Protein 3KGL (pdb70)

Secondary structure (DSSP, 8-state):
--TTSTT--S----B--SEEEEETTEEEEE--TTSHHHHHHTEEEEEEEE-TTEEEEEEEESS-EEEEEEE-EEEEEEE-TT----EEE--SS------EEES-EEEEETTEEEEE-TT-EEEEE--SSSPEEEEEEEESSSTT--S-SS--EEESS--BTT--TTSTT-TT--B--GGGGS-HHHHHHHHTS-HHHHHHHT-TT--S-SEEE--S-----------SS---EEETT-GGGEEEEETTTEEEEEE-TTT-TTHHHHT-EEEEEEEETTEEEEEEEESS--EEEEEEESEEEEEEE-TTS-EEEEEEEETT-EEEE-TT-EEEEEE-SSEEEEEEEESSSS--EEESSSTT-TGGGS-HHHHHHHHT--HHHHHHHHHS---SSEEE--/--STT--S----B--SEEEE-SSEEEEE--TTSHHHHHHTEEEEEEEE-TTEEEEEEE-SS-EEEEEEESEEEEEEE-SSS-----S-EEEEETTEEEEE-TT-EEEEE--SSS-EEEEEEEESSSTT--S-SS---EESS--BTT--TTSTT--S--B--GGGGS-HHHHHHHHT--HHHHHHTTTTT--S-SEEEPSS---SS---S-----SS---EEESS-GGG-SEEETTTEEEEEE-TTT-TTHHHHT-EEEEEEEETT-EEEEEEESS--EEEEEEESEEEEEEE-TTS-EEEEEEEETT-EEEE-TT-EEEEEE-SSEEEEEEEESSTT--EEESSSTTBTGGGS-HHHHHHHHT--HHHHHHHHHS---SSEE-----/--TTSTT-------B--SEEEEETTEEEEE--TTSHHHHHHTEEEEEEEE-TTEEEEEEE-SS-EEEEEEE-EEEEEEE-TT--------S-EEEEETTEEEEE-TT-EEEEE--SSSPEEEEEEEESSSTT--S-SS---EESS--BTT--TTSTT-TT--B--SGGGS-HHHHHHHHT--HHHHHHHT-TT--S-SEEE--S----------SSS--EEE---TTSSSEEETTTEEEEEE-TTTSTTHHHHT-EEEEEEEETTEEEEEEEESS--EEEEEEESEEEEEEE-SSS-EEEEEEEETT-EEEE-TT-EEEEEE-SSEEEEEEEESSTT--EEESSSTT-TTTTS-HHHHHHHHT--HHHHHHHHHS---SSEEES---/-TTSTT-------B--SEEEEETTEEEEE--TTSHHHHHHTEEEEEEEE-TTEEEEEEEESS-EEEEEEE-EEEEEEE-SSS------S-EEEEETTEEEEE-TT-EEEEEE-SSS-EEEEEEEESSSTT--S-SS--EEESS-BBTT--TTSS-S-S--B--GGGGS-HHHHHHHHT--HHHHTTTT-TT--SBSEEEPPS----S--SS-----SS---EEESS-GGG-SEEETTTEEEEEE-TTTSTTHHHHT-EEEEEEEETTEEEEEEEESS--EEEEEEESEEEEEEE-SSS-EEEEEEEETT-EEEE-TT-EEEEEE-SSEEEEEEEESSSS--EEESSSTTBTTTTS-HHHHHHHHT--HHHHHHHHHS---SSEEE-----/--TTSTT--S----B--SEEEEETTEEEEE--TTSHHHHHHTEEEEEEEE-TTEEEEEEEESSEEEEEEEE-EEEEEEE-TT----------S-EEEEETTEEEEE-TT-EEEEE--SSS-EEEEEEEESSSTT--S-SS--EEESS--BTT--TTSTT-TT--B--SGGGS-HHHHHHHHT--HHHHHHHH-TT--S-SEEE--S----S-----TTS--EEETT-TTSSSEEETTTEEEEEE-TTT-TTHHHHT-EEEEEEEETTEEEEEEEESS--EEEEEEES-EEEEEE-TTS-EEEEEEE-TT-EEEE-TT-EEEEEE-SSEEEEEEEESSTT--EEESSSTT-TGGGS-HHHHHHHHT--HHHHHHHHHS---SSEEES---/---TT--S----B--SEEEEETTEEEEE--TTSHHHHHHTEEEEEEEEPTTEEEEEEEESSEEEEEEEE--EEEEEE-SS----EE-S------EES--EEE-TTEEEEE-TT-EEEEE--SSSPEEEEEEEESSSTT--S-SS--EEESS--BSS--TTSGGGTT--B--TGGGS-HHHHHHHHTS-HHHHHHTTTTT-TT-SEEE--S-------------SS---EEETT-GGGEEEEETTTEEEEEE-TTTSTTHHHHT-EEEEEEEETT-EEEEEEESS--EEEEEEESEEEEEEE-TTS-EEEEEEEETT-EEEE-TT-EEEEEE-SSEEEEEEEESSSS--EEESSSTTBTTTTS-HHHHHHHHT--HHHHHHHHHS---SSEE-----

B-factor: mean 51.18, std 29.56, range [1.8, 202.2]

Sequence (2347 aa):
QQFPNECQLDQLNALEPSHVLKAEAGRIEVWDHHAPQLRCSGVSFVRYIIESKGLYLPSFFSTAKLSFVAKGEGLMGRVVPGCAETFQDSSVFQPGGFRDMHQKVEHIRTGDTIATHPGVAQWFYNDGNQPLVIVSVLDLASHQNQLDRNPRPFYLAGNNPQGQVWIEGREQQPQKNILNGFTPEVLAKAFKIDVRTAQQLQNQQDNRGNIIRVQGPFSVIRPPLTICSARCTDNLDDPSNADVYKPQLGYISTLNSYDLPILRFLRLSALRGSIRQNAMVLPQWNANANAVLYVTDGEAHVQVVNDNGDRVFDGQVSQGQLLSIPQGFSVVKRATSEQFRWIEFKTNANAQINTLAGRTSVLRGLPLEVISNGYQISLEEARRVKFNTIETTLTHSSFPNECQLDQLNALEPSHVLKAEAGRIEVWDHHAPQLRCSGVSFVRYIIESKGLYLPSFFSTAKLSFVAKGEGLMGRVVPGCAEDMHQKVEHIRTGDTIATHPGVAQWFYNDGNQPLVIVSVLDLASHQNQLDRNPRPFYLAGNNPQGQVWIEGREQQPQKNILNGFTPEVLAKAFKIDVRTAQQLQNQQDNRGNIIRVQGPFSVIRPPLRSETICSARCTDNLDDPSNADVYKPQLGYISTLNSYDLPILRFLRLSALRGSIRQNAMVLPQWNANANAVLYVTDGEAHVQVVNDNGDRVFDGQVSQGQLLSIPQGFSVVKRATSEQFRWIEFKTNANAQINTLAGRTSVLRGLPLEVISNGYQISLEEARRVKFNTIETTLTHSSGPQQFPNECQLDQLNALEPSHVLKAEAGRIEVWDHHAPQLRCSGVSFVRYIIESKGLYLPSFFSTAKLSFVAKGEGLMGRVVPGCAETRDMHQKVEHIRTGDTIATHPGVAQWFYNDGNQPLVIVSVLDLASHQNQLDRNPRPFYLAGNNPQGQVWIEGREQQPQKNILNGFTPEVLAKAFKIDVRTAQQLQNQQDNRGNIIRVQGPFSVIRPETICSARCTDNLDDPSNADVYKPQLGYISTLNSYDLPILRFLRLSALRGSIRQNAMVLPQWNANANAVLYVTDGEAHVQVVNDNGDRVFDGQVSQGQLLSIPQGFSVVKRATSEQFRWIEFKTNANAQINTLAGRTSVLRGLPLEVISNGYQISLEEARRVKFNTIETTLTHSSGPQFPNECQLDQLNALEPSHVLKAEAGRIEVWDHHAPQLRCSGVSFVRYIIESKGLYLPSFFSTAKLSFVAKGEGLMGRVVPGCAERDMHQKVEHIRTGDTIATHPGVAQWFYNDGNQPLVIVSVLDLASHQNQLDRNPRPFYLAGNNPQGQVWIEGREQQPQKNILNGFTPEVLAKAFKIDVRTAQQLQNQQDNRGNIIRVQGPFSVIRPPLRSETICSARCTDNLDDPSNADVYKPQLGYISTLNSYDLPILRFLRLSALRGSIRQNAMVLPQWNANANAVLYVTDGEAHVQVVNDNGDRVFDGQVSQGQLLSIPQGFSVVKRATSEQFRWIEFKTNANAQINTLAGRTSVLRGLPLEVISNGYQISLEEARRVKFNTIETTLTHSSGPAQQFPNECQLDQLNALEPSHVLKAEAGRIEVWDHHAPQLRCSGVSFVRYIIESKGLYLPSFFSTAKLSFVAKGEGLMGRVVPGCAETGFRDMHQKVEHIRTGDTIATHPGVAQWFYNDGNQPLVIVSVLDLASHQNQLDRNPRPFYLAGNNPQGQVWIEGREQQPQKNILNGFTPEVLAKAFKIDVRTAQQLQNQQDNRGNIIRVQGPFSVIRPETICSARCTDNLDDPSNADVYKPQLGYISTLNSYDLPILRFLRLSALRGSIRQNAMVLPQWNANANAVLYVTDGEAHVQVVNDNGDRVFDGQVSQGQLLSIPQGFSVVKRATSEQFRWIEFKTNANAQINTLAGRTSVLRGLPLEVISNGYQISLEEARRVKFNTIETTLTHSSGPFPNECQLDQLNALEPSHVLKAEAGRIEVWDHHAPQLRCSGVSFVRYIIESKGLYLPSFFSTAKLSFVAKGEGLMGRVVPGCAETFQDSSVGFRDMHQKVEHIRTGDTIATHPGVAQWFYNDGNQQPLVIVSVLDLASHQNQLDRNPRPFYLAGNNPQGQVWIEGREQQPQKNILNGFTPEVLAKAFKIDVRTAQQLQNQQDNRGNIIRVQGPFSVIRPPLRSTICSARCTDNLDDPSNADVYKPQLGYISTLNSYDLPILRFLRLSALRGSIRQNAMVLPQWNANANAVLYVTDGEAHVQVVNDNGDRVFDGQVSQGQLLSIPQGFSVVKRATSEQFRWIEFKTNANAQINTLAGRTSVLRGLPLEVISNGYQISLEEARRVKFNTIETTLTHSSGP

Organism: Brassica napus (NCBI:txid3708)

Solvent-accessible surface area: 75578 Å² total; per-residue (Å²): 21,18,83,68,10,30,1,5,7,71,95,1,27,22,4,80,33,53,45,42,9,162,17,78,1,9,99,10,15,9,1,37,8,25,7,12,0,0,20,3,3,3,3,0,0,10,25,5,30,0,73,41,102,0,0,2,0,2,1,2,10,1,0,0,2,1,0,0,0,6,72,5,84,0,20,0,2,39,4,36,36,48,39,90,45,88,48,71,2,43,40,116,190,123,117,87,44,75,140,5,100,0,22,90,3,33,94,0,114,39,0,11,0,0,2,2,60,6,1,13,1,2,2,0,22,0,77,17,146,99,60,0,10,0,0,2,1,6,4,8,56,3,91,21,18,34,9,6,75,1,5,2,10,0,6,1,4,1,8,6,53,71,0,1,51,7,5,42,23,12,16,78,23,58,0,38,0,1,1,31,2,0,28,26,87,18,1,6,52,0,1,84,19,76,60,182,13,0,79,80,0,6,9,84,151,18,122,23,5,4,0,0,67,5,122,56,96,23,27,2,48,99,79,106,213,158,91,79,114,32,152,22,24,21,15,6,31,59,50,109,106,30,106,24,113,51,98,128,9,11,17,10,0,23,3,32,11,138,62,0,77,15,0,105,107,0,50,0,2,1,4,0,0,7,0,125,88,43,0,2,0,0,1,9,3,9,5,33,0,3,1,1,1,7,0,3,36,22,62,0,57,2,5,0,0,1,3,0,1,32,94,1,21,71,16,74,0,28,95,8,34,0,0,0,7,1,2,1,1,0,6,3,4,65,0,37,28,137,77,2,43,0,0,5,2,3,10,41,5,32,16,70,58,9,10,0,0,4,124,53,5,7,1,19,3,4,0,20,25,2,1,11,22,0,7,104,20,41,96,122,32,0,131,106,5,4,32,54,3,134,35,52,21,0,1,106,22,84,113,36,12,51,1,33,11,73,82,4,24,22,6,78,32,51,40,56,12,128,24,83,1,8,62,9,14,8,0,31,5,21,4,34,0,1,91,2,4,8,3,0,0,10,24,3,24,0,60,19,81,0,0,2,0,2,2,1,18,2,1,0,4,1,0,0,0,5,70,21,89,1,10,1,1,31,2,32,35,68,31,95,45,109,127,32,13,146,14,34,78,0,140,41,0,10,0,0,2,8,55,8,2,14,2,5,2,0,11,1,54,29,123,132,54,0,18,0,0,0,2,3,4,5,59,5,93,21,17,39,6,4,86,1,4,3,9,0,6,0,2,1,6,8,58,75,1,1,56,8,1,50,19,15,19,77,38,56,0,36,0,0,1,30,2,1,24,30,91,17,1,6,60,0,2,35,5,74,46,148,7,0,86,79,0,4,10,86,148,18,124,24,8,6,0,0,96,8,139,61,100,22,88,8,45,172,74,72,173,204,138,135,117,65,76,113,26,157,22,24,35,42,4,28,53,45,103,83,26,94,32,122,101,86,115,10,5,22,11,1,28,0,24,6,133,66,1,72,6,0,132,73,0,71,1,1,0,12,0,0,8,0,128,93,43,2,3,2,1,2,21,4,8,5,29,0,2,1,2,4,7,0,2,39,25,62,0,44,2,6,0,0,1,6,0,1,32,97,4,23,61,18,84,0,35,100,10,30,0,1,0,5,0,1,1,2,0,4,4,3,22,0,43,25,151,91,1,48,1,0,6,3,6,15,39,11,33,16,82,55,3,8,1,0,4,131,38,7,1,1,39,6,3,1,6,23,2,1,9,22,0,5,98,18,37,76,115,36,0,87,118,5,4,35,46,3,136,40,48,25,2,0,97,14,94,47,143,66,45,109,56,22,16,1,28,9,77,92,3,22,21,6,78,28,53,52,58,10,148,19,68,0,2,86,9,11,8,0,42,6,36,5,22,0,1,42,5,4,3,3,0,0,12,31,2,26,0,64,45,73,0,0,3,0,1,0,1,14,0,0,0,2,0,0,0,1,2,68,26,96,0,11,0,1,12,6,30,36,39,24,76,43,85,258,21,83,8,13,101,19,36,116,1,150,34,0,10,0,0,1,5,64,4,1,11,0,1,2,0,12,0,64,18,140,142,62,0,11,0,0,0,1,4,6,6,48,16,98,24,15,29,9,5,95,1,4,0,10,0,8,1,4,1,6,13,50,74,0,0,49,9,4,34,8,10,18,72,24,61,0,37,0,2,1,26,3,0,32,26,94,19,0,7,75,1,2,86,23,73,54,190,3,0,82,90,0,4,10,101,150,16,106,29,4,6,0,0,95,0,127,44,99,30,71,3,104,124,89,119,102,62,85,101,50,132,24,17,41,29,6,33,58,42,94,120,22,100,30,109,63,79,116,9,11,22,11,4,29,1,28,20,154,66,0,57,14,0,132,56,1,90,1,2,0,3,0,0,7,2,140,88,72,2,1,1,0,1,11,1,8,6,34,0,4,2,1,0,8,0,1,32,20,70,0,50,0,10,0,0,4,4,0,0,39,93,1,16,68,18,81,0,36,101,9,25,0,0,0,4,0,1,2,1,0,3,2,1,74,0,47,25,149,90,0,47,1,0,7,4,7,9,40,14,36,12,75,58,6,11,1,1,4,142,49,1,1,0,41,1,2,1,16,33,2,0,8,17,0,5,102,19,54,106,105,36,0,118,87,6,3,54,57,6,110,27,47,23,1,0,89,16,57,42,129,89,114,65,21,36,1,29,8,62,88,2,26,20,6,80,34,56,44,54,9,149,24,94,5,8,73,8,16,8,0,32,7,34,5,30,1,1,67,3,3,10,1,0,0,12,26,3,23,0,64,23,64,0,0,2,0,1,2,2,15,2,1,0,3,0,0,0,0,2,65,17,108,3,12,0,0,20,4,30,26,56,29,95,48,270,55,115,37,14,126,16,35,96,1,135,39,0,10,0,0,2,6,58,7,2,17,2,4,1,0,7,0,61,27,146,113,54,0,17,0,0,0,1,5,6,9,52,10,84,22,16,42,7,7,116,1,5,1,13,0,7,1,3,1,5,6,61,71,0,8,55,8,6,34,11,15,25,82,39,59,0,37,0,0,2,28,2,1,22,33,83,27,1,8,67,0,5,32,5,92,55,175,18,0,64,73,0,4,10,97,145,15,124,28,5,4,0,0,119,3,139,56,102,23,87,10,45,221,59,94,164,218,156,116,100,90,86,105,28,174,27,21,33,19,0,26,62,40,106,76,28,92,34,121,114,75,127,13,6,23,10,0,25,0,32,4,134,70,1,82,10,0,136,76,0,66,1,2,2,8,0,0,6,0,132,71,35,1,2,1,0,2,15,3,8,4,35,0,1,0,1,0,8,0,1,38,17,67,0,55,0,8,0,0,0,1,0,0,29,91,1,22,68,20,79,0,33,101,9,25,0,0,0,8,0,1,2,1,0,3,4,3,28,0,19,23,150,92,0,51,0,0,3,3,2,14,36,12,41,16,55,54,2,6,0,1,3,134,41,6,1,1,25,6,2,1,13,24,1,0,8,23,0,2,96,20,51,93,88,45,0,63,99,4,3,33,49,2,107,48,51,24,4,1,109,7,61,33,128,76,18,32,93,59,7,23,1,3,6,83,97,3,22,21,6,86,31,53,50,58,10,152,22,75,0,7,93,8,12,10,0,35,8,29,5,11,0,0,48,3,4,4,6,1,0,13,23,2,12,0,75,32,83,0,0,1,0,3,0,1,10,0,1,0,2,0,0,0,0,2,68,28,101,3,19,0,1,37,3,33,29,36,30,101,27,87,116,37,180,7,102,8,16,138,7,26,109,4,134,29,0,7,0,0,0,2,43,14,1,13,1,1,2,0,7,0,74,24,140,140,53,0,19,0,0,0,0,4,8,7,48,4,92,30,17,30,10,6,92,1,5,0,10,0,9,0,3,1,5,11,53,71,0,1,55,10,9,44,22,11,21,78,40,56,0,32,0,2,0,31,1,0,34,23,69,14,1,7,48,0,3,84,18,77,65,194,9,0,69,86,0,6,10,91,143,15,107,27,5,6,0,0,98,1,157,33,101,32,48,4,100,117,71,122,100,78,72,108,29,140,18,13,36,25,7,27,62,46,100,114,20,96,35,113,41,92,104,0,11,22,12,3,29,0,27,23,147,67,1,80,4,0,175,65,0,68,1,2,1,5,0,0,10,3,89,82,64,0,4,1,0,2,8,1,4,8,32,0,2,2,2,0,5,0,1,23,19,74,0,40,0,4,0,0,0,2,0,0,37,93,3,22,66,19,91,0,36,99,10,27,0,0,0,3,0,1,2,0,0,4,4,2,83,0,48,15,148,92,0,48,0,0,4,5,4,11,41,12,37,14,77,56,5,11,1,1,3,148,41,2,1,0,32,1,2,1,22,28,2,1,12,21,0,4,98,16,52,111,85,45,0,114,91,4,4,39,44,3,119,28,48,26,0,0,73,24,59,39,133,122,51,7,18,1,12,6,83,93,1,30,22,4,75,28,49,47,45,8,162,16,76,0,4,101,7,10,12,0,27,3,26,3,18,0,1,62,1,1,2,4,2,1,12,27,3,32,0,77,42,100,0,0,2,0,0,2,1,9,1,0,0,2,0,0,0,0,6,63,4,82,0,20,0,1,23,3,36,27,39,42,87,60,71,60,92,13,56,86,138,102,138,113,5,74,0,16,80,4,34,90,0,120,38,0,12,0,0,2,3,67,8,1,13,0,2,2,0,24,0,73,14,147,102,68,0,13,0,0,0,2,5,5,8,50,4,91,20,16,39,8,5,70,0,8,1,8,0,6,0,2,0,6,8,54,74,0,1,48,10,6,36,19,14,14,77,22,55,0,41,0,0,1,29,3,1,23,26,99,22,2,6,81,0,2,74,21,73,63,179,5,0,83,74,0,4,11,98,163,16,121,24,5,4,0,0,69,6,136,50,111,26,35,2,42,57,38,110,125,216,145,135,92,73,110,41,147,23,27,27,27,6,36,59,45,90,100,23,103,29,113,65,98,122,4,0,14,10,1,17,1,20,9,145,68,1,83,14,0,136,107,0,55,0,1,0,6,1,0,2,0,85,86,40,0,0,0,0,2,17,4,10,5,39,0,4,2,1,1,9,0,2,38,22,66,0,55,1,4,0,0,1,3,2,2,37,94,3,20,66,20,78,0,34,101,8,33,0,0,0,8,0,1,2,0,0,4,2,5,32,0,42,28,154,70,0,48,0,0,6,4,4,13,38,10,44,12,70,56,4,12,1,0,5,141,30,4,7,1,41,1,3,1,10,7,2,1,12,25,0,5,98,21,41,76,115,35,0,88,114,3,7,49,54,4,132,29,45,24,0,2,104,16,75,26,162

CATH classification: 2.60.120.10 (+1 more: 2.60.120.10)

Foldseek 3Di:
DDPPVLPPFQAWDFDFFDDWFDFAFWIKGWHACPPSLNVQQQKTKIKTWGHALKKQAKKFWQAKKKKFWLAAKWKKDKDDDDDFFDAWFDDDDADVHDIDTHHDIDIDHHQKIFIDQHPIIMMIHHNDDGIIMMMMMGRRPDPSRPDDSDIDIAGQAFWGQQPPPSDPPGPSHTRWHPLLVDQLVVQCVVVVHDSVVSVVRRCPPPRRGRIHNNPDDPRVHPDDPVPPPFDGMDGQVDQVQFPDQDPQFWTKHWQACVNGVCLQVNQKIKIKIKTFAQKKFFKKFWQPWKKKKAWSAAKKWKWKAAPVRHTRDTGMHGHNTMIIGGGRTIMMITGHPGMTIMMMMIRGSGIDMAGCAEQRHPLLPDDLCCVCVVVVHDSVVSVCRNYVHHDDTMDGDD/DVPLPPFQAWDWDFFDDWQDFQFWIKTWHQCVPSLNVLAQKTKIKTWGFAQKKQAKKFWLFKKKKFWLWDWWKKDKDDPPDAEVGHPDIDIGHHQKMFTDQGPIIMMTGHHDGIITMMMMMGRRNDVSNVDDSFTDMAGQAFKRQQPDPSDPPGPRGIDWHPLLPDQLVVQCVVVVHDSVVSVVRRCPVPRRGRIHHDDDDCPPDDPPPPDVVPPVFDGMDGFPDQVQFPDPPPQFWTKRWQACVNGVVCQRSQKIKMKIKTFAQKKFFKKFWQPWKKKKAWSAAKKWKWKADPVRRTNDTGIRHHSIIIIHGGPIIMMIGGHDGMTIMMMMIRGNHIDMAGCAECRHPLLVDDLVCQCVVVVHDSVVSVCRNPVRHDDTMDGHDDD/DPPPPLPPFQAWDWFFFPDWFDFAFWIKGWHACVPSLNVLQLKTKIKTKGAAQKKQAKKFWLFKKKKFWLAAKWKKDKDPDDDDQFVDTHDDIDIDGHQKMFIDQGPMIMMITHNDHGITMMMMMTRRPDVSRVDDSDTDIAGQQFWGQQPPPSDDVTPRHTRWHPLLVDQLVVQCVVVVHDSVVSNVSGCDPVHRGRIHRDPDDDPPPPGVPPPPFDRMDGFPDQVQADDQDVVWWTKRWAACVNRVVLQPNQKIKMKTKTFAQKKWAKKFWQDWKKKKAWSAAKKWKWKADPVRHTNDTGIHHHNTIIIGGGPIIMMITGHGRMTIMMMMIRGNHIHMEGCAEPRHPLLVDDLVCQCVVVVHDSVVSCCRNPVHHHDTIDGNDDD/DPPVLVPFQAWDWFFFDDWQDFQFWIKTWHQCPPSLNVQQQKTKIKTKGAAQKKQAKKFWLFKKKKAWQDAWWKKDKDDPDDQFVHGGDDMDTGDHQKMFTDAGPIIMMIGHNDRHITMMMMMTRRRDPSNPDDSATDIAGQAFWGQQPDPSDDDPPSHTRWHPLLVDQLVVQCVVVVHDSVVSNVRRCVPPRRGRIHHDDDDDCPDDDDPPPVPDPPFDGMDGFVPQVQFPDPPPQFWTKHWFACVNGVVLQVSQKIKMKIKTFAQKKFFKKFKAPWKKKKAWSAAKKWKWKADPVRRTNDTGMHHHNIMIIHGGPIIMMIGGHHGMTIMMMMINGNGIDMAGCAADRHPLLVDDLVCQCVVVVHDSVVSVCRNHVHHDDGMDGHDDND/DDPPVLPPFQAWDWFFFDDWQDFQFWIKGWHQCVPSQNVLQLKTKIKIKGAAQKKQAKKFWLFKKKKFFLDAWWKKDKDDPPDAQDVAPATGGDIDIDHHQKIFIDAHPIIMMITHNDRGITMMMMMTRRVDPSRVDDSFTDIAGQAFWGQQPPPSDDPPPRGTRWHPLLVDQLVVQCVVVVHDSVVSVVRRCPPVRRGRMHRDDDDDPDNNYVPPPPFDRMDGFPDQVQFPDQDVVFWTKGWAACVNGVVLQPSFKIKIKTKTFAQKKWAKKFWQDWKKKKAWSAAKKWKWKAAPVRHTNGTGMHHHNTIIIHGGHIIMMMGGHHRMTIIMMMIRGNGIDMAGCDADRHPLLVPDLVCVCVVVVHDSVVSVCSRYVRHDDTIDGNDDD/DVPLPPFLAWDFFFFDDWFAFAFWIKGWHACVPSLNVQQQKTKIKTKGAALKKQAKKFWLFKKKKFWLAAKWKKDKDDDDDDWDAWFDALVDIDTDHDIDIDGHQKMFIDQGPIIMMIHHNDHHIIMMMMMTRRPDPSRPDHSDIDIAGQAFWGQQPDPSDPPTPRGTDWHPLLPDQLVVQCVVVVHDSVVSVVRRCPPVPRGRIHRNPDDPRDHHDPDDPVCPPFDRMDGFVDQVQFPDQDPQFWTKHWQACVNRVVLQVNQKIKMKTKTFAQKKFAWKFWQDWKKKKAWSAAKKFKWKADPVRRTNDTGIHGHRTMIIGGGPIIMMIGGHDRMTIMMMMIRGNGIDMAGCAEDRHPLLVDDLVCVCVVVVDDSVVSVCRNPVHHHDTIDGHDDD

InterPro domains:
  IPR006044 11-S seed storage protein, plant [PR00439] (288-305)
  IPR006044 11-S seed storage protein, plant [PR00439] (311-331)
  IPR006044 11-S seed storage protein, plant [PR00439] (357-373)
  IPR006044 11-S seed storage protein, plant [PR00439] (375-390)
  IPR006044 11-S seed storage protein, plant [PR00439] (393-411)
  IPR006044 11-S seed storage protein, plant [PR00439] (415-432)
  IPR006045 Cupin 1 [PF00190] (12-201)
  IPR006045 Cupin 1 [PF00190] (290-437)
  IPR006045 Cupin 1 [SM00835] (12-240)
  IPR006045 Cupin 1 [SM00835] (289-438)
  IPR011051 RmlC-like cupin domain superfamily [SSF51182] (2-443)
  IPR014710 RmlC-like jelly roll fold [G3DSA:2.60.120.10] (1-291)
  IPR014710 RmlC-like jelly roll fold [G3DSA:2.60.120.10] (292-457)
  IPR022379 11-S seed storage protein, conserved site [PS00305] (276-298)
  IPR050253 Seed Storage and Functional Proteins [PTHR31189] (6-451)

Nearest PDB structures (foldseek):
  3kgl-assembly1_A  TM=1.003E+00  e=8.024E-88  Brassica napus
  3kgl-assembly2_F  TM=9.925E-01  e=6.210E-81  Brassica napus
  3kgl-assembly2_E  TM=9.899E-01  e=8.534E-77  Brassica napus
  3ksc-assembly1_B  TM=9.497E-01  e=1.255E-50  Pisum sativum
  8uai-assembly1_F  TM=9.159E-01  e=2.224E-48  Corylus avellana

Radius of gyration: 37.92 Å; Cα contacts (8 Å, |Δi|>4): 7132; chains: 6; bounding box: 111×104×99 Å

Structure (mmCIF, N/CA/C/O backbone):
data_3KGL
#
_entry.id   3KGL
#
_cell.length_a   100.102
_cell.length_b   190.412
_cell.length_c   99.901
_cell.angle_alpha   90.00
_cell.angle_beta   114.00
_cell.angle_gamma   90.00
#
_symmetry.space_group_name_H-M   'P 1 21 1'
#
loop_
_entity.id
_entity.type
_entity.pdbx_description
1 polymer Cruciferin
2 non-polymer GLYCEROL
3 non-polymer 'SULFATE ION'
4 water water
#
loop_
_atom_site.group_PDB
_atom_site.id
_atom_site.type_symbol
_atom_site.label_atom_id
_atom_site.label_alt_id
_atom_site.label_comp_id
_atom_site.label_asym_id
_atom_site.label_entity_id
_atom_site.label_seq_id
_atom_site.pdbx_PDB_ins_code
_atom_site.Cartn_x
_atom_site.Cartn_y
_atom_site.Cartn_z
_atom_site.occupancy
_atom_site.B_iso_or_equiv
_atom_site.auth_seq_id
_atom_site.auth_comp_id
_atom_site.auth_asym_id
_atom_site.auth_atom_id
_atom_site.pdbx_PDB_model_num
ATOM 1 N N . GLN A 1 1 ? -35.346 -2.706 11.330 1.00 60.62 1 GLN A N 1
ATOM 2 C CA . GLN A 1 1 ? -35.774 -4.105 11.403 1.00 120.10 1 GLN A CA 1
ATOM 3 C C . GLN A 1 1 ? -37.221 -4.316 10.946 1.00 146.56 1 GLN A C 1
ATOM 4 O O . GLN A 1 1 ? -37.721 -3.577 10.090 1.00 132.58 1 GLN A O 1
ATOM 10 N N . GLN A 1 2 ? -37.886 -5.325 11.522 1.00 141.66 2 GLN A N 1
ATOM 11 C CA . GLN A 1 2 ? -39.254 -5.698 11.119 1.00 138.17 2 GLN A CA 1
ATOM 12 C C . GLN A 1 2 ? -40.173 -6.242 12.241 1.00 132.65 2 GLN A C 1
ATOM 13 O O . GLN A 1 2 ? -39.694 -6.779 13.254 1.00 68.03 2 GLN A O 1
ATOM 19 N N . PHE A 1 3 ? -41.490 -6.110 12.015 1.00 160.31 3 PHE A N 1
ATOM 20 C CA . PHE A 1 3 ? -42.561 -6.447 12.979 1.00 63.27 3 PHE A CA 1
ATOM 21 C C . PHE A 1 3 ? -42.384 -7.784 13.680 1.00 82.11 3 PHE A C 1
ATOM 22 O O . PHE A 1 3 ? -42.194 -8.812 13.031 1.00 131.01 3 PHE A O 1
ATOM 30 N N . PRO A 1 4 ? -42.498 -7.780 15.015 1.00 90.35 4 PRO A N 1
ATOM 31 C CA . PRO A 1 4 ? -42.981 -6.647 15.799 1.00 80.37 4 PRO A CA 1
ATOM 32 C C . PRO A 1 4 ? -41.842 -5.820 16.395 1.00 89.48 4 PRO A C 1
ATOM 33 O O . PRO A 1 4 ? -42.033 -5.195 17.434 1.00 65.93 4 PRO A O 1
ATOM 37 N N . ASN A 1 5 ? -40.670 -5.837 15.769 1.00 91.21 5 ASN A N 1
ATOM 38 C CA . ASN A 1 5 ? -39.598 -4.931 16.163 1.00 49.35 5 ASN A CA 1
ATOM 39 C C . ASN A 1 5 ? -39.394 -3.859 15.096 1.00 40.49 5 ASN A C 1
ATOM 40 O O . ASN A 1 5 ? -38.274 -3.492 14.766 1.00 77.10 5 ASN A O 1
ATOM 45 N N . GLU A 1 6 ? -40.516 -3.375 14.566 1.00 50.81 6 GLU A N 1
ATOM 46 C CA . GLU A 1 6 ? -40.565 -2.385 13.495 1.00 55.10 6 GLU A CA 1
ATOM 47 C C . GLU A 1 6 ? -39.962 -1.058 13.934 1.00 60.43 6 GLU A C 1
ATOM 48 O O . GLU A 1 6 ? -39.752 -0.167 13.110 1.00 40.82 6 GLU A O 1
ATOM 54 N N . CYS A 1 7 ? -39.685 -0.935 15.233 1.00 35.45 7 CYS A N 1
ATOM 55 C CA . CYS A 1 7 ? -39.154 0.314 15.788 1.00 53.52 7 CYS A CA 1
ATOM 56 C C . CYS A 1 7 ? -37.761 0.237 16.436 1.00 50.16 7 CYS A C 1
ATOM 57 O O . CYS A 1 7 ? -37.331 1.183 17.105 1.00 33.49 7 CYS A O 1
ATOM 60 N N . GLN A 1 8 ? -37.079 -0.891 16.241 1.00 54.31 8 GLN A N 1
ATOM 61 C CA . GLN A 1 8 ? -35.642 -0.989 16.474 1.00 36.48 8 GLN A CA 1
ATOM 62 C C . GLN A 1 8 ? -34.934 -0.301 15.307 1.00 36.51 8 GLN A C 1
ATOM 63 O O . GLN A 1 8 ? -34.499 -0.956 14.356 1.00 33.50 8 GLN A O 1
ATOM 69 N N . LEU A 1 9 ? -34.856 1.027 15.386 1.00 36.69 9 LEU A N 1
ATOM 70 C CA . LEU A 1 9 ? -34.249 1.873 14.361 1.00 13.83 9 LEU A CA 1
ATOM 71 C C . LEU A 1 9 ? -32.953 2.434 14.891 1.00 68.35 9 LEU A C 1
ATOM 72 O O . LEU A 1 9 ? -32.905 2.960 16.013 1.00 61.42 9 LEU A O 1
ATOM 77 N N . ASP A 1 10 ? -31.907 2.351 14.076 1.00 71.45 10 ASP A N 1
ATOM 78 C CA . ASP A 1 10 ? -30.590 2.797 14.501 1.00 48.03 10 ASP A CA 1
ATOM 79 C C . ASP A 1 10 ? -30.116 3.964 13.669 1.00 34.89 10 ASP A C 1
ATOM 80 O O . ASP A 1 10 ? -29.218 4.694 14.067 1.00 29.13 10 ASP A O 1
ATOM 85 N N . GLN A 1 11 ? -30.763 4.154 12.527 1.00 32.13 11 GLN A N 1
ATOM 86 C CA . GLN A 1 11 ? -30.435 5.251 11.646 1.00 19.27 11 GLN A CA 1
ATOM 87 C C . GLN A 1 11 ? -31.662 5.691 10.857 1.00 28.71 11 GLN A C 1
ATOM 88 O O . GLN A 1 11 ? -32.291 4.876 10.183 1.00 55.78 11 GLN A O 1
ATOM 94 N N . LEU A 1 12 ? -32.013 6.973 10.960 1.00 25.50 12 LEU A N 1
ATOM 95 C CA . LEU A 1 12 ? -33.076 7.555 10.137 1.00 39.58 12 LEU A CA 1
ATOM 96 C C . LEU A 1 12 ? -32.447 8.440 9.075 1.00 37.37 12 LEU A C 1
ATOM 97 O O . LEU A 1 12 ? -31.341 8.934 9.255 1.00 42.32 12 LEU A O 1
ATOM 102 N N . ASN A 1 13 ? -33.163 8.654 7.979 1.00 46.82 13 ASN A N 1
ATOM 103 C CA . ASN A 1 13 ? -32.659 9.470 6.881 1.00 40.91 13 ASN A CA 1
ATOM 104 C C . ASN A 1 13 ? -33.701 10.440 6.342 1.00 23.97 13 ASN A C 1
ATOM 105 O O . ASN A 1 13 ? -34.880 10.114 6.283 1.00 62.94 13 ASN A O 1
ATOM 110 N N . ALA A 1 14 ? -33.267 11.630 5.945 1.00 22.19 14 ALA A N 1
ATOM 111 C CA . ALA A 1 14 ? -34.119 12.505 5.156 1.00 32.67 14 ALA A CA 1
ATOM 112 C C . ALA A 1 14 ? -34.577 11.753 3.899 1.00 53.40 14 ALA A C 1
ATOM 113 O O . ALA A 1 14 ? -33.753 11.339 3.083 1.00 21.60 14 ALA A O 1
ATOM 115 N N . LEU A 1 15 ? -35.890 11.584 3.745 1.00 34.41 15 LEU A N 1
ATOM 116 C CA . LEU A 1 15 ? -36.438 10.727 2.696 1.00 23.77 15 LEU A CA 1
ATOM 117 C C . LEU A 1 15 ? -37.075 11.501 1.547 1.00 52.64 15 LEU A C 1
ATOM 118 O O . LEU A 1 15 ? -37.552 12.629 1.717 1.00 32.69 15 LEU A O 1
ATOM 123 N N . GLU A 1 16 ? -37.102 10.875 0.377 1.00 22.05 16 GLU A N 1
ATOM 124 C CA . GLU A 1 16 ? -37.784 11.446 -0.765 1.00 16.07 16 GLU A CA 1
ATOM 125 C C . GLU A 1 16 ? -38.605 10.368 -1.472 1.00 39.44 16 GLU A C 1
ATOM 126 O O . GLU A 1 16 ? -38.514 9.190 -1.131 1.00 31.80 16 GLU A O 1
ATOM 132 N N . PRO A 1 17 ? -39.421 10.762 -2.462 1.00 28.91 17 PRO A N 1
ATOM 133 C CA . PRO A 1 17 ? -40.301 9.789 -3.111 1.00 56.53 17 PRO A CA 1
ATOM 134 C C . PRO A 1 17 ? -39.555 8.589 -3.676 1.00 23.80 17 PRO A C 1
ATOM 135 O O . PRO A 1 17 ? -38.389 8.725 -3.993 1.00 38.25 17 PRO A O 1
ATOM 139 N N . SER A 1 18 ? -40.220 7.441 -3.786 1.00 22.86 18 SER A N 1
ATOM 140 C CA . SER A 1 18 ? -39.566 6.216 -4.247 1.00 37.68 18 SER A CA 1
ATOM 141 C C . SER A 1 18 ? -40.172 5.663 -5.515 1.00 32.50 18 SER A C 1
ATOM 142 O O . SER A 1 18 ? -39.646 4.704 -6.075 1.00 50.26 18 SER A O 1
ATOM 145 N N . HIS A 1 19 ? -41.285 6.248 -5.949 1.00 42.99 19 HIS A N 1
ATOM 146 C CA . HIS A 1 19 ? -41.932 5.861 -7.202 1.00 39.33 19 HIS A CA 1
ATOM 147 C C . HIS A 1 19 ? -42.605 7.113 -7.719 1.00 57.60 19 HIS A C 1
ATOM 148 O O . HIS A 1 19 ? -43.071 7.931 -6.920 1.00 30.81 19 HIS A O 1
ATOM 155 N N . VAL A 1 20 ? -42.672 7.277 -9.039 1.00 17.81 20 VAL A N 1
ATOM 156 C CA . VAL A 1 20 ? -43.421 8.410 -9.565 1.00 21.88 20 VAL A CA 1
ATOM 157 C C . VAL A 1 20 ? -44.432 8.027 -10.640 1.00 30.20 20 VAL A C 1
ATOM 158 O O . VAL A 1 20 ? -44.167 7.190 -11.487 1.00 40.27 20 VAL A O 1
ATOM 162 N N . LEU A 1 21 ? -45.622 8.604 -10.550 1.00 34.74 21 LEU A N 1
ATOM 163 C CA . LEU A 1 21 ? -46.668 8.353 -11.524 1.00 38.86 21 LEU A CA 1
ATOM 164 C C . LEU A 1 21 ? -46.814 9.611 -12.326 1.00 44.80 21 LEU A C 1
ATOM 165 O O . LEU A 1 21 ? -47.377 10.608 -11.857 1.00 24.10 21 LEU A O 1
ATOM 170 N N . LYS A 1 22 ? -46.276 9.562 -13.537 1.00 37.26 22 LYS A N 1
ATOM 171 C CA . LYS A 1 22 ? -46.248 10.722 -14.403 1.00 62.11 22 LYS A CA 1
ATOM 172 C C . LYS A 1 22 ? -47.549 10.779 -15.182 1.00 30.26 22 LYS A C 1
ATOM 173 O O . LYS A 1 22 ? -47.902 9.842 -15.889 1.00 58.66 22 LYS A O 1
ATOM 179 N N . ALA A 1 23 ? -48.275 11.877 -15.015 1.00 45.11 23 ALA A N 1
ATOM 180 C CA . ALA A 1 23 ? -49.530 12.077 -15.725 1.00 75.08 23 ALA A CA 1
ATOM 181 C C . ALA A 1 23 ? -49.450 13.235 -16.718 1.00 46.40 23 ALA A C 1
ATOM 182 O O . ALA A 1 23 ? -48.594 14.105 -16.590 1.00 50.74 23 ALA A O 1
ATOM 184 N N . GLU A 1 24 ? -50.357 13.222 -17.693 1.00 41.13 24 GLU A N 1
ATOM 185 C CA . GLU A 1 24 ? -50.541 14.304 -18.668 1.00 47.40 24 GLU A CA 1
ATOM 186 C C . GLU A 1 24 ? -50.178 15.691 -18.135 1.00 32.43 24 GLU A C 1
ATOM 187 O O . GLU A 1 24 ? -49.391 16.402 -18.751 1.00 70.76 24 GLU A O 1
ATOM 193 N N . ALA A 1 25 ? -50.732 16.073 -16.989 1.00 29.14 25 ALA A N 1
ATOM 194 C CA . ALA A 1 25 ? -50.521 17.423 -16.461 1.00 45.40 25 ALA A CA 1
ATOM 195 C C . ALA A 1 25 ? -50.084 17.460 -14.998 1.00 34.08 25 ALA A C 1
ATOM 196 O O . ALA A 1 25 ? -50.518 18.312 -14.227 1.00 56.76 25 ALA A O 1
ATOM 198 N N . GLY A 1 26 ? -49.219 16.541 -14.612 1.00 28.18 26 GLY A N 1
ATOM 199 C CA . GLY A 1 26 ? -48.696 16.554 -13.265 1.00 26.30 26 GLY A CA 1
ATOM 200 C C . GLY A 1 26 ? -48.236 15.169 -12.890 1.00 61.23 26 GLY A C 1
ATOM 201 O O . GLY A 1 26 ? -48.290 14.242 -13.711 1.00 36.31 26 GLY A O 1
ATOM 202 N N . ARG A 1 27 ? -47.788 15.014 -11.651 1.00 11.62 27 ARG A N 1
ATOM 203 C CA . ARG A 1 27 ? -47.353 13.702 -11.222 1.00 28.79 27 ARG A CA 1
ATOM 204 C C . ARG A 1 27 ? -47.543 13.464 -9.729 1.00 56.41 27 ARG A C 1
ATOM 205 O O . ARG A 1 27 ? -47.495 14.386 -8.911 1.00 45.93 27 ARG A O 1
ATOM 213 N N . ILE A 1 28 ? -47.759 12.198 -9.397 1.00 51.48 28 ILE A N 1
ATOM 214 C CA . ILE A 1 28 ? -47.947 11.760 -8.027 1.00 43.55 28 ILE A CA 1
ATOM 215 C C . ILE A 1 28 ? -46.644 11.118 -7.553 1.00 28.28 28 ILE A C 1
ATOM 216 O O . ILE A 1 28 ? -46.233 10.075 -8.051 1.00 38.48 28 ILE A O 1
ATOM 221 N N . GLU A 1 29 ? -45.989 11.750 -6.593 1.00 16.14 29 GLU A N 1
ATOM 222 C CA . GLU A 1 29 ? -44.755 11.217 -6.053 1.00 18.62 29 GLU A CA 1
ATOM 223 C C . GLU A 1 29 ? -45.009 10.569 -4.717 1.00 27.74 29 GLU A C 1
ATOM 224 O O . GLU A 1 29 ? -45.408 11.226 -3.760 1.00 37.21 29 GLU A O 1
ATOM 230 N N . VAL A 1 30 ? -44.784 9.268 -4.654 1.00 11.55 30 VAL A N 1
ATOM 231 C CA . VAL A 1 30 ? -45.200 8.517 -3.489 1.00 29.67 30 VAL A CA 1
ATOM 232 C C . VAL A 1 30 ? -44.021 7.895 -2.748 1.00 46.33 30 VAL A C 1
ATOM 233 O O . VAL A 1 30 ? -43.150 7.268 -3.364 1.00 25.54 30 VAL A O 1
ATOM 237 N N . TRP A 1 31 ? -44.015 8.100 -1.425 1.00 29.33 31 TRP A N 1
ATOM 238 C CA . TRP A 1 31 ? -42.984 7.610 -0.508 1.00 16.26 31 TRP A CA 1
ATOM 239 C C . TRP A 1 31 ? -43.135 6.132 -0.215 1.00 18.87 31 TRP A C 1
ATOM 240 O O . TRP A 1 31 ? -44.220 5.572 -0.331 1.00 32.95 31 TRP A O 1
ATOM 251 N N . ASP A 1 32 ? -42.040 5.502 0.189 1.00 24.43 32 ASP A N 1
ATOM 252 C CA . ASP A 1 32 ? -42.068 4.081 0.484 1.00 28.97 32 ASP A CA 1
ATOM 253 C C . ASP A 1 32 ? -42.416 3.774 1.950 1.00 77.55 32 ASP A C 1
ATOM 254 O O . ASP A 1 32 ? -41.667 4.114 2.875 1.00 35.49 32 ASP A O 1
ATOM 259 N N . HIS A 1 33 ? -43.545 3.108 2.162 1.00 42.96 33 HIS A N 1
ATOM 260 C CA . HIS A 1 33 ? -43.972 2.796 3.517 1.00 24.01 33 HIS A CA 1
ATOM 261 C C . HIS A 1 33 ? -43.321 1.517 4.031 1.00 36.62 33 HIS A C 1
ATOM 262 O O . HIS A 1 33 ? -43.455 1.192 5.209 1.00 68.95 33 HIS A O 1
ATOM 269 N N . HIS A 1 34 ? -42.628 0.798 3.145 1.00 40.40 34 HIS A N 1
ATOM 270 C CA . HIS A 1 34 ? -41.864 -0.398 3.520 1.00 51.28 34 HIS A CA 1
ATOM 271 C C . HIS A 1 34 ? -40.481 -0.043 4.067 1.00 50.06 34 HIS A C 1
ATOM 272 O O . HIS A 1 34 ? -39.725 -0.917 4.487 1.00 53.27 34 HIS A O 1
ATOM 279 N N . ALA A 1 35 ? -40.131 1.233 4.019 1.00 34.61 35 ALA A N 1
ATOM 280 C CA . ALA A 1 35 ? -38.920 1.682 4.669 1.00 59.31 35 ALA A CA 1
ATOM 281 C C . ALA A 1 35 ? -39.081 1.427 6.167 1.00 62.14 35 ALA A C 1
ATOM 282 O O . ALA A 1 35 ? -40.109 1.778 6.750 1.00 34.90 35 ALA A O 1
ATOM 284 N N . PRO A 1 36 ? -38.075 0.800 6.798 1.00 63.89 36 PRO A N 1
ATOM 285 C CA . PRO A 1 36 ? -38.170 0.554 8.241 1.00 34.34 36 PRO A CA 1
ATOM 286 C C . PRO A 1 36 ? -38.610 1.802 8.985 1.00 24.01 36 PRO A C 1
ATOM 287 O O . PRO A 1 36 ? -39.544 1.749 9.760 1.00 43.90 36 PRO A O 1
ATOM 291 N N . GLN A 1 37 ? -37.956 2.919 8.720 1.00 45.64 37 GLN A N 1
ATOM 292 C CA . GLN A 1 37 ? -38.287 4.200 9.343 1.00 38.02 37 GLN A CA 1
ATOM 293 C C . GLN A 1 37 ? -39.742 4.661 9.166 1.00 54.14 37 GLN A C 1
ATOM 294 O O . GLN A 1 37 ? -40.331 5.236 10.090 1.00 38.11 37 GLN A O 1
ATOM 300 N N . LEU A 1 38 ? -40.321 4.425 7.989 1.00 39.83 38 LEU A N 1
ATOM 301 C CA . LEU A 1 38 ? -41.714 4.811 7.751 1.00 48.77 38 LEU A CA 1
ATOM 302 C C . LEU A 1 38 ? -42.700 3.793 8.310 1.00 49.90 38 LEU A C 1
ATOM 303 O O . LEU A 1 38 ? -43.781 4.163 8.767 1.00 56.12 38 LEU A O 1
ATOM 308 N N . ARG A 1 39 ? -42.318 2.519 8.269 1.00 33.04 39 ARG A N 1
ATOM 309 C CA . ARG A 1 39 ? -43.150 1.428 8.774 1.00 25.05 39 ARG A CA 1
ATOM 310 C C . ARG A 1 39 ? -43.428 1.572 10.272 1.00 18.77 39 ARG A C 1
ATOM 311 O O . ARG A 1 39 ? -44.558 1.388 10.720 1.00 59.90 39 ARG A O 1
ATOM 319 N N . CYS A 1 40 ? -42.401 1.921 11.035 1.00 24.76 40 CYS A N 1
ATOM 320 C CA . CYS A 1 40 ? -42.552 2.228 12.452 1.00 27.47 40 CYS A CA 1
ATOM 321 C C . CYS A 1 40 ? -43.636 3.275 12.706 1.00 9.91 40 CYS A C 1
ATOM 322 O O . CYS A 1 40 ? -44.566 3.036 13.471 1.00 37.71 40 CYS A O 1
ATOM 325 N N . SER A 1 41 ? -43.509 4.436 12.074 1.00 34.57 41 SER A N 1
ATOM 326 C CA . SER A 1 41 ? -44.463 5.524 12.271 1.00 30.38 41 SER A CA 1
ATOM 327 C C . SER A 1 41 ? -45.871 5.148 11.835 1.00 31.54 41 SER A C 1
ATOM 328 O O . SER A 1 41 ? -46.829 5.850 12.132 1.00 43.10 41 SER A O 1
ATOM 331 N N . GLY A 1 42 ? -45.988 4.038 11.122 1.00 21.82 42 GLY A N 1
ATOM 332 C CA . GLY A 1 42 ? -47.275 3.554 10.672 1.00 44.05 42 GLY A CA 1
ATOM 333 C C . GLY A 1 42 ? -48.001 4.457 9.695 1.00 45.75 42 GLY A C 1
ATOM 334 O O . GLY A 1 42 ? -49.228 4.533 9.723 1.00 27.84 42 GLY A O 1
ATOM 335 N N . VAL A 1 43 ? -47.258 5.132 8.820 1.00 49.42 43 VAL A N 1
ATOM 336 C CA . VAL A 1 43 ? -47.878 5.978 7.800 1.00 57.76 43 VAL A CA 1
ATOM 337 C C . VAL A 1 43 ? -47.168 5.915 6.452 1.00 41.54 43 VAL A C 1
ATOM 338 O O . VAL A 1 43 ? -46.036 5.458 6.352 1.00 49.99 43 VAL A O 1
ATOM 342 N N . SER A 1 44 ? -47.859 6.376 5.417 1.00 42.35 44 SER A N 1
ATOM 343 C CA . SER A 1 44 ? -47.242 6.635 4.129 1.00 22.81 44 SER A CA 1
ATOM 344 C C . SER A 1 44 ? -47.373 8.131 3.860 1.00 56.79 44 SER A C 1
ATOM 345 O O . SER A 1 44 ? -48.082 8.851 4.575 1.00 17.29 44 SER A O 1
ATOM 348 N N . PHE A 1 45 ? -46.685 8.601 2.829 1.00 26.88 45 PHE A N 1
ATOM 349 C CA . PHE A 1 45 ? -46.679 10.021 2.502 1.00 37.94 45 PHE A CA 1
ATOM 350 C C . PHE A 1 45 ? -46.714 10.134 0.979 1.00 32.39 45 PHE A C 1
ATOM 351 O O . PHE A 1 45 ? -46.291 9.215 0.285 1.00 41.41 45 PHE A O 1
ATOM 359 N N . VAL A 1 46 ? -47.252 11.232 0.459 1.00 26.89 46 VAL A N 1
ATOM 360 C CA . VAL A 1 46 ? -47.365 11.414 -0.985 1.00 36.18 46 VAL A CA 1
ATOM 361 C C . VAL A 1 46 ? -47.386 12.887 -1.296 1.00 18.05 46 VAL A C 1
ATOM 362 O O . VAL A 1 46 ? -47.808 13.689 -0.473 1.00 48.96 46 VAL A O 1
ATOM 366 N N . ARG A 1 47 ? -46.920 13.251 -2.483 1.00 32.47 47 ARG A N 1
ATOM 367 C CA . ARG A 1 47 ? -46.948 14.640 -2.904 1.00 20.32 47 ARG A CA 1
ATOM 368 C C . ARG A 1 47 ? -47.577 14.686 -4.265 1.00 26.07 47 ARG A C 1
ATOM 369 O O . ARG A 1 47 ? -47.114 14.019 -5.173 1.00 32.19 47 ARG A O 1
ATOM 377 N N . TYR A 1 48 ? -48.654 15.449 -4.398 1.00 35.74 48 TYR A N 1
ATOM 378 C CA . TYR A 1 48 ? -49.204 15.747 -5.705 1.00 32.04 48 TYR A CA 1
ATOM 379 C C . TYR A 1 48 ? -48.448 16.946 -6.224 1.00 28.15 48 TYR A C 1
ATOM 380 O O . TYR A 1 48 ? -48.352 17.955 -5.520 1.00 50.85 48 TYR A O 1
ATOM 389 N N . ILE A 1 49 ? -47.907 16.856 -7.439 1.00 32.85 49 ILE A N 1
ATOM 390 C CA . ILE A 1 49 ? -47.386 18.056 -8.107 1.00 45.18 49 ILE A CA 1
ATOM 391 C C . ILE A 1 49 ? -48.164 18.409 -9.361 1.00 36.08 49 ILE A C 1
ATOM 392 O O . ILE A 1 49 ? -47.892 17.855 -10.431 1.00 31.51 49 ILE A O 1
ATOM 397 N N . ILE A 1 50 ? -49.108 19.343 -9.228 1.00 17.98 50 ILE A N 1
ATOM 398 C CA . ILE A 1 50 ? -50.078 19.609 -10.290 1.00 38.64 50 ILE A CA 1
ATOM 399 C C . ILE A 1 50 ? -49.731 20.833 -11.141 1.00 48.58 50 ILE A C 1
ATOM 400 O O . ILE A 1 50 ? -49.556 21.938 -10.621 1.00 31.81 50 ILE A O 1
ATOM 405 N N . GLU A 1 51 ? -49.640 20.620 -12.454 1.00 35.52 51 GLU A N 1
ATOM 406 C CA . GLU A 1 51 ? -49.240 21.667 -13.390 1.00 45.51 51 GLU A CA 1
ATOM 407 C C . GLU A 1 51 ? -50.386 22.626 -13.644 1.00 46.09 51 GLU A C 1
ATOM 408 O O . GLU A 1 51 ? -51.399 22.568 -12.960 1.00 80.24 51 GLU A O 1
ATOM 414 N N . SER A 1 52 ? -50.237 23.510 -14.623 1.00 50.58 52 SER A N 1
ATOM 415 C CA . SER A 1 52 ? -51.288 24.482 -14.875 1.00 37.03 52 SER A CA 1
ATOM 416 C C . SER A 1 52 ? -52.353 23.922 -15.809 1.00 50.89 52 SER A C 1
ATOM 417 O O . SER A 1 52 ? -52.038 23.161 -16.729 1.00 30.86 52 SER A O 1
ATOM 420 N N . LYS A 1 53 ? -53.608 24.303 -15.556 1.00 50.82 53 LYS A N 1
ATOM 421 C CA . LYS A 1 53 ? -54.767 23.751 -16.259 1.00 56.91 53 LYS A CA 1
ATOM 422 C C . LYS A 1 53 ? -54.952 22.304 -15.814 1.00 76.65 53 LYS A C 1
ATOM 423 O O . LYS A 1 53 ? -55.750 21.552 -16.387 1.00 58.01 53 LYS A O 1
ATOM 429 N N . GLY A 1 54 ? -54.196 21.922 -14.790 1.00 67.93 54 GLY A N 1
ATOM 430 C CA . GLY A 1 54 ? -54.098 20.536 -14.376 1.00 42.20 54 GLY A CA 1
ATOM 431 C C . GLY A 1 54 ? -55.129 20.129 -13.353 1.00 38.34 54 GLY A C 1
ATOM 432 O O . GLY A 1 54 ? -55.287 20.763 -12.315 1.00 40.12 54 GLY A O 1
ATOM 433 N N . LEU A 1 55 ? -55.837 19.054 -13.660 1.00 42.51 55 LEU A N 1
ATOM 434 C CA . LEU A 1 55 ? -56.852 18.527 -12.771 1.00 42.99 55 LEU A CA 1
ATOM 435 C C . LEU A 1 55 ? -56.406 17.180 -12.227 1.00 50.42 55 LEU A C 1
ATOM 436 O O . LEU A 1 55 ? -56.061 16.281 -12.998 1.00 26.22 55 LEU A O 1
ATOM 441 N N . TYR A 1 56 ? -56.392 17.057 -10.899 1.00 46.62 56 TYR A N 1
ATOM 442 C CA . TYR A 1 56 ? -56.204 15.767 -10.238 1.00 50.19 56 TYR A CA 1
ATOM 443 C C . TYR A 1 56 ? -57.583 15.149 -9.984 1.00 39.70 56 TYR A C 1
ATOM 444 O O . TYR A 1 56 ? -58.378 15.703 -9.233 1.00 43.29 56 TYR A O 1
ATOM 453 N N . LEU A 1 57 ? -57.854 14.003 -10.610 1.00 57.34 57 LEU A N 1
ATOM 454 C CA . LEU A 1 57 ? -59.207 13.454 -10.699 1.00 14.56 57 LEU A CA 1
ATOM 455 C C . LEU A 1 57 ? -59.613 12.742 -9.426 1.00 39.81 57 LEU A C 1
ATOM 456 O O . LEU A 1 57 ? -58.771 12.166 -8.743 1.00 42.48 57 LEU A O 1
ATOM 461 N N . PRO A 1 58 ? -60.918 12.777 -9.109 1.00 54.73 58 PRO A N 1
ATOM 462 C CA . PRO A 1 58 ? -61.523 12.286 -7.867 1.00 24.75 58 PRO A CA 1
ATOM 463 C C . PRO A 1 58 ? -61.031 10.902 -7.448 1.00 43.09 58 PRO A C 1
ATOM 464 O O . PRO A 1 58 ? -61.171 9.916 -8.185 1.00 24.09 58 PRO A O 1
ATOM 468 N N . SER A 1 59 ? -60.469 10.849 -6.244 1.00 44.31 59 SER A N 1
ATOM 469 C CA . SER A 1 59 ? -60.022 9.606 -5.634 1.00 29.97 59 SER A CA 1
ATOM 470 C C . SER A 1 59 ? -60.467 9.574 -4.177 1.00 40.46 59 SER A C 1
ATOM 471 O O . SER A 1 59 ? -60.526 10.611 -3.504 1.00 40.02 59 SER A O 1
ATOM 474 N N . PHE A 1 60 ? -60.781 8.380 -3.691 1.00 33.32 60 PHE A N 1
ATOM 475 C CA . PHE A 1 60 ? -61.005 8.201 -2.263 1.00 42.06 60 PHE A CA 1
ATOM 476 C C . PHE A 1 60 ? -60.092 7.123 -1.675 1.00 45.73 60 PHE A C 1
ATOM 477 O O . PHE A 1 60 ? -59.637 6.210 -2.375 1.00 22.28 60 PHE A O 1
ATOM 485 N N . PHE A 1 61 ? -59.835 7.244 -0.379 1.00 35.65 61 PHE A N 1
ATOM 486 C CA . PHE A 1 61 ? -58.868 6.396 0.296 1.00 39.49 61 PHE A CA 1
ATOM 487 C C . PHE A 1 61 ? -59.493 5.549 1.388 1.00 24.78 61 PHE A C 1
ATOM 488 O O . PHE A 1 61 ? -60.613 5.814 1.819 1.00 31.42 61 PHE A O 1
ATOM 496 N N . SER A 1 62 ? -58.753 4.530 1.822 1.00 36.67 62 SER A N 1
ATOM 497 C CA . SER A 1 62 ? -59.212 3.593 2.846 1.00 38.21 62 SER A CA 1
ATOM 498 C C . SER A 1 62 ? -58.708 3.992 4.240 1.00 52.46 62 SER A C 1
ATOM 499 O O . SER A 1 62 ? -58.980 3.317 5.235 1.00 25.76 62 SER A O 1
ATOM 502 N N . THR A 1 63 ? -57.971 5.095 4.296 1.00 43.87 63 THR A N 1
ATOM 503 C CA . THR A 1 63 ? -57.404 5.582 5.540 1.00 27.90 63 THR A CA 1
ATOM 504 C C . THR A 1 63 ? -57.646 7.070 5.660 1.00 20.55 63 THR A C 1
ATOM 505 O O . THR A 1 63 ? -57.987 7.734 4.684 1.00 57.59 63 THR A O 1
ATOM 509 N N . ALA A 1 64 ? -57.451 7.596 6.860 1.00 37.40 64 ALA A N 1
ATOM 510 C CA . ALA A 1 64 ? -57.505 9.033 7.064 1.00 17.96 64 ALA A CA 1
ATOM 511 C C . ALA A 1 64 ? -56.464 9.745 6.190 1.00 28.51 64 ALA A C 1
ATOM 512 O O . ALA A 1 64 ? -55.439 9.184 5.828 1.00 18.95 64 ALA A O 1
ATOM 514 N N . LYS A 1 65 ? -56.742 10.990 5.852 1.00 44.39 65 LYS A N 1
ATOM 515 C CA . LYS A 1 65 ? -55.884 11.747 4.968 1.00 23.44 65 LYS A CA 1
ATOM 516 C C . LYS A 1 65 ? -55.812 13.138 5.544 1.00 28.09 65 LYS A C 1
ATOM 517 O O . LYS A 1 65 ? -56.833 13.744 5.860 1.00 35.53 65 LYS A O 1
ATOM 523 N N . LEU A 1 66 ? -54.603 13.640 5.713 1.00 23.02 66 LEU A N 1
ATOM 524 C CA . LEU A 1 66 ? -54.424 15.016 6.143 1.00 34.80 66 LEU A CA 1
ATOM 525 C C . LEU A 1 66 ? -53.503 15.667 5.124 1.00 36.58 66 LEU A C 1
ATOM 526 O O . LEU A 1 66 ? -52.354 15.262 4.967 1.00 47.21 66 LEU A O 1
ATOM 531 N N . SER A 1 67 ? -54.022 16.650 4.400 1.00 46.90 67 SER A N 1
ATOM 532 C CA . SER A 1 67 ? -53.280 17.242 3.293 1.00 57.84 67 SER A CA 1
ATOM 533 C C . SER A 1 67 ? -52.788 18.628 3.679 1.00 45.24 67 SER A C 1
ATOM 534 O O . SER A 1 67 ? -53.410 19.297 4.502 1.00 36.88 67 SER A O 1
ATOM 537 N N . PHE A 1 68 ? -51.669 19.045 3.085 1.00 58.69 68 PHE A N 1
ATOM 538 C CA . PHE A 1 68 ? -51.142 20.405 3.234 1.00 25.79 68 PHE A CA 1
ATOM 539 C C . PHE A 1 68 ? -50.779 20.942 1.852 1.00 35.16 68 PHE A C 1
ATOM 540 O O . PHE A 1 68 ? -50.262 20.206 1.014 1.00 41.39 68 PHE A O 1
ATOM 548 N N . VAL A 1 69 ? -51.082 22.212 1.601 1.00 30.66 69 VAL A N 1
ATOM 549 C CA . VAL A 1 69 ? -50.726 22.833 0.332 1.00 42.71 69 VAL A CA 1
ATOM 550 C C . VAL A 1 69 ? -49.427 23.581 0.565 1.00 43.20 69 VAL A C 1
ATOM 551 O O . VAL A 1 69 ? -49.384 24.522 1.353 1.00 48.27 69 VAL A O 1
ATOM 555 N N . ALA A 1 70 ? -48.362 23.137 -0.096 1.00 44.67 70 ALA A N 1
ATOM 556 C CA . ALA A 1 70 ? -47.022 23.623 0.207 1.00 42.24 70 ALA A CA 1
ATOM 557 C C . ALA A 1 70 ? -46.634 24.755 -0.717 1.00 55.73 70 ALA A C 1
ATOM 558 O O . ALA A 1 70 ? -46.005 25.720 -0.290 1.00 64.21 70 ALA A O 1
ATOM 560 N N . LYS A 1 71 ? -47.003 24.614 -1.987 1.00 58.18 71 LYS A N 1
ATOM 561 C CA . LYS A 1 71 ? -46.756 25.632 -3.000 1.00 58.07 71 LYS A CA 1
ATOM 562 C C . LYS A 1 71 ? -47.992 25.757 -3.873 1.00 52.01 71 LYS A C 1
ATOM 563 O O . LYS A 1 71 ? -48.503 24.764 -4.382 1.00 39.25 71 LYS A O 1
ATOM 569 N N . GLY A 1 72 ? -48.478 26.973 -4.057 1.00 37.41 72 GLY A N 1
ATOM 570 C CA . GLY A 1 72 ? -49.443 27.187 -5.108 1.00 31.40 72 GLY A CA 1
ATOM 571 C C . GLY A 1 72 ? -50.806 27.562 -4.604 1.00 44.52 72 GLY A C 1
ATOM 572 O O . GLY A 1 72 ? -50.973 27.952 -3.449 1.00 44.57 72 GLY A O 1
ATOM 573 N N . GLU A 1 73 ? -51.784 27.431 -5.491 1.00 39.17 73 GLU A N 1
ATOM 574 C CA . GLU A 1 73 ? -53.129 27.905 -5.238 1.00 40.68 73 GLU A CA 1
ATOM 575 C C . GLU A 1 73 ? -54.037 27.146 -6.195 1.00 44.44 73 GLU A C 1
ATOM 576 O O . GLU A 1 73 ? -53.604 26.756 -7.277 1.00 60.18 73 GLU A O 1
ATOM 582 N N . GLY A 1 74 ? -55.288 26.920 -5.802 1.00 43.40 74 GLY A N 1
ATOM 583 C CA . GLY A 1 74 ? -56.230 26.256 -6.685 1.00 48.03 74 GLY A CA 1
ATOM 584 C C . GLY A 1 74 ? -57.603 25.966 -6.103 1.00 54.53 74 GLY A C 1
ATOM 585 O O . GLY A 1 74 ? -58.029 26.588 -5.133 1.00 38.42 74 GLY A O 1
ATOM 586 N N . LEU A 1 75 ? -58.296 25.009 -6.715 1.00 72.17 75 LEU A N 1
ATOM 587 C CA . LEU A 1 75 ? -59.641 24.623 -6.307 1.00 63.54 75 LEU A CA 1
ATOM 588 C C . LEU A 1 75 ? -59.642 23.206 -5.728 1.00 45.41 75 LEU A C 1
ATOM 589 O O . LEU A 1 75 ? -58.814 22.379 -6.106 1.00 46.33 75 LEU A O 1
ATOM 594 N N . MET A 1 76 ? -60.560 22.939 -4.802 1.00 51.14 76 MET A N 1
ATOM 595 C CA . MET A 1 76 ? -60.761 21.591 -4.278 1.00 29.06 76 MET A CA 1
ATOM 596 C C . MET A 1 76 ? -62.228 21.221 -4.112 1.00 30.55 76 MET A C 1
ATOM 597 O O . MET A 1 76 ? -63.062 22.052 -3.787 1.00 37.71 76 MET A O 1
ATOM 602 N N . GLY A 1 77 ? -62.525 19.950 -4.326 1.00 32.16 77 GLY A N 1
ATOM 603 C CA . GLY A 1 77 ? -63.867 19.442 -4.182 1.00 17.59 77 GLY A CA 1
ATOM 604 C C . GLY A 1 77 ? -63.873 18.184 -3.342 1.00 40.19 77 GLY A C 1
ATOM 605 O O . GLY A 1 77 ? -63.188 17.207 -3.639 1.00 27.12 77 GLY A O 1
ATOM 606 N N . ARG A 1 78 ? -64.648 18.221 -2.270 1.00 50.28 78 ARG A N 1
ATOM 607 C CA . ARG A 1 78 ? -64.864 17.063 -1.427 1.00 13.62 78 ARG A CA 1
ATOM 608 C C . ARG A 1 78 ? -66.258 16.605 -1.809 1.00 37.26 78 ARG A C 1
ATOM 609 O O . ARG A 1 78 ? -67.069 17.410 -2.264 1.00 52.40 78 ARG A O 1
ATOM 617 N N . VAL A 1 79 ? -66.538 15.317 -1.643 1.00 66.06 79 VAL A N 1
ATOM 618 C CA . VAL A 1 79 ? -67.887 14.794 -1.837 1.00 43.38 79 VAL A CA 1
ATOM 619 C C . VAL A 1 79 ? -68.155 13.745 -0.782 1.00 40.91 79 VAL A C 1
ATOM 620 O O . VAL A 1 79 ? -67.541 12.679 -0.795 1.00 90.25 79 VAL A O 1
ATOM 624 N N . VAL A 1 80 ? -69.079 14.034 0.124 1.00 47.55 80 VAL A N 1
ATOM 625 C CA . VAL A 1 80 ? -69.395 13.100 1.201 1.00 88.26 80 VAL A CA 1
ATOM 626 C C . VAL A 1 80 ? -70.591 12.196 0.856 1.00 125.98 80 VAL A C 1
ATOM 627 O O . VAL A 1 80 ? -71.311 12.457 -0.114 1.00 103.95 80 VAL A O 1
ATOM 631 N N . PRO A 1 81 ? -70.796 11.117 1.643 1.00 128.64 81 PRO A N 1
ATOM 632 C CA . PRO A 1 81 ? -71.971 10.251 1.449 1.00 82.00 81 PRO A CA 1
ATOM 633 C C . PRO A 1 81 ? -73.290 10.946 1.800 1.00 116.89 81 PRO A C 1
ATOM 634 O O . PRO A 1 81 ? -73.610 11.124 2.982 1.00 104.39 81 PRO A O 1
ATOM 638 N N . GLY A 1 82 ? -74.040 11.337 0.773 1.00 113.86 82 GLY A N 1
ATOM 639 C CA . GLY A 1 82 ? -75.358 11.920 0.956 1.00 123.08 82 GLY A CA 1
ATOM 640 C C . GLY A 1 82 ? -75.398 13.300 1.591 1.00 102.35 82 GLY A C 1
ATOM 641 O O . GLY A 1 82 ? -75.854 13.459 2.722 1.00 117.51 82 GLY A O 1
ATOM 642 N N . CYS A 1 83 ? -74.923 14.303 0.863 1.00 102.23 83 CYS A N 1
ATOM 643 C CA . CYS A 1 83 ? -75.064 15.686 1.299 1.00 88.04 83 CYS A CA 1
ATOM 644 C C . CYS A 1 83 ? -75.741 16.541 0.237 1.00 138.24 83 CYS A C 1
ATOM 645 O O . CYS A 1 83 ? -75.763 16.190 -0.948 1.00 61.93 83 CYS A O 1
ATOM 648 N N . ALA A 1 84 ? -76.308 17.659 0.678 1.00 155.30 84 ALA A N 1
ATOM 649 C CA . ALA A 1 84 ? -77.006 18.568 -0.216 1.00 146.20 84 ALA A CA 1
ATOM 650 C C . ALA A 1 84 ? -76.022 19.157 -1.219 1.00 135.09 84 ALA A C 1
ATOM 651 O O . ALA A 1 84 ? -74.809 18.988 -1.082 1.00 112.81 84 ALA A O 1
ATOM 653 N N . GLU A 1 85 ? -76.545 19.836 -2.234 1.00 116.24 85 GLU A N 1
ATOM 654 C CA . GLU A 1 85 ? -75.695 20.489 -3.219 1.00 107.85 85 GLU A CA 1
ATOM 655 C C . GLU A 1 85 ? -75.619 22.001 -2.979 1.00 137.61 85 GLU A C 1
ATOM 656 O O . GLU A 1 85 ? -76.588 22.736 -3.190 1.00 103.85 85 GLU A O 1
ATOM 662 N N . THR A 1 86 ? -74.446 22.440 -2.523 1.00 148.44 86 THR A N 1
ATOM 663 C CA . THR A 1 86 ? -74.196 23.823 -2.124 1.00 141.85 86 THR A CA 1
ATOM 664 C C . THR A 1 86 ? -74.088 24.764 -3.326 1.00 155.12 86 THR A C 1
ATOM 665 O O . THR A 1 86 ? -74.975 25.587 -3.567 1.00 151.61 86 THR A O 1
ATOM 669 N N . PHE A 1 87 ? -72.991 24.636 -4.071 1.00 138.91 87 PHE A N 1
ATOM 670 C CA . PHE A 1 87 ? -72.706 25.528 -5.194 1.00 129.33 87 PHE A CA 1
ATOM 671 C C . PHE A 1 87 ? -73.571 25.270 -6.431 1.00 128.55 87 PHE A C 1
ATOM 672 O O . PHE A 1 87 ? -74.224 24.221 -6.553 1.00 55.19 87 PHE A O 1
ATOM 680 N N . GLN A 1 88 ? -73.559 26.249 -7.337 1.00 127.39 88 GLN A N 1
ATOM 681 C CA . GLN A 1 88 ? -74.366 26.233 -8.556 1.00 128.67 88 GLN A CA 1
ATOM 682 C C . GLN A 1 88 ? -73.560 26.827 -9.723 1.00 113.65 88 GLN A C 1
ATOM 683 O O . GLN A 1 88 ? -72.820 27.798 -9.545 1.00 133.72 88 GLN A O 1
ATOM 689 N N . ASP A 1 89 ? -73.699 26.236 -10.910 1.00 99.35 89 ASP A N 1
ATOM 690 C CA . ASP A 1 89 ? -72.901 26.629 -12.078 1.00 122.48 89 ASP A CA 1
ATOM 691 C C . ASP A 1 89 ? -73.699 27.206 -13.247 1.00 158.63 89 ASP A C 1
ATOM 692 O O . ASP A 1 89 ? -74.506 26.507 -13.859 1.00 148.01 89 ASP A O 1
ATOM 697 N N . SER A 1 90 ? -73.450 28.471 -13.573 1.00 169.63 90 SER A N 1
ATOM 698 C CA . SER A 1 90 ? -74.052 29.068 -14.756 1.00 135.95 90 SER A CA 1
ATOM 699 C C . SER A 1 90 ? -73.776 28.184 -15.967 1.00 152.88 90 SER A C 1
ATOM 700 O O . SER A 1 90 ? -72.657 27.700 -16.151 1.00 120.21 90 SER A O 1
ATOM 703 N N . SER A 1 91 ? -74.805 27.954 -16.775 1.00 178.52 91 SER A N 1
ATOM 704 C CA . SER A 1 91 ? -74.620 27.334 -18.077 1.00 157.03 91 SER A CA 1
ATOM 705 C C . SER A 1 91 ? -74.316 28.444 -19.077 1.00 145.98 91 SER A C 1
ATOM 706 O O . SER A 1 91 ? -75.061 29.420 -19.181 1.00 160.55 91 SER A O 1
ATOM 709 N N . VAL A 1 92 ? -73.210 28.300 -19.795 1.00 111.55 92 VAL A N 1
ATOM 710 C CA . VAL A 1 92 ? -72.737 29.338 -20.706 1.00 124.12 92 VAL A CA 1
ATOM 711 C C . VAL A 1 92 ? -73.819 29.849 -21.677 1.00 148.37 92 VAL A C 1
ATOM 712 O O . VAL A 1 92 ? -74.416 30.896 -21.429 1.00 139.96 92 VAL A O 1
ATOM 716 N N . PHE A 1 93 ? -74.068 29.124 -22.769 1.00 139.00 93 PHE A N 1
ATOM 717 C CA . PHE A 1 93 ? -75.161 29.460 -23.688 1.00 134.48 93 PHE A CA 1
ATOM 718 C C . PHE A 1 93 ? -76.267 28.419 -23.510 1.00 168.04 93 PHE A C 1
ATOM 719 O O . PHE A 1 93 ? -76.064 27.234 -23.787 1.00 150.77 93 PHE A O 1
ATOM 727 N N . GLN A 1 94 ? -77.432 28.876 -23.050 1.00 194.12 94 GLN A N 1
ATOM 728 C CA . GLN A 1 94 ? -78.484 27.998 -22.522 1.00 187.70 94 GLN A CA 1
ATOM 729 C C . GLN A 1 94 ? -79.625 27.635 -23.488 1.00 199.56 94 GLN A C 1
ATOM 730 O O . GLN A 1 94 ? -80.447 28.487 -23.832 1.00 202.20 94 GLN A O 1
ATOM 736 N N . PRO A 1 95 ? -79.672 26.364 -23.931 1.00 193.26 95 PRO A N 1
ATOM 737 C CA . PRO A 1 95 ? -80.841 25.813 -24.623 1.00 165.42 95 PRO A CA 1
ATOM 738 C C . PRO A 1 95 ? -81.674 24.927 -23.690 1.00 171.80 95 PRO A C 1
ATOM 739 O O . PRO A 1 95 ? -82.582 25.413 -23.012 1.00 142.10 95 PRO A O 1
ATOM 743 N N . GLY A 1 96 ? -81.358 23.635 -23.661 1.00 166.74 96 GLY A N 1
ATOM 744 C CA . GLY A 1 96 ? -82.070 22.688 -22.821 1.00 115.36 96 GLY A CA 1
ATOM 745 C C . GLY A 1 96 ? -81.346 21.359 -22.729 1.00 113.55 96 GLY A C 1
ATOM 746 O O . GLY A 1 96 ? -80.138 21.319 -22.499 1.00 85.30 96 GLY A O 1
ATOM 747 N N . GLY A 1 138 ? -82.320 26.928 -20.294 1.00 174.98 138 GLY A N 1
ATOM 748 C CA . GLY A 1 138 ? -81.215 25.998 -20.151 1.00 149.60 138 GLY A CA 1
ATOM 749 C C . GLY A 1 138 ? -80.918 25.679 -18.700 1.00 146.40 138 GLY A C 1
ATOM 750 O O . GLY A 1 138 ? -81.191 26.485 -17.806 1.00 97.43 138 GLY A O 1
ATOM 751 N N . PHE A 1 139 ? -80.354 24.497 -18.466 1.00 144.23 139 PHE A N 1
ATOM 752 C CA . PHE A 1 139 ? -80.050 24.049 -17.110 1.00 136.93 139 PHE A CA 1
ATOM 753 C C . PHE A 1 139 ? -78.674 24.520 -16.627 1.00 161.41 139 PHE A C 1
ATOM 754 O O . PHE A 1 139 ? -77.739 24.677 -17.416 1.00 152.38 139 PHE A O 1
ATOM 762 N N . ARG A 1 140 ? -78.563 24.743 -15.322 1.00 147.37 140 ARG A N 1
ATOM 763 C CA . ARG A 1 140 ? -77.275 24.999 -14.695 1.00 98.47 140 ARG A CA 1
ATOM 764 C C . ARG A 1 140 ? -76.798 23.709 -14.035 1.00 114.64 140 ARG A C 1
ATOM 765 O O . ARG A 1 140 ? -77.350 22.638 -14.276 1.00 116.63 140 ARG A O 1
ATOM 773 N N . ASP A 1 141 ? -75.782 23.804 -13.190 1.00 116.16 141 ASP A N 1
ATOM 774 C CA . ASP A 1 141 ? -75.207 22.604 -12.604 1.00 62.89 141 ASP A CA 1
ATOM 775 C C . ASP A 1 141 ? -75.217 22.626 -11.086 1.00 86.30 141 ASP A C 1
ATOM 776 O O . ASP A 1 141 ? -74.641 23.514 -10.461 1.00 85.85 141 ASP A O 1
ATOM 781 N N . MET A 1 142 ? -75.870 21.633 -10.498 1.00 67.88 142 MET A N 1
ATOM 782 C CA . MET A 1 142 ? -75.850 21.468 -9.057 1.00 87.24 142 MET A CA 1
ATOM 783 C C . MET A 1 142 ? -74.725 20.514 -8.687 1.00 72.89 142 MET A C 1
ATOM 784 O O . MET A 1 142 ? -74.517 19.506 -9.357 1.00 70.69 142 MET A O 1
ATOM 789 N N . HIS A 1 143 ? -73.998 20.832 -7.624 1.00 56.07 143 HIS A N 1
ATOM 790 C CA . HIS A 1 143 ? -72.887 19.990 -7.194 1.00 47.08 143 HIS A CA 1
ATOM 791 C C . HIS A 1 143 ? -72.284 20.475 -5.876 1.00 65.17 143 HIS A C 1
ATOM 792 O O . HIS A 1 143 ? -72.554 21.594 -5.442 1.00 115.68 143 HIS A O 1
ATOM 799 N N . GLN A 1 144 ? -71.471 19.630 -5.246 1.00 55.03 144 GLN A N 1
ATOM 800 C CA . GLN A 1 144 ? -70.909 19.922 -3.929 1.00 52.15 144 GLN A CA 1
ATOM 801 C C . GLN A 1 144 ? -70.095 21.216 -3.911 1.00 73.52 144 GLN A C 1
ATOM 802 O O . GLN A 1 144 ? -69.777 21.783 -4.954 1.00 38.49 144 GLN A O 1
ATOM 808 N N . LYS A 1 145 ? -69.779 21.688 -2.712 1.00 77.25 145 LYS A N 1
ATOM 809 C CA . LYS A 1 145 ? -69.028 22.923 -2.563 1.00 46.87 145 LYS A CA 1
ATOM 810 C C . LYS A 1 145 ? -67.619 22.781 -3.116 1.00 66.58 145 LYS A C 1
ATOM 811 O O . LYS A 1 145 ? -66.861 21.890 -2.719 1.00 84.77 145 LYS A O 1
ATOM 817 N N . VAL A 1 146 ? -67.284 23.658 -4.053 1.00 64.83 146 VAL A N 1
ATOM 818 C CA . VAL A 1 146 ? -65.924 23.768 -4.550 1.00 35.78 146 VAL A CA 1
ATOM 819 C C . VAL A 1 146 ? -65.218 24.883 -3.799 1.00 46.82 146 VAL A C 1
ATOM 820 O O . VAL A 1 146 ? -65.540 26.056 -3.974 1.00 57.49 146 VAL A O 1
ATOM 824 N N . GLU A 1 147 ? -64.262 24.506 -2.959 1.00 32.78 147 GLU A N 1
ATOM 825 C CA . GLU A 1 147 ? -63.497 25.454 -2.163 1.00 53.70 147 GLU A CA 1
ATOM 826 C C . GLU A 1 147 ? -62.282 25.986 -2.940 1.00 64.21 147 GLU A C 1
ATOM 827 O O . GLU A 1 147 ? -61.841 25.365 -3.908 1.00 41.61 147 GLU A O 1
ATOM 833 N N . HIS A 1 148 ? -61.773 27.153 -2.538 1.00 48.98 148 HIS A N 1
ATOM 834 C CA . HIS A 1 148 ? -60.500 27.649 -3.046 1.00 21.34 148 HIS A CA 1
ATOM 835 C C . HIS A 1 148 ? -59.438 27.330 -2.011 1.00 46.65 148 HIS A C 1
ATOM 836 O O . HIS A 1 148 ? -59.692 27.404 -0.805 1.00 51.41 148 HIS A O 1
ATOM 843 N N . ILE A 1 149 ? -58.255 26.963 -2.486 1.00 32.55 149 ILE A N 1
ATOM 844 C CA . ILE A 1 149 ? -57.143 26.641 -1.604 1.00 35.39 149 ILE A CA 1
ATOM 845 C C . ILE A 1 149 ? -55.897 27.432 -1.982 1.00 61.12 149 ILE A C 1
ATOM 846 O O . ILE A 1 149 ? -55.634 27.680 -3.165 1.00 26.42 149 ILE A O 1
ATOM 851 N N . ARG A 1 150 ? -55.149 27.838 -0.960 1.00 52.78 150 ARG A N 1
ATOM 852 C CA . ARG A 1 150 ? -53.913 28.594 -1.131 1.00 57.94 150 ARG A CA 1
ATOM 853 C C . ARG A 1 150 ? -52.888 27.989 -0.204 1.00 44.20 150 ARG A C 1
ATOM 854 O O . ARG A 1 150 ? -53.236 27.201 0.664 1.00 34.33 150 ARG A O 1
ATOM 862 N N . THR A 1 151 ? -51.631 28.383 -0.365 1.00 45.14 151 THR A N 1
ATOM 863 C CA . THR A 1 151 ? -50.553 27.827 0.444 1.00 30.63 151 THR A CA 1
ATOM 864 C C . THR A 1 151 ? -50.823 27.948 1.947 1.00 42.91 151 THR A C 1
ATOM 865 O O . THR A 1 151 ? -51.245 28.994 2.434 1.00 53.68 151 THR A O 1
ATOM 869 N N . GLY A 1 152 ? -50.608 26.852 2.668 1.00 33.47 152 GLY A N 1
ATOM 870 C CA . GLY A 1 152 ? -50.803 26.834 4.103 1.00 26.51 152 GLY A CA 1
ATOM 871 C C . GLY A 1 152 ? -52.109 26.193 4.535 1.00 46.80 152 GLY A C 1
ATOM 872 O O . GLY A 1 152 ? -52.287 25.851 5.709 1.00 33.40 152 GLY A O 1
ATOM 873 N N . ASP A 1 153 ? -53.037 26.038 3.599 1.00 25.78 153 ASP A N 1
ATOM 874 C CA . ASP A 1 153 ? -54.287 25.368 3.916 1.00 28.49 153 ASP A CA 1
ATOM 875 C C . ASP A 1 153 ? -53.983 23.943 4.366 1.00 43.83 153 ASP A C 1
ATOM 876 O O . ASP A 1 153 ? -53.149 23.259 3.784 1.00 28.58 153 ASP A O 1
ATOM 881 N N . THR A 1 154 ? -54.667 23.502 5.411 1.00 44.41 154 THR A N 1
ATOM 882 C CA . THR A 1 154 ? -54.542 22.140 5.879 1.00 23.50 154 THR A CA 1
ATOM 883 C C . THR A 1 154 ? -55.905 21.454 5.787 1.00 39.21 154 THR A C 1
ATOM 884 O O . THR A 1 154 ? -56.852 21.852 6.457 1.00 51.36 154 THR A O 1
ATOM 888 N N . ILE A 1 155 ? -55.990 20.432 4.939 1.00 48.99 155 ILE A N 1
ATOM 889 C CA . ILE A 1 155 ? -57.246 19.742 4.642 1.00 34.30 155 ILE A CA 1
ATOM 890 C C . ILE A 1 155 ? -57.367 18.385 5.333 1.00 37.52 155 ILE A C 1
ATOM 891 O O . ILE A 1 155 ? -56.390 17.642 5.410 1.00 61.01 155 ILE A O 1
ATOM 896 N N . ALA A 1 156 ? -58.567 18.054 5.819 1.00 56.81 156 ALA A N 1
ATOM 897 C CA . ALA A 1 156 ? -58.824 16.735 6.411 1.00 41.95 156 ALA A CA 1
ATOM 898 C C . ALA A 1 156 ? -59.848 15.910 5.630 1.00 58.59 156 ALA A C 1
ATOM 899 O O . ALA A 1 156 ? -60.833 16.438 5.099 1.00 46.68 156 ALA A O 1
ATOM 901 N N . THR A 1 157 ? -59.600 14.605 5.576 1.00 35.46 157 THR A N 1
ATOM 902 C CA . THR A 1 157 ? -60.419 13.703 4.792 1.00 35.28 157 THR A CA 1
ATOM 903 C C . THR A 1 157 ? -60.684 12.387 5.506 1.00 34.23 157 THR A C 1
ATOM 904 O O . THR A 1 157 ? -59.760 11.677 5.876 1.00 62.86 157 THR A O 1
ATOM 908 N N . HIS A 1 158 ? -61.963 12.084 5.701 1.00 49.19 158 HIS A N 1
ATOM 909 C CA . HIS A 1 158 ? -62.408 10.829 6.295 1.00 42.53 158 HIS A CA 1
ATOM 910 C C . HIS A 1 158 ? -62.191 9.685 5.318 1.00 23.05 158 HIS A C 1
ATOM 911 O O . HIS A 1 158 ? -62.340 9.875 4.122 1.00 35.54 158 HIS A O 1
ATOM 918 N N . PRO A 1 159 ? -61.855 8.486 5.817 1.00 24.66 159 PRO A N 1
ATOM 919 C CA . PRO A 1 159 ? -61.863 7.346 4.891 1.00 18.00 159 PRO A CA 1
ATOM 920 C C . PRO A 1 159 ? -63.187 7.321 4.141 1.00 50.80 159 PRO A C 1
ATOM 921 O O . PRO A 1 159 ? -64.239 7.415 4.783 1.00 53.38 159 PRO A O 1
ATOM 925 N N . GLY A 1 160 ? -63.144 7.216 2.816 1.00 23.00 160 GLY A N 1
ATOM 926 C CA . GLY A 1 160 ? -64.359 7.124 2.033 1.00 31.58 160 GLY A CA 1
ATOM 927 C C . GLY A 1 160 ? -64.783 8.407 1.351 1.00 45.24 160 GLY A C 1
ATOM 928 O O . GLY A 1 160 ? -65.649 8.387 0.475 1.00 49.49 160 GLY A O 1
ATOM 929 N N . VAL A 1 161 ? -64.185 9.526 1.749 1.00 41.27 161 VAL A N 1
ATOM 930 C CA . VAL A 1 161 ? -64.460 10.812 1.109 1.00 23.61 161 VAL A CA 1
ATOM 931 C C . VAL A 1 161 ? -63.643 10.999 -0.172 1.00 39.91 161 VAL A C 1
ATOM 932 O O . VAL A 1 161 ? -62.425 10.828 -0.163 1.00 57.88 161 VAL A O 1
ATOM 936 N N . ALA A 1 162 ? -64.304 11.353 -1.268 1.00 13.12 162 ALA A N 1
ATOM 937 C CA . ALA A 1 162 ? -63.604 11.580 -2.529 1.00 37.88 162 ALA A CA 1
ATOM 938 C C . ALA A 1 162 ? -63.211 13.038 -2.687 1.00 17.79 162 ALA A C 1
ATOM 939 O O . ALA A 1 162 ? -63.996 13.913 -2.362 1.00 29.75 162 ALA A O 1
ATOM 941 N N . GLN A 1 163 ? -61.998 13.287 -3.189 1.00 36.73 163 GLN A N 1
ATOM 942 C CA . GLN A 1 163 ? -61.497 14.647 -3.445 1.00 12.42 163 GLN A CA 1
ATOM 943 C C . GLN A 1 163 ? -60.777 14.763 -4.775 1.00 46.27 163 GLN A C 1
ATOM 944 O O . GLN A 1 163 ? -60.100 13.830 -5.207 1.00 54.37 163 GLN A O 1
ATOM 950 N N . TRP A 1 164 ? -60.911 15.928 -5.402 1.00 45.23 164 TRP A N 1
ATOM 951 C CA . TRP A 1 164 ? -60.213 16.257 -6.645 1.00 36.14 164 TRP A CA 1
ATOM 952 C C . TRP A 1 164 ? -59.619 17.660 -6.510 1.00 46.01 164 TRP A C 1
ATOM 953 O O . TRP A 1 164 ? -60.206 18.525 -5.860 1.00 42.95 164 TRP A O 1
ATOM 964 N N . PHE A 1 165 ? -58.458 17.888 -7.121 1.00 53.64 165 PHE A N 1
ATOM 965 C CA . PHE A 1 165 ? -57.812 19.198 -7.068 1.00 34.51 165 PHE A CA 1
ATOM 966 C C . PHE A 1 165 ? -57.593 19.783 -8.460 1.00 48.76 165 PHE A C 1
ATOM 967 O O . PHE A 1 165 ? -57.311 19.047 -9.411 1.00 40.76 165 PHE A O 1
ATOM 975 N N . TYR A 1 166 ? -57.732 21.105 -8.573 1.00 41.80 166 TYR A N 1
ATOM 976 C CA . TYR A 1 166 ? -57.519 21.805 -9.843 1.00 44.18 166 TYR A CA 1
ATOM 977 C C . TYR A 1 166 ? -56.604 22.998 -9.665 1.00 45.97 166 TYR A C 1
ATOM 978 O O . TYR A 1 166 ? -56.811 23.821 -8.775 1.00 42.09 166 TYR A O 1
ATOM 987 N N . ASN A 1 167 ? -55.598 23.089 -10.527 1.00 46.39 167 ASN A N 1
ATOM 988 C CA . ASN A 1 167 ? -54.728 24.251 -10.566 1.00 54.83 167 ASN A CA 1
ATOM 989 C C . ASN A 1 167 ? -55.217 25.294 -11.572 1.00 57.71 167 ASN A C 1
ATOM 990 O O . ASN A 1 167 ? -54.858 25.251 -12.753 1.00 35.48 167 ASN A O 1
ATOM 995 N N . ASP A 1 168 ? -56.058 26.208 -11.089 1.00 59.81 168 ASP A N 1
ATOM 996 C CA . ASP A 1 168 ? -56.475 27.382 -11.844 1.00 51.80 168 ASP A CA 1
ATOM 997 C C . ASP A 1 168 ? -55.284 28.317 -11.926 1.00 77.15 168 ASP A C 1
ATOM 998 O O . ASP A 1 168 ? -55.233 29.231 -12.752 1.00 61.22 168 ASP A O 1
ATOM 1003 N N . GLY A 1 169 ? -54.316 28.059 -11.056 1.00 58.30 169 GLY A N 1
ATOM 1004 C CA . GLY A 1 169 ? -53.247 28.992 -10.795 1.00 45.26 169 GLY A CA 1
ATOM 1005 C C . GLY A 1 169 ? -52.124 29.051 -11.806 1.00 58.19 169 GLY A C 1
ATOM 1006 O O . GLY A 1 169 ? -52.058 28.282 -12.765 1.00 29.78 169 GLY A O 1
ATOM 1007 N N . ASN A 1 170 ? -51.221 29.986 -11.549 1.00 69.21 170 ASN A N 1
ATOM 1008 C CA . ASN A 1 170 ? -50.133 30.308 -12.443 1.00 88.24 170 ASN A CA 1
ATOM 1009 C C . ASN A 1 170 ? -49.001 29.300 -12.340 1.00 77.30 170 ASN A C 1
ATOM 1010 O O . ASN A 1 170 ? -48.674 28.598 -13.300 1.00 43.01 170 ASN A O 1
ATOM 1015 N N . GLN A 1 171 ? -48.405 29.257 -11.154 1.00 66.42 171 GLN A N 1
ATOM 1016 C CA . GLN A 1 171 ? -47.328 28.334 -10.836 1.00 66.24 171 GLN A CA 1
ATOM 1017 C C . GLN A 1 171 ? -47.861 26.933 -10.512 1.00 71.60 171 GLN A C 1
ATOM 1018 O O . GLN A 1 171 ? -49.068 26.723 -10.392 1.00 63.52 171 GLN A O 1
ATOM 1024 N N . PRO A 1 172 ? -46.957 25.962 -10.358 1.00 55.95 172 PRO A N 1
ATOM 1025 C CA . PRO A 1 172 ? -47.399 24.623 -9.960 1.00 40.42 172 PRO A CA 1
ATOM 1026 C C . PRO A 1 172 ? -48.043 24.601 -8.575 1.00 37.97 172 PRO A C 1
ATOM 1027 O O . PRO A 1 172 ? -47.586 25.262 -7.639 1.00 44.34 172 PRO A O 1
ATOM 1031 N N . LEU A 1 173 ? -49.113 23.830 -8.459 1.00 38.14 173 LEU A N 1
ATOM 1032 C CA . LEU A 1 173 ? -49.783 23.618 -7.185 1.00 35.35 173 LEU A CA 1
ATOM 1033 C C . LEU A 1 173 ? -49.258 22.342 -6.547 1.00 49.46 173 LEU A C 1
ATOM 1034 O O . LEU A 1 173 ? -49.305 21.270 -7.158 1.00 42.44 173 LEU A O 1
ATOM 1039 N N . VAL A 1 174 ? -48.752 22.452 -5.323 1.00 37.43 174 VAL A N 1
ATOM 1040 C CA . VAL A 1 174 ? -48.142 21.309 -4.659 1.00 27.27 174 VAL A CA 1
ATOM 1041 C C . VAL A 1 174 ? -48.904 20.964 -3.399 1.00 32.90 174 VAL A C 1
ATOM 1042 O O . VAL A 1 174 ? -48.863 21.702 -2.421 1.00 46.34 174 VAL A O 1
ATOM 1046 N N . ILE A 1 175 ? -49.617 19.845 -3.427 1.00 34.46 175 ILE A N 1
ATOM 1047 C CA . ILE A 1 175 ? -50.219 19.340 -2.210 1.00 36.55 175 ILE A CA 1
ATOM 1048 C C . ILE A 1 175 ? -49.355 18.190 -1.677 1.00 63.82 175 ILE A C 1
ATOM 1049 O O . ILE A 1 175 ? -48.838 17.374 -2.446 1.00 19.25 175 ILE A O 1
ATOM 1054 N N . VAL A 1 176 ? -49.193 18.165 -0.355 1.00 37.55 176 VAL A N 1
ATOM 1055 C CA . VAL A 1 176 ? -48.473 17.122 0.352 1.00 15.28 176 VAL A CA 1
ATOM 1056 C C . VAL A 1 176 ? -49.436 16.454 1.355 1.00 43.98 176 VAL A C 1
ATOM 1057 O O . VAL A 1 176 ? -50.228 17.148 1.997 1.00 40.70 176 VAL A O 1
ATOM 1061 N N . SER A 1 177 ? -49.400 15.118 1.457 1.00 23.09 177 SER A N 1
ATOM 1062 C CA . SER A 1 177 ? -50.431 14.349 2.184 1.00 23.03 177 SER A CA 1
ATOM 1063 C C . SER A 1 177 ? -49.874 13.207 3.032 1.00 42.72 177 SER A C 1
ATOM 1064 O O . SER A 1 177 ? -49.031 12.445 2.564 1.00 48.67 177 SER A O 1
ATOM 1067 N N . VAL A 1 178 ? -50.367 13.064 4.263 1.00 29.21 178 VAL A N 1
ATOM 1068 C CA . VAL A 1 178 ? -50.081 11.860 5.044 1.00 34.31 178 VAL A CA 1
ATOM 1069 C C . VAL A 1 178 ? -51.267 10.902 4.974 1.00 44.89 178 VAL A C 1
ATOM 1070 O O . VAL A 1 178 ? -52.418 11.327 4.977 1.00 53.66 178 VAL A O 1
ATOM 1074 N N . LEU A 1 179 ? -50.982 9.607 4.891 1.00 53.00 179 LEU A N 1
ATOM 1075 C CA . LEU A 1 179 ? -52.024 8.598 4.972 1.00 27.27 179 LEU A CA 1
ATOM 1076 C C . LEU A 1 179 ? -51.758 7.752 6.212 1.00 41.35 179 LEU A C 1
ATOM 1077 O O . LEU A 1 179 ? -50.662 7.217 6.368 1.00 66.60 179 LEU A O 1
ATOM 1082 N N . ASP A 1 180 ? -52.756 7.650 7.092 1.00 33.09 180 ASP A N 1
ATOM 1083 C CA . ASP A 1 180 ? -52.628 6.950 8.382 1.00 37.52 180 ASP A CA 1
ATOM 1084 C C . ASP A 1 180 ? -52.942 5.467 8.229 1.00 25.04 180 ASP A C 1
ATOM 1085 O O . ASP A 1 180 ? -54.102 5.076 8.193 1.00 46.35 180 ASP A O 1
ATOM 1090 N N . LEU A 1 181 ? -51.899 4.652 8.132 1.00 30.05 181 LEU A N 1
ATOM 1091 C CA . LEU A 1 181 ? -52.047 3.242 7.802 1.00 31.77 181 LEU A CA 1
ATOM 1092 C C . LEU A 1 181 ? -52.388 2.405 9.020 1.00 44.62 181 LEU A C 1
ATOM 1093 O O . LEU A 1 181 ? -53.188 1.474 8.940 1.00 33.80 181 LEU A O 1
ATOM 1098 N N . ALA A 1 182 ? -51.776 2.744 10.147 1.00 45.62 182 ALA A N 1
ATOM 1099 C CA . ALA A 1 182 ? -51.993 2.022 11.389 1.00 16.05 182 ALA A CA 1
ATOM 1100 C C . ALA A 1 182 ? -53.412 2.215 11.923 1.00 46.14 182 ALA A C 1
ATOM 1101 O O . ALA A 1 182 ? -54.013 1.274 12.446 1.00 37.87 182 ALA A O 1
ATOM 1103 N N . SER A 1 183 ? -53.944 3.430 11.775 1.00 29.20 183 SER A N 1
ATOM 1104 C CA . SER A 1 183 ? -55.248 3.801 12.344 1.00 19.29 183 SER A CA 1
ATOM 1105 C C . SER A 1 183 ? -56.320 2.715 12.237 1.00 36.81 183 SER A C 1
ATOM 1106 O O . SER A 1 183 ? -56.377 1.952 11.268 1.00 28.51 183 SER A O 1
ATOM 1109 N N . HIS A 1 184 ? -57.174 2.641 13.250 1.00 66.21 184 HIS A N 1
ATOM 1110 C CA . HIS A 1 184 ? -58.213 1.630 13.239 1.00 19.45 184 HIS A CA 1
ATOM 1111 C C . HIS A 1 184 ? -59.151 1.837 12.047 1.00 44.82 184 HIS A C 1
ATOM 1112 O O . HIS A 1 184 ? -59.751 0.886 11.566 1.00 32.46 184 HIS A O 1
ATOM 1119 N N . GLN A 1 185 ? -59.236 3.065 11.538 1.00 17.91 185 GLN A N 1
ATOM 1120 C CA . GLN A 1 185 ? -60.159 3.380 10.438 1.00 50.37 185 GLN A CA 1
ATOM 1121 C C . GLN A 1 185 ? -59.837 2.726 9.092 1.00 45.22 185 GLN A C 1
ATOM 1122 O O . GLN A 1 185 ? -60.717 2.562 8.246 1.00 73.02 185 GLN A O 1
ATOM 1128 N N . ASN A 1 186 ? -58.574 2.392 8.878 1.00 38.96 186 ASN A N 1
ATOM 1129 C CA . ASN A 1 186 ? -58.191 1.627 7.714 1.00 16.72 186 ASN A CA 1
ATOM 1130 C C . ASN A 1 186 ? -58.581 0.185 7.969 1.00 25.68 186 ASN A C 1
ATOM 1131 O O . ASN A 1 186 ? -58.010 -0.476 8.829 1.00 35.32 186 ASN A O 1
ATOM 1136 N N . GLN A 1 187 ? -59.570 -0.298 7.233 1.00 35.13 187 GLN A N 1
ATOM 1137 C CA . GLN A 1 187 ? -60.106 -1.629 7.457 1.00 16.17 187 GLN A CA 1
ATOM 1138 C C . GLN A 1 187 ? -59.324 -2.598 6.611 1.00 40.55 187 GLN A C 1
ATOM 1139 O O . GLN A 1 187 ? -59.530 -3.810 6.659 1.00 27.11 187 GLN A O 1
ATOM 1145 N N . LEU A 1 188 ? -58.408 -2.053 5.830 1.00 48.76 188 LEU A N 1
ATOM 1146 C CA . LEU A 1 188 ? -57.700 -2.862 4.861 1.00 36.40 188 LEU A CA 1
ATOM 1147 C C . LEU A 1 188 ? -56.314 -3.296 5.320 1.00 16.78 188 LEU A C 1
ATOM 1148 O O . LEU A 1 188 ? -56.178 -4.316 5.982 1.00 43.91 188 LEU A O 1
ATOM 1153 N N . ASP A 1 189 ? -55.303 -2.498 4.990 1.00 66.71 189 ASP A N 1
ATOM 1154 C CA . ASP A 1 189 ? -53.936 -2.992 4.815 1.00 26.70 189 ASP A CA 1
ATOM 1155 C C . ASP A 1 189 ? -52.845 -2.047 5.202 1.00 34.01 189 ASP A C 1
ATOM 1156 O O . ASP A 1 189 ? -53.052 -0.842 5.283 1.00 65.14 189 ASP A O 1
ATOM 1161 N N . ARG A 1 190 ? -51.644 -2.592 5.329 1.00 47.24 190 ARG A N 1
ATOM 1162 C CA . ARG A 1 190 ? -50.467 -1.768 5.574 1.00 46.72 190 ARG A CA 1
ATOM 1163 C C . ARG A 1 190 ? -49.986 -0.956 4.355 1.00 14.36 190 ARG A C 1
ATOM 1164 O O . ARG A 1 190 ? -48.907 -0.386 4.394 1.00 71.95 190 ARG A O 1
ATOM 1172 N N . ASN A 1 191 ? -50.779 -0.905 3.290 1.00 22.48 191 ASN A N 1
ATOM 1173 C CA . ASN A 1 191 ? -50.520 -0.006 2.158 1.00 37.38 191 ASN A CA 1
ATOM 1174 C C . ASN A 1 191 ? -51.548 1.122 2.043 1.00 40.92 191 ASN A C 1
ATOM 1175 O O . ASN A 1 191 ? -52.681 0.996 2.528 1.00 37.53 191 ASN A O 1
ATOM 1180 N N . PRO A 1 192 ? -51.151 2.234 1.401 1.00 26.23 192 PRO A N 1
ATOM 1181 C CA . PRO A 1 192 ? -52.103 3.289 1.077 1.00 34.85 192 PRO A CA 1
ATOM 1182 C C . PRO A 1 192 ? -52.849 2.835 -0.153 1.00 14.86 192 PRO A C 1
ATOM 1183 O O . PRO A 1 192 ? -52.245 2.266 -1.040 1.00 20.00 192 PRO A O 1
ATOM 1187 N N . ARG A 1 193 ? -54.154 3.039 -0.201 1.00 37.21 193 ARG A N 1
ATOM 1188 C CA . ARG A 1 193 ? -54.895 2.571 -1.353 1.00 27.91 193 ARG A CA 1
ATOM 1189 C C . ARG A 1 193 ? -55.805 3.631 -1.913 1.00 42.50 193 ARG A C 1
ATOM 1190 O O . ARG A 1 193 ? -56.854 3.926 -1.350 1.00 55.01 193 ARG A O 1
ATOM 1198 N N . PRO A 1 194 ? -55.388 4.218 -3.034 1.00 40.89 194 PRO A N 1
ATOM 1199 C CA . PRO A 1 194 ? -56.218 5.160 -3.768 1.00 28.93 194 PRO A CA 1
ATOM 1200 C C . PRO A 1 194 ? -57.302 4.363 -4.459 1.00 42.24 194 PRO A C 1
ATOM 1201 O O . PRO A 1 194 ? -57.042 3.270 -4.978 1.00 27.64 194 PRO A O 1
ATOM 1205 N N . PHE A 1 195 ? -58.517 4.887 -4.447 1.00 49.04 195 PHE A N 1
ATOM 1206 C CA . PHE A 1 195 ? -59.552 4.336 -5.294 1.00 37.77 195 PHE A CA 1
ATOM 1207 C C . PHE A 1 195 ? -59.889 5.395 -6.304 1.00 36.55 195 PHE A C 1
ATOM 1208 O O . PHE A 1 195 ? -60.412 6.458 -5.958 1.00 51.12 195 PHE A O 1
ATOM 1216 N N . TYR A 1 196 ? -59.561 5.101 -7.556 1.00 27.94 196 TYR A N 1
ATOM 1217 C CA . TYR A 1 196 ? -59.668 6.073 -8.625 1.00 9.43 196 TYR A CA 1
ATOM 1218 C C . TYR A 1 196 ? -61.023 6.009 -9.310 1.00 24.39 196 TYR A C 1
ATOM 1219 O O . TYR A 1 196 ? -61.426 4.973 -9.837 1.00 26.38 196 TYR A O 1
ATOM 1228 N N . LEU A 1 197 ? -61.732 7.127 -9.299 1.00 30.90 197 LEU A N 1
ATOM 1229 C CA . LEU A 1 197 ? -63.045 7.188 -9.936 1.00 26.47 197 LEU A CA 1
ATOM 1230 C C . LEU A 1 197 ? -63.011 7.367 -11.476 1.00 43.69 197 LEU A C 1
ATOM 1231 O O . LEU A 1 197 ? -63.935 6.963 -12.179 1.00 42.34 197 LEU A O 1
ATOM 1236 N N . ALA A 1 198 ? -61.952 7.972 -12.002 1.00 32.27 198 ALA A N 1
ATOM 1237 C CA . ALA A 1 198 ? -61.938 8.338 -13.412 1.00 37.73 198 ALA A CA 1
ATOM 1238 C C . ALA A 1 198 ? -60.621 8.002 -14.070 1.00 46.24 198 ALA A C 1
ATOM 1239 O O . ALA A 1 198 ? -60.569 7.255 -15.058 1.00 33.87 198 ALA A O 1
ATOM 1241 N N . GLY A 1 199 ? -59.561 8.583 -13.520 1.00 26.97 199 GLY A N 1
ATOM 1242 C CA . GLY A 1 199 ? -58.229 8.416 -14.060 1.00 38.67 199 GLY A CA 1
ATOM 1243 C C . GLY A 1 199 ? -57.801 6.972 -14.212 1.00 41.73 199 GLY A C 1
ATOM 1244 O O . GLY A 1 199 ? -58.097 6.109 -13.377 1.00 24.39 199 GLY A O 1
ATOM 1245 N N . ASN A 1 200 ? -57.096 6.713 -15.304 1.00 34.82 200 ASN A N 1
ATOM 1246 C CA . ASN A 1 200 ? -56.417 5.448 -15.483 1.00 47.21 200 ASN A CA 1
ATOM 1247 C C . ASN A 1 200 ? -54.981 5.604 -14.963 1.00 40.92 200 ASN A C 1
ATOM 1248 O O . ASN A 1 200 ? -54.377 6.668 -15.086 1.00 33.37 200 ASN A O 1
ATOM 1253 N N . ASN A 1 201 ? -54.441 4.562 -14.348 1.00 43.48 201 ASN A N 1
ATOM 1254 C CA . ASN A 1 201 ? -53.011 4.543 -14.060 1.00 43.85 201 ASN A CA 1
ATOM 1255 C C . ASN A 1 201 ? -52.355 3.349 -14.720 1.00 40.08 201 ASN A C 1
ATOM 1256 O O . ASN A 1 201 ? -52.430 2.238 -14.202 1.00 39.35 201 ASN A O 1
ATOM 1261 N N . PRO A 1 202 ? -51.685 3.572 -15.858 1.00 44.12 202 PRO A N 1
ATOM 1262 C CA . PRO A 1 202 ? -51.126 2.448 -16.608 1.00 49.59 202 PRO A CA 1
ATOM 1263 C C . PRO A 1 202 ? -49.900 1.871 -15.904 1.00 36.91 202 PRO A C 1
ATOM 1264 O O . PRO A 1 202 ? -49.493 0.755 -16.214 1.00 39.81 202 PRO A O 1
ATOM 1268 N N . GLN A 1 203 ? -49.336 2.618 -14.960 1.00 29.26 203 GLN A N 1
ATOM 1269 C CA . GLN A 1 2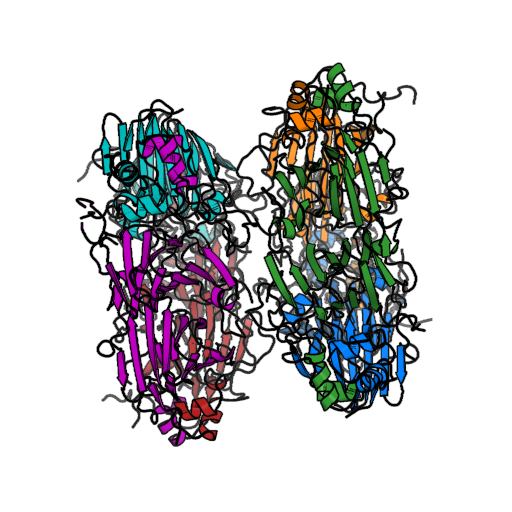03 ? -48.165 2.171 -14.216 1.00 20.06 203 GLN A CA 1
ATOM 1270 C C . GLN A 1 203 ? -48.513 1.177 -13.134 1.00 54.42 203 GLN A C 1
ATOM 1271 O O . GLN A 1 203 ? -47.664 0.376 -12.722 1.00 34.87 203 GLN A O 1
ATOM 1277 N N . GLY A 1 204 ? -49.755 1.253 -12.657 1.00 33.84 204 GLY A N 1
ATOM 1278 C CA . GLY A 1 204 ? -50.244 0.341 -11.640 1.00 38.32 204 GLY A CA 1
ATOM 1279 C C . GLY A 1 204 ? -49.808 0.689 -10.230 1.00 54.08 204 GLY A C 1
ATOM 1280 O O . GLY A 1 204 ? -49.279 1.784 -9.981 1.00 27.29 204 GLY A O 1
ATOM 1281 N N . GLN A 1 205 ? -50.024 -0.249 -9.308 1.00 19.25 205 GLN A N 1
ATOM 1282 C CA . GLN A 1 205 ? -49.825 0.018 -7.882 1.00 40.25 205 GLN A CA 1
ATOM 1283 C C . GLN A 1 205 ? -48.395 -0.307 -7.469 1.00 47.43 205 GLN A C 1
ATOM 1284 O O . GLN A 1 205 ? -48.130 -1.221 -6.681 1.00 24.55 205 GLN A O 1
ATOM 1290 N N . VAL A 1 206 ? -47.480 0.484 -8.011 1.00 30.31 206 VAL A N 1
ATOM 1291 C CA . VAL A 1 206 ? -46.054 0.215 -7.938 1.00 27.26 206 VAL A CA 1
ATOM 1292 C C . VAL A 1 206 ? -45.521 0.386 -6.529 1.00 27.16 206 VAL A C 1
ATOM 1293 O O . VAL A 1 206 ? -44.400 -0.036 -6.234 1.00 40.72 206 VAL A O 1
ATOM 1297 N N . TRP A 1 207 ? -46.332 1.008 -5.673 1.00 21.65 207 TRP A N 1
ATOM 1298 C CA . TRP A 1 207 ? -45.967 1.283 -4.280 1.00 32.42 207 TRP A CA 1
ATOM 1299 C C . TRP A 1 207 ? -46.322 0.126 -3.347 1.00 28.19 207 TRP A C 1
ATOM 1300 O O . TRP A 1 207 ? -45.902 0.111 -2.196 1.00 59.20 207 TRP A O 1
ATOM 1311 N N . ILE A 1 208 ? -47.096 -0.831 -3.859 1.00 39.68 208 ILE A N 1
ATOM 1312 C CA . ILE A 1 208 ? -47.383 -2.098 -3.183 1.00 30.90 208 ILE A CA 1
ATOM 1313 C C . ILE A 1 208 ? -46.477 -3.198 -3.761 1.00 26.65 208 ILE A C 1
ATOM 1314 O O . ILE A 1 208 ? -46.043 -3.093 -4.904 1.00 120.63 208 ILE A O 1
ATOM 1319 N N . GLU A 1 209 ? -46.200 -4.253 -2.997 1.00 51.87 209 GLU A N 1
ATOM 1320 C CA . GLU A 1 209 ? -45.215 -5.274 -3.409 1.00 95.70 209 GLU A CA 1
ATOM 1321 C C . GLU A 1 209 ? -45.490 -6.075 -4.692 1.00 109.08 209 GLU A C 1
ATOM 1322 O O . GLU A 1 209 ? -44.850 -5.853 -5.724 1.00 134.58 209 GLU A O 1
ATOM 1328 N N . GLY A 1 210 ? -46.411 -7.026 -4.621 1.00 32.20 210 GLY A N 1
ATOM 1329 C CA . GLY A 1 210 ? -46.574 -7.980 -5.706 1.00 47.79 210 GLY A CA 1
ATOM 1330 C C . GLY A 1 210 ? -47.603 -7.619 -6.760 1.00 79.75 210 GLY A C 1
ATOM 1331 O O . GLY A 1 210 ? -48.407 -8.456 -7.170 1.00 78.72 210 GLY A O 1
ATOM 1332 N N . ARG A 1 211 ? -47.572 -6.376 -7.219 1.00 64.33 211 ARG A N 1
ATOM 1333 C CA . ARG A 1 211 ? -48.517 -5.930 -8.238 1.00 83.19 211 ARG A CA 1
ATOM 1334 C C . ARG A 1 211 ? -48.165 -6.377 -9.688 1.00 87.36 211 ARG A C 1
ATOM 1335 O O . ARG A 1 211 ? -49.025 -6.427 -10.582 1.00 31.47 211 ARG A O 1
ATOM 1343 N N . GLU A 1 212 ? -46.896 -6.709 -9.901 1.00 79.64 212 GLU A N 1
ATOM 1344 C CA . GLU A 1 212 ? -46.425 -7.229 -11.181 1.00 33.04 212 GLU A CA 1
ATOM 1345 C C . GLU A 1 212 ? -46.877 -6.403 -12.408 1.00 58.57 212 GLU A C 1
ATOM 1346 O O . GLU A 1 212 ? -47.301 -6.933 -13.446 1.00 27.15 212 GLU A O 1
ATOM 1352 N N . GLN A 1 213 ? -46.757 -5.091 -12.290 1.00 32.80 213 GLN A N 1
ATOM 1353 C CA . GLN A 1 213 ? -46.905 -4.242 -13.456 1.00 48.87 213 GLN A CA 1
ATOM 1354 C C . GLN A 1 213 ? -48.217 -4.525 -14.152 1.00 53.23 213 GLN A C 1
ATOM 1355 O O . GLN A 1 213 ? -48.270 -4.617 -15.380 1.00 43.40 213 GLN A O 1
ATOM 1361 N N . GLN A 1 214 ? -49.273 -4.689 -13.371 1.00 32.51 214 GLN A N 1
ATOM 1362 C CA . GLN A 1 214 ? -50.597 -4.648 -13.954 1.00 34.78 214 GLN A CA 1
ATOM 1363 C C . GLN A 1 214 ? -51.086 -3.229 -13.866 1.00 23.94 214 GLN A C 1
ATOM 1364 O O . GLN A 1 214 ? -50.860 -2.541 -12.884 1.00 35.95 214 GLN A O 1
ATOM 1370 N N . PRO A 1 215 ? -51.758 -2.777 -14.909 1.00 33.02 215 PRO A N 1
ATOM 1371 C CA . PRO A 1 215 ? -52.296 -1.415 -14.912 1.00 28.12 215 PRO A CA 1
ATOM 1372 C C . PRO A 1 215 ? -53.421 -1.246 -13.870 1.00 58.86 215 PRO A C 1
ATOM 1373 O O . PRO A 1 215 ? -54.112 -2.199 -13.473 1.00 21.83 215 PRO A O 1
ATOM 1377 N N . GLN A 1 216 ? -53.599 -0.012 -13.427 1.00 33.20 216 GLN A N 1
ATOM 1378 C CA . GLN A 1 216 ? -54.616 0.281 -12.455 1.00 13.80 216 GLN A CA 1
ATOM 1379 C C . GLN A 1 216 ? -55.656 1.132 -13.106 1.00 29.06 216 GLN A C 1
ATOM 1380 O O . GLN A 1 216 ? -55.418 2.295 -13.433 1.00 35.53 216 GLN A O 1
ATOM 1386 N N . LYS A 1 217 ? -56.830 0.540 -13.259 1.00 25.57 217 LYS A N 1
ATOM 1387 C CA . LYS A 1 217 ? -57.960 1.202 -13.863 1.00 33.36 217 LYS A CA 1
ATOM 1388 C C . LYS A 1 217 ? -58.830 1.861 -12.785 1.00 20.01 217 LYS A C 1
ATOM 1389 O O . LYS A 1 217 ? -58.682 1.572 -11.603 1.00 15.43 217 LYS A O 1
ATOM 1395 N N . ASN A 1 218 ? -59.713 2.766 -13.196 1.00 19.92 218 ASN A N 1
ATOM 1396 C CA . ASN A 1 218 ? -60.697 3.328 -12.281 1.00 22.87 218 ASN A CA 1
ATOM 1397 C C . ASN A 1 218 ? -61.706 2.284 -11.851 1.00 31.79 218 ASN A C 1
ATOM 1398 O O . ASN A 1 218 ? -61.741 1.170 -12.383 1.00 26.02 218 ASN A O 1
ATOM 1403 N N . ILE A 1 219 ? -62.531 2.655 -10.884 1.00 35.86 219 ILE A N 1
ATOM 1404 C CA . ILE A 1 219 ? -63.515 1.736 -10.332 1.00 39.43 219 ILE A CA 1
ATOM 1405 C C . ILE A 1 219 ? -64.495 1.263 -11.394 1.00 45.78 219 ILE A C 1
ATOM 1406 O O . ILE A 1 219 ? -64.771 0.064 -11.494 1.00 23.83 219 ILE A O 1
ATOM 1411 N N . LEU A 1 220 ? -64.997 2.206 -12.193 1.00 29.00 220 LEU A N 1
ATOM 1412 C CA . LEU A 1 220 ? -65.932 1.913 -13.291 1.00 31.76 220 LEU A CA 1
ATOM 1413 C C . LEU A 1 220 ? -65.448 0.840 -14.265 1.00 14.65 220 LEU A C 1
ATOM 1414 O O . LEU A 1 220 ? -66.247 0.068 -14.768 1.00 33.28 220 LEU A O 1
ATOM 1419 N N . ASN A 1 221 ? -64.146 0.782 -14.521 1.00 16.98 221 ASN A N 1
ATOM 1420 C CA . ASN A 1 221 ? -63.589 -0.234 -15.407 1.00 24.06 221 ASN A CA 1
ATOM 1421 C C . ASN A 1 221 ? -63.894 -1.676 -14.990 1.00 30.24 221 ASN A C 1
ATOM 1422 O O . ASN A 1 221 ? -63.831 -2.600 -15.798 1.00 49.53 221 ASN A O 1
ATOM 1427 N N . GLY A 1 222 ? -64.223 -1.871 -13.724 1.00 32.42 222 GLY A N 1
ATOM 1428 C CA . GLY A 1 222 ? -64.338 -3.213 -13.184 1.00 44.49 222 GLY A CA 1
ATOM 1429 C C . GLY A 1 222 ? -65.713 -3.809 -13.369 1.00 49.02 222 GLY A C 1
ATOM 1430 O O . GLY A 1 222 ? -65.926 -4.994 -13.131 1.00 47.25 222 GLY A O 1
ATOM 1431 N N . PHE A 1 223 ? -66.660 -2.979 -13.780 1.00 32.41 223 PHE A N 1
ATOM 1432 C CA . PHE A 1 223 ? -68.007 -3.454 -14.024 1.00 34.83 223 PHE A CA 1
ATOM 1433 C C . PHE A 1 223 ? -68.179 -3.630 -15.517 1.00 29.11 223 PHE A C 1
ATOM 1434 O O . PHE A 1 223 ? -67.598 -2.899 -16.311 1.00 53.69 223 PHE A O 1
ATOM 1442 N N . THR A 1 224 ? -68.985 -4.599 -15.910 1.00 51.06 224 THR A N 1
ATOM 1443 C CA . THR A 1 224 ? -69.301 -4.740 -17.317 1.00 36.30 224 THR A CA 1
ATOM 1444 C C . THR A 1 224 ? -70.020 -3.492 -17.793 1.00 38.48 224 THR A C 1
ATOM 1445 O O . THR A 1 224 ? -70.807 -2.899 -17.062 1.00 50.02 224 THR A O 1
ATOM 1449 N N . PRO A 1 225 ? -69.733 -3.073 -19.021 1.00 28.45 225 PRO A N 1
ATOM 1450 C CA . PRO A 1 225 ? -70.367 -1.885 -19.586 1.00 49.26 225 PRO A CA 1
ATOM 1451 C C . PRO A 1 225 ? -71.897 -1.949 -19.505 1.00 46.28 225 PRO A C 1
ATOM 1452 O O . PRO A 1 225 ? -72.544 -0.908 -19.403 1.00 42.08 225 PRO A O 1
ATOM 1456 N N . GLU A 1 226 ? -72.460 -3.153 -19.541 1.00 19.59 226 GLU A N 1
ATOM 1457 C CA . GLU A 1 226 ? -73.909 -3.322 -19.525 1.00 51.80 226 GLU A CA 1
ATOM 1458 C C . GLU A 1 226 ? -74.546 -2.952 -18.190 1.00 41.58 226 GLU A C 1
ATOM 1459 O O . GLU A 1 226 ? -75.495 -2.177 -18.149 1.00 47.11 226 GLU A O 1
ATOM 1465 N N . VAL A 1 227 ? -74.030 -3.512 -17.103 1.00 40.33 227 VAL A N 1
ATOM 1466 C CA . VAL A 1 227 ? -74.546 -3.211 -15.772 1.00 42.61 227 VAL A CA 1
ATOM 1467 C C . VAL A 1 227 ? -74.398 -1.706 -15.499 1.00 43.16 227 VAL A C 1
ATOM 1468 O O . VAL A 1 227 ? -75.282 -1.066 -14.916 1.00 25.26 227 VAL A O 1
ATOM 1472 N N . LEU A 1 228 ? -73.284 -1.147 -15.956 1.00 36.96 228 LEU A N 1
ATOM 1473 C CA . LEU A 1 228 ? -72.987 0.260 -15.755 1.00 21.86 228 LEU A CA 1
ATOM 1474 C C . LEU A 1 228 ? -74.040 1.078 -16.456 1.00 26.70 228 LEU A C 1
ATOM 1475 O O . LEU A 1 228 ? -74.503 2.076 -15.924 1.00 31.03 228 LEU A O 1
ATOM 1480 N N . ALA A 1 229 ? -74.409 0.646 -17.660 1.00 34.00 229 ALA A N 1
ATOM 1481 C CA . ALA A 1 229 ? -75.449 1.301 -18.453 1.00 30.25 229 ALA A CA 1
ATOM 1482 C C . ALA A 1 229 ? -76.817 1.226 -17.766 1.00 60.95 229 ALA A C 1
ATOM 1483 O O . ALA A 1 229 ? -77.560 2.215 -17.692 1.00 34.16 229 ALA A O 1
ATOM 1485 N N . LYS A 1 230 ? -77.151 0.039 -17.271 1.00 29.42 230 LYS A N 1
ATOM 1486 C CA . LYS A 1 230 ? -78.385 -0.141 -16.534 1.00 33.17 230 LYS A CA 1
ATOM 1487 C C . LYS A 1 230 ? -78.400 0.728 -15.261 1.00 47.08 230 LYS A C 1
ATOM 1488 O O . LYS A 1 230 ? -79.447 1.232 -14.859 1.00 41.17 230 LYS A O 1
ATOM 1494 N N . ALA A 1 231 ? -77.240 0.905 -14.633 1.00 22.42 231 ALA A N 1
ATOM 1495 C CA . ALA A 1 231 ? -77.151 1.700 -13.417 1.00 28.37 231 ALA A CA 1
ATOM 1496 C C . ALA A 1 231 ? -77.243 3.198 -13.713 1.00 47.14 231 ALA A C 1
ATOM 1497 O O . ALA A 1 231 ? -77.940 3.935 -13.022 1.00 53.20 231 ALA A O 1
ATOM 1499 N N . PHE A 1 232 ? -76.542 3.649 -14.745 1.00 54.54 232 PHE A N 1
ATOM 1500 C CA . PHE A 1 232 ? -76.559 5.064 -15.109 1.00 57.30 232 PHE A CA 1
ATOM 1501 C C . PHE A 1 232 ? -77.676 5.394 -16.095 1.00 45.04 232 PHE A C 1
ATOM 1502 O O . PHE A 1 232 ? -77.829 6.540 -16.507 1.00 43.90 232 PHE A O 1
ATOM 1510 N N . LYS A 1 233 ? -78.464 4.391 -16.465 1.00 47.96 233 LYS A N 1
ATOM 1511 C CA . LYS A 1 233 ? -79.557 4.620 -17.386 1.00 27.67 233 LYS A CA 1
ATOM 1512 C C . LYS A 1 233 ? -79.006 5.416 -18.563 1.00 40.19 233 LYS A C 1
ATOM 1513 O O . LYS A 1 233 ? -79.577 6.422 -18.977 1.00 37.27 233 LYS A O 1
ATOM 1519 N N . ILE A 1 234 ? -77.870 4.961 -19.079 1.00 42.17 234 ILE A N 1
ATOM 1520 C CA . ILE A 1 234 ? -77.241 5.570 -20.240 1.00 34.41 234 ILE A CA 1
ATOM 1521 C C . ILE A 1 234 ? -76.966 4.519 -21.306 1.00 31.20 234 ILE A C 1
ATOM 1522 O O . ILE A 1 234 ? -77.176 3.326 -21.090 1.00 38.29 234 ILE A O 1
ATOM 1527 N N . ASP A 1 235 ? -76.494 4.966 -22.459 1.00 39.52 235 ASP A N 1
ATOM 1528 C CA . ASP A 1 235 ? -76.223 4.063 -23.569 1.00 55.21 235 ASP A CA 1
ATOM 1529 C C . ASP A 1 235 ? -74.976 3.217 -23.288 1.00 33.14 235 ASP A C 1
ATOM 1530 O O . ASP A 1 235 ? -73.947 3.741 -22.874 1.00 83.53 235 ASP A O 1
ATOM 1535 N N . VAL A 1 236 ? -75.070 1.914 -23.519 1.00 37.31 236 VAL A N 1
ATOM 1536 C CA . VAL A 1 236 ? -73.937 0.992 -23.351 1.00 43.80 236 VAL A CA 1
ATOM 1537 C C . VAL A 1 236 ? -72.621 1.413 -24.049 1.00 52.85 236 VAL A C 1
ATOM 1538 O O . VAL A 1 236 ? -71.531 0.994 -23.660 1.00 32.85 236 VAL A O 1
ATOM 1542 N N . ARG A 1 237 ? -72.720 2.231 -25.087 1.00 56.64 237 ARG A N 1
ATOM 1543 C CA . ARG A 1 237 ? -71.529 2.688 -25.785 1.00 38.47 237 ARG A CA 1
ATOM 1544 C C . ARG A 1 237 ? -70.871 3.793 -24.965 1.00 74.67 237 ARG A C 1
ATOM 1545 O O . ARG A 1 237 ? -69.646 3.904 -24.919 1.00 73.06 237 ARG A O 1
ATOM 1553 N N . THR A 1 238 ? -71.701 4.596 -24.303 1.00 63.56 238 THR A N 1
ATOM 1554 C CA . THR A 1 238 ? -71.231 5.664 -23.429 1.00 37.46 238 THR A CA 1
ATOM 1555 C C . THR A 1 238 ? -70.666 5.093 -22.124 1.00 55.44 238 THR A C 1
ATOM 1556 O O . THR A 1 238 ? -69.737 5.656 -21.540 1.00 46.28 238 THR A O 1
ATOM 1560 N N . ALA A 1 239 ? -71.229 3.976 -21.668 1.00 64.20 239 ALA A N 1
ATOM 1561 C CA . ALA A 1 239 ? -70.756 3.339 -20.441 1.00 55.88 239 ALA A CA 1
ATOM 1562 C C . ALA A 1 239 ? -69.344 2.813 -20.642 1.00 54.93 239 ALA A C 1
ATOM 1563 O O . ALA A 1 239 ? -68.531 2.869 -19.720 1.00 61.57 239 ALA A O 1
ATOM 1565 N N . GLN A 1 240 ? -69.052 2.317 -21.845 1.00 31.31 240 GLN A N 1
ATOM 1566 C CA . GLN A 1 240 ? -67.681 1.939 -22.205 1.00 45.86 240 GLN A CA 1
ATOM 1567 C C . GLN A 1 240 ? -66.719 3.097 -21.971 1.00 25.37 240 GLN A C 1
ATOM 1568 O O . GLN A 1 240 ? -65.647 2.922 -21.399 1.00 62.85 240 GLN A O 1
ATOM 1574 N N . GLN A 1 241 ? -67.110 4.288 -22.403 1.00 41.81 241 GLN A N 1
ATOM 1575 C CA . GLN A 1 241 ? -66.226 5.445 -22.323 1.00 32.63 241 GLN A CA 1
ATOM 1576 C C . GLN A 1 241 ? -65.865 5.798 -20.911 1.00 27.09 241 GLN A C 1
ATOM 1577 O O . GLN A 1 241 ? -64.751 6.244 -20.641 1.00 63.43 241 GLN A O 1
ATOM 1583 N N . LEU A 1 242 ? -66.822 5.613 -20.013 1.00 39.67 242 LEU A N 1
ATOM 1584 C CA . LEU A 1 242 ? -66.621 5.908 -18.606 1.00 26.15 242 LEU A CA 1
ATOM 1585 C C . LEU A 1 242 ? -65.463 5.106 -18.047 1.00 24.84 242 LEU A C 1
ATOM 1586 O O . LEU A 1 242 ? -64.764 5.567 -17.161 1.00 40.06 242 LEU A O 1
ATOM 1591 N N . GLN A 1 243 ? -65.260 3.907 -18.580 1.00 13.31 243 GLN A N 1
ATOM 1592 C CA . GLN A 1 243 ? -64.233 3.003 -18.085 1.00 29.35 243 GLN A CA 1
ATOM 1593 C C . GLN A 1 243 ? -62.782 3.378 -18.438 1.00 31.97 243 GLN A C 1
ATOM 1594 O O . GLN A 1 243 ? -61.847 2.609 -18.167 1.00 26.89 243 GLN A O 1
ATOM 1600 N N . ASN A 1 244 ? -62.602 4.546 -19.042 1.00 25.10 244 ASN A N 1
ATOM 1601 C CA . ASN A 1 244 ? -61.304 4.983 -19.521 1.00 24.46 244 ASN A CA 1
ATOM 1602 C C . ASN A 1 244 ? -60.307 3.857 -19.785 1.00 43.97 244 ASN A C 1
ATOM 1603 O O . ASN A 1 244 ? -59.162 3.902 -19.324 1.00 33.38 244 ASN A O 1
ATOM 1608 N N . GLN A 1 245 ? -60.726 2.845 -20.531 1.00 53.35 245 GLN A N 1
ATOM 1609 C CA . GLN A 1 245 ? -59.810 1.755 -20.827 1.00 61.06 245 GLN A CA 1
ATOM 1610 C C . GLN A 1 245 ? -58.739 2.227 -21.784 1.00 45.82 245 GLN A C 1
ATOM 1611 O O . GLN A 1 245 ? -59.038 2.779 -22.848 1.00 76.49 245 GLN A O 1
ATOM 1617 N N . GLN A 1 246 ? -57.488 2.024 -21.387 1.00 70.09 246 GLN A N 1
ATOM 1618 C CA . GLN A 1 246 ? -56.337 2.332 -22.233 1.00 64.23 246 GLN A CA 1
ATOM 1619 C C . GLN A 1 246 ? -55.947 3.820 -22.221 1.00 45.75 246 GLN A C 1
ATOM 1620 O O . GLN A 1 246 ? -54.947 4.200 -22.819 1.00 90.60 246 GLN A O 1
ATOM 1626 N N . ASP A 1 247 ? -56.730 4.656 -21.545 1.00 40.33 247 ASP A N 1
ATOM 1627 C CA . ASP A 1 247 ? -56.402 6.074 -21.400 1.00 9.17 247 ASP A CA 1
ATOM 1628 C C . ASP A 1 247 ? -55.032 6.232 -20.732 1.00 44.22 247 ASP A C 1
ATOM 1629 O O . ASP A 1 247 ? -54.807 5.746 -19.619 1.00 43.35 247 ASP A O 1
ATOM 1634 N N . ASN A 1 248 ? -54.117 6.913 -21.418 1.00 50.37 248 ASN A N 1
ATOM 1635 C CA . ASN A 1 248 ? -52.744 7.068 -20.939 1.00 43.08 248 ASN A CA 1
ATOM 1636 C C . ASN A 1 248 ? -52.415 8.438 -20.359 1.00 51.68 248 ASN A C 1
ATOM 1637 O O . ASN A 1 248 ? -51.255 8.833 -20.326 1.00 68.36 248 ASN A O 1
ATOM 1642 N N . ARG A 1 249 ? -53.430 9.156 -19.894 1.00 42.02 249 ARG A N 1
ATOM 1643 C CA . ARG A 1 249 ? -53.210 10.455 -19.268 1.00 35.57 249 ARG A CA 1
ATOM 1644 C C . ARG A 1 249 ? -52.810 10.333 -17.801 1.00 37.99 249 ARG A C 1
ATOM 1645 O O . ARG A 1 249 ? -52.237 11.257 -17.225 1.00 45.22 249 ARG A O 1
ATOM 1653 N N . GLY A 1 250 ? -53.116 9.196 -17.195 1.00 42.60 250 GLY A N 1
ATOM 1654 C CA . GLY A 1 250 ? -52.900 9.042 -15.774 1.00 24.31 250 GLY A CA 1
ATOM 1655 C C . GLY A 1 250 ? -53.989 9.776 -15.024 1.00 37.18 250 GLY A C 1
ATOM 1656 O O . GLY A 1 250 ? -55.080 10.010 -15.543 1.00 43.40 250 GLY A O 1
ATOM 1657 N N . ASN A 1 251 ? -53.691 10.163 -13.798 1.00 50.83 251 ASN A N 1
ATOM 1658 C CA . ASN A 1 251 ? -54.725 10.690 -12.937 1.00 32.52 251 ASN A CA 1
ATOM 1659 C C . ASN A 1 251 ? -54.727 12.211 -12.778 1.00 34.34 251 ASN A C 1
ATOM 1660 O O . ASN A 1 251 ? -55.656 12.763 -12.202 1.00 47.06 251 ASN A O 1
ATOM 1665 N N . ILE A 1 252 ? -53.684 12.879 -13.268 1.00 54.84 252 ILE A N 1
ATOM 1666 C CA . ILE A 1 252 ? -53.647 14.345 -13.339 1.00 23.26 252 ILE A CA 1
ATOM 1667 C C . ILE A 1 252 ? -53.692 14.772 -14.814 1.00 40.41 252 ILE A C 1
ATOM 1668 O O . ILE A 1 252 ? -52.728 14.581 -15.551 1.00 44.72 252 ILE A O 1
ATOM 1673 N N . ILE A 1 253 ? -54.810 15.338 -15.252 1.00 42.13 253 ILE A N 1
ATOM 1674 C CA . ILE A 1 253 ? -55.015 15.591 -16.680 1.00 36.75 253 ILE A CA 1
ATOM 1675 C C . ILE A 1 253 ? -55.036 17.065 -17.092 1.00 46.23 253 ILE A C 1
ATOM 1676 O O . ILE A 1 253 ? -55.269 17.961 -16.281 1.00 51.09 253 ILE A O 1
ATOM 1681 N N . ARG A 1 254 ? -54.797 17.307 -18.374 1.00 49.58 254 ARG A N 1
ATOM 1682 C CA . ARG A 1 254 ? -54.923 18.650 -18.914 1.00 72.90 254 ARG A CA 1
ATOM 1683 C C . ARG A 1 254 ? -56.400 18.942 -19.153 1.00 74.37 254 ARG A C 1
ATOM 1684 O O . ARG A 1 254 ? -57.091 18.219 -19.892 1.00 43.19 254 ARG A O 1
ATOM 1692 N N . VAL A 1 255 ? -56.893 19.981 -18.492 1.00 29.75 255 VAL A N 1
ATOM 1693 C CA . VAL A 1 255 ? -58.275 20.359 -18.681 1.00 41.47 255 VAL A CA 1
ATOM 1694 C C . VAL A 1 255 ? -58.366 21.295 -19.856 1.00 42.01 255 VAL A C 1
ATOM 1695 O O . VAL A 1 255 ? -57.903 22.435 -19.794 1.00 75.78 255 VAL A O 1
ATOM 1699 N N . GLN A 1 256 ? -58.944 20.794 -20.942 1.00 54.41 256 GLN A N 1
ATOM 1700 C CA . GLN A 1 256 ? -59.268 21.639 -22.079 1.00 90.16 256 GLN A CA 1
ATOM 1701 C C . GLN A 1 256 ? -60.579 22.367 -21.778 1.00 99.75 256 GLN A C 1
ATOM 1702 O O . GLN A 1 256 ? -61.588 21.743 -21.419 1.00 44.35 256 GLN A O 1
ATOM 1708 N N . GLY A 1 257 ? -60.557 23.690 -21.886 1.00 59.70 257 GLY A N 1
ATOM 1709 C CA . GLY A 1 257 ? -61.797 24.435 -21.921 1.00 72.29 257 GLY A CA 1
ATOM 1710 C C . GLY A 1 257 ? -62.327 25.055 -20.642 1.00 99.68 257 GLY A C 1
ATOM 1711 O O . GLY A 1 257 ? -61.602 25.211 -19.655 1.00 60.41 257 GLY A O 1
ATOM 1712 N N . PRO A 1 258 ? -63.624 25.403 -20.665 1.00 93.46 258 PRO A N 1
ATOM 1713 C CA . PRO A 1 258 ? -64.310 26.259 -19.692 1.00 43.20 258 PRO A CA 1
ATOM 1714 C C . PRO A 1 258 ? -64.598 25.566 -18.381 1.00 68.49 258 PRO A C 1
ATOM 1715 O O . PRO A 1 258 ? -65.747 25.202 -18.117 1.00 70.62 258 PRO A O 1
ATOM 1719 N N . PHE A 1 259 ? -63.564 25.400 -17.567 1.00 41.27 259 PHE A N 1
ATOM 1720 C CA . PHE A 1 259 ? -63.717 24.875 -16.211 1.00 106.18 259 PHE A CA 1
ATOM 1721 C C . PHE A 1 259 ? -64.435 25.894 -15.307 1.00 96.66 259 PHE A C 1
ATOM 1722 O O . PHE A 1 259 ? -64.010 26.153 -14.180 1.00 41.67 259 PHE A O 1
ATOM 1730 N N . SER A 1 260 ? -65.520 26.470 -15.822 1.00 123.45 260 SER A N 1
ATOM 1731 C CA . SER A 1 260 ? -66.391 27.353 -15.049 1.00 109.56 260 SER A CA 1
ATOM 1732 C C . SER A 1 260 ? -67.149 26.564 -13.971 1.00 99.52 260 SER A C 1
ATOM 1733 O O . SER A 1 260 ? -68.287 26.139 -14.188 1.00 104.28 260 SER A O 1
ATOM 1736 N N . VAL A 1 261 ? -66.502 26.383 -12.816 1.00 95.81 261 VAL A N 1
ATOM 1737 C CA . VAL A 1 261 ? -66.987 25.525 -11.724 1.00 66.08 261 VAL A CA 1
ATOM 1738 C C . VAL A 1 261 ? -67.593 26.296 -10.537 1.00 88.79 261 VAL A C 1
ATOM 1739 O O . VAL A 1 261 ? -68.273 25.711 -9.687 1.00 60.48 261 VAL A O 1
ATOM 1743 N N . ILE A 1 262 ? -67.314 27.598 -10.473 1.00 119.79 262 ILE A N 1
ATOM 1744 C CA . ILE A 1 262 ? -68.049 28.532 -9.616 1.00 107.68 262 ILE A CA 1
ATOM 1745 C C . ILE A 1 262 ? -68.254 29.813 -10.412 1.00 108.69 262 ILE A C 1
ATOM 1746 O O . ILE A 1 262 ? -67.280 30.483 -10.757 1.00 113.42 262 ILE A O 1
ATOM 1751 N N . ARG A 1 263 ? -69.498 30.171 -10.706 1.00 67.42 263 ARG A N 1
ATOM 1752 C CA . ARG A 1 263 ? -69.722 31.316 -11.585 1.00 102.42 263 ARG A CA 1
ATOM 1753 C C . ARG A 1 263 ? -69.856 32.658 -10.837 1.00 139.80 263 ARG A C 1
ATOM 1754 O O . ARG A 1 263 ? -68.895 33.434 -10.793 1.00 57.03 263 ARG A O 1
ATOM 1762 N N . PRO A 1 264 ? -71.040 32.957 -10.274 1.00 165.88 264 PRO A N 1
ATOM 1763 C CA . PRO A 1 264 ? -71.015 34.073 -9.326 1.00 116.02 264 PRO A CA 1
ATOM 1764 C C . PRO A 1 264 ? -71.320 33.587 -7.910 1.00 139.64 264 PRO A C 1
ATOM 1765 O O . PRO A 1 264 ? -72.393 33.024 -7.688 1.00 155.57 264 PRO A O 1
ATOM 1769 N N . PRO A 1 265 ? -70.377 33.772 -6.969 1.00 161.47 265 PRO A N 1
ATOM 1770 C CA . PRO A 1 265 ? -70.628 33.485 -5.549 1.00 149.96 265 PRO A CA 1
ATOM 1771 C C . PRO A 1 265 ? -71.336 34.653 -4.852 1.00 149.71 265 PRO A C 1
ATOM 1772 O O . PRO A 1 265 ? -70.839 35.782 -4.867 1.00 100.60 265 PRO A O 1
ATOM 1776 N N . LEU A 1 266 ? -72.488 34.375 -4.245 1.00 159.69 266 LEU A N 1
ATOM 1777 C CA . LEU A 1 266 ? -73.323 35.421 -3.660 1.00 126.36 266 LEU A CA 1
ATOM 1778 C C . LEU A 1 266 ? -73.200 35.450 -2.139 1.00 111.95 266 LEU A C 1
ATOM 1779 O O . LEU A 1 266 ? -73.835 34.658 -1.440 1.00 86.53 266 LEU A O 1
ATOM 1784 N N . THR A 1 281 ? -72.293 12.806 13.275 1.00 126.00 281 THR A N 1
ATOM 1785 C CA . THR A 1 281 ? -73.411 13.746 13.193 1.00 155.90 281 THR A CA 1
ATOM 1786 C C . THR A 1 281 ? -73.059 14.994 12.378 1.00 133.88 281 THR A C 1
ATOM 1787 O O . THR A 1 281 ? -73.944 15.698 11.888 1.00 95.47 281 THR A O 1
ATOM 1791 N N . ILE A 1 282 ? -71.763 15.255 12.225 1.00 156.69 282 ILE A N 1
ATOM 1792 C CA . ILE A 1 282 ? -71.300 16.489 11.592 1.00 153.62 282 ILE A CA 1
ATOM 1793 C C . ILE A 1 282 ? -71.131 16.351 10.073 1.00 153.64 282 ILE A C 1
ATOM 1794 O O . ILE A 1 282 ? -70.132 15.809 9.593 1.00 109.85 282 ILE A O 1
ATOM 1799 N N . CYS A 1 283 ? -72.110 16.846 9.320 1.00 143.06 283 CYS A N 1
ATOM 1800 C CA . CYS A 1 283 ? -72.039 16.808 7.862 1.00 120.42 283 CYS A CA 1
ATOM 1801 C C . CYS A 1 283 ? -71.569 18.149 7.305 1.00 95.94 283 CYS A C 1
ATOM 1802 O O . CYS A 1 283 ? -71.070 18.237 6.188 1.00 66.74 283 CYS A O 1
ATOM 1805 N N . SER A 1 284 ? -71.732 19.199 8.093 1.00 118.87 284 SER A N 1
ATOM 1806 C CA . SER A 1 284 ? -71.265 20.511 7.683 1.00 115.65 284 SER A CA 1
ATOM 1807 C C . SER A 1 284 ? -70.305 21.077 8.721 1.00 113.87 284 SER A C 1
ATOM 1808 O O . SER A 1 284 ? -70.423 22.230 9.131 1.00 86.56 284 SER A O 1
ATOM 1811 N N . ALA A 1 285 ? -69.359 20.250 9.152 1.00 101.43 285 ALA A N 1
ATOM 1812 C CA . ALA A 1 285 ? -68.292 20.719 10.023 1.00 97.10 285 ALA A CA 1
ATOM 1813 C C . ALA A 1 285 ? -67.234 21.417 9.179 1.00 93.60 285 ALA A C 1
ATOM 1814 O O . ALA A 1 285 ? -67.266 21.343 7.949 1.00 90.20 285 ALA A O 1
ATOM 1816 N N . ARG A 1 286 ? -66.304 22.097 9.845 1.00 93.73 286 ARG A N 1
ATOM 1817 C CA . ARG A 1 286 ? -65.174 22.733 9.174 1.00 83.18 286 ARG A CA 1
ATOM 1818 C C . ARG A 1 286 ? -64.047 21.708 8.994 1.00 85.45 286 ARG A C 1
ATOM 1819 O O . ARG A 1 286 ? -63.602 21.091 9.966 1.00 91.37 286 ARG A O 1
ATOM 1827 N N . CYS A 1 287 ? -63.602 21.520 7.752 1.00 89.72 287 CYS A N 1
ATOM 1828 C CA . CYS A 1 287 ? -62.587 20.515 7.440 1.00 57.00 287 CYS A CA 1
ATOM 1829 C C . CYS A 1 287 ? -61.284 21.101 6.865 1.00 78.46 287 CYS A C 1
ATOM 1830 O O . CYS A 1 287 ? -60.286 20.396 6.764 1.00 60.30 287 CYS A O 1
ATOM 1833 N N . THR A 1 288 ? -61.294 22.385 6.498 1.00 120.45 288 THR A N 1
ATOM 1834 C CA . THR A 1 288 ? -60.087 23.078 6.019 1.00 53.98 288 THR A CA 1
ATOM 1835 C C . THR A 1 288 ? -59.645 24.156 7.017 1.00 79.16 288 THR A C 1
ATOM 1836 O O . THR A 1 288 ? -60.448 24.630 7.820 1.00 77.54 288 THR A O 1
ATOM 1840 N N . ASP A 1 289 ? -58.377 24.554 6.958 1.00 62.91 289 ASP A N 1
ATOM 1841 C CA . ASP A 1 289 ? -57.850 25.573 7.867 1.00 48.14 289 ASP A CA 1
ATOM 1842 C C . ASP A 1 289 ? -56.462 26.020 7.411 1.00 34.50 289 ASP A C 1
ATOM 1843 O O . ASP A 1 289 ? -55.736 25.244 6.801 1.00 48.06 289 ASP A O 1
ATOM 1848 N N . ASN A 1 290 ? -56.082 27.261 7.697 1.00 49.98 290 ASN A N 1
ATOM 1849 C CA . ASN A 1 290 ? -54.779 27.752 7.238 1.00 37.44 290 ASN A CA 1
ATOM 1850 C C . ASN A 1 290 ? -53.738 27.948 8.342 1.00 60.07 290 ASN A C 1
ATOM 1851 O O . ASN A 1 290 ? -53.918 28.758 9.255 1.00 50.13 290 ASN A O 1
ATOM 1856 N N . LEU A 1 291 ? -52.642 27.200 8.233 1.00 68.83 291 LEU A N 1
ATOM 1857 C CA . LEU A 1 291 ? -51.618 27.159 9.267 1.00 37.78 291 LEU A CA 1
ATOM 1858 C C . LEU A 1 291 ? -50.559 28.237 9.083 1.00 61.13 291 LEU A C 1
ATOM 1859 O O . LEU A 1 291 ? -49.752 28.474 9.982 1.00 47.40 291 LEU A O 1
ATOM 1864 N N . ASP A 1 292 ? -50.560 28.888 7.921 1.00 50.38 292 ASP A N 1
ATOM 1865 C CA . ASP A 1 292 ? -49.683 30.037 7.687 1.00 48.52 292 ASP A CA 1
ATOM 1866 C C . ASP A 1 292 ? -50.241 31.325 8.308 1.00 77.23 292 ASP A C 1
ATOM 1867 O O . ASP A 1 292 ? -49.731 32.418 8.062 1.00 49.76 292 ASP A O 1
ATOM 1872 N N . ASP A 1 293 ? -51.286 31.171 9.121 1.00 101.92 293 ASP A N 1
ATOM 1873 C CA . ASP A 1 293 ? -51.923 32.276 9.832 1.00 44.60 293 ASP A CA 1
ATOM 1874 C C . ASP A 1 293 ? -51.408 32.352 11.268 1.00 95.92 293 ASP A C 1
ATOM 1875 O O . ASP A 1 293 ? -51.853 31.590 12.135 1.00 102.87 293 ASP A O 1
ATOM 1880 N N . PRO A 1 294 ? -50.457 33.269 11.516 1.00 74.92 294 PRO A N 1
ATOM 1881 C CA . PRO A 1 294 ? -49.794 33.526 12.804 1.00 92.89 294 PRO A CA 1
ATOM 1882 C C . PRO A 1 294 ? -50.707 34.050 13.921 1.00 80.72 294 PRO A C 1
ATOM 1883 O O . PRO A 1 294 ? -50.299 34.031 15.082 1.00 42.93 294 PRO A O 1
ATOM 1887 N N . SER A 1 295 ? -51.903 34.520 13.580 1.00 70.38 295 SER A N 1
ATOM 1888 C CA . SER A 1 295 ? -52.855 34.971 14.585 1.00 52.73 295 SER A CA 1
ATOM 1889 C C . SER A 1 295 ? -53.425 33.760 15.310 1.00 106.45 295 SER A C 1
ATOM 1890 O O . SER A 1 295 ? -54.076 33.891 16.346 1.00 88.33 295 SER A O 1
ATOM 1893 N N . ASN A 1 296 ? -53.172 32.579 14.750 1.00 116.13 296 ASN A N 1
ATOM 1894 C CA . ASN A 1 296 ? -53.607 31.320 15.346 1.00 96.46 296 ASN A CA 1
ATOM 1895 C C . ASN A 1 296 ? -52.443 30.401 15.701 1.00 77.25 296 ASN A C 1
ATOM 1896 O O . ASN A 1 296 ? -52.491 29.201 15.442 1.00 117.87 296 ASN A O 1
ATOM 1901 N N . ALA A 1 297 ? -51.405 30.960 16.306 1.00 45.72 297 ALA A N 1
ATOM 1902 C CA . ALA A 1 297 ? -50.232 30.177 16.654 1.00 40.65 297 ALA A CA 1
ATOM 1903 C C . ALA A 1 297 ? -50.088 29.972 18.160 1.00 58.31 297 ALA A C 1
ATOM 1904 O O . ALA A 1 297 ? -50.541 30.795 18.954 1.00 51.18 297 ALA A O 1
ATOM 1906 N N . ASP A 1 298 ? -49.451 28.867 18.541 1.00 67.23 298 ASP A N 1
ATOM 1907 C CA . ASP A 1 298 ? -49.150 28.578 19.943 1.00 52.24 298 ASP A CA 1
ATOM 1908 C C . ASP A 1 298 ? -48.056 29.514 20.452 1.00 59.63 298 ASP A C 1
ATOM 1909 O O . ASP A 1 298 ? -48.102 29.986 21.593 1.00 51.04 298 ASP A O 1
ATOM 1914 N N . VAL A 1 299 ? -47.064 29.755 19.598 1.00 57.68 299 VAL A N 1
ATOM 1915 C CA . VAL A 1 299 ? -45.931 30.611 19.923 1.00 35.01 299 VAL A CA 1
ATOM 1916 C C . VAL A 1 299 ? -45.598 31.498 18.727 1.00 45.16 299 VAL A C 1
ATOM 1917 O O . VAL A 1 299 ? -45.487 31.011 17.603 1.00 33.83 299 VAL A O 1
ATOM 1921 N N . TYR A 1 300 ? -45.449 32.798 18.973 1.00 54.02 300 TYR A N 1
ATOM 1922 C CA . TYR A 1 300 ? -45.137 33.762 17.916 1.00 43.03 300 TYR A CA 1
ATOM 1923 C C . TYR A 1 300 ? -44.120 34.799 18.386 1.00 37.50 300 TYR A C 1
ATOM 1924 O O . TYR A 1 300 ? -44.486 35.889 18.797 1.00 61.08 300 TYR A O 1
ATOM 1933 N N . LYS A 1 301 ? -42.844 34.436 18.335 1.00 52.70 301 LYS A N 1
ATOM 1934 C CA . LYS A 1 301 ? -41.741 35.343 18.605 1.00 26.06 301 LYS A CA 1
ATOM 1935 C C . LYS A 1 301 ? -41.260 35.886 17.224 1.00 71.70 301 LYS A C 1
ATOM 1936 O O . LYS A 1 301 ? -40.561 35.185 16.488 1.00 38.54 301 LYS A O 1
ATOM 1942 N N . PRO A 1 302 ? -41.651 37.131 16.862 1.00 65.97 302 PRO A N 1
ATOM 1943 C CA . PRO A 1 302 ? -41.498 37.688 15.504 1.00 48.34 302 PRO A CA 1
ATOM 1944 C C . PRO A 1 302 ? -40.059 37.991 15.079 1.00 61.28 302 PRO A C 1
ATOM 1945 O O . PRO A 1 302 ? -39.775 38.194 13.893 1.00 57.75 302 PRO A O 1
ATOM 1949 N N . GLN A 1 303 ? -39.162 38.053 16.047 1.00 34.56 303 GLN A N 1
ATOM 1950 C CA . GLN A 1 303 ? -37.740 37.979 15.754 1.00 30.26 303 GLN A CA 1
ATOM 1951 C C . GLN A 1 303 ? -37.363 36.563 15.278 1.00 51.06 303 GLN A C 1
ATOM 1952 O O . GLN A 1 303 ? -36.605 36.405 14.324 1.00 65.35 303 GLN A O 1
ATOM 1958 N N . LEU A 1 304 ? -37.914 35.545 15.944 1.00 57.99 304 LEU A N 1
ATOM 1959 C CA . LEU A 1 304 ? -37.530 34.140 15.755 1.00 23.13 304 LEU A CA 1
ATOM 1960 C C . LEU A 1 304 ? -38.410 33.339 14.793 1.00 64.57 304 LEU A C 1
ATOM 1961 O O . LEU A 1 304 ? -37.892 32.579 13.978 1.00 54.35 304 LEU A O 1
ATOM 1966 N N . GLY A 1 305 ? -39.730 33.480 14.910 1.00 45.09 305 GLY A N 1
ATOM 1967 C CA . GLY A 1 305 ? -40.663 32.776 14.040 1.00 49.86 305 GLY A CA 1
ATOM 1968 C C . GLY A 1 305 ? -41.902 32.304 14.780 1.00 49.71 305 GLY A C 1
ATOM 1969 O O . GLY A 1 305 ? -42.130 32.731 15.905 1.00 47.68 305 GLY A O 1
ATOM 1970 N N . TYR A 1 306 ? -42.709 31.437 14.162 1.00 46.95 306 TYR A N 1
ATOM 1971 C CA . TYR A 1 306 ? -43.865 30.852 14.863 1.00 58.30 306 TYR A CA 1
ATOM 1972 C C . TYR A 1 306 ? -43.987 29.349 14.739 1.00 31.50 306 TYR A C 1
ATOM 1973 O O . TYR A 1 306 ? -43.355 28.723 13.893 1.00 45.75 306 TYR A O 1
ATOM 1982 N N . ILE A 1 307 ? -44.816 28.780 15.607 1.00 49.72 307 ILE A N 1
ATOM 1983 C CA . ILE A 1 307 ? -45.318 27.426 15.421 1.00 42.34 307 ILE A CA 1
ATOM 1984 C C . ILE A 1 307 ? -46.815 27.419 15.625 1.00 58.15 307 ILE A C 1
ATOM 1985 O O . ILE A 1 307 ? -47.305 27.848 16.668 1.00 65.16 307 ILE A O 1
ATOM 1990 N N . SER A 1 308 ? -47.539 26.940 14.625 1.00 39.21 308 SER A N 1
ATOM 1991 C CA . SER A 1 308 ? -48.987 26.909 14.693 1.00 29.28 308 SER A CA 1
ATOM 1992 C C . SER A 1 308 ? -49.395 25.448 14.766 1.00 49.85 308 SER A C 1
ATOM 1993 O O . SER A 1 308 ? -48.612 24.568 14.415 1.00 50.39 308 SER A O 1
ATOM 1996 N N . THR A 1 309 ? -50.612 25.175 15.215 1.00 46.61 309 THR A N 1
ATOM 1997 C CA . THR A 1 309 ? -50.998 23.792 15.447 1.00 46.73 309 THR A CA 1
ATOM 1998 C C . THR A 1 309 ? -52.464 23.499 15.216 1.00 39.46 309 THR A C 1
ATOM 1999 O O . THR A 1 309 ? -53.321 24.284 15.609 1.00 44.07 309 THR A O 1
ATOM 2003 N N . LEU A 1 310 ? -52.735 22.352 14.593 1.00 44.96 310 LEU A N 1
ATOM 2004 C CA . LEU A 1 310 ? -54.094 21.840 14.441 1.00 28.13 310 LEU A CA 1
ATOM 2005 C C . LEU A 1 310 ? -54.421 20.689 15.392 1.00 31.24 310 LEU A C 1
ATOM 2006 O O . LEU A 1 310 ? -54.367 19.528 15.006 1.00 32.13 310 LEU A O 1
ATOM 2011 N N . ASN A 1 311 ? -54.750 21.014 16.637 1.00 66.54 311 ASN A N 1
ATOM 2012 C CA . ASN A 1 311 ? -55.250 20.028 17.582 1.00 25.49 311 ASN A CA 1
ATOM 2013 C C . ASN A 1 311 ? -56.665 19.661 17.144 1.00 77.85 311 ASN A C 1
ATOM 2014 O O . ASN A 1 311 ? -57.155 20.161 16.126 1.00 43.59 311 ASN A O 1
ATOM 2019 N N . SER A 1 312 ? -57.329 18.794 17.902 1.00 79.67 312 SER A N 1
ATOM 2020 C CA . SER A 1 312 ? -58.731 18.491 17.639 1.00 35.17 312 SER A CA 1
ATOM 2021 C C . SER A 1 312 ? -59.592 19.589 18.248 1.00 43.17 312 SER A C 1
ATOM 2022 O O . SER A 1 312 ? -60.807 19.617 18.075 1.00 43.97 312 SER A O 1
ATOM 2025 N N . TYR A 1 313 ? -58.951 20.497 18.973 1.00 34.09 313 TYR A N 1
ATOM 2026 C CA . TYR A 1 313 ? -59.665 21.591 19.613 1.00 65.87 313 TYR A CA 1
ATOM 2027 C C . TYR A 1 313 ? -59.913 22.673 18.595 1.00 30.59 313 TYR A C 1
ATOM 2028 O O . TYR A 1 313 ? -60.464 23.718 18.903 1.00 85.20 313 TYR A O 1
ATOM 2037 N N . ASP A 1 314 ? -59.480 22.414 17.374 1.00 57.76 314 ASP A N 1
ATOM 2038 C CA . ASP A 1 314 ? -59.578 23.388 16.306 1.00 48.15 314 ASP A CA 1
ATOM 2039 C C . ASP A 1 314 ? -60.492 22.795 15.240 1.00 43.33 314 ASP A C 1
ATOM 2040 O O . ASP A 1 314 ? -61.481 23.403 14.857 1.00 47.98 314 ASP A O 1
ATOM 2045 N N . LEU A 1 315 ? -60.161 21.592 14.780 1.00 60.83 315 LEU A N 1
ATOM 2046 C CA . LEU A 1 315 ? -61.002 20.870 13.833 1.00 48.93 315 LEU A CA 1
ATOM 2047 C C . LEU A 1 315 ? -61.555 19.594 14.460 1.00 49.34 315 LEU A C 1
ATOM 2048 O O . LEU A 1 315 ? -60.972 18.525 14.329 1.00 54.62 315 LEU A O 1
ATOM 2053 N N . PRO A 1 316 ? -62.683 19.715 15.162 1.00 55.34 316 PRO A N 1
ATOM 2054 C CA . PRO A 1 316 ? -63.404 18.637 15.841 1.00 38.76 316 PRO A CA 1
ATOM 2055 C C . PRO A 1 316 ? -63.494 17.330 15.060 1.00 44.50 316 PRO A C 1
ATOM 2056 O O . PRO A 1 316 ? -63.540 16.267 15.676 1.00 57.50 316 PRO A O 1
ATOM 2060 N N . ILE A 1 317 ? -63.520 17.404 13.734 1.00 63.37 317 ILE A N 1
ATOM 2061 C CA . ILE A 1 317 ? -63.530 16.202 12.903 1.00 44.93 317 ILE A CA 1
ATOM 2062 C C . ILE A 1 317 ? -62.233 15.390 13.065 1.00 48.17 317 ILE A C 1
ATOM 2063 O O . ILE A 1 317 ? -62.205 14.188 12.802 1.00 48.45 317 ILE A O 1
ATOM 2068 N N . LEU A 1 318 ? -61.175 16.043 13.539 1.00 31.90 318 LEU A N 1
ATOM 2069 C CA . LEU A 1 318 ? -59.890 15.379 13.763 1.00 43.42 318 LEU A CA 1
ATOM 2070 C C . LEU A 1 318 ? -59.916 14.301 14.844 1.00 58.30 318 LEU A C 1
ATOM 2071 O O . LEU A 1 318 ? -59.135 13.352 14.784 1.00 45.74 318 LEU A O 1
ATOM 2076 N N . ARG A 1 319 ? -60.798 14.458 15.829 1.00 59.38 319 ARG A N 1
ATOM 2077 C CA . ARG A 1 319 ? -60.936 13.491 16.917 1.00 47.05 319 ARG A CA 1
ATOM 2078 C C . ARG A 1 319 ? -61.340 12.126 16.368 1.00 61.22 319 ARG A C 1
ATOM 2079 O O . ARG A 1 319 ? -61.178 11.101 17.025 1.00 65.64 319 ARG A O 1
ATOM 2087 N N . PHE A 1 320 ? -61.861 12.120 15.149 1.00 46.34 320 PHE A N 1
ATOM 2088 C CA . PHE A 1 320 ? -62.235 10.879 14.508 1.00 27.71 320 PHE A CA 1
ATOM 2089 C C . PHE A 1 320 ? -61.088 10.373 13.663 1.00 35.54 320 PHE A C 1
ATOM 2090 O O . PHE A 1 320 ? -60.783 9.180 13.699 1.00 58.26 320 PHE A O 1
ATOM 2098 N N . LEU A 1 321 ? -60.448 11.287 12.928 1.00 36.29 321 LEU A N 1
ATOM 2099 C CA . LEU A 1 321 ? -59.273 10.974 12.098 1.00 32.50 321 LEU A CA 1
ATOM 2100 C C . LEU A 1 321 ? -58.051 10.466 12.868 1.00 57.80 321 LEU A C 1
ATOM 2101 O O . LEU A 1 321 ? -57.212 9.765 12.297 1.00 55.45 321 LEU A O 1
ATOM 2106 N N . ARG A 1 322 ? -57.953 10.811 14.150 1.00 27.31 322 ARG A N 1
ATOM 2107 C CA . ARG A 1 322 ? -56.790 10.453 14.952 1.00 38.16 322 ARG A CA 1
ATOM 2108 C C . ARG A 1 322 ? -55.507 11.035 14.307 1.00 71.48 322 ARG A C 1
ATOM 2109 O O . ARG A 1 322 ? -54.490 10.343 14.175 1.00 51.09 322 ARG A O 1
ATOM 2117 N N . LEU A 1 323 ? -55.581 12.304 13.897 1.00 44.03 323 LEU A N 1
ATOM 2118 C CA . LEU A 1 323 ? -54.467 13.013 13.248 1.00 34.31 323 LEU A CA 1
ATOM 2119 C C . LEU A 1 323 ? -54.383 14.484 13.680 1.00 41.77 323 LEU A C 1
ATOM 2120 O O . LEU A 1 323 ? -55.367 15.079 14.116 1.00 53.06 323 LEU A O 1
ATOM 2125 N N . SER A 1 324 ? -53.191 15.055 13.540 1.00 56.70 324 SER A N 1
ATOM 2126 C CA . SER A 1 324 ? -52.808 16.306 14.187 1.00 58.84 324 SER A CA 1
ATOM 2127 C C . SER A 1 324 ? -51.750 16.927 13.280 1.00 50.70 324 SER A C 1
ATOM 2128 O O . SER A 1 324 ? -51.029 16.201 12.596 1.00 36.47 324 SER A O 1
ATOM 2131 N N . ALA A 1 325 ? -51.656 18.252 13.235 1.00 41.20 325 ALA A N 1
ATOM 2132 C CA . ALA A 1 325 ? -50.601 18.867 12.432 1.00 30.88 325 ALA A CA 1
ATOM 2133 C C . ALA A 1 325 ? -49.912 20.013 13.158 1.00 41.64 325 ALA A C 1
ATOM 2134 O O . ALA A 1 325 ? -50.464 20.582 14.106 1.00 44.86 325 ALA A O 1
ATOM 2136 N N . LEU A 1 326 ? -48.695 20.323 12.706 1.00 43.29 326 LEU A N 1
ATOM 2137 C CA . LEU A 1 326 ? -47.871 21.399 13.266 1.00 60.60 326 LEU A CA 1
ATOM 2138 C C . LEU A 1 326 ? -47.051 22.101 12.170 1.00 43.17 326 LEU A C 1
ATOM 2139 O O . LEU A 1 326 ? -46.134 21.509 11.607 1.00 38.01 326 LEU A O 1
ATOM 2144 N N . ARG A 1 327 ? -47.374 23.360 11.883 1.00 27.17 327 ARG A N 1
ATOM 2145 C CA . ARG A 1 327 ? -46.623 24.148 10.912 1.00 39.78 327 ARG A CA 1
ATOM 2146 C C . ARG A 1 327 ? -45.704 25.134 11.613 1.00 30.62 327 ARG A C 1
ATOM 2147 O O . ARG A 1 327 ? -46.089 25.748 12.607 1.00 51.30 327 ARG A O 1
ATOM 2155 N N . GLY A 1 328 ? -44.485 25.278 11.102 1.00 37.71 328 GLY A N 1
ATOM 2156 C CA . GLY A 1 328 ? -43.528 26.201 11.686 1.00 29.60 328 GLY A CA 1
ATOM 2157 C C . GLY A 1 328 ? -42.651 26.941 10.687 1.00 56.57 328 GLY A C 1
ATOM 2158 O O . GLY A 1 328 ? -42.186 26.374 9.685 1.00 38.24 328 GLY A O 1
ATOM 2159 N N . SER A 1 329 ? -42.440 28.224 10.970 1.00 35.93 329 SER A N 1
ATOM 2160 C CA . SER A 1 329 ? -41.500 29.072 10.233 1.00 49.31 329 SER A CA 1
ATOM 2161 C C . SER A 1 329 ? -40.499 29.690 11.189 1.00 47.46 329 SER A C 1
ATOM 2162 O O . SER A 1 329 ? -40.884 30.481 12.049 1.00 75.25 329 SER A O 1
ATOM 2165 N N . ILE A 1 330 ? -39.222 29.358 11.036 1.00 33.12 330 ILE A N 1
ATOM 2166 C CA . ILE A 1 330 ? -38.181 30.008 11.833 1.00 54.18 330 ILE A CA 1
ATOM 2167 C C . ILE A 1 330 ? -37.082 30.645 10.978 1.00 32.56 330 ILE A C 1
ATOM 2168 O O . ILE A 1 330 ? -36.893 30.292 9.821 1.00 48.97 330 ILE A O 1
ATOM 2173 N N . ARG A 1 331 ? -36.371 31.606 11.548 1.00 47.13 331 ARG A N 1
ATOM 2174 C CA . ARG A 1 331 ? -35.355 32.326 10.793 1.00 58.12 331 ARG A CA 1
ATOM 2175 C C . ARG A 1 331 ? -33.976 31.802 11.138 1.00 36.88 331 ARG A C 1
ATOM 2176 O O . ARG A 1 331 ? -33.753 31.317 12.240 1.00 42.95 331 ARG A O 1
ATOM 2184 N N . GLN A 1 332 ? -33.061 31.895 10.180 1.00 53.28 332 GLN A N 1
ATOM 2185 C CA . GLN A 1 332 ? -31.706 31.374 10.331 1.00 37.40 332 GLN A CA 1
ATOM 2186 C C . GLN A 1 332 ? -31.210 31.404 11.774 1.00 38.01 332 GLN A C 1
ATOM 2187 O O . GLN A 1 332 ? -31.323 32.417 12.469 1.00 49.70 332 GLN A O 1
ATOM 2193 N N . ASN A 1 333 ? -30.674 30.272 12.216 1.00 32.84 333 ASN A N 1
ATOM 2194 C CA . ASN A 1 333 ? -30.066 30.155 13.541 1.00 59.54 333 ASN A CA 1
ATOM 2195 C C . ASN A 1 333 ? -31.041 30.080 14.712 1.00 56.41 333 ASN A C 1
ATOM 2196 O O . ASN A 1 333 ? -30.620 29.948 15.862 1.00 57.46 333 ASN A O 1
ATOM 2201 N N . ALA A 1 334 ? -32.337 30.161 14.429 1.00 31.06 334 ALA A N 1
ATOM 2202 C CA . ALA A 1 334 ? -33.331 29.874 15.453 1.00 20.58 334 ALA A CA 1
ATOM 2203 C C . ALA A 1 334 ? -33.354 28.373 15.754 1.00 65.14 334 ALA A C 1
ATOM 2204 O O . ALA A 1 334 ? -33.156 27.534 14.863 1.00 33.59 334 ALA A O 1
ATOM 2206 N N . MET A 1 335 ? -33.586 28.034 17.015 1.00 52.77 335 MET A N 1
ATOM 2207 C CA . MET A 1 335 ? -33.590 26.634 17.421 1.00 31.87 335 MET A CA 1
ATOM 2208 C C . MET A 1 335 ? -34.896 26.240 18.098 1.00 52.19 335 MET A C 1
ATOM 2209 O O . MET A 1 335 ? -35.456 26.998 18.894 1.00 38.16 335 MET A O 1
ATOM 2214 N N . VAL A 1 336 ? -35.379 25.050 17.755 1.00 40.53 336 VAL A N 1
ATOM 2215 C CA . VAL A 1 336 ? -36.521 24.460 18.420 1.00 29.82 336 VAL A CA 1
ATOM 2216 C C . VAL A 1 336 ? -35.998 23.494 19.449 1.00 25.19 336 VAL A C 1
ATOM 2217 O O . VAL A 1 336 ? -35.583 22.386 19.119 1.00 44.94 336 VAL A O 1
ATOM 2221 N N . LEU A 1 337 ? -36.013 23.939 20.696 1.00 24.86 337 LEU A N 1
ATOM 2222 C CA . LEU A 1 337 ? -35.583 23.138 21.826 1.00 27.06 337 LEU A CA 1
ATOM 2223 C C . LEU A 1 337 ? -35.956 21.665 21.715 1.00 39.10 337 LEU A C 1
ATOM 2224 O O . LEU A 1 337 ? -37.060 21.320 21.286 1.00 60.40 337 LEU A O 1
ATOM 2229 N N . PRO A 1 338 ? -35.038 20.793 22.140 1.00 35.34 338 PRO A N 1
ATOM 2230 C CA . PRO A 1 338 ? -35.206 19.338 22.154 1.00 38.22 338 PRO A CA 1
ATOM 2231 C C . PRO A 1 338 ? -36.541 18.907 22.751 1.00 32.20 338 PRO A C 1
ATOM 2232 O O . PRO A 1 338 ? -36.755 19.040 23.954 1.00 46.80 338 PRO A O 1
ATOM 2236 N N . GLN A 1 339 ? -37.420 18.388 21.903 1.00 45.19 339 GLN A N 1
ATOM 2237 C CA . GLN A 1 339 ? -38.740 17.915 22.310 1.00 31.69 339 GLN A CA 1
ATOM 2238 C C . GLN A 1 339 ? -38.970 16.472 21.852 1.00 31.96 339 GLN A C 1
ATOM 2239 O O . GLN A 1 339 ? -38.288 15.976 20.960 1.00 36.38 339 GLN A O 1
ATOM 2245 N N . TRP A 1 340 ? -39.927 15.793 22.468 1.00 30.99 340 TRP A N 1
ATOM 2246 C CA . TRP A 1 340 ? -40.395 14.520 21.941 1.00 29.57 340 TRP A CA 1
ATOM 2247 C C . TRP A 1 340 ? -41.908 14.548 21.912 1.00 17.50 340 TRP A C 1
ATOM 2248 O O . TRP A 1 340 ? -42.509 15.480 22.405 1.00 36.31 340 TRP A O 1
ATOM 2259 N N . ASN A 1 341 ? -42.531 13.552 21.307 1.00 31.19 341 ASN A N 1
ATOM 2260 C CA . ASN A 1 341 ? -43.981 13.479 21.342 1.00 16.10 341 ASN A CA 1
ATOM 2261 C C . ASN A 1 341 ? -44.436 12.377 22.289 1.00 40.17 341 ASN A C 1
ATOM 2262 O O . ASN A 1 341 ? -43.994 11.232 22.184 1.00 43.37 341 ASN A O 1
ATOM 2267 N N . ALA A 1 342 ? -45.303 12.742 23.229 1.00 37.91 342 ALA A N 1
ATOM 2268 C CA . ALA A 1 342 ? -45.706 11.848 24.307 1.00 13.07 342 ALA A CA 1
ATOM 2269 C C . ALA A 1 342 ? -46.645 10.751 23.842 1.00 36.94 342 ALA A C 1
ATOM 2270 O O . ALA A 1 342 ? -46.674 9.669 24.435 1.00 28.35 342 ALA A O 1
ATOM 2272 N N . ASN A 1 343 ? -47.403 11.024 22.779 1.00 29.05 343 ASN A N 1
ATOM 2273 C CA . ASN A 1 343 ? -48.496 10.133 22.371 1.00 41.45 343 ASN A CA 1
ATOM 2274 C C . ASN A 1 343 ? -48.722 10.026 20.872 1.00 39.56 343 ASN A C 1
ATOM 2275 O O . ASN A 1 343 ? -49.759 9.526 20.432 1.00 39.20 343 ASN A O 1
ATOM 2280 N N . ALA A 1 344 ? -47.754 10.484 20.086 1.00 44.40 344 ALA A N 1
ATOM 2281 C CA . ALA A 1 344 ? -47.901 10.450 18.635 1.00 33.43 344 ALA A CA 1
ATOM 2282 C C . ALA A 1 344 ? -46.617 10.111 17.898 1.00 33.71 344 ALA A C 1
ATOM 2283 O O . ALA A 1 344 ? -45.505 10.366 18.365 1.00 36.89 344 ALA A O 1
ATOM 2285 N N . ASN A 1 345 ? -46.784 9.530 16.723 1.00 33.55 345 ASN A N 1
ATOM 2286 C CA . ASN A 1 345 ? -45.678 9.418 15.803 1.00 27.06 345 ASN A CA 1
ATOM 2287 C C . ASN A 1 345 ? -45.735 10.612 14.888 1.00 28.57 345 ASN A C 1
ATOM 2288 O O . ASN A 1 345 ? -46.812 11.025 14.481 1.00 54.59 345 ASN A O 1
ATOM 2293 N N . ALA A 1 346 ? -44.582 11.189 14.588 1.00 49.21 346 ALA A N 1
ATOM 2294 C CA . ALA A 1 346 ? -44.537 12.360 13.730 1.00 21.80 346 ALA A CA 1
ATOM 2295 C C . ALA A 1 346 ? -43.968 12.004 12.371 1.00 35.34 346 ALA A C 1
ATOM 2296 O O . ALA A 1 346 ? -43.316 10.974 12.203 1.00 37.88 346 ALA A O 1
ATOM 2298 N N . VAL A 1 347 ? -44.245 12.861 11.399 1.00 14.56 347 VAL A N 1
ATOM 2299 C CA . VAL A 1 347 ? -43.625 12.782 10.087 1.00 20.38 347 VAL A CA 1
ATOM 2300 C C . VAL A 1 347 ? -43.390 14.225 9.632 1.00 54.31 347 VAL A C 1
ATOM 2301 O O . VAL A 1 347 ? -44.313 15.035 9.602 1.00 45.68 347 VAL A O 1
ATOM 2305 N N . LEU A 1 348 ? -42.134 14.559 9.350 1.00 54.54 348 LEU A N 1
ATOM 2306 C CA . LEU A 1 348 ? -41.741 15.951 9.161 1.00 30.48 348 LEU A CA 1
ATOM 2307 C C . LEU A 1 348 ? -41.368 16.233 7.721 1.00 51.88 348 LEU A C 1
ATOM 2308 O O . LEU A 1 348 ? -40.568 15.513 7.112 1.00 38.71 348 LEU A O 1
ATOM 2313 N N . TYR A 1 349 ? -41.936 17.301 7.183 1.00 21.75 349 TYR A N 1
ATOM 2314 C CA . TYR A 1 349 ? -41.682 17.665 5.798 1.00 49.11 349 TYR A CA 1
ATOM 2315 C C . TYR A 1 349 ? -41.182 19.099 5.741 1.00 67.87 349 TYR A C 1
ATOM 2316 O O . TYR A 1 349 ? -41.767 19.995 6.356 1.00 50.44 349 TYR A O 1
ATOM 2325 N N . VAL A 1 350 ? -40.078 19.302 5.026 1.00 35.55 350 VAL A N 1
ATOM 2326 C CA . VAL A 1 350 ? -39.528 20.630 4.834 1.00 23.00 350 VAL A CA 1
ATOM 2327 C C . VAL A 1 350 ? -40.184 21.242 3.601 1.00 47.77 350 VAL A C 1
ATOM 2328 O O . VAL A 1 350 ? -40.202 20.627 2.538 1.00 34.51 350 VAL A O 1
ATOM 2332 N N . THR A 1 351 ? -40.751 22.436 3.740 1.00 43.66 351 THR A N 1
ATOM 2333 C CA . THR A 1 351 ? -41.357 23.100 2.592 1.00 28.72 351 THR A CA 1
ATOM 2334 C C . THR A 1 351 ? -40.451 24.205 2.077 1.00 42.66 351 THR A C 1
ATOM 2335 O O . THR A 1 351 ? -40.611 24.661 0.951 1.00 61.90 351 THR A O 1
ATOM 2339 N N . ASP A 1 352 ? -39.486 24.617 2.896 1.00 46.95 352 ASP A N 1
ATOM 2340 C CA . ASP A 1 352 ? -38.647 25.760 2.562 1.00 34.21 352 ASP A CA 1
ATOM 2341 C C . ASP A 1 352 ? -37.346 25.784 3.350 1.00 47.38 352 ASP A C 1
ATOM 2342 O O . ASP A 1 352 ? -37.348 25.809 4.582 1.00 35.32 352 ASP A O 1
ATOM 2347 N N . GLY A 1 353 ? -36.229 25.790 2.635 1.00 31.45 353 GLY A N 1
ATOM 2348 C CA . GLY A 1 353 ? -34.947 25.944 3.284 1.00 19.55 353 GLY A CA 1
ATOM 2349 C C . GLY A 1 353 ? -34.383 24.716 3.974 1.00 43.77 353 GLY A C 1
ATOM 2350 O O . GLY A 1 353 ? -34.706 23.569 3.653 1.00 37.76 353 GLY A O 1
ATOM 2351 N N . GLU A 1 354 ? -33.522 24.972 4.944 1.00 20.85 354 GLU A N 1
ATOM 2352 C CA . GLU A 1 354 ? -32.683 23.936 5.493 1.00 13.38 354 GLU A CA 1
ATOM 2353 C C . GLU A 1 354 ? -32.554 24.112 6.993 1.00 35.07 354 GLU A C 1
ATOM 2354 O O . GLU A 1 354 ? -32.576 25.229 7.505 1.00 26.48 354 GLU A O 1
ATOM 2360 N N . ALA A 1 355 ? -32.399 23.001 7.698 1.00 21.02 355 ALA A N 1
ATOM 2361 C CA . ALA A 1 355 ? -32.076 23.051 9.113 1.00 34.48 355 ALA A CA 1
ATOM 2362 C C . ALA A 1 355 ? -31.287 21.821 9.531 1.00 19.30 355 ALA A C 1
ATOM 2363 O O . ALA A 1 355 ? -31.334 20.773 8.886 1.00 26.59 355 ALA A O 1
ATOM 2365 N N . HIS A 1 356 ? -30.544 21.955 10.616 1.00 33.73 356 HIS A N 1
ATOM 2366 C CA . HIS A 1 356 ? -29.748 20.851 11.091 1.00 30.86 356 HIS A CA 1
ATOM 2367 C C . HIS A 1 356 ? -30.426 20.217 12.290 1.00 60.54 356 HIS A C 1
ATOM 2368 O O . HIS A 1 356 ? -30.668 20.877 13.307 1.00 51.53 356 HIS A O 1
ATOM 2375 N N . VAL A 1 357 ? -30.753 18.935 12.162 1.00 41.68 357 VAL A N 1
ATOM 2376 C CA . VAL A 1 357 ? -31.482 18.258 13.224 1.00 47.66 357 VAL A CA 1
ATOM 2377 C C . VAL A 1 357 ? -30.752 17.060 13.797 1.00 36.54 357 VAL A C 1
ATOM 2378 O O . VAL A 1 357 ? -29.988 16.377 13.116 1.00 26.54 357 VAL A O 1
ATOM 2382 N N . GLN A 1 358 ? -31.001 16.830 15.076 1.00 40.80 358 GLN A N 1
ATOM 2383 C CA . GLN A 1 358 ? -30.573 15.619 15.733 1.00 38.01 358 GLN A CA 1
ATOM 2384 C C . GLN A 1 358 ? -31.800 14.889 16.290 1.00 58.82 358 GLN A C 1
ATOM 2385 O O . GLN A 1 358 ? -32.704 15.497 16.871 1.00 38.91 358 GLN A O 1
ATOM 2391 N N . VAL A 1 359 ? -31.824 13.581 16.079 1.00 46.72 359 VAL A N 1
ATOM 2392 C CA . VAL A 1 359 ? -32.871 12.720 16.590 1.00 37.32 359 VAL A CA 1
ATOM 2393 C C . VAL A 1 359 ? -32.185 11.649 17.439 1.00 52.48 359 VAL A C 1
ATOM 2394 O O . VAL A 1 359 ? -31.254 10.987 16.974 1.00 31.62 359 VAL A O 1
ATOM 2398 N N . VAL A 1 360 ? -32.627 11.497 18.686 1.00 34.49 360 VAL A N 1
ATOM 2399 C CA . VAL A 1 360 ? -32.066 10.490 19.581 1.00 27.45 360 VAL A CA 1
ATOM 2400 C C . VAL A 1 360 ? -33.131 9.451 19.987 1.00 65.99 360 VAL A C 1
ATOM 2401 O O . VAL A 1 360 ? -34.241 9.821 20.394 1.00 44.06 360 VAL A O 1
ATOM 2405 N N . ASN A 1 361 ? -32.808 8.159 19.888 1.00 33.41 361 ASN A N 1
ATOM 2406 C CA . ASN A 1 361 ? -33.784 7.128 20.267 1.00 26.97 361 ASN A CA 1
ATOM 2407 C C . ASN A 1 361 ? -33.763 6.746 21.745 1.00 29.50 361 ASN A C 1
ATOM 2408 O O . ASN A 1 361 ? -33.254 7.494 22.587 1.00 35.51 361 ASN A O 1
ATOM 2413 N N . ASP A 1 362 ? -34.332 5.588 22.056 1.00 22.33 362 ASP A N 1
ATOM 2414 C CA . ASP A 1 362 ? -34.457 5.146 23.439 1.00 10.47 362 ASP A CA 1
ATOM 2415 C C . ASP A 1 362 ? -33.187 4.461 23.959 1.00 21.53 362 ASP A C 1
ATOM 2416 O O . ASP A 1 362 ? -32.998 4.313 25.170 1.00 33.89 362 ASP A O 1
ATOM 2421 N N . ASN A 1 363 ? -32.321 4.047 23.040 1.00 32.39 363 ASN A N 1
ATOM 2422 C CA . ASN A 1 363 ? -31.003 3.520 23.392 1.00 34.26 363 ASN A CA 1
ATOM 2423 C C . ASN A 1 363 ? -30.024 4.641 23.721 1.00 64.21 363 ASN A C 1
ATOM 2424 O O . ASN A 1 363 ? -28.899 4.381 24.159 1.00 46.41 363 ASN A O 1
ATOM 2429 N N . GLY A 1 364 ? -30.451 5.884 23.495 1.00 24.20 364 GLY A N 1
ATOM 2430 C CA . GLY A 1 364 ? -29.625 7.035 23.792 1.00 26.22 364 GLY A CA 1
ATOM 2431 C C . GLY A 1 364 ? -28.706 7.363 22.637 1.00 39.50 364 GLY A C 1
ATOM 2432 O O . GLY A 1 364 ? -27.911 8.291 22.717 1.00 20.71 364 GLY A O 1
ATOM 2433 N N . ASP A 1 365 ? -28.824 6.597 21.556 1.00 26.55 365 ASP A N 1
ATOM 2434 C CA . ASP A 1 365 ? -27.996 6.797 20.375 1.00 31.51 365 ASP A CA 1
ATOM 2435 C C . ASP A 1 365 ? -28.556 7.905 19.515 1.00 35.89 365 ASP A C 1
ATOM 2436 O O . ASP A 1 365 ? -29.742 8.231 19.603 1.00 46.64 365 ASP A O 1
ATOM 2441 N N . ARG A 1 366 ? -27.697 8.479 18.681 1.00 35.46 366 ARG A N 1
ATOM 2442 C CA . ARG A 1 366 ? -28.114 9.511 17.746 1.00 35.22 366 ARG A CA 1
ATOM 2443 C C . ARG A 1 366 ? -28.459 8.839 16.438 1.00 11.32 366 ARG A C 1
ATOM 2444 O O . ARG A 1 366 ? -27.590 8.273 15.792 1.00 58.25 366 ARG A O 1
ATOM 2452 N N . VAL A 1 367 ? -29.726 8.878 16.049 1.00 35.22 367 VAL A N 1
ATOM 2453 C CA . VAL A 1 367 ? -30.174 8.133 14.866 1.00 25.45 367 VAL A CA 1
ATOM 2454 C C . VAL A 1 367 ? -30.286 9.012 13.634 1.00 38.97 367 VAL A C 1
ATOM 2455 O O . VAL A 1 367 ? -30.536 8.519 12.537 1.00 27.80 367 VAL A O 1
ATOM 2459 N N . PHE A 1 368 ? -30.118 10.317 13.827 1.00 31.53 368 PHE A N 1
ATOM 2460 C CA . PHE A 1 368 ? -29.989 11.247 12.713 1.00 26.87 368 PHE A CA 1
ATOM 2461 C C . PHE A 1 368 ? -29.274 12.501 13.191 1.00 36.55 368 PHE A C 1
ATOM 2462 O O . PHE A 1 368 ? -29.502 12.969 14.294 1.00 44.98 368 PHE A O 1
ATOM 2470 N N . ASP A 1 369 ? -28.393 13.028 12.355 1.00 46.03 369 ASP A N 1
ATOM 2471 C CA . ASP A 1 369 ? -27.598 14.196 12.711 1.00 54.42 369 ASP A CA 1
ATOM 2472 C C . ASP A 1 369 ? -27.065 14.825 11.420 1.00 50.63 369 ASP A C 1
ATOM 2473 O O . ASP A 1 369 ? -25.990 14.479 10.934 1.00 35.41 369 ASP A O 1
ATOM 2478 N N . GLY A 1 370 ? -27.851 15.738 10.860 1.00 49.14 370 GLY A N 1
ATOM 2479 C CA . GLY A 1 370 ? -27.568 16.290 9.553 1.00 22.57 370 GLY A CA 1
ATOM 2480 C C . GLY A 1 370 ? -28.622 17.209 8.952 1.00 66.05 370 GLY A C 1
ATOM 2481 O O . GLY A 1 370 ? -29.630 17.595 9.574 1.00 30.54 370 GLY A O 1
ATOM 2482 N N . GLN A 1 371 ? -28.380 17.556 7.697 1.00 43.40 371 GLN A N 1
ATOM 2483 C CA . GLN A 1 371 ? -29.179 18.555 7.028 1.00 27.25 371 GLN A CA 1
ATOM 2484 C C . GLN A 1 371 ? -30.457 17.959 6.466 1.00 42.64 371 GLN A C 1
ATOM 2485 O O . GLN A 1 371 ? -30.509 16.789 6.073 1.00 43.46 371 GLN A O 1
ATOM 2491 N N . VAL A 1 372 ? -31.490 18.784 6.433 1.00 36.11 372 VAL A N 1
ATOM 2492 C CA . VAL A 1 372 ? -32.797 18.372 5.960 1.00 40.31 372 VAL A CA 1
ATOM 2493 C C . VAL A 1 372 ? -33.362 19.584 5.243 1.00 50.39 372 VAL A C 1
ATOM 2494 O O . VAL A 1 372 ? -33.425 20.679 5.809 1.00 51.96 372 VAL A O 1
ATOM 2498 N N . SER A 1 373 ? -33.746 19.401 3.988 1.00 27.63 373 SER A N 1
ATOM 2499 C CA . SER A 1 373 ? -34.075 20.538 3.149 1.00 36.92 373 SER A CA 1
ATOM 2500 C C . SER A 1 373 ? -35.359 20.323 2.360 1.00 44.57 373 SER A C 1
ATOM 2501 O O . SER A 1 373 ? -35.968 19.261 2.432 1.00 33.21 373 SER A O 1
ATOM 2504 N N . GLN A 1 374 ? -35.751 21.339 1.594 1.00 36.34 374 GLN A N 1
ATOM 2505 C CA . GLN A 1 374 ? -36.989 21.311 0.823 1.00 29.85 374 GLN A CA 1
ATOM 2506 C C . GLN A 1 374 ? -37.340 19.963 0.200 1.00 38.39 374 GLN A C 1
ATOM 2507 O O . GLN A 1 374 ? -36.546 19.376 -0.537 1.00 49.73 374 GLN A O 1
ATOM 2513 N N . GLY A 1 375 ? -38.544 19.482 0.508 1.00 35.83 375 GLY A N 1
ATOM 2514 C CA . GLY A 1 375 ? -39.085 18.274 -0.096 1.00 27.79 375 GLY A CA 1
ATOM 2515 C C . GLY A 1 375 ? -38.675 16.976 0.563 1.00 32.35 375 GLY A C 1
ATOM 2516 O O . GLY A 1 375 ? -39.177 15.920 0.211 1.00 31.56 375 GLY A O 1
ATOM 2517 N N . GLN A 1 376 ? -37.760 17.046 1.521 1.00 33.57 376 GLN A N 1
ATOM 2518 C CA . GLN A 1 376 ? -37.381 15.862 2.280 1.00 28.44 376 GLN A CA 1
ATOM 2519 C C . GLN A 1 376 ? -38.287 15.641 3.483 1.00 42.31 376 GLN A C 1
ATOM 2520 O O . GLN A 1 376 ? -38.859 16.588 4.037 1.00 28.50 376 GLN A O 1
ATOM 2526 N N . LEU A 1 377 ? -38.402 14.377 3.876 1.00 38.01 377 LEU A N 1
ATOM 2527 C CA . LEU A 1 377 ? -39.314 13.949 4.928 1.00 17.61 377 LEU A CA 1
ATOM 2528 C C . LEU A 1 377 ? -38.518 13.161 5.944 1.00 36.63 377 LEU A C 1
ATOM 2529 O O . LEU A 1 377 ? -37.694 12.319 5.575 1.00 26.99 377 LEU A O 1
ATOM 2534 N N . LEU A 1 378 ? -38.748 13.451 7.221 1.00 43.60 378 LEU A N 1
ATOM 2535 C CA . LEU A 1 378 ? -38.038 12.786 8.315 1.00 21.00 378 LEU A CA 1
ATOM 2536 C C . LEU A 1 378 ? -39.049 12.230 9.282 1.00 33.17 378 LEU A C 1
ATOM 2537 O O . LEU A 1 378 ? -39.929 12.951 9.744 1.00 50.44 378 LEU A O 1
ATOM 2542 N N . SER A 1 379 ? -38.925 10.942 9.577 1.00 25.64 379 SER A N 1
ATOM 2543 C CA . SER A 1 379 ? -39.858 10.255 10.458 1.00 40.22 379 SER A CA 1
ATOM 2544 C C . SER A 1 379 ? -39.370 10.287 11.929 1.00 37.29 379 SER A C 1
ATOM 2545 O O . SER A 1 379 ? -38.203 10.050 12.218 1.00 38.40 379 SER A O 1
ATOM 2548 N N . ILE A 1 380 ? -40.264 10.617 12.854 1.00 45.96 380 ILE A N 1
ATOM 2549 C CA . ILE A 1 380 ? -39.898 10.766 14.259 1.00 33.79 380 ILE A CA 1
ATOM 2550 C C . ILE A 1 380 ? -40.903 10.031 15.162 1.00 67.99 380 ILE A C 1
ATOM 2551 O O . ILE A 1 380 ? -41.944 10.587 15.519 1.00 56.83 380 ILE A O 1
ATOM 2556 N N . PRO A 1 381 ? -40.596 8.775 15.535 1.00 21.71 381 PRO A N 1
ATOM 2557 C CA . PRO A 1 381 ? -41.550 7.953 16.284 1.00 44.08 381 PRO A CA 1
ATOM 2558 C C . PRO A 1 381 ? -41.715 8.436 17.721 1.00 64.22 381 PRO A C 1
ATOM 2559 O O . PRO A 1 381 ? -40.765 9.004 18.269 1.00 35.09 381 PRO A O 1
ATOM 2563 N N . GLN A 1 382 ? -42.901 8.210 18.296 1.00 15.93 382 GLN A N 1
ATOM 2564 C CA . GLN A 1 382 ? -43.207 8.503 19.695 1.00 24.52 382 GLN A CA 1
ATOM 2565 C C . GLN A 1 382 ? -42.077 8.233 20.691 1.00 25.92 382 GLN A C 1
ATOM 2566 O O . GLN A 1 382 ? -41.700 7.084 20.906 1.00 58.89 382 GLN A O 1
ATOM 2572 N N . GLY A 1 383 ? -41.554 9.283 21.320 1.00 23.24 383 GLY A N 1
ATOM 2573 C CA . GLY A 1 383 ? -40.480 9.114 22.287 1.00 36.67 383 GLY A CA 1
ATOM 2574 C C . GLY A 1 383 ? -39.091 9.512 21.812 1.00 37.85 383 GLY A C 1
ATOM 2575 O O . GLY A 1 383 ? -38.250 9.947 22.601 1.00 47.76 383 GLY A O 1
ATOM 2576 N N . PHE A 1 384 ? -38.824 9.330 20.526 1.00 30.10 384 PHE A N 1
ATOM 2577 C CA . PHE A 1 384 ? -37.623 9.890 19.940 1.00 38.95 384 PHE A CA 1
ATOM 2578 C C . PHE A 1 384 ? -37.633 11.396 20.187 1.00 29.88 384 PHE A C 1
ATOM 2579 O O . PHE A 1 384 ? -38.666 12.046 20.057 1.00 44.97 384 PHE A O 1
ATOM 2587 N N . SER A 1 385 ? -36.483 11.938 20.556 1.00 26.25 385 SER A N 1
ATOM 2588 C CA . SER A 1 385 ? -36.368 13.346 20.901 1.00 30.66 385 SER A CA 1
ATOM 2589 C C . SER A 1 385 ? -35.574 14.092 19.839 1.00 53.54 385 SER A C 1
ATOM 2590 O O . SER A 1 385 ? -34.547 13.602 19.352 1.00 35.42 385 SER A O 1
ATOM 2593 N N . VAL A 1 386 ? -36.057 15.285 19.497 1.00 32.08 386 VAL A N 1
ATOM 2594 C CA . VAL A 1 386 ? -35.620 15.984 18.300 1.00 32.01 386 VAL A CA 1
ATOM 2595 C C . VAL A 1 386 ? -35.169 17.390 18.615 1.00 50.63 386 VAL A C 1
ATOM 2596 O O . VAL A 1 386 ? -35.868 18.117 19.316 1.00 67.41 386 VAL A O 1
ATOM 2600 N N . VAL A 1 387 ? -34.009 17.780 18.087 1.00 51.47 387 VAL A N 1
ATOM 2601 C CA . VAL A 1 387 ? -33.658 19.198 18.017 1.00 32.79 387 VAL A CA 1
ATOM 2602 C C . VAL A 1 387 ? -33.417 19.631 16.570 1.00 49.46 387 VAL A C 1
ATOM 2603 O O . VAL A 1 387 ? -32.939 18.854 15.743 1.00 41.08 387 VAL A O 1
ATOM 2607 N N . LYS A 1 388 ? -33.773 20.869 16.262 1.00 32.84 388 LYS A N 1
ATOM 2608 C CA . LYS A 1 388 ? -33.597 21.381 14.914 1.00 46.10 388 LYS A CA 1
ATOM 2609 C C . LYS A 1 388 ? -33.164 22.843 14.970 1.00 32.58 388 LYS A C 1
ATOM 2610 O O . LYS A 1 388 ? -33.752 23.623 15.693 1.00 32.82 388 LYS A O 1
ATOM 2616 N N . ARG A 1 389 ? -32.097 23.190 14.250 1.00 41.88 389 ARG A N 1
ATOM 2617 C CA . ARG A 1 389 ? -31.640 24.571 14.155 1.00 30.78 389 ARG A CA 1
ATOM 2618 C C . ARG A 1 389 ? -31.782 25.028 12.709 1.00 37.81 389 ARG A C 1
ATOM 2619 O O . ARG A 1 389 ? -31.388 24.319 11.795 1.00 38.27 389 ARG A O 1
ATOM 2627 N N . ALA A 1 390 ? -32.359 26.202 12.490 1.00 50.12 390 ALA A N 1
ATOM 2628 C CA . ALA A 1 390 ? -32.561 26.675 11.125 1.00 36.40 390 ALA A CA 1
ATOM 2629 C C . ALA A 1 390 ? -31.220 27.096 10.547 1.00 48.03 390 ALA A C 1
ATOM 2630 O O . ALA A 1 390 ? -30.356 27.598 11.263 1.00 37.93 390 ALA A O 1
ATOM 2632 N N . THR A 1 391 ? -31.054 26.881 9.248 1.00 50.66 391 THR A N 1
ATOM 2633 C CA . THR A 1 391 ? -29.747 26.998 8.610 1.00 39.53 391 THR A CA 1
ATOM 2634 C C . THR A 1 391 ? -29.760 27.896 7.388 1.00 45.22 391 THR A C 1
ATOM 2635 O O . THR A 1 391 ? -28.807 28.631 7.136 1.00 43.45 391 THR A O 1
ATOM 2639 N N . SER A 1 392 ? -30.835 27.797 6.616 1.00 58.51 392 SER A N 1
ATOM 2640 C CA . SER A 1 392 ? -31.064 28.696 5.508 1.00 29.12 392 SER A CA 1
ATOM 2641 C C . SER A 1 392 ? -31.641 29.970 6.097 1.00 63.41 392 SER A C 1
ATOM 2642 O O . SER A 1 392 ? -31.822 30.070 7.323 1.00 18.78 392 SER A O 1
ATOM 2645 N N . GLU A 1 393 ? -31.935 30.940 5.237 1.00 52.49 393 GLU A N 1
ATOM 2646 C CA . GLU A 1 393 ? -32.439 32.218 5.716 1.00 46.80 393 GLU A CA 1
ATOM 2647 C C . GLU A 1 393 ? -33.669 32.044 6.598 1.00 47.80 393 GLU A C 1
ATOM 2648 O O . GLU A 1 393 ? -33.700 32.519 7.734 1.00 53.17 393 GLU A O 1
ATOM 2654 N N . GLN A 1 394 ? -34.683 31.358 6.092 1.00 49.82 394 GLN A N 1
ATOM 2655 C CA . GLN A 1 394 ? -35.715 30.874 6.999 1.00 52.49 394 GLN A CA 1
ATOM 2656 C C . GLN A 1 394 ? -36.113 29.430 6.721 1.00 43.68 394 GLN A C 1
ATOM 2657 O O . GLN A 1 394 ? -36.148 28.980 5.573 1.00 57.98 394 GLN A O 1
ATOM 2663 N N . PHE A 1 395 ? -36.376 28.711 7.806 1.00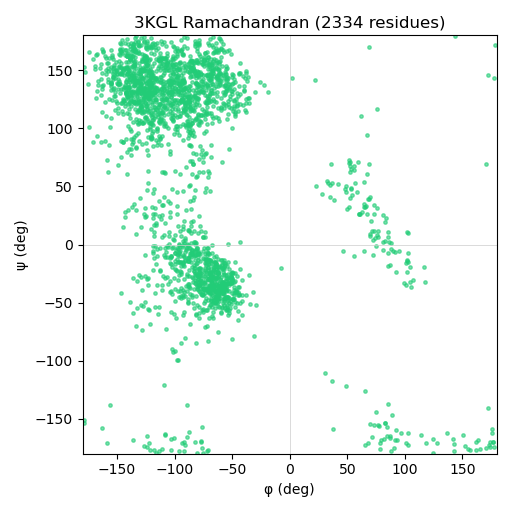 40.46 395 PHE A N 1
ATOM 2664 C CA . PHE A 1 395 ? -36.758 27.305 7.770 1.00 51.80 395 PHE A CA 1
ATOM 2665 C C . PHE A 1 395 ? -38.265 27.175 7.939 1.00 26.00 395 PHE A C 1
ATOM 2666 O O . PHE A 1 395 ? -38.839 27.758 8.853 1.00 64.30 395 PHE A O 1
ATOM 2674 N N . ARG A 1 396 ? -38.919 26.424 7.061 1.00 38.80 396 ARG A N 1
ATOM 2675 C CA . ARG A 1 396 ? -40.352 26.199 7.220 1.00 59.49 396 ARG A CA 1
ATOM 2676 C C . ARG A 1 396 ? -40.708 24.765 6.913 1.00 52.29 396 ARG A C 1
ATOM 2677 O O . ARG A 1 396 ? -40.185 24.166 5.975 1.00 36.04 396 ARG A O 1
ATOM 2685 N N . TRP A 1 397 ? -41.610 24.219 7.712 1.00 35.80 397 TRP A N 1
ATOM 2686 C CA . TRP A 1 397 ? -41.865 22.797 7.659 1.00 29.88 397 TRP A CA 1
ATOM 2687 C C . TRP A 1 397 ? -43.263 22.491 8.151 1.00 31.71 397 TRP A C 1
ATOM 2688 O O . TRP A 1 397 ? -43.927 23.342 8.736 1.00 54.56 397 TRP A O 1
ATOM 2699 N N . ILE A 1 398 ? -43.705 21.267 7.903 1.00 42.33 398 ILE A N 1
ATOM 2700 C CA . ILE A 1 398 ? -44.998 20.809 8.375 1.00 40.50 398 ILE A CA 1
ATOM 2701 C C . ILE A 1 398 ? -44.810 19.416 9.009 1.00 29.42 398 ILE A C 1
ATOM 2702 O O . ILE A 1 398 ? -44.244 18.530 8.374 1.00 56.59 398 ILE A O 1
ATOM 2707 N N . GLU A 1 399 ? -45.211 19.253 10.277 1.00 28.73 399 GLU A N 1
ATOM 2708 C CA . GLU A 1 399 ? -45.251 17.939 10.946 1.00 25.62 399 GLU A CA 1
ATOM 2709 C C . GLU A 1 399 ? -46.673 17.363 10.943 1.00 25.78 399 GLU A C 1
ATOM 2710 O O . GLU A 1 399 ? -47.626 18.064 11.257 1.00 32.85 399 GLU A O 1
ATOM 2716 N N . PHE A 1 400 ? -46.812 16.087 10.598 1.00 34.52 400 PHE A N 1
ATOM 2717 C CA . PHE A 1 400 ? -48.081 15.376 10.750 1.00 32.03 400 PHE A CA 1
ATOM 2718 C C . PHE A 1 400 ? -47.976 14.355 11.877 1.00 31.21 400 PHE A C 1
ATOM 2719 O O . PHE A 1 400 ? -47.271 13.363 11.745 1.00 25.87 400 PHE A O 1
ATOM 2727 N N . LYS A 1 401 ? -48.689 14.587 12.974 1.00 40.44 401 LYS A N 1
ATOM 2728 C CA . LYS A 1 401 ? -48.657 13.676 14.122 1.00 43.36 401 LYS A CA 1
ATOM 2729 C C . LYS A 1 401 ? -49.826 12.675 14.111 1.00 46.58 401 LYS A C 1
ATOM 2730 O O . LYS A 1 401 ? -50.889 12.970 13.576 1.00 30.83 401 LYS A O 1
ATOM 2736 N N . THR A 1 402 ? -49.626 11.489 14.685 1.00 41.41 402 THR A N 1
ATOM 2737 C CA . THR A 1 402 ? -50.666 10.452 14.652 1.00 44.54 402 THR A CA 1
ATOM 2738 C C . THR A 1 402 ? -51.498 10.400 15.922 1.00 47.10 402 THR A C 1
ATOM 2739 O O . THR A 1 402 ? -51.767 9.324 16.458 1.00 35.99 402 THR A O 1
ATOM 2743 N N . ASN A 1 403 ? -51.896 11.573 16.390 1.00 8.23 403 ASN A N 1
ATOM 2744 C CA . ASN A 1 403 ? -52.858 11.687 17.460 1.00 47.16 403 ASN A CA 1
ATOM 2745 C C . ASN A 1 403 ? -53.723 12.891 17.160 1.00 45.54 403 ASN A C 1
ATOM 2746 O O . ASN A 1 403 ? -53.206 13.933 16.773 1.00 46.17 403 ASN A O 1
ATOM 2751 N N . ALA A 1 404 ? -55.032 12.755 17.326 1.00 29.62 404 ALA A N 1
ATOM 2752 C CA . ALA A 1 404 ? -55.920 13.900 17.151 1.00 48.25 404 ALA A CA 1
ATOM 2753 C C . ALA A 1 404 ? -55.416 15.130 17.918 1.00 58.89 404 ALA A C 1
ATOM 2754 O O . ALA A 1 404 ? -55.443 16.250 17.398 1.00 60.65 404 ALA A O 1
ATOM 2756 N N . ASN A 1 405 ? -54.966 14.912 19.155 1.00 49.25 405 ASN A N 1
ATOM 2757 C CA . ASN A 1 405 ? -54.324 15.960 19.952 1.00 49.53 405 ASN A CA 1
ATOM 2758 C C . ASN A 1 405 ? -52.932 15.546 20.457 1.00 38.30 405 ASN A C 1
ATOM 2759 O O . ASN A 1 405 ? -52.810 14.691 21.333 1.00 42.96 405 ASN A O 1
ATOM 2764 N N . ALA A 1 406 ? -51.883 16.157 19.911 1.00 44.03 406 ALA A N 1
ATOM 2765 C CA . ALA A 1 406 ? -50.518 15.757 20.257 1.00 57.16 406 ALA A CA 1
ATOM 2766 C C . ALA A 1 406 ? -49.952 16.518 21.452 1.00 38.10 406 ALA A C 1
ATOM 2767 O O . ALA A 1 406 ? -50.096 17.732 21.546 1.00 99.23 406 ALA A O 1
ATOM 2769 N N . GLN A 1 407 ? -49.306 15.794 22.358 1.00 21.21 407 GLN A N 1
ATOM 2770 C CA . GLN A 1 407 ? -48.606 16.407 23.481 1.00 42.30 407 GLN A CA 1
ATOM 2771 C C . GLN A 1 407 ? -47.088 16.459 23.248 1.00 40.74 407 GLN A C 1
ATOM 2772 O O . GLN A 1 407 ? -46.418 15.429 23.243 1.00 35.39 407 GLN A O 1
ATOM 2778 N N . ILE A 1 408 ? -46.542 17.655 23.064 1.00 42.70 408 ILE A N 1
ATOM 2779 C CA . ILE A 1 408 ? -45.092 17.817 23.003 1.00 29.31 408 ILE A CA 1
ATOM 2780 C C . ILE A 1 408 ? -44.511 17.999 24.421 1.00 13.64 408 ILE A C 1
ATOM 2781 O O . ILE A 1 408 ? -45.077 18.709 25.249 1.00 53.39 408 ILE A O 1
ATOM 2786 N N . ASN A 1 409 ? -43.398 17.326 24.696 1.00 51.37 409 ASN A N 1
ATOM 2787 C CA . ASN A 1 409 ? -42.657 17.474 25.945 1.00 32.59 409 ASN A CA 1
ATOM 2788 C C . ASN A 1 409 ? -41.253 17.987 25.663 1.00 33.92 409 ASN A C 1
ATOM 2789 O O . ASN A 1 409 ? -40.521 17.399 24.881 1.00 66.79 409 ASN A O 1
ATOM 2794 N N . THR A 1 410 ? -40.880 19.098 26.279 1.00 43.23 410 THR A N 1
ATOM 2795 C CA . THR A 1 410 ? -39.573 19.680 26.021 1.00 36.50 410 THR A CA 1
ATOM 2796 C C . THR A 1 410 ? -38.541 19.115 27.011 1.00 65.58 410 THR A C 1
ATOM 2797 O O . THR A 1 410 ? -38.900 18.701 28.114 1.00 44.96 410 THR A O 1
ATOM 2801 N N . LEU A 1 411 ? -37.270 19.079 26.615 1.00 33.07 411 LEU A N 1
ATOM 2802 C CA . LEU A 1 411 ? -36.208 18.696 27.539 1.00 21.06 411 LEU A CA 1
ATOM 2803 C C . LEU A 1 411 ? -35.539 19.921 28.120 1.00 18.94 411 LEU A C 1
ATOM 2804 O O . LEU A 1 411 ? -34.931 19.847 29.178 1.00 37.89 411 LEU A O 1
ATOM 2809 N N . ALA A 1 412 ? -35.644 21.050 27.429 1.00 33.11 412 ALA A N 1
ATOM 2810 C CA . ALA A 1 412 ? -35.032 22.289 27.908 1.00 36.21 412 ALA A CA 1
ATOM 2811 C C . ALA A 1 412 ? -35.996 23.461 27.830 1.00 61.31 412 ALA A C 1
ATOM 2812 O O . ALA A 1 412 ? -36.718 23.612 26.846 1.00 67.74 412 ALA A O 1
ATOM 2814 N N . GLY A 1 413 ? -36.014 24.283 28.874 1.00 46.73 413 GLY A N 1
ATOM 2815 C CA . GLY A 1 413 ? -36.802 25.499 28.850 1.00 51.74 413 GLY A CA 1
ATOM 2816 C C . GLY A 1 413 ? -37.789 25.630 29.985 1.00 39.02 413 GLY A C 1
ATOM 2817 O O . GLY A 1 413 ? -37.737 24.876 30.947 1.00 63.81 413 GLY A O 1
ATOM 2818 N N . ARG A 1 414 ? -38.696 26.596 29.855 1.00 65.50 414 ARG A N 1
ATOM 2819 C CA . ARG A 1 414 ? -39.661 26.933 30.899 1.00 38.26 414 ARG A CA 1
ATOM 2820 C C . ARG A 1 414 ? -40.690 25.820 31.184 1.00 53.18 414 ARG A C 1
ATOM 2821 O O . ARG A 1 414 ? -41.268 25.774 32.266 1.00 82.88 414 ARG A O 1
ATOM 2829 N N . THR A 1 415 ? -40.912 24.918 30.235 1.00 52.70 415 THR A N 1
ATOM 2830 C CA . THR A 1 415 ? -41.785 23.768 30.492 1.00 59.55 415 THR A CA 1
ATOM 2831 C C . THR A 1 415 ? -41.032 22.433 30.548 1.00 49.71 415 THR A C 1
ATOM 2832 O O . THR A 1 415 ? -41.643 21.375 30.630 1.00 36.13 415 THR A O 1
ATOM 2836 N N . SER A 1 416 ? -39.706 22.502 30.502 1.00 57.76 416 SER A N 1
ATOM 2837 C CA . SER A 1 416 ? -38.839 21.330 30.526 1.00 25.68 416 SER A CA 1
ATOM 2838 C C . SER A 1 416 ? -39.319 20.217 31.450 1.00 54.93 416 SER A C 1
ATOM 2839 O O . SER A 1 416 ? -39.916 20.489 32.495 1.00 34.93 416 SER A O 1
ATOM 2842 N N . VAL A 1 417 ? -39.045 18.967 31.067 1.00 48.17 417 VAL A N 1
ATOM 2843 C CA . VAL A 1 417 ? -39.288 17.822 31.948 1.00 30.89 417 VAL A CA 1
ATOM 2844 C C . VAL A 1 417 ? -38.376 17.957 33.156 1.00 57.38 417 VAL A C 1
ATOM 2845 O O . VAL A 1 417 ? -38.764 17.642 34.280 1.00 57.66 417 VAL A O 1
ATOM 2849 N N . LEU A 1 418 ? -37.158 18.432 32.908 1.00 40.63 418 LEU A N 1
ATOM 2850 C CA . LEU A 1 418 ? -36.176 18.655 33.963 1.00 67.22 418 LEU A CA 1
ATOM 2851 C C . LEU A 1 418 ? -36.624 19.751 34.931 1.00 62.05 418 LEU A C 1
ATOM 2852 O O . LEU A 1 418 ? -36.440 19.655 36.149 1.00 57.08 418 LEU A O 1
ATOM 2857 N N . ARG A 1 419 ? -37.218 20.794 34.371 1.00 49.05 419 ARG A N 1
ATOM 2858 C CA . ARG A 1 419 ? -37.707 21.899 35.158 1.00 37.94 419 ARG A CA 1
ATOM 2859 C C . ARG A 1 419 ? -38.589 21.382 36.283 1.00 38.93 419 ARG A C 1
ATOM 2860 O O . ARG A 1 419 ? -38.692 22.008 37.338 1.00 61.13 419 ARG A O 1
ATOM 2868 N N . GLY A 1 420 ? -39.220 20.232 36.051 1.00 57.92 420 GLY A N 1
ATOM 2869 C CA . GLY A 1 420 ? -40.167 19.646 36.989 1.00 34.94 420 GLY A CA 1
ATOM 2870 C C . GLY A 1 420 ? -39.550 18.610 37.908 1.00 49.05 420 GLY A C 1
ATOM 2871 O O . GLY A 1 420 ? -40.251 17.884 38.611 1.00 70.85 420 GLY A O 1
ATOM 2872 N N . LEU A 1 421 ? -38.225 18.548 37.903 1.00 60.46 421 LEU A N 1
ATOM 2873 C CA . LEU A 1 421 ? -37.488 17.694 38.822 1.00 46.11 421 LEU A CA 1
ATOM 2874 C C . LEU A 1 421 ? -36.914 18.501 39.980 1.00 53.41 421 LEU A C 1
ATOM 2875 O O . LEU A 1 421 ? -36.535 19.662 39.809 1.00 49.89 421 LEU A O 1
ATOM 2880 N N . PRO A 1 422 ? -36.834 17.882 41.164 1.00 48.68 422 PRO A N 1
ATOM 2881 C CA . PRO A 1 422 ? -36.128 18.464 42.314 1.00 50.07 422 PRO A CA 1
ATOM 2882 C C . PRO A 1 422 ? -34.647 18.595 41.997 1.00 46.82 422 PRO A C 1
ATOM 2883 O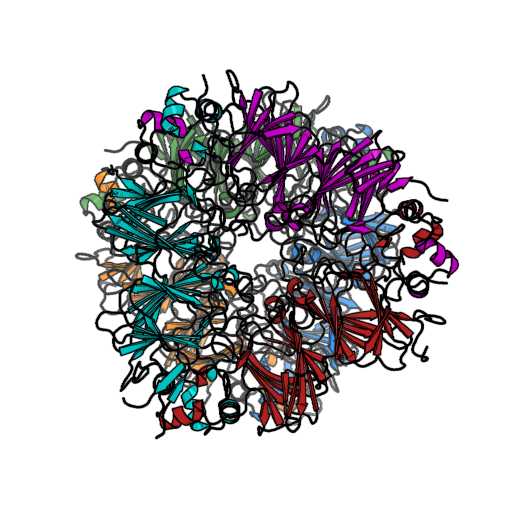 O . PRO A 1 422 ? -34.097 17.721 41.331 1.00 60.87 422 PRO A O 1
ATOM 2887 N N . LEU A 1 423 ? -34.002 19.658 42.455 1.00 46.46 423 LEU A N 1
ATOM 2888 C CA . LEU A 1 423 ? -32.585 19.826 42.158 1.00 46.99 423 LEU A CA 1
ATOM 2889 C C . LEU A 1 423 ? -31.771 18.572 42.430 1.00 36.22 423 LEU A C 1
ATOM 2890 O O . LEU A 1 423 ? -30.961 18.170 41.604 1.00 39.74 423 LEU A O 1
ATOM 2895 N N . GLU A 1 424 ? -31.982 17.952 43.585 1.00 42.83 424 GLU A N 1
ATOM 2896 C CA . GLU A 1 424 ? -31.141 16.826 43.992 1.00 51.00 424 GLU A CA 1
ATOM 2897 C C . GLU A 1 424 ? -31.251 15.589 43.083 1.00 80.79 424 GLU A C 1
ATOM 2898 O O . GLU A 1 424 ? -30.392 14.696 43.131 1.00 37.77 424 GLU A O 1
ATOM 2904 N N . VAL A 1 425 ? -32.297 15.544 42.258 1.00 40.22 425 VAL A N 1
ATOM 2905 C CA . VAL A 1 425 ? -32.449 14.474 41.273 1.00 46.36 425 VAL A CA 1
ATOM 2906 C C . VAL A 1 425 ? -31.589 14.774 40.039 1.00 64.42 425 VAL A C 1
ATOM 2907 O O . VAL A 1 425 ? -30.984 13.875 39.447 1.00 37.64 425 VAL A O 1
ATOM 2911 N N . ILE A 1 426 ? -31.546 16.049 39.662 1.00 73.85 426 ILE A N 1
ATOM 2912 C CA . ILE A 1 426 ? -30.715 16.522 38.563 1.00 16.60 426 ILE A CA 1
ATOM 2913 C C . ILE A 1 426 ? -29.253 16.401 38.966 1.00 52.24 426 ILE A C 1
ATOM 2914 O O . ILE A 1 426 ? -28.429 15.879 38.205 1.00 48.18 426 ILE A O 1
ATOM 2919 N N . SER A 1 427 ? -28.937 16.846 40.181 1.00 34.83 427 SER A N 1
ATOM 2920 C CA . SER A 1 427 ? -27.552 16.855 40.641 1.00 41.92 427 SER A CA 1
ATOM 2921 C C . SER A 1 427 ? -27.060 15.445 40.949 1.00 46.27 427 SER A C 1
ATOM 2922 O O . SER A 1 427 ? -25.975 15.064 40.534 1.00 45.06 427 SER A O 1
ATOM 2925 N N . ASN A 1 428 ? -27.856 14.661 41.665 1.00 32.63 428 ASN A N 1
ATOM 2926 C CA . ASN A 1 428 ? -27.461 13.284 41.940 1.00 32.89 428 ASN A CA 1
ATOM 2927 C C . ASN A 1 428 ? -27.528 12.404 40.710 1.00 41.38 428 ASN A C 1
ATOM 2928 O O . ASN A 1 428 ? -26.917 11.347 40.660 1.00 38.88 428 ASN A O 1
ATOM 2933 N N . GLY A 1 429 ? -28.287 12.852 39.719 1.00 63.97 429 GLY A N 1
ATOM 2934 C CA . GLY A 1 429 ? -28.498 12.086 38.511 1.00 17.82 429 GLY A CA 1
ATOM 2935 C C . GLY A 1 429 ? -27.327 12.183 37.561 1.00 58.14 429 GLY A C 1
ATOM 2936 O O . GLY A 1 429 ? -26.789 11.167 37.134 1.00 31.35 429 GLY A O 1
ATOM 2937 N N . TYR A 1 430 ? -26.927 13.404 37.224 1.00 40.83 430 TYR A N 1
ATOM 2938 C CA . TYR A 1 430 ? -25.821 13.593 36.287 1.00 55.88 430 TYR A CA 1
ATOM 2939 C C . TYR A 1 430 ? -24.497 13.732 37.029 1.00 63.05 430 TYR A C 1
ATOM 2940 O O . TYR A 1 430 ? -23.425 13.858 36.420 1.00 60.15 430 TYR A O 1
ATOM 2949 N N . GLN A 1 431 ? -24.587 13.667 38.352 1.00 37.67 431 GLN A N 1
ATOM 2950 C CA . GLN A 1 431 ? -23.454 13.940 39.203 1.00 29.54 431 GLN A CA 1
ATOM 2951 C C . GLN A 1 431 ? -22.822 15.287 38.861 1.00 26.92 431 GLN A C 1
ATOM 2952 O O . GLN A 1 431 ? -21.680 15.331 38.432 1.00 33.21 431 GLN A O 1
ATOM 2958 N N . ILE A 1 432 ? -23.581 16.370 39.032 1.00 19.30 432 ILE A N 1
ATOM 2959 C CA . ILE A 1 432 ? -23.076 17.721 38.848 1.00 13.40 432 ILE A CA 1
ATOM 2960 C C . ILE A 1 432 ? -23.198 18.547 40.122 1.00 57.99 432 ILE A C 1
ATOM 2961 O O . ILE A 1 432 ? -23.711 18.068 41.139 1.00 54.18 432 ILE A O 1
ATOM 2966 N N . SER A 1 433 ? -22.718 19.791 40.049 1.00 107.54 433 SER A N 1
ATOM 2967 C CA . SER A 1 433 ? -22.783 20.746 41.157 1.00 56.65 433 SER A CA 1
ATOM 2968 C C . SER A 1 433 ? -24.225 21.100 41.442 1.00 55.70 433 SER A C 1
ATOM 2969 O O . SER A 1 433 ? -25.047 21.190 40.530 1.00 76.62 433 SER A O 1
ATOM 2972 N N . LEU A 1 434 ? -24.537 21.321 42.706 1.00 54.65 434 LEU A N 1
ATOM 2973 C CA . LEU A 1 434 ? -25.846 21.846 43.044 1.00 70.01 434 LEU A CA 1
ATOM 2974 C C . LEU A 1 434 ? -26.047 23.183 42.320 1.00 63.70 434 LEU A C 1
ATOM 2975 O O . LEU A 1 434 ? -27.151 23.514 41.902 1.00 43.36 434 LEU A O 1
ATOM 2980 N N . GLU A 1 435 ? -24.962 23.937 42.160 1.00 88.16 435 GLU A N 1
ATOM 2981 C CA . GLU A 1 435 ? -24.985 25.185 41.403 1.00 75.09 435 GLU A CA 1
ATOM 2982 C C . GLU A 1 435 ? -25.246 24.899 39.925 1.00 87.42 435 GLU A C 1
ATOM 2983 O O . GLU A 1 435 ? -26.119 25.512 39.306 1.00 62.75 435 GLU A O 1
ATOM 2989 N N . GLU A 1 436 ? -24.478 23.967 39.366 1.00 79.35 436 GLU A N 1
ATOM 2990 C CA . GLU A 1 436 ? -24.658 23.553 37.979 1.00 59.21 436 GLU A CA 1
ATOM 2991 C C . GLU A 1 436 ? -26.099 23.100 37.728 1.00 76.25 436 GLU A C 1
ATOM 2992 O O . GLU A 1 436 ? -26.668 23.365 36.671 1.00 53.69 436 GLU A O 1
ATOM 2998 N N . ALA A 1 437 ? -26.695 22.422 38.700 1.00 39.32 437 ALA A N 1
ATOM 2999 C CA . ALA A 1 437 ? -28.090 22.018 38.559 1.00 65.56 437 ALA A CA 1
ATOM 3000 C C . ALA A 1 437 ? -29.031 23.233 38.484 1.00 77.37 437 ALA A C 1
ATOM 3001 O O . ALA A 1 437 ? -29.878 23.318 37.587 1.00 34.14 437 ALA A O 1
ATOM 3003 N N . ARG A 1 438 ? -28.883 24.171 39.419 1.00 60.73 438 ARG A N 1
ATOM 3004 C CA . ARG A 1 438 ? -29.696 25.379 39.383 1.00 61.36 438 ARG A CA 1
ATOM 3005 C C . ARG A 1 438 ? -29.688 25.919 37.955 1.00 68.52 438 ARG A C 1
ATOM 3006 O O . ARG A 1 438 ? -30.728 26.340 37.440 1.00 43.58 438 ARG A O 1
ATOM 3014 N N . ARG A 1 439 ? -28.513 25.879 37.320 1.00 48.51 439 ARG A N 1
ATOM 3015 C CA . ARG A 1 439 ? -28.328 26.394 35.960 1.00 54.92 439 ARG A CA 1
ATOM 3016 C C . ARG A 1 439 ? -29.068 25.595 34.897 1.00 40.34 439 ARG A C 1
ATOM 3017 O O . ARG A 1 439 ? -29.919 26.142 34.202 1.00 53.31 439 ARG A O 1
ATOM 3025 N N . VAL A 1 440 ? -28.724 24.314 34.759 1.00 60.44 440 VAL A N 1
ATOM 3026 C CA . VAL A 1 440 ? -29.368 23.429 33.788 1.00 38.98 440 VAL A CA 1
ATOM 3027 C C . VAL A 1 440 ? -30.882 23.600 33.788 1.00 79.54 440 VAL A C 1
ATOM 3028 O O . VAL A 1 440 ? -31.525 23.657 32.731 1.00 60.53 440 VAL A O 1
ATOM 3032 N N . LYS A 1 441 ? -31.432 23.688 34.995 1.00 33.04 441 LYS A N 1
ATOM 3033 C CA . LYS A 1 441 ? -32.869 23.686 35.218 1.00 45.22 441 LYS A CA 1
ATOM 3034 C C . LYS A 1 441 ? -33.562 25.025 34.917 1.00 58.29 441 LYS A C 1
ATOM 3035 O O . LYS A 1 441 ? -34.765 25.068 34.610 1.00 41.03 441 LYS A O 1
ATOM 3041 N N . PHE A 1 442 ? -32.807 26.115 34.996 1.00 39.68 442 PHE A N 1
ATOM 3042 C CA . PHE A 1 442 ? -33.417 27.436 34.958 1.00 47.77 442 PHE A CA 1
ATOM 3043 C C . PHE A 1 442 ? -32.894 28.423 33.898 1.00 69.23 442 PHE A C 1
ATOM 3044 O O . PHE A 1 442 ? -33.636 29.308 33.456 1.00 54.08 442 PHE A O 1
ATOM 3052 N N . ASN A 1 443 ? -31.638 28.269 33.483 1.00 61.89 443 ASN A N 1
ATOM 3053 C CA . ASN A 1 443 ? -31.003 29.237 32.581 1.00 50.96 443 ASN A CA 1
ATOM 3054 C C . ASN A 1 443 ? -31.830 29.578 31.341 1.00 37.06 443 ASN A C 1
ATOM 3055 O O . ASN A 1 443 ? -31.974 30.743 30.989 1.00 48.98 443 ASN A O 1
ATOM 3060 N N . THR A 1 444 ? -32.368 28.564 30.676 1.00 54.46 444 THR A N 1
ATOM 3061 C CA . THR A 1 444 ? -33.220 28.802 29.517 1.00 47.06 444 THR A CA 1
ATOM 3062 C C . THR A 1 444 ? -34.633 29.121 29.969 1.00 55.27 444 THR A C 1
ATOM 3063 O O . THR A 1 444 ? -35.290 28.301 30.613 1.00 58.94 444 THR A O 1
ATOM 3067 N N . ILE A 1 445 ? -35.105 30.315 29.639 1.00 43.66 445 ILE A N 1
ATOM 3068 C CA . ILE A 1 445 ? -36.447 30.694 30.049 1.00 59.29 445 ILE A CA 1
ATOM 3069 C C . ILE A 1 445 ? -37.450 30.590 28.913 1.00 41.53 445 ILE A C 1
ATOM 3070 O O . ILE A 1 445 ? -38.652 30.530 29.157 1.00 84.91 445 ILE A O 1
ATOM 3075 N N . GLU A 1 446 ? -36.965 30.576 27.674 1.00 32.24 446 GLU A N 1
ATOM 3076 C CA . GLU A 1 446 ? -37.856 30.366 26.533 1.00 64.12 446 GLU A CA 1
ATOM 3077 C C . GLU A 1 446 ? -38.484 28.970 26.582 1.00 83.87 446 GLU A C 1
ATOM 3078 O O . GLU A 1 446 ? -37.895 28.031 27.127 1.00 68.08 446 GLU A O 1
ATOM 3084 N N . THR A 1 447 ? -39.679 28.842 26.012 1.00 46.93 447 THR A N 1
ATOM 3085 C CA . THR A 1 447 ? -40.457 27.616 26.135 1.00 64.04 447 THR A CA 1
ATOM 3086 C C . THR A 1 447 ? -40.145 26.597 25.044 1.00 82.54 447 THR A C 1
ATOM 3087 O O . THR A 1 447 ? -39.890 25.410 25.320 1.00 23.83 447 THR A O 1
ATOM 3091 N N . THR A 1 448 ? -40.164 27.086 23.808 1.00 62.89 448 THR A N 1
ATOM 3092 C CA . THR A 1 448 ? -40.053 26.242 22.634 1.00 57.59 448 THR A CA 1
ATOM 3093 C C . THR A 1 448 ? -39.029 26.793 21.626 1.00 72.07 448 THR A C 1
ATOM 3094 O O . THR A 1 448 ? -38.097 26.084 21.235 1.00 47.52 448 THR A O 1
ATOM 3098 N N . LEU A 1 449 ? -39.207 28.054 21.220 1.00 87.26 449 LEU A N 1
ATOM 3099 C CA . LEU A 1 449 ? -38.294 28.733 20.288 1.00 39.35 449 LEU A CA 1
ATOM 3100 C C . LEU A 1 449 ? -37.178 29.492 21.003 1.00 37.89 449 LEU A C 1
ATOM 3101 O O . LEU A 1 449 ? -37.364 29.974 22.119 1.00 39.60 449 LEU A O 1
ATOM 3106 N N . THR A 1 450 ? -36.024 29.613 20.350 1.00 46.18 450 THR A N 1
ATOM 3107 C CA . THR A 1 450 ? -34.930 30.422 20.885 1.00 32.59 450 THR A CA 1
ATOM 3108 C C . THR A 1 450 ? -33.884 30.785 19.823 1.00 45.72 450 THR A C 1
ATOM 3109 O O . THR A 1 450 ? -33.865 30.207 18.736 1.00 57.83 450 THR A O 1
ATOM 3113 N N . HIS A 1 451 ? -33.018 31.746 20.135 1.00 53.53 451 HIS A N 1
ATOM 3114 C CA . HIS A 1 451 ? -31.909 32.086 19.238 1.00 79.41 451 HIS A CA 1
ATOM 3115 C C . HIS A 1 451 ? -30.639 31.343 19.644 1.00 55.60 451 HIS A C 1
ATOM 3116 O O . HIS A 1 451 ? -30.455 31.037 20.818 1.00 72.26 451 HIS A O 1
ATOM 3123 N N . SER A 1 452 ? -29.773 31.044 18.676 1.00 61.45 452 SER A N 1
ATOM 3124 C CA . SER A 1 452 ? -28.444 30.489 18.978 1.00 86.59 452 SER A CA 1
ATOM 3125 C C . SER A 1 452 ? -27.418 30.759 17.871 1.00 86.10 452 SER A C 1
ATOM 3126 O O . SER A 1 452 ? -27.358 31.862 17.322 1.00 84.38 452 SER A O 1
ATOM 3129 N N . SER A 1 453 ? -26.605 29.754 17.557 1.00 59.98 453 SER A N 1
ATOM 3130 C CA . SER A 1 453 ? -25.618 29.876 16.486 1.00 94.80 453 SER A CA 1
ATOM 3131 C C . SER A 1 453 ? -25.183 28.507 15.955 1.00 85.27 453 SER A C 1
ATOM 3132 O O . SER A 1 453 ? -24.427 28.406 14.984 1.00 66.39 453 SER A O 1
ATOM 3135 N N . PHE B 1 3 ? -50.517 -11.337 4.339 1.00 55.77 3 PHE B N 1
ATOM 3136 C CA . PHE B 1 3 ? -50.030 -10.281 5.232 1.00 108.20 3 PHE B CA 1
ATOM 3137 C C . PHE B 1 3 ? -48.599 -9.922 4.818 1.00 118.19 3 PHE B C 1
ATOM 3138 O O . PHE B 1 3 ? -47.922 -10.740 4.189 1.00 155.54 3 PHE B O 1
ATOM 3146 N N . PRO B 1 4 ? -48.141 -8.688 5.120 1.00 114.75 4 PRO B N 1
ATOM 3147 C CA . PRO B 1 4 ? -48.882 -7.578 5.729 1.00 90.99 4 PRO B CA 1
ATOM 3148 C C . PRO B 1 4 ? -49.724 -6.933 4.657 1.00 82.48 4 PRO B C 1
ATOM 3149 O O . PRO B 1 4 ? -50.048 -5.745 4.748 1.00 39.82 4 PRO B O 1
ATOM 3153 N N . ASN B 1 5 ? -50.030 -7.737 3.638 1.00 75.44 5 ASN B N 1
ATOM 3154 C CA . ASN B 1 5 ? -50.820 -7.338 2.483 1.00 40.50 5 ASN B CA 1
ATOM 3155 C C . ASN B 1 5 ? -52.154 -8.072 2.442 1.00 44.85 5 ASN B C 1
ATOM 3156 O O . ASN B 1 5 ? -52.733 -8.223 1.378 1.00 25.49 5 ASN B O 1
ATOM 3161 N N . GLU B 1 6 ? -52.626 -8.518 3.608 1.00 50.16 6 GLU B N 1
ATOM 3162 C CA . GLU B 1 6 ? -53.871 -9.282 3.747 1.00 17.25 6 GLU B CA 1
ATOM 3163 C C . GLU B 1 6 ? -55.007 -8.899 2.790 1.00 27.21 6 GLU B C 1
ATOM 3164 O O . GLU B 1 6 ? -55.853 -9.729 2.478 1.00 41.55 6 GLU B O 1
ATOM 3170 N N . CYS B 1 7 ? -55.027 -7.655 2.322 1.00 28.33 7 CYS B N 1
ATOM 3171 C CA . CYS B 1 7 ? -56.137 -7.161 1.497 1.00 40.86 7 CYS B CA 1
ATOM 3172 C C . CYS B 1 7 ? -55.871 -7.014 -0.010 1.00 34.43 7 CYS B C 1
ATOM 3173 O O . CYS B 1 7 ? -56.665 -6.410 -0.729 1.00 31.05 7 CYS B O 1
ATOM 3176 N N . GLN B 1 8 ? -54.748 -7.549 -0.476 1.00 62.66 8 GLN B N 1
ATOM 3177 C CA . GLN B 1 8 ? -54.431 -7.573 -1.898 1.00 14.60 8 GLN B CA 1
ATOM 3178 C C . GLN B 1 8 ? -55.183 -8.745 -2.511 1.00 36.58 8 GLN B C 1
ATOM 3179 O O . GLN B 1 8 ? -54.624 -9.812 -2.767 1.00 28.25 8 GLN B O 1
ATOM 3185 N N . LEU B 1 9 ? -56.474 -8.539 -2.726 1.00 56.68 9 LEU B N 1
ATOM 3186 C CA . LEU B 1 9 ? -57.352 -9.592 -3.196 1.00 23.33 9 LEU B CA 1
ATOM 3187 C C . LEU B 1 9 ? -57.530 -9.517 -4.707 1.00 35.23 9 LEU B C 1
ATOM 3188 O O . LEU B 1 9 ? -57.812 -8.448 -5.256 1.00 40.35 9 LEU B O 1
ATOM 3193 N N . ASP B 1 10 ? -57.383 -10.654 -5.379 1.00 29.15 10 ASP B N 1
ATOM 3194 C CA . ASP B 1 10 ? -57.555 -10.699 -6.825 1.00 26.02 10 ASP B CA 1
ATOM 3195 C C . ASP B 1 10 ? -58.824 -11.463 -7.227 1.00 27.88 10 ASP B C 1
ATOM 3196 O O . ASP B 1 10 ? -59.411 -11.193 -8.272 1.00 38.25 10 ASP B O 1
ATOM 3201 N N . GLN B 1 11 ? -59.246 -12.401 -6.380 1.00 55.21 11 GLN B N 1
ATOM 3202 C CA . GLN B 1 11 ? -60.523 -13.119 -6.530 1.00 29.74 11 GLN B CA 1
ATOM 3203 C C . GLN B 1 11 ? -61.385 -13.084 -5.264 1.00 37.33 11 GLN B C 1
ATOM 3204 O O . GLN B 1 11 ? -60.880 -13.216 -4.145 1.00 53.94 11 GLN B O 1
ATOM 3210 N N . LEU B 1 12 ? -62.687 -12.911 -5.447 1.00 24.99 12 LEU B N 1
ATOM 3211 C CA . LEU B 1 12 ? -63.639 -13.213 -4.392 1.00 40.51 12 LEU B CA 1
ATOM 3212 C C . LEU B 1 12 ? -64.434 -14.391 -4.876 1.00 36.98 12 LEU B C 1
ATOM 3213 O O . LEU B 1 12 ? -64.697 -14.508 -6.068 1.00 50.76 12 LEU B O 1
ATOM 3218 N N . ASN B 1 13 ? -64.786 -15.277 -3.956 1.00 23.69 13 ASN B N 1
ATOM 3219 C CA . ASN B 1 13 ? -65.649 -16.401 -4.268 1.00 61.92 13 ASN B CA 1
ATOM 3220 C C . ASN B 1 13 ? -66.724 -16.446 -3.215 1.00 36.67 13 ASN B C 1
ATOM 3221 O O . ASN B 1 13 ? -66.465 -16.140 -2.061 1.00 50.79 13 ASN B O 1
ATOM 3226 N N . ALA B 1 14 ? -67.930 -16.809 -3.618 1.00 40.84 14 ALA B N 1
ATOM 3227 C CA . ALA B 1 14 ? -69.026 -16.956 -2.685 1.00 23.26 14 ALA B CA 1
ATOM 3228 C C . ALA B 1 14 ? -68.806 -18.225 -1.849 1.00 47.49 14 ALA B C 1
ATOM 3229 O O . ALA B 1 14 ? -68.830 -19.350 -2.377 1.00 35.65 14 ALA B O 1
ATOM 3231 N N . LEU B 1 15 ? -68.595 -18.036 -0.544 1.00 33.63 15 LEU B N 1
ATOM 3232 C CA . LEU B 1 15 ? -68.090 -19.104 0.323 1.00 30.60 15 LEU B CA 1
ATOM 3233 C C . LEU B 1 15 ? -69.185 -19.845 1.060 1.00 39.61 15 LEU B C 1
ATOM 3234 O O . LEU B 1 15 ? -70.274 -19.334 1.297 1.00 18.72 15 LEU B O 1
ATOM 3239 N N . GLU B 1 16 ? -68.867 -21.066 1.438 1.00 20.19 16 GLU B N 1
ATOM 3240 C CA . GLU B 1 16 ? -69.769 -21.864 2.226 1.00 24.11 16 GLU B CA 1
ATOM 3241 C C . GLU B 1 16 ? -68.989 -22.399 3.437 1.00 52.21 16 GLU B C 1
ATOM 3242 O O . GLU B 1 16 ? -67.792 -22.127 3.573 1.00 57.75 16 GLU B O 1
ATOM 3248 N N . PRO B 1 17 ? -69.652 -23.130 4.344 1.00 26.59 17 PRO B N 1
ATOM 3249 C CA . PRO B 1 17 ? -68.851 -23.503 5.511 1.00 55.68 17 PRO B CA 1
ATOM 3250 C C . PRO B 1 17 ? -67.718 -24.486 5.185 1.00 22.03 17 PRO B C 1
ATOM 3251 O O . PRO B 1 17 ? -67.805 -25.229 4.217 1.00 24.72 17 PRO B O 1
ATOM 3255 N N . SER B 1 18 ? -66.670 -24.464 6.002 1.00 27.01 18 SER B N 1
ATOM 3256 C CA . SER B 1 18 ? -65.473 -25.278 5.805 1.00 53.11 18 SER B CA 1
ATOM 3257 C C . SER B 1 18 ? -65.479 -26.457 6.739 1.00 14.63 18 SER B C 1
ATOM 3258 O O . SER B 1 18 ? -65.071 -27.548 6.371 1.00 46.26 18 SER B O 1
ATOM 3261 N N . HIS B 1 19 ? -65.911 -26.211 7.967 1.00 41.18 19 HIS B N 1
ATOM 3262 C CA . HIS B 1 19 ? -65.992 -27.250 8.976 1.00 33.82 19 HIS B CA 1
ATOM 3263 C C . HIS B 1 19 ? -67.399 -27.291 9.540 1.00 54.37 19 HIS B C 1
ATOM 3264 O O . HIS B 1 19 ? -68.025 -26.245 9.748 1.00 29.41 19 HIS B O 1
ATOM 3271 N N . VAL B 1 20 ? -67.894 -28.502 9.780 1.00 26.59 20 VAL B N 1
ATOM 3272 C CA . VAL B 1 20 ? -69.252 -28.685 10.270 1.00 29.59 20 VAL B CA 1
ATOM 3273 C C . VAL B 1 20 ? -69.267 -29.542 11.520 1.00 39.18 20 VAL B C 1
ATOM 3274 O O . VAL B 1 20 ? -69.099 -30.765 11.456 1.00 59.67 20 VAL B O 1
ATOM 3278 N N . LEU B 1 21 ? -69.460 -28.902 12.664 1.00 37.81 21 LEU B N 1
ATOM 3279 C CA . LEU B 1 21 ? -69.651 -29.660 13.888 1.00 33.58 21 LEU B CA 1
ATOM 3280 C C . LEU B 1 21 ? -71.029 -30.311 13.841 1.00 45.39 21 LEU B C 1
ATOM 3281 O O . LEU B 1 21 ? -72.058 -29.630 13.861 1.00 23.08 21 LEU B O 1
ATOM 3286 N N . LYS B 1 22 ? -71.039 -31.634 13.745 1.00 44.25 22 LYS B N 1
ATOM 3287 C CA . LYS B 1 22 ? -72.282 -32.384 13.773 1.00 34.20 22 LYS B CA 1
ATOM 3288 C C . LYS B 1 22 ? -72.642 -32.675 15.225 1.00 37.92 22 LYS B C 1
ATOM 3289 O O . LYS B 1 22 ? -71.887 -33.339 15.931 1.00 33.33 22 LYS B O 1
ATOM 3295 N N . ALA B 1 23 ? -73.793 -32.166 15.663 1.00 56.11 23 ALA B N 1
ATOM 3296 C CA . ALA B 1 23 ? -74.297 -32.413 17.013 1.00 23.60 23 ALA B CA 1
ATOM 3297 C C . ALA B 1 23 ? -75.542 -33.290 16.996 1.00 32.80 23 ALA B C 1
ATOM 3298 O O . ALA B 1 23 ? -75.978 -33.758 15.950 1.00 31.80 23 ALA B O 1
ATOM 3300 N N . GLU B 1 24 ? -76.114 -33.493 18.175 1.00 50.02 24 GLU B N 1
ATOM 3301 C CA . GLU B 1 24 ? -77.233 -34.406 18.347 1.00 46.33 24 GLU B CA 1
ATOM 3302 C C . GLU B 1 24 ? -78.560 -33.814 17.895 1.00 28.54 24 GLU B C 1
ATOM 3303 O O . GLU B 1 24 ? -79.494 -34.545 17.583 1.00 40.46 24 GLU B O 1
ATOM 3309 N N . ALA B 1 25 ? -78.656 -32.494 17.879 1.00 31.53 25 ALA B N 1
ATOM 3310 C CA . ALA B 1 25 ? -79.934 -31.858 17.612 1.00 43.84 25 ALA B CA 1
ATOM 3311 C C . ALA B 1 25 ? -79.774 -30.695 16.673 1.00 29.52 25 ALA B C 1
ATOM 3312 O O . ALA B 1 25 ? -80.510 -29.724 16.762 1.00 59.67 25 ALA B O 1
ATOM 3314 N N . GLY B 1 26 ? -78.810 -30.795 15.772 1.00 38.89 26 GLY B N 1
ATOM 3315 C CA . GLY B 1 26 ? -78.524 -29.712 14.855 1.00 42.00 26 GLY B CA 1
ATOM 3316 C C . GLY B 1 26 ? -77.032 -29.632 14.640 1.00 53.65 26 GLY B C 1
ATOM 3317 O O . GLY B 1 26 ? -76.286 -30.444 15.185 1.00 36.46 26 GLY B O 1
ATOM 3318 N N . ARG B 1 27 ? -76.587 -28.657 13.856 1.00 45.75 27 ARG B N 1
ATOM 3319 C CA . ARG B 1 27 ? -75.178 -28.591 13.505 1.00 40.49 27 ARG B CA 1
ATOM 3320 C C . ARG B 1 27 ? -74.631 -27.178 13.390 1.00 47.41 27 ARG B C 1
ATOM 3321 O O . ARG B 1 27 ? -75.150 -26.343 12.662 1.00 56.31 27 ARG B O 1
ATOM 3329 N N . ILE B 1 28 ? -73.570 -26.926 14.139 1.00 71.98 28 ILE B N 1
ATOM 3330 C CA . ILE B 1 28 ? -72.830 -25.692 14.028 1.00 31.13 28 ILE B CA 1
ATOM 3331 C C . ILE B 1 28 ? -71.995 -25.772 12.768 1.00 35.80 28 ILE B C 1
ATOM 3332 O O . ILE B 1 28 ? -71.310 -26.764 12.520 1.00 42.97 28 ILE B O 1
ATOM 3337 N N . GLU B 1 29 ? -72.052 -24.727 11.964 1.00 35.20 29 GLU B N 1
ATOM 3338 C CA . GLU B 1 29 ? -71.333 -24.728 10.707 1.00 23.35 29 GLU B CA 1
ATOM 3339 C C . GLU B 1 29 ? -70.417 -23.517 10.639 1.00 42.82 29 GLU B C 1
ATOM 3340 O O . GLU B 1 29 ? -70.894 -22.382 10.714 1.00 31.19 29 GLU B O 1
ATOM 3346 N N . VAL B 1 30 ? -69.107 -23.750 10.522 1.00 11.55 30 VAL B N 1
ATOM 3347 C CA . VAL B 1 30 ? -68.154 -22.649 10.603 1.00 13.93 30 VAL B CA 1
ATOM 3348 C C . VAL B 1 30 ? -67.376 -22.415 9.318 1.00 14.83 30 VAL B C 1
ATOM 3349 O O . VAL B 1 30 ? -66.910 -23.343 8.689 1.00 23.46 30 VAL B O 1
ATOM 3353 N N . TRP B 1 31 ? -67.283 -21.144 8.944 1.00 38.72 31 TRP B N 1
ATOM 3354 C CA . TRP B 1 31 ? -66.554 -20.671 7.776 1.00 28.81 31 TRP B CA 1
ATOM 3355 C C . TRP B 1 31 ? -65.058 -20.573 8.094 1.00 36.83 31 TRP B C 1
ATOM 3356 O O . TRP B 1 31 ? -64.690 -20.338 9.249 1.00 65.89 31 TRP B O 1
ATOM 3367 N N . ASP B 1 32 ? -64.199 -20.771 7.089 1.00 24.32 32 ASP B N 1
ATOM 3368 C CA . ASP B 1 32 ? -62.750 -20.670 7.288 1.00 42.63 32 ASP B CA 1
ATOM 3369 C C . ASP B 1 32 ? -62.306 -19.214 7.248 1.00 41.18 32 ASP B C 1
ATOM 3370 O O . ASP B 1 32 ? -62.292 -18.579 6.195 1.00 37.40 32 ASP B O 1
ATOM 3375 N N . HIS B 1 33 ? -61.948 -18.692 8.414 1.00 45.47 33 HIS B N 1
ATOM 3376 C CA . HIS B 1 33 ? -61.444 -17.340 8.523 1.00 23.20 33 HIS B CA 1
ATOM 3377 C C . HIS B 1 33 ? -59.995 -17.237 8.014 1.00 52.81 33 HIS B C 1
ATOM 3378 O O . HIS B 1 33 ? -59.364 -16.188 8.138 1.00 87.02 33 HIS B O 1
ATOM 3385 N N . HIS B 1 34 ? -59.466 -18.319 7.445 1.00 34.89 34 HIS B N 1
ATOM 3386 C CA . HIS B 1 34 ? -58.145 -18.267 6.834 1.00 23.98 34 HIS B CA 1
ATOM 3387 C C . HIS B 1 34 ? -58.265 -17.901 5.349 1.00 46.36 34 HIS B C 1
ATOM 3388 O O . HIS B 1 34 ? -57.279 -17.580 4.688 1.00 41.43 34 HIS B O 1
ATOM 3395 N N . ALA B 1 35 ? -59.478 -17.974 4.820 1.00 21.36 35 ALA B N 1
ATOM 3396 C CA . ALA B 1 35 ? -59.744 -17.469 3.489 1.00 17.00 35 ALA B CA 1
ATOM 3397 C C . ALA B 1 35 ? -59.237 -16.033 3.402 1.00 39.66 35 ALA B C 1
ATOM 3398 O O . ALA B 1 35 ? -59.575 -15.189 4.234 1.00 39.35 35 ALA B O 1
ATOM 3400 N N . PRO B 1 36 ? -58.419 -15.745 2.392 1.00 35.43 36 PRO B N 1
ATOM 3401 C CA . PRO B 1 36 ? -57.857 -14.404 2.236 1.00 38.55 36 PRO B CA 1
ATOM 3402 C C . PRO B 1 36 ? -58.918 -13.327 2.394 1.00 42.37 36 PRO B C 1
ATOM 3403 O O . PRO B 1 36 ? -58.649 -12.298 3.019 1.00 34.49 36 PRO B O 1
ATOM 3407 N N . GLN B 1 37 ? -60.108 -13.568 1.845 1.00 60.86 37 GLN B N 1
ATOM 3408 C CA . GLN B 1 37 ? -61.169 -12.561 1.845 1.00 34.33 37 GLN B CA 1
ATOM 3409 C C . GLN B 1 37 ? -61.729 -12.315 3.239 1.00 40.38 37 GLN B C 1
ATOM 3410 O O . GLN B 1 37 ? -62.073 -11.184 3.579 1.00 33.55 37 GLN B O 1
ATOM 3416 N N . LEU B 1 38 ? -61.800 -13.360 4.057 1.00 27.05 38 LEU B N 1
ATOM 3417 C CA . LEU B 1 38 ? -62.244 -13.177 5.434 1.00 30.54 38 LEU B CA 1
ATOM 3418 C C . LEU B 1 38 ? -61.114 -12.569 6.235 1.00 38.82 38 LEU B C 1
ATOM 3419 O O . LEU B 1 38 ? -61.318 -11.650 7.021 1.00 39.13 38 LEU B O 1
ATOM 3424 N N . ARG B 1 39 ? -59.911 -13.085 6.020 1.00 47.39 39 ARG B N 1
ATOM 3425 C CA . ARG B 1 39 ? -58.737 -12.552 6.688 1.00 41.73 39 ARG B CA 1
ATOM 3426 C C . ARG B 1 39 ? -58.602 -11.044 6.412 1.00 31.31 39 ARG B C 1
ATOM 3427 O O . ARG B 1 39 ? -58.171 -10.276 7.271 1.00 50.11 39 ARG B O 1
ATOM 3435 N N . CYS B 1 40 ? -59.004 -10.606 5.227 1.00 39.67 40 CYS B N 1
ATOM 3436 C CA . CYS B 1 40 ? -59.006 -9.178 4.948 1.00 34.38 40 CYS B CA 1
ATOM 3437 C C . CYS B 1 40 ? -60.088 -8.446 5.750 1.00 28.39 40 CYS B C 1
ATOM 3438 O O . CYS B 1 40 ? -59.847 -7.345 6.235 1.00 21.86 40 CYS B O 1
ATOM 3441 N N . SER B 1 41 ? -61.264 -9.072 5.876 1.00 40.51 41 SER B N 1
ATOM 3442 C CA . SER B 1 41 ? -62.430 -8.531 6.586 1.00 13.56 41 SER B CA 1
ATOM 3443 C C . SER B 1 41 ? -62.188 -8.304 8.065 1.00 28.92 41 SER B C 1
ATOM 3444 O O . SER B 1 41 ? -62.617 -7.299 8.629 1.00 35.23 41 SER B O 1
ATOM 3447 N N . GLY B 1 42 ? -61.527 -9.259 8.701 1.00 19.90 42 GLY B N 1
ATOM 3448 C CA . GLY B 1 42 ? -61.258 -9.171 10.122 1.00 17.31 42 GLY B CA 1
ATOM 3449 C C . GLY B 1 42 ? -62.181 -10.035 10.948 1.00 31.25 42 GLY B C 1
ATOM 3450 O O . GLY B 1 42 ? -62.180 -9.957 12.173 1.00 33.36 42 GLY B O 1
ATOM 3451 N N . VAL B 1 43 ? -62.946 -10.886 10.271 1.00 30.15 43 VAL B N 1
ATOM 3452 C CA . VAL B 1 43 ? -64.069 -11.579 10.887 1.00 34.99 43 VAL B CA 1
ATOM 3453 C C . VAL B 1 43 ? -64.135 -13.079 10.530 1.00 43.72 43 VAL B C 1
ATOM 3454 O O . VAL B 1 43 ? -63.591 -13.515 9.516 1.00 46.37 43 VAL B O 1
ATOM 3458 N N . SER B 1 44 ? -64.793 -13.865 11.375 1.00 19.06 44 SER B N 1
ATOM 3459 C CA . SER B 1 44 ? -65.199 -15.217 11.002 1.00 14.22 44 SER B CA 1
ATOM 3460 C C . SER B 1 44 ? -66.714 -15.234 10.896 1.00 48.58 44 SER B C 1
ATOM 3461 O O . SER B 1 44 ? -67.392 -14.254 11.202 1.00 25.32 44 SER B O 1
ATOM 3464 N N . PHE B 1 45 ? -67.256 -16.358 10.475 1.00 10.77 45 PHE B N 1
ATOM 3465 C CA . PHE B 1 45 ? -68.682 -16.454 10.312 1.00 18.25 45 PHE B CA 1
ATOM 3466 C C . PHE B 1 45 ? -69.075 -17.849 10.776 1.00 26.12 45 PHE B C 1
ATOM 3467 O O . PHE B 1 45 ? -68.305 -18.798 10.643 1.00 14.35 45 PHE B O 1
ATOM 3475 N N . VAL B 1 46 ? -70.256 -17.975 11.359 1.00 11.51 46 VAL B N 1
ATOM 3476 C CA . VAL B 1 46 ? -70.733 -19.291 11.736 1.00 27.81 46 VAL B CA 1
ATOM 3477 C C . VAL B 1 46 ? -72.248 -19.296 11.655 1.00 26.01 46 VAL B C 1
ATOM 3478 O O . VAL B 1 46 ? -72.881 -18.257 11.838 1.00 34.98 46 VAL B O 1
ATOM 3482 N N . ARG B 1 47 ? -72.830 -20.454 11.356 1.00 25.67 47 ARG B N 1
ATOM 3483 C CA . ARG B 1 47 ? -74.291 -20.593 11.297 1.00 26.77 47 ARG B CA 1
ATOM 3484 C C . ARG B 1 47 ? -74.769 -21.783 12.112 1.00 18.27 47 ARG B C 1
ATOM 3485 O O . ARG B 1 47 ? -74.383 -22.921 11.872 1.00 21.59 47 ARG B O 1
ATOM 3493 N N . TYR B 1 48 ? -75.602 -21.508 13.099 1.00 19.82 48 TYR B N 1
ATOM 3494 C CA . TYR B 1 48 ? -76.203 -22.579 13.854 1.00 28.73 48 TYR B CA 1
ATOM 3495 C C . TYR B 1 48 ? -77.409 -23.028 13.071 1.00 29.35 48 TYR B C 1
ATOM 3496 O O . TYR B 1 48 ? -78.189 -22.195 12.601 1.00 26.02 48 TYR B O 1
ATOM 3505 N N . ILE B 1 49 ? -77.535 -24.341 12.907 1.00 14.14 49 ILE B N 1
ATOM 3506 C CA . ILE B 1 49 ? -78.767 -24.956 12.438 1.00 52.97 49 ILE B CA 1
ATOM 3507 C C . ILE B 1 49 ? -79.340 -25.810 13.564 1.00 50.86 49 ILE B C 1
ATOM 3508 O O . ILE B 1 49 ? -78.766 -26.838 13.940 1.00 38.11 49 ILE B O 1
ATOM 3513 N N . ILE B 1 50 ? -80.478 -25.377 14.096 1.00 26.54 50 ILE B N 1
ATOM 3514 C CA . ILE B 1 50 ? -81.038 -26.002 15.283 1.00 52.40 50 ILE B CA 1
ATOM 3515 C C . ILE B 1 50 ? -82.385 -26.719 15.034 1.00 49.87 50 ILE B C 1
ATOM 3516 O O . ILE B 1 50 ? -83.385 -26.107 14.643 1.00 28.99 50 ILE B O 1
ATOM 3521 N N . GLU B 1 51 ? -82.375 -28.033 15.262 1.00 59.80 51 GLU B N 1
ATOM 3522 C CA . GLU B 1 51 ? -83.519 -28.902 15.018 1.00 31.49 51 GLU B CA 1
ATOM 3523 C C . GLU B 1 51 ? -84.526 -28.813 16.166 1.00 77.35 51 GLU B C 1
ATOM 3524 O O . GLU B 1 51 ? -84.213 -28.277 17.243 1.00 36.46 51 GLU B O 1
ATOM 3530 N N . SER B 1 52 ? -85.727 -29.345 15.927 1.00 43.93 52 SER B N 1
ATOM 3531 C CA . SER B 1 52 ? -86.791 -29.375 16.929 1.00 31.68 52 SER B CA 1
ATOM 3532 C C . SER B 1 52 ? -86.319 -29.928 18.281 1.00 47.14 52 SER B C 1
ATOM 3533 O O . SER B 1 52 ? -85.581 -30.916 18.340 1.00 39.22 52 SER B O 1
ATOM 3536 N N . LYS B 1 53 ? -86.754 -29.283 19.359 1.00 19.73 53 LYS B N 1
ATOM 3537 C CA . LYS B 1 53 ? -86.377 -29.673 20.717 1.00 38.99 53 LYS B CA 1
ATOM 3538 C C . LYS B 1 53 ? -84.868 -29.596 20.934 1.00 48.32 53 LYS B C 1
ATOM 3539 O O . LYS B 1 53 ? -84.319 -30.305 21.779 1.00 60.13 53 LYS B O 1
ATOM 3545 N N . GLY B 1 54 ? -84.198 -28.740 20.171 1.00 37.63 54 GLY B N 1
ATOM 3546 C CA . GLY B 1 54 ? -82.758 -28.624 20.274 1.00 21.80 54 GLY B CA 1
ATOM 3547 C C . GLY B 1 54 ? -82.301 -27.426 21.089 1.00 46.44 54 GLY B C 1
ATOM 3548 O O . GLY B 1 54 ? -82.829 -26.312 20.958 1.00 22.09 54 GLY B O 1
ATOM 3549 N N . LEU B 1 55 ? -81.303 -27.654 21.934 1.00 22.65 55 LEU B N 1
ATOM 3550 C CA . LEU B 1 55 ? -80.705 -26.573 22.705 1.00 26.84 55 LEU B CA 1
ATOM 3551 C C . LEU B 1 55 ? -79.220 -26.356 22.318 1.00 67.00 55 LEU B C 1
ATOM 3552 O O . LEU B 1 55 ? -78.404 -27.291 22.380 1.00 26.59 55 LEU B O 1
ATOM 3557 N N . TYR B 1 56 ? -78.891 -25.134 21.887 1.00 17.83 56 TYR B N 1
ATOM 3558 C CA . TYR B 1 56 ? -77.504 -24.719 21.779 1.00 22.56 56 TYR B CA 1
ATOM 3559 C C . TYR B 1 56 ? -76.978 -24.345 23.171 1.00 56.24 56 TYR B C 1
ATOM 3560 O O . TYR B 1 56 ? -77.333 -23.284 23.704 1.00 25.44 56 TYR B O 1
ATOM 3569 N N . LEU B 1 57 ? -76.134 -25.199 23.754 1.00 16.74 57 LEU B N 1
ATOM 3570 C CA . LEU B 1 57 ? -75.712 -25.013 25.141 1.00 22.35 57 LEU B CA 1
ATOM 3571 C C . LEU B 1 57 ? -74.859 -23.777 25.309 1.00 31.54 57 LEU B C 1
ATOM 3572 O O . LEU B 1 57 ? -74.106 -23.405 24.408 1.00 32.12 57 LEU B O 1
ATOM 3577 N N . PRO B 1 58 ? -74.964 -23.143 26.480 1.00 32.16 58 PRO B N 1
ATOM 3578 C CA . PRO B 1 58 ? -74.304 -21.869 26.776 1.00 53.95 58 PRO B CA 1
ATOM 3579 C C . PRO B 1 58 ? -72.814 -21.835 26.399 1.00 38.98 58 PRO B C 1
ATOM 3580 O O . PRO B 1 58 ? -72.026 -22.745 26.683 1.00 18.89 58 PRO B O 1
ATOM 3584 N N . SER B 1 59 ? -72.442 -20.748 25.743 1.00 17.90 59 SER B N 1
ATOM 3585 C CA . SER B 1 59 ? -71.066 -20.514 25.386 1.00 17.80 59 SER B CA 1
ATOM 3586 C C . SER B 1 59 ? -70.851 -19.024 25.455 1.00 30.12 59 SER B C 1
ATOM 3587 O O . SER B 1 59 ? -71.790 -18.259 25.659 1.00 23.30 59 SER B O 1
ATOM 3590 N N . PHE B 1 60 ? -69.599 -18.621 25.309 1.00 38.40 60 PHE B N 1
ATOM 3591 C CA . PHE B 1 60 ? -69.256 -17.221 25.271 1.00 35.73 60 PHE B CA 1
ATOM 3592 C C . PHE B 1 60 ? -67.976 -17.077 24.476 1.00 44.66 60 PHE B C 1
ATOM 3593 O O . PHE B 1 60 ? -67.233 -18.042 24.282 1.00 29.92 60 PHE B O 1
ATOM 3601 N N . PHE B 1 61 ? -67.736 -15.873 23.991 1.00 25.95 61 PHE B N 1
ATOM 3602 C CA . PHE B 1 61 ? -66.638 -15.659 23.073 1.00 34.74 61 PHE B CA 1
ATOM 3603 C C . PHE B 1 61 ? -65.705 -14.592 23.572 1.00 29.61 61 PHE B C 1
ATOM 3604 O O . PHE B 1 61 ? -65.978 -13.916 24.563 1.00 30.61 61 PHE B O 1
ATOM 3612 N N . SER B 1 62 ? -64.605 -14.444 22.850 1.00 45.16 62 SER B N 1
ATOM 3613 C CA . SER B 1 62 ? -63.572 -13.477 23.164 1.00 34.94 62 SER B CA 1
ATOM 3614 C C . SER B 1 62 ? -63.778 -12.257 22.292 1.00 31.80 62 SER B C 1
ATOM 3615 O O . SER B 1 62 ? -63.081 -11.261 22.427 1.00 20.43 62 SER B O 1
ATOM 3618 N N . THR B 1 63 ? -64.748 -12.356 21.392 1.00 33.89 63 THR B N 1
ATOM 3619 C CA . THR B 1 63 ? -64.973 -11.345 20.379 1.00 30.94 63 THR B CA 1
ATOM 3620 C C . THR B 1 63 ? -66.380 -10.826 20.489 1.00 18.07 63 THR B C 1
ATOM 3621 O O . THR B 1 63 ? -67.272 -11.564 20.872 1.00 38.77 63 THR B O 1
ATOM 3625 N N . ALA B 1 64 ? -66.584 -9.560 20.145 1.00 27.37 64 ALA B N 1
ATOM 3626 C CA . ALA B 1 64 ? -67.935 -9.058 19.927 1.00 29.40 64 ALA B CA 1
ATOM 3627 C C . ALA B 1 64 ? -68.639 -9.965 18.904 1.00 35.38 64 ALA B C 1
ATOM 3628 O O . ALA B 1 64 ? -68.004 -10.468 17.980 1.00 30.32 64 ALA B O 1
ATOM 3630 N N . LYS B 1 65 ? -69.937 -10.201 19.076 1.00 28.24 65 LYS B N 1
ATOM 3631 C CA . LYS B 1 65 ? -70.676 -11.058 18.145 1.00 21.64 65 LYS B CA 1
ATOM 3632 C C . LYS B 1 65 ? -71.873 -10.292 17.654 1.00 19.01 65 LYS B C 1
ATOM 3633 O O . LYS B 1 65 ? -72.371 -9.418 18.362 1.00 27.94 65 LYS B O 1
ATOM 3639 N N . LEU B 1 66 ? -72.310 -10.577 16.430 1.00 23.17 66 LEU B N 1
ATOM 3640 C CA . LEU B 1 66 ? -73.576 -10.022 15.934 1.00 38.97 66 LEU B CA 1
ATOM 3641 C C . LEU B 1 66 ? -74.314 -11.141 15.256 1.00 11.17 66 LEU B C 1
ATOM 3642 O O . LEU B 1 66 ? -73.781 -11.767 14.352 1.00 37.05 66 LEU B O 1
ATOM 3647 N N . SER B 1 67 ? -75.527 -11.422 15.720 1.00 28.50 67 SER B N 1
ATOM 3648 C CA . SER B 1 67 ? -76.293 -12.566 15.212 1.00 66.44 67 SER B CA 1
ATOM 3649 C C . SER B 1 67 ? -77.584 -12.159 14.492 1.00 44.12 67 SER B C 1
ATOM 3650 O O . SER B 1 67 ? -78.183 -11.135 14.793 1.00 38.06 67 SER B O 1
ATOM 3653 N N . PHE B 1 68 ? -77.984 -12.961 13.519 1.00 22.22 68 PHE B N 1
ATOM 3654 C CA . PHE B 1 68 ? -79.206 -12.716 12.800 1.00 21.56 68 PHE B CA 1
ATOM 3655 C C . PHE B 1 68 ? -79.877 -14.063 12.637 1.00 53.08 68 PHE B C 1
ATOM 3656 O O . PHE B 1 68 ? -79.268 -15.015 12.155 1.00 40.53 68 PHE B O 1
ATOM 3664 N N . VAL B 1 69 ? -81.121 -14.151 13.093 1.00 52.17 69 VAL B N 1
ATOM 3665 C CA . VAL B 1 69 ? -81.894 -15.375 12.973 1.00 36.31 69 VAL B CA 1
ATOM 3666 C C . VAL B 1 69 ? -82.565 -15.413 11.598 1.00 43.30 69 VAL B C 1
ATOM 3667 O O . VAL B 1 69 ? -83.530 -14.700 11.312 1.00 30.47 69 VAL B O 1
ATOM 3671 N N . ALA B 1 70 ? -81.999 -16.238 10.732 1.00 55.25 70 ALA B N 1
ATOM 3672 C CA . ALA B 1 70 ? -82.365 -16.234 9.332 1.00 34.55 70 ALA B CA 1
ATOM 3673 C C . ALA B 1 70 ? -83.599 -17.083 9.095 1.00 29.17 70 ALA B C 1
ATOM 3674 O O . ALA B 1 70 ? -84.350 -16.823 8.172 1.00 15.92 70 ALA B O 1
ATOM 3676 N N . LYS B 1 71 ? -83.804 -18.102 9.924 1.00 28.64 71 LYS B N 1
ATOM 3677 C CA . LYS B 1 71 ? -84.946 -18.994 9.739 1.00 31.50 71 LYS B CA 1
ATOM 3678 C C . LYS B 1 71 ? -85.599 -19.533 11.029 1.00 52.05 71 LYS B C 1
ATOM 3679 O O . LYS B 1 71 ? -84.938 -19.702 12.052 1.00 34.52 71 LYS B O 1
ATOM 3685 N N . GLY B 1 72 ? -86.906 -19.785 10.974 1.00 33.12 72 GLY B N 1
ATOM 3686 C CA . GLY B 1 72 ? -87.624 -20.336 12.112 1.00 53.30 72 GLY B CA 1
ATOM 3687 C C . GLY B 1 72 ? -87.781 -19.371 13.280 1.00 50.26 72 GLY B C 1
ATOM 3688 O O . GLY B 1 72 ? -87.786 -18.149 13.096 1.00 30.14 72 GLY B O 1
ATOM 3689 N N . GLU B 1 73 ? -87.931 -19.917 14.486 1.00 24.11 73 GLU B N 1
ATOM 3690 C CA . GLU B 1 73 ? -87.948 -19.086 15.689 1.00 22.43 73 GLU B CA 1
ATOM 3691 C C . GLU B 1 73 ? -87.712 -19.938 16.907 1.00 33.22 73 GLU B C 1
ATOM 3692 O O . GLU B 1 73 ? -87.754 -21.168 16.824 1.00 30.34 73 GLU B O 1
ATOM 3698 N N . GLY B 1 74 ? -87.463 -19.277 18.033 1.00 18.83 74 GLY B N 1
ATOM 3699 C CA . GLY B 1 74 ? -87.239 -19.974 19.291 1.00 32.07 74 GLY B CA 1
ATOM 3700 C C . GLY B 1 74 ? -86.996 -19.062 20.485 1.00 27.59 74 GLY B C 1
ATOM 3701 O O . GLY B 1 74 ? -87.430 -17.912 20.527 1.00 16.94 74 GLY B O 1
ATOM 3702 N N . LEU B 1 75 ? -86.287 -19.588 21.470 1.00 19.09 75 LEU B N 1
ATOM 3703 C CA . LEU B 1 75 ? -85.897 -18.809 22.628 1.00 21.31 75 LEU B CA 1
ATOM 3704 C C . LEU B 1 75 ? -84.389 -18.612 22.635 1.00 49.16 75 LEU B C 1
ATOM 3705 O O . LEU B 1 75 ? -83.640 -19.539 22.309 1.00 40.51 75 LEU B O 1
ATOM 3710 N N . MET B 1 76 ? -83.937 -17.418 23.005 1.00 31.89 76 MET B N 1
ATOM 3711 C CA . MET B 1 76 ? -82.518 -17.213 23.290 1.00 57.66 76 MET B CA 1
ATOM 3712 C C . MET B 1 76 ? -82.356 -16.760 24.738 1.00 59.88 76 MET B C 1
ATOM 3713 O O . MET B 1 76 ? -83.172 -15.997 25.246 1.00 49.80 76 MET B O 1
ATOM 3718 N N . GLY B 1 77 ? -81.311 -17.238 25.404 1.00 55.47 77 GLY B N 1
ATOM 3719 C CA . GLY B 1 77 ? -81.070 -16.881 26.786 1.00 19.84 77 GLY B CA 1
ATOM 3720 C C . GLY B 1 77 ? -79.742 -16.177 26.968 1.00 50.30 77 GLY B C 1
ATOM 3721 O O . GLY B 1 77 ? -78.691 -16.708 26.635 1.00 35.27 77 GLY B O 1
ATOM 3722 N N . ARG B 1 78 ? -79.784 -14.975 27.523 1.00 68.64 78 ARG B N 1
ATOM 3723 C CA . ARG B 1 78 ? -78.569 -14.216 27.774 1.00 50.49 78 ARG B CA 1
ATOM 3724 C C . ARG B 1 78 ? -78.219 -14.218 29.275 1.00 43.17 78 ARG B C 1
ATOM 3725 O O . ARG B 1 78 ? -79.104 -14.316 30.120 1.00 107.33 78 ARG B O 1
ATOM 3733 N N . VAL B 1 79 ? -76.934 -14.130 29.598 1.00 35.22 79 VAL B N 1
ATOM 3734 C CA . VAL B 1 79 ? -76.472 -13.997 30.982 1.00 40.90 79 VAL B CA 1
ATOM 3735 C C . VAL B 1 79 ? -75.199 -13.145 31.075 1.00 44.54 79 VAL B C 1
ATOM 3736 O O . VAL B 1 79 ? -74.172 -13.477 30.488 1.00 38.24 79 VAL B O 1
ATOM 3740 N N . VAL B 1 80 ? -75.254 -12.060 31.837 1.00 93.83 80 VAL B N 1
ATOM 3741 C CA . VAL B 1 80 ? -74.093 -11.179 31.981 1.00 88.07 80 VAL B CA 1
ATOM 3742 C C . VAL B 1 80 ? -73.572 -11.097 33.432 1.00 115.11 80 VAL B C 1
ATOM 3743 O O . VAL B 1 80 ? -74.062 -11.794 34.329 1.00 81.04 80 VAL B O 1
ATOM 3747 N N . PRO B 1 81 ? -72.547 -10.261 33.662 1.00 141.45 81 PRO B N 1
ATOM 3748 C CA . PRO B 1 81 ? -72.112 -10.010 35.040 1.00 76.99 81 PRO B CA 1
ATOM 3749 C C . PRO B 1 81 ? -72.999 -8.993 35.760 1.00 121.32 81 PRO B C 1
ATOM 3750 O O . PRO B 1 81 ? -73.203 -7.882 35.260 1.00 102.00 81 PRO B O 1
ATOM 3754 N N . GLY B 1 82 ? -73.523 -9.371 36.921 1.00 130.65 82 GLY B N 1
ATOM 3755 C CA . GLY B 1 82 ? -74.167 -8.412 37.800 1.00 137.56 82 GLY B CA 1
ATOM 3756 C C . GLY B 1 82 ? -75.665 -8.233 37.648 1.00 123.48 82 GLY B C 1
ATOM 3757 O O . GLY B 1 82 ? -76.327 -7.792 38.586 1.00 125.18 82 GLY B O 1
ATOM 3758 N N . CYS B 1 83 ? -76.205 -8.555 36.477 1.00 120.82 83 CYS B N 1
ATOM 3759 C CA . CYS B 1 83 ? -77.647 -8.441 36.261 1.00 109.76 83 CYS B CA 1
ATOM 3760 C C . CYS B 1 83 ? -78.440 -9.317 37.230 1.00 129.92 83 CYS B C 1
ATOM 3761 O O . CYS B 1 83 ? -77.874 -10.175 37.913 1.00 128.13 83 CYS B O 1
ATOM 3764 N N . ALA B 1 84 ? -79.753 -9.095 37.280 1.00 145.24 84 ALA B N 1
ATOM 3765 C CA . ALA B 1 84 ? -80.615 -9.732 38.277 1.00 122.93 84 ALA B CA 1
ATOM 3766 C C . ALA B 1 84 ? -81.164 -11.093 37.843 1.00 122.71 84 ALA B C 1
ATOM 3767 O O . ALA B 1 84 ? -82.228 -11.184 37.216 1.00 72.71 84 ALA B O 1
ATOM 3769 N N . GLU B 1 85 ? -80.426 -12.143 38.198 1.00 85.19 85 GLU B N 1
ATOM 3770 C CA . GLU B 1 85 ? -80.827 -13.519 37.927 1.00 94.91 85 GLU B CA 1
ATOM 3771 C C . GLU B 1 85 ? -82.145 -13.872 38.627 1.00 103.00 85 GLU B C 1
ATOM 3772 O O . GLU B 1 85 ? -83.108 -13.099 38.605 1.00 59.84 85 GLU B O 1
ATOM 3778 N N . ASP B 1 141 ? -88.364 -21.196 39.480 1.00 97.51 141 ASP B N 1
ATOM 3779 C CA . ASP B 1 141 ? -87.028 -20.991 38.936 1.00 71.35 141 ASP B CA 1
ATOM 3780 C C . ASP B 1 141 ? -86.794 -19.495 38.705 1.00 95.05 141 ASP B C 1
ATOM 3781 O O . ASP B 1 141 ? -87.649 -18.810 38.134 1.00 73.56 141 ASP B O 1
ATOM 3786 N N . MET B 1 142 ? -85.650 -18.988 39.170 1.00 77.80 142 MET B N 1
ATOM 3787 C CA . MET B 1 142 ? -85.286 -17.585 38.963 1.00 71.45 142 MET B CA 1
ATOM 3788 C C . MET B 1 142 ? -83.977 -17.434 38.197 1.00 76.23 142 MET B C 1
ATOM 3789 O O . MET B 1 142 ? -82.893 -17.636 38.746 1.00 71.47 142 MET B O 1
ATOM 3794 N N . HIS B 1 143 ? -84.096 -17.072 36.924 1.00 79.71 143 HIS B N 1
ATOM 3795 C CA . HIS B 1 143 ? -82.944 -16.901 36.042 1.00 109.52 143 HIS B CA 1
ATOM 3796 C C . HIS B 1 143 ? -82.937 -15.505 35.438 1.00 101.68 143 HIS B C 1
ATOM 3797 O O . HIS B 1 143 ? -83.874 -14.725 35.640 1.00 98.52 143 HIS B O 1
ATOM 3804 N N . GLN B 1 144 ? -81.877 -15.187 34.700 1.00 76.36 144 GLN B N 1
ATOM 3805 C CA . GLN B 1 144 ? -81.859 -13.945 33.954 1.00 56.42 144 GLN B CA 1
ATOM 3806 C C . GLN B 1 144 ? -82.873 -14.084 32.834 1.00 81.48 144 GLN B C 1
ATOM 3807 O O . GLN B 1 144 ? -83.480 -15.147 32.674 1.00 53.32 144 GLN B O 1
ATOM 3813 N N . LYS B 1 145 ? -83.071 -13.019 32.063 1.00 94.59 145 LYS B N 1
ATOM 3814 C CA . LYS B 1 145 ? -84.208 -12.998 31.152 1.00 50.06 145 LYS B CA 1
ATOM 3815 C C . LYS B 1 145 ? -84.032 -13.847 29.904 1.00 57.10 145 LYS B C 1
ATOM 3816 O O . LYS B 1 145 ? -82.971 -13.881 29.261 1.00 53.49 145 LYS B O 1
ATOM 3822 N N . VAL B 1 146 ? -85.107 -14.558 29.612 1.00 26.05 146 VAL B N 1
ATOM 3823 C CA . VAL B 1 146 ? -85.255 -15.316 28.398 1.00 22.34 146 VAL B CA 1
ATOM 3824 C C . VAL B 1 146 ? -85.973 -14.407 27.401 1.00 26.92 146 VAL B C 1
ATOM 3825 O O . VAL B 1 146 ? -86.434 -13.331 27.773 1.00 56.59 146 VAL B O 1
ATOM 3829 N N . GLU B 1 147 ? -86.006 -14.795 26.133 1.00 31.73 147 GLU B N 1
ATOM 3830 C CA . GLU B 1 147 ? -86.469 -13.915 25.056 1.00 32.85 147 GLU B CA 1
ATOM 3831 C C . GLU B 1 147 ? -87.000 -14.778 23.940 1.00 36.14 147 GLU B C 1
ATOM 3832 O O . GLU B 1 147 ? -86.448 -15.844 23.665 1.00 35.57 147 GLU B O 1
ATOM 3838 N N . HIS B 1 148 ? -88.072 -14.329 23.298 1.00 29.16 148 HIS B N 1
ATOM 3839 C CA . HIS B 1 148 ? -88.527 -14.998 22.094 1.00 47.72 148 HIS B CA 1
ATOM 3840 C C . HIS B 1 148 ? -87.801 -14.372 20.932 1.00 24.09 148 HIS B C 1
ATOM 3841 O O . HIS B 1 148 ? -87.842 -13.160 20.755 1.00 69.74 148 HIS B O 1
ATOM 3848 N N . ILE B 1 149 ? -87.110 -15.194 20.156 1.00 37.40 149 ILE B N 1
ATOM 3849 C CA . ILE B 1 149 ? -86.442 -14.701 18.957 1.00 72.33 149 ILE B CA 1
ATOM 3850 C C . ILE B 1 149 ? -87.170 -15.249 17.745 1.00 43.00 149 ILE B C 1
ATOM 3851 O O . ILE B 1 149 ? -87.618 -16.402 17.745 1.00 27.41 149 ILE B O 1
ATOM 3856 N N . ARG B 1 150 ? -87.308 -14.411 16.725 1.00 19.41 150 ARG B N 1
ATOM 3857 C CA . ARG B 1 150 ? -87.877 -14.859 15.460 1.00 72.23 150 ARG B CA 1
ATOM 3858 C C . ARG B 1 150 ? -87.085 -14.322 14.264 1.00 63.87 150 ARG B C 1
ATOM 3859 O O . ARG B 1 150 ? -86.234 -13.442 14.407 1.00 35.23 150 ARG B O 1
ATOM 3867 N N . THR B 1 151 ? -87.361 -14.877 13.091 1.00 21.39 151 THR B N 1
ATOM 3868 C CA . THR B 1 151 ? -86.663 -14.487 11.886 1.00 32.37 151 THR B CA 1
ATOM 3869 C C . THR B 1 151 ? -86.662 -12.980 11.684 1.00 18.78 151 THR B C 1
ATOM 3870 O O . THR B 1 151 ? -87.692 -12.341 11.797 1.00 38.66 151 THR B O 1
ATOM 3874 N N . GLY B 1 152 ? -85.493 -12.419 11.386 1.00 44.84 152 GLY B N 1
ATOM 3875 C CA . GLY B 1 152 ? -85.358 -10.988 11.165 1.00 31.56 152 GLY B CA 1
ATOM 3876 C C . GLY B 1 152 ? -84.708 -10.280 12.341 1.00 55.14 152 GLY B C 1
ATOM 3877 O O . GLY B 1 152 ? -84.214 -9.162 12.203 1.00 24.25 152 GLY B O 1
ATOM 3878 N N . ASP B 1 153 ? -84.721 -10.937 13.501 1.00 35.15 153 ASP B N 1
ATOM 3879 C CA . ASP B 1 153 ? -84.110 -10.406 14.713 1.00 21.41 153 ASP B CA 1
ATOM 3880 C C . ASP B 1 153 ? -82.599 -10.374 14.627 1.00 26.73 153 ASP B C 1
ATOM 3881 O O . ASP B 1 153 ? -81.964 -11.370 14.304 1.00 40.63 153 ASP B O 1
ATOM 3886 N N . THR B 1 154 ? -82.030 -9.223 14.943 1.00 28.39 154 THR B N 1
ATOM 3887 C CA . THR B 1 154 ? -80.596 -9.078 15.088 1.00 13.71 154 THR B CA 1
ATOM 3888 C C . THR B 1 154 ? -80.280 -9.120 16.581 1.00 33.93 154 THR B C 1
ATOM 3889 O O . THR B 1 154 ? -81.064 -8.633 17.393 1.00 75.08 154 THR B O 1
ATOM 3893 N N . ILE B 1 155 ? -79.140 -9.699 16.947 1.00 36.00 155 ILE B N 1
ATOM 3894 C CA . ILE B 1 155 ? -78.785 -9.891 18.354 1.00 26.97 155 ILE B CA 1
ATOM 3895 C C . ILE B 1 155 ? -77.339 -9.480 18.659 1.00 30.39 155 ILE B C 1
ATOM 3896 O O . ILE B 1 155 ? -76.398 -10.033 18.087 1.00 59.69 155 ILE B O 1
ATOM 3901 N N . ALA B 1 156 ? -77.154 -8.524 19.569 1.00 35.69 156 ALA B N 1
ATOM 3902 C CA . ALA B 1 156 ? -75.801 -8.070 19.920 1.00 35.68 156 ALA B CA 1
ATOM 3903 C C . ALA B 1 156 ? -75.249 -8.671 21.217 1.00 34.96 156 ALA B C 1
ATOM 3904 O O . ALA B 1 156 ? -75.921 -8.694 22.259 1.00 48.85 156 ALA B O 1
ATOM 3906 N N . THR B 1 157 ? -74.016 -9.160 21.146 1.00 34.29 157 THR B N 1
ATOM 3907 C CA . THR B 1 157 ? -73.347 -9.698 22.324 1.00 44.93 157 THR B CA 1
ATOM 3908 C C . THR B 1 157 ? -71.965 -9.087 22.493 1.00 18.13 157 THR B C 1
ATOM 3909 O O . THR B 1 157 ? -71.204 -9.016 21.536 1.00 45.74 157 THR B O 1
ATOM 3913 N N . HIS B 1 158 ? -71.673 -8.613 23.705 1.00 35.04 158 HIS B N 1
ATOM 3914 C CA . HIS B 1 158 ? -70.338 -8.153 24.091 1.00 31.42 158 HIS B CA 1
ATOM 3915 C C . HIS B 1 158 ? -69.416 -9.362 24.222 1.00 44.54 158 HIS B C 1
ATOM 3916 O O . HIS B 1 158 ? -69.880 -10.485 24.424 1.00 49.18 158 HIS B O 1
ATOM 3923 N N . PRO B 1 159 ? -68.101 -9.151 24.129 1.00 30.07 159 PRO B N 1
ATOM 3924 C CA . PRO B 1 159 ? -67.281 -10.344 24.360 1.00 47.57 159 PRO B CA 1
ATOM 3925 C C . PRO B 1 159 ? -67.503 -10.859 25.785 1.00 56.97 159 PRO B C 1
ATOM 3926 O O . PRO B 1 159 ? -67.823 -10.061 26.680 1.00 41.88 159 PRO B O 1
ATOM 3930 N N . GLY B 1 160 ? -67.348 -12.168 25.986 1.00 47.02 160 GLY B N 1
ATOM 3931 C CA . GLY B 1 160 ? -67.391 -12.761 27.316 1.00 27.19 160 GLY B CA 1
ATOM 3932 C C . GLY B 1 160 ? -68.787 -13.004 27.858 1.00 43.49 160 GLY B C 1
ATOM 3933 O O . GLY B 1 160 ? -68.939 -13.454 28.993 1.00 57.34 160 GLY B O 1
ATOM 3934 N N . VAL B 1 161 ? -69.803 -12.702 27.048 1.00 60.13 161 VAL B N 1
ATOM 3935 C CA . VAL B 1 161 ? -71.202 -12.930 27.408 1.00 16.06 161 VAL B CA 1
ATOM 3936 C C . VAL B 1 161 ? -71.686 -14.304 26.948 1.00 53.84 161 VAL B C 1
ATOM 3937 O O . VAL B 1 161 ? -71.568 -14.669 25.767 1.00 32.60 161 VAL B O 1
ATOM 3941 N N . ALA B 1 162 ? -72.247 -15.054 27.887 1.00 33.06 162 ALA B N 1
ATOM 3942 C CA . ALA B 1 162 ? -72.805 -16.366 27.601 1.00 42.71 162 ALA B CA 1
ATOM 3943 C C . ALA B 1 162 ? -74.163 -16.240 26.910 1.00 47.61 162 ALA B C 1
ATOM 3944 O O . ALA B 1 162 ? -74.921 -15.310 27.176 1.00 43.39 162 ALA B O 1
ATOM 3946 N N . GLN B 1 163 ? -74.465 -17.179 26.021 1.00 39.17 163 GLN B N 1
ATOM 3947 C CA . GLN B 1 163 ? -75.759 -17.224 25.355 1.00 8.86 163 GLN B CA 1
ATOM 3948 C C . GLN B 1 163 ? -76.105 -18.651 24.983 1.00 78.50 163 GLN B C 1
ATOM 3949 O O . GLN B 1 163 ? -75.228 -19.437 24.577 1.00 52.54 163 GLN B O 1
ATOM 3955 N N . TRP B 1 164 ? -77.391 -18.969 25.100 1.00 26.18 164 TRP B N 1
ATOM 3956 C CA . TRP B 1 164 ? -77.914 -20.241 24.639 1.00 33.58 164 TRP B CA 1
ATOM 3957 C C . TRP B 1 164 ? -79.073 -19.981 23.689 1.00 55.58 164 TRP B C 1
ATOM 3958 O O . TRP B 1 164 ? -79.672 -18.903 23.730 1.00 51.15 164 TRP B O 1
ATOM 3969 N N . PHE B 1 165 ? -79.379 -20.940 22.816 1.00 45.89 165 PHE B N 1
ATOM 3970 C CA . PHE B 1 165 ? -80.610 -20.852 22.032 1.00 26.93 165 PHE B CA 1
ATOM 3971 C C . PHE B 1 165 ? -81.418 -22.149 22.124 1.00 47.90 165 PHE B C 1
ATOM 3972 O O . PHE B 1 165 ? -80.838 -23.231 22.265 1.00 30.97 165 PHE B O 1
ATOM 3980 N N . TYR B 1 166 ? -82.748 -22.034 22.059 1.00 31.39 166 TYR B N 1
ATOM 3981 C CA . TYR B 1 166 ? -83.636 -23.202 22.055 1.00 15.37 166 TYR B CA 1
ATOM 3982 C C . TYR B 1 166 ? -84.695 -23.125 20.975 1.00 35.84 166 TYR B C 1
ATOM 3983 O O . TYR B 1 166 ? -85.373 -22.107 20.841 1.00 46.67 166 TYR B O 1
ATOM 3992 N N . ASN B 1 167 ? -84.829 -24.199 20.200 1.00 33.25 167 ASN B N 1
ATOM 3993 C CA . ASN B 1 167 ? -85.891 -24.296 19.205 1.00 41.82 167 ASN B CA 1
ATOM 3994 C C . ASN B 1 167 ? -87.050 -25.108 19.762 1.00 46.19 167 ASN B C 1
ATOM 3995 O O . ASN B 1 167 ? -86.872 -26.249 20.193 1.00 42.92 167 ASN B O 1
ATOM 4000 N N . ASP B 1 168 ? -88.236 -24.508 19.749 1.00 56.48 168 ASP B N 1
ATOM 4001 C CA . ASP B 1 168 ? -89.461 -25.179 20.177 1.00 55.11 168 ASP B CA 1
ATOM 4002 C C . ASP B 1 168 ? -90.201 -25.875 19.023 1.00 64.60 168 ASP B C 1
ATOM 4003 O O . ASP B 1 168 ? -90.695 -26.992 19.185 1.00 75.81 168 ASP B O 1
ATOM 4008 N N . GLY B 1 169 ? -90.256 -25.226 17.859 1.00 33.51 169 GLY B N 1
ATOM 4009 C CA . GLY B 1 169 ? -91.030 -25.725 16.728 1.00 47.80 169 GLY B CA 1
ATOM 4010 C C . GLY B 1 169 ? -90.425 -26.886 15.956 1.00 50.77 169 GLY B C 1
ATOM 4011 O O . GLY B 1 169 ? -89.614 -27.634 16.499 1.00 38.54 169 GLY B O 1
ATOM 4012 N N . ASN B 1 170 ? -90.827 -27.053 14.696 1.00 40.26 170 ASN B N 1
ATOM 4013 C CA . ASN B 1 170 ? -90.250 -28.108 13.859 1.00 37.92 170 ASN B CA 1
ATOM 4014 C C . ASN B 1 170 ? -89.389 -27.528 12.753 1.00 60.79 170 ASN B C 1
ATOM 4015 O O . ASN B 1 170 ? -88.336 -28.071 12.414 1.00 53.36 170 ASN B O 1
ATOM 4020 N N . GLN B 1 171 ? -89.851 -26.421 12.188 1.00 55.77 171 GLN B N 1
ATOM 4021 C CA . GLN B 1 171 ? -88.994 -25.603 11.361 1.00 34.53 171 GLN B CA 1
ATOM 4022 C C . GLN B 1 171 ? -87.671 -25.465 12.103 1.00 63.89 171 GLN B C 1
ATOM 4023 O O . GLN B 1 171 ? -87.643 -25.114 13.293 1.00 43.43 171 GLN B O 1
ATOM 4029 N N . PRO B 1 172 ? -86.566 -25.768 11.415 1.00 42.51 172 PRO B N 1
ATOM 4030 C CA . PRO B 1 172 ? -85.230 -25.569 11.964 1.00 32.82 172 PRO B CA 1
ATOM 4031 C C . PRO B 1 172 ? -84.988 -24.099 12.297 1.00 40.76 172 PRO B C 1
ATOM 4032 O O . PRO B 1 172 ? -85.392 -23.211 11.550 1.00 29.66 172 PRO B O 1
ATOM 4036 N N . LEU B 1 173 ? -84.357 -23.857 13.439 1.00 35.29 173 LEU B N 1
ATOM 4037 C CA . LEU B 1 173 ? -83.954 -22.522 13.836 1.00 15.55 173 LEU B CA 1
ATOM 4038 C C . LEU B 1 173 ? -82.543 -22.237 13.281 1.00 39.77 173 LEU B C 1
ATOM 4039 O O . LEU B 1 173 ? -81.556 -22.852 13.689 1.00 24.42 173 LEU B O 1
ATOM 4044 N N . VAL B 1 174 ? -82.456 -21.319 12.330 1.00 27.48 174 VAL B N 1
ATOM 4045 C CA . VAL B 1 174 ? -81.184 -20.979 11.734 1.00 18.71 174 VAL B CA 1
ATOM 4046 C C . VAL B 1 174 ? -80.749 -19.646 12.316 1.00 43.57 174 VAL B C 1
ATOM 4047 O O . VAL B 1 174 ? -81.445 -18.632 12.197 1.00 29.11 174 VAL B O 1
ATOM 4051 N N . ILE B 1 175 ? -79.595 -19.661 12.969 1.00 41.45 175 ILE B N 1
ATOM 4052 C CA . ILE B 1 175 ? -78.980 -18.435 13.459 1.00 45.67 175 ILE B CA 1
ATOM 4053 C C . ILE B 1 175 ? -77.599 -18.272 12.811 1.00 40.85 175 ILE B C 1
ATOM 4054 O O . ILE B 1 175 ? -76.781 -19.193 12.793 1.00 33.86 175 ILE B O 1
ATOM 4059 N N . VAL B 1 176 ? -77.367 -17.086 12.274 1.00 13.61 176 VAL B N 1
ATOM 4060 C CA . VAL B 1 176 ? -76.219 -16.801 11.446 1.00 11.88 176 VAL B CA 1
ATOM 4061 C C . VAL B 1 176 ? -75.407 -15.665 12.113 1.00 28.37 176 VAL B C 1
ATOM 4062 O O . VAL B 1 176 ? -75.968 -14.635 12.471 1.00 32.43 176 VAL B O 1
ATOM 4066 N N . SER B 1 177 ? -74.104 -15.857 12.325 1.00 33.48 177 SER B N 1
ATOM 4067 C CA . SER B 1 177 ? -73.312 -14.882 13.112 1.00 51.24 177 SER B CA 1
ATOM 4068 C C . SER B 1 177 ? -71.915 -14.490 12.575 1.00 39.50 177 SER B C 1
ATOM 4069 O O . SER B 1 177 ? -71.172 -15.327 12.054 1.00 25.30 177 SER B O 1
ATOM 4072 N N . VAL B 1 178 ? -71.584 -13.204 12.716 1.00 22.42 178 VAL B N 1
ATOM 4073 C CA . VAL B 1 178 ? -70.237 -12.698 12.507 1.00 1.80 178 VAL B CA 1
ATOM 4074 C C . VAL B 1 178 ? -69.496 -12.454 13.842 1.00 41.04 178 VAL B C 1
ATOM 4075 O O . VAL B 1 178 ? -69.925 -11.660 14.685 1.00 16.42 178 VAL B O 1
ATOM 4079 N N . LEU B 1 179 ? -68.385 -13.163 14.014 1.00 16.11 179 LEU B N 1
ATOM 4080 C CA . LEU B 1 179 ? -67.424 -12.915 15.069 1.00 27.67 179 LEU B CA 1
ATOM 4081 C C . LEU B 1 179 ? -66.356 -11.944 14.578 1.00 24.66 179 LEU B C 1
ATOM 4082 O O . LEU B 1 179 ? -65.668 -12.229 13.607 1.00 46.18 179 LEU B O 1
ATOM 4087 N N . ASP B 1 180 ? -66.214 -10.811 15.266 1.00 47.15 180 ASP B N 1
ATOM 4088 C CA . ASP B 1 180 ? -65.277 -9.744 14.896 1.00 30.78 180 ASP B CA 1
ATOM 4089 C C . ASP B 1 180 ? -63.921 -9.996 15.541 1.00 30.33 180 ASP B C 1
ATOM 4090 O O . ASP B 1 180 ? -63.733 -9.759 16.734 1.00 31.99 180 ASP B O 1
ATOM 4095 N N . LEU B 1 181 ? -62.988 -10.486 14.735 1.00 21.76 181 LEU B N 1
ATOM 4096 C CA . LEU B 1 181 ? -61.682 -10.928 15.201 1.00 18.05 181 LEU B CA 1
ATOM 4097 C C . LEU B 1 181 ? -60.684 -9.783 15.339 1.00 35.11 181 LEU B C 1
ATOM 4098 O O . LEU B 1 181 ? -59.806 -9.811 16.202 1.00 23.94 181 LEU B O 1
ATOM 4103 N N . ALA B 1 182 ? -60.825 -8.778 14.483 1.00 35.95 182 ALA B N 1
ATOM 4104 C CA . ALA B 1 182 ? -59.879 -7.669 14.425 1.00 25.10 182 ALA B CA 1
ATOM 4105 C C . ALA B 1 182 ? -60.124 -6.591 15.471 1.00 15.30 182 ALA B C 1
ATOM 4106 O O . ALA B 1 182 ? -59.199 -5.884 15.848 1.00 48.48 182 ALA B O 1
ATOM 4108 N N . SER B 1 183 ? -61.368 -6.461 15.925 1.00 60.06 183 SER B N 1
ATOM 4109 C CA . SER B 1 183 ? -61.741 -5.496 16.967 1.00 37.71 183 SER B CA 1
ATOM 4110 C C . SER B 1 183 ? -60.720 -5.519 18.106 1.00 38.47 183 SER B C 1
ATOM 4111 O O . SER B 1 183 ? -60.137 -6.564 18.400 1.00 43.96 183 SER B O 1
ATOM 4114 N N . HIS B 1 184 ? -60.485 -4.379 18.746 1.00 49.68 184 HIS B N 1
ATOM 4115 C CA . HIS B 1 184 ? -59.587 -4.372 19.906 1.00 65.16 184 HIS B CA 1
ATOM 4116 C C . HIS B 1 184 ? -60.158 -5.236 21.030 1.00 46.16 184 HIS B C 1
ATOM 4117 O O . HIS B 1 184 ? -59.414 -5.751 21.864 1.00 36.22 184 HIS B O 1
ATOM 4124 N N . GLN B 1 185 ? -61.483 -5.392 21.026 1.00 45.21 185 GLN B N 1
ATOM 4125 C CA . GLN B 1 185 ? -62.205 -6.131 22.059 1.00 30.30 185 GLN B CA 1
ATOM 4126 C C . GLN B 1 185 ? -61.786 -7.578 22.117 1.00 28.20 185 GLN B C 1
ATOM 4127 O O . GLN B 1 185 ? -62.037 -8.269 23.099 1.00 32.00 185 GLN B O 1
ATOM 4133 N N . ASN B 1 186 ? -61.176 -8.051 21.044 1.00 31.74 186 ASN B N 1
ATOM 4134 C CA . ASN B 1 186 ? -60.704 -9.414 21.020 1.00 25.41 186 ASN B CA 1
ATOM 4135 C C . ASN B 1 186 ? -59.321 -9.403 21.585 1.00 19.31 186 ASN B C 1
ATOM 4136 O O . ASN B 1 186 ? -58.377 -9.071 20.891 1.00 59.67 186 ASN B O 1
ATOM 4141 N N . GLN B 1 187 ? -59.174 -9.726 22.853 1.00 17.54 187 GLN B N 1
ATOM 4142 C CA . GLN B 1 187 ? -57.856 -9.579 23.427 1.00 27.76 187 GLN B CA 1
ATOM 4143 C C . GLN B 1 187 ? -57.098 -10.891 23.445 1.00 27.52 187 GLN B C 1
ATOM 4144 O O . GLN B 1 187 ? -56.285 -11.141 24.321 1.00 40.34 187 GLN B O 1
ATOM 4150 N N . LEU B 1 188 ? -57.348 -11.713 22.438 1.00 17.59 188 LEU B N 1
ATOM 4151 C CA . LEU B 1 188 ? -56.684 -12.994 22.347 1.00 34.33 188 LEU B CA 1
ATOM 4152 C C . LEU B 1 188 ? -55.858 -13.201 21.063 1.00 44.45 188 LEU B C 1
ATOM 4153 O O . LEU B 1 188 ? -54.630 -13.242 21.100 1.00 68.23 188 LEU B O 1
ATOM 4158 N N . ASP B 1 189 ? -56.531 -13.302 19.930 1.00 20.88 189 ASP B N 1
ATOM 4159 C CA . ASP B 1 189 ? -56.040 -14.159 18.869 1.00 20.78 189 ASP B CA 1
ATOM 4160 C C . ASP B 1 189 ? -56.812 -13.878 17.603 1.00 34.90 189 ASP B C 1
ATOM 4161 O O . ASP B 1 189 ? -57.884 -13.296 17.644 1.00 39.23 189 ASP B O 1
ATOM 4166 N N . ARG B 1 190 ? -56.289 -14.313 16.471 1.00 16.39 190 ARG B N 1
ATOM 4167 C CA . ARG B 1 190 ? -56.988 -14.102 15.228 1.00 26.28 190 ARG B CA 1
ATOM 4168 C C . ARG B 1 190 ? -57.675 -15.425 14.821 1.00 27.38 190 ARG B C 1
ATOM 4169 O O . ARG B 1 190 ? -57.567 -15.909 13.697 1.00 29.64 190 ARG B O 1
ATOM 4177 N N . ASN B 1 191 ? -58.364 -16.024 15.782 1.00 34.23 191 ASN B N 1
ATOM 4178 C CA . ASN B 1 191 ? -59.299 -17.112 15.499 1.00 55.55 191 ASN B CA 1
ATOM 4179 C C . ASN B 1 191 ? -60.631 -16.913 16.251 1.00 44.90 191 ASN B C 1
ATOM 4180 O O . ASN B 1 191 ? -60.694 -16.190 17.249 1.00 35.73 191 ASN B O 1
ATOM 4185 N N . PRO B 1 192 ? -61.708 -17.542 15.761 1.00 36.93 192 PRO B N 1
ATOM 4186 C CA . PRO B 1 192 ? -62.931 -17.555 16.556 1.00 27.16 192 PRO B CA 1
ATOM 4187 C C . PRO B 1 192 ? -62.693 -18.497 17.714 1.00 25.29 192 PRO B C 1
ATOM 4188 O O . PRO B 1 192 ? -62.382 -19.658 17.469 1.00 30.77 192 PRO B O 1
ATOM 4192 N N . ARG B 1 193 ? -62.814 -18.020 18.947 1.00 43.08 193 ARG B N 1
ATOM 4193 C CA . ARG B 1 193 ? -62.585 -18.882 20.106 1.00 55.95 193 ARG B CA 1
ATOM 4194 C C . ARG B 1 193 ? -63.809 -18.986 21.031 1.00 32.63 193 ARG B C 1
ATOM 4195 O O . ARG B 1 193 ? -63.969 -18.180 21.944 1.00 56.23 193 ARG B O 1
ATOM 4203 N N . PRO B 1 194 ? -64.682 -19.976 20.782 1.00 36.98 194 PRO B N 1
ATOM 4204 C CA . PRO B 1 194 ? -65.811 -20.218 21.679 1.00 44.23 194 PRO B CA 1
ATOM 4205 C C . PRO B 1 194 ? -65.344 -20.889 22.952 1.00 27.08 194 PRO B C 1
ATOM 4206 O O . PRO B 1 194 ? -64.402 -21.679 22.908 1.00 25.32 194 PRO B O 1
ATOM 4210 N N . PHE B 1 195 ? -65.998 -20.564 24.064 1.00 46.57 195 PHE B N 1
ATOM 4211 C CA . PHE B 1 195 ? -65.773 -21.221 25.350 1.00 28.83 195 PHE B CA 1
ATOM 4212 C C . PHE B 1 195 ? -67.067 -21.908 25.760 1.00 41.22 195 PHE B C 1
ATOM 4213 O O . PHE B 1 195 ? -68.049 -21.239 26.073 1.00 38.29 195 PHE B O 1
ATOM 4221 N N . TYR B 1 196 ? -67.088 -23.236 25.757 1.00 42.40 196 TYR B N 1
ATOM 4222 C CA . TYR B 1 196 ? -68.322 -23.942 26.085 1.00 16.00 196 TYR B CA 1
ATOM 4223 C C . TYR B 1 196 ? -68.481 -24.184 27.574 1.00 27.44 196 TYR B C 1
ATOM 4224 O O . TYR B 1 196 ? -67.586 -24.737 28.217 1.00 18.69 196 TYR B O 1
ATOM 4233 N N . LEU B 1 197 ? -69.626 -23.765 28.116 1.00 30.82 197 LEU B N 1
ATOM 4234 C CA . LEU B 1 197 ? -69.969 -24.032 29.512 1.00 9.56 197 LEU B CA 1
ATOM 4235 C C . LEU B 1 197 ? -70.510 -25.455 29.763 1.00 33.18 197 LEU B C 1
ATOM 4236 O O . LEU B 1 197 ? -70.351 -25.988 30.850 1.00 25.48 197 LEU B O 1
ATOM 4241 N N . ALA B 1 198 ? -71.124 -26.089 28.767 1.00 22.74 198 ALA B N 1
ATOM 4242 C CA . ALA B 1 198 ? -71.644 -27.435 28.988 1.00 21.50 198 ALA B CA 1
ATOM 4243 C C . ALA B 1 198 ? -71.236 -28.475 27.954 1.00 40.08 198 ALA B C 1
ATOM 4244 O O . ALA B 1 198 ? -70.762 -29.556 28.311 1.00 36.87 198 ALA B O 1
ATOM 4246 N N . GLY B 1 199 ? -71.443 -28.164 26.679 1.00 15.31 199 GLY B N 1
ATOM 4247 C CA . GLY B 1 199 ? -71.204 -29.132 25.624 1.00 23.88 199 GLY B CA 1
ATOM 4248 C C . GLY B 1 199 ? -69.784 -29.672 25.495 1.00 38.57 199 GLY B C 1
ATOM 4249 O O . GLY B 1 199 ? -68.789 -28.986 25.769 1.00 32.16 199 GLY B O 1
ATOM 4250 N N . ASN B 1 200 ? -69.702 -30.926 25.067 1.00 24.79 200 ASN B N 1
ATOM 4251 C CA . ASN B 1 200 ? -68.444 -31.540 24.674 1.00 36.60 200 ASN B CA 1
ATOM 4252 C C . ASN B 1 200 ? -68.368 -31.568 23.148 1.00 39.71 200 ASN B C 1
ATOM 4253 O O . ASN B 1 200 ? -69.368 -31.810 22.476 1.00 38.64 200 ASN B O 1
ATOM 4258 N N . ASN B 1 201 ? -67.184 -31.314 22.601 1.00 64.70 201 ASN B N 1
ATOM 4259 C CA . ASN B 1 201 ? -67.009 -31.248 21.155 1.00 37.20 201 ASN B CA 1
ATOM 4260 C C . ASN B 1 201 ? -65.955 -32.234 20.678 1.00 42.67 201 ASN B C 1
ATOM 4261 O O . ASN B 1 201 ? -64.829 -31.844 20.369 1.00 67.98 201 ASN B O 1
ATOM 4266 N N . PRO B 1 202 ? -66.320 -33.521 20.596 1.00 51.63 202 PRO B N 1
ATOM 4267 C CA . PRO B 1 202 ? -65.348 -34.578 20.279 1.00 59.30 202 PRO B CA 1
ATOM 4268 C C . PRO B 1 202 ? -64.550 -34.358 18.981 1.00 33.26 202 PRO B C 1
ATOM 4269 O O . PRO B 1 202 ? -63.506 -34.989 18.824 1.00 56.16 202 PRO B O 1
ATOM 4273 N N . GLN B 1 203 ? -65.021 -33.489 18.086 1.00 45.38 203 GLN B N 1
ATOM 4274 C CA . GLN B 1 203 ? -64.283 -33.159 16.862 1.00 24.71 203 GLN B CA 1
ATOM 4275 C C . GLN B 1 203 ? -63.120 -32.193 17.141 1.00 69.36 203 GLN B C 1
ATOM 4276 O O . GLN B 1 203 ? -62.144 -32.130 16.377 1.00 37.33 203 GLN B O 1
ATOM 4282 N N . GLY B 1 204 ? -63.239 -31.429 18.225 1.00 47.81 204 GLY B N 1
ATOM 4283 C CA . GLY B 1 204 ? -62.232 -30.448 18.579 1.00 35.13 204 GLY B CA 1
ATOM 4284 C C . GLY B 1 204 ? -62.284 -29.152 17.775 1.00 60.92 204 GLY B C 1
ATOM 4285 O O . GLY B 1 204 ? -63.217 -28.883 17.007 1.00 29.60 204 GLY B O 1
ATOM 4286 N N . GLN B 1 205 ? -61.256 -28.334 17.951 1.00 39.18 205 GLN B N 1
ATOM 4287 C CA . GLN B 1 205 ? -61.228 -27.027 17.320 1.00 50.24 205 GLN B CA 1
ATOM 4288 C C . GLN B 1 205 ? -60.703 -27.142 15.890 1.00 11.76 205 GLN B C 1
ATOM 4289 O O . GLN B 1 205 ? -59.615 -26.677 15.581 1.00 46.17 205 GLN B O 1
ATOM 4295 N N . VAL B 1 206 ? -61.480 -27.752 15.005 1.00 50.85 206 VAL B N 1
ATOM 4296 C CA . VAL B 1 206 ? -61.011 -27.966 13.629 1.00 39.75 206 VAL B CA 1
ATOM 4297 C C . VAL B 1 206 ? -60.892 -26.671 12.819 1.00 20.90 206 VAL B C 1
ATOM 4298 O O . VAL B 1 206 ? -60.108 -26.605 11.876 1.00 35.08 206 VAL B O 1
ATOM 4302 N N . TRP B 1 207 ? -61.651 -25.645 13.202 1.00 33.97 207 TRP B N 1
ATOM 4303 C CA . TRP B 1 207 ? -61.570 -24.325 12.564 1.00 32.76 207 TRP B CA 1
ATOM 4304 C C . TRP B 1 207 ? -60.317 -23.531 12.921 1.00 14.18 207 TRP B C 1
ATOM 4305 O O . TRP B 1 207 ? -60.086 -22.487 12.332 1.00 29.19 207 TRP B O 1
ATOM 4316 N N . ILE B 1 208 ? -59.529 -24.027 13.880 1.00 45.58 208 ILE B N 1
ATOM 4317 C CA . ILE B 1 208 ? -58.250 -23.421 14.291 1.00 33.27 208 ILE B CA 1
ATOM 4318 C C . ILE B 1 208 ? -57.065 -24.356 14.068 1.00 57.15 208 ILE B C 1
ATOM 4319 O O . ILE B 1 208 ? -56.881 -25.320 14.822 1.00 56.13 208 ILE B O 1
ATOM 4324 N N . GLU B 1 209 ? -56.237 -24.069 13.069 1.00 91.18 209 GLU B N 1
ATOM 4325 C CA . GLU B 1 209 ? -55.134 -24.976 12.753 1.00 120.14 209 GLU B CA 1
ATOM 4326 C C . GLU B 1 209 ? -54.156 -25.152 13.923 1.00 102.71 209 GLU B C 1
ATOM 4327 O O . GLU B 1 209 ? -54.085 -24.327 14.843 1.00 57.12 209 GLU B O 1
ATOM 4333 N N . GLY B 1 210 ? -53.417 -26.252 13.895 1.00 76.38 210 GLY B N 1
ATOM 4334 C CA . GLY B 1 210 ? -52.506 -26.552 14.977 1.00 91.95 210 GLY B CA 1
ATOM 4335 C C . GLY B 1 210 ? -53.200 -27.274 16.112 1.00 84.65 210 GLY B C 1
ATOM 4336 O O . GLY B 1 210 ? -52.607 -27.502 17.166 1.00 110.42 210 GLY B O 1
ATOM 4337 N N . ARG B 1 211 ? -54.459 -27.643 15.901 1.00 73.49 211 ARG B N 1
ATOM 4338 C CA . ARG B 1 211 ? -55.207 -28.351 16.937 1.00 114.97 211 ARG B CA 1
ATOM 4339 C C . ARG B 1 211 ? -54.758 -29.798 17.138 1.00 71.52 211 ARG B C 1
ATOM 4340 O O . ARG B 1 211 ? -54.709 -30.298 18.260 1.00 47.85 211 ARG B O 1
ATOM 4348 N N . GLU B 1 212 ? -54.436 -30.458 16.035 1.00 98.68 212 GLU B N 1
ATOM 4349 C CA . GLU B 1 212 ? -53.947 -31.827 16.063 1.00 21.81 212 GLU B CA 1
ATOM 4350 C C . GLU B 1 212 ? -54.967 -32.853 16.559 1.00 47.75 212 GLU B C 1
ATOM 4351 O O . GLU B 1 212 ? -54.602 -33.857 17.162 1.00 30.53 212 GLU B O 1
ATOM 4357 N N . GLN B 1 213 ? -56.243 -32.604 16.275 1.00 76.18 213 GLN B N 1
ATOM 4358 C CA . GLN B 1 213 ? -57.255 -33.656 16.329 1.00 33.01 213 GLN B CA 1
ATOM 4359 C C . GLN B 1 213 ? -57.538 -34.124 17.727 1.00 69.12 213 GLN B C 1
ATOM 4360 O O . GLN B 1 213 ? -57.704 -35.322 17.954 1.00 106.29 213 GLN B O 1
ATOM 4366 N N . GLN B 1 214 ? -57.578 -33.203 18.677 1.00 58.94 214 GLN B N 1
ATOM 4367 C CA . GLN B 1 214 ? -58.014 -33.594 20.004 1.00 44.17 214 GLN B CA 1
ATOM 4368 C C . GLN B 1 214 ? -59.345 -32.948 20.395 1.00 36.07 214 GLN B C 1
ATOM 4369 O O . GLN B 1 214 ? -59.722 -31.901 19.875 1.00 42.04 214 GLN B O 1
ATOM 4375 N N . PRO B 1 215 ? -60.088 -33.600 21.292 1.00 54.36 215 PRO B N 1
ATOM 4376 C CA . PRO B 1 215 ? -61.420 -33.094 21.616 1.00 55.09 215 PRO B CA 1
ATOM 4377 C C . PRO B 1 215 ? -61.367 -31.737 22.304 1.00 60.44 215 PRO B C 1
ATOM 4378 O O . PRO B 1 215 ? -60.323 -31.340 22.850 1.00 18.05 215 PRO B O 1
ATOM 4382 N N . GLN B 1 216 ? -62.499 -31.040 22.251 1.00 21.44 216 GLN B N 1
ATOM 4383 C CA . GLN B 1 216 ? -62.679 -29.795 22.959 1.00 28.33 216 GLN B CA 1
ATOM 4384 C C . GLN B 1 216 ? -63.768 -30.019 23.986 1.00 45.00 216 GLN B C 1
ATOM 4385 O O . GLN B 1 216 ? -64.954 -30.015 23.659 1.00 54.77 216 GLN B O 1
ATOM 4391 N N . LYS B 1 217 ? -63.360 -30.230 25.231 1.00 33.06 217 LYS B N 1
ATOM 4392 C CA . LYS B 1 217 ? -64.312 -30.417 26.301 1.00 48.27 217 LYS B CA 1
ATOM 4393 C C . LYS B 1 217 ? -64.794 -29.063 26.794 1.00 35.57 217 LYS B C 1
ATOM 4394 O O . LYS B 1 217 ? -64.296 -28.027 26.377 1.00 36.65 217 LYS B O 1
ATOM 4400 N N . ASN B 1 218 ? -65.785 -29.075 27.673 1.00 54.82 218 ASN B N 1
ATOM 4401 C CA . ASN B 1 218 ? -66.256 -27.835 28.248 1.00 34.29 218 ASN B CA 1
ATOM 4402 C C . ASN B 1 218 ? -65.294 -27.274 29.282 1.00 29.23 218 ASN B C 1
ATOM 4403 O O . ASN B 1 218 ? -64.431 -27.980 29.808 1.00 21.60 218 ASN B O 1
ATOM 4408 N N . ILE B 1 219 ? -65.461 -25.990 29.554 1.00 24.18 219 ILE B N 1
ATOM 4409 C CA . ILE B 1 219 ? -64.667 -25.276 30.541 1.00 24.97 219 ILE B CA 1
ATOM 4410 C C . ILE B 1 219 ? -64.541 -26.027 31.852 1.00 26.36 219 ILE B C 1
ATOM 4411 O O . ILE B 1 219 ? -63.477 -26.058 32.453 1.00 29.36 219 ILE B O 1
ATOM 4416 N N . LEU B 1 220 ? -65.630 -26.636 32.298 1.00 34.64 220 LEU B N 1
ATOM 4417 C CA . LEU B 1 220 ? -65.631 -27.305 33.593 1.00 44.84 220 LEU B CA 1
ATOM 4418 C C . LEU B 1 220 ? -64.707 -28.537 33.607 1.00 64.87 220 LEU B C 1
ATOM 4419 O O . LEU B 1 220 ? -64.172 -28.906 34.655 1.00 37.66 220 LEU B O 1
ATOM 4424 N N . ASN B 1 221 ? -64.503 -29.148 32.438 1.00 43.66 221 ASN B N 1
ATOM 4425 C CA . ASN B 1 221 ? -63.683 -30.359 32.327 1.00 40.67 221 ASN B CA 1
ATOM 4426 C C . ASN B 1 221 ? -62.208 -30.103 32.633 1.00 45.55 221 ASN B C 1
ATOM 4427 O O . ASN B 1 221 ? -61.462 -31.012 33.016 1.00 45.29 221 ASN B O 1
ATOM 4432 N N . GLY B 1 222 ? -61.790 -28.857 32.468 1.00 26.51 222 GLY B N 1
ATOM 4433 C CA . GLY B 1 222 ? -60.396 -28.503 32.659 1.00 47.11 222 GLY B CA 1
ATOM 4434 C C . GLY B 1 222 ? -60.021 -28.463 34.129 1.00 68.71 222 GLY B C 1
ATOM 4435 O O . GLY B 1 222 ? -58.855 -28.604 34.490 1.00 42.93 222 GLY B O 1
ATOM 4436 N N . PHE B 1 223 ? -61.008 -28.257 34.990 1.00 30.28 223 PHE B N 1
ATOM 4437 C CA . PHE B 1 223 ? -60.730 -28.263 36.403 1.00 21.78 223 PHE B CA 1
ATOM 4438 C C . PHE B 1 223 ? -60.740 -29.689 36.909 1.00 35.85 223 PHE B C 1
ATOM 4439 O O . PHE B 1 223 ? -61.348 -30.564 36.292 1.00 52.63 223 PHE B O 1
ATOM 4447 N N . THR B 1 224 ? -60.054 -29.925 38.024 1.00 47.32 224 THR B N 1
ATOM 4448 C CA . THR B 1 224 ? -60.135 -31.210 38.704 1.00 29.97 224 THR B CA 1
ATOM 4449 C C . THR B 1 224 ? -61.529 -31.290 39.275 1.00 33.40 224 THR B C 1
ATOM 4450 O O . THR B 1 224 ? -62.126 -30.254 39.563 1.00 30.44 224 THR B O 1
ATOM 4454 N N . PRO B 1 225 ? -62.067 -32.513 39.420 1.00 33.01 225 PRO B N 1
ATOM 4455 C CA . PRO B 1 225 ? -63.436 -32.677 39.929 1.00 49.04 225 PRO B CA 1
ATOM 4456 C C . PRO B 1 225 ? -63.582 -32.309 41.417 1.00 65.17 225 PRO B C 1
ATOM 4457 O O . PRO B 1 225 ? -64.665 -31.881 41.821 1.00 30.19 225 PRO B O 1
ATOM 4461 N N . GLU B 1 226 ? -62.519 -32.459 42.207 1.00 31.24 226 GLU B N 1
ATOM 4462 C CA . GLU B 1 226 ? -62.541 -32.043 43.606 1.00 27.77 226 GLU B CA 1
ATOM 4463 C C . GLU B 1 226 ? -62.657 -30.531 43.809 1.00 55.57 226 GLU B C 1
ATOM 4464 O O . GLU B 1 226 ? -63.483 -30.074 44.611 1.00 41.60 226 GLU B O 1
ATOM 4470 N N . VAL B 1 227 ? -61.830 -29.752 43.112 1.00 36.44 227 VAL B N 1
ATOM 4471 C CA . VAL B 1 227 ? -61.916 -28.295 43.242 1.00 47.35 227 VAL B CA 1
ATOM 4472 C C . VAL B 1 227 ? -63.303 -27.819 42.776 1.00 47.79 227 VAL B C 1
ATOM 4473 O O . VAL B 1 227 ? -63.882 -26.918 43.374 1.00 51.63 227 VAL B O 1
ATOM 4477 N N . LEU B 1 228 ? -63.847 -28.450 41.736 1.00 33.49 228 LEU B N 1
ATOM 4478 C CA . LEU B 1 228 ? -65.245 -28.240 41.354 1.00 37.89 228 LEU B CA 1
ATOM 4479 C C . LEU B 1 228 ? -66.174 -28.497 42.526 1.00 39.01 228 LEU B C 1
ATOM 4480 O O . LEU B 1 228 ? -67.019 -27.670 42.852 1.00 44.18 228 LEU B O 1
ATOM 4485 N N . ALA B 1 229 ? -66.017 -29.664 43.141 1.00 50.77 229 ALA B N 1
ATOM 4486 C CA . ALA B 1 229 ? -66.856 -30.071 44.254 1.00 24.29 229 ALA B CA 1
ATOM 4487 C C . ALA B 1 229 ? -66.871 -29.014 45.337 1.00 28.43 229 ALA B C 1
ATOM 4488 O O . ALA B 1 229 ? -67.940 -28.607 45.776 1.00 35.83 229 ALA B O 1
ATOM 4490 N N . LYS B 1 230 ? -65.688 -28.563 45.753 1.00 19.32 230 LYS B N 1
ATOM 4491 C CA . LYS B 1 230 ? -65.572 -27.576 46.834 1.00 46.73 230 LYS B CA 1
ATOM 4492 C C . LYS B 1 230 ? -66.043 -26.172 46.433 1.00 45.02 230 LYS B C 1
ATOM 4493 O O . LYS B 1 230 ? -66.212 -25.300 47.283 1.00 69.24 230 LYS B O 1
ATOM 4499 N N . ALA B 1 231 ? -66.249 -25.953 45.142 1.00 32.36 231 ALA B N 1
ATOM 4500 C CA . ALA B 1 231 ? -66.589 -24.628 44.642 1.00 34.01 231 ALA B CA 1
ATOM 4501 C C . ALA B 1 231 ? -68.092 -24.430 44.508 1.00 39.76 231 ALA B C 1
ATOM 4502 O O . ALA B 1 231 ? -68.608 -23.338 44.751 1.00 17.89 231 ALA B O 1
ATOM 4504 N N . PHE B 1 232 ? -68.762 -25.499 44.085 1.00 32.60 232 PHE B N 1
ATOM 4505 C CA . PHE B 1 232 ? -70.187 -25.520 43.795 1.00 56.84 232 PHE B CA 1
ATOM 4506 C C . PHE B 1 232 ? -70.915 -26.055 45.003 1.00 47.13 232 PHE B C 1
ATOM 4507 O O . PHE B 1 232 ? -72.141 -25.935 45.114 1.00 34.50 232 PHE B O 1
ATOM 4515 N N . LYS B 1 233 ? -70.129 -26.666 45.883 1.00 29.37 233 LYS B N 1
ATOM 4516 C CA . LYS B 1 233 ? -70.610 -27.334 47.084 1.00 48.03 233 LYS B CA 1
ATOM 4517 C C . LYS B 1 233 ? -71.414 -28.569 46.712 1.00 39.95 233 LYS B C 1
ATOM 4518 O O . LYS B 1 233 ? -72.426 -28.876 47.340 1.00 61.52 233 LYS B O 1
ATOM 4524 N N . ILE B 1 234 ? -70.956 -29.286 45.694 1.00 31.74 234 ILE B N 1
ATOM 4525 C CA . ILE B 1 234 ? -71.632 -30.512 45.292 1.00 44.52 234 ILE B CA 1
ATOM 4526 C C . ILE B 1 234 ? -70.786 -31.752 45.603 1.00 35.75 234 ILE B C 1
ATOM 4527 O O . ILE B 1 234 ? -69.636 -31.634 46.019 1.00 43.57 234 ILE B O 1
ATOM 4532 N N . ASP B 1 235 ? -71.366 -32.936 45.417 1.00 36.72 235 ASP B N 1
ATOM 4533 C CA . ASP B 1 235 ? -70.632 -34.198 45.564 1.00 55.30 235 ASP B CA 1
ATOM 4534 C C . ASP B 1 235 ? -69.598 -34.391 44.459 1.00 53.28 235 ASP B C 1
ATOM 4535 O O . ASP B 1 235 ? -69.831 -34.004 43.318 1.00 68.93 235 ASP B O 1
ATOM 4540 N N . VAL B 1 236 ? -68.466 -35.008 44.780 1.00 68.67 236 VAL B N 1
ATOM 4541 C CA . VAL B 1 236 ? -67.444 -35.253 43.760 1.00 49.54 236 VAL B CA 1
ATOM 4542 C C . VAL B 1 236 ? -67.965 -36.001 42.527 1.00 60.85 236 VAL B C 1
ATOM 4543 O O . VAL B 1 236 ? -67.441 -35.816 41.428 1.00 53.05 236 VAL B O 1
ATOM 4547 N N . ARG B 1 237 ? -68.994 -36.828 42.695 1.00 45.05 237 ARG B N 1
ATOM 4548 C CA . ARG B 1 237 ? -69.565 -37.536 41.549 1.00 51.14 237 ARG B CA 1
ATOM 4549 C C . ARG B 1 237 ? -70.471 -36.627 40.720 1.00 39.27 237 ARG B C 1
ATOM 4550 O O . ARG B 1 237 ? -70.594 -36.792 39.514 1.00 47.56 237 ARG B O 1
ATOM 4558 N N . THR B 1 238 ? -71.107 -35.659 41.359 1.00 56.64 238 THR B N 1
ATOM 4559 C CA . THR B 1 238 ? -71.898 -34.708 40.600 1.00 36.34 238 THR B CA 1
ATOM 4560 C C . THR B 1 238 ? -70.940 -33.770 39.890 1.00 30.84 238 THR B C 1
ATOM 4561 O O . THR B 1 238 ? -71.206 -33.302 38.791 1.00 59.90 238 THR B O 1
ATOM 4565 N N . ALA B 1 239 ? -69.812 -33.491 40.526 1.00 48.17 239 ALA B N 1
ATOM 4566 C CA . ALA B 1 239 ? -68.805 -32.667 39.888 1.00 54.17 239 ALA B CA 1
ATOM 4567 C C . ALA B 1 239 ? -68.416 -33.252 38.521 1.00 70.41 239 ALA B C 1
ATOM 4568 O O . ALA B 1 239 ? -68.534 -32.561 37.508 1.00 63.74 239 ALA B O 1
ATOM 4570 N N . GLN B 1 240 ? -67.984 -34.517 38.492 1.00 26.19 240 GLN B N 1
ATOM 4571 C CA . GLN B 1 240 ? -67.611 -35.194 37.242 1.00 38.05 240 GLN B CA 1
ATOM 4572 C C . GLN B 1 240 ? -68.708 -35.186 36.149 1.00 55.48 240 GLN B C 1
ATOM 4573 O O . GLN B 1 240 ? -68.421 -35.155 34.943 1.00 37.62 240 GLN B O 1
ATOM 4579 N N . GLN B 1 241 ? -69.966 -35.231 36.572 1.00 43.48 241 GLN B N 1
ATOM 4580 C CA . GLN B 1 241 ? -71.080 -35.243 35.636 1.00 28.96 241 GLN B CA 1
ATOM 4581 C C . GLN B 1 241 ? -71.023 -34.015 34.754 1.00 46.00 241 GLN B C 1
ATOM 4582 O O . GLN B 1 241 ? -71.243 -34.089 33.542 1.00 63.21 241 GLN B O 1
ATOM 4588 N N . LEU B 1 242 ? -70.733 -32.880 35.381 1.00 44.40 242 LEU B N 1
ATOM 4589 C CA . LEU B 1 242 ? -70.731 -31.597 34.696 1.00 39.73 242 LEU B CA 1
ATOM 4590 C C . LEU B 1 242 ? -69.591 -31.515 33.713 1.00 53.36 242 LEU B C 1
ATOM 4591 O O . LEU B 1 242 ? -69.557 -30.604 32.895 1.00 71.59 242 LEU B O 1
ATOM 4596 N N . GLN B 1 243 ? -68.642 -32.443 33.805 1.00 26.00 243 GLN B N 1
ATOM 4597 C CA . GLN B 1 243 ? -67.465 -32.373 32.955 1.00 36.03 243 GLN B CA 1
ATOM 4598 C C . GLN B 1 243 ? -67.758 -32.923 31.560 1.00 43.75 243 GLN B C 1
ATOM 4599 O O . GLN B 1 243 ? -66.949 -32.793 30.643 1.00 50.93 243 GLN B O 1
ATOM 4605 N N . ASN B 1 244 ? -68.938 -33.512 31.408 1.00 44.19 244 ASN B N 1
ATOM 4606 C CA . ASN B 1 244 ? -69.358 -34.127 30.153 1.00 35.86 244 ASN B CA 1
ATOM 4607 C C . ASN B 1 244 ? -68.255 -34.865 29.392 1.00 56.16 244 ASN B C 1
ATOM 4608 O O . ASN B 1 244 ? -68.212 -34.846 28.158 1.00 32.28 244 ASN B O 1
ATOM 4613 N N . GLN B 1 245 ? -67.389 -35.540 30.145 1.00 24.35 245 GLN B N 1
ATOM 4614 C CA . GLN B 1 245 ? -66.363 -36.387 29.563 1.00 56.59 245 GLN B CA 1
ATOM 4615 C C . GLN B 1 245 ? -66.980 -37.418 28.623 1.00 53.93 245 GLN B C 1
ATOM 4616 O O . GLN B 1 245 ? -67.987 -38.047 28.953 1.00 52.67 245 GLN B O 1
ATOM 4622 N N . GLN B 1 246 ? -66.375 -37.589 27.451 1.00 53.04 246 GLN B N 1
ATOM 4623 C CA . GLN B 1 246 ? -66.780 -38.641 26.520 1.00 54.57 246 GLN B CA 1
ATOM 4624 C C . GLN B 1 246 ? -68.202 -38.436 25.992 1.00 47.51 246 GLN B C 1
ATOM 4625 O O . GLN B 1 246 ? -68.664 -39.175 25.127 1.00 79.45 246 GLN B O 1
ATOM 4631 N N . ASP B 1 247 ? -68.892 -37.437 26.526 1.00 37.14 247 ASP B N 1
ATOM 4632 C CA . ASP B 1 247 ? -70.218 -37.061 26.055 1.00 30.22 247 ASP B CA 1
ATOM 4633 C C . ASP B 1 247 ? -70.185 -36.819 24.535 1.00 25.68 247 ASP B C 1
ATOM 4634 O O . ASP B 1 247 ? -69.414 -36.003 24.043 1.00 46.50 247 ASP B O 1
ATOM 4639 N N . ASN B 1 248 ? -71.025 -37.539 23.798 1.00 62.83 248 ASN B N 1
ATOM 4640 C CA . ASN B 1 248 ? -70.990 -37.547 22.332 1.00 37.93 248 ASN B CA 1
ATOM 4641 C C . ASN B 1 248 ? -71.910 -36.543 21.644 1.00 55.14 248 ASN B C 1
ATOM 4642 O O . ASN B 1 248 ? -71.824 -36.344 20.428 1.00 41.13 248 ASN B O 1
ATOM 4647 N N . ARG B 1 249 ? -72.775 -35.902 22.423 1.00 21.66 249 ARG B N 1
ATOM 4648 C CA . ARG B 1 249 ? -73.846 -35.078 21.868 1.00 31.69 249 ARG B CA 1
ATOM 4649 C C . ARG B 1 249 ? -73.428 -33.829 21.070 1.00 44.03 249 ARG B C 1
ATOM 4650 O O . ARG B 1 249 ? -74.101 -33.442 20.115 1.00 47.06 249 ARG B O 1
ATOM 4658 N N . GLY B 1 250 ? -72.336 -33.187 21.452 1.00 38.87 250 GLY B N 1
ATOM 4659 C CA . GLY B 1 250 ? -71.965 -31.943 20.803 1.00 28.92 250 GLY B CA 1
ATOM 4660 C C . GLY B 1 250 ? -72.557 -30.796 21.586 1.00 41.75 250 GLY B C 1
ATOM 4661 O O . GLY B 1 250 ? -72.900 -30.965 22.757 1.00 34.70 250 GLY B O 1
ATOM 4662 N N . ASN B 1 251 ? -72.694 -29.632 20.964 1.00 17.36 251 ASN B N 1
ATOM 4663 C CA . ASN B 1 251 ? -73.184 -28.487 21.723 1.00 33.84 251 ASN B CA 1
ATOM 4664 C C . ASN B 1 251 ? -74.656 -28.191 21.526 1.00 37.99 251 ASN B C 1
ATOM 4665 O O . ASN B 1 251 ? -75.257 -27.459 22.311 1.00 62.13 251 ASN B O 1
ATOM 4670 N N . ILE B 1 252 ? -75.229 -28.744 20.468 1.00 26.33 252 ILE B N 1
ATOM 4671 C CA . ILE B 1 252 ? -76.661 -28.653 20.254 1.00 36.85 252 ILE B CA 1
ATOM 4672 C C . ILE B 1 252 ? -77.305 -29.986 20.689 1.00 55.27 252 ILE B C 1
ATOM 4673 O O . ILE B 1 252 ? -77.327 -30.969 19.943 1.00 29.93 252 ILE B O 1
ATOM 4678 N N . ILE B 1 253 ? -77.789 -30.024 21.927 1.00 24.80 253 ILE B N 1
ATOM 4679 C CA . ILE B 1 253 ? -78.327 -31.255 22.486 1.00 16.83 253 ILE B CA 1
ATOM 4680 C C . ILE B 1 253 ? -79.844 -31.283 22.376 1.00 49.08 253 ILE B C 1
ATOM 4681 O O . ILE B 1 253 ? -80.480 -30.243 22.163 1.00 25.19 253 ILE B O 1
ATOM 4686 N N . ARG B 1 254 ? -80.424 -32.476 22.498 1.00 42.04 254 ARG B N 1
ATOM 4687 C CA . ARG B 1 254 ? -81.881 -32.606 22.473 1.00 50.86 254 ARG B CA 1
ATOM 4688 C C . ARG B 1 254 ? -82.415 -32.615 23.883 1.00 46.96 254 ARG B C 1
ATOM 4689 O O . ARG B 1 254 ? -81.854 -33.275 24.761 1.00 65.20 254 ARG B O 1
ATOM 4697 N N . VAL B 1 255 ? -83.501 -31.882 24.094 1.00 39.48 255 VAL B N 1
ATOM 4698 C CA . VAL B 1 255 ? -84.059 -31.721 25.430 1.00 60.29 255 VAL B CA 1
ATOM 4699 C C . VAL B 1 255 ? -85.035 -32.839 25.746 1.00 46.61 255 VAL B C 1
ATOM 4700 O O . VAL B 1 255 ? -85.995 -33.060 25.009 1.00 58.65 255 VAL B O 1
ATOM 4704 N N . GLN B 1 256 ? -84.776 -33.544 26.843 1.00 62.81 256 GLN B N 1
ATOM 4705 C CA . GLN B 1 256 ? -85.661 -34.605 27.306 1.00 52.29 256 GLN B CA 1
ATOM 4706 C C . GLN B 1 256 ? -86.797 -34.004 28.095 1.00 41.79 256 GLN B C 1
ATOM 4707 O O . GLN B 1 256 ? -86.577 -33.185 28.989 1.00 75.43 256 GLN B O 1
ATOM 4713 N N . GLY B 1 257 ? -88.017 -34.400 27.756 1.00 61.49 257 GLY B N 1
ATOM 4714 C CA . GLY B 1 257 ? -89.187 -33.817 28.383 1.00 101.88 257 GLY B CA 1
ATOM 4715 C C . GLY B 1 257 ? -89.431 -32.424 27.839 1.00 34.35 257 GLY B C 1
ATOM 4716 O O . GLY B 1 257 ? -89.204 -32.179 26.660 1.00 116.03 257 GLY B O 1
ATOM 4717 N N . PRO B 1 258 ? -89.891 -31.500 28.692 1.00 79.54 258 PRO B N 1
ATOM 4718 C CA . PRO B 1 258 ? -90.284 -30.174 28.232 1.00 65.66 258 PRO B CA 1
ATOM 4719 C C . PRO B 1 258 ? -89.227 -29.146 28.559 1.00 88.51 258 PRO B C 1
ATOM 4720 O O . PRO B 1 258 ? -88.104 -29.470 28.964 1.00 81.46 258 PRO B O 1
ATOM 4724 N N . PHE B 1 259 ? -89.618 -27.891 28.414 1.00 55.67 259 PHE B N 1
ATOM 4725 C CA . PHE B 1 259 ? -88.708 -26.795 28.632 1.00 66.01 259 PHE B CA 1
ATOM 4726 C C . PHE B 1 259 ? -89.505 -25.611 29.131 1.00 80.73 259 PHE B C 1
ATOM 4727 O O . PHE B 1 259 ? -89.663 -24.610 28.430 1.00 45.52 259 PHE B O 1
ATOM 4735 N N . SER B 1 260 ? -90.021 -25.751 30.347 1.00 108.35 260 SER B N 1
ATOM 4736 C CA . SER B 1 260 ? -90.816 -24.712 30.991 1.00 105.53 260 SER B CA 1
ATOM 4737 C C . SER B 1 260 ? -89.935 -23.549 31.442 1.00 115.09 260 SER B C 1
ATOM 4738 O O . SER B 1 260 ? -90.024 -23.082 32.581 1.00 133.11 260 SER B O 1
ATOM 4741 N N . VAL B 1 261 ? -89.086 -23.090 30.528 1.00 117.17 261 VAL B N 1
ATOM 4742 C CA . VAL B 1 261 ? -88.127 -22.025 30.797 1.00 103.24 261 VAL B CA 1
ATOM 4743 C C . VAL B 1 261 ? -88.811 -20.687 31.053 1.00 82.73 261 VAL B C 1
ATOM 4744 O O . VAL B 1 261 ? -88.707 -20.123 32.147 1.00 117.91 261 VAL B O 1
ATOM 4748 N N . ILE B 1 262 ? -89.509 -20.186 30.040 1.00 66.19 262 ILE B N 1
ATOM 4749 C CA . ILE B 1 262 ? -90.316 -18.987 30.192 1.00 90.05 262 ILE B CA 1
ATOM 4750 C C . ILE B 1 262 ? -91.705 -19.325 29.683 1.00 88.30 262 ILE B C 1
ATOM 4751 O O . ILE B 1 262 ? -91.856 -20.099 28.736 1.00 86.90 262 ILE B O 1
ATOM 4756 N N . ARG B 1 263 ? -92.721 -18.775 30.336 1.00 102.10 263 ARG B N 1
ATOM 4757 C CA . ARG B 1 263 ? -94.092 -18.969 29.893 1.00 141.75 263 ARG B CA 1
ATOM 4758 C C . ARG B 1 263 ? -94.412 -17.964 28.788 1.00 164.98 263 ARG B C 1
ATOM 4759 O O . ARG B 1 263 ? -94.297 -16.756 28.997 1.00 148.87 263 ARG B O 1
ATOM 4767 N N . PRO B 1 264 ? -94.764 -18.459 27.588 1.00 180.62 264 PRO B N 1
ATOM 4768 C CA . PRO B 1 264 ? -95.271 -17.540 26.564 1.00 162.94 264 PRO B CA 1
ATOM 4769 C C . PRO B 1 264 ? -96.689 -17.136 26.927 1.00 170.74 264 PRO B C 1
ATOM 4770 O O . PRO B 1 264 ? -97.617 -17.884 26.612 1.00 159.16 264 PRO B O 1
ATOM 4774 N N . PRO B 1 265 ? -96.858 -15.980 27.594 1.00 193.01 265 PRO B N 1
ATOM 4775 C CA . PRO B 1 265 ? -98.206 -15.612 28.032 1.00 152.83 265 PRO B CA 1
ATOM 4776 C C . PRO B 1 265 ? -99.169 -15.640 26.852 1.00 151.94 265 PRO B C 1
ATOM 4777 O O . PRO B 1 265 ? -99.055 -14.834 25.923 1.00 96.70 265 PRO B O 1
ATOM 4781 N N . LEU B 1 266 ? -100.092 -16.596 26.883 1.00 139.93 266 LEU B N 1
ATOM 4782 C CA . LEU B 1 266 ? -101.136 -16.680 25.878 1.00 100.97 266 LEU B CA 1
ATOM 4783 C C . LEU B 1 266 ? -102.097 -15.514 26.119 1.00 150.78 266 LEU B C 1
ATOM 4784 O O . LEU B 1 266 ? -103.000 -15.258 25.319 1.00 149.38 266 LEU B O 1
ATOM 4789 N N . ARG B 1 267 ? -101.883 -14.806 27.229 1.00 173.77 267 ARG B N 1
ATOM 4790 C CA . ARG B 1 267 ? -102.724 -13.673 27.618 1.00 159.06 267 ARG B CA 1
ATOM 4791 C C . ARG B 1 267 ? -102.441 -12.442 26.754 1.00 161.19 267 ARG B C 1
ATOM 4792 O O . ARG B 1 267 ? -103.370 -11.819 26.225 1.00 133.77 267 ARG B O 1
ATOM 4800 N N . SER B 1 268 ? -101.155 -12.102 26.633 1.00 169.57 268 SER B N 1
ATOM 4801 C CA . SER B 1 268 ? -100.675 -11.009 25.778 1.00 108.47 268 SER B CA 1
ATOM 4802 C C . SER B 1 268 ? -100.944 -9.620 26.365 1.00 118.21 268 SER B C 1
ATOM 4803 O O . SER B 1 268 ? -100.309 -8.633 25.979 1.00 40.53 268 SER B O 1
ATOM 4806 N N . GLU B 1 280 ? -72.043 -1.259 29.351 1.00 77.85 280 GLU B N 1
ATOM 4807 C CA . GLU B 1 280 ? -71.391 -0.127 30.000 1.00 120.66 280 GLU B CA 1
ATOM 4808 C C . GLU B 1 280 ? -72.132 0.235 31.287 1.00 124.26 280 GLU B C 1
ATOM 4809 O O . GLU B 1 280 ? -72.198 -0.564 32.222 1.00 100.10 280 GLU B O 1
ATOM 4815 N N . THR B 1 281 ? -72.677 1.447 31.333 1.00 148.46 281 THR B N 1
ATOM 4816 C CA . THR B 1 281 ? -73.602 1.830 32.391 1.00 144.35 281 THR B CA 1
ATOM 4817 C C . THR B 1 281 ? -74.990 1.429 31.896 1.00 115.36 281 THR B C 1
ATOM 4818 O O . THR B 1 281 ? -76.017 1.820 32.455 1.00 93.10 281 THR B O 1
ATOM 4822 N N . ILE B 1 282 ? -74.995 0.640 30.825 1.00 130.93 282 ILE B N 1
ATOM 4823 C CA . ILE B 1 282 ? -76.226 0.098 30.262 1.00 142.41 282 ILE B CA 1
ATOM 4824 C C . ILE B 1 282 ? -76.263 -1.440 30.288 1.00 118.51 282 ILE B C 1
ATOM 4825 O O . ILE B 1 282 ? -75.908 -2.117 29.315 1.00 57.83 282 ILE B O 1
ATOM 4830 N N . CYS B 1 283 ? -76.687 -1.965 31.436 1.00 119.20 283 CYS B N 1
ATOM 4831 C CA . CYS B 1 283 ? -76.967 -3.382 31.624 1.00 121.52 283 CYS B CA 1
ATOM 4832 C C . CYS B 1 283 ? -78.456 -3.591 31.380 1.00 109.50 283 CYS B C 1
ATOM 4833 O O . CYS B 1 283 ? -78.926 -4.720 31.212 1.00 59.19 283 CYS B O 1
ATOM 4836 N N . SER B 1 284 ? -79.190 -2.480 31.380 1.00 93.24 284 SER B N 1
ATOM 4837 C CA . SER B 1 284 ? -80.614 -2.478 31.071 1.00 108.79 284 SER B CA 1
ATOM 4838 C C . SER B 1 284 ? -80.826 -2.318 29.569 1.00 100.20 284 SER B C 1
ATOM 4839 O O . SER B 1 284 ? -81.920 -2.558 29.055 1.00 119.35 284 SER B O 1
ATOM 4842 N N . ALA B 1 285 ? -79.771 -1.917 28.869 1.00 76.17 285 ALA B N 1
ATOM 4843 C CA . ALA B 1 285 ? -79.838 -1.707 27.428 1.00 88.31 285 ALA B CA 1
ATOM 4844 C C . ALA B 1 285 ? -80.473 -2.898 26.700 1.00 79.03 285 ALA B C 1
ATOM 4845 O O . ALA B 1 285 ? -80.299 -4.046 27.107 1.00 60.64 285 ALA B O 1
ATOM 4847 N N . ARG B 1 286 ? -81.213 -2.615 25.628 1.00 86.29 286 ARG B N 1
ATOM 4848 C CA . ARG B 1 286 ? -81.813 -3.662 24.796 1.00 105.91 286 ARG B CA 1
ATOM 4849 C C . ARG B 1 286 ? -80.843 -4.116 23.699 1.00 107.53 286 ARG B C 1
ATOM 4850 O O . ARG B 1 286 ? -80.176 -3.296 23.058 1.00 67.47 286 ARG B O 1
ATOM 4858 N N . CYS B 1 287 ? -80.761 -5.428 23.494 1.00 113.76 287 CYS B N 1
ATOM 4859 C CA . CYS B 1 287 ? -79.771 -5.989 22.581 1.00 61.15 287 CYS B CA 1
ATOM 4860 C C . CYS B 1 287 ? -80.382 -6.734 21.372 1.00 90.87 287 CYS B C 1
ATOM 4861 O O . CYS B 1 287 ? -79.651 -7.350 20.597 1.00 86.35 287 CYS B O 1
ATOM 4864 N N . THR B 1 288 ? -81.707 -6.662 21.213 1.00 84.10 288 THR B N 1
ATOM 4865 C CA . THR B 1 288 ? -82.419 -7.241 20.061 1.00 19.44 288 THR B CA 1
ATOM 4866 C C . THR B 1 288 ? -83.160 -6.149 19.284 1.00 59.61 288 THR B C 1
ATOM 4867 O O . THR B 1 288 ? -83.641 -5.182 19.872 1.00 89.13 288 THR B O 1
ATOM 4871 N N . ASP B 1 289 ? -83.243 -6.288 17.964 1.00 51.82 289 ASP B N 1
ATOM 4872 C CA . ASP B 1 289 ? -84.197 -5.504 17.172 1.00 78.75 289 ASP B CA 1
ATOM 4873 C C . ASP B 1 289 ? -84.519 -6.233 15.884 1.00 69.86 289 ASP B C 1
ATOM 4874 O O . ASP B 1 289 ? -83.673 -6.951 15.356 1.00 44.54 289 ASP B O 1
ATOM 4879 N N . ASN B 1 290 ? -85.735 -6.046 15.374 1.00 43.85 290 ASN B N 1
ATOM 4880 C CA . ASN B 1 290 ? -86.118 -6.675 14.110 1.00 55.91 290 ASN B CA 1
ATOM 4881 C C . ASN B 1 290 ? -85.766 -5.840 12.875 1.00 84.74 290 ASN B C 1
ATOM 4882 O O . ASN B 1 290 ? -86.032 -4.627 12.815 1.00 62.95 290 ASN B O 1
ATOM 4887 N N . LEU B 1 291 ? -85.169 -6.510 11.892 1.00 43.25 291 LEU B N 1
ATOM 4888 C CA . LEU B 1 291 ? -84.752 -5.866 10.662 1.00 20.45 291 LEU B CA 1
ATOM 4889 C C . LEU B 1 291 ? -85.774 -6.046 9.549 1.00 51.38 291 LEU B C 1
ATOM 4890 O O . LEU B 1 291 ? -85.901 -5.190 8.681 1.00 43.93 291 LEU B O 1
ATOM 4895 N N . ASP B 1 292 ? -86.499 -7.161 9.581 1.00 41.61 292 ASP B N 1
ATOM 4896 C CA . ASP B 1 292 ? -87.535 -7.447 8.590 1.00 40.79 292 ASP B CA 1
ATOM 4897 C C . ASP B 1 292 ? -88.732 -6.495 8.692 1.00 78.88 292 ASP B C 1
ATOM 4898 O O . ASP B 1 292 ? -89.700 -6.607 7.927 1.00 28.84 292 ASP B O 1
ATOM 4903 N N . ASP B 1 293 ? -88.660 -5.571 9.645 1.00 37.59 293 ASP B N 1
ATOM 4904 C CA . ASP B 1 293 ? -89.743 -4.639 9.912 1.00 56.28 293 ASP B CA 1
ATOM 4905 C C . ASP B 1 293 ? -89.616 -3.386 9.043 1.00 67.46 293 ASP B C 1
ATOM 4906 O O . ASP B 1 293 ? -88.785 -2.516 9.314 1.00 48.31 293 ASP B O 1
ATOM 4911 N N . PRO B 1 294 ? -90.442 -3.294 7.988 1.00 64.51 294 PRO B N 1
ATOM 4912 C CA . PRO B 1 294 ? -90.306 -2.228 6.984 1.00 62.85 294 PRO B CA 1
ATOM 4913 C C . PRO B 1 294 ? -90.761 -0.883 7.510 1.00 33.83 294 PRO B C 1
ATOM 4914 O O . PRO B 1 294 ? -90.497 0.147 6.899 1.00 51.96 294 PRO B O 1
ATOM 4918 N N . SER B 1 295 ? -91.437 -0.888 8.645 1.00 62.41 295 SER B N 1
ATOM 4919 C CA . SER B 1 295 ? -91.755 0.367 9.295 1.00 77.66 295 SER B CA 1
ATOM 4920 C C . SER B 1 295 ? -90.451 1.123 9.503 1.00 61.68 295 SER B C 1
ATOM 4921 O O . SER B 1 295 ? -90.391 2.334 9.308 1.00 104.21 295 SER B O 1
ATOM 4924 N N . ASN B 1 296 ? -89.404 0.387 9.870 1.00 57.29 296 ASN B N 1
ATOM 4925 C CA . ASN B 1 296 ? -88.127 0.987 10.254 1.00 63.30 296 ASN B CA 1
ATOM 4926 C C . ASN B 1 296 ? -87.035 0.875 9.184 1.00 86.01 296 ASN B C 1
ATOM 4927 O O . ASN B 1 296 ? -85.846 0.844 9.506 1.00 79.28 296 ASN B O 1
ATOM 4932 N N . ALA B 1 297 ? -87.433 0.815 7.916 1.00 90.63 297 ALA B N 1
ATOM 4933 C CA . ALA B 1 297 ? -86.470 0.652 6.828 1.00 33.55 297 ALA B CA 1
ATOM 4934 C C . ALA B 1 297 ? -85.842 1.973 6.416 1.00 31.97 297 ALA B C 1
ATOM 4935 O O . ALA B 1 297 ? -86.457 3.031 6.532 1.00 30.02 297 ALA B O 1
ATOM 4937 N N . ASP B 1 298 ? -84.607 1.895 5.931 1.00 72.18 298 ASP B N 1
ATOM 4938 C CA . ASP B 1 298 ? -83.872 3.067 5.467 1.00 36.65 298 ASP B CA 1
ATOM 4939 C C . ASP B 1 298 ? -84.372 3.474 4.080 1.00 29.25 298 ASP B C 1
ATOM 4940 O O . ASP B 1 298 ? -84.293 4.637 3.691 1.00 56.32 298 ASP B O 1
ATOM 4945 N N . VAL B 1 299 ? -84.890 2.506 3.338 1.00 29.14 299 VAL B N 1
ATOM 4946 C CA . VAL B 1 299 ? -85.562 2.783 2.075 1.00 46.94 299 VAL B CA 1
ATOM 4947 C C . VAL B 1 299 ? -86.676 1.762 1.805 1.00 49.17 299 VAL B C 1
ATOM 4948 O O . VAL B 1 299 ? -86.505 0.564 2.044 1.00 27.47 299 VAL B O 1
ATOM 4952 N N . TYR B 1 300 ? -87.812 2.254 1.312 1.00 56.61 300 TYR B N 1
ATOM 4953 C CA . TYR B 1 300 ? -88.985 1.417 1.059 1.00 52.76 300 TYR B CA 1
ATOM 4954 C C . TYR B 1 300 ? -89.696 1.736 -0.279 1.00 30.45 300 TYR B C 1
ATOM 4955 O O . TYR B 1 300 ? -90.715 2.414 -0.296 1.00 87.43 300 TYR B O 1
ATOM 4964 N N . LYS B 1 301 ? -89.139 1.277 -1.398 1.00 41.00 301 LYS B N 1
ATOM 4965 C CA . LYS B 1 301 ? -89.822 1.358 -2.693 1.00 45.18 301 LYS B CA 1
ATOM 4966 C C . LYS B 1 301 ? -90.500 0.011 -2.900 1.00 48.87 301 LYS B C 1
ATOM 4967 O O . LYS B 1 301 ? -89.861 -0.922 -3.389 1.00 46.49 301 LYS B O 1
ATOM 4973 N N . PRO B 1 302 ? -91.788 -0.097 -2.527 1.00 36.41 302 PRO B N 1
ATOM 4974 C CA . PRO B 1 302 ? -92.483 -1.382 -2.329 1.00 43.38 302 PRO B CA 1
ATOM 4975 C C . PRO B 1 302 ? -92.468 -2.293 -3.549 1.00 54.31 302 PRO B C 1
ATOM 4976 O O . PRO B 1 302 ? -92.438 -3.521 -3.403 1.00 52.14 302 PRO B O 1
ATOM 4980 N N . GLN B 1 303 ? -92.500 -1.685 -4.730 1.00 48.24 303 GLN B N 1
ATOM 4981 C CA . GLN B 1 303 ? -92.352 -2.384 -6.001 1.00 33.26 303 GLN B CA 1
ATOM 4982 C C . GLN B 1 303 ? -90.955 -3.020 -6.169 1.00 37.07 303 GLN B C 1
ATOM 4983 O O . GLN B 1 303 ? -90.816 -4.089 -6.751 1.00 43.40 303 GLN B O 1
ATOM 4989 N N . LEU B 1 304 ? -89.922 -2.351 -5.664 1.00 42.08 304 LEU B N 1
ATOM 4990 C CA . LEU B 1 304 ? -88.546 -2.817 -5.813 1.00 38.32 304 LEU B CA 1
ATOM 4991 C C . LEU B 1 304 ? -88.089 -3.692 -4.667 1.00 41.97 304 LEU B C 1
ATOM 4992 O O . LEU B 1 304 ? -87.678 -4.836 -4.872 1.00 35.44 304 LEU B O 1
ATOM 4997 N N . GLY B 1 305 ? -88.148 -3.139 -3.462 1.00 17.42 305 GLY B N 1
ATOM 4998 C CA . GLY B 1 305 ? -87.743 -3.863 -2.273 1.00 27.12 305 GLY B CA 1
ATOM 4999 C C . GLY B 1 305 ? -87.498 -2.871 -1.163 1.00 37.52 305 GLY B C 1
ATOM 5000 O O . GLY B 1 305 ? -87.720 -1.678 -1.365 1.00 35.92 305 GLY B O 1
ATOM 5001 N N . TYR B 1 306 ? -87.053 -3.353 -0.002 1.00 31.11 306 TYR B N 1
ATOM 5002 C CA . TYR B 1 306 ? -86.645 -2.473 1.097 1.00 40.43 306 TYR B CA 1
ATOM 5003 C C . TYR B 1 306 ? -85.237 -2.805 1.625 1.00 40.07 306 TYR B C 1
ATOM 5004 O O . TYR B 1 306 ? -84.785 -3.951 1.565 1.00 54.25 306 TYR B O 1
ATOM 5013 N N . ILE B 1 307 ? -84.530 -1.799 2.119 1.00 23.99 307 ILE B N 1
ATOM 5014 C CA . ILE B 1 307 ? -83.284 -2.062 2.829 1.00 35.18 307 ILE B CA 1
ATOM 5015 C C . ILE B 1 307 ? -83.342 -1.428 4.206 1.00 45.82 307 ILE B C 1
ATOM 5016 O O . ILE B 1 307 ? -83.819 -0.309 4.355 1.00 41.89 307 ILE B O 1
ATOM 5021 N N . SER B 1 308 ? -82.841 -2.135 5.211 1.00 26.35 308 SER B N 1
ATOM 5022 C CA . SER B 1 308 ? -83.023 -1.717 6.586 1.00 29.12 308 SER B CA 1
ATOM 5023 C C . SER B 1 308 ? -81.690 -1.802 7.297 1.00 24.62 308 SER B C 1
ATOM 5024 O O . SER B 1 308 ? -80.933 -2.736 7.079 1.00 45.32 308 SER B O 1
ATOM 5027 N N . THR B 1 309 ? -81.401 -0.836 8.159 1.00 36.08 309 THR B N 1
ATOM 5028 C CA . THR B 1 309 ? -80.076 -0.753 8.773 1.00 47.97 309 THR B CA 1
ATOM 5029 C C . THR B 1 309 ? -80.129 -0.948 10.295 1.00 34.83 309 THR B C 1
ATOM 5030 O O . THR B 1 309 ? -81.207 -0.934 10.873 1.00 45.18 309 THR B O 1
ATOM 5034 N N . LEU B 1 310 ? -78.975 -1.149 10.936 1.00 43.83 310 LEU B N 1
ATOM 5035 C CA . LEU B 1 310 ? -78.897 -1.224 12.409 1.00 47.24 310 LEU B CA 1
ATOM 5036 C C . LEU B 1 310 ? -77.708 -0.481 13.015 1.00 30.70 310 LEU B C 1
ATOM 5037 O O . LEU B 1 310 ? -76.656 -1.068 13.215 1.00 52.66 310 LEU B O 1
ATOM 5042 N N . ASN B 1 311 ? -77.912 0.792 13.346 1.00 61.97 311 ASN B N 1
ATOM 5043 C CA . ASN B 1 311 ? -76.850 1.708 13.758 1.00 29.75 311 ASN B CA 1
ATOM 5044 C C . ASN B 1 311 ? -76.570 1.727 15.237 1.00 40.44 311 ASN B C 1
ATOM 5045 O O . ASN B 1 311 ? -77.234 1.058 16.019 1.00 58.38 311 ASN B O 1
ATOM 5050 N N . SER B 1 312 ? -75.576 2.513 15.627 1.00 53.16 312 SER B N 1
ATOM 5051 C CA . SER B 1 312 ? -75.414 2.819 17.038 1.00 66.61 312 SER B CA 1
ATOM 5052 C C . SER B 1 312 ? -76.652 3.601 17.489 1.00 67.18 312 SER B C 1
ATOM 5053 O O . SER B 1 312 ? -77.068 3.510 18.644 1.00 47.17 312 SER B O 1
ATOM 5056 N N . TYR B 1 313 ? -77.259 4.336 16.556 1.00 61.28 313 TYR B N 1
ATOM 5057 C CA . TYR B 1 313 ? -78.406 5.177 16.876 1.00 25.32 313 TYR B CA 1
ATOM 5058 C C . TYR B 1 313 ? -79.668 4.359 17.082 1.00 18.84 313 TYR B C 1
ATOM 5059 O O . TYR B 1 313 ? -80.656 4.879 17.576 1.00 58.78 313 TYR B O 1
ATOM 5068 N N . ASP B 1 314 ? -79.638 3.083 16.711 1.00 40.14 314 ASP B N 1
ATOM 5069 C CA . ASP B 1 314 ? -80.787 2.195 16.924 1.00 39.61 314 ASP B CA 1
ATOM 5070 C C . ASP B 1 314 ? -80.547 1.261 18.103 1.00 42.36 314 ASP B C 1
ATOM 5071 O O . ASP B 1 314 ? -81.494 0.854 18.768 1.00 62.10 314 ASP B O 1
ATOM 5076 N N . LEU B 1 315 ? -79.286 0.896 18.335 1.00 34.82 315 LEU B N 1
ATOM 5077 C CA . LEU B 1 315 ? -78.907 0.126 19.519 1.00 52.70 315 LEU B CA 1
ATOM 5078 C C . LEU B 1 315 ? -77.620 0.688 20.082 1.00 46.86 315 LEU B C 1
ATOM 5079 O O . LEU B 1 315 ? -76.546 0.354 19.603 1.00 94.65 315 LEU B O 1
ATOM 5084 N N . PRO B 1 316 ? -77.720 1.541 21.104 1.00 45.40 316 PRO B N 1
ATOM 5085 C CA . PRO B 1 316 ? -76.546 2.221 21.657 1.00 44.38 316 PRO B CA 1
ATOM 5086 C C . PRO B 1 316 ? -75.400 1.257 21.971 1.00 80.27 316 PRO B C 1
ATOM 5087 O O . PRO B 1 316 ? -74.223 1.644 21.881 1.00 41.22 316 PRO B O 1
ATOM 5091 N N . ILE B 1 317 ? -75.738 0.017 22.318 1.00 28.59 317 ILE B N 1
ATOM 5092 C CA . ILE B 1 317 ? -74.720 -0.967 22.676 1.00 53.91 317 ILE B CA 1
ATOM 5093 C C . ILE B 1 317 ? -73.711 -1.227 21.541 1.00 71.01 317 ILE B C 1
ATOM 5094 O O . ILE B 1 317 ? -72.656 -1.824 21.755 1.00 69.51 317 ILE B O 1
ATOM 5099 N N . LEU B 1 318 ? -74.036 -0.763 20.340 1.00 53.01 318 LEU B N 1
ATOM 5100 C CA . LEU B 1 318 ? -73.215 -1.010 19.162 1.00 39.22 318 LEU B CA 1
ATOM 5101 C C . LEU B 1 318 ? -72.016 -0.061 19.045 1.00 55.32 318 LEU B C 1
ATOM 5102 O O . LEU B 1 318 ? -71.006 -0.387 18.423 1.00 38.92 318 LEU B O 1
ATOM 5107 N N . ARG B 1 319 ? -72.132 1.120 19.633 1.00 52.22 319 ARG B N 1
ATOM 5108 C CA . ARG B 1 319 ? -71.034 2.071 19.609 1.00 35.05 319 ARG B CA 1
ATOM 5109 C C . ARG B 1 319 ? -69.784 1.370 20.118 1.00 40.27 319 ARG B C 1
ATOM 5110 O O . ARG B 1 319 ? -68.676 1.654 19.663 1.00 68.55 319 ARG B O 1
ATOM 5118 N N . PHE B 1 320 ? -69.981 0.433 21.048 1.00 64.21 320 PHE B N 1
ATOM 5119 C CA . PHE B 1 320 ? -68.879 -0.248 21.736 1.00 42.50 320 PHE B CA 1
ATOM 5120 C C . PHE B 1 320 ? -68.448 -1.518 21.004 1.00 60.50 320 PHE B C 1
ATOM 5121 O O . PHE B 1 320 ? -67.259 -1.857 20.982 1.00 55.02 320 PHE B O 1
ATOM 5129 N N . LEU B 1 321 ? -69.414 -2.215 20.410 1.00 28.41 321 LEU B N 1
ATOM 5130 C CA . LEU B 1 321 ? -69.122 -3.404 19.628 1.00 16.74 321 LEU B CA 1
ATOM 5131 C C . LEU B 1 321 ? -68.367 -3.064 18.349 1.00 47.00 321 LEU B C 1
ATOM 5132 O O . LEU B 1 321 ? -67.767 -3.941 17.720 1.00 59.18 321 LEU B O 1
ATOM 5137 N N . ARG B 1 322 ? -68.382 -1.782 17.986 1.00 33.21 322 ARG B N 1
ATOM 5138 C CA . ARG B 1 322 ? -67.932 -1.325 16.672 1.00 38.63 322 ARG B CA 1
ATOM 5139 C C . ARG B 1 322 ? -68.567 -2.141 15.512 1.00 36.45 322 ARG B C 1
ATOM 5140 O O . ARG B 1 322 ? -67.958 -2.301 14.464 1.00 56.80 322 ARG B O 1
ATOM 5148 N N . LEU B 1 323 ? -69.785 -2.653 15.696 1.00 39.35 323 LEU B N 1
ATOM 5149 C CA . LEU B 1 323 ? -70.441 -3.460 14.660 1.00 23.91 323 LEU B CA 1
ATOM 5150 C C . LEU B 1 323 ? -71.779 -2.904 14.193 1.00 35.05 323 LEU B C 1
ATOM 5151 O O . LEU B 1 323 ? -72.418 -2.120 14.893 1.00 31.13 323 LEU B O 1
ATOM 5156 N N . SER B 1 324 ? -72.196 -3.331 13.002 1.00 21.32 324 SER B N 1
ATOM 5157 C CA . SER B 1 324 ? -73.383 -2.789 12.343 1.00 24.90 324 SER B CA 1
ATOM 5158 C C . SER B 1 324 ? -74.083 -3.866 11.505 1.00 18.42 324 SER B C 1
ATOM 5159 O O . SER B 1 324 ? -73.499 -4.903 11.221 1.00 26.54 324 SER B O 1
ATOM 5162 N N . ALA B 1 325 ? -75.337 -3.647 11.123 1.00 22.09 325 ALA B N 1
ATOM 5163 C CA . ALA B 1 325 ? -76.028 -4.641 10.295 1.00 32.27 325 ALA B CA 1
ATOM 5164 C C . ALA B 1 325 ? -77.000 -4.028 9.291 1.00 36.21 325 ALA B C 1
ATOM 5165 O O . ALA B 1 325 ? -77.619 -3.001 9.558 1.00 68.15 325 ALA B O 1
ATOM 5167 N N . LEU B 1 326 ? -77.123 -4.664 8.131 1.00 24.92 326 LEU B N 1
ATOM 5168 C CA . LEU B 1 326 ? -78.077 -4.237 7.129 1.00 13.74 326 LEU B CA 1
ATOM 5169 C C . LEU B 1 326 ? -78.887 -5.429 6.658 1.00 52.13 326 LEU B C 1
ATOM 5170 O O . LEU B 1 326 ? -78.349 -6.526 6.500 1.00 41.39 326 LEU B O 1
ATOM 5175 N N . ARG B 1 327 ? -80.185 -5.202 6.450 1.00 35.40 327 ARG B N 1
ATOM 5176 C CA . ARG B 1 327 ? -81.081 -6.197 5.866 1.00 32.13 327 ARG B CA 1
ATOM 5177 C C . ARG B 1 327 ? -81.646 -5.700 4.541 1.00 25.99 327 ARG B C 1
ATOM 5178 O O . ARG B 1 327 ? -81.942 -4.515 4.377 1.00 39.83 327 ARG B O 1
ATOM 5186 N N . GLY B 1 328 ? -81.792 -6.607 3.585 1.00 37.99 328 GLY B N 1
ATOM 5187 C CA . GLY B 1 328 ? -82.317 -6.232 2.284 1.00 29.68 328 GLY B CA 1
ATOM 5188 C C . GLY B 1 328 ? -83.249 -7.292 1.743 1.00 62.85 328 GLY B C 1
ATOM 5189 O O . GLY B 1 328 ? -82.897 -8.479 1.681 1.00 24.52 328 GLY B O 1
ATOM 5190 N N . SER B 1 329 ? -84.454 -6.867 1.375 1.00 33.90 329 SER B N 1
ATOM 5191 C CA . SER B 1 329 ? -85.377 -7.738 0.671 1.00 30.65 329 SER B CA 1
ATOM 5192 C C . SER B 1 329 ? -85.800 -7.083 -0.644 1.00 51.38 329 SER B C 1
ATOM 5193 O O . SER B 1 329 ? -86.548 -6.110 -0.650 1.00 65.92 329 SER B O 1
ATOM 5196 N N . ILE B 1 330 ? -85.316 -7.604 -1.764 1.00 31.03 330 ILE B N 1
ATOM 5197 C CA . ILE B 1 330 ? -85.714 -7.038 -3.041 1.00 38.88 330 ILE B CA 1
ATOM 5198 C C . ILE B 1 330 ? -86.401 -8.051 -3.965 1.00 46.24 330 ILE B C 1
ATOM 5199 O O . ILE B 1 330 ? -86.424 -9.250 -3.694 1.00 31.04 330 ILE B O 1
ATOM 5204 N N . ARG B 1 331 ? -86.968 -7.554 -5.058 1.00 41.33 331 ARG B N 1
ATOM 5205 C CA . ARG B 1 331 ? -87.734 -8.392 -5.970 1.00 32.78 331 ARG B CA 1
ATOM 5206 C C . ARG B 1 331 ? -87.033 -8.626 -7.304 1.00 36.36 331 ARG B C 1
ATOM 5207 O O . ARG B 1 331 ? -86.261 -7.796 -7.760 1.00 35.72 331 ARG B O 1
ATOM 5215 N N . GLN B 1 332 ? -87.287 -9.776 -7.910 1.00 24.30 332 GLN B N 1
ATOM 5216 C CA . GLN B 1 332 ? -86.643 -10.141 -9.165 1.00 30.48 332 GLN B CA 1
ATOM 5217 C C . GLN B 1 332 ? -86.407 -8.948 -10.094 1.00 43.68 332 GLN B C 1
ATOM 5218 O O . GLN B 1 332 ? -87.325 -8.192 -10.411 1.00 18.67 332 GLN B O 1
ATOM 5224 N N . ASN B 1 333 ? -85.152 -8.788 -10.505 1.00 45.30 333 ASN B N 1
ATOM 5225 C CA . ASN B 1 333 ? -84.737 -7.748 -11.446 1.00 45.93 333 ASN B CA 1
ATOM 5226 C C . ASN B 1 333 ? -84.623 -6.350 -10.853 1.00 25.79 333 ASN B C 1
ATOM 5227 O O . ASN B 1 333 ? -84.388 -5.378 -11.567 1.00 48.38 333 ASN B O 1
ATOM 5232 N N . ALA B 1 334 ? -84.771 -6.248 -9.542 1.00 43.92 334 ALA B N 1
ATOM 5233 C CA . ALA B 1 334 ? -84.458 -4.997 -8.877 1.00 31.92 334 ALA B CA 1
ATOM 5234 C C . ALA B 1 334 ? -82.958 -4.948 -8.747 1.00 38.98 334 ALA B C 1
ATOM 5235 O O . ALA B 1 334 ? -82.297 -5.976 -8.541 1.00 26.14 334 ALA B O 1
ATOM 5237 N N . MET B 1 335 ? -82.418 -3.749 -8.885 1.00 41.57 335 MET B N 1
ATOM 5238 C CA . MET B 1 335 ? -80.991 -3.571 -8.759 1.00 34.79 335 MET B CA 1
ATOM 5239 C C . MET B 1 335 ? -80.648 -2.668 -7.590 1.00 47.69 335 MET B C 1
ATOM 5240 O O . MET B 1 335 ? -81.289 -1.632 -7.369 1.00 37.92 335 MET B O 1
ATOM 5245 N N . VAL B 1 336 ? -79.647 -3.089 -6.825 1.00 49.20 336 VAL B N 1
ATOM 5246 C CA . VAL B 1 336 ? -79.079 -2.253 -5.787 1.00 48.48 336 VAL B CA 1
ATOM 5247 C C . VAL B 1 336 ? -77.937 -1.508 -6.452 1.00 59.19 336 VAL B C 1
ATOM 5248 O O . VAL B 1 336 ? -77.015 -2.124 -6.994 1.00 31.21 336 VAL B O 1
ATOM 5252 N N . LEU B 1 337 ? -78.032 -0.182 -6.448 1.00 47.34 337 LEU B N 1
ATOM 5253 C CA . LEU B 1 337 ? -77.087 0.645 -7.165 1.00 26.68 337 LEU B CA 1
ATOM 5254 C C . LEU B 1 337 ? -75.702 0.396 -6.598 1.00 49.50 337 LEU B C 1
ATOM 5255 O O . LEU B 1 337 ? -75.566 0.085 -5.410 1.00 41.17 337 LEU B O 1
ATOM 5260 N N . PRO B 1 338 ? -74.676 0.500 -7.462 1.00 50.21 338 PRO B N 1
ATOM 5261 C CA . PRO B 1 338 ? -73.265 0.252 -7.159 1.00 21.85 338 PRO B CA 1
ATOM 5262 C C . PRO B 1 338 ? -72.817 1.134 -6.031 1.00 14.95 338 PRO B C 1
ATOM 5263 O O . PRO B 1 338 ? -73.006 2.349 -6.057 1.00 34.96 338 PRO B O 1
ATOM 5267 N N . GLN B 1 339 ? -72.217 0.523 -5.033 1.00 11.56 339 GLN B N 1
ATOM 5268 C CA . GLN B 1 339 ? -71.916 1.257 -3.823 1.00 26.39 339 GLN B CA 1
ATOM 5269 C C . GLN B 1 339 ? -70.639 0.741 -3.221 1.00 41.86 339 GLN B C 1
ATOM 5270 O O . GLN B 1 339 ? -70.157 -0.317 -3.612 1.00 46.83 339 GLN B O 1
ATOM 5276 N N . TRP B 1 340 ? -70.087 1.492 -2.275 1.00 24.27 340 TRP B N 1
ATOM 5277 C CA . TRP B 1 340 ? -68.946 1.025 -1.511 1.00 32.52 340 TRP B CA 1
ATOM 5278 C C . TRP B 1 340 ? -69.148 1.464 -0.077 1.00 26.20 340 TRP B C 1
ATOM 5279 O O . TRP B 1 340 ? -69.812 2.463 0.174 1.00 22.41 340 TRP B O 1
ATOM 5290 N N . ASN B 1 341 ? -68.606 0.696 0.860 1.00 33.64 341 ASN B N 1
ATOM 5291 C CA . ASN B 1 341 ? -68.639 1.075 2.261 1.00 16.18 341 ASN B CA 1
ATOM 5292 C C . ASN B 1 341 ? -67.469 1.962 2.553 1.00 26.91 341 ASN B C 1
ATOM 5293 O O . ASN B 1 341 ? -66.324 1.526 2.472 1.00 39.04 341 ASN B O 1
ATOM 5298 N N . ALA B 1 342 ? -67.735 3.205 2.906 1.00 29.33 342 ALA B N 1
ATOM 5299 C CA . ALA B 1 342 ? -66.637 4.120 3.145 1.00 44.84 342 ALA B CA 1
ATOM 5300 C C . ALA B 1 342 ? -65.779 3.655 4.330 1.00 33.39 342 ALA B C 1
ATOM 5301 O O . ALA B 1 342 ? -64.554 3.638 4.246 1.00 35.13 342 ALA B O 1
ATOM 5303 N N . ASN B 1 343 ? -66.421 3.243 5.418 1.00 21.72 343 ASN B N 1
ATOM 5304 C CA . ASN B 1 343 ? -65.695 2.987 6.664 1.00 33.55 343 ASN B CA 1
ATOM 5305 C C . ASN B 1 343 ? -65.866 1.604 7.299 1.00 51.45 343 ASN B C 1
ATOM 5306 O O . ASN B 1 343 ? -65.664 1.456 8.505 1.00 46.69 343 ASN B O 1
ATOM 5311 N N . ALA B 1 344 ? -66.214 0.596 6.501 1.00 26.62 344 ALA B N 1
ATOM 5312 C CA . ALA B 1 344 ? -66.397 -0.741 7.043 1.00 18.73 344 ALA B CA 1
ATOM 5313 C C . ALA B 1 344 ? -66.161 -1.861 6.049 1.00 24.09 344 ALA B C 1
ATOM 5314 O O . ALA B 1 344 ? -66.456 -1.729 4.859 1.00 22.08 344 ALA B O 1
ATOM 5316 N N . ASN B 1 345 ? -65.639 -2.974 6.558 1.00 13.75 345 ASN B N 1
ATOM 5317 C CA . ASN B 1 345 ? -65.687 -4.244 5.841 1.00 25.37 345 ASN B CA 1
ATOM 5318 C C . ASN B 1 345 ? -67.068 -4.864 5.951 1.00 21.56 345 ASN B C 1
ATOM 5319 O O . ASN B 1 345 ? -67.644 -4.946 7.037 1.00 27.12 345 ASN B O 1
ATOM 5324 N N . ALA B 1 346 ? -67.607 -5.296 4.823 1.00 45.09 346 ALA B N 1
ATOM 5325 C CA . ALA B 1 346 ? -68.881 -5.996 4.826 1.00 32.36 346 ALA B CA 1
ATOM 5326 C C . ALA B 1 346 ? -68.639 -7.491 4.695 1.00 20.75 346 ALA B C 1
ATOM 5327 O O . ALA B 1 346 ? -67.567 -7.934 4.284 1.00 81.81 346 ALA B O 1
ATOM 5329 N N . VAL B 1 347 ? -69.636 -8.261 5.087 1.00 27.34 347 VAL B N 1
ATOM 5330 C CA . VAL B 1 347 ? -69.686 -9.681 4.798 1.00 41.93 347 VAL B CA 1
ATOM 5331 C C . VAL B 1 347 ? -71.182 -9.938 4.542 1.00 29.59 347 VAL B C 1
ATOM 5332 O O . VAL B 1 347 ? -72.008 -9.630 5.386 1.00 34.27 347 VAL B O 1
ATOM 5336 N N . LEU B 1 348 ? -71.535 -10.399 3.342 1.00 32.32 348 LEU B N 1
ATOM 5337 C CA . LEU B 1 348 ? -72.943 -10.454 2.926 1.00 20.90 348 LEU B CA 1
ATOM 5338 C C . LEU B 1 348 ? -73.491 -11.878 2.867 1.00 31.06 348 LEU B C 1
ATOM 5339 O O . LEU B 1 348 ? -72.986 -12.712 2.120 1.00 30.52 348 LEU B O 1
ATOM 5344 N N . TYR B 1 349 ? -74.525 -12.150 3.659 1.00 27.49 349 TYR B N 1
ATOM 5345 C CA . TYR B 1 349 ? -75.072 -13.501 3.759 1.00 47.83 349 TYR B CA 1
ATOM 5346 C C . TYR B 1 349 ? -76.487 -13.595 3.180 1.00 41.74 349 TYR B C 1
ATOM 5347 O O . TYR B 1 349 ? -77.397 -12.910 3.633 1.00 30.52 349 TYR B O 1
ATOM 5356 N N . VAL B 1 350 ? -76.654 -14.448 2.177 1.00 18.68 350 VAL B N 1
ATOM 5357 C CA . VAL B 1 350 ? -77.917 -14.580 1.475 1.00 22.35 350 VAL B CA 1
ATOM 5358 C C . VAL B 1 350 ? -78.865 -15.472 2.240 1.00 41.38 350 VAL B C 1
ATOM 5359 O O . VAL B 1 350 ? -78.533 -16.620 2.554 1.00 25.08 350 VAL B O 1
ATOM 5363 N N . THR B 1 351 ? -80.055 -14.933 2.500 1.00 48.55 351 THR B N 1
ATOM 5364 C CA . THR B 1 351 ? -81.091 -15.569 3.308 1.00 17.70 351 THR B CA 1
ATOM 5365 C C . THR B 1 351 ? -82.016 -16.340 2.388 1.00 27.61 351 THR B C 1
ATOM 5366 O O . THR B 1 351 ? -82.160 -17.560 2.486 1.00 22.91 351 THR B O 1
ATOM 5370 N N . ASP B 1 352 ? -82.643 -15.610 1.481 1.00 20.47 352 ASP B N 1
ATOM 5371 C CA . ASP B 1 352 ? -83.585 -16.197 0.551 1.00 27.01 352 ASP B CA 1
ATOM 5372 C C . ASP B 1 352 ? -83.266 -15.740 -0.881 1.00 63.13 352 ASP B C 1
ATOM 5373 O O . ASP B 1 352 ? -82.993 -14.558 -1.119 1.00 37.71 352 ASP B O 1
ATOM 5378 N N . GLY B 1 353 ? -83.276 -16.679 -1.825 1.00 28.65 353 GLY B N 1
ATOM 5379 C CA . GLY B 1 353 ? -83.173 -16.336 -3.235 1.00 38.92 353 GLY B CA 1
ATOM 5380 C C . GLY B 1 353 ? -81.765 -16.216 -3.774 1.00 41.05 353 GLY B C 1
ATOM 5381 O O . GLY B 1 353 ? -80.810 -16.651 -3.133 1.00 50.42 353 GLY B O 1
ATOM 5382 N N . GLU B 1 354 ? -81.640 -15.636 -4.967 1.00 44.84 354 GLU B N 1
ATOM 5383 C CA . GLU B 1 354 ? -80.330 -15.406 -5.580 1.00 53.43 354 GLU B CA 1
ATOM 5384 C C . GLU B 1 354 ? -80.278 -14.145 -6.421 1.00 22.63 354 GLU B C 1
ATOM 5385 O O . GLU B 1 354 ? -81.253 -13.742 -7.028 1.00 35.98 354 GLU B O 1
ATOM 5391 N N . ALA B 1 355 ? -79.113 -13.522 -6.443 1.00 49.85 355 ALA B N 1
ATOM 5392 C CA . ALA B 1 355 ? -78.912 -12.316 -7.219 1.00 43.75 355 ALA B CA 1
ATOM 5393 C C . ALA B 1 355 ? -77.582 -12.420 -7.939 1.00 30.64 355 ALA B C 1
ATOM 5394 O O . ALA B 1 355 ? -76.737 -13.249 -7.603 1.00 50.27 355 ALA B O 1
ATOM 5396 N N . HIS B 1 356 ? -77.407 -11.592 -8.951 1.00 41.88 356 HIS B N 1
ATOM 5397 C CA . HIS B 1 356 ? -76.158 -11.558 -9.674 1.00 32.54 356 HIS B CA 1
ATOM 5398 C C . HIS B 1 356 ? -75.382 -10.346 -9.215 1.00 32.93 356 HIS B C 1
ATOM 5399 O O . HIS B 1 356 ? -75.865 -9.214 -9.272 1.00 44.00 356 HIS B O 1
ATOM 5406 N N . VAL B 1 357 ? -74.176 -10.567 -8.739 1.00 19.30 357 VAL B N 1
ATOM 5407 C CA . VAL B 1 357 ? -73.433 -9.429 -8.231 1.00 60.00 357 VAL B CA 1
ATOM 5408 C C . VAL B 1 357 ? -72.046 -9.310 -8.852 1.00 35.92 357 VAL B C 1
ATOM 5409 O O . VAL B 1 357 ? -71.469 -10.308 -9.271 1.00 28.90 357 VAL B O 1
ATOM 5413 N N . GLN B 1 358 ? -71.561 -8.072 -8.949 1.00 19.04 358 GLN B N 1
ATOM 5414 C CA . GLN B 1 358 ? -70.208 -7.783 -9.391 1.00 28.72 358 GLN B CA 1
ATOM 5415 C C . GLN B 1 358 ? -69.457 -6.986 -8.317 1.00 45.20 358 GLN B C 1
ATOM 5416 O O . GLN B 1 358 ? -70.030 -6.123 -7.654 1.00 28.81 358 GLN B O 1
ATOM 5422 N N . VAL B 1 359 ? -68.175 -7.280 -8.137 1.00 16.61 359 VAL B N 1
ATOM 5423 C CA . VAL B 1 359 ? -67.377 -6.539 -7.175 1.00 34.15 359 VAL B CA 1
ATOM 5424 C C . VAL B 1 359 ? -66.075 -6.024 -7.781 1.00 31.26 359 VAL B C 1
ATOM 5425 O O . VAL B 1 359 ? -65.396 -6.722 -8.530 1.00 34.57 359 VAL B O 1
ATOM 5429 N N . VAL B 1 360 ? -65.738 -4.788 -7.444 1.00 21.19 360 VAL B N 1
ATOM 5430 C CA . VAL B 1 360 ? -64.605 -4.119 -8.036 1.00 23.82 360 VAL B CA 1
ATOM 5431 C C . VAL B 1 360 ? -63.672 -3.661 -6.940 1.00 20.84 360 VAL B C 1
ATOM 5432 O O . VAL B 1 360 ? -64.113 -3.065 -5.961 1.00 24.12 360 VAL B O 1
ATOM 5436 N N . ASN B 1 361 ? -62.386 -3.971 -7.093 1.00 29.59 361 ASN B N 1
ATOM 5437 C CA . ASN B 1 361 ? -61.380 -3.596 -6.092 1.00 23.24 361 ASN B CA 1
ATOM 5438 C C . ASN B 1 361 ? -60.694 -2.248 -6.328 1.00 19.55 361 ASN B C 1
ATOM 5439 O O . ASN B 1 361 ? -61.119 -1.462 -7.176 1.00 30.19 361 ASN B O 1
ATOM 5444 N N . ASP B 1 362 ? -59.641 -1.992 -5.557 1.00 36.89 362 ASP B N 1
ATOM 5445 C CA . ASP B 1 362 ? -58.892 -0.737 -5.637 1.00 33.36 362 ASP B CA 1
ATOM 5446 C C . ASP B 1 362 ? -58.100 -0.581 -6.923 1.00 23.89 362 ASP B C 1
ATOM 5447 O O . ASP B 1 362 ? -57.811 0.535 -7.342 1.00 39.74 362 ASP B O 1
ATOM 5452 N N . ASN B 1 363 ? -57.759 -1.698 -7.550 1.00 20.24 363 ASN B N 1
ATOM 5453 C CA . ASN B 1 363 ? -57.039 -1.674 -8.818 1.00 24.12 363 ASN B CA 1
ATOM 5454 C C . ASN B 1 363 ? -57.982 -1.541 -9.996 1.00 31.90 363 ASN B C 1
ATOM 5455 O O . ASN B 1 363 ? -57.546 -1.545 -11.136 1.00 33.85 363 ASN B O 1
ATOM 5460 N N . GLY B 1 364 ? -59.280 -1.441 -9.721 1.00 35.72 364 GLY B N 1
ATOM 5461 C CA . GLY B 1 364 ? -60.279 -1.369 -10.774 1.00 17.98 364 GLY B CA 1
ATOM 5462 C C . GLY B 1 364 ? -60.540 -2.721 -11.420 1.00 32.39 364 GLY B C 1
ATOM 5463 O O . GLY B 1 364 ? -61.193 -2.814 -12.457 1.00 35.05 364 GLY B O 1
ATOM 5464 N N . ASP B 1 365 ? -60.025 -3.778 -10.807 1.00 29.66 365 ASP B N 1
ATOM 5465 C CA . ASP B 1 365 ? -60.222 -5.126 -11.314 1.00 16.53 365 ASP B CA 1
ATOM 5466 C C . ASP B 1 365 ? -61.555 -5.642 -10.816 1.00 38.33 365 ASP B C 1
ATOM 5467 O O . ASP B 1 365 ? -62.025 -5.231 -9.757 1.00 55.86 365 ASP B O 1
ATOM 5472 N N . ARG B 1 366 ? -62.166 -6.554 -11.561 1.00 19.94 366 ARG B N 1
ATOM 5473 C CA . ARG B 1 366 ? -63.396 -7.194 -11.100 1.00 31.09 366 ARG B CA 1
ATOM 5474 C C . ARG B 1 366 ? -63.097 -8.471 -10.326 1.00 34.47 366 ARG B C 1
ATOM 5475 O O . ARG B 1 366 ? -62.784 -9.513 -10.906 1.00 14.49 366 ARG B O 1
ATOM 5483 N N . VAL B 1 367 ? -63.195 -8.389 -9.006 1.00 40.66 367 VAL B N 1
ATOM 5484 C CA . VAL B 1 367 ? -62.798 -9.510 -8.174 1.00 16.86 367 VAL B CA 1
ATOM 5485 C C . VAL B 1 367 ? -63.891 -10.544 -8.002 1.00 22.28 367 VAL B C 1
ATOM 5486 O O . VAL B 1 367 ? -63.598 -11.672 -7.631 1.00 33.03 367 VAL B O 1
ATOM 5490 N N . PHE B 1 368 ? -65.147 -10.171 -8.253 1.00 29.51 368 PHE B N 1
ATOM 5491 C CA . PHE B 1 368 ? -66.236 -11.163 -8.282 1.00 27.82 368 PHE B CA 1
ATOM 5492 C C . PHE B 1 368 ? -67.378 -10.823 -9.211 1.00 38.51 368 PHE B C 1
ATOM 5493 O O . PHE B 1 368 ? -67.814 -9.677 -9.274 1.00 54.10 368 PHE B O 1
ATOM 5501 N N . ASP B 1 369 ? -67.873 -11.841 -9.912 1.00 31.82 369 ASP B N 1
ATOM 5502 C CA . ASP B 1 369 ? -68.951 -11.660 -10.877 1.00 32.85 369 ASP B CA 1
ATOM 5503 C C . ASP B 1 369 ? -69.677 -12.969 -11.076 1.00 26.43 369 ASP B C 1
ATOM 5504 O O . ASP B 1 369 ? -69.207 -13.833 -11.801 1.00 30.76 369 ASP B O 1
ATOM 5509 N N . GLY B 1 370 ? -70.832 -13.113 -10.435 1.00 44.76 370 GLY B N 1
ATOM 5510 C CA . GLY B 1 370 ? -71.521 -14.385 -10.435 1.00 18.31 370 GLY B CA 1
ATOM 5511 C C . GLY B 1 370 ? -72.779 -14.371 -9.611 1.00 35.90 370 GLY B C 1
ATOM 5512 O O . GLY B 1 370 ? -73.202 -13.316 -9.133 1.00 50.66 370 GLY B O 1
ATOM 5513 N N . GLN B 1 371 ? -73.396 -15.540 -9.477 1.00 23.87 371 GLN B N 1
ATOM 5514 C CA . GLN B 1 371 ? -74.545 -15.678 -8.607 1.00 16.96 371 GLN B CA 1
ATOM 5515 C C . GLN B 1 371 ? -74.055 -15.843 -7.183 1.00 44.21 371 GLN B C 1
ATOM 5516 O O . GLN B 1 371 ? -72.995 -16.430 -6.931 1.00 38.96 371 GLN B O 1
ATOM 5522 N N . VAL B 1 372 ? -74.827 -15.299 -6.254 1.00 49.59 372 VAL B N 1
ATOM 5523 C CA . VAL B 1 372 ? -74.659 -15.601 -4.842 1.00 36.26 372 VAL B CA 1
ATOM 5524 C C . VAL B 1 372 ? -76.017 -16.141 -4.324 1.00 69.47 372 VAL B C 1
ATOM 5525 O O . VAL B 1 372 ? -77.036 -15.444 -4.326 1.00 26.74 372 VAL B O 1
ATOM 5529 N N . SER B 1 373 ? -76.038 -17.413 -3.939 1.00 46.80 373 SER B N 1
ATOM 5530 C CA . SER B 1 373 ? -77.290 -18.085 -3.637 1.00 17.19 373 SER B CA 1
ATOM 5531 C C . SER B 1 373 ? -77.352 -18.463 -2.160 1.00 85.57 373 SER B C 1
ATOM 5532 O O . SER B 1 373 ? -76.318 -18.583 -1.494 1.00 37.90 373 SER B O 1
ATOM 5535 N N . GLN B 1 374 ? -78.568 -18.679 -1.664 1.00 49.96 374 GLN B N 1
ATOM 5536 C CA . GLN B 1 374 ? -78.807 -18.909 -0.242 1.00 28.95 374 GLN B CA 1
ATOM 5537 C C . GLN B 1 374 ? -77.792 -19.776 0.478 1.00 62.41 374 GLN B C 1
ATOM 5538 O O . GLN B 1 374 ? -77.416 -20.850 -0.007 1.00 28.02 374 GLN B O 1
ATOM 5544 N N . GLY B 1 375 ? -77.408 -19.325 1.672 1.00 28.68 375 GLY B N 1
ATOM 5545 C CA . GLY B 1 375 ? -76.480 -20.055 2.515 1.00 40.13 375 GLY B CA 1
ATOM 5546 C C . GLY B 1 375 ? -75.046 -19.639 2.258 1.00 34.56 375 GLY B C 1
ATOM 5547 O O . GLY B 1 375 ? -74.129 -20.050 2.965 1.00 53.69 375 GLY B O 1
ATOM 5548 N N . GLN B 1 376 ? -74.869 -18.807 1.236 1.00 45.03 376 GLN B N 1
ATOM 5549 C CA . GLN B 1 376 ? -73.563 -18.354 0.797 1.00 10.02 376 GLN B CA 1
ATOM 5550 C C . GLN B 1 376 ? -73.141 -17.020 1.416 1.00 41.01 376 GLN B C 1
ATOM 5551 O O . GLN B 1 376 ? -73.965 -16.290 1.974 1.00 33.60 376 GLN B O 1
ATOM 5557 N N . LEU B 1 377 ? -71.845 -16.725 1.327 1.00 49.85 377 LEU B N 1
ATOM 5558 C CA . LEU B 1 377 ? -71.249 -15.587 2.012 1.00 32.94 377 LEU B CA 1
ATOM 5559 C C . LEU B 1 377 ? -70.220 -14.935 1.105 1.00 44.64 377 LEU B C 1
ATOM 5560 O O . LEU B 1 377 ? -69.319 -15.608 0.623 1.00 48.78 377 LEU B O 1
ATOM 5565 N N . LEU B 1 378 ? -70.365 -13.633 0.871 1.00 37.58 378 LEU B N 1
ATOM 5566 C CA . LEU B 1 378 ? -69.430 -12.880 0.040 1.00 23.03 378 LEU B CA 1
ATOM 5567 C C . LEU B 1 378 ? -68.865 -11.728 0.840 1.00 34.44 378 LEU B C 1
ATOM 5568 O O . LEU B 1 378 ? -69.617 -10.946 1.414 1.00 37.82 378 LEU B O 1
ATOM 5573 N N . SER B 1 379 ? -67.541 -11.618 0.861 1.00 19.77 379 SER B N 1
ATOM 5574 C CA . SER B 1 379 ? -66.850 -10.574 1.614 1.00 43.53 379 SER B CA 1
ATOM 5575 C C . SER B 1 379 ? -66.667 -9.272 0.820 1.00 33.46 379 SER B C 1
ATOM 5576 O O . SER B 1 379 ? -66.189 -9.306 -0.304 1.00 47.72 379 SER B O 1
ATOM 5579 N N . ILE B 1 380 ? -67.044 -8.129 1.396 1.00 32.25 380 ILE B N 1
ATOM 5580 C CA . ILE B 1 380 ? -66.846 -6.844 0.725 1.00 26.84 380 ILE B CA 1
ATOM 5581 C C . ILE B 1 380 ? -66.065 -5.864 1.584 1.00 29.17 380 ILE B C 1
ATOM 5582 O O . ILE B 1 380 ? -66.658 -5.030 2.275 1.00 43.95 380 ILE B O 1
ATOM 5587 N N . PRO B 1 381 ? -64.727 -5.921 1.497 1.00 34.84 381 PRO B N 1
ATOM 5588 C CA . PRO B 1 381 ? -63.843 -5.125 2.352 1.00 30.40 381 PRO B CA 1
ATOM 5589 C C . PRO B 1 381 ? -63.931 -3.652 2.004 1.00 34.74 381 PRO B C 1
ATOM 5590 O O . PRO B 1 381 ? -64.289 -3.305 0.873 1.00 26.85 381 PRO B O 1
ATOM 5594 N N . GLN B 1 382 ? -63.589 -2.808 2.971 1.00 17.87 382 GLN B N 1
ATOM 5595 C CA . GLN B 1 382 ? -63.699 -1.356 2.839 1.00 26.01 382 GLN B CA 1
ATOM 5596 C C . GLN B 1 382 ? -63.306 -0.853 1.467 1.00 14.28 382 GLN B C 1
ATOM 5597 O O . GLN B 1 382 ? -62.273 -1.244 0.942 1.00 46.32 382 GLN B O 1
ATOM 5603 N N . GLY B 1 383 ? -64.135 0.006 0.882 1.00 23.38 383 GLY B N 1
ATOM 5604 C CA . GLY B 1 383 ? -63.812 0.631 -0.394 1.00 27.04 383 GLY B CA 1
ATOM 5605 C C . GLY B 1 383 ? -64.165 -0.171 -1.633 1.00 22.88 383 GLY B C 1
ATOM 5606 O O . GLY B 1 383 ? -64.242 0.374 -2.724 1.00 22.35 383 GLY B O 1
ATOM 5607 N N . PHE B 1 384 ? -64.363 -1.472 -1.485 1.00 14.36 384 PHE B N 1
ATOM 5608 C CA . PHE B 1 384 ? -64.788 -2.262 -2.625 1.00 35.77 384 PHE B CA 1
ATOM 5609 C C . PHE B 1 384 ? -66.218 -1.872 -2.974 1.00 29.92 384 PHE B C 1
ATOM 5610 O O . PHE B 1 384 ? -67.040 -1.650 -2.091 1.00 23.13 384 PHE B O 1
ATOM 5618 N N . SER B 1 385 ? -66.503 -1.811 -4.270 1.00 36.88 385 SER B N 1
ATOM 5619 C CA . SER B 1 385 ? -67.805 -1.415 -4.777 1.00 12.79 385 SER B CA 1
ATOM 5620 C C . SER B 1 385 ? -68.584 -2.630 -5.243 1.00 39.73 385 SER B C 1
ATOM 5621 O O . SER B 1 385 ? -68.056 -3.456 -5.975 1.00 34.63 385 SER B O 1
ATOM 5624 N N . VAL B 1 386 ? -69.845 -2.738 -4.826 1.00 41.40 386 VAL B N 1
ATOM 5625 C CA . VAL B 1 386 ? -70.680 -3.846 -5.264 1.00 23.43 386 VAL B CA 1
ATOM 5626 C C . VAL B 1 386 ? -71.886 -3.364 -6.046 1.00 22.84 386 VAL B C 1
ATOM 5627 O O . VAL B 1 386 ? -72.304 -2.219 -5.914 1.00 41.96 386 VAL B O 1
ATOM 5631 N N . VAL B 1 387 ? -72.413 -4.244 -6.888 1.00 16.09 387 VAL B N 1
ATOM 5632 C CA . VAL B 1 387 ? -73.666 -4.011 -7.587 1.00 32.32 387 VAL B CA 1
ATOM 5633 C C . VAL B 1 387 ? -74.386 -5.345 -7.628 1.00 31.43 387 VAL B C 1
ATOM 5634 O O . VAL B 1 387 ? -73.791 -6.366 -7.955 1.00 32.11 387 VAL B O 1
ATOM 5638 N N . LYS B 1 388 ? -75.659 -5.331 -7.251 1.00 38.82 388 LYS B N 1
ATOM 5639 C CA . LYS B 1 388 ? -76.417 -6.552 -7.020 1.00 31.02 388 LYS B CA 1
ATOM 5640 C C . LYS B 1 388 ? -77.710 -6.467 -7.823 1.00 35.16 388 LYS B C 1
ATOM 5641 O O . LYS B 1 388 ? -78.384 -5.435 -7.796 1.00 48.75 388 LYS B O 1
ATOM 5647 N N . ARG B 1 389 ? -78.055 -7.526 -8.555 1.00 34.74 389 ARG B N 1
ATOM 5648 C CA . ARG B 1 389 ? -79.363 -7.585 -9.222 1.00 37.99 389 ARG B CA 1
ATOM 5649 C C . ARG B 1 389 ? -80.088 -8.909 -8.994 1.00 47.95 389 ARG B C 1
ATOM 5650 O O . ARG B 1 389 ? -79.627 -9.949 -9.455 1.00 51.85 389 ARG B O 1
ATOM 5658 N N . ALA B 1 390 ? -81.229 -8.864 -8.305 1.00 36.77 390 ALA B N 1
ATOM 5659 C CA . ALA B 1 390 ? -81.973 -10.079 -7.978 1.00 34.65 390 ALA B CA 1
ATOM 5660 C C . ALA B 1 390 ? -82.285 -10.885 -9.234 1.00 45.44 390 ALA B C 1
ATOM 5661 O O . ALA B 1 390 ? -82.563 -10.331 -10.294 1.00 52.33 390 ALA B O 1
ATOM 5663 N N . THR B 1 391 ? -82.237 -12.201 -9.096 1.00 28.79 391 THR B N 1
ATOM 5664 C CA . THR B 1 391 ? -82.350 -13.126 -10.213 1.00 29.46 391 THR B CA 1
ATOM 5665 C C . THR B 1 391 ? -83.589 -13.964 -10.034 1.00 57.92 391 THR B C 1
ATOM 5666 O O . THR B 1 391 ? -84.313 -14.252 -10.993 1.00 45.32 391 THR B O 1
ATOM 5670 N N . SER B 1 392 ? -83.783 -14.373 -8.780 1.00 56.84 392 SER B N 1
ATOM 5671 C CA . SER B 1 392 ? -84.925 -15.150 -8.324 1.00 44.85 392 SER B CA 1
ATOM 5672 C C . SER B 1 392 ? -86.124 -14.229 -8.068 1.00 69.05 392 SER B C 1
ATOM 5673 O O . SER B 1 392 ? -86.000 -13.001 -8.148 1.00 35.15 392 SER B O 1
ATOM 5676 N N . GLU B 1 393 ? -87.281 -14.824 -7.768 1.00 71.61 393 GLU B N 1
ATOM 5677 C CA . GLU B 1 393 ? -88.495 -14.047 -7.561 1.00 26.13 393 GLU B CA 1
ATOM 5678 C C . GLU B 1 393 ? -88.199 -12.995 -6.503 1.00 43.54 393 GLU B C 1
ATOM 5679 O O . GLU B 1 393 ? -88.278 -11.802 -6.771 1.00 21.25 393 GLU B O 1
ATOM 5685 N N . GLN B 1 394 ? -87.826 -13.421 -5.302 1.00 44.60 394 GLN B N 1
ATOM 5686 C CA . GLN B 1 394 ? -87.287 -12.450 -4.358 1.00 56.92 394 GLN B CA 1
ATOM 5687 C C . GLN B 1 394 ? -85.962 -12.894 -3.780 1.00 28.32 394 GLN B C 1
ATOM 5688 O O . GLN B 1 394 ? -85.626 -14.071 -3.807 1.00 57.75 394 GLN B O 1
ATOM 5694 N N . PHE B 1 395 ? -85.210 -11.918 -3.291 1.00 32.43 395 PHE B N 1
ATOM 5695 C CA . PHE B 1 395 ? -83.842 -12.108 -2.853 1.00 27.63 395 PHE B CA 1
ATOM 5696 C C . PHE B 1 395 ? -83.744 -11.382 -1.535 1.00 32.93 395 PHE B C 1
ATOM 5697 O O . PHE B 1 395 ? -84.043 -10.190 -1.472 1.00 34.25 395 PHE B O 1
ATOM 5705 N N . ARG B 1 396 ? -83.366 -12.096 -0.478 1.00 25.56 396 ARG B N 1
ATOM 5706 C CA . ARG B 1 396 ? -83.242 -11.488 0.850 1.00 25.23 396 ARG B CA 1
ATOM 5707 C C . ARG B 1 396 ? -81.918 -11.841 1.494 1.00 28.87 396 ARG B C 1
ATOM 5708 O O . ARG B 1 396 ? -81.571 -13.003 1.668 1.00 19.78 396 ARG B O 1
ATOM 5716 N N . TRP B 1 397 ? -81.178 -10.807 1.844 1.00 28.18 397 TRP B N 1
ATOM 5717 C CA . TRP B 1 397 ? -79.828 -10.980 2.332 1.00 21.88 397 TRP B CA 1
ATOM 5718 C C . TRP B 1 397 ? -79.629 -10.187 3.620 1.00 39.56 397 TRP B C 1
ATOM 5719 O O . TRP B 1 397 ? -80.478 -9.392 4.034 1.00 37.41 397 TRP B O 1
ATOM 5730 N N . ILE B 1 398 ? -78.503 -10.416 4.266 1.00 24.71 398 ILE B N 1
ATOM 5731 C CA . ILE B 1 398 ? -78.159 -9.623 5.415 1.00 26.29 398 ILE B CA 1
ATOM 5732 C C . ILE B 1 398 ? -76.680 -9.333 5.277 1.00 39.96 398 ILE B C 1
ATOM 5733 O O . ILE B 1 398 ? -75.914 -10.236 4.961 1.00 33.08 398 ILE B O 1
ATOM 5738 N N . GLU B 1 399 ? -76.295 -8.065 5.434 1.00 42.47 399 GLU B N 1
ATOM 5739 C CA . GLU B 1 399 ? -74.886 -7.687 5.438 1.00 28.63 399 GLU B CA 1
ATOM 5740 C C . GLU B 1 399 ? -74.473 -7.345 6.855 1.00 22.78 399 GLU B C 1
ATOM 5741 O O . GLU B 1 399 ? -75.188 -6.645 7.554 1.00 33.82 399 GLU B O 1
ATOM 5747 N N . PHE B 1 400 ? -73.320 -7.859 7.268 1.00 47.62 400 PHE B N 1
ATOM 5748 C CA . PHE B 1 400 ? -72.671 -7.475 8.520 1.00 33.33 400 PHE B CA 1
ATOM 5749 C C . PHE B 1 400 ? -71.466 -6.553 8.261 1.00 33.86 400 PHE B C 1
ATOM 5750 O O . PHE B 1 400 ? -70.601 -6.860 7.452 1.00 39.17 400 PHE B O 1
ATOM 5758 N N . LYS B 1 401 ? -71.411 -5.427 8.952 1.00 12.85 401 LYS B N 1
ATOM 5759 C CA . LYS B 1 401 ? -70.376 -4.443 8.710 1.00 18.12 401 LYS B CA 1
ATOM 5760 C C . LYS B 1 401 ? -69.554 -4.141 9.968 1.00 48.41 401 LYS B C 1
ATOM 5761 O O . LYS B 1 401 ? -70.094 -4.027 11.070 1.00 38.19 401 LYS B O 1
ATOM 5767 N N . THR B 1 402 ? -68.242 -4.010 9.799 1.00 35.24 402 THR B N 1
ATOM 5768 C CA . THR B 1 402 ? -67.361 -3.713 10.926 1.00 30.56 402 THR B CA 1
ATOM 5769 C C . THR B 1 402 ? -67.278 -2.212 11.223 1.00 31.75 402 THR B C 1
ATOM 5770 O O . THR B 1 402 ? -66.203 -1.610 11.152 1.00 19.60 402 THR B O 1
ATOM 5774 N N . ASN B 1 403 ? -68.421 -1.614 11.548 1.00 26.54 403 ASN B N 1
ATOM 5775 C CA . ASN B 1 403 ? -68.469 -0.234 12.032 1.00 30.75 403 ASN B CA 1
ATOM 5776 C C . ASN B 1 403 ? -69.847 0.085 12.582 1.00 35.52 403 ASN B C 1
ATOM 5777 O O . ASN B 1 403 ? -70.851 -0.111 11.901 1.00 52.19 403 ASN B O 1
ATOM 5782 N N . ALA B 1 404 ? -69.890 0.569 13.821 1.00 64.81 404 ALA B N 1
ATOM 5783 C CA . ALA B 1 404 ? -71.159 0.819 14.507 1.00 49.38 404 ALA B CA 1
ATOM 5784 C C . ALA B 1 404 ? -72.025 1.807 13.744 1.00 57.60 404 ALA B C 1
ATOM 5785 O O . ALA B 1 404 ? -73.214 1.955 14.030 1.00 54.77 404 ALA B O 1
ATOM 5787 N N . ASN B 1 405 ? -71.422 2.484 12.773 1.00 48.03 405 ASN B N 1
ATOM 5788 C CA . ASN B 1 405 ? -72.166 3.393 11.923 1.00 37.52 405 ASN B CA 1
ATOM 5789 C C . ASN B 1 405 ? -71.582 3.392 10.529 1.00 39.89 405 ASN B C 1
ATOM 5790 O O . ASN B 1 405 ? -70.889 4.323 10.130 1.00 47.90 405 ASN B O 1
ATOM 5795 N N . ALA B 1 406 ? -71.862 2.330 9.790 1.00 60.93 406 ALA B N 1
ATOM 5796 C CA . ALA B 1 406 ? -71.313 2.169 8.455 1.00 54.87 406 ALA B CA 1
ATOM 5797 C C . ALA B 1 406 ? -71.873 3.239 7.512 1.00 27.20 406 ALA B C 1
ATOM 5798 O O . ALA B 1 406 ? -73.063 3.507 7.531 1.00 44.28 406 ALA B O 1
ATOM 5800 N N . GLN B 1 407 ? -71.015 3.862 6.708 1.00 40.78 407 GLN B N 1
ATOM 5801 C CA . GLN B 1 407 ? -71.476 4.754 5.633 1.00 35.85 407 GLN B CA 1
ATOM 5802 C C . GLN B 1 407 ? -71.363 4.143 4.239 1.00 30.60 407 GLN B C 1
ATOM 5803 O O . GLN B 1 407 ? -70.363 3.519 3.883 1.00 78.76 407 GLN B O 1
ATOM 5809 N N . ILE B 1 408 ? -72.416 4.329 3.460 1.00 24.77 408 ILE B N 1
ATOM 5810 C CA . ILE B 1 408 ? -72.447 3.920 2.078 1.00 20.39 408 ILE B CA 1
ATOM 5811 C C . ILE B 1 408 ? -72.281 5.145 1.195 1.00 50.49 408 ILE B C 1
ATOM 5812 O O . ILE B 1 408 ? -72.708 6.248 1.545 1.00 55.17 408 ILE B O 1
ATOM 5817 N N . ASN B 1 409 ? -71.615 4.945 0.067 1.00 47.35 409 ASN B N 1
ATOM 5818 C CA . ASN B 1 409 ? -71.577 5.926 -0.994 1.00 51.12 409 ASN B CA 1
ATOM 5819 C C . ASN B 1 409 ? -71.982 5.198 -2.246 1.00 29.37 409 ASN B C 1
ATOM 5820 O O . ASN B 1 409 ? -71.452 4.136 -2.545 1.00 62.01 409 ASN B O 1
ATOM 5825 N N . THR B 1 410 ? -72.937 5.746 -2.976 1.00 58.14 410 THR B N 1
ATOM 5826 C CA . THR B 1 410 ? -73.341 5.122 -4.221 1.00 28.35 410 THR B CA 1
ATOM 5827 C C . THR B 1 410 ? -72.514 5.752 -5.338 1.00 39.19 410 THR B C 1
ATOM 5828 O O . THR B 1 410 ? -72.055 6.882 -5.207 1.00 25.26 410 THR B O 1
ATOM 5832 N N . LEU B 1 411 ? -72.290 5.012 -6.415 1.00 39.82 411 LEU B N 1
ATOM 5833 C CA . LEU B 1 411 ? -71.605 5.559 -7.589 1.00 40.25 411 LEU B CA 1
ATOM 5834 C C . LEU B 1 411 ? -72.599 6.083 -8.635 1.00 59.24 411 LEU B C 1
ATOM 5835 O O . LEU B 1 411 ? -72.240 6.869 -9.518 1.00 31.30 411 LEU B O 1
ATOM 5840 N N . ALA B 1 412 ? -73.849 5.638 -8.534 1.00 39.49 412 ALA B N 1
ATOM 5841 C CA . ALA B 1 412 ? -74.896 6.079 -9.442 1.00 33.08 412 ALA B CA 1
ATOM 5842 C C . ALA B 1 412 ? -76.121 6.579 -8.671 1.00 43.65 412 ALA B C 1
ATOM 5843 O O . ALA B 1 412 ? -76.309 6.258 -7.500 1.00 45.20 412 ALA B O 1
ATOM 5845 N N . GLY B 1 413 ? -76.951 7.377 -9.326 1.00 33.19 413 GLY B N 1
ATOM 5846 C CA . GLY B 1 413 ? -78.194 7.802 -8.713 1.00 58.23 413 GLY B CA 1
ATOM 5847 C C . GLY B 1 413 ? -78.113 9.207 -8.166 1.00 45.50 413 GLY B C 1
ATOM 5848 O O . GLY B 1 413 ? -77.134 9.905 -8.399 1.00 32.98 413 GLY B O 1
ATOM 5849 N N . ARG B 1 414 ? -79.139 9.611 -7.426 1.00 41.07 414 ARG B N 1
ATOM 5850 C CA . ARG B 1 414 ? -79.266 10.996 -6.996 1.00 60.33 414 ARG B CA 1
ATOM 5851 C C . ARG B 1 414 ? -78.459 11.349 -5.742 1.00 52.45 414 ARG B C 1
ATOM 5852 O O . ARG B 1 414 ? -78.515 12.485 -5.272 1.00 77.00 414 ARG B O 1
ATOM 5860 N N . THR B 1 415 ? -77.702 10.393 -5.208 1.00 40.09 415 THR B N 1
ATOM 5861 C CA . THR B 1 415 ? -76.800 10.682 -4.081 1.00 68.22 415 THR B CA 1
ATOM 5862 C C . THR B 1 415 ? -75.404 10.096 -4.283 1.00 36.93 415 THR B C 1
ATOM 5863 O O . THR B 1 415 ? -74.713 9.736 -3.327 1.00 68.87 415 THR B O 1
ATOM 5867 N N . SER B 1 416 ? -75.006 9.998 -5.542 1.00 36.71 416 SER B N 1
ATOM 5868 C CA . SER B 1 416 ? -73.748 9.381 -5.921 1.00 40.25 416 SER B CA 1
ATOM 5869 C C . SER B 1 416 ? -72.589 10.350 -5.743 1.00 23.03 416 SER B C 1
ATOM 5870 O O . SER B 1 416 ? -72.780 11.555 -5.734 1.00 46.91 416 SER B O 1
ATOM 5873 N N . VAL B 1 417 ? -71.385 9.825 -5.591 1.00 35.67 417 VAL B N 1
ATOM 5874 C CA . VAL B 1 417 ? -70.217 10.685 -5.558 1.00 42.54 417 VAL B CA 1
ATOM 5875 C C . VAL B 1 417 ? -70.190 11.491 -6.857 1.00 46.05 417 VAL B C 1
ATOM 5876 O O . VAL B 1 417 ? -69.952 12.694 -6.829 1.00 49.79 417 VAL B O 1
ATOM 5880 N N . LEU B 1 418 ? -70.471 10.840 -7.987 1.00 39.43 418 LEU B N 1
ATOM 5881 C CA . LEU B 1 418 ? -70.493 11.529 -9.284 1.00 40.10 418 LEU B CA 1
ATOM 5882 C C . LEU B 1 418 ? -71.468 12.705 -9.304 1.00 67.94 418 LEU B C 1
ATOM 5883 O O . LEU B 1 418 ? -71.142 13.798 -9.768 1.00 68.24 418 LEU B O 1
ATOM 5888 N N . ARG B 1 419 ? -72.675 12.472 -8.809 1.00 46.50 419 ARG B N 1
ATOM 5889 C CA . ARG B 1 419 ? -73.682 13.517 -8.742 1.00 49.44 419 ARG B CA 1
ATOM 5890 C C . ARG B 1 419 ? -73.156 14.798 -8.069 1.00 39.50 419 ARG B C 1
ATOM 5891 O O . ARG B 1 419 ? -73.552 15.900 -8.428 1.00 54.36 419 ARG B O 1
ATOM 5899 N N . GLY B 1 420 ? -72.254 14.647 -7.106 1.00 49.59 420 GLY B N 1
ATOM 5900 C CA . GLY B 1 420 ? -71.711 15.774 -6.364 1.00 29.78 420 GLY B CA 1
ATOM 5901 C C . GLY B 1 420 ? -70.514 16.429 -7.022 1.00 34.10 420 GLY B C 1
ATOM 5902 O O . GLY B 1 420 ? -69.986 17.418 -6.530 1.00 40.90 420 GLY B O 1
ATOM 5903 N N . LEU B 1 421 ? -70.080 15.867 -8.143 1.00 51.99 421 LEU B N 1
ATOM 5904 C CA . LEU B 1 421 ? -68.972 16.419 -8.913 1.00 23.00 421 LEU B CA 1
ATOM 5905 C C . LEU B 1 421 ? -69.501 17.463 -9.876 1.00 36.37 421 LEU B C 1
ATOM 5906 O O . LEU B 1 421 ? -70.654 17.389 -10.300 1.00 56.96 421 LEU B O 1
ATOM 5911 N N . PRO B 1 422 ? -68.658 18.436 -10.242 1.00 34.66 422 PRO B N 1
ATOM 5912 C CA . PRO B 1 422 ? -69.038 19.410 -11.269 1.00 48.29 422 PRO B CA 1
ATOM 5913 C C . PRO B 1 422 ? -68.969 18.779 -12.654 1.00 46.39 422 PRO B C 1
ATOM 5914 O O . PRO B 1 422 ? -68.019 18.044 -12.916 1.00 33.91 422 PRO B O 1
ATOM 5918 N N . LEU B 1 423 ? -69.950 19.062 -13.512 1.00 30.33 423 LEU B N 1
ATOM 5919 C CA . LEU B 1 423 ? -69.997 18.497 -14.858 1.00 38.40 423 LEU B CA 1
ATOM 5920 C C . LEU B 1 423 ? -68.634 18.458 -15.537 1.00 54.26 423 LEU B C 1
ATOM 5921 O O . LEU B 1 423 ? -68.274 17.465 -16.167 1.00 53.78 423 LEU B O 1
ATOM 5926 N N . GLU B 1 424 ? -67.889 19.551 -15.407 1.00 45.72 424 GLU B N 1
ATOM 5927 C CA . GLU B 1 424 ? -66.647 19.747 -16.144 1.00 54.82 424 GLU B CA 1
ATOM 5928 C C . GLU B 1 424 ? -65.545 18.753 -15.744 1.00 63.73 424 GLU B C 1
ATOM 5929 O O . GLU B 1 424 ? -64.711 18.370 -16.573 1.00 52.42 424 GLU B O 1
ATOM 5935 N N . VAL B 1 425 ? -65.549 18.342 -14.478 1.00 27.73 425 VAL B N 1
ATOM 5936 C CA . VAL B 1 425 ? -64.678 17.271 -14.010 1.00 23.04 425 VAL B CA 1
ATOM 5937 C C . VAL B 1 425 ? -65.093 15.954 -14.681 1.00 27.11 425 VAL B C 1
ATOM 5938 O O . VAL B 1 425 ? -64.267 15.138 -15.064 1.00 48.40 425 VAL B O 1
ATOM 5942 N N . ILE B 1 426 ? -66.387 15.755 -14.839 1.00 31.01 426 ILE B N 1
ATOM 5943 C CA . ILE B 1 426 ? -66.887 14.510 -15.384 1.00 24.01 426 ILE B CA 1
ATOM 5944 C C . ILE B 1 426 ? -66.512 14.353 -16.854 1.00 33.06 426 ILE B C 1
ATOM 5945 O O . ILE B 1 426 ? -66.019 13.305 -17.262 1.00 54.56 426 ILE B O 1
ATOM 5950 N N . SER B 1 427 ? -66.741 15.396 -17.646 1.00 54.84 427 SER B N 1
ATOM 5951 C CA . SER B 1 427 ? -66.404 15.375 -19.069 1.00 52.12 427 SER B CA 1
ATOM 5952 C C . SER B 1 427 ? -64.895 15.195 -19.298 1.00 64.54 427 SER B C 1
ATOM 5953 O O . SER B 1 427 ? -64.469 14.363 -20.110 1.00 32.78 427 SER B O 1
ATOM 5956 N N . ASN B 1 428 ? -64.087 15.965 -18.576 1.00 25.50 428 ASN B N 1
ATOM 5957 C CA . ASN B 1 428 ? -62.639 15.835 -18.702 1.00 48.61 428 ASN B CA 1
ATOM 5958 C C . ASN B 1 428 ? -62.081 14.540 -18.139 1.00 18.38 428 ASN B C 1
ATOM 5959 O O . ASN B 1 428 ? -61.062 14.044 -18.601 1.00 37.95 428 ASN B O 1
ATOM 5964 N N . GLY B 1 429 ? -62.744 14.001 -17.128 1.00 45.44 429 GLY B N 1
ATOM 5965 C CA . GLY B 1 429 ? -62.304 12.761 -16.528 1.00 30.18 429 GLY B CA 1
ATOM 5966 C C . GLY B 1 429 ? -62.495 11.618 -17.505 1.00 45.64 429 GLY B C 1
ATOM 5967 O O . GLY B 1 429 ? -61.590 10.821 -17.728 1.00 30.55 429 GLY B O 1
ATOM 5968 N N . TYR B 1 430 ? -63.676 11.540 -18.102 1.00 18.70 430 TYR B N 1
ATOM 5969 C CA . TYR B 1 430 ? -64.019 10.378 -18.900 1.00 39.85 430 TYR B CA 1
ATOM 5970 C C . TYR B 1 430 ? -63.769 10.655 -20.369 1.00 38.90 430 TYR B C 1
ATOM 5971 O O . TYR B 1 430 ? -63.862 9.767 -21.217 1.00 30.76 430 TYR B O 1
ATOM 5980 N N . GLN B 1 431 ? -63.378 11.888 -20.650 1.00 36.06 431 GLN B N 1
ATOM 5981 C CA . GLN B 1 431 ? -63.225 12.304 -22.020 1.00 37.15 431 GLN B CA 1
ATOM 5982 C C . GLN B 1 431 ? -64.539 11.929 -22.677 1.00 23.39 431 GLN B C 1
ATOM 5983 O O . GLN B 1 431 ? -64.628 10.972 -23.447 1.00 47.16 431 GLN B O 1
ATOM 5989 N N . ILE B 1 432 ? -65.575 12.662 -22.301 1.00 32.29 432 ILE B N 1
ATOM 5990 C CA . ILE B 1 432 ? -66.887 12.527 -22.912 1.00 43.40 432 ILE B CA 1
ATOM 5991 C C . ILE B 1 432 ? -67.499 13.906 -23.068 1.00 53.76 432 ILE B C 1
ATOM 5992 O O . ILE B 1 432 ? -67.042 14.888 -22.462 1.00 33.47 432 ILE B O 1
ATOM 5997 N N . SER B 1 433 ? -68.540 13.954 -23.894 1.00 75.52 433 SER B N 1
ATOM 5998 C CA . SER B 1 433 ? -69.299 15.163 -24.163 1.00 38.06 433 SER B CA 1
ATOM 5999 C C . SER B 1 433 ? -69.776 15.836 -22.876 1.00 52.85 433 SER B C 1
ATOM 6000 O O . SER B 1 433 ? -69.702 15.267 -21.794 1.00 75.46 433 SER B O 1
ATOM 6003 N N . LEU B 1 434 ? -70.242 17.066 -22.998 1.00 58.87 434 LEU B N 1
ATOM 6004 C CA . LEU B 1 434 ? -70.777 17.769 -21.857 1.00 39.48 434 LEU B CA 1
ATOM 6005 C C . LEU B 1 434 ? -72.194 17.263 -21.624 1.00 40.56 434 LEU B C 1
ATOM 6006 O O . LEU B 1 434 ? -72.690 17.245 -20.504 1.00 76.11 434 LEU B O 1
ATOM 6011 N N . GLU B 1 435 ? -72.840 16.849 -22.704 1.00 61.28 435 GLU B N 1
ATOM 6012 C CA . GLU B 1 435 ? -74.206 16.361 -22.644 1.00 54.54 435 GLU B CA 1
ATOM 6013 C C . GLU B 1 435 ? -74.222 14.951 -22.093 1.00 55.40 435 GLU B C 1
ATOM 6014 O O . GLU B 1 435 ? -75.078 14.617 -21.282 1.00 69.54 435 GLU B O 1
ATOM 6020 N N . GLU B 1 436 ? -73.282 14.121 -22.542 1.00 45.48 436 GLU B N 1
ATOM 6021 C CA . GLU B 1 436 ? -73.182 12.754 -22.047 1.00 35.87 436 GLU B CA 1
ATOM 6022 C C . GLU B 1 436 ? -72.885 12.787 -20.544 1.00 71.19 436 GLU B C 1
ATOM 6023 O O . GLU B 1 436 ? -73.480 12.048 -19.754 1.00 32.74 436 GLU B O 1
ATOM 6029 N N . ALA B 1 437 ? -71.958 13.651 -20.146 1.00 59.67 437 ALA B N 1
ATOM 6030 C CA . ALA B 1 437 ? -71.707 13.860 -18.730 1.00 32.63 437 ALA B CA 1
ATOM 6031 C C . ALA B 1 437 ? -73.016 14.219 -18.023 1.00 44.56 437 ALA B C 1
ATOM 6032 O O . ALA B 1 437 ? -73.316 13.672 -16.961 1.00 65.15 437 ALA B O 1
ATOM 6034 N N . ARG B 1 438 ? -73.801 15.118 -18.620 1.00 47.22 438 ARG B N 1
ATOM 6035 C CA . ARG B 1 438 ? -75.083 15.511 -18.037 1.00 51.28 438 ARG B CA 1
ATOM 6036 C C . ARG B 1 438 ? -75.968 14.282 -17.799 1.00 47.77 438 ARG B C 1
ATOM 6037 O O . ARG B 1 438 ? -76.559 14.135 -16.726 1.00 29.74 438 ARG B O 1
ATOM 6045 N N . ARG B 1 439 ? -76.032 13.392 -18.788 1.00 34.58 439 ARG B N 1
ATOM 6046 C CA . ARG B 1 439 ? -76.802 12.151 -18.659 1.00 51.54 439 ARG B CA 1
ATOM 6047 C C . ARG B 1 439 ? -76.288 11.300 -17.503 1.00 42.40 439 ARG B C 1
ATOM 6048 O O . ARG B 1 439 ? -77.025 11.000 -16.576 1.00 25.03 439 ARG B O 1
ATOM 6056 N N . VAL B 1 440 ? -75.015 10.919 -17.551 1.00 54.61 440 VAL B N 1
ATOM 6057 C CA . VAL B 1 440 ? -74.495 9.980 -16.558 1.00 96.67 440 VAL B CA 1
ATOM 6058 C C . VAL B 1 440 ? -74.717 10.541 -15.159 1.00 65.63 440 VAL B C 1
ATOM 6059 O O . VAL B 1 440 ? -74.831 9.806 -14.172 1.00 51.38 440 VAL B O 1
ATOM 6063 N N . LYS B 1 441 ? -74.807 11.856 -15.085 1.00 38.74 441 LYS B N 1
ATOM 6064 C CA . LYS B 1 441 ? -74.862 12.508 -13.802 1.00 31.16 441 LYS B CA 1
ATOM 6065 C C . LYS B 1 441 ? -76.287 12.621 -13.265 1.00 42.14 441 LYS B C 1
ATOM 6066 O O . LYS B 1 441 ? -76.502 12.480 -12.063 1.00 62.79 441 LYS B O 1
ATOM 6072 N N . PHE B 1 442 ? -77.262 12.855 -14.142 1.00 27.77 442 PHE B N 1
ATOM 6073 C CA . PHE B 1 442 ? -78.625 13.136 -13.674 1.00 28.71 442 PHE B CA 1
ATOM 6074 C C . PHE B 1 442 ? -79.705 12.088 -13.986 1.00 30.07 442 PHE B C 1
ATOM 6075 O O . PHE B 1 442 ? -80.722 12.045 -13.302 1.00 60.94 442 PHE B O 1
ATOM 6083 N N . ASN B 1 443 ? -79.499 11.265 -15.012 1.00 20.33 443 ASN B N 1
ATOM 6084 C CA . ASN B 1 443 ? -80.526 10.315 -15.475 1.00 57.58 443 ASN B CA 1
ATOM 6085 C C . ASN B 1 443 ? -81.114 9.400 -14.399 1.00 39.38 443 ASN B C 1
ATOM 6086 O O . ASN B 1 443 ? -82.324 9.378 -14.181 1.00 83.57 443 ASN B O 1
ATOM 6091 N N . THR B 1 444 ? -80.262 8.615 -13.758 1.00 41.35 444 THR B N 1
ATOM 6092 C CA . THR B 1 444 ? -80.727 7.695 -12.741 1.00 40.95 444 THR B CA 1
ATOM 6093 C C . THR B 1 444 ? -81.313 8.522 -11.607 1.00 62.03 444 THR B C 1
ATOM 6094 O O . THR B 1 444 ? -80.582 9.211 -10.889 1.00 68.24 444 THR B O 1
ATOM 6098 N N . ILE B 1 445 ? -82.634 8.464 -11.457 1.00 43.50 445 ILE B N 1
ATOM 6099 C CA . ILE B 1 445 ? -83.348 9.366 -10.553 1.00 51.20 445 ILE B CA 1
ATOM 6100 C C . ILE B 1 445 ? -83.472 8.823 -9.132 1.00 57.57 445 ILE B C 1
ATOM 6101 O O . ILE B 1 445 ? -83.563 9.593 -8.158 1.00 42.59 445 ILE B O 1
ATOM 6106 N N . GLU B 1 446 ? -83.452 7.494 -9.030 1.00 29.09 446 GLU B N 1
ATOM 6107 C CA . GLU B 1 446 ? -83.584 6.787 -7.756 1.00 29.65 446 GLU B CA 1
ATOM 6108 C C . GLU B 1 446 ? -82.317 6.868 -6.904 1.00 23.05 446 GLU B C 1
ATOM 6109 O O . GLU B 1 446 ? -81.230 7.122 -7.413 1.00 44.33 446 GLU B O 1
ATOM 6115 N N . THR B 1 447 ? -82.458 6.648 -5.605 1.00 27.44 447 THR B N 1
ATOM 6116 C CA . THR B 1 447 ? -81.325 6.794 -4.701 1.00 33.23 447 THR B CA 1
ATOM 6117 C C . THR B 1 447 ? -80.445 5.558 -4.492 1.00 46.56 447 THR B C 1
ATOM 6118 O O . THR B 1 447 ? -79.213 5.651 -4.526 1.00 24.21 447 THR B O 1
ATOM 6122 N N . THR B 1 448 ? -81.081 4.414 -4.261 1.00 44.34 448 THR B N 1
ATOM 6123 C CA . THR B 1 448 ? -80.366 3.191 -3.936 1.00 14.83 448 THR B CA 1
ATOM 6124 C C . THR B 1 448 ? -80.882 1.961 -4.674 1.00 29.33 448 THR B C 1
ATOM 6125 O O . THR B 1 448 ? -80.133 1.016 -4.910 1.00 38.48 448 THR B O 1
ATOM 6129 N N . LEU B 1 449 ? -82.170 1.972 -5.018 1.00 77.63 449 LEU B N 1
ATOM 6130 C CA . LEU B 1 449 ? -82.813 0.864 -5.733 1.00 34.23 449 LEU B CA 1
ATOM 6131 C C . LEU B 1 449 ? -83.429 1.327 -7.048 1.00 39.49 449 LEU B C 1
ATOM 6132 O O . LEU B 1 449 ? -84.054 2.379 -7.107 1.00 41.49 449 LEU B O 1
ATOM 6137 N N . THR B 1 450 ? -83.272 0.527 -8.092 1.00 17.63 450 THR B N 1
ATOM 6138 C CA . THR B 1 450 ? -83.778 0.882 -9.401 1.00 25.34 450 THR B CA 1
ATOM 6139 C C . THR B 1 450 ? -84.230 -0.385 -10.110 1.00 47.00 450 THR B C 1
ATOM 6140 O O . THR B 1 450 ? -84.062 -1.479 -9.583 1.00 32.73 450 THR B O 1
ATOM 6144 N N . HIS B 1 451 ? -84.802 -0.234 -11.304 1.00 77.69 451 HIS B N 1
ATOM 6145 C CA . HIS B 1 451 ? -85.203 -1.377 -12.122 1.00 34.67 451 HIS B CA 1
ATOM 6146 C C . HIS B 1 451 ? -84.062 -1.754 -13.051 1.00 41.46 451 HIS B C 1
ATOM 6147 O O . HIS B 1 451 ? -83.080 -1.026 -13.161 1.00 79.37 451 HIS B O 1
ATOM 6154 N N . SER B 1 452 ? -84.202 -2.889 -13.725 1.00 57.33 452 SER B N 1
ATOM 6155 C CA . SER B 1 452 ? -83.258 -3.308 -14.755 1.00 54.89 452 SER B CA 1
ATOM 6156 C C . SER B 1 452 ? -83.733 -4.626 -15.338 1.00 110.19 452 SER B C 1
ATOM 6157 O O . SER B 1 452 ? -84.410 -5.398 -14.660 1.00 125.52 452 SER B O 1
ATOM 6160 N N . SER B 1 453 ? -83.375 -4.885 -16.591 1.00 145.86 453 SER B N 1
ATOM 6161 C CA . SER B 1 453 ? -83.787 -6.112 -17.269 1.00 157.03 453 SER B CA 1
ATOM 6162 C C . SER B 1 453 ? -82.606 -6.761 -17.991 1.00 128.92 453 SER B C 1
ATOM 6163 O O . SER B 1 453 ? -81.861 -6.088 -18.703 1.00 136.34 453 SER B O 1
ATOM 6166 N N . GLY B 1 454 ? -82.431 -8.066 -17.811 1.00 110.66 454 GLY B N 1
ATOM 6167 C CA . GLY B 1 454 ? -81.363 -8.757 -18.506 1.00 123.46 454 GLY B CA 1
ATOM 6168 C C . GLY B 1 454 ? -81.128 -10.197 -18.099 1.00 129.90 454 GLY B C 1
ATOM 6169 O O . GLY B 1 454 ? -82.085 -10.950 -17.864 1.00 56.51 454 GLY B O 1
ATOM 6170 N N . PRO B 1 455 ? -79.839 -10.582 -18.020 1.00 152.00 455 PRO B N 1
ATOM 6171 C CA . PRO B 1 455 ? -79.366 -11.947 -17.748 1.00 136.38 455 PRO B CA 1
ATOM 6172 C C . PRO B 1 455 ? -79.928 -12.509 -16.440 1.00 128.42 455 PRO B C 1
ATOM 6173 O O . PRO B 1 455 ? -80.897 -13.271 -16.458 1.00 90.14 455 PRO B O 1
ATOM 6177 N N . GLN C 1 1 ? -47.538 -21.734 17.510 1.00 121.60 1 GLN C N 1
ATOM 6178 C CA . GLN C 1 1 ? -47.131 -21.205 18.808 1.00 107.23 1 GLN C CA 1
ATOM 6179 C C . GLN C 1 1 ? -46.977 -19.679 18.782 1.00 130.13 1 GLN C C 1
ATOM 6180 O O . GLN C 1 1 ? -46.837 -19.049 19.833 1.00 120.25 1 GLN C O 1
ATOM 6186 N N . GLN C 1 2 ? -47.018 -19.094 17.582 1.00 135.10 2 GLN C N 1
ATOM 6187 C CA . GLN C 1 2 ? -46.774 -17.655 17.388 1.00 69.23 2 GLN C CA 1
ATOM 6188 C C . GLN C 1 2 ? -47.734 -16.992 16.379 1.00 56.60 2 GLN C C 1
ATOM 6189 O O . GLN C 1 2 ? -48.358 -17.675 15.559 1.00 76.71 2 GLN C O 1
ATOM 6195 N N . PHE C 1 3 ? -47.847 -15.662 16.460 1.00 107.40 3 PHE C N 1
ATOM 6196 C CA . PHE C 1 3 ? -48.773 -14.849 15.637 1.00 87.27 3 PHE C CA 1
ATOM 6197 C C . PHE C 1 3 ? -49.136 -15.511 14.292 1.00 79.11 3 PHE C C 1
ATOM 6198 O O . PHE C 1 3 ? -48.289 -16.120 13.645 1.00 97.77 3 PHE C O 1
ATOM 6206 N N . PRO C 1 4 ? -50.409 -15.417 13.874 1.00 116.87 4 PRO C N 1
ATOM 6207 C CA . PRO C 1 4 ? -51.535 -14.763 14.548 1.00 97.32 4 PRO C CA 1
ATOM 6208 C C . PRO C 1 4 ? -52.282 -15.757 15.423 1.00 76.93 4 PRO C C 1
ATOM 6209 O O . PRO C 1 4 ? -53.452 -15.535 15.727 1.00 51.52 4 PRO C O 1
ATOM 6213 N N . ASN C 1 5 ? -51.621 -16.857 15.777 1.00 42.29 5 ASN C N 1
ATOM 6214 C CA . ASN C 1 5 ? -52.179 -17.835 16.693 1.00 35.38 5 ASN C CA 1
ATOM 6215 C C . ASN C 1 5 ? -51.482 -17.712 18.043 1.00 33.74 5 ASN C C 1
ATOM 6216 O O . ASN C 1 5 ? -51.236 -18.702 18.736 1.00 15.81 5 ASN C O 1
ATOM 6221 N N . GLU C 1 6 ? -51.189 -16.460 18.388 1.00 12.70 6 GLU C N 1
ATOM 6222 C CA . GLU C 1 6 ? -50.375 -16.087 19.538 1.00 20.35 6 GLU C CA 1
ATOM 6223 C C . GLU C 1 6 ? -50.898 -16.624 20.847 1.00 38.67 6 GLU C C 1
ATOM 6224 O O . GLU C 1 6 ? -50.174 -16.626 21.848 1.00 31.66 6 GLU C O 1
ATOM 6230 N N . CYS C 1 7 ? -52.157 -17.061 20.844 1.00 36.89 7 CYS C N 1
ATOM 6231 C CA . CYS C 1 7 ? -52.846 -17.401 22.088 1.00 35.16 7 CYS C CA 1
ATOM 6232 C C . CYS C 1 7 ? -53.331 -18.841 22.148 1.00 13.74 7 CYS C C 1
ATOM 6233 O O . CYS C 1 7 ? -54.101 -19.198 23.014 1.00 41.88 7 CYS C O 1
ATOM 6236 N N . GLN C 1 8 ? -52.860 -19.677 21.238 1.00 54.16 8 GLN C N 1
ATOM 6237 C CA . GLN C 1 8 ? -53.056 -21.106 21.385 1.00 13.93 8 GLN C CA 1
ATOM 6238 C C . GLN C 1 8 ? -52.047 -21.629 22.394 1.00 27.24 8 GLN C C 1
ATOM 6239 O O . GLN C 1 8 ? -51.182 -22.437 22.054 1.00 40.69 8 GLN C O 1
ATOM 6245 N N . LEU C 1 9 ? -52.142 -21.143 23.631 1.00 40.06 9 LEU C N 1
ATOM 6246 C CA . LEU C 1 9 ? -51.299 -21.620 24.727 1.00 17.04 9 LEU C CA 1
ATOM 6247 C C . LEU C 1 9 ? -51.792 -22.978 25.196 1.00 41.94 9 LEU C C 1
ATOM 6248 O O . LEU C 1 9 ? -52.993 -23.164 25.372 1.00 45.64 9 LEU C O 1
ATOM 6253 N N . ASP C 1 10 ? -50.884 -23.926 25.414 1.00 28.58 10 ASP C N 1
ATOM 6254 C CA . ASP C 1 10 ? -51.290 -25.230 25.952 1.00 38.17 10 ASP C CA 1
ATOM 6255 C C . ASP C 1 10 ? -50.664 -25.507 27.329 1.00 45.82 10 ASP C C 1
ATOM 6256 O O . ASP C 1 10 ? -50.909 -26.554 27.929 1.00 23.07 10 ASP C O 1
ATOM 6261 N N . GLN C 1 11 ? -49.847 -24.569 27.807 1.00 16.36 11 GLN C N 1
ATOM 6262 C CA . GLN C 1 11 ? -49.244 -24.631 29.138 1.00 13.12 11 GLN C CA 1
ATOM 6263 C C . GLN C 1 11 ? -49.011 -23.215 29.618 1.00 19.93 11 GLN C C 1
ATOM 6264 O O . GLN C 1 11 ? -48.793 -22.316 28.809 1.00 57.45 11 GLN C O 1
ATOM 6270 N N . LEU C 1 12 ? -49.086 -23.004 30.926 1.00 13.73 12 LEU C N 1
ATOM 6271 C CA . LEU C 1 12 ? -48.662 -21.746 31.505 1.00 11.36 12 LEU C CA 1
ATOM 6272 C C . LEU C 1 12 ? -47.632 -22.142 32.535 1.00 48.15 12 LEU C C 1
ATOM 6273 O O . LEU C 1 12 ? -47.573 -23.310 32.908 1.00 32.78 12 LEU C O 1
ATOM 6278 N N . ASN C 1 13 ? -46.782 -21.215 32.964 1.00 19.58 13 ASN C N 1
ATOM 6279 C CA . ASN C 1 13 ? -45.895 -21.511 34.089 1.00 45.19 13 ASN C CA 1
ATOM 6280 C C . ASN C 1 13 ? -45.813 -20.322 35.005 1.00 22.75 13 ASN C C 1
ATOM 6281 O O . ASN C 1 13 ? -46.123 -19.214 34.609 1.00 34.44 13 ASN C O 1
ATOM 6286 N N . ALA C 1 14 ? -45.404 -20.538 36.239 1.00 20.83 14 ALA C N 1
ATOM 6287 C CA . ALA C 1 14 ? -45.159 -19.394 37.084 1.00 36.12 14 ALA C CA 1
ATOM 6288 C C . ALA C 1 14 ? -43.888 -18.767 36.548 1.00 39.80 14 ALA C C 1
ATOM 6289 O O . ALA C 1 14 ? -42.865 -19.442 36.468 1.00 43.91 14 ALA C O 1
ATOM 6291 N N . LEU C 1 15 ? -43.954 -17.491 36.171 1.00 24.75 15 LEU C N 1
ATOM 6292 C CA . LEU C 1 15 ? -42.832 -16.831 35.496 1.00 39.41 15 LEU C CA 1
ATOM 6293 C C . LEU C 1 15 ? -42.010 -15.913 36.396 1.00 37.67 15 LEU C C 1
ATOM 6294 O O . LEU C 1 15 ? -42.561 -15.098 37.129 1.00 16.18 15 LEU C O 1
ATOM 6299 N N . GLU C 1 16 ? -40.688 -16.045 36.314 1.00 30.18 16 GLU C N 1
ATOM 6300 C CA . GLU C 1 16 ? -39.762 -15.152 37.006 1.00 25.54 16 GLU C CA 1
ATOM 6301 C C . GLU C 1 16 ? -39.066 -14.218 36.002 1.00 46.47 16 GLU C C 1
ATOM 6302 O O . GLU C 1 16 ? -39.219 -14.384 34.782 1.00 32.20 16 GLU C O 1
ATOM 6308 N N . PRO C 1 17 ? -38.321 -13.212 36.497 1.00 28.94 17 PRO C N 1
ATOM 6309 C CA . PRO C 1 17 ? -37.777 -12.315 35.474 1.00 59.41 17 PRO C CA 1
ATOM 6310 C C . PRO C 1 17 ? -36.691 -13.049 34.716 1.00 34.88 17 PRO C C 1
ATOM 6311 O O . PRO C 1 17 ? -36.129 -13.991 35.260 1.00 25.18 17 PRO C O 1
ATOM 6315 N N . SER C 1 18 ? -36.430 -12.639 33.480 1.00 36.36 18 SER C N 1
ATOM 6316 C CA . SER C 1 18 ? -35.455 -13.303 32.623 1.00 30.50 18 SER C CA 1
ATOM 6317 C C . SER C 1 18 ? -34.187 -12.467 32.437 1.00 29.07 18 SER C C 1
ATOM 6318 O O . SER C 1 18 ? -33.250 -12.897 31.777 1.00 32.21 18 SER C O 1
ATOM 6321 N N . HIS C 1 19 ? -34.179 -11.266 33.007 1.00 31.48 19 HIS C N 1
ATOM 6322 C CA . HIS C 1 19 ? -33.074 -10.331 32.853 1.00 18.30 19 HIS C CA 1
ATOM 6323 C C . HIS C 1 19 ? -33.006 -9.411 34.051 1.00 30.23 19 HIS C C 1
ATOM 6324 O O . HIS C 1 19 ? -33.992 -8.780 34.408 1.00 25.59 19 HIS C O 1
ATOM 6331 N N . VAL C 1 20 ? -31.832 -9.322 34.665 1.00 37.79 20 VAL C N 1
ATOM 6332 C CA . VAL C 1 20 ? -31.640 -8.404 35.771 1.00 36.09 20 VAL C CA 1
ATOM 6333 C C . VAL C 1 20 ? -30.601 -7.339 35.448 1.00 18.01 20 VAL C C 1
ATOM 6334 O O . VAL C 1 20 ? -29.425 -7.641 35.269 1.00 86.22 20 VAL C O 1
ATOM 6338 N N . LEU C 1 21 ? -31.050 -6.091 35.360 1.00 47.36 21 LEU C N 1
ATOM 6339 C CA . LEU C 1 21 ? -30.155 -4.949 35.190 1.00 37.02 21 LEU C CA 1
ATOM 6340 C C . LEU C 1 21 ? -29.695 -4.499 36.575 1.00 55.93 21 LEU C C 1
ATOM 6341 O O . LEU C 1 21 ? -30.510 -4.102 37.414 1.00 42.82 21 LEU C O 1
ATOM 6346 N N . LYS C 1 22 ? -28.389 -4.591 36.817 1.00 53.51 22 LYS C N 1
ATOM 6347 C CA . LYS C 1 22 ? -27.834 -4.340 38.145 1.00 33.02 22 LYS C CA 1
ATOM 6348 C C . LYS C 1 22 ? -27.369 -2.900 38.311 1.00 34.19 22 LYS C C 1
ATOM 6349 O O . LYS C 1 22 ? -26.546 -2.403 37.542 1.00 60.71 22 LYS C O 1
ATOM 6355 N N . ALA C 1 23 ? -27.918 -2.218 39.304 1.00 23.07 23 ALA C N 1
ATOM 6356 C CA . ALA C 1 23 ? -27.560 -0.823 39.517 1.00 31.25 23 ALA C CA 1
ATOM 6357 C C . ALA C 1 23 ? -26.952 -0.597 40.902 1.00 55.13 23 ALA C C 1
ATOM 6358 O O . ALA C 1 23 ? -26.975 -1.479 41.763 1.00 37.88 23 ALA C O 1
ATOM 6360 N N . GLU C 1 24 ? -26.397 0.590 41.101 1.00 27.55 24 GLU C N 1
ATOM 6361 C CA . GLU C 1 24 ? -25.712 0.914 42.338 1.00 45.43 24 GLU C CA 1
ATOM 6362 C C . GLU C 1 24 ? -26.606 0.679 43.553 1.00 46.78 24 GLU C C 1
ATOM 6363 O O . GLU C 1 24 ? -26.268 -0.109 44.432 1.00 24.88 24 GLU C O 1
ATOM 6369 N N . ALA C 1 25 ? -27.767 1.323 43.567 1.00 33.67 25 ALA C N 1
ATOM 6370 C CA . ALA C 1 25 ? -28.665 1.258 44.712 1.00 47.05 25 ALA C CA 1
ATOM 6371 C C . ALA C 1 25 ? -29.904 0.356 44.541 1.00 48.02 25 ALA C C 1
ATOM 6372 O O . ALA C 1 25 ? -30.973 0.665 45.064 1.00 68.11 25 ALA C O 1
ATOM 6374 N N . GLY C 1 26 ? -29.758 -0.761 43.835 1.00 57.19 26 GLY C N 1
ATOM 6375 C CA . GLY C 1 26 ? -30.856 -1.702 43.653 1.00 41.87 26 GLY C CA 1
ATOM 6376 C C . GLY C 1 26 ? -30.884 -2.328 42.264 1.00 64.21 26 GLY C C 1
ATOM 6377 O O . GLY C 1 26 ? -29.950 -2.156 41.479 1.00 40.15 26 GLY C O 1
ATOM 6378 N N . ARG C 1 27 ? -31.943 -3.064 41.943 1.00 30.75 27 ARG C N 1
ATOM 6379 C CA . ARG C 1 27 ? -32.034 -3.632 40.601 1.00 46.18 27 ARG C CA 1
ATOM 6380 C C . ARG C 1 27 ? -33.379 -3.475 39.922 1.00 38.66 27 ARG C C 1
ATOM 6381 O O . ARG C 1 27 ? -34.371 -3.124 40.542 1.00 44.20 27 ARG C O 1
ATOM 6389 N N . ILE C 1 28 ? -33.368 -3.709 38.617 1.00 51.80 28 ILE C N 1
ATOM 6390 C CA . ILE C 1 28 ? -34.550 -3.633 37.790 1.00 21.60 28 ILE C CA 1
ATOM 6391 C C . ILE C 1 28 ? -34.678 -4.990 37.131 1.00 39.89 28 ILE C C 1
ATOM 6392 O O . ILE C 1 28 ? -33.912 -5.327 36.239 1.00 34.94 28 ILE C O 1
ATOM 6397 N N . GLU C 1 29 ? -35.637 -5.778 37.596 1.00 14.91 29 GLU C N 1
ATOM 6398 C CA . GLU C 1 29 ? -35.791 -7.141 37.146 1.00 9.60 29 GLU C CA 1
ATOM 6399 C C . GLU C 1 29 ? -36.935 -7.214 36.116 1.00 52.57 29 GLU C C 1
ATOM 6400 O O . GLU C 1 29 ? -38.070 -6.823 36.414 1.00 31.75 29 GLU C O 1
ATOM 6406 N N . VAL C 1 30 ? -36.636 -7.686 34.903 1.00 8.63 30 VAL C N 1
ATOM 6407 C CA . VAL C 1 30 ? -37.614 -7.646 33.815 1.00 34.02 30 VAL C CA 1
ATOM 6408 C C . VAL C 1 30 ? -37.964 -9.010 33.182 1.00 42.44 30 VAL C C 1
ATOM 6409 O O . VAL C 1 30 ? -37.093 -9.792 32.813 1.00 34.21 30 VAL C O 1
ATOM 6413 N N . TRP C 1 31 ? -39.265 -9.278 33.089 1.00 26.87 31 TRP C N 1
ATOM 6414 C CA . TRP C 1 31 ? -39.785 -10.533 32.566 1.00 31.77 31 TRP C CA 1
ATOM 6415 C C . TRP C 1 31 ? -39.638 -10.593 31.051 1.00 48.38 31 TRP C C 1
ATOM 6416 O O . TRP C 1 31 ? -39.572 -9.558 30.367 1.00 27.78 31 TRP C O 1
ATOM 6427 N N . ASP C 1 32 ? -39.611 -11.813 30.531 1.00 20.96 32 ASP C N 1
ATOM 6428 C CA . ASP C 1 32 ? -39.496 -12.013 29.104 1.00 44.57 32 ASP C CA 1
ATOM 6429 C C . ASP C 1 32 ? -40.856 -11.916 28.445 1.00 44.51 32 ASP C C 1
ATOM 6430 O O . ASP C 1 32 ? -41.730 -12.749 28.693 1.00 49.66 32 ASP C O 1
ATOM 6435 N N . HIS C 1 33 ? -41.023 -10.910 27.592 1.00 45.66 33 HIS C N 1
ATOM 6436 C CA . HIS C 1 33 ? -42.293 -10.702 26.911 1.00 47.95 33 HIS C CA 1
ATOM 6437 C C . HIS C 1 33 ? -42.332 -11.392 25.566 1.00 23.43 33 HIS C C 1
ATOM 6438 O O . HIS C 1 33 ? -43.217 -11.121 24.766 1.00 42.50 33 HIS C O 1
ATOM 6445 N N . HIS C 1 34 ? -41.376 -12.276 25.314 1.00 24.12 34 HIS C N 1
ATOM 6446 C CA . HIS C 1 34 ? -41.400 -13.090 24.107 1.00 27.76 34 HIS C CA 1
ATOM 6447 C C . HIS C 1 34 ? -42.027 -14.424 24.444 1.00 39.94 34 HIS C C 1
ATOM 6448 O O . HIS C 1 34 ? -42.411 -15.196 23.561 1.00 33.74 34 HIS C O 1
ATOM 6455 N N . ALA C 1 35 ? -42.113 -14.685 25.742 1.00 21.19 35 ALA C N 1
ATOM 6456 C CA . ALA C 1 35 ? -42.821 -15.846 26.251 1.00 34.18 35 ALA C CA 1
ATOM 6457 C C . ALA C 1 35 ? -44.221 -15.885 25.649 1.00 49.52 35 ALA C C 1
ATOM 6458 O O . ALA C 1 35 ? -44.973 -14.916 25.759 1.00 56.31 35 ALA C O 1
ATOM 6460 N N . PRO C 1 36 ? -44.579 -17.006 25.010 1.00 47.94 36 PRO C N 1
ATOM 6461 C CA . PRO C 1 36 ? -45.901 -17.187 24.396 1.00 31.95 36 PRO C CA 1
ATOM 6462 C C . PRO C 1 36 ? -47.000 -16.645 25.286 1.00 44.46 36 PRO C C 1
ATOM 6463 O O . PRO C 1 36 ? -47.865 -15.889 24.844 1.00 51.16 36 PRO C O 1
ATOM 6467 N N . GLN C 1 37 ? -46.951 -17.033 26.550 1.00 24.78 37 GLN C N 1
ATOM 6468 C CA . GLN C 1 37 ? -47.962 -16.638 27.516 1.00 39.59 37 GLN C CA 1
ATOM 6469 C C . GLN C 1 37 ? -48.056 -15.115 27.725 1.00 59.42 37 GLN C C 1
ATOM 6470 O O . GLN C 1 37 ? -49.153 -14.571 27.825 1.00 39.39 37 GLN C O 1
ATOM 6476 N N . LEU C 1 38 ? -46.920 -14.424 27.756 1.00 29.80 38 LEU C N 1
ATOM 6477 C CA . LEU C 1 38 ? -46.931 -12.975 27.919 1.00 22.69 38 LEU C CA 1
ATOM 6478 C C . LEU C 1 38 ? -47.166 -12.227 26.614 1.00 39.43 38 LEU C C 1
ATOM 6479 O O . LEU C 1 38 ? -47.583 -11.067 26.612 1.00 34.01 38 LEU C O 1
ATOM 6484 N N . ARG C 1 39 ? -46.874 -12.882 25.501 1.00 43.86 39 ARG C N 1
ATOM 6485 C CA . ARG C 1 39 ? -47.095 -12.275 24.198 1.00 47.52 39 ARG C CA 1
ATOM 6486 C C . ARG C 1 39 ? -48.592 -12.309 23.921 1.00 50.81 39 ARG C C 1
ATOM 6487 O O . ARG C 1 39 ? -49.170 -11.368 23.371 1.00 40.06 39 ARG C O 1
ATOM 6495 N N . CYS C 1 40 ? -49.215 -13.407 24.332 1.00 54.52 40 CYS C N 1
ATOM 6496 C CA . CYS C 1 40 ? -50.654 -13.566 24.234 1.00 35.54 40 CYS C CA 1
ATOM 6497 C C . CYS C 1 40 ? -51.414 -12.421 24.900 1.00 15.72 40 CYS C C 1
ATOM 6498 O O . CYS C 1 40 ? -52.422 -11.968 24.374 1.00 57.67 40 CYS C O 1
ATOM 6501 N N . SER C 1 41 ? -50.916 -11.963 26.048 1.00 28.16 41 SER C N 1
ATOM 6502 C CA . SER C 1 41 ? -51.538 -10.902 26.842 1.00 12.68 41 SER C CA 1
ATOM 6503 C C . SER C 1 41 ? -51.236 -9.502 26.315 1.00 42.83 41 SER C C 1
ATOM 6504 O O . SER C 1 41 ? -52.039 -8.572 26.482 1.00 29.34 41 SER C O 1
ATOM 6507 N N . GLY C 1 42 ? -50.064 -9.342 25.708 1.00 25.41 42 GLY C N 1
ATOM 6508 C CA . GLY C 1 42 ? -49.664 -8.061 25.155 1.00 39.00 42 GLY C CA 1
ATOM 6509 C C . GLY C 1 42 ? -49.102 -7.104 26.190 1.00 34.25 42 GLY C C 1
ATOM 6510 O O . GLY C 1 42 ? -49.143 -5.889 26.013 1.00 36.46 42 GLY C O 1
ATOM 6511 N N . VAL C 1 43 ? -48.569 -7.654 27.273 1.00 15.87 43 VAL C N 1
ATOM 6512 C CA . VAL C 1 43 ? -47.984 -6.848 28.332 1.00 21.78 43 VAL C CA 1
ATOM 6513 C C . VAL C 1 43 ? -46.552 -7.284 28.597 1.00 31.38 43 VAL C C 1
ATOM 6514 O O . VAL C 1 43 ? -46.129 -8.374 28.210 1.00 27.78 43 VAL C O 1
ATOM 6518 N N . SER C 1 44 ? -45.796 -6.418 29.247 1.00 22.58 44 SER C N 1
ATOM 6519 C CA . SER C 1 44 ? -44.545 -6.846 29.822 1.00 46.49 44 SER C CA 1
ATOM 6520 C C . SER C 1 44 ? -44.659 -6.548 31.287 1.00 46.61 44 SER C C 1
ATOM 6521 O O . SER C 1 44 ? -45.606 -5.882 31.699 1.00 33.69 44 SER C O 1
ATOM 6524 N N . PHE C 1 45 ? -43.697 -7.033 32.068 1.00 31.15 45 PHE C N 1
ATOM 6525 C CA . PHE C 1 45 ? -43.742 -6.878 33.515 1.00 26.65 45 PHE C CA 1
ATOM 6526 C C . PHE C 1 45 ? -42.351 -6.585 34.047 1.00 28.75 45 PHE C C 1
ATOM 6527 O O . PHE C 1 45 ? -41.389 -7.233 33.675 1.00 36.19 45 PHE C O 1
ATOM 6535 N N . VAL C 1 46 ? -42.242 -5.609 34.929 1.00 20.59 46 VAL C N 1
ATOM 6536 C CA . VAL C 1 46 ? -40.947 -5.278 35.486 1.00 27.32 46 VAL C CA 1
ATOM 6537 C C . VAL C 1 46 ? -41.011 -4.971 36.993 1.00 28.47 46 VAL C C 1
ATOM 6538 O O . VAL C 1 46 ? -41.959 -4.353 37.480 1.00 43.03 46 VAL C O 1
ATOM 6542 N N . ARG C 1 47 ? -40.004 -5.413 37.735 1.00 15.39 47 ARG C N 1
ATOM 6543 C CA . ARG C 1 47 ? -39.960 -5.155 39.173 1.00 33.09 47 ARG C CA 1
ATOM 6544 C C . ARG C 1 47 ? -38.736 -4.332 39.558 1.00 10.96 47 ARG C C 1
ATOM 6545 O O . ARG C 1 47 ? -37.631 -4.682 39.183 1.00 52.15 47 ARG C O 1
ATOM 6553 N N . TYR C 1 48 ? -38.924 -3.239 40.290 1.00 15.91 48 TYR C N 1
ATOM 6554 C CA . TYR C 1 48 ? -37.795 -2.497 40.857 1.00 34.91 48 TYR C CA 1
ATOM 6555 C C . TYR C 1 48 ? -37.505 -2.977 42.271 1.00 18.24 48 TYR C C 1
ATOM 6556 O O . TYR C 1 48 ? -38.425 -3.244 43.045 1.00 41.23 48 TYR C O 1
ATOM 6565 N N . ILE C 1 49 ? -36.222 -3.078 42.602 1.00 33.90 49 ILE C N 1
ATOM 6566 C CA . ILE C 1 49 ? -35.777 -3.210 43.984 1.00 41.67 49 ILE C CA 1
ATOM 6567 C C . ILE C 1 49 ? -34.875 -2.042 44.325 1.00 35.25 49 ILE C C 1
ATOM 6568 O O . ILE C 1 49 ? -33.711 -2.007 43.920 1.00 32.90 49 ILE C O 1
ATOM 6573 N N . ILE C 1 50 ? -35.420 -1.085 45.065 1.00 47.96 50 ILE C N 1
ATOM 6574 C CA . ILE C 1 50 ? -34.683 0.109 45.452 1.00 54.64 50 ILE C CA 1
ATOM 6575 C C . ILE C 1 50 ? -34.191 -0.003 46.906 1.00 58.00 50 ILE C C 1
ATOM 6576 O O . ILE C 1 50 ? -34.979 0.083 47.849 1.00 41.25 50 ILE C O 1
ATOM 6581 N N . GLU C 1 51 ? -32.889 -0.205 47.080 1.00 49.04 51 GLU C N 1
ATOM 6582 C CA . GLU C 1 51 ? -32.313 -0.335 48.405 1.00 24.23 51 GLU C CA 1
ATOM 6583 C C . GLU C 1 51 ? -32.344 1.034 49.080 1.00 63.78 51 GLU C C 1
ATOM 6584 O O . GLU C 1 51 ? -32.703 2.030 48.450 1.00 45.52 51 GLU C O 1
ATOM 6590 N N . SER C 1 52 ? -31.973 1.089 50.356 1.00 38.94 52 SER C N 1
ATOM 6591 C CA . SER C 1 52 ? -32.139 2.316 51.132 1.00 51.81 52 SER C CA 1
ATOM 6592 C C . SER C 1 52 ? -31.414 3.524 50.522 1.00 48.99 52 SER C C 1
ATOM 6593 O O . SER C 1 52 ? -30.243 3.439 50.157 1.00 51.22 52 SER C O 1
ATOM 6596 N N . LYS C 1 53 ? -32.121 4.645 50.406 1.00 53.04 53 LYS C N 1
ATOM 6597 C CA . LYS C 1 53 ? -31.515 5.888 49.938 1.00 43.25 53 LYS C CA 1
ATOM 6598 C C . LYS C 1 53 ? -31.239 5.832 48.438 1.00 63.35 53 LYS C C 1
ATOM 6599 O O . LYS C 1 53 ? -30.542 6.687 47.900 1.00 67.13 53 LYS C O 1
ATOM 6605 N N . GLY C 1 54 ? -31.783 4.820 47.767 1.00 37.53 54 GLY C N 1
ATOM 6606 C CA . GLY C 1 54 ? -31.603 4.677 46.333 1.00 21.47 54 GLY C CA 1
ATOM 6607 C C . GLY C 1 54 ? -32.639 5.493 45.593 1.00 44.85 54 GLY C C 1
ATOM 6608 O O . GLY C 1 54 ? -33.734 5.719 46.100 1.00 52.84 54 GLY C O 1
ATOM 6609 N N . LEU C 1 55 ? -32.301 5.934 44.389 1.00 32.28 55 LEU C N 1
ATOM 6610 C CA . LEU C 1 55 ? -33.213 6.745 43.584 1.00 39.23 55 LEU C CA 1
ATOM 6611 C C . LEU C 1 55 ? -33.351 6.174 42.168 1.00 47.92 55 LEU C C 1
ATOM 6612 O O . LEU C 1 55 ? -32.364 6.085 41.428 1.00 45.36 55 LEU C O 1
ATOM 6617 N N . TYR C 1 56 ? -34.564 5.759 41.803 1.00 40.34 56 TYR C N 1
ATOM 6618 C CA . TYR C 1 56 ? -34.844 5.375 40.422 1.00 45.41 56 TYR C CA 1
ATOM 6619 C C . TYR C 1 56 ? -34.950 6.644 39.591 1.00 33.91 56 TYR C C 1
ATOM 6620 O O . TYR C 1 56 ? -35.882 7.431 39.737 1.00 26.56 56 TYR C O 1
ATOM 6629 N N . LEU C 1 57 ? -33.974 6.837 38.721 1.00 34.24 57 LEU C N 1
ATOM 6630 C CA . LEU C 1 57 ? -33.882 8.060 37.958 1.00 41.78 57 LEU C CA 1
ATOM 6631 C C . LEU C 1 57 ? -34.990 8.076 36.930 1.00 32.03 57 LEU C C 1
ATOM 6632 O O . LEU C 1 57 ? -35.399 7.030 36.454 1.00 45.22 57 LEU C O 1
ATOM 6637 N N . PRO C 1 58 ? -35.503 9.272 36.623 1.00 46.13 58 PRO C N 1
ATOM 6638 C CA . PRO C 1 58 ? -36.610 9.583 35.713 1.00 29.11 58 PRO C CA 1
ATOM 6639 C C . PRO C 1 58 ? -36.552 8.914 34.325 1.00 63.87 58 PRO C C 1
ATOM 6640 O O . PRO C 1 58 ? -35.635 9.156 33.531 1.00 55.99 58 PRO C O 1
ATOM 6644 N N . SER C 1 59 ? -37.552 8.086 34.040 1.00 52.82 59 SER C N 1
ATOM 6645 C CA . SER C 1 59 ? -37.745 7.533 32.710 1.00 16.88 59 SER C CA 1
ATOM 6646 C C . SER C 1 59 ? -39.159 7.862 32.249 1.00 26.24 59 SER C C 1
ATOM 6647 O O . SER C 1 59 ? -40.013 8.222 33.051 1.00 48.64 59 SER C O 1
ATOM 6650 N N . PHE C 1 60 ? -39.394 7.773 30.950 1.00 19.25 60 PHE C N 1
ATOM 6651 C CA . PHE C 1 60 ? -40.748 7.783 30.433 1.00 44.02 60 PHE C CA 1
ATOM 6652 C C . PHE C 1 60 ? -40.889 6.626 29.454 1.00 33.03 60 PHE C C 1
ATOM 6653 O O . PHE C 1 60 ? -39.895 6.021 29.081 1.00 42.93 60 PHE C O 1
ATOM 6661 N N . PHE C 1 61 ? -42.114 6.278 29.078 1.00 42.56 61 PHE C N 1
ATOM 6662 C CA . PHE C 1 61 ? -42.306 5.112 28.229 1.00 19.57 61 PHE C CA 1
ATOM 6663 C C . PHE C 1 61 ? -43.173 5.465 27.046 1.00 33.27 61 PHE C C 1
ATOM 6664 O O . PHE C 1 61 ? -43.722 6.569 26.981 1.00 29.33 61 PHE C O 1
ATOM 6672 N N . SER C 1 62 ? -43.274 4.515 26.117 1.00 34.41 62 SER C N 1
ATOM 6673 C CA . SER C 1 62 ? -44.102 4.638 24.921 1.00 44.28 62 SER C CA 1
ATOM 6674 C C . SER C 1 62 ? -45.493 4.054 25.150 1.00 45.01 62 SER C C 1
ATOM 6675 O O . SER C 1 62 ? -46.313 4.019 24.240 1.00 64.50 62 SER C O 1
ATOM 6678 N N . THR C 1 63 ? -45.744 3.593 26.370 1.00 47.63 63 THR C N 1
ATOM 6679 C CA . THR C 1 63 ? -46.842 2.686 26.655 1.00 28.88 63 THR C CA 1
ATOM 6680 C C . THR C 1 63 ? -47.449 3.045 27.990 1.00 45.63 63 THR C C 1
ATOM 6681 O O . THR C 1 63 ? -46.773 3.557 28.874 1.00 40.72 63 THR C O 1
ATOM 6685 N N . ALA C 1 64 ? -48.728 2.761 28.152 1.00 49.70 64 ALA C N 1
ATOM 6686 C CA . ALA C 1 64 ? -49.344 2.973 29.438 1.00 17.74 64 ALA C CA 1
ATOM 6687 C C . ALA C 1 64 ? -48.631 2.084 30.462 1.00 48.35 64 ALA C C 1
ATOM 6688 O O . ALA C 1 64 ? -48.175 0.988 30.135 1.00 36.47 64 ALA C O 1
ATOM 6690 N N . LYS C 1 65 ? -48.532 2.565 31.697 1.00 52.16 65 LYS C N 1
ATOM 6691 C CA . LYS C 1 65 ? -47.806 1.868 32.754 1.00 27.93 65 LYS C CA 1
ATOM 6692 C C . LYS C 1 65 ? -48.701 1.838 33.970 1.00 21.18 65 LYS C C 1
ATOM 6693 O O . LYS C 1 65 ? -49.297 2.848 34.318 1.00 70.32 65 LYS C O 1
ATOM 6699 N N . LEU C 1 66 ? -48.822 0.688 34.619 1.00 40.16 66 LEU C N 1
ATOM 6700 C CA . LEU C 1 66 ? -49.620 0.620 35.844 1.00 36.76 66 LEU C CA 1
ATOM 6701 C C . LEU C 1 66 ? -48.838 -0.041 36.964 1.00 14.13 66 LEU C C 1
ATOM 6702 O O . LEU C 1 66 ? -48.633 -1.243 36.973 1.00 42.19 66 LEU C O 1
ATOM 6707 N N . SER C 1 67 ? -48.391 0.758 37.912 1.00 32.91 67 SER C N 1
ATOM 6708 C CA . SER C 1 67 ? -47.435 0.270 38.896 1.00 57.41 67 SER C CA 1
ATOM 6709 C C . SER C 1 67 ? -48.086 -0.066 40.240 1.00 67.39 67 SER C C 1
ATOM 6710 O O . SER C 1 67 ? -49.178 0.409 40.551 1.00 37.65 67 SER C O 1
ATOM 6713 N N . PHE C 1 68 ? -47.412 -0.897 41.028 1.00 53.46 68 PHE C N 1
ATOM 6714 C CA . PHE C 1 68 ? -47.919 -1.285 42.339 1.00 42.75 68 PHE C CA 1
ATOM 6715 C C . PHE C 1 68 ? -46.766 -1.421 43.322 1.00 53.52 68 PHE C C 1
ATOM 6716 O O . PHE C 1 68 ? -45.829 -2.179 43.070 1.00 52.25 68 PHE C O 1
ATOM 6724 N N . VAL C 1 69 ? -46.814 -0.690 44.433 1.00 32.16 69 VAL C N 1
ATOM 6725 C CA . VAL C 1 69 ? -45.768 -0.847 45.444 1.00 54.74 69 VAL C CA 1
ATOM 6726 C C . VAL C 1 69 ? -46.033 -2.110 46.260 1.00 37.61 69 VAL C C 1
ATOM 6727 O O . VAL C 1 69 ? -46.946 -2.152 47.075 1.00 33.04 69 VAL C O 1
ATOM 6731 N N . ALA C 1 70 ? -45.245 -3.150 46.020 1.00 21.70 70 ALA C N 1
ATOM 6732 C CA . ALA C 1 70 ? -45.494 -4.441 46.659 1.00 53.26 70 ALA C CA 1
ATOM 6733 C C . ALA C 1 70 ? -45.063 -4.467 48.130 1.00 60.29 70 ALA C C 1
ATOM 6734 O O . ALA C 1 70 ? -45.718 -5.086 48.983 1.00 43.45 70 ALA C O 1
ATOM 6736 N N . LYS C 1 71 ? -43.944 -3.806 48.404 1.00 34.64 71 LYS C N 1
ATOM 6737 C CA . LYS C 1 71 ? -43.431 -3.671 49.754 1.00 48.83 71 LYS C CA 1
ATOM 6738 C C . LYS C 1 71 ? -42.496 -2.485 49.844 1.00 37.87 71 LYS C C 1
ATOM 6739 O O . LYS C 1 71 ? -41.931 -2.053 48.842 1.00 43.34 71 LYS C O 1
ATOM 6745 N N . GLY C 1 72 ? -42.352 -1.953 51.052 1.00 55.91 72 GLY C N 1
ATOM 6746 C CA . GLY C 1 72 ? -41.490 -0.814 51.293 1.00 45.45 72 GLY C CA 1
ATOM 6747 C C . GLY C 1 72 ? -42.257 0.482 51.446 1.00 56.38 72 GLY C C 1
ATOM 6748 O O . GLY C 1 72 ? -43.465 0.492 51.693 1.00 47.70 72 GLY C O 1
ATOM 6749 N N . GLU C 1 73 ? -41.542 1.587 51.291 1.00 64.62 73 GLU C N 1
ATOM 6750 C CA . GLU C 1 73 ? -42.120 2.914 51.427 1.00 41.06 73 GLU C CA 1
ATOM 6751 C C . GLU C 1 73 ? -41.117 3.854 50.810 1.00 55.05 73 GLU C C 1
ATOM 6752 O O . GLU C 1 73 ? -39.922 3.552 50.792 1.00 77.52 73 GLU C O 1
ATOM 6758 N N . GLY C 1 74 ? -41.583 4.979 50.280 1.00 37.56 74 GLY C N 1
ATOM 6759 C CA . GLY C 1 74 ? -40.661 5.933 49.699 1.00 25.92 74 GLY C CA 1
ATOM 6760 C C . GLY C 1 74 ? -41.367 7.100 49.070 1.00 34.23 74 GLY C C 1
ATOM 6761 O O . GLY C 1 74 ? -42.570 7.258 49.241 1.00 38.94 74 GLY C O 1
ATOM 6762 N N . LEU C 1 75 ? -40.609 7.912 48.342 1.00 29.96 75 LEU C N 1
ATOM 6763 C CA . LEU C 1 75 ? -41.164 9.051 47.629 1.00 40.86 75 LEU C CA 1
ATOM 6764 C C . LEU C 1 75 ? -41.219 8.756 46.146 1.00 53.12 75 LEU C C 1
ATOM 6765 O O . LEU C 1 75 ? -40.471 7.919 45.654 1.00 52.46 75 LEU C O 1
ATOM 6770 N N . MET C 1 76 ? -42.091 9.466 45.435 1.00 51.45 76 MET C N 1
ATOM 6771 C CA . MET C 1 76 ? -42.226 9.292 44.001 1.00 34.12 76 MET C CA 1
ATOM 6772 C C . MET C 1 76 ? -42.779 10.556 43.377 1.00 31.90 76 MET C C 1
ATOM 6773 O O . MET C 1 76 ? -43.685 11.171 43.920 1.00 48.43 76 MET C O 1
ATOM 6778 N N . GLY C 1 77 ? -42.231 10.936 42.229 1.00 36.87 77 GLY C N 1
ATOM 6779 C CA . GLY C 1 77 ? -42.679 12.120 41.532 1.00 50.84 77 GLY C CA 1
ATOM 6780 C C . GLY C 1 77 ? -42.974 11.876 40.067 1.00 49.41 77 GLY C C 1
ATOM 6781 O O . GLY C 1 77 ? -42.247 11.152 39.396 1.00 63.61 77 GLY C O 1
ATOM 6782 N N . ARG C 1 78 ? -44.059 12.474 39.579 1.00 96.05 78 ARG C N 1
ATOM 6783 C CA . ARG C 1 78 ? -44.351 12.524 38.149 1.00 31.08 78 ARG C CA 1
ATOM 6784 C C . ARG C 1 78 ? -43.899 13.872 37.595 1.00 52.45 78 ARG C C 1
ATOM 6785 O O . ARG C 1 78 ? -43.591 14.803 38.342 1.00 61.04 78 ARG C O 1
ATOM 6793 N N . VAL C 1 79 ? -43.865 13.969 36.278 1.00 32.84 79 VAL C N 1
ATOM 6794 C CA . VAL C 1 79 ? -43.619 15.225 35.598 1.00 49.40 79 VAL C CA 1
ATOM 6795 C C . VAL C 1 79 ? -44.469 15.207 34.329 1.00 59.68 79 VAL C C 1
ATOM 6796 O O . VAL C 1 79 ? -44.040 14.753 33.269 1.00 73.47 79 VAL C O 1
ATOM 6800 N N . VAL C 1 80 ? -45.702 15.665 34.466 1.00 51.79 80 VAL C N 1
ATOM 6801 C CA . VAL C 1 80 ? -46.607 15.776 33.344 1.00 46.14 80 VAL C CA 1
ATOM 6802 C C . VAL C 1 80 ? -46.185 16.995 32.524 1.00 97.45 80 VAL C C 1
ATOM 6803 O O . VAL C 1 80 ? -45.548 17.909 33.058 1.00 76.41 80 VAL C O 1
ATOM 6807 N N . PRO C 1 81 ? -46.527 17.003 31.222 1.00 129.93 81 PRO C N 1
ATOM 6808 C CA . PRO C 1 81 ? -46.183 18.044 30.236 1.00 124.45 81 PRO C CA 1
ATOM 6809 C C . PRO C 1 81 ? -46.541 19.486 30.632 1.00 128.09 81 PRO C C 1
ATOM 6810 O O . PRO C 1 81 ? -47.582 19.993 30.202 1.00 110.08 81 PRO C O 1
ATOM 6814 N N . GLY C 1 82 ? -45.684 20.128 31.425 1.00 94.31 82 GLY C N 1
ATOM 6815 C CA . GLY C 1 82 ? -45.807 21.547 31.732 1.00 121.04 82 GLY C CA 1
ATOM 6816 C C . GLY C 1 82 ? -47.008 21.980 32.558 1.00 117.78 82 GLY C C 1
ATOM 6817 O O . GLY C 1 82 ? -47.810 22.802 32.114 1.00 75.84 82 GLY C O 1
ATOM 6818 N N . CYS C 1 83 ? -47.117 21.450 33.772 1.00 140.72 83 CYS C N 1
ATOM 6819 C CA . CYS C 1 83 ? -48.245 21.760 34.646 1.00 119.93 83 CYS C CA 1
ATOM 6820 C C . CYS C 1 83 ? -47.860 22.655 35.818 1.00 145.02 83 CYS C C 1
ATOM 6821 O O . CYS C 1 83 ? -46.806 23.295 35.812 1.00 146.37 83 CYS C O 1
ATOM 6824 N N . ALA C 1 84 ? -48.732 22.690 36.820 1.00 139.54 84 ALA C N 1
ATOM 6825 C CA . ALA C 1 84 ? -48.512 23.497 38.011 1.00 131.86 84 ALA C CA 1
ATOM 6826 C C . ALA C 1 84 ? -47.090 23.326 38.527 1.00 143.58 84 ALA C C 1
ATOM 6827 O O . ALA C 1 84 ? -46.677 22.215 38.865 1.00 129.52 84 ALA C O 1
ATOM 6829 N N . GLU C 1 85 ? -46.350 24.432 38.579 1.00 153.55 85 GLU C N 1
ATOM 6830 C CA . GLU C 1 85 ? -44.964 24.424 39.042 1.00 151.85 85 GLU C CA 1
ATOM 6831 C C . GLU C 1 85 ? -44.859 24.787 40.527 1.00 139.76 85 GLU C C 1
ATOM 6832 O O . GLU C 1 85 ? -44.205 25.765 40.900 1.00 119.58 85 GLU C O 1
ATOM 6838 N N . THR C 1 86 ? -45.500 23.977 41.366 1.00 156.93 86 THR C N 1
ATOM 6839 C CA . THR C 1 86 ? -45.586 24.226 42.804 1.00 133.37 86 THR C CA 1
ATOM 6840 C C . THR C 1 86 ? -44.468 23.532 43.585 1.00 117.81 86 THR C C 1
ATOM 6841 O O . THR C 1 86 ? -43.763 24.158 44.383 1.00 67.89 86 THR C O 1
ATOM 6845 N N . ARG C 1 140 ? -35.262 27.028 48.220 1.00 149.19 140 ARG C N 1
ATOM 6846 C CA . ARG C 1 140 ? -35.596 27.985 47.172 1.00 143.27 140 ARG C CA 1
ATOM 6847 C C . ARG C 1 140 ? -36.040 27.269 45.896 1.00 132.53 140 ARG C C 1
ATOM 6848 O O . ARG C 1 140 ? -36.326 27.912 44.886 1.00 102.21 140 ARG C O 1
ATOM 6856 N N . ASP C 1 141 ? -36.104 25.940 45.946 1.00 126.88 141 ASP C N 1
ATOM 6857 C CA . ASP C 1 141 ? -36.448 25.151 44.763 1.00 121.97 141 ASP C CA 1
ATOM 6858 C C . ASP C 1 141 ? -37.943 24.861 44.665 1.00 141.25 141 ASP C C 1
ATOM 6859 O O . ASP C 1 141 ? -38.575 24.474 45.652 1.00 139.95 141 ASP C O 1
ATOM 6864 N N . MET C 1 142 ? -38.496 25.050 43.467 1.00 77.16 142 MET C N 1
ATOM 6865 C CA . MET C 1 142 ? -39.887 24.705 43.188 1.00 103.39 142 MET C CA 1
ATOM 6866 C C . MET C 1 142 ? -39.958 23.635 42.099 1.00 95.06 142 MET C C 1
ATOM 6867 O O . MET C 1 142 ? -39.257 23.701 41.088 1.00 67.92 142 MET C O 1
ATOM 6872 N N . HIS C 1 143 ? -40.808 22.641 42.320 1.00 89.32 143 HIS C N 1
ATOM 6873 C CA . HIS C 1 143 ? -40.899 21.506 41.421 1.00 55.92 143 HIS C CA 1
ATOM 6874 C C . HIS C 1 143 ? -42.279 20.878 41.510 1.00 84.24 143 HIS C C 1
ATOM 6875 O O . HIS C 1 143 ? -43.019 21.108 42.466 1.00 106.10 143 HIS C O 1
ATOM 6882 N N . GLN C 1 144 ? -42.613 20.067 40.517 1.00 68.18 144 GLN C N 1
ATOM 6883 C CA . GLN C 1 144 ? -43.928 19.458 40.453 1.00 74.88 144 GLN C CA 1
ATOM 6884 C C . GLN C 1 144 ? -44.241 18.621 41.698 1.00 79.40 144 GLN C C 1
ATOM 6885 O O . GLN C 1 144 ? -43.386 18.424 42.562 1.00 82.08 144 GLN C O 1
ATOM 6891 N N . LYS C 1 145 ? -45.479 18.149 41.790 1.00 95.29 145 LYS C N 1
ATOM 6892 C CA . LYS C 1 145 ? -45.935 17.377 42.940 1.00 56.20 145 LYS C CA 1
ATOM 6893 C C . LYS C 1 145 ? -45.016 16.210 43.238 1.00 60.55 145 LYS C C 1
ATOM 6894 O O . LYS C 1 145 ? -44.561 15.507 42.334 1.00 64.54 145 LYS C O 1
ATOM 6900 N N . VAL C 1 146 ? -44.758 16.009 44.522 1.00 52.75 146 VAL C N 1
ATOM 6901 C CA . VAL C 1 146 ? -43.953 14.896 44.989 1.00 38.90 146 VAL C CA 1
ATOM 6902 C C . VAL C 1 146 ? -44.700 14.207 46.131 1.00 66.38 146 VAL C C 1
ATOM 6903 O O . VAL C 1 146 ? -44.791 14.744 47.237 1.00 81.82 146 VAL C O 1
ATOM 6907 N N . GLU C 1 147 ? -45.248 13.027 45.865 1.00 38.28 147 GLU C N 1
ATOM 6908 C CA . GLU C 1 147 ? -46.039 12.332 46.873 1.00 42.10 147 GLU C CA 1
ATOM 6909 C C . GLU C 1 147 ? -45.265 11.244 47.595 1.00 25.87 147 GLU C C 1
ATOM 6910 O O . GLU C 1 147 ? -44.237 10.785 47.120 1.00 73.91 147 GLU C O 1
ATOM 6916 N N . HIS C 1 148 ? -45.753 10.849 48.760 1.00 33.42 148 HIS C N 1
ATOM 6917 C CA . HIS C 1 148 ? -45.224 9.676 49.432 1.00 57.17 148 HIS C CA 1
ATOM 6918 C C . HIS C 1 148 ? -45.939 8.461 48.869 1.00 46.36 148 HIS C C 1
ATOM 6919 O O . HIS C 1 148 ? -47.034 8.582 48.327 1.00 80.85 148 HIS C O 1
ATOM 6926 N N . ILE C 1 149 ? -45.329 7.290 48.994 1.00 36.45 149 ILE C N 1
ATOM 6927 C CA . ILE C 1 149 ? -45.991 6.061 48.596 1.00 28.35 149 ILE C CA 1
ATOM 6928 C C . ILE C 1 149 ? -45.660 4.959 49.584 1.00 59.58 149 ILE C C 1
ATOM 6929 O O . ILE C 1 149 ? -44.561 4.922 50.147 1.00 44.90 149 ILE C O 1
ATOM 6934 N N . ARG C 1 150 ? -46.623 4.067 49.786 1.00 27.31 150 ARG C N 1
ATOM 6935 C CA . ARG C 1 150 ? -46.520 2.995 50.763 1.00 54.35 150 ARG C CA 1
ATOM 6936 C C . ARG C 1 150 ? -47.162 1.785 50.138 1.00 42.15 150 ARG C C 1
ATOM 6937 O O . ARG C 1 150 ? -47.927 1.924 49.197 1.00 35.20 150 ARG C O 1
ATOM 6945 N N . THR C 1 151 ? -46.878 0.606 50.677 1.00 55.11 151 THR C N 1
ATOM 6946 C CA . THR C 1 151 ? -47.459 -0.626 50.159 1.00 31.76 151 THR C CA 1
ATOM 6947 C C . THR C 1 151 ? -48.961 -0.492 49.975 1.00 27.89 151 THR C C 1
ATOM 6948 O O . THR C 1 151 ? -49.632 0.153 50.776 1.00 51.07 151 THR C O 1
ATOM 6952 N N . GLY C 1 152 ? -49.471 -1.094 48.903 1.00 31.28 152 GLY C N 1
ATOM 6953 C CA . GLY C 1 152 ? -50.870 -0.989 48.532 1.00 34.32 152 GLY C CA 1
ATOM 6954 C C . GLY C 1 152 ? -51.091 0.017 47.414 1.00 43.70 152 GLY C C 1
ATOM 6955 O O . GLY C 1 152 ? -51.962 -0.165 46.566 1.00 55.86 152 GLY C O 1
ATOM 6956 N N . ASP C 1 153 ? -50.295 1.083 47.417 1.00 21.46 153 ASP C N 1
ATOM 6957 C CA . ASP C 1 153 ? -50.390 2.130 46.410 1.00 37.34 153 ASP C CA 1
ATOM 6958 C C . ASP C 1 153 ? -50.273 1.598 44.971 1.00 44.37 153 ASP C C 1
ATOM 6959 O O . ASP C 1 153 ? -49.367 0.829 44.644 1.00 41.47 153 ASP C O 1
ATOM 6964 N N . THR C 1 154 ? -51.194 2.039 44.118 1.00 42.87 154 THR C N 1
ATOM 6965 C CA . THR C 1 154 ? -51.243 1.649 42.712 1.00 44.52 154 THR C CA 1
ATOM 6966 C C . THR C 1 154 ? -51.134 2.901 41.840 1.00 38.23 154 THR C C 1
ATOM 6967 O O . THR C 1 154 ? -52.003 3.762 41.915 1.00 58.39 154 THR C O 1
ATOM 6971 N N . ILE C 1 155 ? -50.081 3.014 41.024 1.00 35.86 155 ILE C N 1
ATOM 6972 C CA . ILE C 1 155 ? -49.824 4.270 40.302 1.00 35.79 155 ILE C CA 1
ATOM 6973 C C . ILE C 1 155 ? -49.972 4.207 38.782 1.00 20.33 155 ILE C C 1
ATOM 6974 O O . ILE C 1 155 ? -49.376 3.358 38.123 1.00 66.00 155 ILE C O 1
ATOM 6979 N N . ALA C 1 156 ? -50.755 5.136 38.236 1.00 58.08 156 ALA C N 1
ATOM 6980 C CA . ALA C 1 156 ? -51.010 5.203 36.800 1.00 39.87 156 ALA C CA 1
ATOM 6981 C C . ALA C 1 156 ? -50.065 6.187 36.155 1.00 41.64 156 ALA C C 1
ATOM 6982 O O . ALA C 1 156 ? -49.837 7.272 36.694 1.00 37.54 156 ALA C O 1
ATOM 6984 N N . THR C 1 157 ? -49.523 5.794 35.002 1.00 40.01 157 THR C N 1
ATOM 6985 C CA . THR C 1 157 ? -48.672 6.660 34.191 1.00 44.69 157 THR C CA 1
ATOM 6986 C C . THR C 1 157 ? -49.026 6.589 32.704 1.00 28.16 157 THR C C 1
ATOM 6987 O O . THR C 1 157 ? -49.000 5.524 32.089 1.00 55.14 157 THR C O 1
ATOM 6991 N N . HIS C 1 158 ? -49.355 7.745 32.141 1.00 58.64 158 HIS C N 1
ATOM 6992 C CA . HIS C 1 158 ? -49.702 7.885 30.736 1.00 40.19 158 HIS C CA 1
ATOM 6993 C C . HIS C 1 158 ? -48.427 7.721 29.908 1.00 65.91 158 HIS C C 1
ATOM 6994 O O . HIS C 1 158 ? -47.323 7.885 30.434 1.00 74.17 158 HIS C O 1
ATOM 7001 N N . PRO C 1 159 ? -48.555 7.389 28.614 1.00 45.48 159 PRO C N 1
ATOM 7002 C CA . PRO C 1 159 ? -47.316 7.374 27.841 1.00 43.33 159 PRO C CA 1
ATOM 7003 C C . PRO C 1 159 ? -46.745 8.774 27.792 1.00 43.33 159 PRO C C 1
ATOM 7004 O O . PRO C 1 159 ? -47.503 9.719 27.589 1.00 45.48 159 PRO C O 1
ATOM 7008 N N . GLY C 1 160 ? -45.437 8.901 27.992 1.00 62.44 160 GLY C N 1
ATOM 7009 C CA . GLY C 1 160 ? -44.757 10.166 27.804 1.00 37.00 160 GLY C CA 1
ATOM 7010 C C . GLY C 1 160 ? -44.436 10.886 29.091 1.00 44.97 160 GLY C C 1
ATOM 7011 O O . GLY C 1 160 ? -43.736 11.895 29.075 1.00 54.02 160 GLY C O 1
ATOM 7012 N N . VAL C 1 161 ? -44.938 10.361 30.204 1.00 48.32 161 VAL C N 1
ATOM 7013 C CA . VAL C 1 161 ? -44.774 10.994 31.516 1.00 19.45 161 VAL C CA 1
ATOM 7014 C C . VAL C 1 161 ? -43.565 10.446 32.281 1.00 37.93 161 VAL C C 1
ATOM 7015 O O . VAL C 1 161 ? -43.441 9.240 32.512 1.00 36.72 161 VAL C O 1
ATOM 7019 N N . ALA C 1 162 ? -42.672 11.342 32.676 1.00 29.91 162 ALA C N 1
ATOM 7020 C CA . ALA C 1 162 ? -41.497 10.953 33.443 1.00 29.85 162 ALA C CA 1
ATOM 7021 C C . ALA C 1 162 ? -41.853 10.549 34.876 1.00 34.28 162 ALA C C 1
ATOM 7022 O O . ALA C 1 162 ? -42.654 11.203 35.537 1.00 45.58 162 ALA C O 1
ATOM 7024 N N . GLN C 1 163 ? -41.253 9.466 35.354 1.00 64.39 163 GLN C N 1
ATOM 7025 C CA . GLN C 1 163 ? -41.445 9.028 36.734 1.00 43.92 163 GLN C CA 1
ATOM 7026 C C . GLN C 1 163 ? -40.123 8.688 37.384 1.00 46.41 163 GLN C C 1
ATOM 7027 O O . GLN C 1 163 ? -39.258 8.088 36.753 1.00 63.11 163 GLN C O 1
ATOM 7033 N N . TRP C 1 164 ? -39.976 9.051 38.652 1.00 40.95 164 TRP C N 1
ATOM 7034 C CA . TRP C 1 164 ? -38.811 8.634 39.425 1.00 43.03 164 TRP C CA 1
ATOM 7035 C C . TRP C 1 164 ? -39.222 8.151 40.805 1.00 23.76 164 TRP C C 1
ATOM 7036 O O . TRP C 1 164 ? -40.248 8.556 41.321 1.00 38.02 164 TRP C O 1
ATOM 7047 N N . PHE C 1 165 ? -38.437 7.261 41.394 1.00 36.10 165 PHE C N 1
ATOM 7048 C CA . PHE C 1 165 ? -38.743 6.763 42.738 1.00 43.08 165 PHE C CA 1
ATOM 7049 C C . PHE C 1 165 ? -37.547 6.925 43.680 1.00 43.03 165 PHE C C 1
ATOM 7050 O O . PHE C 1 165 ? -36.397 6.914 43.252 1.00 54.76 165 PHE C O 1
ATOM 7058 N N . TYR C 1 166 ? -37.819 7.108 44.965 1.00 55.91 166 TYR C N 1
ATOM 7059 C CA . TYR C 1 166 ? -36.751 7.206 45.952 1.00 43.99 166 TYR C CA 1
ATOM 7060 C C . TYR C 1 166 ? -37.157 6.490 47.223 1.00 39.66 166 TYR C C 1
ATOM 7061 O O . TYR C 1 166 ? -38.239 6.734 47.759 1.00 40.22 166 TYR C O 1
ATOM 7070 N N . ASN C 1 167 ? -36.290 5.597 47.689 1.00 30.09 167 ASN C N 1
ATOM 7071 C CA . ASN C 1 167 ? -36.518 4.883 48.937 1.00 41.88 167 ASN C CA 1
ATOM 7072 C C . ASN C 1 167 ? -35.984 5.666 50.117 1.00 34.89 167 ASN C C 1
ATOM 7073 O O . ASN C 1 167 ? -34.805 5.555 50.458 1.00 40.80 167 ASN C O 1
ATOM 7078 N N . ASP C 1 168 ? -36.850 6.453 50.747 1.00 46.78 168 ASP C N 1
ATOM 7079 C CA . ASP C 1 168 ? -36.437 7.254 51.902 1.00 84.83 168 ASP C CA 1
ATOM 7080 C C . ASP C 1 168 ? -36.379 6.433 53.192 1.00 48.64 168 ASP C C 1
ATOM 7081 O O . ASP C 1 168 ? -35.850 6.886 54.206 1.00 79.85 168 ASP C O 1
ATOM 7086 N N . GLY C 1 169 ? -36.909 5.217 53.130 1.00 47.64 169 GLY C N 1
ATOM 7087 C CA . GLY C 1 169 ? -36.970 4.341 54.280 1.00 28.46 169 GLY C CA 1
ATOM 7088 C C . GLY C 1 169 ? -35.759 3.455 54.454 1.00 36.49 169 GLY C C 1
ATOM 7089 O O . GLY C 1 169 ? -34.715 3.672 53.841 1.00 52.82 169 GLY C O 1
ATOM 7090 N N . ASN C 1 170 ? -35.903 2.447 55.305 1.00 63.08 170 ASN C N 1
ATOM 7091 C CA . ASN C 1 170 ? -34.774 1.616 55.699 1.00 77.63 170 ASN C CA 1
ATOM 7092 C C . ASN C 1 170 ? -34.841 0.254 55.034 1.00 55.88 170 ASN C C 1
ATOM 7093 O O . ASN C 1 170 ? -33.818 -0.330 54.673 1.00 44.91 170 ASN C O 1
ATOM 7098 N N . GLN C 1 171 ? -36.058 -0.238 54.848 1.00 57.65 171 GLN C N 1
ATOM 7099 C CA . GLN C 1 171 ? -36.244 -1.458 54.087 1.00 41.52 171 GLN C CA 1
ATOM 7100 C C . GLN C 1 171 ? -36.468 -1.187 52.589 1.00 75.96 171 GLN C C 1
ATOM 7101 O O . GLN C 1 171 ? -36.949 -0.117 52.191 1.00 61.12 171 GLN C O 1
ATOM 7107 N N . PRO C 1 172 ? -36.106 -2.168 51.756 1.00 39.40 172 PRO C N 1
ATOM 7108 C CA . PRO C 1 172 ? -36.141 -2.131 50.294 1.00 28.80 172 PRO C CA 1
ATOM 7109 C C . PRO C 1 172 ? -37.489 -1.706 49.744 1.00 31.34 172 PRO C C 1
ATOM 7110 O O . PRO C 1 172 ? -38.515 -2.199 50.204 1.00 46.62 172 PRO C O 1
ATOM 7114 N N . LEU C 1 173 ? -37.468 -0.823 48.751 1.00 47.81 173 LEU C N 1
ATOM 7115 C CA . LEU C 1 173 ? -38.668 -0.377 48.045 1.00 43.19 173 LEU C CA 1
ATOM 7116 C C . LEU C 1 173 ? -38.913 -1.239 46.816 1.00 47.08 173 LEU C C 1
ATOM 7117 O O . LEU C 1 173 ? -38.090 -1.254 45.905 1.00 56.94 173 LEU C O 1
ATOM 7122 N N . VAL C 1 174 ? -40.040 -1.943 46.775 1.00 27.14 174 VAL C N 1
ATOM 7123 C CA . VAL C 1 174 ? -40.330 -2.823 45.647 1.00 32.64 174 VAL C CA 1
ATOM 7124 C C . VAL C 1 174 ? -41.525 -2.345 44.831 1.00 36.99 174 VAL C C 1
ATOM 7125 O O . VAL C 1 174 ? -42.678 -2.439 45.262 1.00 29.74 174 VAL C O 1
ATOM 7129 N N . ILE C 1 175 ? -41.247 -1.806 43.653 1.00 23.11 175 ILE C N 1
ATOM 7130 C CA . ILE C 1 175 ? -42.328 -1.403 42.765 1.00 52.23 175 ILE C CA 1
ATOM 7131 C C . ILE C 1 175 ? -42.430 -2.440 41.669 1.00 29.54 175 ILE C C 1
ATOM 7132 O O . ILE C 1 175 ? -41.440 -2.929 41.155 1.00 54.77 175 ILE C O 1
ATOM 7137 N N . VAL C 1 176 ? -43.649 -2.788 41.330 1.00 29.44 176 VAL C N 1
ATOM 7138 C CA . VAL C 1 176 ? -43.871 -3.910 40.471 1.00 32.37 176 VAL C CA 1
ATOM 7139 C C . VAL C 1 176 ? -44.932 -3.411 39.486 1.00 57.04 176 VAL C C 1
ATOM 7140 O O . VAL C 1 176 ? -45.965 -2.890 39.906 1.00 54.48 176 VAL C O 1
ATOM 7144 N N . SER C 1 177 ? -44.659 -3.493 38.185 1.00 27.21 177 SER C N 1
ATOM 7145 C CA . SER C 1 177 ? -45.483 -2.759 37.233 1.00 27.10 177 SER C CA 1
ATOM 7146 C C . SER C 1 177 ? -45.553 -3.348 35.831 1.00 40.65 177 SER C C 1
ATOM 7147 O O . SER C 1 177 ? -44.576 -3.882 35.307 1.00 35.49 177 SER C O 1
ATOM 7150 N N . VAL C 1 178 ? -46.731 -3.216 35.228 1.00 48.46 178 VAL C N 1
ATOM 7151 C CA . VAL C 1 178 ? -47.015 -3.754 33.905 1.00 22.80 178 VAL C CA 1
ATOM 7152 C C . VAL C 1 178 ? -46.822 -2.682 32.844 1.00 21.43 178 VAL C C 1
ATOM 7153 O O . VAL C 1 178 ? -46.965 -1.492 33.126 1.00 38.83 178 VAL C O 1
ATOM 7157 N N . LEU C 1 179 ? -46.489 -3.103 31.627 1.00 27.72 179 LEU C N 1
ATOM 7158 C CA . LEU C 1 179 ? -46.458 -2.194 30.481 1.00 23.75 179 LEU C CA 1
ATOM 7159 C C . LEU C 1 179 ? -47.412 -2.734 29.416 1.00 22.88 179 LEU C C 1
ATOM 7160 O O . LEU C 1 179 ? -47.309 -3.890 29.014 1.00 28.72 179 LEU C O 1
ATOM 7165 N N . ASP C 1 180 ? -48.358 -1.904 28.988 1.00 32.77 180 ASP C N 1
ATOM 7166 C CA . ASP C 1 180 ? -49.357 -2.308 28.000 1.00 27.86 180 ASP C CA 1
ATOM 7167 C C . ASP C 1 180 ? -48.797 -2.160 26.591 1.00 18.77 180 ASP C C 1
ATOM 7168 O O . ASP C 1 180 ? -48.814 -1.073 26.027 1.00 51.55 180 ASP C O 1
ATOM 7173 N N . LEU C 1 181 ? -48.306 -3.258 26.033 1.00 20.89 181 LEU C N 1
ATOM 7174 C CA . LEU C 1 181 ? -47.641 -3.258 24.732 1.00 33.90 181 LEU C CA 1
ATOM 7175 C C . LEU C 1 181 ? -48.612 -3.198 23.581 1.00 25.69 181 LEU C C 1
ATOM 7176 O O . LEU C 1 181 ? -48.370 -2.535 22.575 1.00 38.93 181 LEU C O 1
ATOM 7181 N N . ALA C 1 182 ? -49.691 -3.950 23.724 1.00 41.19 182 ALA C N 1
ATOM 7182 C CA . ALA C 1 182 ? -50.620 -4.156 22.642 1.00 9.23 182 ALA C CA 1
ATOM 7183 C C . ALA C 1 182 ? -51.620 -3.005 22.520 1.00 31.10 182 ALA C C 1
ATOM 7184 O O . ALA C 1 182 ? -52.349 -2.922 21.533 1.00 36.29 182 ALA C O 1
ATOM 7186 N N . SER C 1 183 ? -51.628 -2.102 23.501 1.00 27.62 183 SER C N 1
ATOM 7187 C CA . SER C 1 183 ? -52.480 -0.910 23.445 1.00 39.73 183 SER C CA 1
ATOM 7188 C C . SER C 1 183 ? -52.140 -0.007 22.265 1.00 20.51 183 SER C C 1
ATOM 7189 O O . SER C 1 183 ? -51.004 0.034 21.816 1.00 46.17 183 SER C O 1
ATOM 7192 N N . HIS C 1 184 ? -53.132 0.719 21.766 1.00 47.92 184 HIS C N 1
ATOM 7193 C CA . HIS C 1 184 ? -52.938 1.593 20.617 1.00 38.95 184 HIS C CA 1
ATOM 7194 C C . HIS C 1 184 ? -52.250 2.881 21.043 1.00 26.94 184 HIS C C 1
ATOM 7195 O O . HIS C 1 184 ? -51.868 3.686 20.200 1.00 51.90 184 HIS C O 1
ATOM 7202 N N . GLN C 1 185 ? -52.095 3.077 22.350 1.00 13.21 185 GLN C N 1
ATOM 7203 C CA . GLN C 1 185 ? -51.361 4.234 22.861 1.00 37.34 185 GLN C CA 1
ATOM 7204 C C . GLN C 1 185 ? -49.862 4.102 22.588 1.00 69.63 185 GLN C C 1
ATOM 7205 O O . GLN C 1 185 ? -49.105 5.092 22.564 1.00 26.62 185 GLN C O 1
ATOM 7211 N N . ASN C 1 186 ? -49.439 2.853 22.447 1.00 31.89 186 ASN C N 1
ATOM 7212 C CA . ASN C 1 186 ? -48.074 2.526 22.122 1.00 21.18 186 ASN C CA 1
ATOM 7213 C C . ASN C 1 186 ? -47.921 2.550 20.626 1.00 40.36 186 ASN C C 1
ATOM 7214 O O . ASN C 1 186 ? -48.338 1.624 19.940 1.00 53.94 186 ASN C O 1
ATOM 7219 N N . GLN C 1 187 ? -47.330 3.610 20.106 1.00 49.69 187 GLN C N 1
ATOM 7220 C CA . GLN C 1 187 ? -47.269 3.752 18.668 1.00 43.51 187 GLN C CA 1
ATOM 7221 C C . GLN C 1 187 ? -45.926 3.266 18.145 1.00 58.96 187 GLN C C 1
ATOM 7222 O O . GLN C 1 187 ? -45.535 3.517 16.995 1.00 24.98 187 GLN C O 1
ATOM 7228 N N . LEU C 1 188 ? -45.244 2.524 19.004 1.00 32.15 188 LEU C N 1
ATOM 7229 C CA . LEU C 1 188 ? -43.995 1.915 18.629 1.00 20.59 188 LEU C CA 1
ATOM 7230 C C . LEU C 1 188 ? -44.137 0.432 18.295 1.00 47.18 188 LEU C C 1
ATOM 7231 O O . LEU C 1 188 ? -44.477 0.044 17.172 1.00 51.62 188 LEU C O 1
ATOM 7236 N N . ASP C 1 189 ? -43.922 -0.384 19.311 1.00 46.16 189 ASP C N 1
ATOM 7237 C CA . ASP C 1 189 ? -43.331 -1.695 19.135 1.00 29.07 189 ASP C CA 1
ATOM 7238 C C . ASP C 1 189 ? -43.903 -2.653 20.159 1.00 65.09 189 ASP C C 1
ATOM 7239 O O . ASP C 1 189 ? -44.188 -2.253 21.295 1.00 40.19 189 ASP C O 1
ATOM 7244 N N . ARG C 1 190 ? -44.031 -3.923 19.793 1.00 30.09 190 ARG C N 1
ATOM 7245 C CA . ARG C 1 190 ? -44.342 -4.948 20.786 1.00 45.86 190 ARG C CA 1
ATOM 7246 C C . ARG C 1 190 ? -43.107 -5.153 21.694 1.00 36.03 190 ARG C C 1
ATOM 7247 O O . ARG C 1 190 ? -42.533 -6.242 21.750 1.00 34.58 190 ARG C O 1
ATOM 7255 N N . ASN C 1 191 ? -42.710 -4.087 22.391 1.00 19.49 191 ASN C N 1
ATOM 7256 C CA . ASN C 1 191 ? -41.513 -4.075 23.237 1.00 52.15 191 ASN C CA 1
ATOM 7257 C C . ASN C 1 191 ? -41.603 -3.037 24.347 1.00 28.83 191 ASN C C 1
ATOM 7258 O O . ASN C 1 191 ? -41.989 -1.891 24.110 1.00 42.18 191 ASN C O 1
ATOM 7263 N N . PRO C 1 192 ? -41.207 -3.421 25.559 1.00 25.77 192 PRO C N 1
ATOM 7264 C CA . PRO C 1 192 ? -40.957 -2.416 26.592 1.00 19.15 192 PRO C CA 1
ATOM 7265 C C . PRO C 1 192 ? -39.857 -1.486 26.100 1.00 25.52 192 PRO C C 1
ATOM 7266 O O . PRO C 1 192 ? -38.747 -1.966 25.902 1.00 38.35 192 PRO C O 1
ATOM 7270 N N . ARG C 1 193 ? -40.142 -0.205 25.895 1.00 15.51 193 ARG C N 1
ATOM 7271 C CA . ARG C 1 193 ? -39.107 0.735 25.456 1.00 33.62 193 ARG C CA 1
ATOM 7272 C C . ARG C 1 193 ? -38.937 1.944 26.377 1.00 25.71 193 ARG C C 1
ATOM 7273 O O . ARG C 1 193 ? -39.433 3.026 26.081 1.00 30.79 193 ARG C O 1
ATOM 7281 N N . PRO C 1 194 ? -38.193 1.764 27.477 1.00 48.91 194 PRO C N 1
ATOM 7282 C CA . PRO C 1 194 ? -37.903 2.799 28.479 1.00 19.46 194 PRO C CA 1
ATOM 7283 C C . PRO C 1 194 ? -36.984 3.823 27.878 1.00 17.71 194 PRO C C 1
ATOM 7284 O O . PRO C 1 194 ? -35.986 3.419 27.293 1.00 36.95 194 PRO C O 1
ATOM 7288 N N . PHE C 1 195 ? -37.316 5.103 28.003 1.00 30.32 195 PHE C N 1
ATOM 7289 C CA . PHE C 1 195 ? -36.441 6.195 27.591 1.00 19.97 195 PHE C CA 1
ATOM 7290 C C . PHE C 1 195 ? -35.875 6.822 28.849 1.00 32.83 195 PHE C C 1
ATOM 7291 O O . PHE C 1 195 ? -36.614 7.449 29.598 1.00 29.84 195 PHE C O 1
ATOM 7299 N N . TYR C 1 196 ? -34.571 6.676 29.073 1.00 41.73 196 TYR C N 1
ATOM 7300 C CA . TYR C 1 196 ? -33.948 7.168 30.298 1.00 19.94 196 TYR C CA 1
ATOM 7301 C C . TYR C 1 196 ? -33.448 8.632 30.246 1.00 36.79 196 TYR C C 1
ATOM 7302 O O . TYR C 1 196 ? -32.688 9.039 29.374 1.00 18.51 196 TYR C O 1
ATOM 7311 N N . LEU C 1 197 ? -33.885 9.425 31.213 1.00 71.57 197 LEU C N 1
ATOM 7312 C CA . LEU C 1 197 ? -33.513 10.830 31.244 1.00 47.96 197 LEU C CA 1
ATOM 7313 C C . LEU C 1 197 ? -32.060 11.028 31.678 1.00 40.95 197 LEU C C 1
ATOM 7314 O O . LEU C 1 197 ? -31.344 11.836 31.087 1.00 48.25 197 LEU C O 1
ATOM 7319 N N . ALA C 1 198 ? -31.626 10.275 32.690 1.00 50.64 198 ALA C N 1
ATOM 7320 C CA . ALA C 1 198 ? -30.289 10.447 33.279 1.00 23.27 198 ALA C CA 1
ATOM 7321 C C . ALA C 1 198 ? -29.467 9.169 33.319 1.00 37.23 198 ALA C C 1
ATOM 7322 O O . ALA C 1 198 ? -28.287 9.158 32.945 1.00 28.37 198 ALA C O 1
ATOM 7324 N N . GLY C 1 199 ? -30.094 8.109 33.822 1.00 46.11 199 GLY C N 1
ATOM 7325 C CA . GLY C 1 199 ? -29.454 6.822 33.969 1.00 24.82 199 GLY C CA 1
ATOM 7326 C C . GLY C 1 199 ? -28.735 6.362 32.720 1.00 59.81 199 GLY C C 1
ATOM 7327 O O . GLY C 1 199 ? -29.300 6.292 31.629 1.00 50.77 199 GLY C O 1
ATOM 7328 N N . ASN C 1 200 ? -27.459 6.063 32.877 1.00 56.20 200 ASN C N 1
ATOM 7329 C CA . ASN C 1 200 ? -26.740 5.373 31.834 1.00 35.78 200 ASN C CA 1
ATOM 7330 C C . ASN C 1 200 ? -26.868 3.906 32.210 1.00 30.01 200 ASN C C 1
ATOM 7331 O O . ASN C 1 200 ? -26.855 3.569 33.386 1.00 45.95 200 ASN C O 1
ATOM 7336 N N . ASN C 1 201 ? -27.039 3.034 31.229 1.00 45.66 201 ASN C N 1
ATOM 7337 C CA . ASN C 1 201 ? -27.114 1.606 31.508 1.00 38.37 201 ASN C CA 1
ATOM 7338 C C . ASN C 1 201 ? -26.237 0.777 30.584 1.00 34.15 201 ASN C C 1
ATOM 7339 O O . ASN C 1 201 ? -26.556 0.580 29.416 1.00 30.61 201 ASN C O 1
ATOM 7344 N N . PRO C 1 202 ? -25.124 0.291 31.122 1.00 33.44 202 PRO C N 1
ATOM 7345 C CA . PRO C 1 202 ? -24.102 -0.511 30.456 1.00 23.08 202 PRO C CA 1
ATOM 7346 C C . PRO C 1 202 ? -24.589 -1.847 29.878 1.00 52.70 202 PRO C C 1
ATOM 7347 O O . PRO C 1 202 ? -24.110 -2.223 28.805 1.00 45.17 202 PRO C O 1
ATOM 7351 N N . GLN C 1 203 ? -25.506 -2.549 30.542 1.00 31.67 203 GLN C N 1
ATOM 7352 C CA . GLN C 1 203 ? -25.996 -3.825 30.000 1.00 18.91 203 GLN C CA 1
ATOM 7353 C C . GLN C 1 203 ? -26.837 -3.674 28.717 1.00 57.50 203 GLN C C 1
ATOM 7354 O O . GLN C 1 203 ? -26.924 -4.593 27.890 1.00 15.50 203 GLN C O 1
ATOM 7360 N N . GLY C 1 204 ? -27.469 -2.516 28.564 1.00 17.55 204 GLY C N 1
ATOM 7361 C CA . GLY C 1 204 ? -28.207 -2.218 27.355 1.00 55.06 204 GLY C CA 1
ATOM 7362 C C . GLY C 1 204 ? -29.563 -2.884 27.318 1.00 27.52 204 GLY C C 1
ATOM 7363 O O . GLY C 1 204 ? -29.975 -3.529 28.265 1.00 22.71 204 GLY C O 1
ATOM 7364 N N . GLN C 1 205 ? -30.263 -2.730 26.207 1.00 38.81 205 GLN C N 1
ATOM 7365 C CA . GLN C 1 205 ? -31.615 -3.253 26.110 1.00 56.24 205 GLN C CA 1
ATOM 7366 C C . GLN C 1 205 ? -31.642 -4.769 25.932 1.00 29.85 205 GLN C C 1
ATOM 7367 O O . GLN C 1 205 ? -31.987 -5.276 24.872 1.00 51.53 205 GLN C O 1
ATOM 7373 N N . VAL C 1 206 ? -31.290 -5.491 26.983 1.00 33.00 206 VAL C N 1
ATOM 7374 C CA . VAL C 1 206 ? -31.155 -6.935 26.885 1.00 30.62 206 VAL C CA 1
ATOM 7375 C C . VAL C 1 206 ? -32.509 -7.645 26.720 1.00 33.41 206 VAL C C 1
ATOM 7376 O O . VAL C 1 206 ? -32.565 -8.851 26.460 1.00 47.80 206 VAL C O 1
ATOM 7380 N N . TRP C 1 207 ? -33.593 -6.884 26.855 1.00 36.13 207 TRP C N 1
ATOM 7381 C CA . TRP C 1 207 ? -34.950 -7.429 26.793 1.00 26.46 207 TRP C CA 1
ATOM 7382 C C . TRP C 1 207 ? -35.573 -7.277 25.418 1.00 22.17 207 TRP C C 1
ATOM 7383 O O . TRP C 1 207 ? -36.645 -7.810 25.175 1.00 47.78 207 TRP C O 1
ATOM 7394 N N . ILE C 1 208 ? -34.901 -6.532 24.539 1.00 34.01 208 ILE C N 1
ATOM 7395 C CA . ILE C 1 208 ? -35.239 -6.447 23.117 1.00 44.40 208 ILE C CA 1
ATOM 7396 C C . ILE C 1 208 ? -34.254 -7.280 22.278 1.00 54.59 208 ILE C C 1
ATOM 7397 O O . ILE C 1 208 ? -33.047 -7.241 22.502 1.00 54.85 208 ILE C O 1
ATOM 7402 N N . GLU C 1 209 ? -34.775 -8.005 21.293 1.00 70.94 209 GLU C N 1
ATOM 7403 C CA . GLU C 1 209 ? -33.998 -9.006 20.570 1.00 38.12 209 GLU C CA 1
ATOM 7404 C C . GLU C 1 209 ? -32.845 -8.447 19.738 1.00 109.21 209 GLU C C 1
ATOM 7405 O O . GLU C 1 209 ? -31.786 -9.081 19.622 1.00 79.40 209 GLU C O 1
ATOM 7411 N N . GLY C 1 210 ? -33.048 -7.271 19.150 1.00 66.49 210 GLY C N 1
ATOM 7412 C CA . GLY C 1 210 ? -32.085 -6.747 18.197 1.00 78.51 210 GLY C CA 1
ATOM 7413 C C . GLY C 1 210 ? -30.933 -5.964 18.797 1.00 109.04 210 GLY C C 1
ATOM 7414 O O . GLY C 1 210 ? -30.264 -5.206 18.091 1.00 101.25 210 GLY C O 1
ATOM 7415 N N . ARG C 1 211 ? -30.679 -6.159 20.087 1.00 94.95 211 ARG C N 1
ATOM 7416 C CA . ARG C 1 211 ? -29.745 -5.292 20.799 1.00 95.70 211 ARG C CA 1
ATOM 7417 C C . ARG C 1 211 ? -28.273 -5.470 20.403 1.00 104.35 211 ARG C C 1
ATOM 7418 O O . ARG C 1 211 ? -27.590 -4.495 20.073 1.00 82.24 211 ARG C O 1
ATOM 7426 N N . GLU C 1 212 ? -27.783 -6.704 20.460 1.00 102.95 212 GLU C N 1
ATOM 7427 C CA . GLU C 1 212 ? -26.393 -6.988 20.111 1.00 46.77 212 GLU C CA 1
ATOM 7428 C C . GLU C 1 212 ? -25.399 -6.496 21.181 1.00 41.73 212 GLU C C 1
ATOM 7429 O O . GLU C 1 212 ? -24.251 -6.213 20.874 1.00 69.98 212 GLU C O 1
ATOM 7435 N N . GLN C 1 213 ? -25.840 -6.388 22.430 1.00 52.79 213 GLN C N 1
ATOM 7436 C CA . GLN C 1 213 ? -24.945 -6.095 23.559 1.00 46.72 213 GLN C CA 1
ATOM 7437 C C . GLN C 1 213 ? -24.384 -4.682 23.610 1.00 31.06 213 GLN C C 1
ATOM 7438 O O . GLN C 1 213 ? -23.393 -4.436 24.277 1.00 21.77 213 GLN C O 1
ATOM 7444 N N . GLN C 1 214 ? -25.014 -3.744 22.930 1.00 29.89 214 GLN C N 1
ATOM 7445 C CA . GLN C 1 214 ? -24.553 -2.375 23.033 1.00 21.12 214 GLN C CA 1
ATOM 7446 C C . GLN C 1 214 ? -25.024 -1.813 24.358 1.00 29.06 214 GLN C C 1
ATOM 7447 O O . GLN C 1 214 ? -25.957 -2.344 24.953 1.00 80.51 214 GLN C O 1
ATOM 7453 N N . PRO C 1 215 ? -24.381 -0.742 24.837 1.00 42.46 215 PRO C N 1
ATOM 7454 C CA . PRO C 1 215 ? -24.796 -0.124 26.098 1.00 50.41 215 PRO C CA 1
ATOM 7455 C C . PRO C 1 215 ? -25.925 0.841 25.809 1.00 46.59 215 PRO C C 1
ATOM 7456 O O . PRO C 1 215 ? -25.979 1.336 24.684 1.00 36.09 215 PRO C O 1
ATOM 7460 N N . GLN C 1 216 ? -26.786 1.112 26.792 1.00 41.90 216 GLN C N 1
ATOM 7461 C CA . GLN C 1 216 ? -27.934 1.999 26.599 1.00 34.74 216 GLN C CA 1
ATOM 7462 C C . GLN C 1 216 ? -27.819 3.297 27.387 1.00 27.63 216 GLN C C 1
ATOM 7463 O O . GLN C 1 216 ? -27.953 3.309 28.600 1.00 44.46 216 GLN C O 1
ATOM 7469 N N . LYS C 1 217 ? -27.582 4.397 26.690 1.00 39.41 217 LYS C N 1
ATOM 7470 C CA . LYS C 1 217 ? -27.318 5.660 27.360 1.00 50.04 217 LYS C CA 1
ATOM 7471 C C . LYS C 1 217 ? -28.569 6.502 27.513 1.00 27.95 217 LYS C C 1
ATOM 7472 O O . LYS C 1 217 ? -29.599 6.211 26.920 1.00 30.02 217 LYS C O 1
ATOM 7478 N N . ASN C 1 218 ? -28.484 7.536 28.338 1.00 42.35 218 ASN C N 1
ATOM 7479 C CA . ASN C 1 218 ? -29.630 8.405 28.518 1.00 34.51 218 ASN C CA 1
ATOM 7480 C C . ASN C 1 218 ? -29.847 9.219 27.250 1.00 40.91 218 ASN C C 1
ATOM 7481 O O . ASN C 1 218 ? -29.023 9.184 26.335 1.00 35.11 218 ASN C O 1
ATOM 7486 N N . ILE C 1 219 ? -30.967 9.931 27.203 1.00 27.70 219 ILE C N 1
ATOM 7487 C CA . ILE C 1 219 ? -31.358 10.707 26.042 1.00 37.54 219 ILE C CA 1
ATOM 7488 C C . ILE C 1 219 ? -30.383 11.844 25.752 1.00 30.64 219 ILE C C 1
ATOM 7489 O O . ILE C 1 219 ? -30.050 12.101 24.596 1.00 31.24 219 ILE C O 1
ATOM 7494 N N . LEU C 1 220 ? -29.945 12.527 26.806 1.00 26.83 220 LEU C N 1
ATOM 7495 C CA . LEU C 1 220 ? -29.031 13.659 26.694 1.00 23.93 220 LEU C CA 1
ATOM 7496 C C . LEU C 1 220 ? -27.746 13.251 26.026 1.00 21.40 220 LEU C C 1
ATOM 7497 O O . LEU C 1 220 ? -27.199 13.993 25.221 1.00 32.59 220 LEU C O 1
ATOM 7502 N N . ASN C 1 221 ? -27.265 12.065 26.368 1.00 27.93 221 ASN C N 1
ATOM 7503 C CA . ASN C 1 221 ? -26.089 11.492 25.716 1.00 48.38 221 ASN C CA 1
ATOM 7504 C C . ASN C 1 221 ? -26.223 11.548 24.199 1.00 34.40 221 ASN C C 1
ATOM 7505 O O . ASN C 1 221 ? -25.233 11.555 23.471 1.00 23.89 221 ASN C O 1
ATOM 7510 N N . GLY C 1 222 ? -27.466 11.601 23.735 1.00 23.29 222 GLY C N 1
ATOM 7511 C CA . GLY C 1 222 ? -27.769 11.489 22.324 1.00 46.58 222 GLY C CA 1
ATOM 7512 C C . GLY C 1 222 ? -27.368 12.675 21.481 1.00 18.48 222 GLY C C 1
ATOM 7513 O O . GLY C 1 222 ? -26.881 12.501 20.379 1.00 43.96 222 GLY C O 1
ATOM 7514 N N . PHE C 1 223 ? -27.581 13.878 21.992 1.00 36.26 223 PHE C N 1
ATOM 7515 C CA . PHE C 1 223 ? -27.247 15.086 21.253 1.00 34.98 223 PHE C CA 1
ATOM 7516 C C . PHE C 1 223 ? -25.783 15.455 21.430 1.00 43.28 223 PHE C C 1
ATOM 7517 O O . PHE C 1 223 ? -25.141 15.056 22.399 1.00 50.48 223 PHE C O 1
ATOM 7525 N N . THR C 1 224 ? -25.251 16.225 20.490 1.00 51.92 224 THR C N 1
ATOM 7526 C CA . THR C 1 224 ? -23.887 16.708 20.626 1.00 41.89 224 THR C CA 1
ATOM 7527 C C . THR C 1 224 ? -23.829 17.608 21.853 1.00 56.63 224 THR C C 1
ATOM 7528 O O . THR C 1 224 ? -24.795 18.309 22.169 1.00 30.61 224 THR C O 1
ATOM 7532 N N . PRO C 1 225 ? -22.705 17.571 22.570 1.00 36.53 225 PRO C N 1
ATOM 7533 C CA . PRO C 1 225 ? -22.625 18.306 23.832 1.00 53.25 225 PRO C CA 1
ATOM 7534 C C . PRO C 1 225 ? -22.770 19.797 23.577 1.00 66.27 225 PRO C C 1
ATOM 7535 O O . PRO C 1 225 ? -23.244 20.549 24.436 1.00 45.04 225 PRO C O 1
ATOM 7539 N N . GLU C 1 226 ? -22.371 20.210 22.380 1.00 32.97 226 GLU C N 1
ATOM 7540 C CA . GLU C 1 226 ? -22.436 21.608 21.991 1.00 64.78 226 GLU C CA 1
ATOM 7541 C C . GLU C 1 226 ? -23.886 22.094 21.895 1.00 76.38 226 GLU C C 1
ATOM 7542 O O . GLU C 1 226 ? -24.246 23.155 22.421 1.00 52.36 226 GLU C O 1
ATOM 7548 N N . VAL C 1 227 ? -24.715 21.307 21.219 1.00 64.83 227 VAL C N 1
ATOM 7549 C CA . VAL C 1 227 ? -26.125 21.635 21.059 1.00 45.67 227 VAL C CA 1
ATOM 7550 C C . VAL C 1 227 ? -26.825 21.549 22.404 1.00 38.17 227 VAL C C 1
ATOM 7551 O O . VAL C 1 227 ? -27.770 22.284 22.667 1.00 33.79 227 VAL C O 1
ATOM 7555 N N . LEU C 1 228 ? -26.354 20.645 23.256 1.00 50.37 228 LEU C N 1
ATOM 7556 C CA . LEU C 1 228 ? -26.903 20.509 24.598 1.00 42.64 228 LEU C CA 1
ATOM 7557 C C . LEU C 1 228 ? -26.551 21.751 25.389 1.00 57.06 228 LEU C C 1
ATOM 7558 O O . LEU C 1 228 ? -27.332 22.216 26.210 1.00 50.51 228 LEU C O 1
ATOM 7563 N N . ALA C 1 229 ? -25.363 22.288 25.135 1.00 35.40 229 ALA C N 1
ATOM 7564 C CA . ALA C 1 229 ? -24.963 23.536 25.754 1.00 37.51 229 ALA C CA 1
ATOM 7565 C C . ALA C 1 229 ? -25.815 24.686 25.225 1.00 45.14 229 ALA C C 1
ATOM 7566 O O . ALA C 1 229 ? -26.424 25.408 26.009 1.00 40.01 229 ALA C O 1
ATOM 7568 N N . LYS C 1 230 ? -25.860 24.838 23.898 1.00 36.40 230 LYS C N 1
ATOM 7569 C CA . LYS C 1 230 ? -26.633 25.902 23.246 1.00 40.68 230 LYS C CA 1
ATOM 7570 C C . LYS C 1 230 ? -28.100 25.930 23.664 1.00 32.54 230 LYS C C 1
ATOM 7571 O O . LYS C 1 230 ? -28.725 26.985 23.651 1.00 63.93 230 LYS C O 1
ATOM 7577 N N . ALA C 1 231 ? -28.643 24.772 24.028 1.00 54.99 231 ALA C N 1
ATOM 7578 C CA . ALA C 1 231 ? -30.066 24.643 24.363 1.00 73.90 231 ALA C CA 1
ATOM 7579 C C . ALA C 1 231 ? -30.404 24.918 25.830 1.00 32.64 231 ALA C C 1
ATOM 7580 O O . ALA C 1 231 ? -31.311 25.684 26.124 1.00 53.25 231 ALA C O 1
ATOM 7582 N N . PHE C 1 232 ? -29.689 24.277 26.743 1.00 37.30 232 PHE C N 1
ATOM 7583 C CA . PHE C 1 232 ? -29.880 24.529 28.165 1.00 56.61 232 PHE C CA 1
ATOM 7584 C C . PHE C 1 232 ? -29.261 25.853 28.552 1.00 58.25 232 PHE C C 1
ATOM 7585 O O . PHE C 1 232 ? -29.413 26.300 29.695 1.00 47.59 232 PHE C O 1
ATOM 7593 N N . LYS C 1 233 ? -28.570 26.465 27.588 1.00 40.39 233 LYS C N 1
ATOM 7594 C CA . LYS C 1 233 ? -27.789 27.679 27.820 1.00 46.18 233 LYS C CA 1
ATOM 7595 C C . LYS C 1 233 ? -26.762 27.482 28.952 1.00 63.16 233 LYS C C 1
ATOM 7596 O O . LYS C 1 233 ? -26.839 28.120 30.009 1.00 36.49 233 LYS C O 1
ATOM 7602 N N . ILE C 1 234 ? -25.805 26.585 28.723 1.00 37.48 234 ILE C N 1
ATOM 7603 C CA . ILE C 1 234 ? -24.794 26.277 29.725 1.00 22.33 234 ILE C CA 1
ATOM 7604 C C . ILE C 1 234 ? -23.415 26.057 29.107 1.00 61.94 234 ILE C C 1
ATOM 7605 O O . ILE C 1 234 ? -23.254 26.106 27.885 1.00 66.30 234 ILE C O 1
ATOM 7610 N N . ASP C 1 235 ? -22.425 25.827 29.966 1.00 57.26 235 ASP C N 1
ATOM 7611 C CA . ASP C 1 235 ? -21.049 25.566 29.543 1.00 77.34 235 ASP C CA 1
ATOM 7612 C C . ASP C 1 235 ? -21.005 24.196 28.884 1.00 76.90 235 ASP C C 1
ATOM 7613 O O . ASP C 1 235 ? -21.682 23.274 29.345 1.00 70.71 235 ASP C O 1
ATOM 7618 N N . VAL C 1 236 ? -20.219 24.042 27.821 1.00 51.90 236 VAL C N 1
ATOM 7619 C CA . VAL C 1 236 ? -20.127 22.731 27.180 1.00 46.55 236 VAL C CA 1
ATOM 7620 C C . VAL C 1 236 ? -19.666 21.655 28.158 1.00 55.06 236 VAL C C 1
ATOM 7621 O O . VAL C 1 236 ? -20.185 20.536 28.148 1.00 43.37 236 VAL C O 1
ATOM 7625 N N . ARG C 1 237 ? -18.698 22.003 29.000 1.00 50.20 237 ARG C N 1
ATOM 7626 C CA . ARG C 1 237 ? -18.245 21.113 30.063 1.00 38.10 237 ARG C CA 1
ATOM 7627 C C . ARG C 1 237 ? -19.421 20.525 30.825 1.00 67.06 237 ARG C C 1
ATOM 7628 O O . ARG C 1 237 ? -19.525 19.307 30.989 1.00 46.96 237 ARG C O 1
ATOM 7636 N N . THR C 1 238 ? -20.296 21.403 31.305 1.00 51.15 238 THR C N 1
ATOM 7637 C CA . THR C 1 238 ? -21.450 20.977 32.078 1.00 42.23 238 THR C CA 1
ATOM 7638 C C . THR C 1 238 ? -22.351 20.084 31.236 1.00 77.74 238 THR C C 1
ATOM 7639 O O . THR C 1 238 ? -22.870 19.077 31.723 1.00 52.34 238 THR C O 1
ATOM 7643 N N . ALA C 1 239 ? -22.531 20.456 29.970 1.00 58.98 239 ALA C N 1
ATOM 7644 C CA . ALA C 1 239 ? -23.352 19.672 29.051 1.00 65.20 239 ALA C CA 1
ATOM 7645 C C . ALA C 1 239 ? -22.874 18.217 28.960 1.00 72.06 239 ALA C C 1
ATOM 7646 O O . ALA C 1 239 ? -23.639 17.283 29.202 1.00 38.98 239 ALA C O 1
ATOM 7648 N N . GLN C 1 240 ? -21.609 18.026 28.607 1.00 37.05 240 GLN C N 1
ATOM 7649 C CA . GLN C 1 240 ? -21.055 16.687 28.527 1.00 38.23 240 GLN C CA 1
ATOM 7650 C C . GLN C 1 240 ? -21.380 15.884 29.778 1.00 53.82 240 GLN C C 1
ATOM 7651 O O . GLN C 1 240 ? -21.629 14.681 29.706 1.00 69.43 240 GLN C O 1
ATOM 7657 N N . GLN C 1 241 ? -21.370 16.548 30.927 1.00 30.46 241 GLN C N 1
ATOM 7658 C CA . GLN C 1 241 ? -21.592 15.855 32.182 1.00 27.87 241 GLN C CA 1
ATOM 7659 C C . GLN C 1 241 ? -23.024 15.358 32.327 1.00 38.81 241 GLN C C 1
ATOM 7660 O O . GLN C 1 241 ? -23.285 14.409 33.069 1.00 64.97 241 GLN C O 1
ATOM 7666 N N . LEU C 1 242 ? -23.943 16.001 31.614 1.00 50.11 242 LEU C N 1
ATOM 7667 C CA . LEU C 1 242 ? -25.330 15.554 31.549 1.00 39.39 242 LEU C CA 1
ATOM 7668 C C . LEU C 1 242 ? -25.438 14.209 30.841 1.00 34.12 242 LEU C C 1
ATOM 7669 O O . LEU C 1 242 ? -26.436 13.510 30.991 1.00 46.12 242 LEU C O 1
ATOM 7674 N N . GLN C 1 243 ? -24.416 13.851 30.065 1.00 26.39 243 GLN C N 1
ATOM 7675 C CA . GLN C 1 243 ? -24.498 12.682 29.189 1.00 31.08 243 GLN C CA 1
ATOM 7676 C C . GLN C 1 243 ? -24.122 11.379 29.891 1.00 26.06 243 GLN C C 1
ATOM 7677 O O . GLN C 1 243 ? -24.270 10.291 29.323 1.00 31.39 243 GLN C O 1
ATOM 7683 N N . ASN C 1 244 ? -23.633 11.500 31.120 1.00 25.38 244 ASN C N 1
ATOM 7684 C CA . ASN C 1 244 ? -23.259 10.345 31.928 1.00 25.58 244 ASN C CA 1
ATOM 7685 C C . ASN C 1 244 ? -22.629 9.210 31.144 1.00 36.14 244 ASN C C 1
ATOM 7686 O O . ASN C 1 244 ? -23.083 8.064 31.236 1.00 34.20 244 ASN C O 1
ATOM 7691 N N . GLN C 1 245 ? -21.589 9.520 30.380 1.00 23.86 245 GLN C N 1
ATOM 7692 C CA . GLN C 1 245 ? -20.810 8.482 29.718 1.00 31.04 245 GLN C CA 1
ATOM 7693 C C . GLN C 1 245 ? -19.979 7.648 30.706 1.00 46.93 245 GLN C C 1
ATOM 7694 O O . GLN C 1 245 ? -19.154 8.173 31.473 1.00 33.62 245 GLN C O 1
ATOM 7700 N N . GLN C 1 246 ? -20.209 6.340 30.679 1.00 40.74 246 GLN C N 1
ATOM 7701 C CA . GLN C 1 246 ? -19.515 5.411 31.564 1.00 44.56 246 GLN C CA 1
ATOM 7702 C C . GLN C 1 246 ? -19.750 5.700 33.051 1.00 91.75 246 GLN C C 1
ATOM 7703 O O . GLN C 1 246 ? -18.914 5.378 33.898 1.00 114.24 246 GLN C O 1
ATOM 7709 N N . ASP C 1 247 ? -20.884 6.326 33.361 1.00 79.68 247 ASP C N 1
ATOM 7710 C CA . ASP C 1 247 ? -21.443 6.259 34.700 1.00 20.18 247 ASP C CA 1
ATOM 7711 C C . ASP C 1 247 ? -21.895 4.810 34.763 1.00 35.23 247 ASP C C 1
ATOM 7712 O O . ASP C 1 247 ? -22.616 4.353 33.878 1.00 38.83 247 ASP C O 1
ATOM 7717 N N . ASN C 1 248 ? -21.434 4.057 35.754 1.00 31.81 248 ASN C N 1
ATOM 7718 C CA . ASN C 1 248 ? -21.771 2.640 35.787 1.00 21.64 248 ASN C CA 1
ATOM 7719 C C . ASN C 1 248 ? -22.840 2.286 36.788 1.00 35.75 248 ASN C C 1
ATOM 7720 O O . ASN C 1 248 ? -23.368 1.171 36.776 1.00 43.98 248 ASN C O 1
ATOM 7725 N N . ARG C 1 249 ? -23.158 3.256 37.636 1.00 30.30 249 ARG C N 1
ATOM 7726 C CA . ARG C 1 249 ? -24.251 3.160 38.594 1.00 45.39 249 ARG C CA 1
ATOM 7727 C C . ARG C 1 249 ? -25.536 2.569 38.014 1.00 58.16 249 ARG C C 1
ATOM 7728 O O . ARG C 1 249 ? -26.263 1.847 38.697 1.00 58.61 249 ARG C O 1
ATOM 7736 N N . GLY C 1 250 ? -25.828 2.885 36.761 1.00 31.64 250 GLY C N 1
ATOM 7737 C CA . GLY C 1 250 ? -27.094 2.490 36.188 1.00 24.97 250 GLY C CA 1
ATOM 7738 C C . GLY C 1 250 ? -28.155 3.498 36.585 1.00 56.75 250 GLY C C 1
ATOM 7739 O O . GLY C 1 250 ? -27.835 4.661 36.872 1.00 41.87 250 GLY C O 1
ATOM 7740 N N . ASN C 1 251 ? -29.408 3.046 36.624 1.00 17.70 251 ASN C N 1
ATOM 7741 C CA . ASN C 1 251 ? -30.547 3.946 36.790 1.00 31.93 251 ASN C CA 1
ATOM 7742 C C . ASN C 1 251 ? -31.018 4.112 38.225 1.00 21.31 251 ASN C C 1
ATOM 7743 O O . ASN C 1 251 ? -31.612 5.125 38.571 1.00 25.37 251 ASN C O 1
ATOM 7748 N N . ILE C 1 252 ? -30.758 3.111 39.054 1.00 23.21 252 ILE C N 1
ATOM 7749 C CA . ILE C 1 252 ? -31.034 3.225 40.473 1.00 28.64 252 ILE C CA 1
ATOM 7750 C C . ILE C 1 252 ? -29.739 3.551 41.225 1.00 38.14 252 ILE C C 1
ATOM 7751 O O . ILE C 1 252 ? -28.921 2.674 41.491 1.00 42.22 252 ILE C O 1
ATOM 7756 N N . ILE C 1 253 ? -29.557 4.828 41.549 1.00 35.91 253 ILE C N 1
ATOM 7757 C CA . ILE C 1 253 ? -28.333 5.304 42.188 1.00 48.16 253 ILE C CA 1
ATOM 7758 C C . ILE C 1 253 ? -28.525 5.598 43.667 1.00 30.61 253 ILE C C 1
ATOM 7759 O O . ILE C 1 253 ? -29.610 5.968 44.096 1.00 54.66 253 ILE C O 1
ATOM 7764 N N . ARG C 1 254 ? -27.464 5.436 44.448 1.00 53.47 254 ARG C N 1
ATOM 7765 C CA . ARG C 1 254 ? -27.443 5.950 45.811 1.00 44.16 254 ARG C CA 1
ATOM 7766 C C . ARG C 1 254 ? -27.436 7.471 45.710 1.00 44.68 254 ARG C C 1
ATOM 7767 O O . ARG C 1 254 ? -26.760 8.044 44.856 1.00 36.16 254 ARG C O 1
ATOM 7775 N N . VAL C 1 255 ? -28.207 8.122 46.567 1.00 58.63 255 VAL C N 1
ATOM 7776 C CA . VAL C 1 255 ? -28.212 9.574 46.632 1.00 45.88 255 VAL C CA 1
ATOM 7777 C C . VAL C 1 255 ? -27.100 9.957 47.588 1.00 47.80 255 VAL C C 1
ATOM 7778 O O . VAL C 1 255 ? -26.700 9.142 48.422 1.00 81.74 255 VAL C O 1
ATOM 7782 N N . GLN C 1 256 ? -26.585 11.178 47.457 1.00 54.92 256 GLN C N 1
ATOM 7783 C CA . GLN C 1 256 ? -25.596 11.699 48.402 1.00 96.36 256 GLN C CA 1
ATOM 7784 C C . GLN C 1 256 ? -26.167 12.809 49.264 1.00 101.62 256 GLN C C 1
ATOM 7785 O O . GLN C 1 256 ? -26.766 13.764 48.756 1.00 89.12 256 GLN C O 1
ATOM 7791 N N . GLY C 1 257 ? -25.987 12.657 50.574 1.00 45.53 257 GLY C N 1
ATOM 7792 C CA . GLY C 1 257 ? -26.408 13.662 51.525 1.00 82.85 257 GLY C CA 1
ATOM 7793 C C . GLY C 1 257 ? -27.906 13.870 51.596 1.00 107.15 257 GLY C C 1
ATOM 7794 O O . GLY C 1 257 ? -28.665 12.918 51.795 1.00 53.19 257 GLY C O 1
ATOM 7795 N N . PRO C 1 258 ? -28.334 15.131 51.429 1.00 128.73 258 PRO C N 1
ATOM 7796 C CA . PRO C 1 258 ? -29.705 15.626 51.624 1.00 96.23 258 PRO C CA 1
ATOM 7797 C C . PRO C 1 258 ? -30.697 15.223 50.532 1.00 96.20 258 PRO C C 1
ATOM 7798 O O . PRO C 1 258 ? -30.440 15.439 49.344 1.00 80.88 258 PRO C O 1
ATOM 7802 N N . PHE C 1 259 ? -31.830 14.659 50.938 1.00 56.76 259 PHE C N 1
ATOM 7803 C CA . PHE C 1 259 ? -32.941 14.479 50.013 1.00 91.62 259 PHE C CA 1
ATOM 7804 C C . PHE C 1 259 ? -34.231 15.159 50.543 1.00 123.64 259 PHE C C 1
ATOM 7805 O O . PHE C 1 259 ? -35.320 14.550 50.648 1.00 39.76 259 PHE C O 1
ATOM 7813 N N . SER C 1 260 ? -34.078 16.445 50.864 1.00 90.63 260 SER C N 1
ATOM 7814 C CA . SER C 1 260 ? -35.163 17.269 51.392 1.00 125.50 260 SER C CA 1
ATOM 7815 C C . SER C 1 260 ? -35.985 17.844 50.251 1.00 115.29 260 SER C C 1
ATOM 7816 O O . SER C 1 260 ? -35.937 19.043 49.968 1.00 123.65 260 SER C O 1
ATOM 7819 N N . VAL C 1 261 ? -36.750 16.978 49.604 1.00 77.93 261 VAL C N 1
ATOM 7820 C CA . VAL C 1 261 ? -37.471 17.357 48.403 1.00 100.02 261 VAL C CA 1
ATOM 7821 C C . VAL C 1 261 ? -38.718 18.205 48.675 1.00 122.22 261 VAL C C 1
ATOM 7822 O O . VAL C 1 261 ? -38.828 19.316 48.154 1.00 149.85 261 VAL C O 1
ATOM 7826 N N . ILE C 1 262 ? -39.642 17.701 49.490 1.00 83.79 262 ILE C N 1
ATOM 7827 C CA . ILE C 1 262 ? -40.892 18.422 49.753 1.00 143.07 262 ILE C CA 1
ATOM 7828 C C . ILE C 1 262 ? -40.651 19.795 50.405 1.00 160.98 262 ILE C C 1
ATOM 7829 O O . ILE C 1 262 ? -40.326 19.874 51.591 1.00 146.32 262 ILE C O 1
ATOM 7834 N N . ARG C 1 263 ? -40.829 20.867 49.627 1.00 169.46 263 ARG C N 1
ATOM 7835 C CA . ARG C 1 263 ? -40.367 22.204 50.023 1.00 158.72 263 ARG C CA 1
ATOM 7836 C C . ARG C 1 263 ? -41.366 23.368 49.840 1.00 142.81 263 ARG C C 1
ATOM 7837 O O . ARG C 1 263 ? -41.869 23.916 50.827 1.00 90.01 263 ARG C O 1
ATOM 7845 N N . PRO C 1 264 ? -41.649 23.753 48.580 1.00 139.33 264 PRO C N 1
ATOM 7846 C CA . PRO C 1 264 ? -42.350 25.018 48.313 1.00 134.06 264 PRO C CA 1
ATOM 7847 C C . PRO C 1 264 ? -43.818 24.990 48.716 1.00 132.62 264 PRO C C 1
ATOM 7848 O O . PRO C 1 264 ? -44.606 25.667 48.051 1.00 64.85 264 PRO C O 1
ATOM 7852 N N . GLU C 1 280 ? -57.794 13.678 29.333 1.00 76.90 280 GLU C N 1
ATOM 7853 C CA . GLU C 1 280 ? -57.092 14.433 28.300 1.00 98.95 280 GLU C CA 1
ATOM 7854 C C . GLU C 1 280 ? -56.674 15.810 28.814 1.00 116.30 280 GLU C C 1
ATOM 7855 O O . GLU C 1 280 ? -55.573 16.281 28.533 1.00 74.91 280 GLU C O 1
ATOM 7861 N N . THR C 1 281 ? -57.568 16.450 29.562 1.00 151.64 281 THR C N 1
ATOM 7862 C CA . THR C 1 281 ? -57.270 17.723 30.211 1.00 139.78 281 THR C CA 1
ATOM 7863 C C . THR C 1 281 ? -57.204 17.513 31.719 1.00 123.41 281 THR C C 1
ATOM 7864 O O . THR C 1 281 ? -57.996 18.080 32.475 1.00 73.86 281 THR C O 1
ATOM 7868 N N . ILE C 1 282 ? -56.258 16.684 32.149 1.00 146.72 282 ILE C N 1
ATOM 7869 C CA . ILE C 1 282 ? -56.160 16.310 33.553 1.00 138.91 282 ILE C CA 1
ATOM 7870 C C . ILE C 1 282 ? -54.725 16.393 34.093 1.00 116.50 282 ILE C C 1
ATOM 7871 O O . ILE C 1 282 ? -53.999 15.399 34.128 1.00 66.94 282 ILE C O 1
ATOM 7876 N N . CYS C 1 283 ? -54.321 17.594 34.495 1.00 123.78 283 CYS C N 1
ATOM 7877 C CA . CYS C 1 283 ? -53.071 17.789 35.221 1.00 105.89 283 CYS C CA 1
ATOM 7878 C C . CYS C 1 283 ? -53.432 17.812 36.692 1.00 116.20 283 CYS C C 1
ATOM 7879 O O . CYS C 1 283 ? -52.576 17.966 37.570 1.00 70.32 283 CYS C O 1
ATOM 7882 N N . SER C 1 284 ? -54.727 17.660 36.941 1.00 122.72 284 SER C N 1
ATOM 7883 C CA . SER C 1 284 ? -55.287 17.787 38.273 1.00 77.22 284 SER C CA 1
ATOM 7884 C C . SER C 1 284 ? -55.691 16.429 38.828 1.00 91.31 284 SER C C 1
ATOM 7885 O O . SER C 1 284 ? -55.016 15.900 39.709 1.00 123.16 284 SER C O 1
ATOM 7888 N N . ALA C 1 285 ? -56.778 15.863 38.303 1.00 93.46 285 ALA C N 1
ATOM 7889 C CA . ALA C 1 285 ? -57.337 14.625 38.849 1.00 109.95 285 ALA C CA 1
ATOM 7890 C C . ALA C 1 285 ? -56.271 13.583 39.193 1.00 108.82 285 ALA C C 1
ATOM 7891 O O . ALA C 1 285 ? -55.170 13.579 38.637 1.00 71.77 285 ALA C O 1
ATOM 7893 N N . ARG C 1 286 ? -56.630 12.696 40.112 1.00 63.83 286 ARG C N 1
ATOM 7894 C CA . ARG C 1 286 ? -55.682 11.838 40.808 1.00 81.10 286 ARG C CA 1
ATOM 7895 C C . ARG C 1 286 ? -55.061 10.767 39.905 1.00 108.29 286 ARG C C 1
ATOM 7896 O O . ARG C 1 286 ? -55.710 10.271 38.980 1.00 107.19 286 ARG C O 1
ATOM 7904 N N . CYS C 1 287 ? -53.803 10.415 40.171 1.00 77.11 287 CYS C N 1
ATOM 7905 C CA . CYS C 1 287 ? -53.166 9.315 39.455 1.00 47.76 287 CYS C CA 1
ATOM 7906 C C . CYS C 1 287 ? -52.742 8.156 40.382 1.00 53.43 287 CYS C C 1
ATOM 7907 O O . CYS C 1 287 ? -52.240 7.151 39.902 1.00 65.21 287 CYS C O 1
ATOM 7910 N N . THR C 1 288 ? -52.968 8.291 41.694 1.00 95.79 288 THR C N 1
ATOM 7911 C CA . THR C 1 288 ? -52.603 7.260 42.697 1.00 58.39 288 THR C CA 1
ATOM 7912 C C . THR C 1 288 ? -53.771 6.815 43.600 1.00 50.42 288 THR C C 1
ATOM 7913 O O . THR C 1 288 ? -54.686 7.587 43.860 1.00 94.62 288 THR C O 1
ATOM 7917 N N . ASP C 1 289 ? -53.724 5.581 44.098 1.00 47.47 289 ASP C N 1
ATOM 7918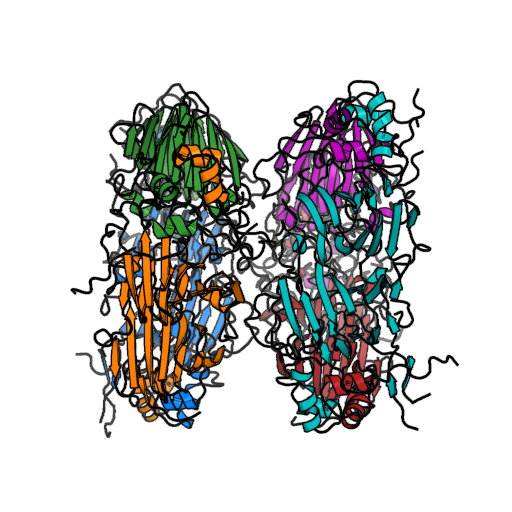 C CA . ASP C 1 289 ? -54.769 5.065 44.988 1.00 41.38 289 ASP C CA 1
ATOM 7919 C C . ASP C 1 289 ? -54.366 3.756 45.697 1.00 67.47 289 ASP C C 1
ATOM 7920 O O . ASP C 1 289 ? -53.744 2.887 45.090 1.00 76.83 289 ASP C O 1
ATOM 7925 N N . ASN C 1 290 ? -54.732 3.614 46.974 1.00 71.19 290 ASN C N 1
ATOM 7926 C CA . ASN C 1 290 ? -54.271 2.482 47.796 1.00 54.49 290 ASN C CA 1
ATOM 7927 C C . ASN C 1 290 ? -55.296 1.363 47.945 1.00 60.85 290 ASN C C 1
ATOM 7928 O O . ASN C 1 290 ? -56.412 1.608 48.410 1.00 51.18 290 ASN C O 1
ATOM 7933 N N . LEU C 1 291 ? -54.904 0.140 47.571 1.00 38.99 291 LEU C N 1
ATOM 7934 C CA . LEU C 1 291 ? -55.826 -0.997 47.532 1.00 28.81 291 LEU C CA 1
ATOM 7935 C C . LEU C 1 291 ? -55.758 -1.891 48.766 1.00 34.77 291 LEU C C 1
ATOM 7936 O O . LEU C 1 291 ? -56.522 -2.841 48.880 1.00 48.65 291 LEU C O 1
ATOM 7941 N N . ASP C 1 292 ? -54.852 -1.590 49.690 1.00 63.05 292 ASP C N 1
ATOM 7942 C CA . ASP C 1 292 ? -54.724 -2.385 50.915 1.00 46.25 292 ASP C CA 1
ATOM 7943 C C . ASP C 1 292 ? -55.670 -1.958 52.051 1.00 56.77 292 ASP C C 1
ATOM 7944 O O . ASP C 1 292 ? -55.467 -2.337 53.201 1.00 59.30 292 ASP C O 1
ATOM 7949 N N . ASP C 1 293 ? -56.703 -1.180 51.732 1.00 98.77 293 ASP C N 1
ATOM 7950 C CA . ASP C 1 293 ? -57.739 -0.851 52.713 1.00 85.58 293 ASP C CA 1
ATOM 7951 C C . ASP C 1 293 ? -58.925 -1.802 52.573 1.00 58.88 293 ASP C C 1
ATOM 7952 O O . ASP C 1 293 ? -59.651 -1.744 51.582 1.00 82.36 293 ASP C O 1
ATOM 7957 N N . PRO C 1 294 ? -59.125 -2.680 53.570 1.00 67.41 294 PRO C N 1
ATOM 7958 C CA . PRO C 1 294 ? -60.161 -3.722 53.528 1.00 61.05 294 PRO C CA 1
ATOM 7959 C C . PRO C 1 294 ? -61.578 -3.167 53.658 1.00 53.27 294 PRO C C 1
ATOM 7960 O O . PRO C 1 294 ? -62.535 -3.931 53.593 1.00 37.35 294 PRO C O 1
ATOM 7964 N N . SER C 1 295 ? -61.701 -1.858 53.844 1.00 85.22 295 SER C N 1
ATOM 7965 C CA . SER C 1 295 ? -62.993 -1.237 54.104 1.00 71.59 295 SER C CA 1
ATOM 7966 C C . SER C 1 295 ? -63.509 -0.525 52.864 1.00 78.41 295 SER C C 1
ATOM 7967 O O . SER C 1 295 ? -64.668 -0.109 52.808 1.00 105.32 295 SER C O 1
ATOM 7970 N N . ASN C 1 296 ? -62.634 -0.380 51.877 1.00 67.99 296 ASN C N 1
ATOM 7971 C CA . ASN C 1 296 ? -63.010 0.168 50.581 1.00 88.62 296 ASN C CA 1
ATOM 7972 C C . ASN C 1 296 ? -62.821 -0.891 49.508 1.00 84.75 296 ASN C C 1
ATOM 7973 O O . ASN C 1 296 ? -62.740 -0.587 48.318 1.00 69.81 296 ASN C O 1
ATOM 7978 N N . ALA C 1 297 ? -62.741 -2.141 49.950 1.00 42.23 297 ALA C N 1
ATOM 7979 C CA . ALA C 1 297 ? -62.602 -3.262 49.041 1.00 58.58 297 ALA C CA 1
ATOM 7980 C C . ALA C 1 297 ? -63.970 -3.644 48.505 1.00 54.69 297 ALA C C 1
ATOM 7981 O O . ALA C 1 297 ? -64.981 -3.089 48.925 1.00 63.46 297 ALA C O 1
ATOM 7983 N N . ASP C 1 298 ? -64.000 -4.595 47.580 1.00 37.50 298 ASP C N 1
ATOM 7984 C CA . ASP C 1 298 ? -65.253 -5.021 46.973 1.00 52.70 298 ASP C CA 1
ATOM 7985 C C . ASP C 1 298 ? -65.994 -6.064 47.809 1.00 44.00 298 ASP C C 1
ATOM 7986 O O . ASP C 1 298 ? -67.191 -5.930 48.071 1.00 105.13 298 ASP C O 1
ATOM 7991 N N . VAL C 1 299 ? -65.279 -7.106 48.208 1.00 51.65 299 VAL C N 1
ATOM 7992 C CA . VAL C 1 299 ? -65.777 -8.061 49.187 1.00 66.67 299 VAL C CA 1
ATOM 7993 C C . VAL C 1 299 ? -64.731 -8.166 50.288 1.00 40.72 299 VAL C C 1
ATOM 7994 O O . VAL C 1 299 ? -63.548 -8.289 50.004 1.00 50.42 299 VAL C O 1
ATOM 7998 N N . TYR C 1 300 ? -65.168 -8.079 51.539 1.00 39.57 300 TYR C N 1
ATOM 7999 C CA . TYR C 1 300 ? -64.280 -8.255 52.676 1.00 25.76 300 TYR C CA 1
ATOM 8000 C C . TYR C 1 300 ? -64.941 -9.147 53.702 1.00 41.58 300 TYR C C 1
ATOM 8001 O O . TYR C 1 300 ? -65.697 -8.676 54.542 1.00 63.73 300 TYR C O 1
ATOM 8010 N N . LYS C 1 301 ? -64.673 -10.444 53.615 1.00 32.40 301 LYS C N 1
ATOM 8011 C CA . LYS C 1 301 ? -65.118 -11.376 54.638 1.00 66.30 301 LYS C CA 1
ATOM 8012 C C . LYS C 1 301 ? -63.922 -11.689 55.542 1.00 30.88 301 LYS C C 1
ATOM 8013 O O . LYS C 1 301 ? -63.028 -12.417 55.132 1.00 58.18 301 LYS C O 1
ATOM 8019 N N . PRO C 1 302 ? -63.899 -11.145 56.776 1.00 47.45 302 PRO C N 1
ATOM 8020 C CA . PRO C 1 302 ? -62.682 -11.251 57.593 1.00 48.62 302 PRO C CA 1
ATOM 8021 C C . PRO C 1 302 ? -62.335 -12.708 57.876 1.00 62.23 302 PRO C C 1
ATOM 8022 O O . PRO C 1 302 ? -61.165 -13.041 58.091 1.00 38.87 302 PRO C O 1
ATOM 8026 N N . GLN C 1 303 ? -63.355 -13.565 57.869 1.00 58.53 303 GLN C N 1
ATOM 8027 C CA . GLN C 1 303 ? -63.152 -15.007 57.992 1.00 67.22 303 GLN C CA 1
ATOM 8028 C C . GLN C 1 303 ? -62.092 -15.446 56.998 1.00 31.57 303 GLN C C 1
ATOM 8029 O O . GLN C 1 303 ? -61.209 -16.228 57.329 1.00 36.57 303 GLN C O 1
ATOM 8035 N N . LEU C 1 304 ? -62.182 -14.883 55.793 1.00 62.61 304 LEU C N 1
ATOM 8036 C CA . LEU C 1 304 ? -61.536 -15.389 54.580 1.00 35.01 304 LEU C CA 1
ATOM 8037 C C . LEU C 1 304 ? -60.434 -14.495 54.005 1.00 38.92 304 LEU C C 1
ATOM 8038 O O . LEU C 1 304 ? -59.318 -14.951 53.757 1.00 27.38 304 LEU C O 1
ATOM 8043 N N . GLY C 1 305 ? -60.769 -13.233 53.764 1.00 34.43 305 GLY C N 1
ATOM 8044 C CA . GLY C 1 305 ? -59.829 -12.262 53.224 1.00 54.59 305 GLY C CA 1
ATOM 8045 C C . GLY C 1 305 ? -60.555 -11.146 52.487 1.00 34.88 305 GLY C C 1
ATOM 8046 O O . GLY C 1 305 ? -61.780 -11.129 52.480 1.00 57.04 305 GLY C O 1
ATOM 8047 N N . TYR C 1 306 ? -59.816 -10.220 51.871 1.00 29.01 306 TYR C N 1
ATOM 8048 C CA . TYR C 1 306 ? -60.435 -9.154 51.074 1.00 40.36 306 TYR C CA 1
ATOM 8049 C C . TYR C 1 306 ? -59.962 -9.131 49.626 1.00 22.09 306 TYR C C 1
ATOM 8050 O O . TYR C 1 306 ? -58.828 -9.497 49.336 1.00 71.91 306 TYR C O 1
ATOM 8059 N N . ILE C 1 307 ? -60.835 -8.688 48.726 1.00 36.98 307 ILE C N 1
ATOM 8060 C CA . ILE C 1 307 ? -60.454 -8.380 47.349 1.00 33.79 307 ILE C CA 1
ATOM 8061 C C . ILE C 1 307 ? -60.895 -6.962 47.001 1.00 21.25 307 ILE C C 1
ATOM 8062 O O . ILE C 1 307 ? -62.079 -6.680 46.979 1.00 40.13 307 ILE C O 1
ATOM 8067 N N . SER C 1 308 ? -59.945 -6.059 46.771 1.00 50.81 308 SER C N 1
ATOM 8068 C CA . SER C 1 308 ? -60.276 -4.682 46.382 1.00 43.25 308 SER C CA 1
ATOM 8069 C C . SER C 1 308 ? -59.836 -4.392 44.937 1.00 60.10 308 SER C C 1
ATOM 8070 O O . SER C 1 308 ? -58.946 -5.054 44.403 1.00 46.19 308 SER C O 1
ATOM 8073 N N . THR C 1 309 ? -60.462 -3.399 44.312 1.00 60.14 309 THR C N 1
ATOM 8074 C CA . THR C 1 309 ? -60.361 -3.212 42.864 1.00 47.27 309 THR C CA 1
ATOM 8075 C C . THR C 1 309 ? -60.210 -1.752 42.475 1.00 42.71 309 THR C C 1
ATOM 8076 O O . THR C 1 309 ? -60.795 -0.869 43.102 1.00 81.77 309 THR C O 1
ATOM 8080 N N . LEU C 1 310 ? -59.426 -1.498 41.434 1.00 38.93 310 LEU C N 1
ATOM 8081 C CA . LEU C 1 310 ? -59.230 -0.138 40.960 1.00 42.71 310 LEU C CA 1
ATOM 8082 C C . LEU C 1 310 ? -59.848 0.077 39.556 1.00 43.26 310 LEU C C 1
ATOM 8083 O O . LEU C 1 310 ? -59.198 -0.153 38.540 1.00 44.15 310 LEU C O 1
ATOM 8088 N N . ASN C 1 311 ? -61.110 0.510 39.518 1.00 58.34 311 ASN C N 1
ATOM 8089 C CA . ASN C 1 311 ? -61.846 0.731 38.269 1.00 37.27 311 ASN C CA 1
ATOM 8090 C C . ASN C 1 311 ? -61.669 2.137 37.729 1.00 47.15 311 ASN C C 1
ATOM 8091 O O . ASN C 1 311 ? -61.157 3.011 38.420 1.00 53.58 311 ASN C O 1
ATOM 8096 N N . SER C 1 312 ? -62.107 2.368 36.497 1.00 53.18 312 SER C N 1
ATOM 8097 C CA . SER C 1 312 ? -62.123 3.731 35.974 1.00 60.36 312 SER C CA 1
ATOM 8098 C C . SER C 1 312 ? -63.067 4.602 36.805 1.00 41.63 312 SER C C 1
ATOM 8099 O O . SER C 1 312 ? -62.969 5.825 36.799 1.00 54.58 312 SER C O 1
ATOM 8102 N N . TYR C 1 313 ? -63.976 3.972 37.537 1.00 50.34 313 TYR C N 1
ATOM 8103 C CA . TYR C 1 313 ? -64.850 4.741 38.404 1.00 54.14 313 TYR C CA 1
ATOM 8104 C C . TYR C 1 313 ? -64.018 5.280 39.561 1.00 49.43 313 TYR C C 1
ATOM 8105 O O . TYR C 1 313 ? -64.171 6.426 39.972 1.00 77.13 313 TYR C O 1
ATOM 8114 N N . ASP C 1 314 ? -63.128 4.444 40.078 1.00 46.74 314 ASP C N 1
ATOM 8115 C CA . ASP C 1 314 ? -62.258 4.834 41.177 1.00 26.84 314 ASP C CA 1
ATOM 8116 C C . ASP C 1 314 ? -61.265 5.925 40.744 1.00 50.81 314 ASP C C 1
ATOM 8117 O O . ASP C 1 314 ? -61.224 7.010 41.320 1.00 74.94 314 ASP C O 1
ATOM 8122 N N . LEU C 1 315 ? -60.466 5.629 39.726 1.00 46.94 315 LEU C N 1
ATOM 8123 C CA . LEU C 1 315 ? -59.497 6.581 39.191 1.00 36.24 315 LEU C CA 1
ATOM 8124 C C . LEU C 1 315 ? -59.867 6.918 37.765 1.00 59.44 315 LEU C C 1
ATOM 8125 O O . LEU C 1 315 ? -59.400 6.263 36.838 1.00 52.40 315 LEU C O 1
ATOM 8130 N N . PRO C 1 316 ? -60.694 7.947 37.577 1.00 64.52 316 PRO C N 1
ATOM 8131 C CA . PRO C 1 316 ? -61.254 8.198 36.249 1.00 31.58 316 PRO C CA 1
ATOM 8132 C C . PRO C 1 316 ? -60.203 8.313 35.153 1.00 60.80 316 PRO C C 1
ATOM 8133 O O . PRO C 1 316 ? -60.560 8.219 33.979 1.00 50.47 316 PRO C O 1
ATOM 8137 N N . ILE C 1 317 ? -58.934 8.485 35.517 1.00 59.86 317 ILE C N 1
ATOM 8138 C CA . ILE C 1 317 ? -57.883 8.577 34.503 1.00 67.38 317 ILE C CA 1
ATOM 8139 C C . ILE C 1 317 ? -57.649 7.255 33.770 1.00 55.74 317 ILE C C 1
ATOM 8140 O O . ILE C 1 317 ? -57.249 7.243 32.609 1.00 75.41 317 ILE C O 1
ATOM 8145 N N . LEU C 1 318 ? -57.904 6.144 34.447 1.00 47.93 318 LEU C N 1
ATOM 8146 C CA . LEU C 1 318 ? -57.747 4.841 33.824 1.00 56.19 318 LEU C CA 1
ATOM 8147 C C . LEU C 1 318 ? -58.603 4.714 32.564 1.00 70.48 318 LEU C C 1
ATOM 8148 O O . LEU C 1 318 ? -58.349 3.854 31.721 1.00 48.64 318 LEU C O 1
ATOM 8153 N N . ARG C 1 319 ? -59.618 5.565 32.436 1.00 58.14 319 ARG C N 1
ATOM 8154 C CA . ARG C 1 319 ? -60.480 5.528 31.260 1.00 53.03 319 ARG C CA 1
ATOM 8155 C C . ARG C 1 319 ? -59.616 5.549 30.011 1.00 36.69 319 ARG C C 1
ATOM 8156 O O . ARG C 1 319 ? -59.949 4.918 29.018 1.00 52.15 319 ARG C O 1
ATOM 8164 N N . PHE C 1 320 ? -58.483 6.248 30.091 1.00 54.62 320 PHE C N 1
ATOM 8165 C CA . PHE C 1 320 ? -57.559 6.418 28.959 1.00 77.02 320 PHE C CA 1
ATOM 8166 C C . PHE C 1 320 ? -56.457 5.356 28.854 1.00 60.56 320 PHE C C 1
ATOM 8167 O O . PHE C 1 320 ? -56.168 4.847 27.769 1.00 50.68 320 PHE C O 1
ATOM 8175 N N . LEU C 1 321 ? -55.854 5.037 29.992 1.00 33.32 321 LEU C N 1
ATOM 8176 C CA . LEU C 1 321 ? -54.839 4.002 30.098 1.00 31.73 321 LEU C CA 1
ATOM 8177 C C . LEU C 1 321 ? -55.268 2.599 29.668 1.00 29.80 321 LEU C C 1
ATOM 8178 O O . LEU C 1 321 ? -54.413 1.758 29.392 1.00 76.74 321 LEU C O 1
ATOM 8183 N N . ARG C 1 322 ? -56.574 2.338 29.626 1.00 41.98 322 ARG C N 1
ATOM 8184 C CA . ARG C 1 322 ? -57.104 0.993 29.364 1.00 28.05 322 ARG C CA 1
ATOM 8185 C C . ARG C 1 322 ? -56.418 -0.056 30.252 1.00 59.32 322 ARG C C 1
ATOM 8186 O O . ARG C 1 322 ? -55.943 -1.084 29.763 1.00 48.00 322 ARG C O 1
ATOM 8194 N N . LEU C 1 323 ? -56.373 0.222 31.551 1.00 32.24 323 LEU C N 1
ATOM 8195 C CA . LEU C 1 323 ? -55.769 -0.655 32.539 1.00 16.55 323 LEU C CA 1
ATOM 8196 C C . LEU C 1 323 ? -56.535 -0.548 33.849 1.00 48.40 323 LEU C C 1
ATOM 8197 O O . LEU C 1 323 ? -56.848 0.548 34.320 1.00 31.15 323 LEU C O 1
ATOM 8202 N N . SER C 1 324 ? -56.827 -1.699 34.436 1.00 66.93 324 SER C N 1
ATOM 8203 C CA . SER C 1 324 ? -57.469 -1.780 35.733 1.00 22.87 324 SER C CA 1
ATOM 8204 C C . SER C 1 324 ? -56.544 -2.616 36.597 1.00 41.90 324 SER C C 1
ATOM 8205 O O . SER C 1 324 ? -55.611 -3.227 36.091 1.00 43.99 324 SER C O 1
ATOM 8208 N N . ALA C 1 325 ? -56.784 -2.648 37.898 1.00 33.56 325 ALA C N 1
ATOM 8209 C CA . ALA C 1 325 ? -56.024 -3.545 38.758 1.00 41.62 325 ALA C CA 1
ATOM 8210 C C . ALA C 1 325 ? -56.913 -4.156 39.850 1.00 60.23 325 ALA C C 1
ATOM 8211 O O . ALA C 1 325 ? -58.016 -3.668 40.124 1.00 35.85 325 ALA C O 1
ATOM 8213 N N . LEU C 1 326 ? -56.432 -5.244 40.444 1.00 25.44 326 LEU C N 1
ATOM 8214 C CA . LEU C 1 326 ? -57.172 -5.970 41.461 1.00 35.40 326 LEU C CA 1
ATOM 8215 C C . LEU C 1 326 ? -56.175 -6.464 42.481 1.00 21.85 326 LEU C C 1
ATOM 8216 O O . LEU C 1 326 ? -55.137 -6.981 42.115 1.00 47.96 326 LEU C O 1
ATOM 8221 N N . ARG C 1 327 ? -56.500 -6.307 43.758 1.00 35.41 327 ARG C N 1
ATOM 8222 C CA . ARG C 1 327 ? -55.591 -6.645 44.838 1.00 25.27 327 ARG C CA 1
ATOM 8223 C C . ARG C 1 327 ? -56.240 -7.659 45.746 1.00 24.25 327 ARG C C 1
ATOM 8224 O O . ARG C 1 327 ? -57.337 -7.435 46.243 1.00 45.12 327 ARG C O 1
ATOM 8232 N N . GLY C 1 328 ? -55.574 -8.781 45.961 1.00 19.35 328 GLY C N 1
ATOM 8233 C CA . GLY C 1 328 ? -56.171 -9.844 46.746 1.00 26.93 328 GLY C CA 1
ATOM 8234 C C . GLY C 1 328 ? -55.339 -10.203 47.956 1.00 45.24 328 GLY C C 1
ATOM 8235 O O . GLY C 1 328 ? -54.114 -10.312 47.882 1.00 59.64 328 GLY C O 1
ATOM 8236 N N . SER C 1 329 ? -56.007 -10.386 49.086 1.00 43.53 329 SER C N 1
ATOM 8237 C CA . SER C 1 329 ? -55.347 -10.854 50.294 1.00 37.62 329 SER C CA 1
ATOM 8238 C C . SER C 1 329 ? -56.273 -11.866 50.969 1.00 34.36 329 SER C C 1
ATOM 8239 O O . SER C 1 329 ? -57.322 -11.496 51.485 1.00 69.65 329 SER C O 1
ATOM 8242 N N . ILE C 1 330 ? -55.915 -13.146 50.931 1.00 30.23 330 ILE C N 1
ATOM 8243 C CA . ILE C 1 330 ? -56.743 -14.187 51.537 1.00 22.80 330 ILE C CA 1
ATOM 8244 C C . ILE C 1 330 ? -55.895 -15.137 52.367 1.00 43.50 330 ILE C C 1
ATOM 8245 O O . ILE C 1 330 ? -54.714 -15.328 52.093 1.00 40.47 330 ILE C O 1
ATOM 8250 N N . ARG C 1 331 ? -56.499 -15.732 53.387 1.00 45.98 331 ARG C N 1
ATOM 8251 C CA . ARG C 1 331 ? -55.749 -16.562 54.325 1.00 34.30 331 ARG C CA 1
ATOM 8252 C C . ARG C 1 331 ? -55.933 -18.041 54.017 1.00 53.73 331 ARG C C 1
ATOM 8253 O O . ARG C 1 331 ? -56.770 -18.405 53.188 1.00 46.57 331 ARG C O 1
ATOM 8261 N N . GLN C 1 332 ? -55.144 -18.887 54.676 1.00 34.73 332 GLN C N 1
ATOM 8262 C CA . GLN C 1 332 ? -55.066 -20.301 54.315 1.00 27.88 332 GLN C CA 1
ATOM 8263 C C . GLN C 1 332 ? -56.402 -20.926 53.885 1.00 43.01 332 GLN C C 1
ATOM 8264 O O . GLN C 1 332 ? -57.480 -20.532 54.332 1.00 30.98 332 GLN C O 1
ATOM 8270 N N . ASN C 1 333 ? -56.295 -21.903 52.995 1.00 41.18 333 ASN C N 1
ATOM 8271 C CA . ASN C 1 333 ? -57.433 -22.553 52.352 1.00 28.72 333 ASN C CA 1
ATOM 8272 C C . ASN C 1 333 ? -58.561 -21.682 51.778 1.00 68.75 333 ASN C C 1
ATOM 8273 O O . ASN C 1 333 ? -59.465 -22.211 51.125 1.00 57.12 333 ASN C O 1
ATOM 8278 N N . ALA C 1 334 ? -58.520 -20.366 51.983 1.00 26.35 334 ALA C N 1
ATOM 8279 C CA . ALA C 1 334 ? -59.499 -19.517 51.302 1.00 43.38 334 ALA C CA 1
ATOM 8280 C C . ALA C 1 334 ? -59.401 -19.762 49.807 1.00 20.99 334 ALA C C 1
ATOM 8281 O O . ALA C 1 334 ? -58.321 -19.876 49.264 1.00 48.64 334 ALA C O 1
ATOM 8283 N N . MET C 1 335 ? -60.534 -19.857 49.141 1.00 47.43 335 MET C N 1
ATOM 8284 C CA . MET C 1 335 ? -60.532 -20.108 47.715 1.00 28.38 335 MET C CA 1
ATOM 8285 C C . MET C 1 335 ? -61.270 -18.996 46.988 1.00 42.31 335 MET C C 1
ATOM 8286 O O . MET C 1 335 ? -62.270 -18.465 47.475 1.00 48.48 335 MET C O 1
ATOM 8291 N N . VAL C 1 336 ? -60.746 -18.609 45.838 1.00 26.10 336 VAL C N 1
ATOM 8292 C CA . VAL C 1 336 ? -61.413 -17.626 45.021 1.00 31.28 336 VAL C CA 1
ATOM 8293 C C . VAL C 1 336 ? -62.124 -18.420 43.951 1.00 49.01 336 VAL C C 1
ATOM 8294 O O . VAL C 1 336 ? -61.483 -19.047 43.104 1.00 46.47 336 VAL C O 1
ATOM 8298 N N . LEU C 1 337 ? -63.454 -18.418 44.030 1.00 39.36 337 LEU C N 1
ATOM 8299 C CA . LEU C 1 337 ? -64.302 -19.192 43.133 1.00 33.97 337 LEU C CA 1
ATOM 8300 C C . LEU C 1 337 ? -63.903 -19.017 41.668 1.00 32.02 337 LEU C C 1
ATOM 8301 O O . LEU C 1 337 ? -63.582 -17.910 41.227 1.00 25.64 337 LEU C O 1
ATOM 8306 N N . PRO C 1 338 ? -63.928 -20.113 40.907 1.00 22.99 338 PRO C N 1
ATOM 8307 C CA . PRO C 1 338 ? -63.626 -20.093 39.470 1.00 59.97 338 PRO C CA 1
ATOM 8308 C C . PRO C 1 338 ? -64.220 -18.884 38.750 1.00 26.16 338 PRO C C 1
ATOM 8309 O O . PRO C 1 338 ? -65.433 -18.706 38.753 1.00 62.50 338 PRO C O 1
ATOM 8313 N N . GLN C 1 339 ? -63.365 -18.068 38.139 1.00 55.37 339 GLN C N 1
ATOM 8314 C CA . GLN C 1 339 ? -63.796 -16.840 37.465 1.00 40.32 339 GLN C CA 1
ATOM 8315 C C . GLN C 1 339 ? -63.053 -16.675 36.145 1.00 25.38 339 GLN C C 1
ATOM 8316 O O . GLN C 1 339 ? -61.997 -17.275 35.956 1.00 52.33 339 GLN C O 1
ATOM 8322 N N . TRP C 1 340 ? -63.609 -15.872 35.240 1.00 37.51 340 TRP C N 1
ATOM 8323 C CA . TRP C 1 340 ? -62.908 -15.462 34.021 1.00 36.64 340 TRP C CA 1
ATOM 8324 C C . TRP C 1 340 ? -63.185 -13.992 33.714 1.00 38.52 340 TRP C C 1
ATOM 8325 O O . TRP C 1 340 ? -64.244 -13.478 34.053 1.00 29.56 340 TRP C O 1
ATOM 8336 N N . ASN C 1 341 ? -62.234 -13.299 33.100 1.00 15.88 341 ASN C N 1
ATOM 8337 C CA . ASN C 1 341 ? -62.499 -11.926 32.704 1.00 16.77 341 ASN C CA 1
ATOM 8338 C C . ASN C 1 341 ? -63.137 -11.934 31.333 1.00 26.18 341 ASN C C 1
ATOM 8339 O O . ASN C 1 341 ? -62.679 -12.626 30.424 1.00 40.67 341 ASN C O 1
ATOM 8344 N N . ALA C 1 342 ? -64.205 -11.175 31.172 1.00 30.13 342 ALA C N 1
ATOM 8345 C CA . ALA C 1 342 ? -64.912 -11.193 29.911 1.00 33.33 342 ALA C CA 1
ATOM 8346 C C . ALA C 1 342 ? -64.132 -10.380 28.907 1.00 34.23 342 ALA C C 1
ATOM 8347 O O . ALA C 1 342 ? -64.160 -10.659 27.712 1.00 48.15 342 ALA C O 1
ATOM 8349 N N . ASN C 1 343 ? -63.400 -9.390 29.400 1.00 26.25 343 ASN C N 1
ATOM 8350 C CA . ASN C 1 343 ? -62.904 -8.347 28.526 1.00 24.79 343 ASN C CA 1
ATOM 8351 C C . ASN C 1 343 ? -61.505 -7.825 28.845 1.00 68.53 343 ASN C C 1
ATOM 8352 O O . ASN C 1 343 ? -61.184 -6.664 28.550 1.00 40.20 343 ASN C O 1
ATOM 8357 N N . ALA C 1 344 ? -60.668 -8.667 29.441 1.00 27.61 344 ALA C N 1
ATOM 8358 C CA . ALA C 1 344 ? -59.331 -8.215 29.785 1.00 23.09 344 ALA C CA 1
ATOM 8359 C C . ALA C 1 344 ? -58.347 -9.364 29.888 1.00 20.40 344 ALA C C 1
ATOM 8360 O O . ALA C 1 344 ? -58.675 -10.446 30.372 1.00 41.46 344 ALA C O 1
ATOM 8362 N N . ASN C 1 345 ? -57.140 -9.132 29.391 1.00 22.83 345 ASN C N 1
ATOM 8363 C CA . ASN C 1 345 ? -56.042 -10.030 29.656 1.00 21.40 345 ASN C CA 1
ATOM 8364 C C . ASN C 1 345 ? -55.510 -9.668 31.024 1.00 42.69 345 ASN C C 1
ATOM 8365 O O . ASN C 1 345 ? -55.487 -8.485 31.397 1.00 35.52 345 ASN C O 1
ATOM 8370 N N . ALA C 1 346 ? -55.096 -10.669 31.789 1.00 33.57 346 ALA C N 1
ATOM 8371 C CA . ALA C 1 346 ? -54.580 -10.382 33.123 1.00 41.70 346 ALA C CA 1
ATOM 8372 C C . ALA C 1 346 ? -53.175 -10.917 33.364 1.00 29.02 346 ALA C C 1
ATOM 8373 O O . ALA C 1 346 ? -52.721 -11.867 32.730 1.00 38.52 346 ALA C O 1
ATOM 8375 N N . VAL C 1 347 ? -52.490 -10.270 34.288 1.00 25.90 347 VAL C N 1
ATOM 8376 C CA . VAL C 1 347 ? -51.183 -10.704 34.724 1.00 22.08 347 VAL C CA 1
ATOM 8377 C C . VAL C 1 347 ? -51.229 -10.707 36.257 1.00 25.56 347 VAL C C 1
ATOM 8378 O O . VAL C 1 347 ? -51.454 -9.679 36.898 1.00 27.30 347 VAL C O 1
ATOM 8382 N N . LEU C 1 348 ? -51.094 -11.891 36.835 1.00 18.33 348 LEU C N 1
ATOM 8383 C CA . LEU C 1 348 ? -51.189 -12.044 38.273 1.00 27.79 348 LEU C CA 1
ATOM 8384 C C . LEU C 1 348 ? -49.781 -12.164 38.842 1.00 44.25 348 LEU C C 1
ATOM 8385 O O . LEU C 1 348 ? -48.954 -12.931 38.328 1.00 22.88 348 LEU C O 1
ATOM 8390 N N . TYR C 1 349 ? -49.520 -11.385 39.891 1.00 27.28 349 TYR C N 1
ATOM 8391 C CA . TYR C 1 349 ? -48.233 -11.373 40.585 1.00 29.80 349 TYR C CA 1
ATOM 8392 C C . TYR C 1 349 ? -48.453 -11.649 42.054 1.00 32.49 349 TYR C C 1
ATOM 8393 O O . TYR C 1 349 ? -49.294 -11.012 42.695 1.00 42.83 349 TYR C O 1
ATOM 8402 N N . VAL C 1 350 ? -47.698 -12.597 42.593 1.00 39.26 350 VAL C N 1
ATOM 8403 C CA . VAL C 1 350 ? -47.837 -12.950 43.994 1.00 45.26 350 VAL C CA 1
ATOM 8404 C C . VAL C 1 350 ? -46.901 -12.098 44.818 1.00 12.64 350 VAL C C 1
ATOM 8405 O O . VAL C 1 350 ? -45.700 -12.178 44.641 1.00 51.70 350 VAL C O 1
ATOM 8409 N N . THR C 1 351 ? -47.455 -11.277 45.708 1.00 51.83 351 THR C N 1
ATOM 8410 C CA . THR C 1 351 ? -46.658 -10.373 46.547 1.00 44.60 351 THR C CA 1
ATOM 8411 C C . THR C 1 351 ? -46.187 -11.032 47.860 1.00 29.35 351 THR C C 1
ATOM 8412 O O . THR C 1 351 ? -45.101 -10.740 48.346 1.00 53.24 351 THR C O 1
ATOM 8416 N N . ASP C 1 352 ? -47.012 -11.918 48.418 1.00 49.87 352 ASP C N 1
ATOM 8417 C CA . ASP C 1 352 ? -46.725 -12.618 49.672 1.00 49.83 352 ASP C CA 1
ATOM 8418 C C . ASP C 1 352 ? -47.379 -13.998 49.658 1.00 42.18 352 ASP C C 1
ATOM 8419 O O . ASP C 1 352 ? -48.523 -14.141 49.241 1.00 37.11 352 ASP C O 1
ATOM 8424 N N . GLY C 1 353 ? -46.671 -15.012 50.133 1.00 37.63 353 GLY C N 1
ATOM 8425 C CA . GLY C 1 353 ? -47.282 -16.313 50.314 1.00 32.97 353 GLY C CA 1
ATOM 8426 C C . GLY C 1 353 ? -47.308 -17.195 49.077 1.00 71.13 353 GLY C C 1
ATOM 8427 O O . GLY C 1 353 ? -46.602 -16.947 48.093 1.00 40.31 353 GLY C O 1
ATOM 8428 N N . GLU C 1 354 ? -48.127 -18.243 49.139 1.00 48.69 354 GLU C N 1
ATOM 8429 C CA . GLU C 1 354 ? -48.244 -19.200 48.049 1.00 38.75 354 GLU C CA 1
ATOM 8430 C C . GLU C 1 354 ? -49.680 -19.676 47.903 1.00 48.85 354 GLU C C 1
ATOM 8431 O O . GLU C 1 354 ? -50.359 -19.959 48.889 1.00 41.37 354 GLU C O 1
ATOM 8437 N N . ALA C 1 355 ? -50.135 -19.767 46.661 1.00 63.09 355 ALA C N 1
ATOM 8438 C CA . ALA C 1 355 ? -51.457 -20.297 46.358 1.00 38.07 355 ALA C CA 1
ATOM 8439 C C . ALA C 1 355 ? -51.313 -21.440 45.376 1.00 37.34 355 ALA C C 1
ATOM 8440 O O . ALA C 1 355 ? -50.303 -21.564 44.691 1.00 56.91 355 ALA C O 1
ATOM 8442 N N . HIS C 1 356 ? -52.315 -22.294 45.318 1.00 29.35 356 HIS C N 1
ATOM 8443 C CA . HIS C 1 356 ? -52.341 -23.299 44.286 1.00 29.98 356 HIS C CA 1
ATOM 8444 C C . HIS C 1 356 ? -53.450 -22.916 43.320 1.00 32.51 356 HIS C C 1
ATOM 8445 O O . HIS C 1 356 ? -54.565 -22.618 43.731 1.00 27.76 356 HIS C O 1
ATOM 8452 N N . VAL C 1 357 ? -53.158 -22.892 42.031 1.00 7.55 357 VAL C N 1
ATOM 8453 C CA . VAL C 1 357 ? -54.179 -22.414 41.113 1.00 43.85 357 VAL C CA 1
ATOM 8454 C C . VAL C 1 357 ? -54.326 -23.319 39.898 1.00 45.79 357 VAL C C 1
ATOM 8455 O O . VAL C 1 357 ? -53.408 -24.062 39.548 1.00 52.27 357 VAL C O 1
ATOM 8459 N N . GLN C 1 358 ? -55.504 -23.288 39.286 1.00 33.12 358 GLN C N 1
ATOM 8460 C CA . GLN C 1 358 ? -55.728 -24.021 38.056 1.00 24.98 358 GLN C CA 1
ATOM 8461 C C . GLN C 1 358 ? -56.211 -23.030 37.018 1.00 30.13 358 GLN C C 1
ATOM 8462 O O . GLN C 1 358 ? -56.840 -22.026 37.353 1.00 30.27 358 GLN C O 1
ATOM 8468 N N . VAL C 1 359 ? -55.885 -23.291 35.762 1.00 19.61 359 VAL C N 1
ATOM 8469 C CA . VAL C 1 359 ? -56.330 -22.430 34.675 1.00 26.09 359 VAL C CA 1
ATOM 8470 C C . VAL C 1 359 ? -56.837 -23.259 33.516 1.00 34.80 359 VAL C C 1
ATOM 8471 O O . VAL C 1 359 ? -56.290 -24.327 33.221 1.00 36.21 359 VAL C O 1
ATOM 8475 N N . VAL C 1 360 ? -57.883 -22.778 32.853 1.00 24.14 360 VAL C N 1
ATOM 8476 C CA . VAL C 1 360 ? -58.486 -23.581 31.800 1.00 31.53 360 VAL C CA 1
ATOM 8477 C C . VAL C 1 360 ? -58.610 -22.905 30.438 1.00 9.85 360 VAL C C 1
ATOM 8478 O O . VAL C 1 360 ? -58.998 -21.746 30.333 1.00 53.42 360 VAL C O 1
ATOM 8482 N N . ASN C 1 361 ? -58.243 -23.663 29.411 1.00 50.11 361 ASN C N 1
ATOM 8483 C CA . ASN C 1 361 ? -58.362 -23.289 28.001 1.00 46.97 361 ASN C CA 1
ATOM 8484 C C . ASN C 1 361 ? -59.757 -22.993 27.525 1.00 40.62 361 ASN C C 1
ATOM 8485 O O . ASN C 1 361 ? -60.743 -23.326 28.166 1.00 34.30 361 ASN C O 1
ATOM 8490 N N . ASP C 1 362 ? -59.820 -22.443 26.327 1.00 34.44 362 ASP C N 1
ATOM 8491 C CA . ASP C 1 362 ? -61.029 -22.519 25.539 1.00 19.88 362 ASP C CA 1
ATOM 8492 C C . ASP C 1 362 ? -61.217 -23.956 25.001 1.00 29.32 362 ASP C C 1
ATOM 8493 O O . ASP C 1 362 ? -62.289 -24.319 24.524 1.00 33.41 362 ASP C O 1
ATOM 8498 N N . ASN C 1 363 ? -60.179 -24.780 25.088 1.00 26.73 363 ASN C N 1
ATOM 8499 C CA . ASN C 1 363 ? -60.316 -26.193 24.734 1.00 34.63 363 ASN C CA 1
ATOM 8500 C C . ASN C 1 363 ? -60.871 -26.981 25.913 1.00 53.93 363 ASN C C 1
ATOM 8501 O O . ASN C 1 363 ? -61.240 -28.159 25.781 1.00 24.80 363 ASN C O 1
ATOM 8506 N N . GLY C 1 364 ? -60.925 -26.320 27.068 1.00 30.57 364 GLY C N 1
ATOM 8507 C CA . GLY C 1 364 ? -61.378 -26.962 28.281 1.00 27.10 364 GLY C CA 1
ATOM 8508 C C . GLY C 1 364 ? -60.278 -27.853 28.795 1.00 26.50 364 GLY C C 1
ATOM 8509 O O . GLY C 1 364 ? -60.511 -28.893 29.389 1.00 33.31 364 GLY C O 1
ATOM 8510 N N . ASP C 1 365 ? -59.052 -27.441 28.533 1.00 48.54 365 ASP C N 1
ATOM 8511 C CA . ASP C 1 365 ? -57.899 -28.181 28.986 1.00 28.30 365 ASP C CA 1
ATOM 8512 C C . ASP C 1 365 ? -57.342 -27.465 30.200 1.00 43.48 365 ASP C C 1
ATOM 8513 O O . ASP C 1 365 ? -57.430 -26.243 30.302 1.00 44.67 365 ASP C O 1
ATOM 8518 N N . ARG C 1 366 ? -56.754 -28.207 31.124 1.00 24.69 366 ARG C N 1
ATOM 8519 C CA . ARG C 1 366 ? -56.037 -27.550 32.203 1.00 22.76 366 ARG C CA 1
ATOM 8520 C C . ARG C 1 366 ? -54.657 -27.119 31.708 1.00 45.17 366 ARG C C 1
ATOM 8521 O O . ARG C 1 366 ? -53.757 -27.951 31.565 1.00 37.71 366 ARG C O 1
ATOM 8529 N N . VAL C 1 367 ? -54.478 -25.828 31.438 1.00 33.06 367 VAL C N 1
ATOM 8530 C CA . VAL C 1 367 ? -53.164 -25.342 31.016 1.00 27.53 367 VAL C CA 1
ATOM 8531 C C . VAL C 1 367 ? -52.249 -24.943 32.156 1.00 21.32 367 VAL C C 1
ATOM 8532 O O . VAL C 1 367 ? -51.057 -24.744 31.953 1.00 40.47 367 VAL C O 1
ATOM 8536 N N . PHE C 1 368 ? -52.813 -24.792 33.346 1.00 50.22 368 PHE C N 1
ATOM 8537 C CA . PHE C 1 368 ? -52.014 -24.624 34.550 1.00 12.25 368 PHE C CA 1
ATOM 8538 C C . PHE C 1 368 ? -52.611 -25.397 35.703 1.00 33.91 368 PHE C C 1
ATOM 8539 O O . PHE C 1 368 ? -53.824 -25.590 35.785 1.00 57.15 368 PHE C O 1
ATOM 8547 N N . ASP C 1 369 ? -51.745 -25.826 36.605 1.00 49.39 369 ASP C N 1
ATOM 8548 C CA . ASP C 1 369 ? -52.166 -26.581 37.765 1.00 33.79 369 ASP C CA 1
ATOM 8549 C C . ASP C 1 369 ? -50.943 -26.789 38.642 1.00 55.58 369 ASP C C 1
ATOM 8550 O O . ASP C 1 369 ? -50.102 -27.644 38.362 1.00 63.38 369 ASP C O 1
ATOM 8555 N N . GLY C 1 370 ? -50.832 -25.986 39.691 1.00 26.82 370 GLY C N 1
ATOM 8556 C CA . GLY C 1 370 ? -49.676 -26.057 40.554 1.00 37.60 370 GLY C CA 1
ATOM 8557 C C . GLY C 1 370 ? -49.489 -24.832 41.419 1.00 40.59 370 GLY C C 1
ATOM 8558 O O . GLY C 1 370 ? -50.362 -23.966 41.498 1.00 32.50 370 GLY C O 1
ATOM 8559 N N . GLN C 1 371 ? -48.333 -24.769 42.070 1.00 51.51 371 GLN C N 1
ATOM 8560 C CA . GLN C 1 371 ? -48.037 -23.705 43.011 1.00 24.33 371 GLN C CA 1
ATOM 8561 C C . GLN C 1 371 ? -47.497 -22.476 42.300 1.00 35.10 371 GLN C C 1
ATOM 8562 O O . GLN C 1 371 ? -46.706 -22.574 41.363 1.00 43.85 371 GLN C O 1
ATOM 8568 N N . VAL C 1 372 ? -47.942 -21.318 42.758 1.00 27.31 372 VAL C N 1
ATOM 8569 C CA . VAL C 1 372 ? -47.422 -20.039 42.296 1.00 73.06 372 VAL C CA 1
ATOM 8570 C C . VAL C 1 372 ? -47.144 -19.188 43.546 1.00 19.22 372 VAL C C 1
ATOM 8571 O O . VAL C 1 372 ? -48.039 -18.965 44.354 1.00 36.14 372 VAL C O 1
ATOM 8575 N N . SER C 1 373 ? -45.891 -18.756 43.711 1.00 48.80 373 SER C N 1
ATOM 8576 C CA . SER C 1 373 ? -45.410 -18.156 44.970 1.00 34.65 373 SER C CA 1
ATOM 8577 C C . SER C 1 373 ? -44.815 -16.752 44.826 1.00 57.84 373 SER C C 1
ATOM 8578 O O . SER C 1 373 ? -44.859 -16.162 43.740 1.00 53.16 373 SER C O 1
ATOM 8581 N N . GLN C 1 374 ? -44.259 -16.221 45.917 1.00 36.96 374 GLN C N 1
ATOM 8582 C CA . GLN C 1 374 ? -43.785 -14.833 45.936 1.00 24.03 374 GLN C CA 1
ATOM 8583 C C . GLN C 1 374 ? -42.896 -14.543 44.740 1.00 55.16 374 GLN C C 1
ATOM 8584 O O . GLN C 1 374 ? -42.153 -15.410 44.293 1.00 29.24 374 GLN C O 1
ATOM 8590 N N . GLY C 1 375 ? -42.995 -13.323 44.219 1.00 30.34 375 GLY C N 1
ATOM 8591 C CA . GLY C 1 375 ? -42.179 -12.884 43.101 1.00 42.40 375 GLY C CA 1
ATOM 8592 C C . GLY C 1 375 ? -42.491 -13.476 41.733 1.00 41.75 375 GLY C C 1
ATOM 8593 O O . GLY C 1 375 ? -41.722 -13.291 40.796 1.00 38.00 375 GLY C O 1
ATOM 8594 N N . GLN C 1 376 ? -43.617 -14.169 41.604 1.00 20.42 376 GLN C N 1
ATOM 8595 C CA . GLN C 1 376 ? -43.953 -14.819 40.347 1.00 29.38 376 GLN C CA 1
ATOM 8596 C C . GLN C 1 376 ? -45.136 -14.210 39.598 1.00 30.71 376 GLN C C 1
ATOM 8597 O O . GLN C 1 376 ? -45.962 -13.510 40.174 1.00 30.79 376 GLN C O 1
ATOM 8603 N N . LEU C 1 377 ? -45.196 -14.498 38.300 1.00 48.89 377 LEU C N 1
ATOM 8604 C CA . LEU C 1 377 ? -46.195 -13.930 37.404 1.00 31.48 377 LEU C CA 1
ATOM 8605 C C . LEU C 1 377 ? -46.890 -15.066 36.716 1.00 32.78 377 LEU C C 1
ATOM 8606 O O . LEU C 1 377 ? -46.232 -15.944 36.152 1.00 23.79 377 LEU C O 1
ATOM 8611 N N . LEU C 1 378 ? -48.215 -15.067 36.782 1.00 32.46 378 LEU C N 1
ATOM 8612 C CA . LEU C 1 378 ? -48.997 -16.017 36.006 1.00 23.03 378 LEU C CA 1
ATOM 8613 C C . LEU C 1 378 ? -49.919 -15.238 35.114 1.00 36.58 378 LEU C C 1
ATOM 8614 O O . LEU C 1 378 ? -50.662 -14.382 35.587 1.00 35.81 378 LEU C O 1
ATOM 8619 N N . SER C 1 379 ? -49.847 -15.533 33.820 1.00 39.75 379 SER C N 1
ATOM 8620 C CA . SER C 1 379 ? -50.563 -14.788 32.790 1.00 37.75 379 SER C CA 1
ATOM 8621 C C . SER C 1 379 ? -51.916 -15.434 32.491 1.00 33.29 379 SER C C 1
ATOM 8622 O O . SER C 1 379 ? -51.973 -16.613 32.158 1.00 50.02 379 SER C O 1
ATOM 8625 N N . ILE C 1 380 ? -53.001 -14.672 32.627 1.00 21.03 380 ILE C N 1
ATOM 8626 C CA . ILE C 1 380 ? -54.354 -15.214 32.455 1.00 37.70 380 ILE C CA 1
ATOM 8627 C C . ILE C 1 380 ? -55.137 -14.515 31.345 1.00 25.59 380 ILE C C 1
ATOM 8628 O O . ILE C 1 380 ? -55.815 -13.513 31.582 1.00 43.23 380 ILE C O 1
ATOM 8633 N N . PRO C 1 381 ? -55.070 -15.055 30.129 1.00 13.94 381 PRO C N 1
ATOM 8634 C CA . PRO C 1 381 ? -55.729 -14.403 29.005 1.00 21.00 381 PRO C CA 1
ATOM 8635 C C . PRO C 1 381 ? -57.238 -14.300 29.206 1.00 47.99 381 PRO C C 1
ATOM 8636 O O . PRO C 1 381 ? -57.849 -15.065 29.955 1.00 33.83 381 PRO C O 1
ATOM 8640 N N . GLN C 1 382 ? -57.824 -13.323 28.532 1.00 36.89 382 GLN C N 1
ATOM 8641 C CA . GLN C 1 382 ? -59.260 -13.107 28.537 1.00 42.12 382 GLN C CA 1
ATOM 8642 C C . GLN C 1 382 ? -60.019 -14.370 28.164 1.00 26.84 382 GLN C C 1
ATOM 8643 O O . GLN C 1 382 ? -59.860 -14.890 27.062 1.00 59.00 382 GLN C O 1
ATOM 8649 N N . GLY C 1 383 ? -60.843 -14.868 29.075 1.00 24.85 383 GLY C N 1
ATOM 8650 C CA . GLY C 1 383 ? -61.646 -16.040 28.780 1.00 33.60 383 GLY C CA 1
ATOM 8651 C C . GLY C 1 383 ? -61.125 -17.317 29.396 1.00 25.13 383 GLY C C 1
ATOM 8652 O O . GLY C 1 383 ? -61.823 -18.327 29.450 1.00 57.31 383 GLY C O 1
ATOM 8653 N N . PHE C 1 384 ? -59.886 -17.292 29.857 1.00 34.41 384 PHE C N 1
ATOM 8654 C CA . PHE C 1 384 ? -59.364 -18.426 30.605 1.00 40.37 384 PHE C CA 1
ATOM 8655 C C . PHE C 1 384 ? -59.954 -18.371 32.018 1.00 41.91 384 PHE C C 1
ATOM 8656 O O . PHE C 1 384 ? -60.093 -17.295 32.608 1.00 15.85 384 PHE C O 1
ATOM 8664 N N . SER C 1 385 ? -60.297 -19.532 32.558 1.00 23.65 385 SER C N 1
ATOM 8665 C CA . SER C 1 385 ? -60.886 -19.599 33.881 1.00 23.33 385 SER C CA 1
ATOM 8666 C C . SER C 1 385 ? -59.858 -19.937 34.961 1.00 44.28 385 SER C C 1
ATOM 8667 O O . SER C 1 385 ? -58.929 -20.706 34.721 1.00 34.79 385 SER C O 1
ATOM 8670 N N . VAL C 1 386 ? -60.028 -19.347 36.146 1.00 34.25 386 VAL C N 1
ATOM 8671 C CA . VAL C 1 386 ? -59.014 -19.420 37.186 1.00 29.82 386 VAL C CA 1
ATOM 8672 C C . VAL C 1 386 ? -59.600 -19.655 38.559 1.00 51.01 386 VAL C C 1
ATOM 8673 O O . VAL C 1 386 ? -60.349 -18.830 39.077 1.00 51.45 386 VAL C O 1
ATOM 8677 N N . VAL C 1 387 ? -59.218 -20.762 39.169 1.00 25.37 387 VAL C N 1
ATOM 8678 C CA . VAL C 1 387 ? -59.502 -20.962 40.575 1.00 38.60 387 VAL C CA 1
ATOM 8679 C C . VAL C 1 387 ? -58.204 -20.819 41.398 1.00 40.41 387 VAL C C 1
ATOM 8680 O O . VAL C 1 387 ? -57.200 -21.469 41.119 1.00 46.33 387 VAL C O 1
ATOM 8684 N N . LYS C 1 388 ? -58.217 -19.934 42.388 1.00 47.21 388 LYS C N 1
ATOM 8685 C CA . LYS C 1 388 ? -57.062 -19.738 43.261 1.00 32.43 388 LYS C CA 1
ATOM 8686 C C . LYS C 1 388 ? -57.372 -20.301 44.651 1.00 29.78 388 LYS C C 1
ATOM 8687 O O . LYS C 1 388 ? -58.530 -20.331 45.053 1.00 44.93 388 LYS C O 1
ATOM 8693 N N . ARG C 1 389 ? -56.340 -20.727 45.380 1.00 18.81 389 ARG C N 1
ATOM 8694 C CA . ARG C 1 389 ? -56.496 -21.398 46.673 1.00 22.85 389 ARG C CA 1
ATOM 8695 C C . ARG C 1 389 ? -55.245 -21.243 47.541 1.00 40.57 389 ARG C C 1
ATOM 8696 O O . ARG C 1 389 ? -54.216 -21.852 47.251 1.00 44.97 389 ARG C O 1
ATOM 8704 N N . ALA C 1 390 ? -55.327 -20.445 48.605 1.00 37.51 390 ALA C N 1
ATOM 8705 C CA . ALA C 1 390 ? -54.149 -20.172 49.433 1.00 56.47 390 ALA C CA 1
ATOM 8706 C C . ALA C 1 390 ? -53.589 -21.430 50.088 1.00 32.19 390 ALA C C 1
ATOM 8707 O O . ALA C 1 390 ? -54.341 -22.254 50.597 1.00 36.59 390 ALA C O 1
ATOM 8709 N N . THR C 1 391 ? -52.262 -21.564 50.051 1.00 32.41 391 THR C N 1
ATOM 8710 C CA . THR C 1 391 ? -51.563 -22.738 50.563 1.00 39.67 391 THR C CA 1
ATOM 8711 C C . THR C 1 391 ? -50.727 -22.380 51.785 1.00 47.25 391 THR C C 1
ATOM 8712 O O . THR C 1 391 ? -50.376 -23.234 52.608 1.00 54.95 391 THR C O 1
ATOM 8716 N N . SER C 1 392 ? -50.405 -21.099 51.881 1.00 36.91 392 SER C N 1
ATOM 8717 C CA . SER C 1 392 ? -49.581 -20.584 52.954 1.00 82.02 392 SER C CA 1
ATOM 8718 C C . SER C 1 392 ? -50.458 -19.897 54.004 1.00 66.74 392 SER C C 1
ATOM 8719 O O . SER C 1 392 ? -51.655 -19.708 53.796 1.00 36.93 392 SER C O 1
ATOM 8722 N N . GLU C 1 393 ? -49.860 -19.548 55.140 1.00 81.52 393 GLU C N 1
ATOM 8723 C CA . GLU C 1 393 ? -50.575 -18.835 56.185 1.00 36.47 393 GLU C CA 1
ATOM 8724 C C . GLU C 1 393 ? -51.445 -17.779 55.522 1.00 37.27 393 GLU C C 1
ATOM 8725 O O . GLU C 1 393 ? -52.670 -17.796 55.636 1.00 63.83 393 GLU C O 1
ATOM 8731 N N . GLN C 1 394 ? -50.799 -16.863 54.816 1.00 33.25 394 GLN C N 1
ATOM 8732 C CA . GLN C 1 394 ? -51.502 -15.798 54.120 1.00 41.38 394 GLN C CA 1
ATOM 8733 C C . GLN C 1 394 ? -50.949 -15.616 52.708 1.00 41.80 394 GLN C C 1
ATOM 8734 O O . GLN C 1 394 ? -49.736 -15.648 52.485 1.00 52.42 394 GLN C O 1
ATOM 8740 N N . PHE C 1 395 ? -51.861 -15.445 51.758 1.00 39.42 395 PHE C N 1
ATOM 8741 C CA . PHE C 1 395 ? -51.522 -15.318 50.344 1.00 46.14 395 PHE C CA 1
ATOM 8742 C C . PHE C 1 395 ? -51.996 -13.959 49.839 1.00 35.52 395 PHE C C 1
ATOM 8743 O O . PHE C 1 395 ? -53.139 -13.578 50.076 1.00 70.85 395 PHE C O 1
ATOM 8751 N N . ARG C 1 396 ? -51.123 -13.210 49.175 1.00 32.29 396 ARG C N 1
ATOM 8752 C CA . ARG C 1 396 ? -51.495 -11.870 48.715 1.00 50.59 396 ARG C CA 1
ATOM 8753 C C . ARG C 1 396 ? -50.958 -11.601 47.320 1.00 45.09 396 ARG C C 1
ATOM 8754 O O . ARG C 1 396 ? -49.761 -11.678 47.078 1.00 31.74 396 ARG C O 1
ATOM 8762 N N . TRP C 1 397 ? -51.851 -11.281 46.399 1.00 48.04 397 TRP C N 1
ATOM 8763 C CA . TRP C 1 397 ? -51.444 -11.116 45.014 1.00 42.65 397 TRP C CA 1
ATOM 8764 C C . TRP C 1 397 ? -51.876 -9.785 44.444 1.00 38.74 397 TRP C C 1
ATOM 8765 O O . TRP C 1 397 ? -52.520 -8.975 45.110 1.00 36.16 397 TRP C O 1
ATOM 8776 N N . ILE C 1 398 ? -51.502 -9.560 43.198 1.00 30.18 398 ILE C N 1
ATOM 8777 C CA . ILE C 1 398 ? -51.936 -8.369 42.506 1.00 27.39 398 ILE C CA 1
ATOM 8778 C C . ILE C 1 398 ? -52.235 -8.750 41.054 1.00 35.26 398 ILE C C 1
ATOM 8779 O O . ILE C 1 398 ? -51.422 -9.399 40.394 1.00 60.89 398 ILE C O 1
ATOM 8784 N N . GLU C 1 399 ? -53.432 -8.413 40.583 1.00 17.84 399 GLU C N 1
ATOM 8785 C CA . GLU C 1 399 ? -53.842 -8.743 39.216 1.00 38.36 399 GLU C CA 1
ATOM 8786 C C . GLU C 1 399 ? -53.823 -7.481 38.372 1.00 25.38 399 GLU C C 1
ATOM 8787 O O . GLU C 1 399 ? -54.339 -6.447 38.779 1.00 36.88 399 GLU C O 1
ATOM 8793 N N . PHE C 1 400 ? -53.195 -7.557 37.209 1.00 50.15 400 PHE C N 1
ATOM 8794 C CA . PHE C 1 400 ? -53.178 -6.432 36.285 1.00 32.36 400 PHE C CA 1
ATOM 8795 C C . PHE C 1 400 ? -54.002 -6.778 35.059 1.00 39.30 400 PHE C C 1
ATOM 8796 O O . PHE C 1 400 ? -53.740 -7.767 34.373 1.00 31.38 400 PHE C O 1
ATOM 8804 N N . LYS C 1 401 ? -55.010 -5.972 34.780 1.00 17.46 401 LYS C N 1
ATOM 8805 C CA . LYS C 1 401 ? -55.884 -6.301 33.676 1.00 23.29 401 LYS C CA 1
ATOM 8806 C C . LYS C 1 401 ? -55.864 -5.233 32.607 1.00 25.05 401 LYS C C 1
ATOM 8807 O O . LYS C 1 401 ? -55.854 -4.037 32.891 1.00 22.47 401 LYS C O 1
ATOM 8813 N N . THR C 1 402 ? -55.853 -5.687 31.364 1.00 24.05 402 THR C N 1
ATOM 8814 C CA . THR C 1 402 ? -55.864 -4.799 30.207 1.00 27.76 402 THR C CA 1
ATOM 8815 C C . THR C 1 402 ? -57.254 -4.274 29.849 1.00 20.53 402 THR C C 1
ATOM 8816 O O . THR C 1 402 ? -57.732 -4.476 28.736 1.00 28.07 402 THR C O 1
ATOM 8820 N N . ASN C 1 403 ? -57.900 -3.602 30.796 1.00 52.67 403 ASN C N 1
ATOM 8821 C CA . ASN C 1 403 ? -59.200 -2.971 30.558 1.00 37.01 403 ASN C CA 1
ATOM 8822 C C . ASN C 1 403 ? -59.521 -2.029 31.713 1.00 40.47 403 ASN C C 1
ATOM 8823 O O . ASN C 1 403 ? -59.375 -2.410 32.873 1.00 55.91 403 ASN C O 1
ATOM 8828 N N . ALA C 1 404 ? -59.936 -0.803 31.403 1.00 40.77 404 ALA C N 1
ATOM 8829 C CA . ALA C 1 404 ? -60.091 0.231 32.430 1.00 27.20 404 ALA C CA 1
ATOM 8830 C C . ALA C 1 404 ? -61.229 -0.096 33.396 1.00 48.76 404 ALA C C 1
ATOM 8831 O O . ALA C 1 404 ? -61.438 0.578 34.404 1.00 61.88 404 ALA C O 1
ATOM 8833 N N . ASN C 1 405 ? -61.961 -1.145 33.069 1.00 42.80 405 ASN C N 1
ATOM 8834 C CA . ASN C 1 405 ? -62.998 -1.661 33.926 1.00 20.54 405 ASN C CA 1
ATOM 8835 C C . ASN C 1 405 ? -63.206 -3.116 33.534 1.00 44.95 405 ASN C C 1
ATOM 8836 O O . ASN C 1 405 ? -64.047 -3.416 32.705 1.00 41.39 405 ASN C O 1
ATOM 8841 N N . ALA C 1 406 ? -62.412 -4.023 34.090 1.00 37.36 406 ALA C N 1
ATOM 8842 C CA . ALA C 1 406 ? -62.531 -5.421 33.705 1.00 16.81 406 ALA C CA 1
ATOM 8843 C C . ALA C 1 406 ? -63.851 -5.948 34.220 1.00 41.06 406 ALA C C 1
ATOM 8844 O O . ALA C 1 406 ? -64.432 -5.381 35.137 1.00 55.97 406 ALA C O 1
ATOM 8846 N N . GLN C 1 407 ? -64.321 -7.038 33.635 1.00 36.35 407 GLN C N 1
ATOM 8847 C CA . GLN C 1 407 ? -65.591 -7.624 34.034 1.00 43.66 407 GLN C CA 1
ATOM 8848 C C . GLN C 1 407 ? -65.405 -9.092 34.385 1.00 63.14 407 GLN C C 1
ATOM 8849 O O . GLN C 1 407 ? -65.168 -9.919 33.506 1.00 54.59 407 GLN C O 1
ATOM 8855 N N . ILE C 1 408 ? -65.494 -9.431 35.664 1.00 24.88 408 ILE C N 1
ATOM 8856 C CA . ILE C 1 408 ? -65.291 -10.824 36.030 1.00 26.88 408 ILE C CA 1
ATOM 8857 C C . ILE C 1 408 ? -66.592 -11.597 35.869 1.00 21.85 408 ILE C C 1
ATOM 8858 O O . ILE C 1 408 ? -67.672 -11.049 36.001 1.00 33.81 408 ILE C O 1
ATOM 8863 N N . ASN C 1 409 ? -66.474 -12.875 35.556 1.00 20.09 409 ASN C N 1
ATOM 8864 C CA . ASN C 1 409 ? -67.628 -13.741 35.447 1.00 27.54 409 ASN C CA 1
ATOM 8865 C C . ASN C 1 409 ? -67.368 -14.990 36.252 1.00 29.56 409 ASN C C 1
ATOM 8866 O O . ASN C 1 409 ? -66.295 -15.578 36.206 1.00 35.14 409 ASN C O 1
ATOM 8871 N N . THR C 1 410 ? -68.361 -15.391 37.012 1.00 41.12 410 THR C N 1
ATOM 8872 C CA . THR C 1 410 ? -68.143 -16.427 37.979 1.00 30.51 410 THR C CA 1
ATOM 8873 C C . THR C 1 410 ? -68.830 -17.697 37.492 1.00 26.36 410 THR C C 1
ATOM 8874 O O . THR C 1 410 ? -69.905 -17.638 36.915 1.00 61.09 410 THR C O 1
ATOM 8878 N N . LEU C 1 411 ? -68.184 -18.838 37.670 1.00 27.34 411 LEU C N 1
ATOM 8879 C CA . LEU C 1 411 ? -68.764 -20.104 37.244 1.00 20.89 411 LEU C CA 1
ATOM 8880 C C . LEU C 1 411 ? -69.496 -20.791 38.394 1.00 46.85 411 LEU C C 1
ATOM 8881 O O . LEU C 1 411 ? -70.079 -21.859 38.221 1.00 32.93 411 LEU C O 1
ATOM 8886 N N . ALA C 1 412 ? -69.458 -20.179 39.573 1.00 36.92 412 ALA C N 1
ATOM 8887 C CA . ALA C 1 412 ? -70.124 -20.748 40.735 1.00 50.91 412 ALA C CA 1
ATOM 8888 C C . ALA C 1 412 ? -70.308 -19.688 41.808 1.00 52.78 412 ALA C C 1
ATOM 8889 O O . ALA C 1 412 ? -69.402 -18.909 42.070 1.00 53.63 412 ALA C O 1
ATOM 8891 N N . GLY C 1 413 ? -71.480 -19.661 42.430 1.00 59.29 413 GLY C N 1
ATOM 8892 C CA . GLY C 1 413 ? -71.747 -18.691 43.472 1.00 50.50 413 GLY C CA 1
ATOM 8893 C C . GLY C 1 413 ? -73.035 -17.968 43.181 1.00 30.52 413 GLY C C 1
ATOM 8894 O O . GLY C 1 413 ? -73.757 -18.344 42.268 1.00 64.85 413 GLY C O 1
ATOM 8895 N N . ARG C 1 414 ? -73.319 -16.923 43.944 1.00 45.72 414 ARG C N 1
ATOM 8896 C CA . ARG C 1 414 ? -74.593 -16.226 43.827 1.00 47.12 414 ARG C CA 1
ATOM 8897 C C . ARG C 1 414 ? -74.636 -15.291 42.632 1.00 43.09 414 ARG C C 1
ATOM 8898 O O . ARG C 1 414 ? -75.712 -14.828 42.253 1.00 62.89 414 ARG C O 1
ATOM 8906 N N . THR C 1 415 ? -73.466 -15.018 42.048 1.00 60.53 415 THR C N 1
ATOM 8907 C CA . THR C 1 415 ? -73.355 -14.229 40.812 1.00 32.53 415 THR C CA 1
ATOM 8908 C C . THR C 1 415 ? -73.051 -15.101 39.594 1.00 53.44 415 THR C C 1
ATOM 8909 O O . THR C 1 415 ? -72.905 -14.589 38.488 1.00 46.75 415 THR C O 1
ATOM 8913 N N . SER C 1 416 ? -72.944 -16.411 39.800 1.00 42.59 416 SER C N 1
ATOM 8914 C CA . SER C 1 416 ? -72.470 -17.312 38.758 1.00 26.21 416 SER C CA 1
ATOM 8915 C C . SER C 1 416 ? -73.213 -17.137 37.451 1.00 44.41 416 SER C C 1
ATOM 8916 O O . SER C 1 416 ? -74.277 -16.517 37.408 1.00 65.37 416 SER C O 1
ATOM 8919 N N . VAL C 1 417 ? -72.640 -17.666 36.377 1.00 30.34 417 VAL C N 1
ATOM 8920 C CA . VAL C 1 417 ? -73.302 -17.611 35.086 1.00 53.73 417 VAL C CA 1
ATOM 8921 C C . VAL C 1 417 ? -74.363 -18.708 35.100 1.00 69.06 417 VAL C C 1
ATOM 8922 O O . VAL C 1 417 ? -75.333 -18.670 34.340 1.00 60.07 417 VAL C O 1
ATOM 8926 N N . LEU C 1 418 ? -74.184 -19.676 35.995 1.00 31.22 418 LEU C N 1
ATOM 8927 C CA . LEU C 1 418 ? -75.104 -20.799 36.079 1.00 49.73 418 LEU C CA 1
ATOM 8928 C C . LEU C 1 418 ? -76.362 -20.420 36.849 1.00 50.68 418 LEU C C 1
ATOM 8929 O O . LEU C 1 418 ? -77.407 -21.059 36.726 1.00 56.45 418 LEU C O 1
ATOM 8934 N N . ARG C 1 419 ? -76.245 -19.368 37.646 1.00 50.33 419 ARG C N 1
ATOM 8935 C CA . ARG C 1 419 ? -77.361 -18.831 38.388 1.00 36.17 419 ARG C CA 1
ATOM 8936 C C . ARG C 1 419 ? -78.380 -18.327 37.388 1.00 45.27 419 ARG C C 1
ATOM 8937 O O . ARG C 1 419 ? -79.567 -18.586 37.512 1.00 55.53 419 ARG C O 1
ATOM 8945 N N . GLY C 1 420 ? -77.898 -17.603 36.389 1.00 30.94 420 GLY C N 1
ATOM 8946 C CA . GLY C 1 420 ? -78.760 -17.002 35.387 1.00 55.13 420 GLY C CA 1
ATOM 8947 C C . GLY C 1 420 ? -79.162 -17.942 34.268 1.00 56.78 420 GLY C C 1
ATOM 8948 O O . GLY C 1 420 ? -79.711 -17.517 33.247 1.00 53.36 420 GLY C O 1
ATOM 8949 N N . LEU C 1 421 ? -78.881 -19.226 34.463 1.00 39.30 421 LEU C N 1
ATOM 8950 C CA . LEU C 1 421 ? -79.373 -20.273 33.576 1.00 41.92 421 LEU C CA 1
ATOM 8951 C C . LEU C 1 421 ? -80.693 -20.895 34.081 1.00 73.57 421 LEU C C 1
ATOM 8952 O O . LEU C 1 421 ? -80.803 -21.302 35.238 1.00 46.72 421 LEU C O 1
ATOM 8957 N N . PRO C 1 422 ? -81.707 -20.958 33.212 1.00 17.26 422 PRO C N 1
ATOM 8958 C CA . PRO C 1 422 ? -82.863 -21.807 33.456 1.00 34.26 422 PRO C CA 1
ATOM 8959 C C . PRO C 1 422 ? -82.440 -23.221 33.812 1.00 27.44 422 PRO C C 1
ATOM 8960 O O . PRO C 1 422 ? -81.619 -23.789 33.109 1.00 56.03 422 PRO C O 1
ATOM 8964 N N . LEU C 1 423 ? -83.010 -23.786 34.868 1.00 25.43 423 LEU C N 1
ATOM 8965 C CA . LEU C 1 423 ? -82.648 -25.124 35.323 1.00 39.96 423 LEU C CA 1
ATOM 8966 C C . LEU C 1 423 ? -82.711 -26.216 34.256 1.00 56.33 423 LEU C C 1
ATOM 8967 O O . LEU C 1 423 ? -81.858 -27.101 34.208 1.00 37.19 423 LEU C O 1
ATOM 8972 N N . GLU C 1 424 ? -83.721 -26.176 33.403 1.00 35.82 424 GLU C N 1
ATOM 8973 C CA . GLU C 1 424 ? -83.826 -27.204 32.378 1.00 37.86 424 GLU C CA 1
ATOM 8974 C C . GLU C 1 424 ? -82.637 -27.155 31.403 1.00 60.00 424 GLU C C 1
ATOM 8975 O O . GLU C 1 424 ? -82.329 -28.149 30.736 1.00 42.83 424 GLU C O 1
ATOM 8981 N N . VAL C 1 425 ? -81.969 -26.003 31.330 1.00 46.35 425 VAL C N 1
ATOM 8982 C CA . VAL C 1 425 ? -80.713 -25.903 30.581 1.00 41.14 425 VAL C CA 1
ATOM 8983 C C . VAL C 1 425 ? -79.569 -26.593 31.334 1.00 60.74 425 VAL C C 1
ATOM 8984 O O . VAL C 1 425 ? -78.821 -27.387 30.748 1.00 30.84 425 VAL C O 1
ATOM 8988 N N . ILE C 1 426 ? -79.434 -26.288 32.626 1.00 34.40 426 ILE C N 1
ATOM 8989 C CA . ILE C 1 426 ? -78.450 -26.965 33.462 1.00 18.07 426 ILE C CA 1
ATOM 8990 C C . ILE C 1 426 ? -78.670 -28.483 33.448 1.00 22.28 426 ILE C C 1
ATOM 8991 O O . ILE C 1 426 ? -77.739 -29.242 33.221 1.00 34.53 426 ILE C O 1
ATOM 8996 N N . SER C 1 427 ? -79.904 -28.928 33.653 1.00 29.79 427 SER C N 1
ATOM 8997 C CA . SER C 1 427 ? -80.178 -30.358 33.797 1.00 41.48 427 SER C CA 1
ATOM 8998 C C . SER C 1 427 ? -79.885 -31.130 32.527 1.00 49.77 427 SER C C 1
ATOM 8999 O O . SER C 1 427 ? -79.204 -32.150 32.555 1.00 40.94 427 SER C O 1
ATOM 9002 N N . ASN C 1 428 ? -80.422 -30.650 31.414 1.00 40.44 428 ASN C N 1
ATOM 9003 C CA . ASN C 1 428 ? -80.195 -31.289 30.131 1.00 23.95 428 ASN C CA 1
ATOM 9004 C C . ASN C 1 428 ? -78.764 -31.121 29.657 1.00 53.65 428 ASN C C 1
ATOM 9005 O O . ASN C 1 428 ? -78.175 -32.048 29.096 1.00 35.71 428 ASN C O 1
ATOM 9010 N N . GLY C 1 429 ? -78.219 -29.925 29.888 1.00 54.54 429 GLY C N 1
ATOM 9011 C CA . GLY C 1 429 ? -76.848 -29.595 29.538 1.00 17.57 429 GLY C CA 1
ATOM 9012 C C . GLY C 1 429 ? -75.836 -30.604 30.050 1.00 45.89 429 GLY C C 1
ATOM 9013 O O . GLY C 1 429 ? -75.015 -31.096 29.284 1.00 40.68 429 GLY C O 1
ATOM 9014 N N . TYR C 1 430 ? -75.889 -30.926 31.342 1.00 44.92 430 TYR C N 1
ATOM 9015 C CA . TYR C 1 430 ? -74.886 -31.809 31.940 1.00 44.26 430 TYR C CA 1
ATOM 9016 C C . TYR C 1 430 ? -75.396 -33.225 32.131 1.00 50.80 430 TYR C C 1
ATOM 9017 O O . TYR C 1 430 ? -74.654 -34.126 32.546 1.00 39.51 430 TYR C O 1
ATOM 9026 N N . GLN C 1 431 ? -76.666 -33.412 31.793 1.00 53.30 431 GLN C N 1
ATOM 9027 C CA . GLN C 1 431 ? -77.349 -34.674 32.017 1.00 46.73 431 GLN C CA 1
ATOM 9028 C C . GLN C 1 431 ? -77.209 -35.114 33.456 1.00 38.19 431 GLN C C 1
ATOM 9029 O O . GLN C 1 431 ? -76.479 -36.055 33.779 1.00 43.35 431 GLN C O 1
ATOM 9035 N N . ILE C 1 432 ? -77.910 -34.370 34.305 1.00 32.09 432 ILE C N 1
ATOM 9036 C CA . ILE C 1 432 ? -78.028 -34.636 35.722 1.00 27.72 432 ILE C CA 1
ATOM 9037 C C . ILE C 1 432 ? -79.502 -34.452 36.128 1.00 59.03 432 ILE C C 1
ATOM 9038 O O . ILE C 1 432 ? -80.336 -33.980 35.337 1.00 37.76 432 ILE C O 1
ATOM 9043 N N . SER C 1 433 ? -79.810 -34.839 37.361 1.00 53.19 433 SER C N 1
ATOM 9044 C CA . SER C 1 433 ? -81.143 -34.712 37.927 1.00 17.64 433 SER C CA 1
ATOM 9045 C C . SER C 1 433 ? -81.604 -33.257 37.978 1.00 54.09 433 SER C C 1
ATOM 9046 O O . SER C 1 433 ? -80.862 -32.346 37.633 1.00 54.99 433 SER C O 1
ATOM 9049 N N . LEU C 1 434 ? -82.839 -33.042 38.412 1.00 58.96 434 LEU C N 1
ATOM 9050 C CA . LEU C 1 434 ? -83.300 -31.698 38.749 1.00 49.47 434 LEU C CA 1
ATOM 9051 C C . LEU C 1 434 ? -82.853 -31.352 40.161 1.00 69.65 434 LEU C C 1
ATOM 9052 O O . LEU C 1 434 ? -82.591 -30.190 40.461 1.00 57.07 434 LEU C O 1
ATOM 9057 N N . GLU C 1 435 ? -82.795 -32.366 41.026 1.00 69.75 435 GLU C N 1
ATOM 9058 C CA . GLU C 1 435 ? -82.276 -32.206 42.379 1.00 61.59 435 GLU C CA 1
ATOM 9059 C C . GLU C 1 435 ? -80.850 -31.700 42.239 1.00 99.80 435 GLU C C 1
ATOM 9060 O O . GLU C 1 435 ? -80.486 -30.651 42.799 1.00 52.44 435 GLU C O 1
ATOM 9066 N N . GLU C 1 436 ? -80.060 -32.447 41.464 1.00 63.11 436 GLU C N 1
ATOM 9067 C CA . GLU C 1 436 ? -78.666 -32.107 41.195 1.00 36.59 436 GLU C CA 1
ATOM 9068 C C . GLU C 1 436 ? -78.561 -30.721 40.544 1.00 65.59 436 GLU C C 1
ATOM 9069 O O . GLU C 1 436 ? -77.669 -29.940 40.865 1.00 31.21 436 GLU C O 1
ATOM 9075 N N . ALA C 1 437 ? -79.486 -30.399 39.646 1.00 43.17 437 ALA C N 1
ATOM 9076 C CA . ALA C 1 437 ? -79.439 -29.101 38.973 1.00 66.51 437 ALA C CA 1
ATOM 9077 C C . ALA C 1 437 ? -79.698 -27.925 39.929 1.00 50.36 437 ALA C C 1
ATOM 9078 O O . ALA C 1 437 ? -79.089 -26.864 39.798 1.00 52.61 437 ALA C O 1
ATOM 9080 N N . ARG C 1 438 ? -80.586 -28.124 40.898 1.00 57.20 438 ARG C N 1
ATOM 9081 C CA . ARG C 1 438 ? -80.930 -27.071 41.849 1.00 53.24 438 ARG C CA 1
ATOM 9082 C C . ARG C 1 438 ? -79.783 -26.775 42.819 1.00 65.62 438 ARG C C 1
ATOM 9083 O O . ARG C 1 438 ? -79.644 -25.651 43.306 1.00 43.63 438 ARG C O 1
ATOM 9091 N N . ARG C 1 439 ? -78.959 -27.780 43.100 1.00 35.39 439 ARG C N 1
ATOM 9092 C CA . ARG C 1 439 ? -77.806 -27.572 43.967 1.00 28.22 439 ARG C CA 1
ATOM 9093 C C . ARG C 1 439 ? -76.712 -26.832 43.212 1.00 51.12 439 ARG C C 1
ATOM 9094 O O . ARG C 1 439 ? -76.248 -25.781 43.656 1.00 59.70 439 ARG C O 1
ATOM 9102 N N . VAL C 1 440 ? -76.307 -27.392 42.071 1.00 52.01 440 VAL C N 1
ATOM 9103 C CA . VAL C 1 440 ? -75.255 -26.825 41.227 1.00 19.94 440 VAL C CA 1
ATOM 9104 C C . VAL C 1 440 ? -75.508 -25.339 40.924 1.00 68.28 440 VAL C C 1
ATOM 9105 O O . VAL C 1 440 ? -74.576 -24.565 40.664 1.00 39.94 440 VAL C O 1
ATOM 9109 N N . LYS C 1 441 ? -76.777 -24.947 40.995 1.00 44.25 441 LYS C N 1
ATOM 9110 C CA . LYS C 1 441 ? -77.200 -23.579 40.728 1.00 19.30 441 LYS C CA 1
ATOM 9111 C C . LYS C 1 441 ? -77.237 -22.727 41.998 1.00 61.21 441 LYS C C 1
ATOM 9112 O O . LYS C 1 441 ? -77.020 -21.514 41.955 1.00 45.11 441 LYS C O 1
ATOM 9118 N N . PHE C 1 442 ? -77.503 -23.366 43.134 1.00 33.30 442 PHE C N 1
ATOM 9119 C CA . PHE C 1 442 ? -77.893 -22.621 44.323 1.00 55.96 442 PHE C CA 1
ATOM 9120 C C . PHE C 1 442 ? -77.045 -22.843 45.581 1.00 53.20 442 PHE C C 1
ATOM 9121 O O . PHE C 1 442 ? -76.949 -21.947 46.419 1.00 60.15 442 PHE C O 1
ATOM 9129 N N . ASN C 1 443 ? -76.454 -24.023 45.737 1.00 40.59 443 ASN C N 1
ATOM 9130 C CA . ASN C 1 443 ? -75.748 -24.330 46.984 1.00 46.76 443 ASN C CA 1
ATOM 9131 C C . ASN C 1 443 ? -74.744 -23.260 47.390 1.00 16.01 443 ASN C C 1
ATOM 9132 O O . ASN C 1 443 ? -74.731 -22.815 48.532 1.00 50.84 443 ASN C O 1
ATOM 9137 N N . THR C 1 444 ? -73.900 -22.845 46.455 1.00 70.50 444 THR C N 1
ATOM 9138 C CA . THR C 1 444 ? -72.882 -21.848 46.757 1.00 64.96 444 THR C CA 1
ATOM 9139 C C . THR C 1 444 ? -73.535 -20.485 46.897 1.00 54.01 444 THR C C 1
ATOM 9140 O O . THR C 1 444 ? -74.032 -19.933 45.910 1.00 42.97 444 THR C O 1
ATOM 9144 N N . ILE C 1 445 ? -73.549 -19.962 48.125 1.00 21.49 445 ILE C N 1
ATOM 9145 C CA . ILE C 1 445 ? -74.229 -18.698 48.412 1.00 67.08 445 ILE C CA 1
ATOM 9146 C C . ILE C 1 445 ? -73.262 -17.544 48.284 1.00 55.27 445 ILE C C 1
ATOM 9147 O O . ILE C 1 445 ? -73.665 -16.382 48.197 1.00 50.06 445 ILE C O 1
ATOM 9152 N N . GLU C 1 446 ? -71.978 -17.871 48.282 1.00 32.18 446 GLU C N 1
ATOM 9153 C CA . GLU C 1 446 ? -70.959 -16.845 48.274 1.00 47.85 446 GLU C CA 1
ATOM 9154 C C . GLU C 1 446 ? -70.650 -16.374 46.859 1.00 58.86 446 GLU C C 1
ATOM 9155 O O . GLU C 1 446 ? -70.807 -17.116 45.887 1.00 36.84 446 GLU C O 1
ATOM 9161 N N . THR C 1 447 ? -70.219 -15.122 46.768 1.00 67.25 447 THR C N 1
ATOM 9162 C CA . THR C 1 447 ? -69.979 -14.449 45.501 1.00 36.82 447 THR C CA 1
ATOM 9163 C C . THR C 1 447 ? -68.613 -14.761 44.897 1.00 45.52 447 THR C C 1
ATOM 9164 O O . THR C 1 447 ? -68.515 -15.189 43.752 1.00 53.21 447 THR C O 1
ATOM 9168 N N . THR C 1 448 ? -67.560 -14.539 45.678 1.00 71.32 448 THR C N 1
ATOM 9169 C CA . THR C 1 448 ? -66.194 -14.584 45.163 1.00 39.81 448 THR C CA 1
ATOM 9170 C C . THR C 1 448 ? -65.287 -15.504 45.967 1.00 35.48 448 THR C C 1
ATOM 9171 O O . THR C 1 448 ? -64.625 -16.374 45.393 1.00 34.29 448 THR C O 1
ATOM 9175 N N . LEU C 1 449 ? -65.257 -15.294 47.288 1.00 69.95 449 LEU C N 1
ATOM 9176 C CA . LEU C 1 449 ? -64.422 -16.067 48.224 1.00 39.38 449 LEU C CA 1
ATOM 9177 C C . LEU C 1 449 ? -65.220 -17.160 48.900 1.00 35.53 449 LEU C C 1
ATOM 9178 O O . LEU C 1 449 ? -66.439 -17.045 49.045 1.00 75.60 449 LEU C O 1
ATOM 9183 N N . THR C 1 450 ? -64.534 -18.205 49.344 1.00 22.03 450 THR C N 1
ATOM 9184 C CA . THR C 1 450 ? -65.216 -19.407 49.828 1.00 54.83 450 THR C CA 1
ATOM 9185 C C . THR C 1 450 ? -64.215 -20.367 50.480 1.00 27.70 450 THR C C 1
ATOM 9186 O O . THR C 1 450 ? -63.026 -20.269 50.229 1.00 58.79 450 THR C O 1
ATOM 9190 N N . HIS C 1 451 ? -64.677 -21.292 51.315 1.00 34.19 451 HIS C N 1
ATOM 9191 C CA . HIS C 1 451 ? -63.748 -22.229 51.961 1.00 50.42 451 HIS C CA 1
ATOM 9192 C C . HIS C 1 451 ? -63.490 -23.457 51.090 1.00 37.24 451 HIS C C 1
ATOM 9193 O O . HIS C 1 451 ? -64.367 -23.900 50.352 1.00 43.23 451 HIS C O 1
ATOM 9200 N N . SER C 1 452 ? -62.283 -24.006 51.180 1.00 33.04 452 SER C N 1
ATOM 9201 C CA . SER C 1 452 ? -61.914 -25.145 50.353 1.00 25.77 452 SER C CA 1
ATOM 9202 C C . SER C 1 452 ? -62.337 -26.448 50.984 1.00 31.91 452 SER C C 1
ATOM 9203 O O . SER C 1 452 ? -61.551 -27.114 51.655 1.00 67.15 452 SER C O 1
ATOM 9206 N N . SER C 1 453 ? -63.597 -26.802 50.737 1.00 106.61 453 SER C N 1
ATOM 9207 C CA . SER C 1 453 ? -64.257 -27.945 51.360 1.00 98.56 453 SER C CA 1
ATOM 9208 C C . SER C 1 453 ? -65.713 -28.015 50.892 1.00 99.29 453 SER C C 1
ATOM 9209 O O . SER C 1 453 ? -66.363 -26.979 50.709 1.00 86.22 453 SER C O 1
ATOM 9212 N N . GLY C 1 454 ? -66.225 -29.229 50.700 1.00 71.61 454 GLY C N 1
ATOM 9213 C CA . GLY C 1 454 ? -67.611 -29.414 50.304 1.00 34.77 454 GLY C CA 1
ATOM 9214 C C . GLY C 1 454 ? -68.341 -30.363 51.240 1.00 121.51 454 GLY C C 1
ATOM 9215 O O . GLY C 1 454 ? -67.788 -30.771 52.265 1.00 84.85 454 GLY C O 1
ATOM 9216 N N . PRO C 1 455 ? -69.589 -30.724 50.892 1.00 141.44 455 PRO C N 1
ATOM 9217 C CA . PRO C 1 455 ? -70.402 -31.650 51.694 1.00 118.08 455 PRO C CA 1
ATOM 9218 C C . PRO C 1 455 ? -69.674 -32.972 51.952 1.00 114.93 455 PRO C C 1
ATOM 9219 O O . PRO C 1 455 ? -70.266 -33.932 52.456 1.00 63.38 455 PRO C O 1
ATOM 9223 N N . GLN D 1 2 ? -48.407 -15.388 -0.919 1.00 45.62 2 GLN D N 1
ATOM 9224 C CA . GLN D 1 2 ? -47.929 -15.082 0.431 1.00 141.06 2 GLN D CA 1
ATOM 9225 C C . GLN D 1 2 ? -47.323 -16.307 1.156 1.00 143.72 2 GLN D C 1
ATOM 9226 O O . GLN D 1 2 ? -48.051 -17.235 1.519 1.00 122.01 2 GLN D O 1
ATOM 9232 N N . PHE D 1 3 ? -46.002 -16.291 1.369 1.00 122.64 3 PHE D N 1
ATOM 9233 C CA . PHE D 1 3 ? -45.263 -17.365 2.070 1.00 108.47 3 PHE D CA 1
ATOM 9234 C C . PHE D 1 3 ? -45.983 -17.875 3.328 1.00 132.22 3 PHE D C 1
ATOM 9235 O O . PHE D 1 3 ? -46.667 -17.104 4.000 1.00 171.66 3 PHE D O 1
ATOM 9243 N N . PRO D 1 4 ? -45.833 -19.177 3.658 1.00 129.29 4 PRO D N 1
ATOM 9244 C CA . PRO D 1 4 ? -45.079 -20.226 2.962 1.00 87.64 4 PRO D CA 1
ATOM 9245 C C . PRO D 1 4 ? -45.928 -20.849 1.880 1.00 65.66 4 PRO D C 1
ATOM 9246 O O . PRO D 1 4 ? -45.779 -22.038 1.613 1.00 54.19 4 PRO D O 1
ATOM 9250 N N . ASN D 1 5 ? -46.833 -20.051 1.315 1.00 82.59 5 ASN D N 1
ATOM 9251 C CA . ASN D 1 5 ? -47.612 -20.408 0.135 1.00 45.06 5 ASN D CA 1
ATOM 9252 C C . ASN D 1 5 ? -47.160 -19.575 -1.052 1.00 33.49 5 ASN D C 1
ATOM 9253 O O . ASN D 1 5 ? -47.962 -19.202 -1.894 1.00 51.86 5 ASN D O 1
ATOM 9258 N N . GLU D 1 6 ? -45.864 -19.281 -1.085 1.00 55.63 6 GLU D N 1
ATOM 9259 C CA . GLU D 1 6 ? -45.244 -18.421 -2.081 1.00 12.56 6 GLU D CA 1
ATOM 9260 C C . GLU D 1 6 ? -45.620 -18.783 -3.531 1.00 55.70 6 GLU D C 1
ATOM 9261 O O . GLU D 1 6 ? -45.580 -17.923 -4.415 1.00 62.35 6 GLU D O 1
ATOM 9267 N N . CYS D 1 7 ? -45.999 -20.041 -3.771 1.00 31.52 7 CYS D N 1
ATOM 9268 C CA . CYS D 1 7 ? -46.313 -20.520 -5.123 1.00 22.54 7 CYS D CA 1
ATOM 9269 C C . CYS D 1 7 ? -47.796 -20.687 -5.379 1.00 33.46 7 CYS D C 1
ATOM 9270 O O . CYS D 1 7 ? -48.188 -21.227 -6.412 1.00 36.59 7 CYS D O 1
ATOM 9273 N N . GLN D 1 8 ? -48.618 -20.253 -4.431 1.00 51.70 8 GLN D N 1
ATOM 9274 C CA . GLN D 1 8 ? -50.046 -20.154 -4.672 1.00 37.51 8 GLN D CA 1
ATOM 9275 C C . GLN D 1 8 ? -50.218 -18.943 -5.581 1.00 24.79 8 GLN D C 1
ATOM 9276 O O . GLN D 1 8 ? -50.570 -17.852 -5.146 1.00 34.59 8 GLN D O 1
ATOM 9282 N N . LEU D 1 9 ? -49.918 -19.158 -6.856 1.00 61.19 9 LEU D N 1
ATOM 9283 C CA . LEU D 1 9 ? -49.945 -18.113 -7.865 1.00 24.41 9 LEU D CA 1
ATOM 9284 C C . LEU D 1 9 ? -51.208 -18.247 -8.674 1.00 36.80 9 LEU D C 1
ATOM 9285 O O . LEU D 1 9 ? -51.513 -19.329 -9.183 1.00 43.61 9 LEU D O 1
ATOM 9290 N N . ASP D 1 10 ? -51.932 -17.141 -8.807 1.00 50.87 10 ASP D N 1
ATOM 9291 C CA . ASP D 1 10 ? -53.184 -17.143 -9.547 1.00 31.45 10 ASP D CA 1
ATOM 9292 C C . ASP D 1 10 ? -53.060 -16.400 -10.876 1.00 23.81 10 ASP D C 1
ATOM 9293 O O . ASP D 1 10 ? -53.744 -16.731 -11.836 1.00 48.74 10 ASP D O 1
ATOM 9298 N N . GLN D 1 11 ? -52.166 -15.419 -10.940 1.00 52.91 11 GLN D N 1
ATOM 9299 C CA . GLN D 1 11 ? -51.861 -14.731 -12.202 1.00 47.79 11 GLN D CA 1
ATOM 9300 C C . GLN D 1 11 ? -50.350 -14.547 -12.439 1.00 48.64 11 GLN D C 1
ATOM 9301 O O . GLN D 1 11 ? -49.589 -14.245 -11.508 1.00 37.79 11 GLN D O 1
ATOM 9307 N N . LEU D 1 12 ? -49.927 -14.755 -13.685 1.00 24.71 12 LEU D N 1
ATOM 9308 C CA . LEU D 1 12 ? -48.580 -14.401 -14.113 1.00 27.20 12 LEU D CA 1
ATOM 9309 C C . LEU D 1 12 ? -48.660 -13.254 -15.102 1.00 49.37 12 LEU D C 1
ATOM 9310 O O . LEU D 1 12 ? -49.567 -13.211 -15.933 1.00 43.12 12 LEU D O 1
ATOM 9315 N N . ASN D 1 13 ? -47.718 -12.322 -15.007 1.00 20.07 13 ASN D N 1
ATOM 9316 C CA . ASN D 1 13 ? -47.626 -11.235 -15.973 1.00 69.30 13 ASN D CA 1
ATOM 9317 C C . ASN D 1 13 ? -46.238 -11.210 -16.576 1.00 41.28 13 ASN D C 1
ATOM 9318 O O . ASN D 1 13 ? -45.265 -11.497 -15.895 1.00 34.81 13 ASN D O 1
ATOM 9323 N N . ALA D 1 14 ? -46.141 -10.868 -17.851 1.00 45.69 14 ALA D N 1
ATOM 9324 C CA . ALA D 1 14 ? -44.833 -10.706 -18.465 1.00 38.80 14 ALA D CA 1
ATOM 9325 C C . ALA D 1 14 ? -44.143 -9.502 -17.818 1.00 40.47 14 ALA D C 1
ATOM 9326 O O . ALA D 1 14 ? -44.645 -8.377 -17.886 1.00 45.76 14 ALA D O 1
ATOM 9328 N N . LEU D 1 15 ? -42.996 -9.742 -17.189 1.00 21.42 15 LEU D N 1
ATOM 9329 C CA . LEU D 1 15 ? -42.370 -8.744 -16.329 1.00 33.46 15 LEU D CA 1
ATOM 9330 C C . LEU D 1 15 ? -41.313 -7.911 -17.039 1.00 43.20 15 LEU D C 1
ATOM 9331 O O . LEU D 1 15 ? -40.738 -8.320 -18.045 1.00 33.46 15 LEU D O 1
ATOM 9336 N N . GLU D 1 16 ? -41.068 -6.728 -16.502 1.00 26.24 16 GLU D N 1
ATOM 9337 C CA . GLU D 1 16 ? -40.005 -5.884 -17.001 1.00 41.74 16 GLU D CA 1
ATOM 9338 C C . GLU D 1 16 ? -39.204 -5.342 -15.818 1.00 64.41 16 GLU D C 1
ATOM 9339 O O . GLU D 1 16 ? -39.511 -5.649 -14.657 1.00 40.67 16 GLU D O 1
ATOM 9345 N N . PRO D 1 17 ? -38.160 -4.548 -16.092 1.00 30.98 17 PRO D N 1
ATOM 9346 C CA . PRO D 1 17 ? -37.412 -4.191 -14.889 1.00 57.24 17 PRO D CA 1
ATOM 9347 C C . PRO D 1 17 ? -38.178 -3.165 -14.062 1.00 24.06 17 PRO D C 1
ATOM 9348 O O . PRO D 1 17 ? -39.061 -2.485 -14.587 1.00 22.35 17 PRO D O 1
ATOM 9352 N N . SER D 1 18 ? -37.823 -3.088 -12.782 1.00 31.70 18 SER D N 1
ATOM 9353 C CA . SER D 1 18 ? -38.533 -2.317 -11.769 1.00 34.76 18 SER D CA 1
ATOM 9354 C C . SER D 1 18 ? -37.653 -1.210 -11.276 1.00 15.28 18 SER D C 1
ATOM 9355 O O . SER D 1 18 ? -38.118 -0.126 -10.952 1.00 55.37 18 SER D O 1
ATOM 9358 N N . HIS D 1 19 ? -36.366 -1.506 -11.210 1.00 48.33 19 HIS D N 1
ATOM 9359 C CA . HIS D 1 19 ? -35.370 -0.525 -10.835 1.00 38.69 19 HIS D CA 1
ATOM 9360 C C . HIS D 1 19 ? -34.279 -0.449 -11.900 1.00 45.66 19 HIS D C 1
ATOM 9361 O O . HIS D 1 19 ? -33.793 -1.473 -12.387 1.00 24.87 19 HIS D O 1
ATOM 9368 N N . VAL D 1 20 ? -33.905 0.771 -12.265 1.00 15.90 20 VAL D N 1
ATOM 9369 C CA . VAL D 1 20 ? -32.849 0.966 -13.234 1.00 19.94 20 VAL D CA 1
ATOM 9370 C C . VAL D 1 20 ? -31.767 1.846 -12.653 1.00 58.81 20 VAL D C 1
ATOM 9371 O O . VAL D 1 20 ? -32.007 3.029 -12.330 1.00 26.52 20 VAL D O 1
ATOM 9375 N N . LEU D 1 21 ? -30.585 1.248 -12.510 1.00 33.62 21 LEU D N 1
ATOM 9376 C CA . LEU D 1 21 ? -29.382 1.985 -12.162 1.00 40.92 21 LEU D CA 1
ATOM 9377 C C . LEU D 1 21 ? -28.798 2.601 -13.430 1.00 42.87 21 LEU D C 1
ATOM 9378 O O . LEU D 1 21 ? -28.249 1.904 -14.295 1.00 27.92 21 LEU D O 1
ATOM 9383 N N . LYS D 1 22 ? -28.949 3.914 -13.544 1.00 41.38 22 LYS D N 1
ATOM 9384 C CA . LYS D 1 22 ? -28.422 4.639 -14.687 1.00 43.73 22 LYS D CA 1
ATOM 9385 C C . LYS D 1 22 ? -26.976 5.029 -14.403 1.00 31.37 22 LYS D C 1
ATOM 9386 O O . LYS D 1 22 ? -26.681 5.656 -13.386 1.00 65.14 22 LYS D O 1
ATOM 9392 N N . ALA D 1 23 ? -26.077 4.611 -15.291 1.00 52.39 23 ALA D N 1
ATOM 9393 C CA . ALA D 1 23 ? -24.637 4.823 -15.134 1.00 36.01 23 ALA D CA 1
ATOM 9394 C C . ALA D 1 23 ? -24.016 5.512 -16.360 1.00 40.44 23 ALA D C 1
ATOM 9395 O O . ALA D 1 23 ? -24.685 5.741 -17.373 1.00 35.61 23 ALA D O 1
ATOM 9397 N N . GLU D 1 24 ? -22.728 5.829 -16.270 1.00 38.06 24 GLU D N 1
ATOM 9398 C CA . GLU D 1 24 ? -22.080 6.664 -17.280 1.00 40.27 24 GLU D CA 1
ATOM 9399 C C . GLU D 1 24 ? -22.091 6.079 -18.684 1.00 22.47 24 GLU D C 1
ATOM 9400 O O . GLU D 1 24 ? -22.302 6.809 -19.634 1.00 35.31 24 GLU D O 1
ATOM 9406 N N . ALA D 1 25 ? -21.848 4.778 -18.820 1.00 32.81 25 ALA D N 1
ATOM 9407 C CA . ALA D 1 25 ? -21.698 4.172 -20.144 1.00 30.27 25 ALA D CA 1
ATOM 9408 C C . ALA D 1 25 ? -22.622 3.003 -20.346 1.00 26.87 25 ALA D C 1
ATOM 9409 O O . ALA D 1 25 ? -22.289 2.051 -21.049 1.00 37.60 25 ALA D O 1
ATOM 9411 N N . GLY D 1 26 ? -23.783 3.068 -19.716 1.00 43.52 26 GLY D N 1
ATOM 9412 C CA . GLY D 1 26 ? -24.755 2.005 -19.844 1.00 66.56 26 GLY D CA 1
ATOM 9413 C C . GLY D 1 26 ? -25.587 1.965 -18.598 1.00 24.47 26 GLY D C 1
ATOM 9414 O O . GLY D 1 26 ? -25.445 2.829 -17.749 1.00 49.36 26 GLY D O 1
ATOM 9415 N N . ARG D 1 27 ? -26.448 0.965 -18.481 1.00 53.08 27 ARG D N 1
ATOM 9416 C CA . ARG D 1 27 ? -27.359 0.904 -17.348 1.00 35.14 27 ARG D CA 1
ATOM 9417 C C . ARG D 1 27 ? -27.687 -0.526 -16.935 1.00 53.25 27 ARG D C 1
ATOM 9418 O O . ARG D 1 27 ? -27.889 -1.408 -17.769 1.00 60.00 27 ARG D O 1
ATOM 9426 N N . ILE D 1 28 ? -27.710 -0.743 -15.631 1.00 29.12 28 ILE D N 1
ATOM 9427 C CA . ILE D 1 28 ? -28.036 -2.029 -15.059 1.00 17.89 28 ILE D CA 1
ATOM 9428 C C . ILE D 1 28 ? -29.522 -2.001 -14.760 1.00 41.40 28 ILE D C 1
ATOM 9429 O O . ILE D 1 28 ? -30.012 -1.116 -14.050 1.00 47.96 28 ILE D O 1
ATOM 9434 N N . GLU D 1 29 ? -30.255 -2.964 -15.288 1.00 28.93 29 GLU D N 1
ATOM 9435 C CA . GLU D 1 29 ? -31.696 -2.956 -15.096 1.00 29.34 29 GLU D CA 1
ATOM 9436 C C . GLU D 1 29 ? -32.126 -4.167 -14.273 1.00 70.49 29 GLU D C 1
ATOM 9437 O O . GLU D 1 29 ? -31.948 -5.304 -14.717 1.00 42.81 29 GLU D O 1
ATOM 9443 N N . VAL D 1 30 ? -32.667 -3.928 -13.073 1.00 9.30 30 VAL D N 1
ATOM 9444 C CA . VAL D 1 30 ? -32.951 -5.029 -12.171 1.00 8.81 30 VAL D CA 1
ATOM 9445 C C . VAL D 1 30 ? -34.444 -5.278 -11.933 1.00 19.28 30 VAL D C 1
ATOM 9446 O O . VAL D 1 30 ? -35.209 -4.365 -11.711 1.00 20.12 30 VAL D O 1
ATOM 9450 N N . TRP D 1 31 ? -34.828 -6.547 -12.009 1.00 26.75 31 TRP D N 1
ATOM 9451 C CA . TRP D 1 31 ? -36.200 -6.982 -11.838 1.00 28.68 31 TRP D CA 1
ATOM 9452 C C . TRP D 1 31 ? -36.574 -7.056 -10.358 1.00 31.96 31 TRP D C 1
ATOM 9453 O O . TRP D 1 31 ? -35.733 -7.395 -9.523 1.00 63.61 31 TRP D O 1
ATOM 9464 N N . ASP D 1 32 ? -37.830 -6.728 -10.038 1.00 45.22 32 ASP D N 1
ATOM 9465 C CA . ASP D 1 32 ? -38.332 -6.838 -8.666 1.00 47.50 32 ASP D CA 1
ATOM 9466 C C . ASP D 1 32 ? -38.503 -8.307 -8.358 1.00 42.79 32 ASP D C 1
ATOM 9467 O O . ASP D 1 32 ? -39.341 -8.989 -8.948 1.00 57.90 32 ASP D O 1
ATOM 9472 N N . HIS D 1 33 ? -37.681 -8.795 -7.442 1.00 52.78 33 HIS D N 1
ATOM 9473 C CA . HIS D 1 33 ? -37.716 -10.194 -7.077 1.00 50.32 33 HIS D CA 1
ATOM 9474 C C . HIS D 1 33 ? -38.730 -10.446 -5.966 1.00 40.13 33 HIS D C 1
ATOM 9475 O O . HIS D 1 33 ? -38.929 -11.593 -5.563 1.00 50.69 33 HIS D O 1
ATOM 9482 N N . HIS D 1 34 ? -39.369 -9.382 -5.474 1.00 35.21 34 HIS D N 1
ATOM 9483 C CA . HIS D 1 34 ? -40.463 -9.539 -4.512 1.00 55.05 34 HIS D CA 1
ATOM 9484 C C . HIS D 1 34 ? -41.784 -9.860 -5.225 1.00 42.33 34 HIS D C 1
ATOM 9485 O O . HIS D 1 34 ? -42.779 -10.166 -4.572 1.00 62.32 34 HIS D O 1
ATOM 9492 N N . ALA D 1 35 ? -41.802 -9.770 -6.553 1.00 17.95 35 ALA D N 1
ATOM 9493 C CA . ALA D 1 35 ? -42.956 -10.224 -7.313 1.00 22.17 35 ALA D CA 1
ATOM 9494 C C . ALA D 1 35 ? -43.239 -11.688 -6.968 1.00 32.86 35 ALA D C 1
ATOM 9495 O O . ALA D 1 35 ? -42.344 -12.523 -6.996 1.00 36.96 35 ALA D O 1
ATOM 9497 N N . PRO D 1 36 ? -44.487 -12.009 -6.622 1.00 45.14 36 PRO D N 1
ATOM 9498 C CA . PRO D 1 36 ? -44.750 -13.389 -6.213 1.00 44.75 36 PRO D CA 1
ATOM 9499 C C . PRO D 1 36 ? -44.147 -14.436 -7.148 1.00 30.34 36 PRO D C 1
ATOM 9500 O O . PRO D 1 36 ? -43.623 -15.438 -6.661 1.00 41.13 36 PRO D O 1
ATOM 9504 N N . GLN D 1 37 ? -44.191 -14.207 -8.457 1.00 58.07 37 GLN D N 1
ATOM 9505 C CA . GLN D 1 37 ? -43.703 -15.210 -9.416 1.00 48.89 37 GLN D CA 1
ATOM 9506 C C . GLN D 1 37 ? -42.191 -15.432 -9.396 1.00 38.33 37 GLN D C 1
ATOM 9507 O O . GLN D 1 37 ? -41.721 -16.534 -9.659 1.00 37.56 37 GLN D O 1
ATOM 9513 N N . LEU D 1 38 ? -41.429 -14.393 -9.083 1.00 18.38 38 LEU D N 1
ATOM 9514 C CA . LEU D 1 38 ? -40.003 -14.569 -8.843 1.00 33.99 38 LEU D CA 1
ATOM 9515 C C . LEU D 1 38 ? -39.763 -15.075 -7.426 1.00 38.18 38 LEU D C 1
ATOM 9516 O O . LEU D 1 38 ? -38.977 -15.981 -7.204 1.00 36.60 38 LEU D O 1
ATOM 9521 N N . ARG D 1 39 ? -40.448 -14.493 -6.460 1.00 28.62 39 ARG D N 1
ATOM 9522 C CA . ARG D 1 39 ? -40.345 -15.004 -5.110 1.00 61.30 39 ARG D CA 1
ATOM 9523 C C . ARG D 1 39 ? -40.582 -16.519 -5.119 1.00 59.82 39 ARG D C 1
ATOM 9524 O O . ARG D 1 39 ? -40.035 -17.254 -4.291 1.00 48.72 39 ARG D O 1
ATOM 9532 N N . CYS D 1 40 ? -41.388 -16.988 -6.063 1.00 34.10 40 CYS D N 1
ATOM 9533 C CA . CYS D 1 40 ? -41.723 -18.402 -6.107 1.00 30.64 40 CYS D CA 1
ATOM 9534 C C . CYS D 1 40 ? -40.624 -19.198 -6.809 1.00 32.77 40 CYS D C 1
ATOM 9535 O O . CYS D 1 40 ? -40.379 -20.363 -6.486 1.00 23.45 40 CYS D O 1
ATOM 9538 N N . SER D 1 41 ? -39.951 -18.556 -7.756 1.00 38.11 41 SER D N 1
ATOM 9539 C CA . SER D 1 41 ? -38.948 -19.222 -8.576 1.00 20.67 41 SER D CA 1
ATOM 9540 C C . SER D 1 41 ? -37.658 -19.425 -7.813 1.00 11.33 41 SER D C 1
ATOM 9541 O O . SER D 1 41 ? -36.995 -20.437 -7.980 1.00 43.42 41 SER D O 1
ATOM 9544 N N . GLY D 1 42 ? -37.320 -18.468 -6.957 1.00 20.33 42 GLY D N 1
ATOM 9545 C CA . GLY D 1 42 ? -36.099 -18.520 -6.161 1.00 27.21 42 GLY D CA 1
ATOM 9546 C C . GLY D 1 42 ? -34.967 -17.641 -6.684 1.00 40.81 42 GLY D C 1
ATOM 9547 O O . GLY D 1 42 ? -33.835 -17.726 -6.223 1.00 43.11 42 GLY D O 1
ATOM 9548 N N . VAL D 1 43 ? -35.284 -16.774 -7.638 1.00 19.69 43 VAL D N 1
ATOM 9549 C CA . VAL D 1 43 ? -34.269 -16.082 -8.412 1.00 47.33 43 VAL D CA 1
ATOM 9550 C C . VAL D 1 43 ? -34.590 -14.586 -8.611 1.00 37.44 43 VAL D C 1
ATOM 9551 O O . VAL D 1 43 ? -35.743 -14.182 -8.576 1.00 39.22 43 VAL D O 1
ATOM 9555 N N . SER D 1 44 ? -33.568 -13.762 -8.795 1.00 19.39 44 SER D N 1
ATOM 9556 C CA . SER D 1 44 ? -33.791 -12.416 -9.288 1.00 21.15 44 SER D CA 1
ATOM 9557 C C . SER D 1 44 ? -33.394 -12.448 -10.741 1.00 50.36 44 SER D C 1
ATOM 9558 O O . SER D 1 44 ? -33.017 -13.489 -11.259 1.00 36.80 44 SER D O 1
ATOM 9561 N N . PHE D 1 45 ? -33.448 -11.308 -11.401 1.00 13.11 45 PHE D N 1
ATOM 9562 C CA . PHE D 1 45 ? -33.033 -11.250 -12.781 1.00 16.52 45 PHE D CA 1
ATOM 9563 C C . PHE D 1 45 ? -32.486 -9.849 -13.004 1.00 44.05 45 PHE D C 1
ATOM 9564 O O . PHE D 1 45 ? -32.981 -8.875 -12.424 1.00 17.59 45 PHE D O 1
ATOM 9572 N N . VAL D 1 46 ? -31.425 -9.756 -13.795 1.00 22.86 46 VAL D N 1
ATOM 9573 C CA . VAL D 1 46 ? -30.801 -8.470 -14.045 1.00 39.39 46 VAL D CA 1
ATOM 9574 C C . VAL D 1 46 ? -30.296 -8.372 -15.488 1.00 31.38 46 VAL D C 1
ATOM 9575 O O . VAL D 1 46 ? -29.896 -9.365 -16.085 1.00 26.66 46 VAL D O 1
ATOM 9579 N N . ARG D 1 47 ? -30.363 -7.177 -16.063 1.00 27.03 47 ARG D N 1
ATOM 9580 C CA . ARG D 1 47 ? -29.880 -6.971 -17.422 1.00 29.74 47 ARG D CA 1
ATOM 9581 C C . ARG D 1 47 ? -28.902 -5.816 -17.475 1.00 25.69 47 ARG D C 1
ATOM 9582 O O . ARG D 1 47 ? -29.214 -4.718 -17.029 1.00 43.12 47 ARG D O 1
ATOM 9590 N N . TYR D 1 48 ? -27.712 -6.077 -18.003 1.00 20.21 48 TYR D N 1
ATOM 9591 C CA . TYR D 1 48 ? -26.750 -5.026 -18.231 1.00 13.43 48 TYR D CA 1
ATOM 9592 C C . TYR D 1 48 ? -26.906 -4.596 -19.668 1.00 38.39 48 TYR D C 1
ATOM 9593 O O . TYR D 1 48 ? -26.910 -5.431 -20.595 1.00 27.91 48 TYR D O 1
ATOM 9602 N N . ILE D 1 49 ? -27.054 -3.293 -19.849 1.00 27.36 49 ILE D N 1
ATOM 9603 C CA . ILE D 1 49 ? -26.929 -2.700 -21.165 1.00 57.46 49 ILE D CA 1
ATOM 9604 C C . ILE D 1 49 ? -25.675 -1.851 -21.131 1.00 72.06 49 ILE D C 1
ATOM 9605 O O . ILE D 1 49 ? -25.656 -0.787 -20.497 1.00 54.06 49 ILE D O 1
ATOM 9610 N N . ILE D 1 50 ? -24.627 -2.347 -21.790 1.00 35.83 50 ILE D N 1
ATOM 9611 C CA . ILE D 1 50 ? -23.348 -1.667 -21.844 1.00 12.69 50 ILE D CA 1
ATOM 9612 C C . ILE D 1 50 ? -23.169 -0.993 -23.200 1.00 47.85 50 ILE D C 1
ATOM 9613 O O . ILE D 1 50 ? -23.396 -1.600 -24.250 1.00 18.46 50 ILE D O 1
ATOM 9618 N N . GLU D 1 51 ? -22.773 0.275 -23.155 1.00 37.68 51 GLU D N 1
ATOM 9619 C CA . GLU D 1 51 ? -22.633 1.101 -24.345 1.00 30.43 51 GLU D CA 1
ATOM 9620 C C . GLU D 1 51 ? -21.212 1.015 -24.914 1.00 60.15 51 GLU D C 1
ATOM 9621 O O . GLU D 1 51 ? -20.387 0.216 -24.455 1.00 41.79 51 GLU D O 1
ATOM 9627 N N . SER D 1 52 ? -20.927 1.855 -25.906 1.00 31.62 52 SER D N 1
ATOM 9628 C CA . SER D 1 52 ? -19.626 1.841 -26.570 1.00 37.17 52 SER D CA 1
ATOM 9629 C C . SER D 1 52 ? -18.485 2.368 -25.690 1.00 29.04 52 SER D C 1
ATOM 9630 O O . SER D 1 52 ? -18.550 3.466 -25.140 1.00 34.09 52 SER D O 1
ATOM 9633 N N . LYS D 1 53 ? -17.429 1.574 -25.580 1.00 31.85 53 LYS D N 1
ATOM 9634 C CA . LYS D 1 53 ? -16.310 1.908 -24.714 1.00 46.65 53 LYS D CA 1
ATOM 9635 C C . LYS D 1 53 ? -16.778 1.887 -23.273 1.00 54.26 53 LYS D C 1
ATOM 9636 O O . LYS D 1 53 ? -16.306 2.658 -22.443 1.00 57.67 53 LYS D O 1
ATOM 9642 N N . GLY D 1 54 ? -17.719 0.999 -22.984 1.00 41.90 54 GLY D N 1
ATOM 9643 C CA . GLY D 1 54 ? -18.238 0.874 -21.641 1.00 30.41 54 GLY D CA 1
ATOM 9644 C C . GLY D 1 54 ? -17.617 -0.301 -20.914 1.00 46.72 54 GLY D C 1
ATOM 9645 O O . GLY D 1 54 ? -17.415 -1.384 -21.500 1.00 19.96 54 GLY D O 1
ATOM 9646 N N . LEU D 1 55 ? -17.317 -0.088 -19.633 1.00 15.44 55 LEU D N 1
ATOM 9647 C CA . LEU D 1 55 ? -16.772 -1.149 -18.791 1.00 32.19 55 LEU D CA 1
ATOM 9648 C C . LEU D 1 55 ? -17.652 -1.395 -17.556 1.00 55.34 55 LEU D C 1
ATOM 9649 O O . LEU D 1 55 ? -17.801 -0.519 -16.693 1.00 28.32 55 LEU D O 1
ATOM 9654 N N . TYR D 1 56 ? -18.250 -2.585 -17.486 1.00 29.51 56 TYR D N 1
ATOM 9655 C CA . TYR D 1 56 ? -18.973 -2.968 -16.291 1.00 40.60 56 TYR D CA 1
ATOM 9656 C C . TYR D 1 56 ? -17.932 -3.364 -15.242 1.00 50.06 56 TYR D C 1
ATOM 9657 O O . TYR D 1 56 ? -17.240 -4.382 -15.398 1.00 32.28 56 TYR D O 1
ATOM 9666 N N . LEU D 1 57 ? -17.823 -2.549 -14.187 1.00 23.38 57 LEU D N 1
ATOM 9667 C CA . LEU D 1 57 ? -16.759 -2.678 -13.194 1.00 27.97 57 LEU D CA 1
ATOM 9668 C C . LEU D 1 57 ? -16.895 -3.943 -12.407 1.00 16.75 57 LEU D C 1
ATOM 9669 O O . LEU D 1 57 ? -17.993 -4.409 -12.183 1.00 39.22 57 LEU D O 1
ATOM 9674 N N . PRO D 1 58 ? -15.763 -4.511 -11.995 1.00 44.92 58 PRO D N 1
ATOM 9675 C CA . PRO D 1 58 ? -15.714 -5.816 -11.332 1.00 41.72 58 PRO D CA 1
ATOM 9676 C C . PRO D 1 58 ? -16.579 -5.885 -10.066 1.00 42.09 58 PRO D C 1
ATOM 9677 O O . PRO D 1 58 ? -16.384 -5.122 -9.116 1.00 36.51 58 PRO D O 1
ATOM 9681 N N . SER D 1 59 ? -17.531 -6.814 -10.072 1.00 38.67 59 SER D N 1
ATOM 9682 C CA . SER D 1 59 ? -18.402 -7.068 -8.931 1.00 21.62 59 SER D CA 1
ATOM 9683 C C . SER D 1 59 ? -18.428 -8.568 -8.700 1.00 27.27 59 SER D C 1
ATOM 9684 O O . SER D 1 59 ? -17.858 -9.327 -9.480 1.00 34.95 59 SER D O 1
ATOM 9687 N N . PHE D 1 60 ? -19.077 -8.988 -7.621 1.00 29.72 60 PHE D N 1
ATOM 9688 C CA . PHE D 1 60 ? -19.247 -10.404 -7.317 1.00 43.25 60 PHE D CA 1
ATOM 9689 C C . PHE D 1 60 ? -20.433 -10.576 -6.386 1.00 53.58 60 PHE D C 1
ATOM 9690 O O . PHE D 1 60 ? -20.821 -9.637 -5.683 1.00 38.45 60 PHE D O 1
ATOM 9698 N N . PHE D 1 61 ? -21.019 -11.766 -6.392 1.00 24.41 61 PHE D N 1
ATOM 9699 C CA . PHE D 1 61 ? -22.290 -11.954 -5.712 1.00 34.60 61 PHE D CA 1
ATOM 9700 C C . PHE D 1 61 ? -22.233 -13.027 -4.665 1.00 33.58 61 PHE D C 1
ATOM 9701 O O . PHE D 1 61 ? -21.266 -13.783 -4.578 1.00 30.11 61 PHE D O 1
ATOM 9709 N N . SER D 1 62 ? -23.296 -13.090 -3.875 1.00 26.67 62 SER D N 1
ATOM 9710 C CA . SER D 1 62 ? -23.407 -14.091 -2.831 1.00 39.91 62 SER D CA 1
ATOM 9711 C C . SER D 1 62 ? -24.038 -15.357 -3.400 1.00 45.50 62 SER D C 1
ATOM 9712 O O . SER D 1 62 ? -24.202 -16.353 -2.699 1.00 35.27 62 SER D O 1
ATOM 9715 N N . THR D 1 63 ? -24.372 -15.310 -4.685 1.00 30.62 63 THR D N 1
ATOM 9716 C CA . THR D 1 63 ? -25.215 -16.321 -5.300 1.00 43.37 63 THR D CA 1
ATOM 9717 C C . THR D 1 63 ? -24.591 -16.857 -6.568 1.00 42.51 63 THR D C 1
ATOM 9718 O O . THR D 1 63 ? -23.865 -16.139 -7.249 1.00 31.08 63 THR D O 1
ATOM 9722 N N . ALA D 1 64 ? -24.883 -18.112 -6.900 1.00 43.24 64 ALA D N 1
ATOM 9723 C CA . ALA D 1 64 ? -24.548 -18.609 -8.225 1.00 25.87 64 ALA D CA 1
ATOM 9724 C C . ALA D 1 64 ? -25.182 -17.638 -9.230 1.00 22.18 64 ALA D C 1
ATOM 9725 O O . ALA D 1 64 ? -26.007 -16.808 -8.847 1.00 33.24 64 ALA D O 1
ATOM 9727 N N . LYS D 1 65 ? -24.791 -17.726 -10.501 1.00 55.77 65 LYS D N 1
ATOM 9728 C CA . LYS D 1 65 ? -25.299 -16.838 -11.554 1.00 22.06 65 LYS D CA 1
ATOM 9729 C C . LYS D 1 65 ? -25.090 -17.540 -12.861 1.00 18.62 65 LYS D C 1
ATOM 9730 O O . LYS D 1 65 ? -24.099 -18.239 -13.011 1.00 47.44 65 LYS D O 1
ATOM 9736 N N . LEU D 1 66 ? -26.034 -17.405 -13.788 1.00 41.49 66 LEU D N 1
ATOM 9737 C CA . LEU D 1 66 ? -25.791 -17.727 -15.207 1.00 25.82 66 LEU D CA 1
ATOM 9738 C C . LEU D 1 66 ? -26.061 -16.474 -15.981 1.00 19.53 66 LEU D C 1
ATOM 9739 O O . LEU D 1 66 ? -27.087 -15.830 -15.779 1.00 33.58 66 LEU D O 1
ATOM 9744 N N . SER D 1 67 ? -25.141 -16.114 -16.864 1.00 41.93 67 SER D N 1
ATOM 9745 C CA . SER D 1 67 ? -25.378 -14.994 -17.765 1.00 63.26 67 SER D CA 1
ATOM 9746 C C . SER D 1 67 ? -25.517 -15.479 -19.208 1.00 60.89 67 SER D C 1
ATOM 9747 O O . SER D 1 67 ? -25.002 -16.532 -19.574 1.00 32.51 67 SER D O 1
ATOM 9750 N N . PHE D 1 68 ? -26.245 -14.718 -20.009 1.00 28.15 68 PHE D N 1
ATOM 9751 C CA . PHE D 1 68 ? -26.365 -15.000 -21.419 1.00 25.03 68 PHE D CA 1
ATOM 9752 C C . PHE D 1 68 ? -26.228 -13.661 -22.121 1.00 37.71 68 PHE D C 1
ATOM 9753 O O . PHE D 1 68 ? -26.848 -12.680 -21.715 1.00 28.51 68 PHE D O 1
ATOM 9761 N N . VAL D 1 69 ? -25.383 -13.589 -23.144 1.00 38.29 69 VAL D N 1
ATOM 9762 C CA . VAL D 1 69 ? -25.277 -12.339 -23.889 1.00 45.67 69 VAL D CA 1
ATOM 9763 C C . VAL D 1 69 ? -26.332 -12.358 -25.002 1.00 46.45 69 VAL D C 1
ATOM 9764 O O . VAL D 1 69 ? -26.396 -13.284 -25.810 1.00 35.02 69 VAL D O 1
ATOM 9768 N N . ALA D 1 70 ? -27.194 -11.349 -24.991 1.00 31.60 70 ALA D N 1
ATOM 9769 C CA . ALA D 1 70 ? -28.366 -11.337 -25.844 1.00 34.99 70 ALA D CA 1
ATOM 9770 C C . ALA D 1 70 ? -28.154 -10.485 -27.093 1.00 40.36 70 ALA D C 1
ATOM 9771 O O . ALA D 1 70 ? -28.619 -10.844 -28.172 1.00 47.83 70 ALA D O 1
ATOM 9773 N N . LYS D 1 71 ? -27.461 -9.359 -26.931 1.00 28.89 71 LYS D N 1
ATOM 9774 C CA . LYS D 1 71 ? -27.125 -8.457 -28.031 1.00 28.16 71 LYS D CA 1
ATOM 9775 C C . LYS D 1 71 ? -25.620 -8.169 -28.014 1.00 63.98 71 LYS D C 1
ATOM 9776 O O . LYS D 1 71 ? -24.968 -8.292 -26.977 1.00 35.68 71 LYS D O 1
ATOM 9782 N N . GLY D 1 72 ? -25.067 -7.768 -29.154 1.00 29.39 72 GLY D N 1
ATOM 9783 C CA . GLY D 1 72 ? -23.691 -7.296 -29.192 1.00 56.02 72 GLY D CA 1
ATOM 9784 C C . GLY D 1 72 ? -22.587 -8.315 -28.921 1.00 56.17 72 GLY D C 1
ATOM 9785 O O . GLY D 1 72 ? -22.824 -9.525 -28.883 1.00 47.20 72 GLY D O 1
ATOM 9786 N N . GLU D 1 73 ? -21.361 -7.817 -28.770 1.00 47.33 73 GLU D N 1
ATOM 9787 C CA . GLU D 1 73 ? -20.237 -8.648 -28.341 1.00 42.94 73 GLU D CA 1
ATOM 9788 C C . GLU D 1 73 ? -19.205 -7.778 -27.669 1.00 40.56 73 GLU D C 1
ATOM 9789 O O . GLU D 1 73 ? -19.217 -6.555 -27.831 1.00 39.76 73 GLU D O 1
ATOM 9795 N N . GLY D 1 74 ? -18.326 -8.413 -26.901 1.00 28.60 74 GLY D N 1
ATOM 9796 C CA . GLY D 1 74 ? -17.302 -7.692 -26.164 1.00 46.70 74 GLY D CA 1
ATOM 9797 C C . GLY D 1 74 ? -16.384 -8.603 -25.370 1.00 22.27 74 GLY D C 1
ATOM 9798 O O . GLY D 1 74 ? -16.163 -9.758 -25.735 1.00 39.05 74 GLY D O 1
ATOM 9799 N N . LEU D 1 75 ? -15.862 -8.082 -24.266 1.00 26.75 75 LEU D N 1
ATOM 9800 C CA . LEU D 1 75 ? -14.879 -8.797 -23.459 1.00 29.00 75 LEU D CA 1
ATOM 9801 C C . LEU D 1 75 ? -15.387 -9.047 -22.048 1.00 63.45 75 LEU D C 1
ATOM 9802 O O . LEU D 1 75 ? -16.015 -8.174 -21.432 1.00 33.16 75 LEU D O 1
ATOM 9807 N N . MET D 1 76 ? -15.099 -10.233 -21.526 1.00 40.37 76 MET D N 1
ATOM 9808 C CA . MET D 1 76 ? -15.398 -10.517 -20.132 1.00 48.10 76 MET D CA 1
ATOM 9809 C C . MET D 1 76 ? -14.150 -11.031 -19.432 1.00 40.08 76 MET D C 1
ATOM 9810 O O . MET D 1 76 ? -13.450 -11.904 -19.941 1.00 47.52 76 MET D O 1
ATOM 9815 N N . GLY D 1 77 ? -13.867 -10.476 -18.263 1.00 55.64 77 GLY D N 1
ATOM 9816 C CA . GLY D 1 77 ? -12.744 -10.934 -17.474 1.00 54.55 77 GLY D CA 1
ATOM 9817 C C . GLY D 1 77 ? -13.206 -11.649 -16.222 1.00 36.57 77 GLY D C 1
ATOM 9818 O O . GLY D 1 77 ? -13.857 -11.067 -15.377 1.00 35.52 77 GLY D O 1
ATOM 9819 N N . ARG D 1 78 ? -12.867 -12.921 -16.108 1.00 52.40 78 ARG D N 1
ATOM 9820 C CA . ARG D 1 78 ? -13.136 -13.671 -14.896 1.00 44.81 78 ARG D CA 1
ATOM 9821 C C . ARG D 1 78 ? -11.916 -13.590 -13.974 1.00 53.59 78 ARG D C 1
ATOM 9822 O O . ARG D 1 78 ? -10.785 -13.517 -14.447 1.00 90.41 78 ARG D O 1
ATOM 9830 N N . VAL D 1 79 ? -12.135 -13.603 -12.667 1.00 32.98 79 VAL D N 1
ATOM 9831 C CA . VAL D 1 79 ? -11.034 -13.626 -11.702 1.00 40.32 79 VAL D CA 1
ATOM 9832 C C . VAL D 1 79 ? -11.377 -14.429 -10.442 1.00 37.09 79 VAL D C 1
ATOM 9833 O O . VAL D 1 79 ? -12.247 -14.042 -9.672 1.00 51.12 79 VAL D O 1
ATOM 9837 N N . VAL D 1 80 ? -10.685 -15.537 -10.219 1.00 67.16 80 VAL D N 1
ATOM 9838 C CA . VAL D 1 80 ? -10.933 -16.364 -9.034 1.00 81.59 80 VAL D CA 1
ATOM 9839 C C . VAL D 1 80 ? -9.683 -16.426 -8.122 1.00 120.27 80 VAL D C 1
ATOM 9840 O O . VAL D 1 80 ? -8.619 -15.926 -8.495 1.00 142.09 80 VAL D O 1
ATOM 9844 N N . PRO D 1 81 ? -9.807 -17.017 -6.917 1.00 114.48 81 PRO D N 1
ATOM 9845 C CA . PRO D 1 81 ? -8.642 -17.116 -6.022 1.00 98.22 81 PRO D CA 1
ATOM 9846 C C . PRO D 1 81 ? -7.571 -18.109 -6.482 1.00 130.97 81 PRO D C 1
ATOM 9847 O O . PRO D 1 81 ? -7.888 -19.234 -6.880 1.00 101.83 81 PRO D O 1
ATOM 9851 N N . GLY D 1 82 ? -6.310 -17.691 -6.406 1.00 127.81 82 GLY D N 1
ATOM 9852 C CA . GLY D 1 82 ? -5.187 -18.565 -6.701 1.00 134.13 82 GLY D CA 1
ATOM 9853 C C . GLY D 1 82 ? -5.221 -19.217 -8.073 1.00 150.37 82 GLY D C 1
ATOM 9854 O O . GLY D 1 82 ? -5.368 -20.435 -8.186 1.00 145.81 82 GLY D O 1
ATOM 9855 N N . CYS D 1 83 ? -5.080 -18.405 -9.116 1.00 135.43 83 CYS D N 1
ATOM 9856 C CA . CYS D 1 83 ? -4.986 -18.911 -10.483 1.00 104.89 83 CYS D CA 1
ATOM 9857 C C . CYS D 1 83 ? -3.881 -18.194 -11.253 1.00 121.98 83 CYS D C 1
ATOM 9858 O O . CYS D 1 83 ? -3.081 -17.469 -10.663 1.00 146.14 83 CYS D O 1
ATOM 9861 N N . ALA D 1 84 ? -3.852 -18.386 -12.570 1.00 129.21 84 ALA D N 1
ATOM 9862 C CA . ALA D 1 84 ? -2.745 -17.905 -13.401 1.00 132.18 84 ALA D CA 1
ATOM 9863 C C . ALA D 1 84 ? -2.743 -16.395 -13.666 1.00 116.08 84 ALA D C 1
ATOM 9864 O O . ALA D 1 84 ? -2.830 -15.971 -14.820 1.00 109.15 84 ALA D O 1
ATOM 9866 N N . GLU D 1 85 ? -2.618 -15.595 -12.604 1.00 139.60 85 GLU D N 1
ATOM 9867 C CA . GLU D 1 85 ? -2.545 -14.134 -12.724 1.00 131.32 85 GLU D CA 1
ATOM 9868 C C . GLU D 1 85 ? -1.288 -13.681 -13.473 1.00 101.44 85 GLU D C 1
ATOM 9869 O O . GLU D 1 85 ? -1.176 -13.846 -14.690 1.00 113.28 85 GLU D O 1
ATOM 9875 N N . ARG D 1 140 ? 4.722 -4.767 -19.148 1.00 85.48 140 ARG D N 1
ATOM 9876 C CA . ARG D 1 140 ? 3.686 -5.652 -19.680 1.00 127.73 140 ARG D CA 1
ATOM 9877 C C . ARG D 1 140 ? 2.820 -6.250 -18.560 1.00 146.42 140 ARG D C 1
ATOM 9878 O O . ARG D 1 140 ? 3.331 -6.617 -17.491 1.00 76.40 140 ARG D O 1
ATOM 9886 N N . ASP D 1 141 ? 1.517 -6.368 -18.833 1.00 122.83 141 ASP D N 1
ATOM 9887 C CA . ASP D 1 141 ? 0.504 -6.692 -17.821 1.00 71.80 141 ASP D CA 1
ATOM 9888 C C . ASP D 1 141 ? 0.232 -8.198 -17.674 1.00 70.17 141 ASP D C 1
ATOM 9889 O O . ASP D 1 141 ? -0.023 -8.886 -18.663 1.00 62.39 141 ASP D O 1
ATOM 9894 N N . MET D 1 142 ? 0.279 -8.693 -16.433 1.00 67.31 142 MET D N 1
ATOM 9895 C CA . MET D 1 142 ? 0.028 -10.105 -16.123 1.00 83.80 142 MET D CA 1
ATOM 9896 C C . MET D 1 142 ? -1.259 -10.301 -15.324 1.00 94.72 142 MET D C 1
ATOM 9897 O O . MET D 1 142 ? -1.247 -10.289 -14.089 1.00 74.38 142 MET D O 1
ATOM 9902 N N . HIS D 1 143 ? -2.365 -10.506 -16.025 1.00 68.78 143 HIS D N 1
ATOM 9903 C CA . HIS D 1 143 ? -3.649 -10.689 -15.364 1.00 87.43 143 HIS D CA 1
ATOM 9904 C C . HIS D 1 143 ? -4.188 -12.086 -15.628 1.00 91.95 143 HIS D C 1
ATOM 9905 O O . HIS D 1 143 ? -3.541 -12.891 -16.306 1.00 71.24 143 HIS D O 1
ATOM 9912 N N . GLN D 1 144 ? -5.374 -12.366 -15.089 1.00 71.27 144 GLN D N 1
ATOM 9913 C CA . GLN D 1 144 ? -6.030 -13.644 -15.320 1.00 59.79 144 GLN D CA 1
ATOM 9914 C C . GLN D 1 144 ? -6.645 -13.692 -16.715 1.00 89.70 144 GLN D C 1
ATOM 9915 O O . GLN D 1 144 ? -6.474 -12.767 -17.513 1.00 53.35 144 GLN D O 1
ATOM 9921 N N . LYS D 1 145 ? -7.362 -14.770 -17.010 1.00 88.77 145 LYS D N 1
ATOM 9922 C CA . LYS D 1 145 ? -7.872 -14.975 -18.359 1.00 56.63 145 LYS D CA 1
ATOM 9923 C C . LYS D 1 145 ? -8.954 -13.971 -18.742 1.00 54.09 145 LYS D C 1
ATOM 9924 O O . LYS D 1 145 ? -9.891 -13.688 -17.983 1.00 52.74 145 LYS D O 1
ATOM 9930 N N . VAL D 1 146 ? -8.798 -13.426 -19.934 1.00 22.07 146 VAL D N 1
ATOM 9931 C CA . VAL D 1 146 ? -9.767 -12.503 -20.478 1.00 47.29 146 VAL D CA 1
ATOM 9932 C C . VAL D 1 146 ? -10.334 -13.133 -21.742 1.00 32.76 146 VAL D C 1
ATOM 9933 O O . VAL D 1 146 ? -9.592 -13.664 -22.560 1.00 84.08 146 VAL D O 1
ATOM 9937 N N . GLU D 1 147 ? -11.655 -13.108 -21.881 1.00 59.04 147 GLU D N 1
ATOM 9938 C CA . GLU D 1 147 ? -12.318 -13.869 -22.933 1.00 43.51 147 GLU D CA 1
ATOM 9939 C C . GLU D 1 147 ? -13.090 -12.959 -23.870 1.00 41.99 147 GLU D C 1
ATOM 9940 O O . GLU D 1 147 ? -13.582 -11.904 -23.461 1.00 32.84 147 GLU D O 1
ATOM 9946 N N . HIS D 1 148 ? -13.180 -13.365 -25.132 1.00 34.77 148 HIS D N 1
ATOM 9947 C CA . HIS D 1 148 ? -14.114 -12.742 -26.053 1.00 43.57 148 HIS D CA 1
ATOM 9948 C C . HIS D 1 148 ? -15.461 -13.362 -25.793 1.00 36.61 148 HIS D C 1
ATOM 9949 O O . HIS D 1 148 ? -15.562 -14.581 -25.674 1.00 80.38 148 HIS D O 1
ATOM 9956 N N . ILE D 1 149 ? -16.494 -12.532 -25.683 1.00 43.86 149 ILE D N 1
ATOM 9957 C CA . ILE D 1 149 ? -17.855 -13.041 -25.532 1.00 51.28 149 ILE D CA 1
ATOM 9958 C C . ILE D 1 149 ? -18.699 -12.533 -26.686 1.00 48.64 149 ILE D C 1
ATOM 9959 O O . ILE D 1 149 ? -18.492 -11.407 -27.166 1.00 33.83 149 ILE D O 1
ATOM 9964 N N . ARG D 1 150 ? -19.629 -13.367 -27.143 1.00 17.74 150 ARG D N 1
ATOM 9965 C CA . ARG D 1 150 ? -20.558 -12.948 -28.194 1.00 71.42 150 ARG D CA 1
ATOM 9966 C C . ARG D 1 150 ? -21.995 -13.489 -28.018 1.00 46.50 150 ARG D C 1
ATOM 9967 O O . ARG D 1 150 ? -22.249 -14.354 -27.179 1.00 51.08 150 ARG D O 1
ATOM 9975 N N . THR D 1 151 ? -22.935 -12.942 -28.782 1.00 24.03 151 THR D N 1
ATOM 9976 C CA . THR D 1 151 ? -24.332 -13.323 -28.642 1.00 34.77 151 THR D CA 1
ATOM 9977 C C . THR D 1 151 ? -24.522 -14.819 -28.750 1.00 26.59 151 THR D C 1
ATOM 9978 O O . THR D 1 151 ? -24.186 -15.419 -29.764 1.00 63.76 151 THR D O 1
ATOM 9982 N N . GLY D 1 152 ? -25.071 -15.417 -27.698 1.00 44.68 152 GLY D N 1
ATOM 9983 C CA . GLY D 1 152 ? -25.325 -16.847 -27.676 1.00 42.15 152 GLY D CA 1
ATOM 9984 C C . GLY D 1 152 ? -24.505 -17.504 -26.589 1.00 52.00 152 GLY D C 1
ATOM 9985 O O . GLY D 1 152 ? -24.800 -18.612 -26.148 1.00 36.60 152 GLY D O 1
ATOM 9986 N N . ASP D 1 153 ? -23.465 -16.803 -26.156 1.00 43.53 153 ASP D N 1
ATOM 9987 C CA . ASP D 1 153 ? -22.623 -17.287 -25.083 1.00 30.59 153 ASP D CA 1
ATOM 9988 C C . ASP D 1 153 ? -23.370 -17.310 -23.769 1.00 33.86 153 ASP D C 1
ATOM 9989 O O . ASP D 1 153 ? -24.016 -16.342 -23.384 1.00 73.13 153 ASP D O 1
ATOM 9994 N N . THR D 1 154 ? -23.286 -18.444 -23.098 1.00 42.95 154 THR D N 1
ATOM 9995 C CA . THR D 1 154 ? -23.837 -18.605 -21.778 1.00 24.00 154 THR D CA 1
ATOM 9996 C C . THR D 1 154 ? -22.635 -18.634 -20.854 1.00 29.32 154 THR D C 1
ATOM 9997 O O . THR D 1 154 ? -21.631 -19.265 -21.171 1.00 67.40 154 THR D O 1
ATOM 10001 N N . ILE D 1 155 ? -22.735 -17.949 -19.717 1.00 51.83 155 ILE D N 1
ATOM 10002 C CA . ILE D 1 155 ? -21.602 -17.766 -18.812 1.00 41.41 155 ILE D CA 1
ATOM 10003 C C . ILE D 1 155 ? -21.939 -18.154 -17.358 1.00 28.18 155 ILE D C 1
ATOM 10004 O O . ILE D 1 155 ? -22.787 -17.538 -16.719 1.00 61.21 155 ILE D O 1
ATOM 10009 N N . ALA D 1 156 ? -21.267 -19.176 -16.840 1.00 31.52 156 ALA D N 1
ATOM 10010 C CA . ALA D 1 156 ? -21.492 -19.633 -15.468 1.00 26.17 156 ALA D CA 1
ATOM 10011 C C . ALA D 1 156 ? -20.541 -18.990 -14.461 1.00 30.01 156 ALA D C 1
ATOM 10012 O O . ALA D 1 156 ? -19.361 -18.788 -14.745 1.00 45.82 156 ALA D O 1
ATOM 10014 N N . THR D 1 157 ? -21.060 -18.676 -13.279 1.00 45.55 157 THR D N 1
ATOM 10015 C CA . THR D 1 157 ? -20.256 -18.057 -12.231 1.00 27.56 157 THR D CA 1
ATOM 10016 C C . THR D 1 157 ? -20.639 -18.603 -10.874 1.00 18.97 157 THR D C 1
ATOM 10017 O O . THR D 1 157 ? -21.815 -18.677 -10.556 1.00 56.09 157 THR D O 1
ATOM 10021 N N . HIS D 1 158 ? -19.639 -19.009 -10.094 1.00 50.25 158 HIS D N 1
ATOM 10022 C CA . HIS D 1 158 ? -19.821 -19.444 -8.709 1.00 30.08 158 HIS D CA 1
ATOM 10023 C C . HIS D 1 158 ? -20.143 -18.233 -7.850 1.00 54.47 158 HIS D C 1
ATOM 10024 O O . HIS D 1 158 ? -19.946 -17.085 -8.276 1.00 30.80 158 HIS D O 1
ATOM 10031 N N . PRO D 1 159 ? -20.634 -18.476 -6.628 1.00 31.19 159 PRO D N 1
ATOM 10032 C CA . PRO D 1 159 ? -20.739 -17.356 -5.691 1.00 24.44 159 PRO D CA 1
ATOM 10033 C C . PRO D 1 159 ? -19.333 -16.903 -5.292 1.00 48.86 159 PRO D C 1
ATOM 10034 O O . PRO D 1 159 ? -18.435 -17.746 -5.149 1.00 35.35 159 PRO D O 1
ATOM 10038 N N . GLY D 1 160 ? -19.143 -15.592 -5.143 1.00 33.27 160 GLY D N 1
ATOM 10039 C CA . GLY D 1 160 ? -17.874 -15.039 -4.695 1.00 28.25 160 GLY D CA 1
ATOM 10040 C C . GLY D 1 160 ? -16.839 -14.747 -5.771 1.00 43.16 160 GLY D C 1
ATOM 10041 O O . GLY D 1 160 ? -15.772 -14.214 -5.466 1.00 56.31 160 GLY D O 1
ATOM 10042 N N . VAL D 1 161 ? -17.145 -15.097 -7.019 1.00 39.20 161 VAL D N 1
ATOM 10043 C CA . VAL D 1 161 ? -16.271 -14.816 -8.159 1.00 22.48 161 VAL D CA 1
ATOM 10044 C C . VAL D 1 161 ? -16.538 -13.430 -8.742 1.00 36.61 161 VAL D C 1
ATOM 10045 O O . VAL D 1 161 ? -17.679 -13.115 -9.105 1.00 39.84 161 VAL D O 1
ATOM 10049 N N . ALA D 1 162 ? -15.491 -12.610 -8.838 1.00 30.09 162 ALA D N 1
ATOM 10050 C CA . ALA D 1 162 ? -15.581 -11.294 -9.487 1.00 39.99 162 ALA D CA 1
ATOM 10051 C C . ALA D 1 162 ? -15.579 -11.411 -11.015 1.00 54.42 162 ALA D C 1
ATOM 10052 O O . ALA D 1 162 ? -14.939 -12.298 -11.586 1.00 49.71 162 ALA D O 1
ATOM 10054 N N . GLN D 1 163 ? -16.287 -10.507 -11.678 1.00 32.12 163 GLN D N 1
ATOM 10055 C CA . GLN D 1 163 ? -16.433 -10.578 -13.122 1.00 4.12 163 GLN D CA 1
ATOM 10056 C C . GLN D 1 163 ? -16.651 -9.172 -13.632 1.00 49.92 163 GLN D C 1
ATOM 10057 O O . GLN D 1 163 ? -17.430 -8.407 -13.037 1.00 38.43 163 GLN D O 1
ATOM 10063 N N . TRP D 1 164 ? -15.952 -8.822 -14.713 1.00 25.01 164 TRP D N 1
ATOM 10064 C CA . TRP D 1 164 ? -16.138 -7.528 -15.363 1.00 27.46 164 TRP D CA 1
ATOM 10065 C C . TRP D 1 164 ? -16.506 -7.753 -16.814 1.00 33.59 164 TRP D C 1
ATOM 10066 O O . TRP D 1 164 ? -16.219 -8.816 -17.367 1.00 45.61 164 TRP D O 1
ATOM 10077 N N . PHE D 1 165 ? -17.167 -6.777 -17.431 1.00 34.88 165 PHE D N 1
ATOM 10078 C CA . PHE D 1 165 ? -17.407 -6.849 -18.874 1.00 38.07 165 PHE D CA 1
ATOM 10079 C C . PHE D 1 165 ? -16.981 -5.550 -19.553 1.00 45.31 165 PHE D C 1
ATOM 10080 O O . PHE D 1 165 ? -17.031 -4.484 -18.934 1.00 40.48 165 PHE D O 1
ATOM 10088 N N . TYR D 1 166 ? -16.556 -5.643 -20.815 1.00 28.80 166 TYR D N 1
ATOM 10089 C CA . TYR D 1 166 ? -16.222 -4.458 -21.617 1.00 22.84 166 TYR D CA 1
ATOM 10090 C C . TYR D 1 166 ? -16.798 -4.553 -23.035 1.00 37.28 166 TYR D C 1
ATOM 10091 O O . TYR D 1 166 ? -16.731 -5.603 -23.679 1.00 32.19 166 TYR D O 1
ATOM 10100 N N . ASN D 1 167 ? -17.377 -3.459 -23.516 1.00 25.62 167 ASN D N 1
ATOM 10101 C CA . ASN D 1 167 ? -17.906 -3.411 -24.878 1.00 31.82 167 ASN D CA 1
ATOM 10102 C C . ASN D 1 167 ? -17.067 -2.475 -25.745 1.00 52.88 167 ASN D C 1
ATOM 10103 O O . ASN D 1 167 ? -17.036 -1.258 -25.517 1.00 53.79 167 ASN D O 1
ATOM 10108 N N . ASP D 1 168 ? -16.373 -3.048 -26.725 1.00 46.15 168 ASP D N 1
ATOM 10109 C CA . ASP D 1 168 ? -15.600 -2.265 -27.691 1.00 68.06 168 ASP D CA 1
ATOM 10110 C C . ASP D 1 168 ? -16.482 -1.786 -28.841 1.00 73.93 168 ASP D C 1
ATOM 10111 O O . ASP D 1 168 ? -16.226 -0.732 -29.438 1.00 59.77 168 ASP D O 1
ATOM 10116 N N . GLY D 1 169 ? -17.533 -2.556 -29.125 1.00 43.51 169 GLY D N 1
ATOM 10117 C CA . GLY D 1 169 ? -18.429 -2.280 -30.238 1.00 58.63 169 GLY D CA 1
ATOM 10118 C C . GLY D 1 169 ? -19.128 -0.934 -30.194 1.00 64.22 169 GLY D C 1
ATOM 10119 O O . GLY D 1 169 ? -19.207 -0.286 -29.146 1.00 27.29 169 GLY D O 1
ATOM 10120 N N . ASN D 1 170 ? -19.637 -0.500 -31.343 1.00 56.27 170 ASN D N 1
ATOM 10121 C CA . ASN D 1 170 ? -20.346 0.772 -31.391 1.00 83.34 170 ASN D CA 1
ATOM 10122 C C . ASN D 1 170 ? -21.823 0.542 -31.173 1.00 56.74 170 ASN D C 1
ATOM 10123 O O . ASN D 1 170 ? -22.626 1.472 -31.172 1.00 105.46 170 ASN D O 1
ATOM 10128 N N . GLN D 1 171 ? -22.169 -0.717 -30.964 1.00 54.42 171 GLN D N 1
ATOM 10129 C CA . GLN D 1 171 ? -23.525 -1.063 -30.616 1.00 31.13 171 GLN D CA 1
ATOM 10130 C C . GLN D 1 171 ? -23.561 -1.821 -29.292 1.00 55.51 171 GLN D C 1
ATOM 10131 O O . GLN D 1 171 ? -22.589 -2.466 -28.896 1.00 39.21 171 GLN D O 1
ATOM 10137 N N . PRO D 1 172 ? -24.693 -1.747 -28.597 1.00 44.38 172 PRO D N 1
ATOM 10138 C CA . PRO D 1 172 ? -24.756 -2.149 -27.196 1.00 41.24 172 PRO D CA 1
ATOM 10139 C C . PRO D 1 172 ? -24.537 -3.640 -26.957 1.00 46.29 172 PRO D C 1
ATOM 10140 O O . PRO D 1 172 ? -25.043 -4.491 -27.698 1.00 30.40 172 PRO D O 1
ATOM 10144 N N . LEU D 1 173 ? -23.763 -3.928 -25.914 1.00 36.39 173 LEU D N 1
ATOM 10145 C CA . LEU D 1 173 ? -23.557 -5.277 -25.427 1.00 26.84 173 LEU D CA 1
ATOM 10146 C C . LEU D 1 173 ? -24.606 -5.497 -24.370 1.00 29.08 173 LEU D C 1
ATOM 10147 O O . LEU D 1 173 ? -24.604 -4.809 -23.357 1.00 39.67 173 LEU D O 1
ATOM 10152 N N . VAL D 1 174 ? -25.513 -6.436 -24.609 1.00 30.81 174 VAL D N 1
ATOM 10153 C CA . VAL D 1 174 ? -26.594 -6.696 -23.671 1.00 31.36 174 VAL D CA 1
ATOM 10154 C C . VAL D 1 174 ? -26.415 -8.053 -23.036 1.00 47.26 174 VAL D C 1
ATOM 10155 O O . VAL D 1 174 ? -26.621 -9.090 -23.675 1.00 34.12 174 VAL D O 1
ATOM 10159 N N . ILE D 1 175 ? -26.035 -8.042 -21.767 1.00 31.92 175 ILE D N 1
ATOM 10160 C CA . ILE D 1 175 ? -25.899 -9.276 -21.020 1.00 44.71 175 ILE D CA 1
ATOM 10161 C C . ILE D 1 175 ? -27.057 -9.374 -20.048 1.00 47.65 175 ILE D C 1
ATOM 10162 O O . ILE D 1 175 ? -27.354 -8.424 -19.331 1.00 28.05 175 ILE D O 1
ATOM 10167 N N . VAL D 1 176 ? -27.694 -10.537 -20.031 1.00 15.90 176 VAL D N 1
ATOM 10168 C CA . VAL D 1 176 ? -28.872 -10.772 -19.230 1.00 14.01 176 VAL D CA 1
ATOM 10169 C C . VAL D 1 176 ? -28.616 -11.975 -18.279 1.00 23.16 176 VAL D C 1
ATOM 10170 O O . VAL D 1 176 ? -28.078 -12.999 -18.705 1.00 34.28 176 VAL D O 1
ATOM 10174 N N . SER D 1 177 ? -28.961 -11.840 -16.993 1.00 30.94 177 SER D N 1
ATOM 10175 C CA . SER D 1 177 ? -28.480 -12.775 -15.946 1.00 33.18 177 SER D CA 1
ATOM 10176 C C . SER D 1 177 ? -29.495 -13.157 -14.863 1.00 29.54 177 SER D C 1
ATOM 10177 O O . SER D 1 177 ? -30.208 -12.295 -14.355 1.00 32.85 177 SER D O 1
ATOM 10180 N N . VAL D 1 178 ? -29.520 -14.441 -14.492 1.00 21.42 178 VAL D N 1
ATOM 10181 C CA . VAL D 1 178 ? -30.292 -14.919 -13.341 1.00 12.97 178 VAL D CA 1
ATOM 10182 C C . VAL D 1 178 ? -29.421 -15.198 -12.114 1.00 28.68 178 VAL D C 1
ATOM 10183 O O . VAL D 1 178 ? -28.406 -15.893 -12.201 1.00 24.85 178 VAL D O 1
ATOM 10187 N N . LEU D 1 179 ? -29.841 -14.667 -10.970 1.00 21.31 179 LEU D N 1
ATOM 10188 C CA . LEU D 1 179 ? -29.196 -14.937 -9.694 1.00 15.87 179 LEU D CA 1
ATOM 10189 C C . LEU D 1 179 ? -30.031 -15.938 -8.897 1.00 46.42 179 LEU D C 1
ATOM 10190 O O . LEU D 1 179 ? -31.222 -15.713 -8.676 1.00 38.82 179 LEU D O 1
ATOM 10195 N N . ASP D 1 180 ? -29.400 -17.025 -8.450 1.00 33.71 180 ASP D N 1
ATOM 10196 C CA . ASP D 1 180 ? -30.079 -18.083 -7.703 1.00 29.73 180 ASP D CA 1
ATOM 10197 C C . ASP D 1 180 ? -30.143 -17.720 -6.219 1.00 25.08 180 ASP D C 1
ATOM 10198 O O . ASP D 1 180 ? -29.182 -17.905 -5.481 1.00 46.29 180 ASP D O 1
ATOM 10203 N N . LEU D 1 181 ? -31.282 -17.189 -5.797 1.00 19.32 181 LEU D N 1
ATOM 10204 C CA . LEU D 1 181 ? -31.469 -16.713 -4.431 1.00 30.91 181 LEU D CA 1
ATOM 10205 C C . LEU D 1 181 ? -31.739 -17.830 -3.414 1.00 37.23 181 LEU D C 1
ATOM 10206 O O . LEU D 1 181 ? -31.312 -17.757 -2.260 1.00 34.30 181 LEU D O 1
ATOM 10211 N N . ALA D 1 182 ? -32.443 -18.866 -3.852 1.00 47.28 182 ALA D N 1
ATOM 10212 C CA . ALA D 1 182 ? -32.928 -19.908 -2.956 1.00 21.95 182 ALA D CA 1
ATOM 10213 C C . ALA D 1 182 ? -31.996 -21.105 -2.784 1.00 26.22 182 ALA D C 1
ATOM 10214 O O . ALA D 1 182 ? -32.232 -21.937 -1.918 1.00 39.29 182 ALA D O 1
ATOM 10216 N N . SER D 1 183 ? -30.950 -21.196 -3.604 1.00 38.50 183 SER D N 1
ATOM 10217 C CA . SER D 1 183 ? -29.979 -22.299 -3.517 1.00 22.59 183 SER D CA 1
ATOM 10218 C C . SER D 1 183 ? -29.157 -22.266 -2.237 1.00 31.93 183 SER D C 1
ATOM 10219 O O . SER D 1 183 ? -28.977 -21.212 -1.635 1.00 43.08 183 SER D O 1
ATOM 10222 N N . HIS D 1 184 ? -28.639 -23.416 -1.825 1.00 48.54 184 HIS D N 1
ATOM 10223 C CA . HIS D 1 184 ? -27.858 -23.459 -0.588 1.00 67.26 184 HIS D CA 1
ATOM 10224 C C . HIS D 1 184 ? -26.599 -22.590 -0.675 1.00 56.67 184 HIS D C 1
ATOM 10225 O O . HIS D 1 184 ? -26.084 -22.148 0.350 1.00 53.14 184 HIS D O 1
ATOM 10232 N N . GLN D 1 185 ? -26.125 -22.335 -1.894 1.00 37.30 185 GLN D N 1
ATOM 10233 C CA . GLN D 1 185 ? -24.884 -21.592 -2.104 1.00 25.83 185 GLN D CA 1
ATOM 10234 C C . GLN D 1 185 ? -25.012 -20.161 -1.640 1.00 32.95 185 GLN D C 1
ATOM 10235 O O . GLN D 1 185 ? -24.077 -19.579 -1.088 1.00 38.06 185 GLN D O 1
ATOM 10241 N N . ASN D 1 186 ? -26.175 -19.582 -1.893 1.00 45.44 186 ASN D N 1
ATOM 10242 C CA . ASN D 1 186 ? -26.470 -18.262 -1.383 1.00 23.92 186 ASN D CA 1
ATOM 10243 C C . ASN D 1 186 ? -26.571 -18.391 0.105 1.00 22.30 186 ASN D C 1
ATOM 10244 O O . ASN D 1 186 ? -27.487 -19.016 0.617 1.00 59.78 186 ASN D O 1
ATOM 10249 N N . GLN D 1 187 ? -25.618 -17.838 0.823 1.00 36.42 187 GLN D N 1
ATOM 10250 C CA . GLN D 1 187 ? -25.630 -18.057 2.246 1.00 16.93 187 GLN D CA 1
ATOM 10251 C C . GLN D 1 187 ? -25.905 -16.758 2.967 1.00 27.17 187 GLN D C 1
ATOM 10252 O O . GLN D 1 187 ? -25.362 -16.500 4.034 1.00 25.06 187 GLN D O 1
ATOM 10258 N N . LEU D 1 188 ? -26.783 -15.958 2.375 1.00 19.38 188 LEU D N 1
ATOM 10259 C CA . LEU D 1 188 ? -27.158 -14.669 2.924 1.00 29.17 188 LEU D CA 1
ATOM 10260 C C . LEU D 1 188 ? -28.682 -14.453 3.049 1.00 39.55 188 LEU D C 1
ATOM 10261 O O . LEU D 1 188 ? -29.241 -14.499 4.139 1.00 73.83 188 LEU D O 1
ATOM 10266 N N . ASP D 1 189 ? -29.355 -14.236 1.928 1.00 34.29 189 ASP D N 1
ATOM 10267 C CA . ASP D 1 189 ? -30.584 -13.461 1.944 1.00 17.63 189 ASP D CA 1
ATOM 10268 C C . ASP D 1 189 ? -31.441 -13.788 0.741 1.00 49.48 189 ASP D C 1
ATOM 10269 O O . ASP D 1 189 ? -30.921 -14.141 -0.318 1.00 38.59 189 ASP D O 1
ATOM 10274 N N . ARG D 1 190 ? -32.753 -13.643 0.878 1.00 27.52 190 ARG D N 1
ATOM 10275 C CA . ARG D 1 190 ? -33.603 -13.655 -0.302 1.00 40.93 190 ARG D CA 1
ATOM 10276 C C . ARG D 1 190 ? -33.425 -12.328 -1.051 1.00 48.54 190 ARG D C 1
ATOM 10277 O O . ARG D 1 190 ? -34.397 -11.685 -1.454 1.00 37.93 190 ARG D O 1
ATOM 10285 N N . ASN D 1 191 ? -32.172 -11.911 -1.214 1.00 32.56 191 ASN D N 1
ATOM 10286 C CA . ASN D 1 191 ? -31.858 -10.686 -1.947 1.00 38.63 191 ASN D CA 1
ATOM 10287 C C . ASN D 1 191 ? -30.639 -10.821 -2.836 1.00 27.83 191 ASN D C 1
ATOM 10288 O O . ASN D 1 191 ? -29.621 -11.364 -2.406 1.00 69.73 191 ASN D O 1
ATOM 10293 N N . PRO D 1 192 ? -30.735 -10.322 -4.083 1.00 50.29 192 PRO D N 1
ATOM 10294 C CA . PRO D 1 192 ? -29.571 -10.323 -4.973 1.00 33.90 192 PRO D CA 1
ATOM 10295 C C . PRO D 1 192 ? -28.604 -9.245 -4.507 1.00 36.78 192 PRO D C 1
ATOM 10296 O O . PRO D 1 192 ? -28.908 -8.065 -4.672 1.00 23.61 192 PRO D O 1
ATOM 10300 N N . ARG D 1 193 ? -27.477 -9.644 -3.918 1.00 41.07 193 ARG D N 1
ATOM 10301 C CA . ARG D 1 193 ? -26.514 -8.693 -3.362 1.00 42.97 193 ARG D CA 1
ATOM 10302 C C . ARG D 1 193 ? -25.237 -8.570 -4.205 1.00 36.25 193 ARG D C 1
ATOM 10303 O O . ARG D 1 193 ? -24.355 -9.427 -4.157 1.00 46.79 193 ARG D O 1
ATOM 10311 N N . PRO D 1 194 ? -25.146 -7.497 -4.991 1.00 27.76 194 PRO D N 1
ATOM 10312 C CA . PRO D 1 194 ? -23.906 -7.191 -5.691 1.00 34.91 194 PRO D CA 1
ATOM 10313 C C . PRO D 1 194 ? -22.888 -6.727 -4.679 1.00 40.89 194 PRO D C 1
ATOM 10314 O O . PRO D 1 194 ? -23.258 -6.033 -3.724 1.00 17.90 194 PRO D O 1
ATOM 10318 N N . PHE D 1 195 ? -21.631 -7.109 -4.893 1.00 34.69 195 PHE D N 1
ATOM 10319 C CA . PHE D 1 195 ? -20.505 -6.571 -4.142 1.00 24.05 195 PHE D CA 1
ATOM 10320 C C . PHE D 1 195 ? -19.558 -5.869 -5.102 1.00 34.49 195 PHE D C 1
ATOM 10321 O O . PHE D 1 195 ? -18.796 -6.525 -5.808 1.00 44.59 195 PHE D O 1
ATOM 10329 N N . TYR D 1 196 ? -19.589 -4.542 -5.131 1.00 27.05 196 TYR D N 1
ATOM 10330 C CA . TYR D 1 196 ? -18.773 -3.805 -6.092 1.00 39.99 196 TYR D CA 1
ATOM 10331 C C . TYR D 1 196 ? -17.346 -3.506 -5.618 1.00 24.44 196 TYR D C 1
ATOM 10332 O O . TYR D 1 196 ? -17.149 -2.797 -4.638 1.00 31.31 196 TYR D O 1
ATOM 10341 N N . LEU D 1 197 ? -16.345 -4.026 -6.322 1.00 24.21 197 LEU D N 1
ATOM 10342 C CA . LEU D 1 197 ? -14.952 -3.685 -6.006 1.00 16.53 197 LEU D CA 1
ATOM 10343 C C . LEU D 1 197 ? -14.568 -2.240 -6.384 1.00 33.54 197 LEU D C 1
ATOM 10344 O O . LEU D 1 197 ? -13.835 -1.577 -5.662 1.00 33.59 197 LEU D O 1
ATOM 10349 N N . ALA D 1 198 ? -15.079 -1.744 -7.505 1.00 37.63 198 ALA D N 1
ATOM 10350 C CA . ALA D 1 198 ? -14.669 -0.435 -8.008 1.00 35.35 198 ALA D CA 1
ATOM 10351 C C . ALA D 1 198 ? -15.763 0.623 -8.012 1.00 35.59 198 ALA D C 1
ATOM 10352 O O . ALA D 1 198 ? -15.626 1.674 -7.391 1.00 29.88 198 ALA D O 1
ATOM 10354 N N . GLY D 1 199 ? -16.836 0.335 -8.743 1.00 45.14 199 GLY D N 1
ATOM 10355 C CA . GLY D 1 199 ? -17.914 1.281 -8.970 1.00 42.42 199 GLY D CA 1
ATOM 10356 C C . GLY D 1 199 ? -18.533 1.859 -7.721 1.00 28.06 199 GLY D C 1
ATOM 10357 O O . GLY D 1 199 ? -18.528 1.244 -6.659 1.00 37.60 199 GLY D O 1
ATOM 10358 N N . ASN D 1 200 ? -19.058 3.066 -7.855 1.00 27.15 200 ASN D N 1
ATOM 10359 C CA . ASN D 1 200 ? -19.789 3.710 -6.779 1.00 30.50 200 ASN D CA 1
ATOM 10360 C C . ASN D 1 200 ? -21.169 3.985 -7.308 1.00 26.00 200 ASN D C 1
ATOM 10361 O O . ASN D 1 200 ? -21.317 4.557 -8.384 1.00 50.04 200 ASN D O 1
ATOM 10366 N N . ASN D 1 201 ? -22.183 3.562 -6.566 1.00 41.88 201 ASN D N 1
ATOM 10367 C CA . ASN D 1 201 ? -23.555 3.609 -7.060 1.00 33.41 201 ASN D CA 1
ATOM 10368 C C . ASN D 1 201 ? -24.475 4.452 -6.181 1.00 44.21 201 ASN D C 1
ATOM 10369 O O . ASN D 1 201 ? -25.086 3.933 -5.248 1.00 37.90 201 ASN D O 1
ATOM 10374 N N . PRO D 1 202 ? -24.595 5.754 -6.500 1.00 41.19 202 PRO D N 1
ATOM 10375 C CA . PRO D 1 202 ? -25.313 6.759 -5.704 1.00 37.91 202 PRO D CA 1
ATOM 10376 C C . PRO D 1 202 ? -26.791 6.422 -5.427 1.00 53.87 202 PRO D C 1
ATOM 10377 O O . PRO D 1 202 ? -27.227 6.566 -4.288 1.00 35.97 202 PRO D O 1
ATOM 10381 N N . GLN D 1 203 ? -27.545 5.994 -6.435 1.00 33.13 203 GLN D N 1
ATOM 10382 C CA . GLN D 1 203 ? -28.924 5.578 -6.215 1.00 18.02 203 GLN D CA 1
ATOM 10383 C C . GLN D 1 203 ? -29.091 4.603 -5.038 1.00 45.79 203 GLN D C 1
ATOM 10384 O O . GLN D 1 203 ? -30.133 4.597 -4.375 1.00 45.38 203 GLN D O 1
ATOM 10390 N N . GLY D 1 204 ? -28.087 3.761 -4.800 1.00 32.93 204 GLY D N 1
ATOM 10391 C CA . GLY D 1 204 ? -28.129 2.813 -3.697 1.00 31.15 204 GLY D CA 1
ATOM 10392 C C . GLY D 1 204 ? -28.802 1.473 -3.976 1.00 41.65 204 GLY D C 1
ATOM 10393 O O . GLY D 1 204 ? -29.038 1.083 -5.126 1.00 34.61 204 GLY D O 1
ATOM 10394 N N . GLN D 1 205 ? -29.116 0.761 -2.900 1.00 28.10 205 GLN D N 1
ATOM 10395 C CA . GLN D 1 205 ? -29.747 -0.552 -3.003 1.00 49.09 205 GLN D CA 1
ATOM 10396 C C . GLN D 1 205 ? -31.274 -0.477 -3.100 1.00 39.71 205 GLN D C 1
ATOM 10397 O O . GLN D 1 205 ? -31.994 -0.830 -2.166 1.00 39.87 205 GLN D O 1
ATOM 10403 N N . VAL D 1 206 ? -31.762 -0.032 -4.251 1.00 40.48 206 VAL D N 1
ATOM 10404 C CA . VAL D 1 206 ? -33.189 0.176 -4.425 1.00 32.72 206 VAL D CA 1
ATOM 10405 C C . VAL D 1 206 ? -33.916 -1.123 -4.749 1.00 23.58 206 VAL D C 1
ATOM 10406 O O . VAL D 1 206 ? -35.133 -1.199 -4.629 1.00 36.68 206 VAL D O 1
ATOM 10410 N N . TRP D 1 207 ? -33.170 -2.144 -5.156 1.00 38.53 207 TRP D N 1
ATOM 10411 C CA . TRP D 1 207 ? -33.750 -3.466 -5.394 1.00 19.48 207 TRP D CA 1
ATOM 10412 C C . TRP D 1 207 ? -33.935 -4.250 -4.116 1.00 13.20 207 TRP D C 1
ATOM 10413 O O . TRP D 1 207 ? -34.648 -5.237 -4.126 1.00 39.14 207 TRP D O 1
ATOM 10424 N N . ILE D 1 208 ? -33.281 -3.812 -3.034 1.00 35.34 208 ILE D N 1
ATOM 10425 C CA . ILE D 1 208 ? -33.439 -4.392 -1.696 1.00 12.30 208 ILE D CA 1
ATOM 10426 C C . ILE D 1 208 ? -34.328 -3.503 -0.843 1.00 43.90 208 ILE D C 1
ATOM 10427 O O . ILE D 1 208 ? -34.234 -2.276 -0.900 1.00 78.45 208 ILE D O 1
ATOM 10432 N N . GLU D 1 209 ? -35.158 -4.128 -0.016 1.00 89.44 209 GLU D N 1
ATOM 10433 C CA . GLU D 1 209 ? -36.273 -3.446 0.634 1.00 96.83 209 GLU D CA 1
ATOM 10434 C C . GLU D 1 209 ? -35.956 -2.748 1.966 1.00 104.62 209 GLU D C 1
ATOM 10435 O O . GLU D 1 209 ? -36.789 -2.752 2.871 1.00 112.25 209 GLU D O 1
ATOM 10441 N N . GLY D 1 210 ? -34.784 -2.135 2.103 1.00 76.99 210 GLY D N 1
ATOM 10442 C CA . GLY D 1 210 ? -34.589 -1.292 3.265 1.00 34.07 210 GLY D CA 1
ATOM 10443 C C . GLY D 1 210 ? -33.221 -0.738 3.586 1.00 113.61 210 GLY D C 1
ATOM 10444 O O . GLY D 1 210 ? -32.616 -1.130 4.586 1.00 145.57 210 GLY D O 1
ATOM 10445 N N . ARG D 1 211 ? -32.728 0.188 2.771 1.00 75.77 211 ARG D N 1
ATOM 10446 C CA . ARG D 1 211 ? -31.547 0.949 3.174 1.00 95.75 211 ARG D CA 1
ATOM 10447 C C . ARG D 1 211 ? -31.771 2.435 2.910 1.00 64.61 211 ARG D C 1
ATOM 10448 O O . ARG D 1 211 ? -30.855 3.249 3.005 1.00 72.48 211 ARG D O 1
ATOM 10456 N N . GLU D 1 212 ? -33.010 2.767 2.568 1.00 60.94 212 GLU D N 1
ATOM 10457 C CA . GLU D 1 212 ? -33.492 4.145 2.578 1.00 29.57 212 GLU D CA 1
ATOM 10458 C C . GLU D 1 212 ? -32.648 5.184 1.808 1.00 66.57 212 GLU D C 1
ATOM 10459 O O . GLU D 1 212 ? -32.066 6.098 2.405 1.00 23.08 212 GLU D O 1
ATOM 10465 N N . GLN D 1 213 ? -32.617 5.066 0.481 1.00 70.25 213 GLN D N 1
ATOM 10466 C CA . GLN D 1 213 ? -32.032 6.110 -0.355 1.00 65.60 213 GLN D CA 1
ATOM 10467 C C . GLN D 1 213 ? -30.630 6.469 0.104 1.00 77.95 213 GLN D C 1
ATOM 10468 O O . GLN D 1 213 ? -30.258 7.643 0.135 1.00 92.71 213 GLN D O 1
ATOM 10474 N N . GLN D 1 214 ? -29.866 5.452 0.485 1.00 78.89 214 GLN D N 1
ATOM 10475 C CA . GLN D 1 214 ? -28.465 5.623 0.829 1.00 26.16 214 GLN D CA 1
ATOM 10476 C C . GLN D 1 214 ? -27.626 5.126 -0.335 1.00 57.69 214 GLN D C 1
ATOM 10477 O O . GLN D 1 214 ? -27.972 4.140 -0.986 1.00 72.16 214 GLN D O 1
ATOM 10483 N N . PRO D 1 215 ? -26.505 5.801 -0.601 1.00 60.47 215 PRO D N 1
ATOM 10484 C CA . PRO D 1 215 ? -25.666 5.431 -1.739 1.00 42.53 215 PRO D CA 1
ATOM 10485 C C . PRO D 1 215 ? -25.062 4.058 -1.495 1.00 57.23 215 PRO D C 1
ATOM 10486 O O . PRO D 1 215 ? -25.101 3.588 -0.354 1.00 35.66 215 PRO D O 1
ATOM 10490 N N . GLN D 1 216 ? -24.524 3.431 -2.539 1.00 27.19 216 GLN D N 1
ATOM 10491 C CA . GLN D 1 216 ? -23.841 2.154 -2.392 1.00 34.77 216 GLN D CA 1
ATOM 10492 C C . GLN D 1 216 ? -22.406 2.260 -2.859 1.00 43.34 216 GLN D C 1
ATOM 10493 O O . GLN D 1 216 ? -22.113 2.079 -4.042 1.00 69.87 216 GLN D O 1
ATOM 10499 N N . LYS D 1 217 ? -21.508 2.539 -1.925 1.00 35.29 217 LYS D N 1
ATOM 10500 C CA . LYS D 1 217 ? -20.101 2.672 -2.252 1.00 54.87 217 LYS D CA 1
ATOM 10501 C C . LYS D 1 217 ? -19.444 1.314 -2.516 1.00 49.83 217 LYS D C 1
ATOM 10502 O O . LYS D 1 217 ? -19.936 0.267 -2.088 1.00 24.79 217 LYS D O 1
ATOM 10508 N N . ASN D 1 218 ? -18.335 1.342 -3.247 1.00 55.63 218 ASN D N 1
ATOM 10509 C CA . ASN D 1 218 ? -17.547 0.136 -3.457 1.00 52.37 218 ASN D CA 1
ATOM 10510 C C . ASN D 1 218 ? -17.003 -0.456 -2.156 1.00 50.44 218 ASN D C 1
ATOM 10511 O O . ASN D 1 218 ? -17.030 0.166 -1.090 1.00 38.75 218 ASN D O 1
ATOM 10516 N N . ILE D 1 219 ? -16.507 -1.674 -2.253 1.00 25.91 219 ILE D N 1
ATOM 10517 C CA . ILE D 1 219 ? -16.095 -2.386 -1.072 1.00 25.85 219 ILE D CA 1
ATOM 10518 C C . ILE D 1 219 ? -14.864 -1.765 -0.425 1.00 20.24 219 ILE D C 1
ATOM 10519 O O . ILE D 1 219 ? -14.686 -1.850 0.781 1.00 50.78 219 ILE D O 1
ATOM 10524 N N . LEU D 1 220 ? -14.031 -1.103 -1.213 1.00 31.19 220 LEU D N 1
ATOM 10525 C CA . LEU D 1 220 ? -12.846 -0.462 -0.655 1.00 29.68 220 LEU D CA 1
ATOM 10526 C C . LEU D 1 220 ? -13.216 0.799 0.162 1.00 60.86 220 LEU D C 1
ATOM 10527 O O . LEU D 1 220 ? -12.466 1.200 1.052 1.00 31.84 220 LEU D O 1
ATOM 10532 N N . ASN D 1 221 ? -14.373 1.408 -0.123 1.00 30.81 221 ASN D N 1
ATOM 10533 C CA . ASN D 1 221 ? -14.810 2.612 0.604 1.00 41.07 221 ASN D CA 1
ATOM 10534 C C . ASN D 1 221 ? -15.136 2.390 2.090 1.00 44.90 221 ASN D C 1
ATOM 10535 O O . ASN D 1 221 ? -15.124 3.326 2.896 1.00 14.26 221 ASN D O 1
ATOM 10540 N N . GLY D 1 222 ? -15.436 1.150 2.446 1.00 23.77 222 GLY D N 1
ATOM 10541 C CA . GLY D 1 222 ? -15.866 0.845 3.792 1.00 17.70 222 GLY D CA 1
ATOM 10542 C C . GLY D 1 222 ? -14.716 0.762 4.766 1.00 42.00 222 GLY D C 1
ATOM 10543 O O . GLY D 1 222 ? -14.914 0.648 5.974 1.00 23.69 222 GLY D O 1
ATOM 10544 N N . PHE D 1 223 ? -13.501 0.801 4.239 1.00 33.44 223 PHE D N 1
ATOM 10545 C CA . PHE D 1 223 ? -12.323 0.727 5.077 1.00 17.08 223 PHE D CA 1
ATOM 10546 C C . PHE D 1 223 ? -11.774 2.117 5.318 1.00 27.38 223 PHE D C 1
ATOM 10547 O O . PHE D 1 223 ? -11.958 3.016 4.501 1.00 48.75 223 PHE D O 1
ATOM 10555 N N . THR D 1 224 ? -11.093 2.307 6.438 1.00 34.76 224 THR D N 1
ATOM 10556 C CA . THR D 1 224 ? -10.394 3.568 6.637 1.00 45.55 224 THR D CA 1
ATOM 10557 C C . THR D 1 224 ? -9.351 3.687 5.539 1.00 28.71 224 THR D C 1
ATOM 10558 O O . THR D 1 224 ? -8.859 2.680 5.041 1.00 36.04 224 THR D O 1
ATOM 10562 N N . PRO D 1 225 ? -9.033 4.915 5.125 1.00 29.80 225 PRO D N 1
ATOM 10563 C CA . PRO D 1 225 ? -8.037 5.038 4.054 1.00 45.53 225 PRO D CA 1
ATOM 10564 C C . PRO D 1 225 ? -6.626 4.627 4.500 1.00 46.99 225 PRO D C 1
ATOM 10565 O O . PRO D 1 225 ? -5.841 4.142 3.682 1.00 26.49 225 PRO D O 1
ATOM 10569 N N . GLU D 1 226 ? -6.321 4.789 5.786 1.00 29.43 226 GLU D N 1
ATOM 10570 C CA . GLU D 1 226 ? -5.015 4.405 6.323 1.00 36.65 226 GLU D CA 1
ATOM 10571 C C . GLU D 1 226 ? -4.781 2.889 6.480 1.00 34.89 226 GLU D C 1
ATOM 10572 O O . GLU D 1 226 ? -3.634 2.438 6.560 1.00 48.91 226 GLU D O 1
ATOM 10578 N N . VAL D 1 227 ? -5.856 2.105 6.529 1.00 48.60 227 VAL D N 1
ATOM 10579 C CA . VAL D 1 227 ? -5.728 0.645 6.511 1.00 45.63 227 VAL D CA 1
ATOM 10580 C C . VAL D 1 227 ? -5.469 0.174 5.084 1.00 53.28 227 VAL D C 1
ATOM 10581 O O . VAL D 1 227 ? -4.658 -0.720 4.866 1.00 59.48 227 VAL D O 1
ATOM 10585 N N . LEU D 1 228 ? -6.151 0.782 4.114 1.00 34.69 228 LEU D N 1
ATOM 10586 C CA . LEU D 1 228 ? -5.867 0.520 2.710 1.00 29.90 228 LEU D CA 1
ATOM 10587 C C . LEU D 1 228 ? -4.429 0.880 2.425 1.00 65.44 228 LEU D C 1
ATOM 10588 O O . LEU D 1 228 ? -3.752 0.216 1.633 1.00 60.90 228 LEU D O 1
ATOM 10593 N N . ALA D 1 229 ? -3.964 1.945 3.069 1.00 44.70 229 ALA D N 1
ATOM 10594 C CA . ALA D 1 229 ? -2.599 2.398 2.866 1.00 42.50 229 ALA D CA 1
ATOM 10595 C C . ALA D 1 229 ? -1.603 1.317 3.292 1.00 67.76 229 ALA D C 1
ATOM 10596 O O . ALA D 1 229 ? -0.750 0.925 2.494 1.00 53.15 229 ALA D O 1
ATOM 10598 N N . LYS D 1 230 ? -1.720 0.824 4.529 1.00 25.83 230 LYS D N 1
ATOM 10599 C CA . LYS D 1 230 ? -0.809 -0.220 5.020 1.00 50.80 230 LYS D CA 1
ATOM 10600 C C . LYS D 1 230 ? -1.060 -1.589 4.373 1.00 38.86 230 LYS D C 1
ATOM 10601 O O . LYS D 1 230 ? -0.282 -2.520 4.548 1.00 59.62 230 LYS D O 1
ATOM 10607 N N . ALA D 1 231 ? -2.151 -1.707 3.627 1.00 48.87 231 ALA D N 1
ATOM 10608 C CA . ALA D 1 231 ? -2.537 -2.977 3.028 1.00 32.06 231 ALA D CA 1
ATOM 10609 C C . ALA D 1 231 ? -2.072 -3.094 1.576 1.00 48.84 231 ALA D C 1
ATOM 10610 O O . ALA D 1 231 ? -1.652 -4.163 1.142 1.00 21.05 231 ALA D O 1
ATOM 10612 N N . PHE D 1 232 ? -2.170 -1.999 0.827 1.00 34.67 232 PHE D N 1
ATOM 10613 C CA . PHE D 1 232 ? -1.767 -1.988 -0.574 1.00 54.15 232 PHE D CA 1
ATOM 10614 C C . PHE D 1 232 ? -0.332 -1.555 -0.728 1.00 38.85 232 PHE D C 1
ATOM 10615 O O . PHE D 1 232 ? 0.268 -1.742 -1.786 1.00 52.30 232 PHE D O 1
ATOM 10623 N N . LYS D 1 233 ? 0.196 -0.980 0.345 1.00 33.09 233 LYS D N 1
ATOM 10624 C CA . LYS D 1 233 ? 1.556 -0.468 0.393 1.00 63.54 233 LYS D CA 1
ATOM 10625 C C . LYS D 1 233 ? 1.643 0.762 -0.482 1.00 38.17 233 LYS D C 1
ATOM 10626 O O . LYS D 1 233 ? 2.621 0.964 -1.199 1.00 60.44 233 LYS D O 1
ATOM 10632 N N . ILE D 1 234 ? 0.601 1.584 -0.404 1.00 37.92 234 ILE D N 1
ATOM 10633 C CA . ILE D 1 234 ? 0.510 2.797 -1.202 1.00 47.36 234 ILE D CA 1
ATOM 10634 C C . ILE D 1 234 ? 0.285 4.017 -0.322 1.00 21.51 234 ILE D C 1
ATOM 10635 O O . ILE D 1 234 ? 0.018 3.891 0.865 1.00 63.29 234 ILE D O 1
ATOM 10640 N N . ASP D 1 235 ? 0.389 5.198 -0.915 1.00 44.86 235 ASP D N 1
ATOM 10641 C CA . ASP D 1 235 ? 0.206 6.441 -0.179 1.00 46.03 235 ASP D CA 1
ATOM 10642 C C . ASP D 1 235 ? -1.239 6.581 0.291 1.00 56.77 235 ASP D C 1
ATOM 10643 O O . ASP D 1 235 ? -2.137 5.958 -0.273 1.00 79.05 235 ASP D O 1
ATOM 10648 N N . VAL D 1 236 ? -1.472 7.393 1.319 1.00 73.46 236 VAL D N 1
ATOM 10649 C CA . VAL D 1 236 ? -2.834 7.577 1.830 1.00 61.17 236 VAL D CA 1
ATOM 10650 C C . VAL D 1 236 ? -3.748 8.308 0.849 1.00 63.01 236 VAL D C 1
ATOM 10651 O O . VAL D 1 236 ? -4.951 8.041 0.803 1.00 47.22 236 VAL D O 1
ATOM 10655 N N . ARG D 1 237 ? -3.192 9.230 0.068 1.00 49.75 237 ARG D N 1
ATOM 10656 C CA . ARG D 1 237 ? -4.012 9.913 -0.925 1.00 55.88 237 ARG D CA 1
ATOM 10657 C C . ARG D 1 237 ? -4.339 8.999 -2.107 1.00 69.40 237 ARG D C 1
ATOM 10658 O O . ARG D 1 237 ? -5.400 9.116 -2.715 1.00 72.27 237 ARG D O 1
ATOM 10666 N N . THR D 1 238 ? -3.445 8.069 -2.419 1.00 42.82 238 THR D N 1
ATOM 10667 C CA . THR D 1 238 ? -3.751 7.102 -3.457 1.00 42.73 238 THR D CA 1
ATOM 10668 C C . THR D 1 238 ? -4.782 6.093 -2.962 1.00 50.87 238 THR D C 1
ATOM 10669 O O . THR D 1 238 ? -5.659 5.666 -3.707 1.00 57.94 238 THR D O 1
ATOM 10673 N N . ALA D 1 239 ? -4.686 5.711 -1.697 1.00 62.25 239 ALA D N 1
ATOM 10674 C CA . ALA D 1 239 ? -5.664 4.792 -1.134 1.00 53.41 239 ALA D CA 1
ATOM 10675 C C . ALA D 1 239 ? -7.065 5.392 -1.154 1.00 60.48 239 ALA D C 1
ATOM 10676 O O . ALA D 1 239 ? -8.012 4.728 -1.573 1.00 65.18 239 ALA D O 1
ATOM 10678 N N . GLN D 1 240 ? -7.197 6.641 -0.712 1.00 33.92 240 GLN D N 1
ATOM 10679 C CA . GLN D 1 240 ? -8.515 7.263 -0.628 1.00 49.90 240 GLN D CA 1
ATOM 10680 C C . GLN D 1 240 ? -9.119 7.581 -2.002 1.00 48.16 240 GLN D C 1
ATOM 10681 O O . GLN D 1 240 ? -10.283 7.965 -2.112 1.00 64.26 240 GLN D O 1
ATOM 10687 N N . GLN D 1 241 ? -8.333 7.396 -3.055 1.00 68.35 241 GLN D N 1
ATOM 10688 C CA . GLN D 1 241 ? -8.828 7.587 -4.410 1.00 30.23 241 GLN D CA 1
ATOM 10689 C C . GLN D 1 241 ? -9.638 6.382 -4.835 1.00 51.89 241 GLN D C 1
ATOM 10690 O O . GLN D 1 241 ? -10.584 6.495 -5.616 1.00 77.16 241 GLN D O 1
ATOM 10696 N N . LEU D 1 242 ? -9.241 5.221 -4.324 1.00 58.39 242 LEU D N 1
ATOM 10697 C CA . LEU D 1 242 ? -9.869 3.957 -4.680 1.00 34.59 242 LEU D CA 1
ATOM 10698 C C . LEU D 1 242 ? -11.251 3.844 -4.070 1.00 51.54 242 LEU D C 1
ATOM 10699 O O . LEU D 1 242 ? -11.970 2.889 -4.341 1.00 51.81 242 LEU D O 1
ATOM 10704 N N . GLN D 1 243 ? -11.621 4.805 -3.231 1.00 38.89 243 GLN D N 1
ATOM 10705 C CA . GLN D 1 243 ? -12.865 4.685 -2.492 1.00 39.33 243 GLN D CA 1
ATOM 10706 C C . GLN D 1 243 ? -13.992 5.276 -3.306 1.00 57.07 243 GLN D C 1
ATOM 10707 O O . GLN D 1 243 ? -15.154 5.227 -2.909 1.00 63.15 243 GLN D O 1
ATOM 10713 N N . ASN D 1 244 ? -13.634 5.819 -4.462 1.00 43.67 244 ASN D N 1
ATOM 10714 C CA . ASN D 1 244 ? -14.599 6.462 -5.339 1.00 53.90 244 ASN D CA 1
ATOM 10715 C C . ASN D 1 244 ? -15.722 7.212 -4.616 1.00 54.66 244 ASN D C 1
ATOM 10716 O O . ASN D 1 244 ? -16.884 7.172 -5.025 1.00 40.67 244 ASN D O 1
ATOM 10721 N N . GLN D 1 245 ? -15.356 7.910 -3.546 1.00 22.33 245 GLN D N 1
ATOM 10722 C CA . GLN D 1 245 ? -16.299 8.739 -2.824 1.00 47.52 245 GLN D CA 1
ATOM 10723 C C . GLN D 1 245 ? -17.047 9.691 -3.763 1.00 47.87 245 GLN D C 1
ATOM 10724 O O . GLN D 1 245 ? -16.451 10.552 -4.416 1.00 29.73 245 GLN D O 1
ATOM 10730 N N . GLN D 1 246 ? -18.360 9.516 -3.835 1.00 45.93 246 GLN D N 1
ATOM 10731 C CA . GLN D 1 246 ? -19.204 10.454 -4.561 1.00 50.71 246 GLN D CA 1
ATOM 10732 C C . GLN D 1 246 ? -18.846 10.535 -6.040 1.00 30.92 246 GLN D C 1
ATOM 10733 O O . GLN D 1 246 ? -19.070 11.551 -6.694 1.00 65.99 246 GLN D O 1
ATOM 10739 N N . ASP D 1 247 ? -18.284 9.444 -6.546 1.00 42.16 247 ASP D N 1
ATOM 10740 C CA . ASP D 1 247 ? -18.118 9.213 -7.973 1.00 40.10 247 ASP D CA 1
ATOM 10741 C C . ASP D 1 247 ? -19.524 9.051 -8.593 1.00 21.29 247 ASP D C 1
ATOM 10742 O O . ASP D 1 247 ? -20.324 8.231 -8.140 1.00 43.98 247 ASP D O 1
ATOM 10747 N N . ASN D 1 248 ? -19.834 9.850 -9.610 1.00 51.97 248 ASN D N 1
ATOM 10748 C CA . ASN D 1 248 ? -21.167 9.857 -10.222 1.00 51.35 248 ASN D CA 1
ATOM 10749 C C . ASN D 1 248 ? -21.378 8.755 -11.239 1.00 34.15 248 ASN D C 1
ATOM 10750 O O . ASN D 1 248 ? -22.508 8.338 -11.493 1.00 53.12 248 ASN D O 1
ATOM 10755 N N . ARG D 1 249 ? -20.277 8.278 -11.803 1.00 17.43 249 ARG D N 1
ATOM 10756 C CA . ARG D 1 249 ? -20.301 7.429 -12.991 1.00 50.75 249 ARG D CA 1
ATOM 10757 C C . ARG D 1 249 ? -21.158 6.180 -12.853 1.00 36.09 249 ARG D C 1
ATOM 10758 O O . ARG D 1 249 ? -21.652 5.644 -13.841 1.00 51.12 249 ARG D O 1
ATOM 10766 N N . GLY D 1 250 ? -21.331 5.707 -11.630 1.00 38.45 250 GLY D N 1
ATOM 10767 C CA . GLY D 1 250 ? -22.016 4.452 -11.434 1.00 31.19 250 GLY D CA 1
ATOM 10768 C C . GLY D 1 250 ? -21.065 3.291 -11.573 1.00 27.13 250 GLY D C 1
ATOM 10769 O O . GLY D 1 250 ? -19.943 3.329 -11.071 1.00 52.48 250 GLY D O 1
ATOM 10770 N N . ASN D 1 251 ? -21.504 2.252 -12.261 1.00 29.81 251 ASN D N 1
ATOM 10771 C CA . ASN D 1 251 ? -20.727 1.029 -12.297 1.00 32.64 251 ASN D CA 1
ATOM 10772 C C . ASN D 1 251 ? -20.411 0.554 -13.686 1.00 30.96 251 ASN D C 1
ATOM 10773 O O . ASN D 1 251 ? -19.659 -0.394 -13.858 1.00 69.37 251 ASN D O 1
ATOM 10778 N N . ILE D 1 252 ? -21.019 1.191 -14.676 1.00 53.62 252 ILE D N 1
ATOM 10779 C CA . ILE D 1 252 ? -20.622 1.007 -16.059 1.00 31.34 252 ILE D CA 1
ATOM 10780 C C . ILE D 1 252 ? -20.045 2.340 -16.532 1.00 51.94 252 ILE D C 1
ATOM 10781 O O . ILE D 1 252 ? -20.781 3.306 -16.755 1.00 24.50 252 ILE D O 1
ATOM 10786 N N . ILE D 1 253 ? -18.722 2.389 -16.657 1.00 31.24 253 ILE D N 1
ATOM 10787 C CA . ILE D 1 253 ? -18.008 3.638 -16.908 1.00 32.62 253 ILE D CA 1
ATOM 10788 C C . ILE D 1 253 ? -17.454 3.660 -18.311 1.00 42.80 253 ILE D C 1
ATOM 10789 O O . ILE D 1 253 ? -17.313 2.598 -18.923 1.00 36.89 253 ILE D O 1
ATOM 10794 N N . ARG D 1 254 ? -17.133 4.855 -18.820 1.00 33.81 254 ARG D N 1
ATOM 10795 C CA . ARG D 1 254 ? -16.512 4.969 -20.147 1.00 37.18 254 ARG D CA 1
ATOM 10796 C C . ARG D 1 254 ? -15.012 4.934 -20.001 1.00 36.23 254 ARG D C 1
ATOM 10797 O O . ARG D 1 254 ? -14.446 5.591 -19.128 1.00 67.89 254 ARG D O 1
ATOM 10805 N N . VAL D 1 255 ? -14.375 4.144 -20.852 1.00 39.43 255 VAL D N 1
ATOM 10806 C CA . VAL D 1 255 ? -12.931 3.987 -20.813 1.00 49.41 255 VAL D CA 1
ATOM 10807 C C . VAL D 1 255 ? -12.292 5.117 -21.596 1.00 50.94 255 VAL D C 1
ATOM 10808 O O . VAL D 1 255 ? -12.647 5.359 -22.754 1.00 91.45 255 VAL D O 1
ATOM 10812 N N . GLN D 1 256 ? -11.365 5.827 -20.964 1.00 52.42 256 GLN D N 1
ATOM 10813 C CA . GLN D 1 256 ? -10.607 6.846 -21.677 1.00 81.07 256 GLN D CA 1
ATOM 10814 C C . GLN D 1 256 ? -9.337 6.223 -22.223 1.00 62.32 256 GLN D C 1
ATOM 10815 O O . GLN D 1 256 ? -8.600 5.553 -21.500 1.00 70.29 256 GLN D O 1
ATOM 10821 N N . GLY D 1 257 ? -9.103 6.417 -23.515 1.00 54.11 257 GLY D N 1
ATOM 10822 C CA . GLY D 1 257 ? -7.942 5.834 -24.161 1.00 111.66 257 GLY D CA 1
ATOM 10823 C C . GLY D 1 257 ? -8.167 4.393 -24.575 1.00 47.61 257 GLY D C 1
ATOM 10824 O O . GLY D 1 257 ? -9.292 3.984 -24.819 1.00 79.54 257 GLY D O 1
ATOM 10825 N N . PRO D 1 258 ? -7.089 3.608 -24.663 1.00 99.83 258 PRO D N 1
ATOM 10826 C CA . PRO D 1 258 ? -7.238 2.238 -25.152 1.00 71.31 258 PRO D CA 1
ATOM 10827 C C . PRO D 1 258 ? -7.615 1.265 -24.047 1.00 95.87 258 PRO D C 1
ATOM 10828 O O . PRO D 1 258 ? -7.410 1.509 -22.847 1.00 74.35 258 PRO D O 1
ATOM 10832 N N . PHE D 1 259 ? -8.177 0.146 -24.472 1.00 65.78 259 PHE D N 1
ATOM 10833 C CA . PHE D 1 259 ? -8.419 -0.953 -23.572 1.00 61.68 259 PHE D CA 1
ATOM 10834 C C . PHE D 1 259 ? -7.715 -2.152 -24.159 1.00 56.97 259 PHE D C 1
ATOM 10835 O O . PHE D 1 259 ? -8.346 -3.129 -24.551 1.00 55.31 259 PHE D O 1
ATOM 10843 N N . SER D 1 260 ? -6.395 -2.054 -24.247 1.00 95.78 260 SER D N 1
ATOM 10844 C CA . SER D 1 260 ? -5.591 -3.101 -24.866 1.00 106.67 260 SER D CA 1
ATOM 10845 C C . SER D 1 260 ? -5.292 -4.205 -23.856 1.00 100.08 260 SER D C 1
ATOM 10846 O O . SER D 1 260 ? -4.200 -4.278 -23.297 1.00 117.00 260 SER D O 1
ATOM 10849 N N . VAL D 1 261 ? -6.278 -5.068 -23.637 1.00 126.48 261 VAL D N 1
ATOM 10850 C CA . VAL D 1 261 ? -6.232 -6.028 -22.542 1.00 65.75 261 VAL D CA 1
ATOM 10851 C C . VAL D 1 261 ? -5.973 -7.458 -22.996 1.00 56.92 261 VAL D C 1
ATOM 10852 O O . VAL D 1 261 ? -5.421 -8.252 -22.242 1.00 80.93 261 VAL D O 1
ATOM 10856 N N . ILE D 1 262 ? -6.373 -7.796 -24.219 1.00 102.33 262 ILE D N 1
ATOM 10857 C CA . ILE D 1 262 ? -5.982 -9.087 -24.786 1.00 118.65 262 ILE D CA 1
ATOM 10858 C C . ILE D 1 262 ? -5.151 -8.941 -26.057 1.00 117.62 262 ILE D C 1
ATOM 10859 O O . ILE D 1 262 ? -5.042 -7.857 -26.634 1.00 78.08 262 ILE D O 1
ATOM 10864 N N . ARG D 1 263 ? -4.596 -10.067 -26.496 1.00 163.35 263 ARG D N 1
ATOM 10865 C CA . ARG D 1 263 ? -3.652 -10.115 -27.605 1.00 179.00 263 ARG D CA 1
ATOM 10866 C C . ARG D 1 263 ? -4.179 -10.796 -28.883 1.00 181.33 263 ARG D C 1
ATOM 10867 O O . ARG D 1 263 ? -3.412 -11.457 -29.587 1.00 187.53 263 ARG D O 1
ATOM 10875 N N . PRO D 1 264 ? -5.486 -10.653 -29.182 1.00 154.41 264 PRO D N 1
ATOM 10876 C CA . PRO D 1 264 ? -6.024 -11.211 -30.418 1.00 158.48 264 PRO D CA 1
ATOM 10877 C C . PRO D 1 264 ? -6.662 -10.096 -31.244 1.00 143.65 264 PRO D C 1
ATOM 10878 O O . PRO D 1 264 ? -6.509 -8.925 -30.895 1.00 86.23 264 PRO D O 1
ATOM 10882 N N . PRO D 1 265 ? -7.372 -10.450 -32.328 1.00 161.63 265 PRO D N 1
ATOM 10883 C CA . PRO D 1 265 ? -7.436 -11.800 -32.900 1.00 139.88 265 PRO D CA 1
ATOM 10884 C C . PRO D 1 265 ? -6.518 -11.955 -34.109 1.00 140.36 265 PRO D C 1
ATOM 10885 O O . PRO D 1 265 ? -6.593 -12.979 -34.789 1.00 135.51 265 PRO D O 1
ATOM 10889 N N . LEU D 1 266 ? -5.684 -10.948 -34.375 1.00 170.74 266 LEU D N 1
ATOM 10890 C CA . LEU D 1 266 ? -4.701 -11.016 -35.458 1.00 160.62 266 LEU D CA 1
ATOM 10891 C C . LEU D 1 266 ? -3.949 -12.341 -35.379 1.00 177.41 266 LEU D C 1
ATOM 10892 O O . LEU D 1 266 ? -3.183 -12.579 -34.440 1.00 173.10 266 LEU D O 1
ATOM 10897 N N . ARG D 1 267 ? -4.172 -13.195 -36.374 1.00 174.53 267 ARG D N 1
ATOM 10898 C CA . ARG D 1 267 ? -3.730 -14.590 -36.330 1.00 187.30 267 ARG D CA 1
ATOM 10899 C C . ARG D 1 267 ? -2.230 -14.787 -36.047 1.00 152.90 267 ARG D C 1
ATOM 10900 O O . ARG D 1 267 ? -1.383 -14.520 -36.898 1.00 147.33 267 ARG D O 1
ATOM 10908 N N . SER D 1 268 ? -1.925 -15.262 -34.839 1.00 123.54 268 SER D N 1
ATOM 10909 C CA . SER D 1 268 ? -0.549 -15.525 -34.408 1.00 128.01 268 SER D CA 1
ATOM 10910 C C . SER D 1 268 ? 0.297 -14.259 -34.273 1.00 118.72 268 SER D C 1
ATOM 10911 O O . SER D 1 268 ? 1.317 -14.253 -33.575 1.00 57.95 268 SER D O 1
ATOM 10914 N N . GLU D 1 280 ? -15.081 -26.652 -8.229 1.00 111.51 280 GLU D N 1
ATOM 10915 C CA . GLU D 1 280 ? -14.569 -27.703 -7.354 1.00 127.45 280 GLU D CA 1
ATOM 10916 C C . GLU D 1 280 ? -13.044 -27.670 -7.261 1.00 138.20 280 GLU D C 1
ATOM 10917 O O . GLU D 1 280 ? -12.465 -26.759 -6.664 1.00 83.22 280 GLU D O 1
ATOM 10923 N N . THR D 1 281 ? -12.407 -28.680 -7.848 1.00 167.63 281 THR D N 1
ATOM 10924 C CA . THR D 1 281 ? -10.951 -28.763 -7.918 1.00 127.13 281 THR D CA 1
ATOM 10925 C C . THR D 1 281 ? -10.468 -28.568 -9.361 1.00 137.35 281 THR D C 1
ATOM 10926 O O . THR D 1 281 ? -9.396 -29.041 -9.746 1.00 94.02 281 THR D O 1
ATOM 10930 N N . ILE D 1 282 ? -11.275 -27.871 -10.156 1.00 171.90 282 ILE D N 1
ATOM 10931 C CA . ILE D 1 282 ? -10.898 -27.528 -11.523 1.00 146.59 282 ILE D CA 1
ATOM 10932 C C . ILE D 1 282 ? -11.068 -26.026 -11.788 1.00 132.44 282 ILE D C 1
ATOM 10933 O O . ILE D 1 282 ? -12.186 -25.513 -11.930 1.00 52.74 282 ILE D O 1
ATOM 10938 N N . CYS D 1 283 ? -9.937 -25.329 -11.826 1.00 134.22 283 CYS D N 1
ATOM 10939 C CA . CYS D 1 283 ? -9.897 -23.901 -12.107 1.00 125.41 283 CYS D CA 1
ATOM 10940 C C . CYS D 1 283 ? -9.764 -23.700 -13.606 1.00 121.97 283 CYS D C 1
ATOM 10941 O O . CYS D 1 283 ? -9.794 -22.574 -14.106 1.00 94.16 283 CYS D O 1
ATOM 10944 N N . SER D 1 284 ? -9.613 -24.811 -14.318 1.00 135.58 284 SER D N 1
ATOM 10945 C CA . SER D 1 284 ? -9.437 -24.787 -15.761 1.00 142.81 284 SER D CA 1
ATOM 10946 C C . SER D 1 284 ? -10.762 -25.059 -16.458 1.00 128.98 284 SER D C 1
ATOM 10947 O O . SER D 1 284 ? -10.891 -24.858 -17.668 1.00 118.60 284 SER D O 1
ATOM 10950 N N . ALA D 1 285 ? -11.744 -25.512 -15.683 1.00 80.98 285 ALA D N 1
ATOM 10951 C CA . ALA D 1 285 ? -13.054 -25.862 -16.220 1.00 114.36 285 ALA D CA 1
ATOM 10952 C C . ALA D 1 285 ? -13.569 -24.821 -17.220 1.00 96.50 285 ALA D C 1
ATOM 10953 O O . ALA D 1 285 ? -13.445 -23.617 -16.991 1.00 84.60 285 ALA D O 1
ATOM 10955 N N . ARG D 1 286 ? -14.124 -25.297 -18.335 1.00 71.24 286 ARG D N 1
ATOM 10956 C CA . ARG D 1 286 ? -14.744 -24.431 -19.333 1.00 96.69 286 ARG D CA 1
ATOM 10957 C C . ARG D 1 286 ? -15.949 -23.754 -18.674 1.00 105.40 286 ARG D C 1
ATOM 10958 O O . ARG D 1 286 ? -16.842 -24.423 -18.149 1.00 58.37 286 ARG D O 1
ATOM 10966 N N . CYS D 1 287 ? -15.966 -22.425 -18.676 1.00 105.56 287 CYS D N 1
ATOM 10967 C CA . CYS D 1 287 ? -17.008 -21.700 -17.961 1.00 62.51 287 CYS D CA 1
ATOM 10968 C C . CYS D 1 287 ? -17.905 -20.885 -18.890 1.00 97.38 287 CYS D C 1
ATOM 10969 O O . CYS D 1 287 ? -18.622 -19.997 -18.436 1.00 96.82 287 CYS D O 1
ATOM 10972 N N . THR D 1 288 ? -17.869 -21.203 -20.183 1.00 97.60 288 THR D N 1
ATOM 10973 C CA . THR D 1 288 ? -18.671 -20.512 -21.193 1.00 32.32 288 THR D CA 1
ATOM 10974 C C . THR D 1 288 ? -18.984 -21.481 -22.317 1.00 54.54 288 THR D C 1
ATOM 10975 O O . THR D 1 288 ? -18.177 -22.351 -22.631 1.00 70.36 288 THR D O 1
ATOM 10979 N N . ASP D 1 289 ? -20.149 -21.341 -22.930 1.00 50.92 289 ASP D N 1
ATOM 10980 C CA . ASP D 1 289 ? -20.468 -22.153 -24.101 1.00 78.16 289 ASP D CA 1
ATOM 10981 C C . ASP D 1 289 ? -21.509 -21.447 -24.957 1.00 56.16 289 ASP D C 1
ATOM 10982 O O . ASP D 1 289 ? -22.293 -20.654 -24.447 1.00 56.33 289 ASP D O 1
ATOM 10987 N N . ASN D 1 290 ? -21.515 -21.721 -26.257 1.00 38.64 290 ASN D N 1
ATOM 10988 C CA . ASN D 1 290 ? -22.468 -21.049 -27.141 1.00 56.38 290 ASN D CA 1
ATOM 10989 C C . ASN D 1 290 ? -23.715 -21.869 -27.477 1.00 78.15 290 ASN D C 1
ATOM 10990 O O . ASN D 1 290 ? -23.637 -22.989 -28.015 1.00 58.20 290 ASN D O 1
ATOM 10995 N N . LEU D 1 291 ? -24.862 -21.273 -27.159 1.00 44.68 291 LEU D N 1
ATOM 10996 C CA . LEU D 1 291 ? -26.156 -21.902 -27.339 1.00 36.82 291 LEU D CA 1
ATOM 10997 C C . LEU D 1 291 ? -26.762 -21.677 -28.722 1.00 49.86 291 LEU D C 1
ATOM 10998 O O . LEU D 1 291 ? -27.543 -22.496 -29.193 1.00 48.73 291 LEU D O 1
ATOM 11003 N N . ASP D 1 292 ? -26.406 -20.570 -29.364 1.00 33.62 292 ASP D N 1
ATOM 11004 C CA . ASP D 1 292 ? -26.934 -20.248 -30.687 1.00 39.11 292 ASP D CA 1
ATOM 11005 C C . ASP D 1 292 ? -26.356 -21.155 -31.772 1.00 63.13 292 ASP D C 1
ATOM 11006 O O . ASP D 1 292 ? -26.738 -21.055 -32.945 1.00 21.77 292 ASP D O 1
ATOM 11011 N N . ASP D 1 293 ? -25.437 -22.036 -31.380 1.00 33.51 293 ASP D N 1
ATOM 11012 C CA . ASP D 1 293 ? -24.896 -23.017 -32.307 1.00 48.07 293 ASP D CA 1
ATOM 11013 C C . ASP D 1 293 ? -25.799 -24.240 -32.361 1.00 74.63 293 ASP D C 1
ATOM 11014 O O . ASP D 1 293 ? -25.847 -25.023 -31.409 1.00 58.36 293 ASP D O 1
ATOM 11019 N N . PRO D 1 294 ? -26.530 -24.397 -33.476 1.00 81.22 294 PRO D N 1
ATOM 11020 C CA . PRO D 1 294 ? -27.504 -25.479 -33.655 1.00 99.10 294 PRO D CA 1
ATOM 11021 C C . PRO D 1 294 ? -26.786 -26.759 -34.026 1.00 75.36 294 PRO D C 1
ATOM 11022 O O . PRO D 1 294 ? -27.371 -27.841 -33.994 1.00 57.94 294 PRO D O 1
ATOM 11026 N N . SER D 1 295 ? -25.517 -26.622 -34.386 1.00 38.31 295 SER D N 1
ATOM 11027 C CA . SER D 1 295 ? -24.692 -27.786 -34.634 1.00 78.62 295 SER D CA 1
ATOM 11028 C C . SER D 1 295 ? -24.879 -28.716 -33.447 1.00 62.74 295 SER D C 1
ATOM 11029 O O . SER D 1 295 ? -25.101 -29.914 -33.616 1.00 103.59 295 SER D O 1
ATOM 11032 N N . ASN D 1 296 ? -24.808 -28.148 -32.246 1.00 45.98 296 ASN D N 1
ATOM 11033 C CA . ASN D 1 296 ? -25.051 -28.900 -31.020 1.00 55.87 296 ASN D CA 1
ATOM 11034 C C . ASN D 1 296 ? -26.380 -28.538 -30.339 1.00 73.63 296 ASN D C 1
ATOM 11035 O O . ASN D 1 296 ? -26.396 -28.075 -29.202 1.00 54.72 296 ASN D O 1
ATOM 11040 N N . ALA D 1 297 ? -27.489 -28.764 -31.039 1.00 79.87 297 ALA D N 1
ATOM 11041 C CA . ALA D 1 297 ? -28.822 -28.450 -30.520 1.00 43.36 297 ALA D CA 1
ATOM 11042 C C . ALA D 1 297 ? -29.587 -29.712 -30.137 1.00 47.92 297 ALA D C 1
ATOM 11043 O O . ALA D 1 297 ? -29.313 -30.793 -30.664 1.00 35.71 297 ALA D O 1
ATOM 11045 N N . ASP D 1 298 ? -30.556 -29.567 -29.232 1.00 59.85 298 ASP D N 1
ATOM 11046 C CA . ASP D 1 298 ? -31.353 -30.699 -28.745 1.00 17.89 298 ASP D CA 1
ATOM 11047 C C . ASP D 1 298 ? -32.435 -31.084 -29.736 1.00 21.71 298 ASP D C 1
ATOM 11048 O O . ASP D 1 298 ? -32.762 -32.255 -29.881 1.00 35.65 298 ASP D O 1
ATOM 11053 N N . VAL D 1 299 ? -32.999 -30.101 -30.418 1.00 28.75 299 VAL D N 1
ATOM 11054 C CA . VAL D 1 299 ? -33.839 -30.402 -31.567 1.00 34.32 299 VAL D CA 1
ATOM 11055 C C . VAL D 1 299 ? -33.625 -29.370 -32.650 1.00 37.85 299 VAL D C 1
ATOM 11056 O O . VAL D 1 299 ? -33.568 -28.176 -32.370 1.00 27.08 299 VAL D O 1
ATOM 11060 N N . TYR D 1 300 ? -33.486 -29.855 -33.881 1.00 52.61 300 TYR D N 1
ATOM 11061 C CA . TYR D 1 300 ? -33.268 -29.010 -35.054 1.00 42.84 300 TYR D CA 1
ATOM 11062 C C . TYR D 1 300 ? -34.142 -29.495 -36.204 1.00 51.63 300 TYR D C 1
ATOM 11063 O O . TYR D 1 300 ? -33.750 -30.375 -36.976 1.00 75.80 300 TYR D O 1
ATOM 11072 N N . LYS D 1 301 ? -35.347 -28.949 -36.290 1.00 42.99 301 LYS D N 1
ATOM 11073 C CA . LYS D 1 301 ? -36.196 -29.154 -37.453 1.00 47.33 301 LYS D CA 1
ATOM 11074 C C . LYS D 1 301 ? -36.302 -27.778 -38.096 1.00 33.41 301 LYS D C 1
ATOM 11075 O O . LYS D 1 301 ? -37.144 -26.985 -37.700 1.00 48.03 301 LYS D O 1
ATOM 11081 N N . PRO D 1 302 ? -35.422 -27.483 -39.070 1.00 42.19 302 PRO D N 1
ATOM 11082 C CA . PRO D 1 302 ? -35.154 -26.131 -39.600 1.00 63.07 302 PRO D CA 1
ATOM 11083 C C . PRO D 1 302 ? -36.386 -25.385 -40.127 1.00 76.92 302 PRO D C 1
ATOM 11084 O O . PRO D 1 302 ? -36.457 -24.156 -40.020 1.00 55.48 302 PRO D O 1
ATOM 11088 N N . GLN D 1 303 ? -37.322 -26.125 -40.711 1.00 56.54 303 GLN D N 1
ATOM 11089 C CA . GLN D 1 303 ? -38.651 -25.616 -41.024 1.00 28.97 303 GLN D CA 1
ATOM 11090 C C . GLN D 1 303 ? -39.295 -24.884 -39.823 1.00 41.87 303 GLN D C 1
ATOM 11091 O O . GLN D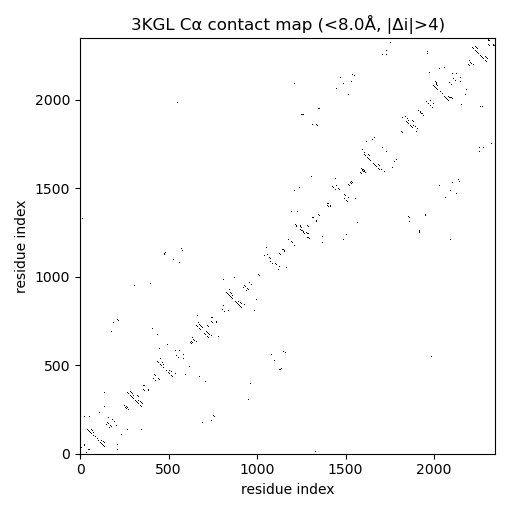 1 303 ? -39.953 -23.861 -39.981 1.00 30.34 303 GLN D O 1
ATOM 11097 N N . LEU D 1 304 ? -39.092 -25.422 -38.623 1.00 46.01 304 LEU D N 1
ATOM 11098 C CA . LEU D 1 304 ? -39.726 -24.933 -37.401 1.00 42.78 304 LEU D CA 1
ATOM 11099 C C . LEU D 1 304 ? -38.815 -24.068 -36.558 1.00 30.21 304 LEU D C 1
ATOM 11100 O O . LEU D 1 304 ? -39.123 -22.914 -36.269 1.00 44.62 304 LEU D O 1
ATOM 11105 N N . GLY D 1 305 ? -37.704 -24.657 -36.139 1.00 46.25 305 GLY D N 1
ATOM 11106 C CA . GLY D 1 305 ? -36.706 -23.967 -35.346 1.00 51.11 305 GLY D CA 1
ATOM 11107 C C . GLY D 1 305 ? -35.763 -24.954 -34.685 1.00 56.07 305 GLY D C 1
ATOM 11108 O O . GLY D 1 305 ? -35.751 -26.144 -35.011 1.00 50.17 305 GLY D O 1
ATOM 11109 N N . TYR D 1 306 ? -34.959 -24.459 -33.754 1.00 43.12 306 TYR D N 1
ATOM 11110 C CA . TYR D 1 306 ? -34.119 -25.332 -32.957 1.00 37.47 306 TYR D CA 1
ATOM 11111 C C . TYR D 1 306 ? -34.269 -24.981 -31.488 1.00 31.11 306 TYR D C 1
ATOM 11112 O O . TYR D 1 306 ? -34.666 -23.866 -31.154 1.00 39.52 306 TYR D O 1
ATOM 11121 N N . ILE D 1 307 ? -33.988 -25.939 -30.612 1.00 32.46 307 ILE D N 1
ATOM 11122 C CA . ILE D 1 307 ? -33.855 -25.635 -29.192 1.00 43.95 307 ILE D CA 1
ATOM 11123 C C . ILE D 1 307 ? -32.564 -26.229 -28.679 1.00 38.58 307 ILE D C 1
ATOM 11124 O O . ILE D 1 307 ? -32.272 -27.388 -28.958 1.00 41.72 307 ILE D O 1
ATOM 11129 N N . SER D 1 308 ? -31.807 -25.426 -27.932 1.00 33.28 308 SER D N 1
ATOM 11130 C CA . SER D 1 308 ? -30.487 -25.800 -27.440 1.00 38.23 308 SER D CA 1
ATOM 11131 C C . SER D 1 308 ? -30.523 -25.922 -25.945 1.00 41.10 308 SER D C 1
ATOM 11132 O O . SER D 1 308 ? -31.376 -25.334 -25.300 1.00 55.23 308 SER D O 1
ATOM 11135 N N . THR D 1 309 ? -29.566 -26.646 -25.382 1.00 37.54 309 THR D N 1
ATOM 11136 C CA . THR D 1 309 ? -29.576 -26.882 -23.948 1.00 39.08 309 THR D CA 1
ATOM 11137 C C . THR D 1 309 ? -28.197 -26.772 -23.314 1.00 48.13 309 THR D C 1
ATOM 11138 O O . THR D 1 309 ? -27.192 -26.861 -24.015 1.00 43.04 309 THR D O 1
ATOM 11142 N N . LEU D 1 310 ? -28.161 -26.552 -21.997 1.00 40.28 310 LEU D N 1
ATOM 11143 C CA . LEU D 1 310 ? -26.910 -26.534 -21.230 1.00 39.76 310 LEU D CA 1
ATOM 11144 C C . LEU D 1 310 ? -26.949 -27.335 -19.918 1.00 48.53 310 LEU D C 1
ATOM 11145 O O . LEU D 1 310 ? -27.143 -26.759 -18.848 1.00 40.48 310 LEU D O 1
ATOM 11150 N N . ASN D 1 311 ? -26.741 -28.650 -20.014 1.00 46.97 311 ASN D N 1
ATOM 11151 C CA . ASN D 1 311 ? -26.757 -29.559 -18.864 1.00 36.01 311 ASN D CA 1
ATOM 11152 C C . ASN D 1 311 ? -25.515 -29.467 -17.987 1.00 45.84 311 ASN D C 1
ATOM 11153 O O . ASN D 1 311 ? -24.611 -28.685 -18.240 1.00 39.67 311 ASN D O 1
ATOM 11158 N N . SER D 1 312 ? -25.475 -30.273 -16.940 1.00 37.21 312 SER D N 1
ATOM 11159 C CA . SER D 1 312 ? -24.235 -30.442 -16.216 1.00 53.10 312 SER D CA 1
ATOM 11160 C C . SER D 1 312 ? -23.307 -31.244 -17.127 1.00 78.89 312 SER D C 1
ATOM 11161 O O . SER D 1 312 ? -22.083 -31.186 -16.992 1.00 56.52 312 SER D O 1
ATOM 11164 N N . TYR D 1 313 ? -23.901 -31.967 -18.077 1.00 48.24 313 TYR D N 1
ATOM 11165 C CA . TYR D 1 313 ? -23.130 -32.797 -18.995 1.00 35.83 313 TYR D CA 1
ATOM 11166 C C . TYR D 1 313 ? -22.366 -31.960 -20.017 1.00 62.22 313 TYR D C 1
ATOM 11167 O O . TYR D 1 313 ? -21.406 -32.430 -20.631 1.00 45.10 313 TYR D O 1
ATOM 11176 N N . ASP D 1 314 ? -22.775 -30.707 -20.173 1.00 56.34 314 ASP D N 1
ATOM 11177 C CA . ASP D 1 314 ? -22.090 -29.792 -21.080 1.00 62.45 314 ASP D CA 1
ATOM 11178 C C . ASP D 1 314 ? -21.015 -28.960 -20.388 1.00 30.12 314 ASP D C 1
ATOM 11179 O O . ASP D 1 314 ? -19.935 -28.801 -20.927 1.00 74.17 314 ASP D O 1
ATOM 11184 N N . LEU D 1 315 ? -21.321 -28.412 -19.213 1.00 48.61 315 LEU D N 1
ATOM 11185 C CA . LEU D 1 315 ? -20.337 -27.682 -18.406 1.00 66.02 315 LEU D CA 1
ATOM 11186 C C . LEU D 1 315 ? -20.381 -28.198 -16.985 1.00 49.23 315 LEU D C 1
ATOM 11187 O O . LEU D 1 315 ? -21.106 -27.657 -16.163 1.00 93.60 315 LEU D O 1
ATOM 11192 N N . PRO D 1 316 ? -19.598 -29.234 -16.682 1.00 51.41 316 PRO D N 1
ATOM 11193 C CA . PRO D 1 316 ? -19.663 -29.930 -15.389 1.00 64.51 316 PRO D CA 1
ATOM 11194 C C . PRO D 1 316 ? -19.770 -29.006 -14.167 1.00 67.55 316 PRO D C 1
ATOM 11195 O O . PRO D 1 316 ? -20.227 -29.447 -13.102 1.00 30.17 316 PRO D O 1
ATOM 11199 N N . ILE D 1 317 ? -19.364 -27.749 -14.316 1.00 21.34 317 ILE D N 1
ATOM 11200 C CA . ILE D 1 317 ? -19.489 -26.794 -13.224 1.00 42.73 317 ILE D CA 1
ATOM 11201 C C . ILE D 1 317 ? -20.966 -26.611 -12.792 1.00 53.77 317 ILE D C 1
ATOM 11202 O O . ILE D 1 317 ? -21.270 -26.501 -11.609 1.00 38.38 317 ILE D O 1
ATOM 11207 N N . LEU D 1 318 ? -21.882 -26.609 -13.753 1.00 45.87 318 LEU D N 1
ATOM 11208 C CA . LEU D 1 318 ? -23.311 -26.529 -13.468 1.00 32.88 318 LEU D CA 1
ATOM 11209 C C . LEU D 1 318 ? -23.800 -27.546 -12.423 1.00 41.42 318 LEU D C 1
ATOM 11210 O O . LEU D 1 318 ? -24.762 -27.284 -11.705 1.00 59.28 318 LEU D O 1
ATOM 11215 N N . ARG D 1 319 ? -23.162 -28.709 -12.351 1.00 34.70 319 ARG D N 1
ATOM 11216 C CA . ARG D 1 319 ? -23.510 -29.708 -11.346 1.00 40.11 319 ARG D CA 1
ATOM 11217 C C . ARG D 1 319 ? -23.523 -29.083 -9.943 1.00 44.54 319 ARG D C 1
ATOM 11218 O O . ARG D 1 319 ? -24.270 -29.522 -9.072 1.00 54.61 319 ARG D O 1
ATOM 11226 N N . PHE D 1 320 ? -22.703 -28.050 -9.743 1.00 35.83 320 PHE D N 1
ATOM 11227 C CA . PHE D 1 320 ? -22.543 -27.405 -8.439 1.00 41.64 320 PHE D CA 1
ATOM 11228 C C . PHE D 1 320 ? -23.446 -26.182 -8.263 1.00 61.65 320 PHE D C 1
ATOM 11229 O O . PHE D 1 320 ? -24.056 -25.998 -7.203 1.00 62.79 320 PHE D O 1
ATOM 11237 N N . LEU D 1 321 ? -23.509 -25.346 -9.296 1.00 25.90 321 LEU D N 1
ATOM 11238 C CA . LEU D 1 321 ? -24.420 -24.211 -9.330 1.00 30.15 321 LEU D CA 1
ATOM 11239 C C . LEU D 1 321 ? -25.883 -24.657 -9.169 1.00 67.03 321 LEU D C 1
ATOM 11240 O O . LEU D 1 321 ? -26.759 -23.863 -8.787 1.00 42.55 321 LEU D O 1
ATOM 11245 N N . ARG D 1 322 ? -26.124 -25.936 -9.454 1.00 40.38 322 ARG D N 1
ATOM 11246 C CA . ARG D 1 322 ? -27.467 -26.480 -9.579 1.00 31.05 322 ARG D CA 1
ATOM 11247 C C . ARG D 1 322 ? -28.324 -25.633 -10.546 1.00 23.13 322 ARG D C 1
ATOM 11248 O O . ARG D 1 322 ? -29.530 -25.516 -10.363 1.00 77.87 322 ARG D O 1
ATOM 11256 N N . LEU D 1 323 ? -27.694 -25.047 -11.569 1.00 23.88 323 LEU D N 1
ATOM 11257 C CA . LEU D 1 323 ? -28.395 -24.257 -12.597 1.00 29.29 323 LEU D CA 1
ATOM 11258 C C . LEU D 1 323 ? -28.307 -24.873 -13.986 1.00 34.28 323 LEU D C 1
ATOM 11259 O O . LEU D 1 323 ? -27.572 -25.825 -14.207 1.00 56.41 323 LEU D O 1
ATOM 11264 N N . SER D 1 324 ? -29.033 -24.289 -14.931 1.00 35.02 324 SER D N 1
ATOM 11265 C CA . SER D 1 324 ? -29.180 -24.855 -16.273 1.00 30.08 324 SER D CA 1
ATOM 11266 C C . SER D 1 324 ? -29.673 -23.772 -17.248 1.00 32.88 324 SER D C 1
ATOM 11267 O O . SER D 1 324 ? -30.105 -22.702 -16.829 1.00 25.48 324 SER D O 1
ATOM 11270 N N . ALA D 1 325 ? -29.598 -24.017 -18.549 1.00 23.14 325 ALA D N 1
ATOM 11271 C CA . ALA D 1 325 ? -30.194 -23.058 -19.476 1.00 22.74 325 ALA D CA 1
ATOM 11272 C C . ALA D 1 325 ? -30.840 -23.742 -20.664 1.00 28.33 325 ALA D C 1
ATOM 11273 O O . ALA D 1 325 ? -30.735 -24.957 -20.823 1.00 46.65 325 ALA D O 1
ATOM 11275 N N . LEU D 1 326 ? -31.522 -22.947 -21.482 1.00 27.13 326 LEU D N 1
ATOM 11276 C CA . LEU D 1 326 ? -32.164 -23.428 -22.693 1.00 6.90 326 LEU D CA 1
ATOM 11277 C C . LEU D 1 326 ? -32.287 -22.255 -23.633 1.00 40.23 326 LEU D C 1
ATOM 11278 O O . LEU D 1 326 ? -32.601 -21.137 -23.213 1.00 31.03 326 LEU D O 1
ATOM 11283 N N . ARG D 1 327 ? -32.026 -22.513 -24.908 1.00 49.75 327 ARG D N 1
ATOM 11284 C CA . ARG D 1 327 ? -32.190 -21.509 -25.947 1.00 32.82 327 ARG D CA 1
ATOM 11285 C C . ARG D 1 327 ? -33.186 -21.998 -26.965 1.00 28.40 327 ARG D C 1
ATOM 11286 O O . ARG D 1 327 ? -33.165 -23.162 -27.360 1.00 50.14 327 ARG D O 1
ATOM 11294 N N . GLY D 1 328 ? -34.064 -21.111 -27.402 1.00 37.77 328 GLY D N 1
ATOM 11295 C CA . GLY D 1 328 ? -34.973 -21.463 -28.473 1.00 33.20 328 GLY D CA 1
ATOM 11296 C C . GLY D 1 328 ? -35.013 -20.382 -29.530 1.00 69.77 328 GLY D C 1
ATOM 11297 O O . GLY D 1 328 ? -35.186 -19.201 -29.188 1.00 26.08 328 GLY D O 1
ATOM 11298 N N . SER D 1 329 ? -34.814 -20.782 -30.794 1.00 30.60 329 SER D N 1
ATOM 11299 C CA . SER D 1 329 ? -35.158 -19.952 -31.946 1.00 15.03 329 SER D CA 1
ATOM 11300 C C . SER D 1 329 ? -36.172 -20.680 -32.796 1.00 41.13 329 SER D C 1
ATOM 11301 O O . SER D 1 329 ? -35.863 -21.703 -33.398 1.00 52.59 329 SER D O 1
ATOM 11304 N N . ILE D 1 330 ? -37.390 -20.160 -32.852 1.00 35.78 330 ILE D N 1
ATOM 11305 C CA . ILE D 1 330 ? -38.375 -20.743 -33.736 1.00 31.06 330 ILE D CA 1
ATOM 11306 C C . ILE D 1 330 ? -38.972 -19.712 -34.689 1.00 57.91 330 ILE D C 1
ATOM 11307 O O . ILE D 1 330 ? -38.962 -18.511 -34.405 1.00 26.16 330 ILE D O 1
ATOM 11312 N N . ARG D 1 331 ? -39.476 -20.204 -35.821 1.00 29.76 331 ARG D N 1
ATOM 11313 C CA . ARG D 1 331 ? -40.106 -19.372 -36.844 1.00 40.78 331 ARG D CA 1
ATOM 11314 C C . ARG D 1 331 ? -41.595 -19.135 -36.579 1.00 28.22 331 ARG D C 1
ATOM 11315 O O . ARG D 1 331 ? -42.217 -19.857 -35.804 1.00 50.97 331 ARG D O 1
ATOM 11323 N N . GLN D 1 332 ? -42.163 -18.119 -37.218 1.00 27.11 332 GLN D N 1
ATOM 11324 C CA . GLN D 1 332 ? -43.575 -17.778 -37.022 1.00 57.95 332 GLN D CA 1
ATOM 11325 C C . GLN D 1 332 ? -44.541 -18.956 -37.134 1.00 36.73 332 GLN D C 1
ATOM 11326 O O . GLN D 1 332 ? -44.404 -19.797 -38.011 1.00 35.59 332 GLN D O 1
ATOM 11332 N N . ASN D 1 333 ? -45.529 -18.993 -36.247 1.00 44.17 333 ASN D N 1
ATOM 11333 C CA . ASN D 1 333 ? -46.549 -20.035 -36.259 1.00 44.01 333 ASN D CA 1
ATOM 11334 C C . ASN D 1 333 ? -46.038 -21.410 -35.867 1.00 47.41 333 ASN D C 1
ATOM 11335 O O . ASN D 1 333 ? -46.763 -22.392 -35.976 1.00 69.08 333 ASN D O 1
ATOM 11340 N N . ALA D 1 334 ? -44.793 -21.488 -35.416 1.00 29.38 334 ALA D N 1
ATOM 11341 C CA . ALA D 1 334 ? -44.298 -22.731 -34.853 1.00 20.64 334 ALA D CA 1
ATOM 11342 C C . ALA D 1 334 ? -44.755 -22.788 -33.412 1.00 44.20 334 ALA D C 1
ATOM 11343 O O . ALA D 1 334 ? -44.881 -21.755 -32.750 1.00 41.31 334 ALA D O 1
ATOM 11345 N N . MET D 1 335 ? -45.013 -23.996 -32.927 1.00 65.18 335 MET D N 1
ATOM 11346 C CA . MET D 1 335 ? -45.495 -24.176 -31.565 1.00 28.26 335 MET D CA 1
ATOM 11347 C C . MET D 1 335 ? -44.551 -25.063 -30.796 1.00 36.03 335 MET D C 1
ATOM 11348 O O . MET D 1 335 ? -44.099 -26.097 -31.301 1.00 40.80 335 MET D O 1
ATOM 11353 N N . VAL D 1 336 ? -44.232 -24.649 -29.579 1.00 30.69 336 VAL D N 1
ATOM 11354 C CA . VAL D 1 336 ? -43.502 -25.526 -28.693 1.00 35.54 336 VAL D CA 1
ATOM 11355 C C . VAL D 1 336 ? -44.593 -26.268 -27.963 1.00 44.07 336 VAL D C 1
ATOM 11356 O O . VAL D 1 336 ? -45.473 -25.653 -27.368 1.00 32.43 336 VAL D O 1
ATOM 11360 N N . LEU D 1 337 ? -44.569 -27.591 -28.049 1.00 44.88 337 LEU D N 1
ATOM 11361 C CA . LEU D 1 337 ? -45.654 -28.383 -27.500 1.00 35.95 337 LEU D CA 1
ATOM 11362 C C . LEU D 1 337 ? -45.778 -28.179 -25.992 1.00 56.44 337 LEU D C 1
ATOM 11363 O O . LEU D 1 337 ? -44.770 -28.013 -25.292 1.00 43.13 337 LEU D O 1
ATOM 11368 N N . PRO D 1 338 ? -47.028 -28.162 -25.494 1.00 64.33 338 PRO D N 1
ATOM 11369 C CA . PRO D 1 338 ? -47.312 -27.992 -24.070 1.00 19.71 338 PRO D CA 1
ATOM 11370 C C . PRO D 1 338 ? -46.360 -28.846 -23.298 1.00 32.65 338 PRO D C 1
ATOM 11371 O O . PRO D 1 338 ? -46.207 -30.035 -23.585 1.00 49.37 338 PRO D O 1
ATOM 11375 N N . GLN D 1 339 ? -45.705 -28.248 -22.326 1.00 21.42 339 GLN D N 1
ATOM 11376 C CA . GLN D 1 339 ? -44.696 -28.981 -21.597 1.00 22.95 339 GLN D CA 1
ATOM 11377 C C . GLN D 1 339 ? -44.658 -28.516 -20.160 1.00 34.73 339 GLN D C 1
ATOM 11378 O O . GLN D 1 339 ? -45.277 -27.508 -19.824 1.00 54.97 339 GLN D O 1
ATOM 11384 N N . TRP D 1 340 ? -43.953 -29.254 -19.308 1.00 20.80 340 TRP D N 1
ATOM 11385 C CA . TRP D 1 340 ? -43.680 -28.777 -17.955 1.00 44.12 340 TRP D CA 1
ATOM 11386 C C . TRP D 1 340 ? -42.288 -29.218 -17.505 1.00 30.38 340 TRP D C 1
ATOM 11387 O O . TRP D 1 340 ? -41.761 -30.230 -17.970 1.00 22.22 340 TRP D O 1
ATOM 11398 N N . ASN D 1 341 ? -41.684 -28.429 -16.626 1.00 36.12 341 ASN D N 1
ATOM 11399 C CA . ASN D 1 341 ? -40.389 -28.775 -16.052 1.00 32.22 341 ASN D CA 1
ATOM 11400 C C . ASN D 1 341 ? -40.574 -29.653 -14.831 1.00 23.91 341 ASN D C 1
ATOM 11401 O O . ASN D 1 341 ? -41.130 -29.220 -13.820 1.00 53.15 341 ASN D O 1
ATOM 11406 N N . ALA D 1 342 ? -40.115 -30.890 -14.908 1.00 22.21 342 ALA D N 1
ATOM 11407 C CA . ALA D 1 342 ? -40.311 -31.800 -13.787 1.00 35.68 342 ALA D CA 1
ATOM 11408 C C . ALA D 1 342 ? -39.589 -31.338 -12.524 1.00 27.11 342 ALA D C 1
ATOM 11409 O O . ALA D 1 342 ? -40.166 -31.344 -11.445 1.00 25.86 342 ALA D O 1
ATOM 11411 N N . ASN D 1 343 ? -38.336 -30.917 -12.662 1.00 31.97 343 ASN D N 1
ATOM 11412 C CA . ASN D 1 343 ? -37.501 -30.656 -11.491 1.00 28.71 343 ASN D CA 1
ATOM 11413 C C . ASN D 1 343 ? -36.864 -29.267 -11.403 1.00 43.92 343 ASN D C 1
ATOM 11414 O O . ASN D 1 343 ? -35.856 -29.085 -10.717 1.00 40.63 343 ASN D O 1
ATOM 11419 N N . ALA D 1 344 ? -37.459 -28.285 -12.071 1.00 27.16 344 ALA D N 1
ATOM 11420 C CA . ALA D 1 344 ? -36.903 -26.944 -12.037 1.00 16.72 344 ALA D CA 1
ATOM 11421 C C . ALA D 1 344 ? -37.914 -25.843 -12.270 1.00 20.53 344 ALA D C 1
ATOM 11422 O O . ALA D 1 344 ? -38.850 -25.985 -13.062 1.00 24.63 344 ALA D O 1
ATOM 11424 N N . ASN D 1 345 ? -37.702 -24.732 -11.577 1.00 19.97 345 ASN D N 1
ATOM 11425 C CA . ASN D 1 345 ? -38.362 -23.488 -11.927 1.00 39.44 345 ASN D CA 1
ATOM 11426 C C . ASN D 1 345 ? -37.618 -22.909 -13.100 1.00 7.19 345 ASN D C 1
ATOM 11427 O O . ASN D 1 345 ? -36.400 -22.943 -13.134 1.00 39.65 345 ASN D O 1
ATOM 11432 N N . ALA D 1 346 ? -38.353 -22.406 -14.078 1.00 47.70 346 ALA D N 1
ATOM 11433 C CA . ALA D 1 346 ? -37.753 -21.760 -15.238 1.00 16.32 346 ALA D CA 1
ATOM 11434 C C . ALA D 1 346 ? -38.046 -20.261 -15.195 1.00 17.35 346 ALA D C 1
ATOM 11435 O O . ALA D 1 346 ? -38.945 -19.808 -14.495 1.00 81.05 346 ALA D O 1
ATOM 11437 N N . VAL D 1 347 ? -37.268 -19.495 -15.929 1.00 8.67 347 VAL D N 1
ATOM 11438 C CA . VAL D 1 347 ? -37.506 -18.074 -16.092 1.00 24.68 347 VAL D CA 1
ATOM 11439 C C . VAL D 1 347 ? -37.247 -17.826 -17.572 1.00 40.44 347 VAL D C 1
ATOM 11440 O O . VAL D 1 347 ? -36.223 -18.254 -18.097 1.00 57.51 347 VAL D O 1
ATOM 11444 N N . LEU D 1 348 ? -38.191 -17.204 -18.268 1.00 32.50 348 LEU D N 1
ATOM 11445 C CA . LEU D 1 348 ? -38.091 -17.135 -19.715 1.00 29.15 348 LEU D CA 1
ATOM 11446 C C . LEU D 1 348 ? -37.860 -15.710 -20.200 1.00 34.68 348 LEU D C 1
ATOM 11447 O O . LEU D 1 348 ? -38.672 -14.821 -19.924 1.00 30.49 348 LEU D O 1
ATOM 11452 N N . TYR D 1 349 ? -36.746 -15.504 -20.915 1.00 29.91 349 TYR D N 1
ATOM 11453 C CA . TYR D 1 349 ? -36.400 -14.190 -21.455 1.00 24.87 349 TYR D CA 1
ATOM 11454 C C . TYR D 1 349 ? -36.532 -14.141 -22.962 1.00 26.76 349 TYR D C 1
ATOM 11455 O O . TYR D 1 349 ? -36.115 -15.055 -23.654 1.00 46.07 349 TYR D O 1
ATOM 11464 N N . VAL D 1 350 ? -37.116 -13.068 -23.475 1.00 23.09 350 VAL D N 1
ATOM 11465 C CA . VAL D 1 350 ? -37.322 -12.969 -24.905 1.00 32.18 350 VAL D CA 1
ATOM 11466 C C . VAL D 1 350 ? -36.234 -12.100 -25.486 1.00 31.16 350 VAL D C 1
ATOM 11467 O O . VAL D 1 350 ? -36.139 -10.923 -25.146 1.00 44.56 350 VAL D O 1
ATOM 11471 N N . THR D 1 351 ? -35.406 -12.680 -26.352 1.00 30.96 351 THR D N 1
ATOM 11472 C CA . THR D 1 351 ? -34.301 -11.941 -26.968 1.00 35.43 351 THR D CA 1
ATOM 11473 C C . THR D 1 351 ? -34.755 -11.221 -28.226 1.00 29.68 351 THR D C 1
ATOM 11474 O O . THR D 1 351 ? -34.397 -10.070 -28.465 1.00 32.21 351 THR D O 1
ATOM 11478 N N . ASP D 1 352 ? -35.556 -11.915 -29.021 1.00 39.56 352 ASP D N 1
ATOM 11479 C CA . ASP D 1 352 ? -35.994 -11.414 -30.310 1.00 44.60 352 ASP D CA 1
ATOM 11480 C C . ASP D 1 352 ? -37.404 -11.901 -30.637 1.00 64.12 352 ASP D C 1
ATOM 11481 O O . ASP D 1 352 ? -37.708 -13.096 -30.535 1.00 39.98 352 ASP D O 1
ATOM 11486 N N . GLY D 1 353 ? -38.267 -10.973 -31.026 1.00 41.14 353 GLY D N 1
ATOM 11487 C CA . GLY D 1 353 ? -39.584 -11.344 -31.501 1.00 52.12 353 GLY D CA 1
ATOM 11488 C C . GLY D 1 353 ? -40.660 -11.408 -30.440 1.00 44.01 353 GLY D C 1
ATOM 11489 O O . GLY D 1 353 ? -40.441 -11.047 -29.284 1.00 48.23 353 GLY D O 1
ATOM 11490 N N . GLU D 1 354 ? -41.842 -11.852 -30.859 1.00 48.81 354 GLU D N 1
ATOM 11491 C CA . GLU D 1 354 ? -42.982 -12.019 -29.966 1.00 46.87 354 GLU D CA 1
ATOM 11492 C C . GLU D 1 354 ? -43.566 -13.397 -30.147 1.00 23.39 354 GLU D C 1
ATOM 11493 O O . GLU D 1 354 ? -43.476 -13.975 -31.219 1.00 47.31 354 GLU D O 1
ATOM 11499 N N . ALA D 1 355 ? -44.149 -13.930 -29.081 1.00 60.74 355 ALA D N 1
ATOM 11500 C CA . ALA D 1 355 ? -44.913 -15.168 -29.161 1.00 65.41 355 ALA D CA 1
ATOM 11501 C C . ALA D 1 355 ? -46.103 -15.095 -28.229 1.00 41.19 355 ALA D C 1
ATOM 11502 O O . ALA D 1 355 ? -46.204 -14.198 -27.388 1.00 30.77 355 ALA D O 1
ATOM 11504 N N . HIS D 1 356 ? -47.008 -16.043 -28.408 1.00 26.73 356 HIS D N 1
ATOM 11505 C CA . HIS D 1 356 ? -48.175 -16.162 -27.571 1.00 34.11 356 HIS D CA 1
ATOM 11506 C C . HIS D 1 356 ? -47.968 -17.357 -26.673 1.00 49.04 356 HIS D C 1
ATOM 11507 O O . HIS D 1 356 ? -47.827 -18.485 -27.157 1.00 44.45 356 HIS D O 1
ATOM 11514 N N . VAL D 1 357 ? -47.928 -17.133 -25.364 1.00 28.48 357 VAL D N 1
ATOM 11515 C CA . VAL D 1 357 ? -47.846 -18.280 -24.477 1.00 57.21 357 VAL D CA 1
ATOM 11516 C C . VAL D 1 357 ? -49.115 -18.408 -23.661 1.00 26.11 357 VAL D C 1
ATOM 11517 O O . VAL D 1 357 ? -49.885 -17.459 -23.549 1.00 26.04 357 VAL D O 1
ATOM 11521 N N . GLN D 1 358 ? -49.330 -19.614 -23.145 1.00 29.55 358 GLN D N 1
ATOM 11522 C CA . GLN D 1 358 ? -50.351 -19.898 -22.155 1.00 31.84 358 GLN D CA 1
ATOM 11523 C C . GLN D 1 358 ? -49.712 -20.723 -21.026 1.00 34.24 358 GLN D C 1
ATOM 11524 O O . GLN D 1 358 ? -49.006 -21.696 -21.280 1.00 30.78 358 GLN D O 1
ATOM 11530 N N . VAL D 1 359 ? -49.941 -20.338 -19.779 1.00 33.12 359 VAL D N 1
ATOM 11531 C CA . VAL D 1 359 ? -49.421 -21.122 -18.664 1.00 35.66 359 VAL D CA 1
ATOM 11532 C C . VAL D 1 359 ? -50.556 -21.646 -17.795 1.00 34.19 359 VAL D C 1
ATOM 11533 O O . VAL D 1 359 ? -51.569 -20.974 -17.604 1.00 42.44 359 VAL D O 1
ATOM 11537 N N . VAL D 1 360 ? -50.376 -22.853 -17.275 1.00 38.52 360 VAL D N 1
ATOM 11538 C CA . VAL D 1 360 ? -51.424 -23.519 -16.532 1.00 19.99 360 VAL D CA 1
ATOM 11539 C C . VAL D 1 360 ? -50.958 -23.887 -15.126 1.00 29.12 360 VAL D C 1
ATOM 11540 O O . VAL D 1 360 ? -49.867 -24.411 -14.935 1.00 39.68 360 VAL D O 1
ATOM 11544 N N . ASN D 1 361 ? -51.808 -23.572 -14.153 1.00 58.29 361 ASN D N 1
ATOM 11545 C CA . ASN D 1 361 ? -51.608 -23.818 -12.719 1.00 33.02 361 ASN D CA 1
ATOM 11546 C C . ASN D 1 361 ? -51.586 -25.303 -12.338 1.00 34.69 361 ASN D C 1
ATOM 11547 O O . ASN D 1 361 ? -51.792 -26.176 -13.191 1.00 49.65 361 ASN D O 1
ATOM 11552 N N . ASP D 1 362 ? -51.376 -25.594 -11.053 1.00 18.47 362 ASP D N 1
ATOM 11553 C CA . ASP D 1 362 ? -51.669 -26.938 -10.528 1.00 25.40 362 ASP D CA 1
ATOM 11554 C C . ASP D 1 362 ? -53.148 -27.095 -10.171 1.00 33.36 362 ASP D C 1
ATOM 11555 O O . ASP D 1 362 ? -53.673 -28.201 -10.113 1.00 36.02 362 ASP D O 1
ATOM 11560 N N . ASN D 1 363 ? -53.815 -25.979 -9.930 1.00 18.58 363 ASN D N 1
ATOM 11561 C CA . ASN D 1 363 ? -55.249 -25.989 -9.772 1.00 25.21 363 ASN D CA 1
ATOM 11562 C C . ASN D 1 363 ? -55.953 -26.214 -11.101 1.00 36.37 363 ASN D C 1
ATOM 11563 O O . ASN D 1 363 ? -57.144 -26.520 -11.149 1.00 38.32 363 ASN D O 1
ATOM 11568 N N . GLY D 1 364 ? -55.216 -26.045 -12.187 1.00 37.35 364 GLY D N 1
ATOM 11569 C CA . GLY D 1 364 ? -55.779 -26.231 -13.511 1.00 40.31 364 GLY D CA 1
ATOM 11570 C C . GLY D 1 364 ? -56.258 -24.926 -14.114 1.00 35.95 364 GLY D C 1
ATOM 11571 O O . GLY D 1 364 ? -56.690 -24.895 -15.263 1.00 28.69 364 GLY D O 1
ATOM 11572 N N . ASP D 1 365 ? -56.200 -23.856 -13.322 1.00 53.60 365 ASP D N 1
ATOM 11573 C CA . ASP D 1 365 ? -56.497 -22.508 -13.791 1.00 16.57 365 ASP D CA 1
ATOM 11574 C C . ASP D 1 365 ? -55.467 -22.123 -14.840 1.00 22.08 365 ASP D C 1
ATOM 11575 O O . ASP D 1 365 ? -54.357 -22.640 -14.851 1.00 33.93 365 ASP D O 1
ATOM 11580 N N . ARG D 1 366 ? -55.828 -21.192 -15.707 1.00 23.87 366 ARG D N 1
ATOM 11581 C CA . ARG D 1 366 ? -54.868 -20.567 -16.609 1.00 27.22 366 ARG D CA 1
ATOM 11582 C C . ARG D 1 366 ? -54.264 -19.350 -15.929 1.00 38.62 366 ARG D C 1
ATOM 11583 O O . ARG D 1 366 ? -54.922 -18.320 -15.791 1.00 20.59 366 ARG D O 1
ATOM 11591 N N . VAL D 1 367 ? -53.013 -19.458 -15.501 1.00 40.98 367 VAL D N 1
ATOM 11592 C CA . VAL D 1 367 ? -52.390 -18.342 -14.805 1.00 21.40 367 VAL D CA 1
ATOM 11593 C C . VAL D 1 367 ? -51.771 -17.294 -15.729 1.00 45.51 367 VAL D C 1
ATOM 11594 O O . VAL D 1 367 ? -51.287 -16.264 -15.252 1.00 25.53 367 VAL D O 1
ATOM 11598 N N . PHE D 1 368 ? -51.784 -17.552 -17.040 1.00 22.91 368 PHE D N 1
ATOM 11599 C CA . PHE D 1 368 ? -51.300 -16.574 -18.022 1.00 25.22 368 PHE D CA 1
ATOM 11600 C C . PHE D 1 368 ? -51.774 -16.925 -19.421 1.00 42.11 368 PHE D C 1
ATOM 11601 O O . PHE D 1 368 ? -51.817 -18.100 -19.779 1.00 55.04 368 PHE D O 1
ATOM 11609 N N . ASP D 1 369 ? -52.110 -15.911 -20.219 1.00 25.92 369 ASP D N 1
ATOM 11610 C CA . ASP D 1 369 ? -52.692 -16.156 -21.545 1.00 46.81 369 ASP D CA 1
ATOM 11611 C C . ASP D 1 369 ? -52.626 -14.912 -22.428 1.00 23.79 369 ASP D C 1
ATOM 11612 O O . ASP D 1 369 ? -53.562 -14.119 -22.474 1.00 73.94 369 ASP D O 1
ATOM 11617 N N . GLY D 1 370 ? -51.521 -14.751 -23.138 1.00 28.43 370 GLY D N 1
ATOM 11618 C CA . GLY D 1 370 ? -51.213 -13.482 -23.759 1.00 13.25 370 GLY D CA 1
ATOM 11619 C C . GLY D 1 370 ? -49.842 -13.465 -24.398 1.00 43.22 370 GLY D C 1
ATOM 11620 O O . GLY D 1 370 ? -49.147 -14.491 -24.454 1.00 28.01 370 GLY D O 1
ATOM 11621 N N . GLN D 1 371 ? -49.460 -12.284 -24.877 1.00 21.81 371 GLN D N 1
ATOM 11622 C CA . GLN D 1 371 ? -48.238 -12.110 -25.637 1.00 30.54 371 GLN D CA 1
ATOM 11623 C C . GLN D 1 371 ? -47.034 -11.960 -24.710 1.00 38.84 371 GLN D C 1
ATOM 11624 O O . GLN D 1 371 ? -47.162 -11.476 -23.589 1.00 33.86 371 GLN D O 1
ATOM 11630 N N . VAL D 1 372 ? -45.867 -12.389 -25.179 1.00 43.26 372 VAL D N 1
ATOM 11631 C CA . VAL D 1 372 ? -44.620 -12.134 -24.465 1.00 22.65 372 VAL D CA 1
ATOM 11632 C C . VAL D 1 372 ? -43.589 -11.651 -25.490 1.00 53.13 372 VAL D C 1
ATOM 11633 O O . VAL D 1 372 ? -43.243 -12.357 -26.437 1.00 45.85 372 VAL D O 1
ATOM 11637 N N . SER D 1 373 ? -43.132 -10.418 -25.330 1.00 50.78 373 SER D N 1
ATOM 11638 C CA . SER D 1 373 ? -42.338 -9.784 -26.371 1.00 21.41 373 SER D CA 1
ATOM 11639 C C . SER D 1 373 ? -40.948 -9.416 -25.868 1.00 67.74 373 SER D C 1
ATOM 11640 O O . SER D 1 373 ? -40.659 -9.514 -24.675 1.00 43.78 373 SER D O 1
ATOM 11643 N N . GLN D 1 374 ? -40.090 -8.970 -26.779 1.00 49.23 374 GLN D N 1
ATOM 11644 C CA . GLN D 1 374 ? -38.700 -8.707 -26.433 1.00 31.09 374 GLN D CA 1
ATOM 11645 C C . GLN D 1 374 ? -38.513 -7.976 -25.114 1.00 51.46 374 GLN D C 1
ATOM 11646 O O . GLN D 1 374 ? -39.332 -7.133 -24.733 1.00 32.24 374 GLN D O 1
ATOM 11652 N N . GLY D 1 375 ? -37.410 -8.304 -24.440 1.00 36.42 375 GLY D N 1
ATOM 11653 C CA . GLY D 1 375 ? -37.022 -7.680 -23.186 1.00 42.04 375 GLY D CA 1
ATOM 11654 C C . GLY D 1 375 ? -37.870 -8.066 -21.985 1.00 26.47 375 GLY D C 1
ATOM 11655 O O . GLY D 1 375 ? -37.679 -7.543 -20.897 1.00 51.81 375 GLY D O 1
ATOM 11656 N N . GLN D 1 376 ? -38.807 -8.981 -22.182 1.00 27.49 376 GLN D N 1
ATOM 11657 C CA . GLN D 1 376 ? -39.713 -9.373 -21.118 1.00 24.63 376 GLN D CA 1
ATOM 11658 C C . GLN D 1 376 ? -39.354 -10.717 -20.445 1.00 41.10 376 GLN D C 1
ATOM 11659 O O . GLN D 1 376 ? -38.737 -11.593 -21.039 1.00 32.40 376 GLN D O 1
ATOM 11665 N N . LEU D 1 377 ? -39.775 -10.868 -19.198 1.00 41.45 377 LEU D N 1
ATOM 11666 C CA . LEU D 1 377 ? -39.516 -12.068 -18.428 1.00 26.97 377 LEU D CA 1
ATOM 11667 C C . LEU D 1 377 ? -40.835 -12.700 -17.994 1.00 34.31 377 LEU D C 1
ATOM 11668 O O . LEU D 1 377 ? -41.789 -12.000 -17.694 1.00 36.35 377 LEU D O 1
ATOM 11673 N N . LEU D 1 378 ? -40.884 -14.025 -17.961 1.00 50.35 378 LEU D N 1
ATOM 11674 C CA . LEU D 1 378 ? -42.059 -14.750 -17.490 1.00 24.80 378 LEU D CA 1
ATOM 11675 C C . LEU D 1 378 ? -41.580 -16.004 -16.804 1.00 30.36 378 LEU D C 1
ATOM 11676 O O . LEU D 1 378 ? -40.907 -16.809 -17.435 1.00 58.07 378 LEU D O 1
ATOM 11681 N N . SER D 1 379 ? -41.923 -16.178 -15.529 1.00 14.98 379 SER D N 1
ATOM 11682 C CA . SER D 1 379 ? -41.444 -17.321 -14.747 1.00 33.48 379 SER D CA 1
ATOM 11683 C C . SER D 1 379 ? -42.397 -18.526 -14.757 1.00 49.94 379 SER D C 1
ATOM 11684 O O . SER D 1 379 ? -43.599 -18.380 -14.557 1.00 35.31 379 SER D O 1
ATOM 11687 N N . ILE D 1 380 ? -41.853 -19.716 -14.985 1.00 21.27 380 ILE D N 1
ATOM 11688 C CA . ILE D 1 380 ? -42.674 -20.912 -15.050 1.00 30.58 380 ILE D CA 1
ATOM 11689 C C . ILE D 1 380 ? -42.241 -21.906 -13.979 1.00 30.12 380 ILE D C 1
ATOM 11690 O O . ILE D 1 380 ? -41.367 -22.745 -14.215 1.00 40.92 380 ILE D O 1
ATOM 11695 N N . PRO D 1 381 ? -42.873 -21.830 -12.799 1.00 33.66 381 PRO D N 1
ATOM 11696 C CA . PRO D 1 381 ? -42.459 -22.631 -11.648 1.00 39.83 381 PRO D CA 1
ATOM 11697 C C . PRO D 1 381 ? -42.675 -24.114 -11.897 1.00 58.82 381 PRO D C 1
ATOM 11698 O O . PRO D 1 381 ? -43.573 -24.505 -12.659 1.00 24.63 381 PRO D O 1
ATOM 11702 N N . GLN D 1 382 ? -41.841 -24.922 -11.249 1.00 22.77 382 GLN D N 1
ATOM 11703 C CA . GLN D 1 382 ? -41.880 -26.376 -11.372 1.00 54.80 382 GLN D CA 1
ATOM 11704 C C . GLN D 1 382 ? -43.295 -26.913 -11.455 1.00 19.17 382 GLN D C 1
ATOM 11705 O O . GLN D 1 382 ? -44.100 -26.680 -10.559 1.00 33.99 382 GLN D O 1
ATOM 11711 N N . GLY D 1 383 ? -43.595 -27.622 -12.536 1.00 26.21 383 GLY D N 1
ATOM 11712 C CA . GLY D 1 383 ? -44.907 -28.224 -12.700 1.00 30.85 383 GLY D CA 1
ATOM 11713 C C . GLY D 1 383 ? -45.859 -27.438 -13.586 1.00 29.57 383 GLY D C 1
ATOM 11714 O O . GLY D 1 383 ? -46.697 -28.014 -14.274 1.00 25.49 383 GLY D O 1
ATOM 11715 N N . PHE D 1 384 ? -45.760 -26.117 -13.574 1.00 16.79 384 PHE D N 1
ATOM 11716 C CA . PHE D 1 384 ? -46.630 -25.359 -14.451 1.00 28.76 384 PHE D CA 1
ATOM 11717 C C . PHE D 1 384 ? -46.337 -25.769 -15.880 1.00 20.26 384 PHE D C 1
ATOM 11718 O O . PHE D 1 384 ? -45.182 -25.996 -16.258 1.00 38.87 384 PHE D O 1
ATOM 11726 N N . SER D 1 385 ? -47.399 -25.855 -16.666 1.00 29.74 385 SER D N 1
ATOM 11727 C CA . SER D 1 385 ? -47.325 -26.294 -18.042 1.00 15.00 385 SER D CA 1
ATOM 11728 C C . SER D 1 385 ? -47.403 -25.082 -18.943 1.00 57.97 385 SER D C 1
ATOM 11729 O O . SER D 1 385 ? -48.235 -24.196 -18.716 1.00 30.50 385 SER D O 1
ATOM 11732 N N . VAL D 1 386 ? -46.538 -25.035 -19.959 1.00 32.86 386 VAL D N 1
ATOM 11733 C CA . VAL D 1 386 ? -46.571 -23.937 -20.917 1.00 20.86 386 VAL D CA 1
ATOM 11734 C C . VAL D 1 386 ? -46.704 -24.402 -22.365 1.00 26.14 386 VAL D C 1
ATOM 11735 O O . VAL D 1 386 ? -46.224 -25.466 -22.750 1.00 44.92 386 VAL D O 1
ATOM 11739 N N . VAL D 1 387 ? -47.410 -23.597 -23.146 1.00 21.77 387 VAL D N 1
ATOM 11740 C CA . VAL D 1 387 ? -47.434 -23.734 -24.581 1.00 14.42 387 VAL D CA 1
ATOM 11741 C C . VAL D 1 387 ? -47.113 -22.363 -25.142 1.00 25.08 387 VAL D C 1
ATOM 11742 O O . VAL D 1 387 ? -47.499 -21.354 -24.563 1.00 32.76 387 VAL D O 1
ATOM 11746 N N . LYS D 1 388 ? -46.376 -22.324 -26.248 1.00 44.27 388 LYS D N 1
ATOM 11747 C CA . LYS D 1 388 ? -45.950 -21.067 -26.849 1.00 27.05 388 LYS D CA 1
ATOM 11748 C C . LYS D 1 388 ? -46.058 -21.173 -28.371 1.00 45.69 388 LYS D C 1
ATOM 11749 O O . LYS D 1 388 ? -45.588 -22.152 -28.962 1.00 38.28 388 LYS D O 1
ATOM 11755 N N . ARG D 1 389 ? -46.678 -20.176 -29.003 1.00 44.71 389 ARG D N 1
ATOM 11756 C CA . ARG D 1 389 ? -46.736 -20.092 -30.472 1.00 53.86 389 ARG D CA 1
ATOM 11757 C C . ARG D 1 389 ? -46.136 -18.772 -30.963 1.00 43.11 389 ARG D C 1
ATOM 11758 O O . ARG D 1 389 ? -46.414 -17.717 -30.409 1.00 55.93 389 ARG D O 1
ATOM 11766 N N . ALA D 1 390 ? -45.319 -18.828 -32.005 1.00 32.51 390 ALA D N 1
ATOM 11767 C CA . ALA D 1 390 ? -44.615 -17.632 -32.447 1.00 46.24 390 ALA D CA 1
ATOM 11768 C C . ALA D 1 390 ? -45.515 -16.734 -33.266 1.00 35.00 390 ALA D C 1
ATOM 11769 O O . ALA D 1 390 ? -46.098 -17.161 -34.249 1.00 54.26 390 ALA D O 1
ATOM 11771 N N . THR D 1 391 ? -45.607 -15.483 -32.839 1.00 43.72 391 THR D N 1
ATOM 11772 C CA . THR D 1 391 ? -46.431 -14.469 -33.473 1.00 37.38 391 THR D CA 1
ATOM 11773 C C . THR D 1 391 ? -45.665 -13.763 -34.572 1.00 60.84 391 THR D C 1
ATOM 11774 O O . THR D 1 391 ? -46.232 -13.378 -35.595 1.00 49.84 391 THR D O 1
ATOM 11778 N N . SER D 1 392 ? -44.368 -13.586 -34.341 1.00 60.40 392 SER D N 1
ATOM 11779 C CA . SER D 1 392 ? -43.507 -12.845 -35.252 1.00 50.10 392 SER D CA 1
ATOM 11780 C C . SER D 1 392 ? -42.699 -13.764 -36.171 1.00 42.66 392 SER D C 1
ATOM 11781 O O . SER D 1 392 ? -42.624 -14.976 -35.953 1.00 52.08 392 SER D O 1
ATOM 11784 N N . GLU D 1 393 ? -42.106 -13.176 -37.207 1.00 85.12 393 GLU D N 1
ATOM 11785 C CA . GLU D 1 393 ? -41.317 -13.935 -38.170 1.00 58.77 393 GLU D CA 1
ATOM 11786 C C . GLU D 1 393 ? -40.299 -14.769 -37.411 1.00 34.83 393 GLU D C 1
ATOM 11787 O O . GLU D 1 393 ? -40.242 -15.986 -37.555 1.00 53.11 393 GLU D O 1
ATOM 11793 N N . GLN D 1 394 ? -39.517 -14.102 -36.574 1.00 59.80 394 GLN D N 1
ATOM 11794 C CA . GLN D 1 394 ? -38.521 -14.770 -35.755 1.00 34.11 394 GLN D CA 1
ATOM 11795 C C . GLN D 1 394 ? -38.935 -14.663 -34.295 1.00 44.26 394 GLN D C 1
ATOM 11796 O O . GLN D 1 394 ? -39.296 -13.582 -33.826 1.00 44.38 394 GLN D O 1
ATOM 11802 N N . PHE D 1 395 ? -38.899 -15.780 -33.578 1.00 21.59 395 PHE D N 1
ATOM 11803 C CA . PHE D 1 395 ? -39.066 -15.734 -32.132 1.00 31.44 395 PHE D CA 1
ATOM 11804 C C . PHE D 1 395 ? -37.871 -16.406 -31.507 1.00 40.30 395 PHE D C 1
ATOM 11805 O O . PHE D 1 395 ? -37.633 -17.591 -31.751 1.00 29.41 395 PHE D O 1
ATOM 11813 N N . ARG D 1 396 ? -37.122 -15.650 -30.707 1.00 22.30 396 ARG D N 1
ATOM 11814 C CA . ARG D 1 396 ? -35.953 -16.191 -30.018 1.00 35.86 396 ARG D CA 1
ATOM 11815 C C . ARG D 1 396 ? -35.948 -15.877 -28.528 1.00 26.77 396 ARG D C 1
ATOM 11816 O O . ARG D 1 396 ? -36.274 -14.768 -28.104 1.00 28.84 396 ARG D O 1
ATOM 11824 N N . TRP D 1 397 ? -35.568 -16.867 -27.735 1.00 32.01 397 TRP D N 1
ATOM 11825 C CA . TRP D 1 397 ? -35.612 -16.737 -26.285 1.00 19.94 397 TRP D CA 1
ATOM 11826 C C . TRP D 1 397 ? -34.580 -17.636 -25.619 1.00 20.06 397 TRP D C 1
ATOM 11827 O O . TRP D 1 397 ? -34.196 -18.685 -26.143 1.00 26.67 397 TRP D O 1
ATOM 11838 N N . ILE D 1 398 ? -34.144 -17.206 -24.447 1.00 19.91 398 ILE D N 1
ATOM 11839 C CA . ILE D 1 398 ? -33.368 -18.035 -23.554 1.00 12.58 398 ILE D CA 1
ATOM 11840 C C . ILE D 1 398 ? -34.224 -18.345 -22.310 1.00 26.96 398 ILE D C 1
ATOM 11841 O O . ILE D 1 398 ? -34.977 -17.486 -21.849 1.00 31.71 398 ILE D O 1
ATOM 11846 N N . GLU D 1 399 ? -34.158 -19.581 -21.807 1.00 56.30 399 GLU D N 1
ATOM 11847 C CA . GLU D 1 399 ? -34.750 -19.932 -20.501 1.00 31.96 399 GLU D CA 1
ATOM 11848 C C . GLU D 1 399 ? -33.658 -20.337 -19.507 1.00 41.25 399 GLU D C 1
ATOM 11849 O O . GLU D 1 399 ? -32.692 -21.018 -19.873 1.00 37.97 399 GLU D O 1
ATOM 11855 N N . PHE D 1 400 ? -33.820 -19.917 -18.255 1.00 20.32 400 PHE D N 1
ATOM 11856 C CA . PHE D 1 400 ? -32.942 -20.312 -17.159 1.00 15.18 400 PHE D CA 1
ATOM 11857 C C . PHE D 1 400 ? -33.687 -21.226 -16.181 1.00 30.82 400 PHE D C 1
ATOM 11858 O O . PHE D 1 400 ? -34.765 -20.887 -15.712 1.00 46.92 400 PHE D O 1
ATOM 11866 N N . LYS D 1 401 ? -33.112 -22.369 -15.844 1.00 18.82 401 LYS D N 1
ATOM 11867 C CA . LYS D 1 401 ? -33.805 -23.322 -14.993 1.00 24.74 401 LYS D CA 1
ATOM 11868 C C . LYS D 1 401 ? -33.025 -23.630 -13.708 1.00 28.23 401 LYS D C 1
ATOM 11869 O O . LYS D 1 401 ? -31.801 -23.729 -13.726 1.00 54.61 401 LYS D O 1
ATOM 11875 N N . THR D 1 402 ? -33.725 -23.779 -12.589 1.00 21.57 402 THR D N 1
ATOM 11876 C CA . THR D 1 402 ? -33.045 -24.016 -11.310 1.00 28.88 402 THR D CA 1
ATOM 11877 C C . THR D 1 402 ? -32.747 -25.491 -11.044 1.00 23.85 402 THR D C 1
ATOM 11878 O O . THR D 1 402 ? -33.070 -26.023 -9.990 1.00 34.71 402 THR D O 1
ATOM 11882 N N . ASN D 1 403 ? -32.124 -26.149 -12.006 1.00 21.52 403 ASN D N 1
ATOM 11883 C CA . ASN D 1 403 ? -31.668 -27.510 -11.806 1.00 36.27 403 ASN D CA 1
ATOM 11884 C C . ASN D 1 403 ? -30.539 -27.825 -12.770 1.00 47.41 403 ASN D C 1
ATOM 11885 O O . ASN D 1 403 ? -30.690 -27.659 -13.978 1.00 46.08 403 ASN D O 1
ATOM 11890 N N . ALA D 1 404 ? -29.406 -28.268 -12.229 1.00 62.08 404 ALA D N 1
ATOM 11891 C CA . ALA D 1 404 ? -28.202 -28.498 -13.025 1.00 39.95 404 ALA D CA 1
ATOM 11892 C C . ALA D 1 404 ? -28.475 -29.349 -14.265 1.00 33.98 404 ALA D C 1
ATOM 11893 O O . ALA D 1 404 ? -27.800 -29.220 -15.277 1.00 74.87 404 ALA D O 1
ATOM 11895 N N . ASN D 1 405 ? -29.466 -30.221 -14.189 1.00 52.35 405 ASN D N 1
ATOM 11896 C CA . ASN D 1 405 ? -29.920 -30.922 -15.375 1.00 36.78 405 ASN D CA 1
ATOM 11897 C C . ASN D 1 405 ? -31.444 -30.987 -15.353 1.00 43.91 405 ASN D C 1
ATOM 11898 O O . ASN D 1 405 ? -32.037 -31.816 -14.668 1.00 29.96 405 ASN D O 1
ATOM 11903 N N . ALA D 1 406 ? -32.075 -30.084 -16.093 1.00 48.27 406 ALA D N 1
ATOM 11904 C CA . ALA D 1 406 ? -33.517 -29.896 -15.993 1.00 61.76 406 ALA D CA 1
ATOM 11905 C C . ALA D 1 406 ? -34.306 -30.950 -16.777 1.00 31.60 406 ALA D C 1
ATOM 11906 O O . ALA D 1 406 ? -33.866 -31.412 -17.811 1.00 39.08 406 ALA D O 1
ATOM 11908 N N . GLN D 1 407 ? -35.473 -31.335 -16.277 1.00 50.31 407 GLN D N 1
ATOM 11909 C CA . GLN D 1 407 ? -36.304 -32.311 -16.983 1.00 33.79 407 GLN D CA 1
ATOM 11910 C C . GLN D 1 407 ? -37.571 -31.679 -17.563 1.00 48.49 407 GLN D C 1
ATOM 11911 O O . GLN D 1 407 ? -38.248 -30.874 -16.919 1.00 82.56 407 GLN D O 1
ATOM 11917 N N . ILE D 1 408 ? -37.875 -32.041 -18.796 1.00 22.81 408 ILE D N 1
ATOM 11918 C CA . ILE D 1 408 ? -39.080 -31.591 -19.451 1.00 32.92 408 ILE D CA 1
ATOM 11919 C C . ILE D 1 408 ? -39.956 -32.807 -19.711 1.00 45.01 408 ILE D C 1
ATOM 11920 O O . ILE D 1 408 ? -39.462 -33.854 -20.126 1.00 49.39 408 ILE D O 1
ATOM 11925 N N . ASN D 1 409 ? -41.245 -32.687 -19.420 1.00 37.43 409 ASN D N 1
ATOM 11926 C CA . ASN D 1 409 ? -42.204 -33.631 -19.947 1.00 41.69 409 ASN D CA 1
ATOM 11927 C C . ASN D 1 409 ? -43.110 -32.848 -20.868 1.00 36.04 409 ASN D C 1
ATOM 11928 O O . ASN D 1 409 ? -43.421 -31.700 -20.574 1.00 32.74 409 ASN D O 1
ATOM 11933 N N . THR D 1 410 ? -43.505 -33.443 -21.990 1.00 34.76 410 THR D N 1
ATOM 11934 C CA . THR D 1 410 ? -44.477 -32.809 -22.870 1.00 20.86 410 THR D CA 1
ATOM 11935 C C . THR D 1 410 ? -45.813 -33.492 -22.623 1.00 50.42 410 THR D C 1
ATOM 11936 O O . THR D 1 410 ? -45.852 -34.629 -22.162 1.00 34.65 410 THR D O 1
ATOM 11940 N N . LEU D 1 411 ? -46.907 -32.797 -22.900 1.00 36.80 411 LEU D N 1
ATOM 11941 C CA . LEU D 1 411 ? -48.225 -33.410 -22.786 1.00 35.85 411 LEU D CA 1
ATOM 11942 C C . LEU D 1 411 ? -48.784 -33.831 -24.154 1.00 48.60 411 LEU D C 1
ATOM 11943 O O . LEU D 1 411 ? -49.916 -34.297 -24.249 1.00 43.64 411 LEU D O 1
ATOM 11948 N N . ALA D 1 412 ? -47.994 -33.665 -25.210 1.00 30.35 412 ALA D N 1
ATOM 11949 C CA . ALA D 1 412 ? -48.426 -34.041 -26.554 1.00 33.89 412 ALA D CA 1
ATOM 11950 C C . ALA D 1 412 ? -47.257 -34.506 -27.447 1.00 72.24 412 ALA D C 1
ATOM 11951 O O . ALA D 1 412 ? -46.101 -34.123 -27.239 1.00 51.66 412 ALA D O 1
ATOM 11953 N N . GLY D 1 413 ? -47.554 -35.349 -28.428 1.00 32.13 413 GLY D N 1
ATOM 11954 C CA . GLY D 1 413 ? -46.516 -35.837 -29.319 1.00 55.85 413 GLY D CA 1
ATOM 11955 C C . GLY D 1 413 ? -45.898 -37.152 -28.886 1.00 38.29 413 GLY D C 1
ATOM 11956 O O . GLY D 1 413 ? -46.409 -37.800 -27.985 1.00 45.36 413 GLY D O 1
ATOM 11957 N N . ARG D 1 414 ? -44.784 -37.517 -29.521 1.00 56.00 414 ARG D N 1
ATOM 11958 C CA . ARG D 1 414 ? -44.133 -38.826 -29.377 1.00 32.38 414 ARG D CA 1
ATOM 11959 C C . ARG D 1 414 ? -43.565 -39.168 -28.003 1.00 65.22 414 ARG D C 1
ATOM 11960 O O . ARG D 1 414 ? -43.293 -40.337 -27.731 1.00 65.98 414 ARG D O 1
ATOM 11968 N N . THR D 1 415 ? -43.344 -38.171 -27.152 1.00 55.98 415 THR D N 1
ATOM 11969 C CA . THR D 1 415 ? -42.735 -38.428 -25.847 1.00 45.57 415 THR D CA 1
ATOM 11970 C C . THR D 1 415 ? -43.575 -37.865 -24.718 1.00 36.86 415 THR D C 1
ATOM 11971 O O . THR D 1 415 ? -43.062 -37.523 -23.651 1.00 48.87 415 THR D O 1
ATOM 11975 N N . SER D 1 416 ? -44.871 -37.748 -24.973 1.00 42.00 416 SER D N 1
ATOM 11976 C CA . SER D 1 416 ? -45.790 -37.140 -24.025 1.00 39.86 416 SER D CA 1
ATOM 11977 C C . SER D 1 416 ? -46.162 -38.118 -22.921 1.00 18.83 416 SER D C 1
ATOM 11978 O O . SER D 1 416 ? -46.084 -39.323 -23.104 1.00 49.57 416 SER D O 1
ATOM 11981 N N . VAL D 1 417 ? -46.568 -37.589 -21.775 1.00 34.78 417 VAL D N 1
ATOM 11982 C CA . VAL D 1 417 ? -46.987 -38.415 -20.652 1.00 37.57 417 VAL D CA 1
ATOM 11983 C C . VAL D 1 417 ? -48.200 -39.240 -21.078 1.00 47.86 417 VAL D C 1
ATOM 11984 O O . VAL D 1 417 ? -48.369 -40.386 -20.651 1.00 37.54 417 VAL D O 1
ATOM 11988 N N . LEU D 1 418 ? -49.024 -38.656 -21.945 1.00 39.58 418 LEU D N 1
ATOM 11989 C CA . LEU D 1 418 ? -50.183 -39.346 -22.504 1.00 40.48 418 LEU D CA 1
ATOM 11990 C C . LEU D 1 418 ? -49.821 -40.540 -23.408 1.00 69.09 418 LEU D C 1
ATOM 11991 O O . LEU D 1 418 ? -50.422 -41.608 -23.300 1.00 68.59 418 LEU D O 1
ATOM 11996 N N . ARG D 1 419 ? -48.846 -40.357 -24.294 1.00 53.16 419 ARG D N 1
ATOM 11997 C CA . ARG D 1 419 ? -48.366 -41.438 -25.155 1.00 58.15 419 ARG D CA 1
ATOM 11998 C C . ARG D 1 419 ? -48.018 -42.679 -24.341 1.00 47.44 419 ARG D C 1
ATOM 11999 O O . ARG D 1 419 ? -48.066 -43.797 -24.844 1.00 64.78 419 ARG D O 1
ATOM 12007 N N . GLY D 1 420 ? -47.649 -42.464 -23.083 1.00 43.91 420 GLY D N 1
ATOM 12008 C CA . GLY D 1 420 ? -47.192 -43.531 -22.215 1.00 49.63 420 GLY D CA 1
ATOM 12009 C C . GLY D 1 420 ? -48.323 -44.130 -21.421 1.00 20.30 420 GLY D C 1
ATOM 12010 O O . GLY D 1 420 ? -48.173 -45.153 -20.767 1.00 34.53 420 GLY D O 1
ATOM 12011 N N . LEU D 1 421 ? -49.468 -43.469 -21.474 1.00 61.09 421 LEU D N 1
ATOM 12012 C CA . LEU D 1 421 ? -50.692 -43.987 -20.877 1.00 54.44 421 LEU D CA 1
ATOM 12013 C C . LEU D 1 421 ? -51.281 -45.061 -21.781 1.00 41.77 421 LEU D C 1
ATOM 12014 O O . LEU D 1 421 ? -51.121 -45.007 -22.999 1.00 61.36 421 LEU D O 1
ATOM 12019 N N . PRO D 1 422 ? -51.949 -46.057 -21.192 1.00 36.43 422 PRO D N 1
ATOM 12020 C CA . PRO D 1 422 ? -52.676 -47.008 -22.033 1.00 49.80 422 PRO D CA 1
ATOM 12021 C C . PRO D 1 422 ? -54.030 -46.439 -22.443 1.00 39.63 422 PRO D C 1
ATOM 12022 O O . PRO D 1 422 ? -54.704 -45.823 -21.621 1.00 38.81 422 PRO D O 1
ATOM 12026 N N . LEU D 1 423 ? -54.411 -46.650 -23.700 1.00 41.22 423 LEU D N 1
ATOM 12027 C CA . LEU D 1 423 ? -55.665 -46.143 -24.244 1.00 35.80 423 LEU D CA 1
ATOM 12028 C C . LEU D 1 423 ? -56.806 -46.129 -23.237 1.00 44.71 423 LEU D C 1
ATOM 12029 O O . LEU D 1 423 ? -57.465 -45.110 -23.065 1.00 43.17 423 LEU D O 1
ATOM 12034 N N . GLU D 1 424 ? -57.036 -47.265 -22.584 1.00 40.74 424 GLU D N 1
ATOM 12035 C CA . GLU D 1 424 ? -58.174 -47.432 -21.677 1.00 62.04 424 GLU D CA 1
ATOM 12036 C C . GLU D 1 424 ? -58.187 -46.459 -20.479 1.00 69.58 424 GLU D C 1
ATOM 12037 O O . GLU D 1 424 ? -59.260 -46.101 -19.971 1.00 51.72 424 GLU D O 1
ATOM 12043 N N . VAL D 1 425 ? -57.001 -46.046 -20.032 1.00 23.69 425 VAL D N 1
ATOM 12044 C CA . VAL D 1 425 ? -56.881 -44.985 -19.045 1.00 21.37 425 VAL D CA 1
ATOM 12045 C C . VAL D 1 425 ? -57.391 -43.689 -19.668 1.00 42.31 425 VAL D C 1
ATOM 12046 O O . VAL D 1 425 ? -58.217 -42.973 -19.104 1.00 34.61 425 VAL D O 1
ATOM 12050 N N . ILE D 1 426 ? -56.893 -43.391 -20.855 1.00 27.31 426 ILE D N 1
ATOM 12051 C CA . ILE D 1 426 ? -57.246 -42.154 -21.519 1.00 39.52 426 ILE D CA 1
ATOM 12052 C C . ILE D 1 426 ? -58.754 -42.017 -21.768 1.00 31.74 426 ILE D C 1
ATOM 12053 O O . ILE D 1 426 ? -59.369 -41.038 -21.359 1.00 39.11 426 ILE D O 1
ATOM 12058 N N . SER D 1 427 ? -59.345 -43.002 -22.433 1.00 48.48 427 SER D N 1
ATOM 12059 C CA . SER D 1 427 ? -60.766 -42.969 -22.758 1.00 45.16 427 SER D CA 1
ATOM 12060 C C . SER D 1 427 ? -61.600 -42.815 -21.495 1.00 57.89 427 SER D C 1
ATOM 12061 O O . SER D 1 427 ? -62.458 -41.931 -21.402 1.00 22.32 427 SER D O 1
ATOM 12064 N N . ASN D 1 428 ? -61.346 -43.682 -20.521 1.00 41.24 428 ASN D N 1
ATOM 12065 C CA . ASN D 1 428 ? -62.032 -43.579 -19.242 1.00 35.52 428 ASN D CA 1
ATOM 12066 C C . ASN D 1 428 ? -61.739 -42.268 -18.528 1.00 14.81 428 ASN D C 1
ATOM 12067 O O . ASN D 1 428 ? -62.622 -41.671 -17.938 1.00 43.39 428 ASN D O 1
ATOM 12072 N N . GLY D 1 429 ? -60.492 -41.818 -18.594 1.00 43.92 429 GLY D N 1
ATOM 12073 C CA . GLY D 1 429 ? -60.117 -40.547 -18.010 1.00 18.62 429 GLY D CA 1
ATOM 12074 C C . GLY D 1 429 ? -60.946 -39.390 -18.548 1.00 42.10 429 GLY D C 1
ATOM 12075 O O . GLY D 1 429 ? -61.552 -38.651 -17.788 1.00 31.27 429 GLY D O 1
ATOM 12076 N N . TYR D 1 430 ? -60.988 -39.231 -19.863 1.00 18.82 430 TYR D N 1
ATOM 12077 C CA . TYR D 1 430 ? -61.571 -38.033 -20.444 1.00 47.08 430 TYR D CA 1
ATOM 12078 C C . TYR D 1 430 ? -63.026 -38.237 -20.830 1.00 53.83 430 TYR D C 1
ATOM 12079 O O . TYR D 1 430 ? -63.746 -37.287 -21.183 1.00 45.94 430 TYR D O 1
ATOM 12088 N N . GLN D 1 431 ? -63.459 -39.483 -20.686 1.00 42.98 431 GLN D N 1
ATOM 12089 C CA . GLN D 1 431 ? -64.785 -39.901 -21.107 1.00 41.01 431 GLN D CA 1
ATOM 12090 C C . GLN D 1 431 ? -64.917 -39.640 -22.595 1.00 25.19 431 GLN D C 1
ATOM 12091 O O . GLN D 1 431 ? -65.606 -38.720 -23.038 1.00 50.27 431 GLN D O 1
ATOM 12097 N N . ILE D 1 432 ? -64.195 -40.463 -23.345 1.00 42.87 432 ILE D N 1
ATOM 12098 C CA . ILE D 1 432 ? -64.143 -40.414 -24.792 1.00 25.12 432 ILE D CA 1
ATOM 12099 C C . ILE D 1 432 ? -63.956 -41.849 -25.328 1.00 58.87 432 ILE D C 1
ATOM 12100 O O . ILE D 1 432 ? -63.645 -42.783 -24.572 1.00 38.47 432 ILE D O 1
ATOM 12105 N N . SER D 1 433 ? -64.153 -42.013 -26.634 1.00 61.31 433 SER D N 1
ATOM 12106 C CA . SER D 1 433 ? -64.067 -43.314 -27.302 1.00 33.31 433 SER D CA 1
ATOM 12107 C C . SER D 1 433 ? -62.629 -43.789 -27.506 1.00 42.82 433 SER D C 1
ATOM 12108 O O . SER D 1 433 ? -61.711 -42.983 -27.584 1.00 72.96 433 SER D O 1
ATOM 12111 N N . LEU D 1 434 ? -62.425 -45.096 -27.612 1.00 35.60 434 LEU D N 1
ATOM 12112 C CA . LEU D 1 434 ? -61.083 -45.607 -27.849 1.00 27.96 434 LEU D CA 1
ATOM 12113 C C . LEU D 1 434 ? -60.553 -45.019 -29.156 1.00 78.43 434 LEU D C 1
ATOM 12114 O O . LEU D 1 434 ? -59.346 -45.032 -29.422 1.00 59.76 434 LEU D O 1
ATOM 12119 N N . GLU D 1 435 ? -61.466 -44.501 -29.971 1.00 70.32 435 GLU D N 1
ATOM 12120 C CA . GLU D 1 435 ? -61.082 -43.847 -31.212 1.00 60.06 435 GLU D CA 1
ATOM 12121 C C . GLU D 1 435 ? -60.585 -42.425 -30.981 1.00 71.21 435 GLU D C 1
ATOM 12122 O O . GLU D 1 435 ? -59.448 -42.100 -31.328 1.00 66.71 435 GLU D O 1
ATOM 12128 N N . GLU D 1 436 ? -61.433 -41.581 -30.398 1.00 43.25 436 GLU D N 1
ATOM 12129 C CA . GLU D 1 436 ? -61.010 -40.241 -30.014 1.00 47.64 436 GLU D CA 1
ATOM 12130 C C . GLU D 1 436 ? -59.738 -40.332 -29.158 1.00 58.09 436 GLU D C 1
ATOM 12131 O O . GLU D 1 436 ? -58.761 -39.624 -29.395 1.00 40.98 436 GLU D O 1
ATOM 12137 N N . ALA D 1 437 ? -59.734 -41.232 -28.183 1.00 44.21 437 ALA D N 1
ATOM 12138 C CA . ALA D 1 437 ? -58.531 -41.458 -27.386 1.00 52.37 437 ALA D CA 1
ATOM 12139 C C . ALA D 1 437 ? -57.343 -41.857 -28.260 1.00 38.48 437 ALA D C 1
ATOM 12140 O O . ALA D 1 437 ? -56.227 -41.387 -28.049 1.00 68.35 437 ALA D O 1
ATOM 12142 N N . ARG D 1 438 ? -57.588 -42.716 -29.244 1.00 48.32 438 ARG D N 1
ATOM 12143 C CA . ARG D 1 438 ? -56.530 -43.139 -30.146 1.00 43.87 438 ARG D CA 1
ATOM 12144 C C . ARG D 1 438 ? -55.896 -41.908 -30.794 1.00 43.48 438 ARG D C 1
ATOM 12145 O O . ARG D 1 438 ? -54.676 -41.794 -30.844 1.00 31.46 438 ARG D O 1
ATOM 12153 N N . ARG D 1 439 ? -56.727 -40.981 -31.270 1.00 41.58 439 ARG D N 1
ATOM 12154 C CA . ARG D 1 439 ? -56.236 -39.754 -31.910 1.00 66.93 439 ARG D CA 1
ATOM 12155 C C . ARG D 1 439 ? -55.373 -38.972 -30.943 1.00 35.66 439 ARG D C 1
ATOM 12156 O O . ARG D 1 439 ? -54.209 -38.698 -31.214 1.00 50.95 439 ARG D O 1
ATOM 12164 N N . VAL D 1 440 ? -55.962 -38.622 -29.807 1.00 53.09 440 VAL D N 1
ATOM 12165 C CA . VAL D 1 440 ? -55.291 -37.828 -28.790 1.00 60.91 440 VAL D CA 1
ATOM 12166 C C . VAL D 1 440 ? -53.866 -38.344 -28.578 1.00 67.76 440 VAL D C 1
ATOM 12167 O O . VAL D 1 440 ? -52.900 -37.572 -28.510 1.00 42.89 440 VAL D O 1
ATOM 12171 N N . LYS D 1 441 ? -53.743 -39.661 -28.533 1.00 40.34 441 LYS D N 1
ATOM 12172 C CA . LYS D 1 441 ? -52.483 -40.297 -28.200 1.00 34.03 441 LYS D CA 1
ATOM 12173 C C . LYS D 1 441 ? -51.446 -40.276 -29.336 1.00 48.52 441 LYS D C 1
ATOM 12174 O O . LYS D 1 441 ? -50.263 -40.008 -29.095 1.00 49.03 441 LYS D O 1
ATOM 12180 N N . PHE D 1 442 ? -51.885 -40.536 -30.569 1.00 33.26 442 PHE D N 1
ATOM 12181 C CA . PHE D 1 442 ? -50.952 -40.834 -31.663 1.00 29.16 442 PHE D CA 1
ATOM 12182 C C . PHE D 1 442 ? -50.875 -39.839 -32.842 1.00 71.68 442 PHE D C 1
ATOM 12183 O O . PHE D 1 442 ? -49.973 -39.951 -33.686 1.00 49.38 442 PHE D O 1
ATOM 12191 N N . ASN D 1 443 ? -51.799 -38.880 -32.904 1.00 33.12 443 ASN D N 1
ATOM 12192 C CA . ASN D 1 443 ? -51.852 -37.933 -34.025 1.00 58.02 443 ASN D CA 1
ATOM 12193 C C . ASN D 1 443 ? -50.641 -36.996 -34.148 1.00 30.94 443 ASN D C 1
ATOM 12194 O O . ASN D 1 443 ? -50.029 -36.899 -35.201 1.00 52.84 443 ASN D O 1
ATOM 12199 N N . THR D 1 444 ? -50.312 -36.275 -33.089 1.00 38.17 444 THR D N 1
ATOM 12200 C CA . THR D 1 444 ? -49.142 -35.424 -33.141 1.00 43.58 444 THR D CA 1
ATOM 12201 C C . THR D 1 444 ? -47.926 -36.325 -33.201 1.00 66.69 444 THR D C 1
ATOM 12202 O O . THR D 1 444 ? -47.635 -37.047 -32.243 1.00 55.64 444 THR D O 1
ATOM 12206 N N . ILE D 1 445 ? -47.219 -36.302 -34.324 1.00 50.25 445 ILE D N 1
ATOM 12207 C CA . ILE D 1 445 ? -46.069 -37.190 -34.474 1.00 60.29 445 ILE D CA 1
ATOM 12208 C C . ILE D 1 445 ? -44.741 -36.488 -34.220 1.00 45.96 445 ILE D C 1
ATOM 12209 O O . ILE D 1 445 ? -43.711 -37.144 -34.039 1.00 71.39 445 ILE D O 1
ATOM 12214 N N . GLU D 1 446 ? -44.772 -35.158 -34.190 1.00 37.12 446 GLU D N 1
ATOM 12215 C CA . GLU D 1 446 ? -43.604 -34.372 -33.791 1.00 44.26 446 GLU D CA 1
ATOM 12216 C C . GLU D 1 446 ? -43.347 -34.526 -32.282 1.00 35.28 446 GLU D C 1
ATOM 12217 O O . GLU D 1 446 ? -44.225 -34.950 -31.540 1.00 55.24 446 GLU D O 1
ATOM 12223 N N . THR D 1 447 ? -42.149 -34.206 -31.819 1.00 31.05 447 THR D N 1
ATOM 12224 C CA . THR D 1 447 ? -41.799 -34.499 -30.425 1.00 45.51 447 THR D CA 1
ATOM 12225 C C . THR D 1 447 ? -41.844 -33.299 -29.471 1.00 27.25 447 THR D C 1
ATOM 12226 O O . THR D 1 447 ? -42.332 -33.401 -28.352 1.00 29.38 447 THR D O 1
ATOM 12230 N N . THR D 1 448 ? -41.327 -32.170 -29.928 1.00 31.45 448 THR D N 1
ATOM 12231 C CA . THR D 1 448 ? -41.275 -30.968 -29.131 1.00 20.75 448 THR D CA 1
ATOM 12232 C C . THR D 1 448 ? -41.766 -29.779 -29.948 1.00 37.20 448 THR D C 1
ATOM 12233 O O . THR D 1 448 ? -42.345 -28.830 -29.405 1.00 38.96 448 THR D O 1
ATOM 12237 N N . LEU D 1 449 ? -41.533 -29.841 -31.259 1.00 56.93 449 LEU D N 1
ATOM 12238 C CA . LEU D 1 449 ? -41.872 -28.742 -32.175 1.00 56.35 449 LEU D CA 1
ATOM 12239 C C . LEU D 1 449 ? -42.867 -29.129 -33.275 1.00 52.84 449 LEU D C 1
ATOM 12240 O O . LEU D 1 449 ? -42.692 -30.137 -33.963 1.00 35.77 449 LEU D O 1
ATOM 12245 N N . THR D 1 450 ? -43.897 -28.312 -33.453 1.00 18.09 450 THR D N 1
ATOM 12246 C CA . THR D 1 450 ? -44.881 -28.578 -34.488 1.00 43.35 450 THR D CA 1
ATOM 12247 C C . THR D 1 450 ? -45.325 -27.297 -35.182 1.00 46.76 450 THR D C 1
ATOM 12248 O O . THR D 1 450 ? -45.213 -26.210 -34.621 1.00 34.94 450 THR D O 1
ATOM 12252 N N . HIS D 1 451 ? -45.826 -27.424 -36.407 1.00 83.59 451 HIS D N 1
ATOM 12253 C CA . HIS D 1 451 ? -46.492 -26.298 -37.051 1.00 77.94 451 HIS D CA 1
ATOM 12254 C C . HIS D 1 451 ? -47.868 -26.109 -36.401 1.00 47.28 451 HIS D C 1
ATOM 12255 O O . HIS D 1 451 ? -48.352 -26.986 -35.689 1.00 56.75 451 HIS D O 1
ATOM 12262 N N . SER D 1 452 ? -48.484 -24.959 -36.632 1.00 47.68 452 SER D N 1
ATOM 12263 C CA . SER D 1 452 ? -49.692 -24.581 -35.919 1.00 52.63 452 SER D CA 1
ATOM 12264 C C . SER D 1 452 ? -50.297 -23.364 -36.580 1.00 78.73 452 SER D C 1
ATOM 12265 O O . SER D 1 452 ? -49.587 -22.570 -37.195 1.00 75.72 452 SER D O 1
ATOM 12268 N N . SER D 1 453 ? -51.608 -23.210 -36.447 1.00 138.73 453 SER D N 1
ATOM 12269 C CA . SER D 1 453 ? -52.305 -22.094 -37.076 1.00 149.64 453 SER D CA 1
ATOM 12270 C C . SER D 1 453 ? -53.077 -21.247 -36.056 1.00 117.93 453 SER D C 1
ATOM 12271 O O . SER D 1 453 ? -53.668 -21.774 -35.111 1.00 124.46 453 SER D O 1
ATOM 12274 N N . GLY D 1 454 ? -53.056 -19.932 -36.252 1.00 101.75 454 GLY D N 1
ATOM 12275 C CA . GLY D 1 454 ? -53.750 -19.015 -35.368 1.00 69.36 454 GLY D CA 1
ATOM 12276 C C . GLY D 1 454 ? -53.558 -17.563 -35.770 1.00 131.39 454 GLY D C 1
ATOM 12277 O O . GLY D 1 454 ? -52.765 -17.256 -36.671 1.00 85.87 454 GLY D O 1
ATOM 12278 N N . PRO D 1 455 ? -54.296 -16.656 -35.111 1.00 152.44 455 PRO D N 1
ATOM 12279 C CA . PRO D 1 455 ? -54.156 -15.210 -35.327 1.00 146.29 455 PRO D CA 1
ATOM 12280 C C . PRO D 1 455 ? -52.824 -14.670 -34.782 1.00 137.49 455 PRO D C 1
ATOM 12281 O O . PRO D 1 455 ? -52.621 -14.672 -33.569 1.00 133.15 455 PRO D O 1
ATOM 12285 N N . ALA D 1 456 ? -51.933 -14.212 -35.660 1.00 151.68 456 ALA D N 1
ATOM 12286 C CA . ALA D 1 456 ? -50.641 -13.675 -35.226 1.00 121.75 456 ALA D CA 1
ATOM 12287 C C . ALA D 1 456 ? -50.799 -12.373 -34.437 1.00 98.85 456 ALA D C 1
ATOM 12288 O O . ALA D 1 456 ? -51.080 -12.386 -33.236 1.00 58.54 456 ALA D O 1
ATOM 12290 N N . GLN E 1 1 ? -31.897 -6.407 9.970 1.00 77.72 1 GLN E N 1
ATOM 12291 C CA . GLN E 1 1 ? -33.341 -6.571 10.144 1.00 117.14 1 GLN E CA 1
ATOM 12292 C C . GLN E 1 1 ? -33.711 -8.033 10.415 1.00 126.56 1 GLN E C 1
ATOM 12293 O O . GLN E 1 1 ? -33.045 -8.709 11.202 1.00 132.55 1 GLN E O 1
ATOM 12299 N N . GLN E 1 2 ? -34.769 -8.515 9.758 1.00 139.49 2 GLN E N 1
ATOM 12300 C CA . GLN E 1 2 ? -35.250 -9.892 9.945 1.00 87.27 2 GLN E CA 1
ATOM 12301 C C . GLN E 1 2 ? -35.851 -10.521 8.663 1.00 79.52 2 GLN E C 1
ATOM 12302 O O . GLN E 1 2 ? -36.362 -9.811 7.793 1.00 98.10 2 GLN E O 1
ATOM 12308 N N . PHE E 1 3 ? -35.759 -11.851 8.565 1.00 108.98 3 PHE E N 1
ATOM 12309 C CA . PHE E 1 3 ? -36.221 -12.662 7.416 1.00 89.94 3 PHE E CA 1
ATOM 12310 C C . PHE E 1 3 ? -37.296 -11.978 6.551 1.00 88.98 3 PHE E C 1
ATOM 12311 O O . PHE E 1 3 ? -38.216 -11.347 7.069 1.00 81.50 3 PHE E O 1
ATOM 12319 N N . PRO E 1 4 ? -37.176 -12.088 5.221 1.00 108.79 4 PRO E N 1
ATOM 12320 C CA . PRO E 1 4 ? -36.088 -12.735 4.475 1.00 115.16 4 PRO E CA 1
ATOM 12321 C C . PRO E 1 4 ? -34.936 -11.764 4.213 1.00 77.31 4 PRO E C 1
ATOM 12322 O O . PRO E 1 4 ? -34.057 -12.052 3.404 1.00 64.45 4 PRO E O 1
ATOM 12326 N N . ASN E 1 5 ? -34.977 -10.614 4.879 1.00 59.53 5 ASN E N 1
ATOM 12327 C CA . ASN E 1 5 ? -33.879 -9.665 4.883 1.00 34.41 5 ASN E CA 1
ATOM 12328 C C . ASN E 1 5 ? -32.927 -9.950 6.035 1.00 40.98 5 ASN E C 1
ATOM 12329 O O . ASN E 1 5 ? -32.291 -9.038 6.550 1.00 34.50 5 ASN E O 1
ATOM 12334 N N . GLU E 1 6 ? -32.840 -11.216 6.432 1.00 36.34 6 GLU E N 1
ATOM 12335 C CA . GLU E 1 6 ? -32.113 -11.612 7.634 1.00 10.49 6 GLU E CA 1
ATOM 12336 C C . GLU E 1 6 ? -30.639 -11.197 7.673 1.00 58.02 6 GLU E C 1
ATOM 12337 O O . GLU E 1 6 ? -29.999 -11.246 8.736 1.00 38.10 6 GLU E O 1
ATOM 12343 N N . CYS E 1 7 ? -30.103 -10.775 6.530 1.00 35.78 7 CYS E N 1
ATOM 12344 C CA . CYS E 1 7 ? -28.699 -10.383 6.464 1.00 26.90 7 CYS E CA 1
ATOM 12345 C C . CYS E 1 7 ? -28.482 -8.923 6.089 1.00 31.39 7 CYS E C 1
ATOM 12346 O O . CYS E 1 7 ? -27.386 -8.555 5.693 1.00 37.93 7 CYS E O 1
ATOM 12349 N N . GLN E 1 8 ? -29.514 -8.091 6.203 1.00 51.90 8 GLN E N 1
ATOM 12350 C CA . GLN E 1 8 ? -29.313 -6.650 6.091 1.00 20.22 8 GLN E CA 1
ATOM 12351 C C . GLN E 1 8 ? -28.712 -6.143 7.390 1.00 18.19 8 GLN E C 1
ATOM 12352 O O . GLN E 1 8 ? -29.403 -5.577 8.233 1.00 48.14 8 GLN E O 1
ATOM 12358 N N . LEU E 1 9 ? -27.416 -6.373 7.556 1.00 55.70 9 LEU E N 1
ATOM 12359 C CA . LEU E 1 9 ? -26.702 -5.945 8.751 1.00 29.77 9 LEU E CA 1
ATOM 12360 C C . LEU E 1 9 ? -26.017 -4.611 8.492 1.00 43.41 9 LEU E C 1
ATOM 12361 O O . LEU E 1 9 ? -25.349 -4.435 7.477 1.00 52.12 9 LEU E O 1
ATOM 12366 N N . ASP E 1 10 ? -26.190 -3.667 9.408 1.00 47.14 10 ASP E N 1
ATOM 12367 C CA . ASP E 1 10 ? -25.571 -2.353 9.267 1.00 33.20 10 ASP E CA 1
ATOM 12368 C C . ASP E 1 10 ? -24.613 -2.107 10.425 1.00 48.86 10 ASP E C 1
ATOM 12369 O O . ASP E 1 10 ? -23.910 -1.098 10.456 1.00 47.19 10 ASP E O 1
ATOM 12374 N N . GLN E 1 11 ? -24.606 -3.035 11.379 1.00 29.89 11 GLN E N 1
ATOM 12375 C CA . GLN E 1 11 ? -23.676 -2.994 12.498 1.00 25.45 11 GLN E CA 1
ATOM 12376 C C . GLN E 1 11 ? -23.451 -4.382 13.084 1.00 10.25 11 GLN E C 1
ATOM 12377 O O . GLN E 1 11 ? -24.393 -5.139 13.300 1.00 61.57 11 GLN E O 1
ATOM 12383 N N . LEU E 1 12 ? -22.187 -4.727 13.302 1.00 35.67 12 LEU E N 1
ATOM 12384 C CA . LEU E 1 12 ? -21.826 -5.971 13.971 1.00 36.59 12 LEU E CA 1
ATOM 12385 C C . LEU E 1 12 ? -21.208 -5.561 15.293 1.00 31.42 12 LEU E C 1
ATOM 12386 O O . LEU E 1 12 ? -20.865 -4.394 15.476 1.00 44.40 12 LEU E O 1
ATOM 12391 N N . ASN E 1 13 ? -21.078 -6.498 16.224 1.00 32.01 13 ASN E N 1
ATOM 12392 C CA . ASN E 1 13 ? -20.411 -6.200 17.488 1.00 49.69 13 ASN E CA 1
ATOM 12393 C C . ASN E 1 13 ? -19.666 -7.405 17.969 1.00 25.84 13 ASN E C 1
ATOM 12394 O O . ASN E 1 13 ? -19.886 -8.505 17.489 1.00 29.35 13 ASN E O 1
ATOM 12399 N N . ALA E 1 14 ? -18.771 -7.199 18.917 1.00 36.57 14 ALA E N 1
ATOM 12400 C CA . ALA E 1 14 ? -18.171 -8.328 19.597 1.00 52.14 14 ALA E CA 1
ATOM 12401 C C . ALA E 1 14 ? -19.229 -8.908 20.525 1.00 48.74 14 ALA E C 1
ATOM 12402 O O . ALA E 1 14 ? -19.773 -8.194 21.370 1.00 48.13 14 ALA E O 1
ATOM 12404 N N . LEU E 1 15 ? -19.533 -10.190 20.352 1.00 25.92 15 LEU E N 1
ATOM 12405 C CA . LEU E 1 15 ? -20.584 -10.846 21.126 1.00 32.94 15 LEU E CA 1
ATOM 12406 C C . LEU E 1 15 ? -20.008 -11.771 22.196 1.00 42.30 15 LEU E C 1
ATOM 12407 O O . LEU E 1 15 ? -19.139 -12.601 21.920 1.00 33.51 15 LEU E O 1
ATOM 12412 N N . GLU E 1 16 ? -20.496 -11.626 23.420 1.00 34.11 16 GLU E N 1
ATOM 12413 C CA . GLU E 1 16 ? -20.177 -12.582 24.466 1.00 37.36 16 GLU E CA 1
ATOM 12414 C C . GLU E 1 16 ? -21.368 -13.512 24.685 1.00 54.39 16 GLU E C 1
ATOM 12415 O O . GLU E 1 16 ? -22.437 -13.327 24.080 1.00 31.10 16 GLU E O 1
ATOM 12421 N N . PRO E 1 17 ? -21.192 -14.531 25.538 1.00 30.16 17 PRO E N 1
ATOM 12422 C CA . PRO E 1 17 ? -22.321 -15.452 25.675 1.00 58.96 17 PRO E CA 1
ATOM 12423 C C . PRO E 1 17 ? -23.509 -14.710 26.257 1.00 22.73 17 PRO E C 1
ATOM 12424 O O . PRO E 1 17 ? -23.312 -13.717 26.937 1.00 25.95 17 PRO E O 1
ATOM 12428 N N . SER E 1 18 ? -24.719 -15.163 25.964 1.00 33.21 18 SER E N 1
ATOM 12429 C CA . SER E 1 18 ? -25.920 -14.517 26.481 1.00 20.49 18 SER E CA 1
ATOM 12430 C C . SER E 1 18 ? -26.622 -15.324 27.588 1.00 16.98 18 SER E C 1
ATOM 12431 O O . SER E 1 18 ? -27.520 -14.828 28.244 1.00 19.96 18 SER E O 1
ATOM 12434 N N . HIS E 1 19 ? -26.212 -16.572 27.781 1.00 59.23 19 HIS E N 1
ATOM 12435 C CA . HIS E 1 19 ? -26.781 -17.418 28.817 1.00 15.41 19 HIS E CA 1
ATOM 12436 C C . HIS E 1 19 ? -25.703 -18.268 29.463 1.00 39.93 19 HIS E C 1
ATOM 12437 O O . HIS E 1 19 ? -24.799 -18.760 28.796 1.00 32.41 19 HIS E O 1
ATOM 12444 N N . VAL E 1 20 ? -25.806 -18.468 30.767 1.00 53.00 20 VAL E N 1
ATOM 12445 C CA . VAL E 1 20 ? -24.877 -19.373 31.418 1.00 30.02 20 VAL E CA 1
ATOM 12446 C C . VAL E 1 20 ? -25.558 -20.439 32.270 1.00 34.63 20 VAL E C 1
ATOM 12447 O O . VAL E 1 20 ? -26.184 -20.141 33.283 1.00 61.23 20 VAL E O 1
ATOM 12451 N N . LEU E 1 21 ? -25.431 -21.685 31.830 1.00 31.06 21 LEU E N 1
ATOM 12452 C CA . LEU E 1 21 ? -25.895 -22.838 32.580 1.00 33.67 21 LEU E CA 1
ATOM 12453 C C . LEU E 1 21 ? -24.788 -23.237 33.562 1.00 48.60 21 LEU E C 1
ATOM 12454 O O . LEU E 1 21 ? -23.761 -23.799 33.169 1.00 39.12 21 LEU E O 1
ATOM 12459 N N . LYS E 1 22 ? -24.981 -22.913 34.838 1.00 60.39 22 LYS E N 1
ATOM 12460 C CA . LYS E 1 22 ? -23.981 -23.226 35.853 1.00 33.32 22 LYS E CA 1
ATOM 12461 C C . LYS E 1 22 ? -24.148 -24.663 36.319 1.00 34.37 22 LYS E C 1
ATOM 12462 O O . LYS E 1 22 ? -25.244 -25.095 36.677 1.00 70.51 22 LYS E O 1
ATOM 12468 N N . ALA E 1 23 ? -23.055 -25.409 36.279 1.00 40.85 23 ALA E N 1
ATOM 12469 C CA . ALA E 1 23 ? -23.077 -26.819 36.629 1.00 40.40 23 ALA E CA 1
ATOM 12470 C C . ALA E 1 23 ? -22.045 -27.116 37.721 1.00 46.39 23 ALA E C 1
ATOM 12471 O O . ALA E 1 23 ? -21.203 -26.273 38.038 1.00 50.02 23 ALA E O 1
ATOM 12473 N N . GLU E 1 24 ? -22.117 -28.312 38.294 1.00 38.21 24 GLU E N 1
ATOM 12474 C CA . GLU E 1 24 ? -21.284 -28.677 39.436 1.00 43.70 24 GLU E CA 1
ATOM 12475 C C . GLU E 1 24 ? -19.799 -28.474 39.161 1.00 39.79 24 GLU E C 1
ATOM 12476 O O . GLU E 1 24 ? -19.084 -27.913 39.982 1.00 44.89 24 GLU E O 1
ATOM 12482 N N . ALA E 1 25 ? -19.338 -28.906 37.995 1.00 50.35 25 ALA E N 1
ATOM 12483 C CA . ALA E 1 25 ? -17.908 -28.883 37.710 1.00 37.93 25 ALA E CA 1
ATOM 12484 C C . ALA E 1 25 ? -17.529 -28.009 36.517 1.00 50.22 25 ALA E C 1
ATOM 12485 O O . ALA E 1 25 ? -16.481 -28.214 35.908 1.00 59.10 25 ALA E O 1
ATOM 12487 N N . GLY E 1 26 ? -18.373 -27.040 36.181 1.00 52.44 26 GLY E N 1
ATOM 12488 C CA . GLY E 1 26 ? -18.084 -26.156 35.065 1.00 51.95 26 GLY E CA 1
ATOM 12489 C C . GLY E 1 26 ? -19.251 -25.322 34.563 1.00 48.32 26 GLY E C 1
ATOM 12490 O O . GLY E 1 26 ? -20.337 -25.335 35.138 1.00 47.63 26 GLY E O 1
ATOM 12491 N N . ARG E 1 27 ? -19.019 -24.582 33.487 1.00 18.54 27 ARG E N 1
ATOM 12492 C CA . ARG E 1 27 ? -20.061 -23.766 32.886 1.00 36.89 27 ARG E CA 1
ATOM 12493 C C . ARG E 1 27 ? -20.285 -24.167 31.432 1.00 51.42 27 ARG E C 1
ATOM 12494 O O . ARG E 1 27 ? -19.384 -24.665 30.760 1.00 51.78 27 ARG E O 1
ATOM 12502 N N . ILE E 1 28 ? -21.506 -23.969 30.959 1.00 43.43 28 ILE E N 1
ATOM 12503 C CA . ILE E 1 28 ? -21.808 -24.088 29.548 1.00 31.22 28 ILE E CA 1
ATOM 12504 C C . ILE E 1 28 ? -22.354 -22.734 29.147 1.00 20.94 28 ILE E C 1
ATOM 12505 O O . ILE E 1 28 ? -23.500 -22.422 29.397 1.00 39.27 28 ILE E O 1
ATOM 12510 N N . GLU E 1 29 ? -21.520 -21.916 28.545 1.00 14.50 29 GLU E N 1
ATOM 12511 C CA . GLU E 1 29 ? -21.916 -20.573 28.197 1.00 14.52 29 GLU E CA 1
ATOM 12512 C C . GLU E 1 29 ? -22.337 -20.523 26.714 1.00 47.54 29 GLU E C 1
ATOM 12513 O O . GLU E 1 29 ? -21.542 -20.844 25.829 1.00 35.16 29 GLU E O 1
ATOM 12519 N N . VAL E 1 30 ? -23.588 -20.134 26.454 1.00 12.37 30 VAL E N 1
ATOM 12520 C CA . VAL E 1 30 ? -24.150 -20.166 25.105 1.00 24.58 30 VAL E CA 1
ATOM 12521 C C . VAL E 1 30 ? -24.560 -18.778 24.595 1.00 31.36 30 VAL E C 1
ATOM 12522 O O . VAL E 1 30 ? -24.980 -17.927 25.366 1.00 39.63 30 VAL E O 1
ATOM 12526 N N . TRP E 1 31 ? -24.405 -18.567 23.287 1.00 42.40 31 TRP E N 1
ATOM 12527 C CA . TRP E 1 31 ? -24.604 -17.267 22.652 1.00 28.44 31 TRP E CA 1
ATOM 12528 C C . TRP E 1 31 ? -26.039 -17.098 22.165 1.00 69.37 31 TRP E C 1
ATOM 12529 O O . TRP E 1 31 ? -26.748 -18.084 21.900 1.00 48.99 31 TRP E O 1
ATOM 12540 N N . ASP E 1 32 ? -26.461 -15.843 22.041 1.00 29.86 32 ASP E N 1
ATOM 12541 C CA . ASP E 1 32 ? -27.784 -15.546 21.522 1.00 34.68 32 ASP E CA 1
ATOM 12542 C C . ASP E 1 32 ? -27.798 -15.696 19.998 1.00 59.75 32 ASP E C 1
ATOM 12543 O O . ASP E 1 32 ? -27.273 -14.859 19.260 1.00 41.37 32 ASP E O 1
ATOM 12548 N N . HIS E 1 33 ? -28.397 -16.777 19.526 1.00 40.25 33 HIS E N 1
ATOM 12549 C CA . HIS E 1 33 ? -28.465 -17.019 18.104 1.00 22.14 33 HIS E CA 1
ATOM 12550 C C . HIS E 1 33 ? -29.692 -16.355 17.513 1.00 16.99 33 HIS E C 1
ATOM 12551 O O . HIS E 1 33 ? -30.054 -16.630 16.381 1.00 32.12 33 HIS E O 1
ATOM 12558 N N . HIS E 1 34 ? -30.340 -15.489 18.282 1.00 45.25 34 HIS E N 1
ATOM 12559 C CA . HIS E 1 34 ? -31.474 -14.718 17.773 1.00 29.44 34 HIS E CA 1
ATOM 12560 C C . HIS E 1 34 ? -30.941 -13.374 17.327 1.00 32.35 34 HIS E C 1
ATOM 12561 O O . HIS E 1 34 ? -31.617 -12.627 16.630 1.00 43.04 34 HIS E O 1
ATOM 12568 N N . ALA E 1 35 ? -29.727 -13.063 17.761 1.00 22.26 35 ALA E N 1
ATOM 12569 C CA . ALA E 1 35 ? -29.057 -11.844 17.348 1.00 26.29 35 ALA E CA 1
ATOM 12570 C C . ALA E 1 35 ? -28.991 -11.811 15.830 1.00 53.85 35 ALA E C 1
ATOM 12571 O O . ALA E 1 35 ? -28.580 -12.788 15.206 1.00 58.31 35 ALA E O 1
ATOM 12573 N N . PRO E 1 36 ? -29.381 -10.683 15.223 1.00 57.50 36 PRO E N 1
ATOM 12574 C CA . PRO E 1 36 ? -29.382 -10.584 13.758 1.00 51.48 36 PRO E CA 1
ATOM 12575 C C . PRO E 1 36 ? -28.141 -11.181 13.112 1.00 45.82 36 PRO E C 1
ATOM 12576 O O . PRO E 1 36 ? -28.274 -11.995 12.195 1.00 63.70 36 PRO E O 1
ATOM 12580 N N . GLN E 1 37 ? -26.957 -10.807 13.586 1.00 38.60 37 GLN E N 1
ATOM 12581 C CA . GLN E 1 37 ? -25.722 -11.203 12.902 1.00 53.44 37 GLN E CA 1
ATOM 12582 C C . GLN E 1 37 ? -25.430 -12.704 12.947 1.00 47.52 37 GLN E C 1
ATOM 12583 O O . GLN E 1 37 ? -24.860 -13.252 12.011 1.00 39.73 37 GLN E O 1
ATOM 12589 N N . LEU E 1 38 ? -25.814 -13.363 14.033 1.00 36.26 38 LEU E N 1
ATOM 12590 C CA . LEU E 1 38 ? -25.615 -14.796 14.145 1.00 32.71 38 LEU E CA 1
ATOM 12591 C C . LEU E 1 38 ? -26.707 -15.523 13.394 1.00 45.44 38 LEU E C 1
ATOM 12592 O O . LEU E 1 38 ? -26.528 -16.663 12.953 1.00 41.26 38 LEU E O 1
ATOM 12597 N N . ARG E 1 39 ? -27.845 -14.851 13.262 1.00 34.62 39 ARG E N 1
ATOM 12598 C CA . ARG E 1 39 ? -29.005 -15.409 12.580 1.00 39.63 39 ARG E CA 1
ATOM 12599 C C . ARG E 1 39 ? -28.698 -15.386 11.092 1.00 50.58 39 ARG E C 1
ATOM 12600 O O . ARG E 1 39 ? -29.101 -16.275 10.333 1.00 34.33 39 ARG E O 1
ATOM 12608 N N . CYS E 1 40 ? -27.952 -14.358 10.696 1.00 53.19 40 CYS E N 1
ATOM 12609 C CA . CYS E 1 40 ? -27.477 -14.196 9.327 1.00 43.54 40 CYS E CA 1
ATOM 12610 C C . CYS E 1 40 ? -26.594 -15.358 8.886 1.00 25.81 40 CYS E C 1
ATOM 12611 O O . CYS E 1 40 ? -26.652 -15.782 7.734 1.00 52.16 40 CYS E O 1
ATOM 12614 N N . SER E 1 41 ? -25.779 -15.851 9.818 1.00 38.43 41 SER E N 1
ATOM 12615 C CA . SER E 1 41 ? -24.826 -16.932 9.588 1.00 20.32 41 SER E CA 1
ATOM 12616 C C . SER E 1 41 ? -25.506 -18.292 9.606 1.00 59.10 41 SER E C 1
ATOM 12617 O O . SER E 1 41 ? -25.132 -19.216 8.854 1.00 27.76 41 SER E O 1
ATOM 12620 N N . GLY E 1 42 ? -26.497 -18.412 10.487 1.00 33.99 42 GLY E N 1
ATOM 12621 C CA . GLY E 1 42 ? -27.236 -19.649 10.640 1.00 50.22 42 GLY E CA 1
ATOM 12622 C C . GLY E 1 42 ? -26.529 -20.634 11.547 1.00 38.01 42 GLY E C 1
ATOM 12623 O O . GLY E 1 42 ? -26.756 -21.840 11.462 1.00 44.94 42 GLY E O 1
ATOM 12624 N N . VAL E 1 43 ? -25.663 -20.119 12.411 1.00 24.76 43 VAL E N 1
ATOM 12625 C CA . VAL E 1 43 ? -24.966 -20.951 13.375 1.00 28.38 43 VAL E CA 1
ATOM 12626 C C . VAL E 1 43 ? -25.313 -20.462 14.757 1.00 23.59 43 VAL E C 1
ATOM 12627 O O . VAL E 1 43 ? -25.831 -19.365 14.923 1.00 21.61 43 VAL E O 1
ATOM 12631 N N . SER E 1 44 ? -25.031 -21.281 15.755 1.00 29.07 44 SER E N 1
ATOM 12632 C CA . SER E 1 44 ? -24.979 -20.778 17.112 1.00 39.12 44 SER E CA 1
ATOM 12633 C C . SER E 1 44 ? -23.593 -21.081 17.595 1.00 21.29 44 SER E C 1
ATOM 12634 O O . SER E 1 44 ? -22.782 -21.591 16.842 1.00 39.99 44 SER E O 1
ATOM 12637 N N . PHE E 1 45 ? -23.328 -20.773 18.854 1.00 31.63 45 PHE E N 1
ATOM 12638 C CA . PHE E 1 45 ? -21.989 -20.895 19.398 1.00 15.16 45 PHE E CA 1
ATOM 12639 C C . PHE E 1 45 ? -22.052 -21.155 20.890 1.00 24.91 45 PHE E C 1
ATOM 12640 O O . PHE E 1 45 ? -22.743 -20.467 21.620 1.00 36.56 45 PHE E O 1
ATOM 12648 N N . VAL E 1 46 ? -21.321 -22.154 21.344 1.00 21.13 46 VAL E N 1
ATOM 12649 C CA . VAL E 1 46 ? -21.295 -22.456 22.750 1.00 14.25 46 VAL E CA 1
ATOM 12650 C C . VAL E 1 46 ? -19.864 -22.707 23.251 1.00 33.08 46 VAL E C 1
ATOM 12651 O O . VAL E 1 46 ? -19.032 -23.304 22.555 1.00 23.98 46 VAL E O 1
ATOM 12655 N N . ARG E 1 47 ? -19.580 -22.235 24.461 1.00 14.26 47 ARG E N 1
ATOM 12656 C CA . ARG E 1 47 ? -18.293 -22.491 25.099 1.00 45.38 47 ARG E CA 1
ATOM 12657 C C . ARG E 1 47 ? -18.463 -23.308 26.362 1.00 5.97 47 ARG E C 1
ATOM 12658 O O . ARG E 1 47 ? -19.223 -22.912 27.219 1.00 39.34 47 ARG E O 1
ATOM 12666 N N . TYR E 1 48 ? -17.768 -24.437 26.485 1.00 14.01 48 TYR E N 1
ATOM 12667 C CA . TYR E 1 48 ? -17.719 -25.165 27.765 1.00 36.13 48 TYR E CA 1
ATOM 12668 C C . TYR E 1 48 ? -16.526 -24.706 28.601 1.00 30.85 48 TYR E C 1
ATOM 12669 O O . TYR E 1 48 ? -15.442 -24.482 28.055 1.00 46.01 48 TYR E O 1
ATOM 12678 N N . ILE E 1 49 ? -16.727 -24.561 29.913 1.00 20.11 49 ILE E N 1
ATOM 12679 C CA . ILE E 1 49 ? -15.617 -24.462 30.867 1.00 24.14 49 ILE E CA 1
ATOM 12680 C C . ILE E 1 49 ? -15.635 -25.661 31.783 1.00 18.63 49 ILE E C 1
ATOM 12681 O O . ILE E 1 49 ? -16.516 -25.801 32.619 1.00 32.45 49 ILE E O 1
ATOM 12686 N N . ILE E 1 50 ? -14.662 -26.538 31.626 1.00 30.39 50 ILE E N 1
ATOM 12687 C CA . ILE E 1 50 ? -14.663 -27.774 32.386 1.00 46.92 50 ILE E CA 1
ATOM 12688 C C . ILE E 1 50 ? -13.567 -27.787 33.444 1.00 62.99 50 ILE E C 1
ATOM 12689 O O . ILE E 1 50 ? -12.389 -28.004 33.135 1.00 35.23 50 ILE E O 1
ATOM 12694 N N . GLU E 1 51 ? -13.980 -27.533 34.687 1.00 43.69 51 GLU E N 1
ATOM 12695 C CA . GLU E 1 51 ? -13.082 -27.454 35.830 1.00 23.28 51 GLU E CA 1
ATOM 12696 C C . GLU E 1 51 ? -12.387 -28.786 36.052 1.00 39.95 51 GLU E C 1
ATOM 12697 O O . GLU E 1 51 ? -12.792 -29.804 35.492 1.00 40.29 51 GLU E O 1
ATOM 12703 N N . SER E 1 52 ? -11.337 -28.770 36.868 1.00 34.32 52 SER E N 1
ATOM 12704 C CA . SER E 1 52 ? -10.476 -29.936 37.032 1.00 51.72 52 SER E CA 1
ATOM 12705 C C . SER E 1 52 ? -11.233 -31.154 37.558 1.00 41.25 52 SER E C 1
ATOM 12706 O O . SER E 1 52 ? -11.893 -31.072 38.583 1.00 45.66 52 SER E O 1
ATOM 12709 N N . LYS E 1 53 ? -11.131 -32.278 36.849 1.00 58.73 53 LYS E N 1
ATOM 12710 C CA . LYS E 1 53 ? -11.825 -33.502 37.236 1.00 27.32 53 LYS E CA 1
ATOM 12711 C C . LYS E 1 53 ? -13.319 -33.390 36.961 1.00 49.22 53 LYS E C 1
ATOM 12712 O O . LYS E 1 53 ? -14.144 -33.934 37.700 1.00 61.82 53 LYS E O 1
ATOM 12718 N N . GLY E 1 54 ? -13.663 -32.673 35.898 1.00 39.24 54 GLY E N 1
ATOM 12719 C CA . GLY E 1 54 ? -15.051 -32.463 35.529 1.00 30.91 54 GLY E CA 1
ATOM 12720 C C . GLY E 1 54 ? -15.408 -33.175 34.235 1.00 60.99 54 GLY E C 1
ATOM 12721 O O . GLY E 1 54 ? -14.596 -33.251 33.310 1.00 43.60 54 GLY E O 1
ATOM 12722 N N . LEU E 1 55 ? -16.633 -33.689 34.168 1.00 32.77 55 LEU E N 1
ATOM 12723 C CA . LEU E 1 55 ? -17.094 -34.470 33.027 1.00 32.46 55 LEU E CA 1
ATOM 12724 C C . LEU E 1 55 ? -18.308 -33.807 32.358 1.00 51.61 55 LEU E C 1
ATOM 12725 O O . LEU E 1 55 ? -19.333 -33.571 33.004 1.00 52.56 55 LEU E O 1
ATOM 12730 N N . TYR E 1 56 ? -18.177 -33.479 31.073 1.00 48.43 56 TYR E N 1
ATOM 12731 C CA . TYR E 1 56 ? -19.318 -33.049 30.266 1.00 41.50 56 TYR E CA 1
ATOM 12732 C C . TYR E 1 56 ? -20.044 -34.302 29.814 1.00 56.82 56 TYR E C 1
ATOM 12733 O O . TYR E 1 56 ? -19.547 -35.042 28.957 1.00 37.50 56 TYR E O 1
ATOM 12742 N N . LEU E 1 57 ? -21.221 -34.533 30.385 1.00 34.44 57 LEU E N 1
ATOM 12743 C CA . LEU E 1 57 ? -21.940 -35.775 30.148 1.00 55.38 57 LEU E CA 1
ATOM 12744 C C . LEU E 1 57 ? -22.512 -35.811 28.747 1.00 28.07 57 LEU E C 1
ATOM 12745 O O . LEU E 1 57 ? -23.020 -34.809 28.266 1.00 49.86 57 LEU E O 1
ATOM 12750 N N . PRO E 1 58 ? -22.403 -36.973 28.088 1.00 35.08 58 PRO E N 1
ATOM 12751 C CA . PRO E 1 58 ? -22.765 -37.260 26.699 1.00 38.13 58 PRO E CA 1
ATOM 12752 C C . PRO E 1 58 ? -24.010 -36.526 26.197 1.00 49.41 58 PRO E C 1
ATOM 12753 O O . PRO E 1 58 ? -25.077 -36.604 26.803 1.00 41.86 58 PRO E O 1
ATOM 12757 N N . SER E 1 59 ? -23.852 -35.823 25.080 1.00 64.98 59 SER E N 1
ATOM 12758 C CA . SER E 1 59 ? -24.956 -35.160 24.403 1.00 21.83 59 SER E CA 1
ATOM 12759 C C . SER E 1 59 ? -24.842 -35.436 22.919 1.00 26.41 59 SER E C 1
ATOM 12760 O O . SER E 1 59 ? -23.744 -35.622 22.395 1.00 67.08 59 SER E O 1
ATOM 12763 N N . PHE E 1 60 ? -25.971 -35.482 22.234 1.00 19.92 60 PHE E N 1
ATOM 12764 C CA . PHE E 1 60 ? -25.925 -35.440 20.783 1.00 43.51 60 PHE E CA 1
ATOM 12765 C C . PHE E 1 60 ? -26.794 -34.296 20.296 1.00 26.98 60 PHE E C 1
ATOM 12766 O O . PHE E 1 60 ? -27.489 -33.667 21.086 1.00 62.69 60 PHE E O 1
ATOM 12774 N N . PHE E 1 61 ? -26.732 -34.001 19.007 1.00 37.60 61 PHE E N 1
ATOM 12775 C CA . PHE E 1 61 ? -27.476 -32.878 18.462 1.00 18.79 61 PHE E CA 1
ATOM 12776 C C . PHE E 1 61 ? -28.110 -33.234 17.114 1.00 45.87 61 PHE E C 1
ATOM 12777 O O . PHE E 1 61 ? -27.826 -34.283 16.523 1.00 40.25 61 PHE E O 1
ATOM 12785 N N . SER E 1 62 ? -28.964 -32.336 16.636 1.00 50.09 62 SER E N 1
ATOM 12786 C CA . SER E 1 62 ? -29.610 -32.465 15.338 1.00 44.79 62 SER E CA 1
ATOM 12787 C C . SER E 1 62 ? -28.692 -31.851 14.310 1.00 34.78 62 SER E C 1
ATOM 12788 O O . SER E 1 62 ? -28.772 -32.138 13.122 1.00 51.46 62 SER E O 1
ATOM 12791 N N . THR E 1 63 ? -27.821 -30.983 14.795 1.00 37.74 63 THR E N 1
ATOM 12792 C CA . THR E 1 63 ? -27.028 -30.134 13.948 1.00 25.42 63 THR E CA 1
ATOM 12793 C C . THR E 1 63 ? -25.607 -30.645 13.983 1.00 41.93 63 THR E C 1
ATOM 12794 O O . THR E 1 63 ? -25.208 -31.335 14.914 1.00 39.46 63 THR E O 1
ATOM 12798 N N . ALA E 1 64 ? -24.838 -30.321 12.959 1.00 45.19 64 ALA E N 1
ATOM 12799 C CA . ALA E 1 64 ? -23.435 -30.651 12.989 1.00 21.25 64 ALA E CA 1
ATOM 12800 C C . ALA E 1 64 ? -22.740 -29.775 14.044 1.00 54.07 64 ALA E C 1
ATOM 12801 O O . ALA E 1 64 ? -23.234 -28.687 14.379 1.00 27.60 64 ALA E O 1
ATOM 12803 N N . LYS E 1 65 ? -21.621 -30.271 14.583 1.00 46.61 65 LYS E N 1
ATOM 12804 C CA . LYS E 1 65 ? -20.761 -29.524 15.508 1.00 15.90 65 LYS E CA 1
ATOM 12805 C C . LYS E 1 65 ? -19.362 -29.471 14.933 1.00 35.04 65 LYS E C 1
ATOM 12806 O O . LYS E 1 65 ? -18.948 -30.374 14.214 1.00 48.89 65 LYS E O 1
ATOM 12812 N N . LEU E 1 66 ? -18.627 -28.416 15.257 1.00 34.41 66 LEU E N 1
ATOM 12813 C CA . LEU E 1 66 ? -17.208 -28.369 14.957 1.00 24.96 66 LEU E CA 1
ATOM 12814 C C . LEU E 1 66 ? -16.547 -27.726 16.146 1.00 14.28 66 LEU E C 1
ATOM 12815 O O . LEU E 1 66 ? -16.611 -26.521 16.317 1.00 48.93 66 LEU E O 1
ATOM 12820 N N . SER E 1 67 ? -15.929 -28.528 16.993 1.00 33.22 67 SER E N 1
ATOM 12821 C CA . SER E 1 67 ? -15.403 -27.996 18.246 1.00 72.99 67 SER E CA 1
ATOM 12822 C C . SER E 1 67 ? -13.916 -27.655 18.172 1.00 67.32 67 SER E C 1
ATOM 12823 O O . SER E 1 67 ? -13.220 -28.048 17.232 1.00 48.27 67 SER E O 1
ATOM 12826 N N . PHE E 1 68 ? -13.443 -26.914 19.171 1.00 45.67 68 PHE E N 1
ATOM 12827 C CA . PHE E 1 68 ? -12.045 -26.497 19.237 1.00 57.00 68 PHE E CA 1
ATOM 12828 C C . PHE E 1 68 ? -11.579 -26.351 20.686 1.00 62.56 68 PHE E C 1
ATOM 12829 O O . PHE E 1 68 ? -12.107 -25.518 21.424 1.00 69.05 68 PHE E O 1
ATOM 12837 N N . VAL E 1 69 ? -10.601 -27.154 21.104 1.00 32.39 69 VAL E N 1
ATOM 12838 C CA . VAL E 1 69 ? -10.035 -26.976 22.440 1.00 56.60 69 VAL E CA 1
ATOM 12839 C C . VAL E 1 69 ? -9.171 -25.721 22.465 1.00 38.85 69 VAL E C 1
ATOM 12840 O O . VAL E 1 69 ? -8.029 -25.746 22.048 1.00 31.86 69 VAL E O 1
ATOM 12844 N N . ALA E 1 70 ? -9.727 -24.616 22.943 1.00 28.76 70 ALA E N 1
ATOM 12845 C CA . ALA E 1 70 ? -8.984 -23.366 22.963 1.00 42.93 70 ALA E CA 1
ATOM 12846 C C . ALA E 1 70 ? -7.946 -23.343 24.088 1.00 72.09 70 ALA E C 1
ATOM 12847 O O . ALA E 1 70 ? -6.808 -22.900 23.888 1.00 45.61 70 ALA E O 1
ATOM 12849 N N . LYS E 1 71 ? -8.339 -23.817 25.269 1.00 37.95 71 LYS E N 1
ATOM 12850 C CA . LYS E 1 71 ? -7.416 -23.895 26.394 1.00 36.34 71 LYS E CA 1
ATOM 12851 C C . LYS E 1 71 ? -7.431 -25.269 27.028 1.00 51.88 71 LYS E C 1
ATOM 12852 O O . LYS E 1 71 ? -8.430 -25.986 26.944 1.00 44.12 71 LYS E O 1
ATOM 12858 N N . GLY E 1 72 ? -6.311 -25.641 27.641 1.00 31.21 72 GLY E N 1
ATOM 12859 C CA . GLY E 1 72 ? -6.250 -26.846 28.446 1.00 35.37 72 GLY E CA 1
ATOM 12860 C C . GLY E 1 72 ? -5.884 -28.132 27.728 1.00 25.99 72 GLY E C 1
ATOM 12861 O O . GLY E 1 72 ? -5.116 -28.136 26.766 1.00 51.32 72 GLY E O 1
ATOM 12862 N N . GLU E 1 73 ? -6.464 -29.229 28.206 1.00 45.13 73 GLU E N 1
ATOM 12863 C CA . GLU E 1 73 ? -6.043 -30.577 27.845 1.00 57.64 73 GLU E CA 1
ATOM 12864 C C . GLU E 1 73 ? -7.007 -31.505 28.562 1.00 85.36 73 GLU E C 1
ATOM 12865 O O . GLU E 1 73 ? -7.488 -31.171 29.649 1.00 59.99 73 GLU E O 1
ATOM 12871 N N . GLY E 1 74 ? -7.306 -32.662 27.981 1.00 48.37 74 GLY E N 1
ATOM 12872 C CA . GLY E 1 74 ? -8.223 -33.573 28.644 1.00 25.85 74 GLY E CA 1
ATOM 12873 C C . GLY E 1 74 ? -8.523 -34.788 27.809 1.00 42.64 74 GLY E C 1
ATOM 12874 O O . GLY E 1 74 ? -7.861 -35.008 26.795 1.00 49.18 74 GLY E O 1
ATOM 12875 N N . LEU E 1 75 ? -9.509 -35.577 28.238 1.00 20.08 75 LEU E N 1
ATOM 12876 C CA . LEU E 1 75 ? -9.952 -36.746 27.480 1.00 41.96 75 LEU E CA 1
ATOM 12877 C C . LEU E 1 75 ? -11.301 -36.482 26.856 1.00 53.74 75 LEU E C 1
ATOM 12878 O O . LEU E 1 75 ? -12.061 -35.659 27.362 1.00 52.34 75 LEU E O 1
ATOM 12883 N N . MET E 1 76 ? -11.608 -37.193 25.773 1.00 40.90 76 MET E N 1
ATOM 12884 C CA . MET E 1 76 ? -12.903 -37.048 25.117 1.00 51.10 76 MET E CA 1
ATOM 12885 C C . MET E 1 76 ? -13.237 -38.271 24.291 1.00 30.65 76 MET E C 1
ATOM 12886 O O . MET E 1 76 ? -12.352 -38.917 23.756 1.00 51.95 76 MET E O 1
ATOM 12891 N N . GLY E 1 77 ? -14.522 -38.575 24.178 1.00 33.62 77 GLY E N 1
ATOM 12892 C CA . GLY E 1 77 ? -14.959 -39.765 23.484 1.00 53.84 77 GLY E CA 1
ATOM 12893 C C . GLY E 1 77 ? -16.202 -39.580 22.639 1.00 59.73 77 GLY E C 1
ATOM 12894 O O . GLY E 1 77 ? -17.188 -38.982 23.067 1.00 54.86 77 GLY E O 1
ATOM 12895 N N . ARG E 1 78 ? -16.145 -40.096 21.419 1.00 76.02 78 ARG E N 1
ATOM 12896 C CA . ARG E 1 78 ? -17.313 -40.172 20.565 1.00 28.07 78 ARG E CA 1
ATOM 12897 C C . ARG E 1 78 ? -17.972 -41.529 20.772 1.00 66.80 78 ARG E C 1
ATOM 12898 O O . ARG E 1 78 ? -17.356 -42.449 21.327 1.00 54.43 78 ARG E O 1
ATOM 12906 N N . VAL E 1 79 ? -19.231 -41.634 20.349 1.00 42.85 79 VAL E N 1
ATOM 12907 C CA . VAL E 1 79 ? -19.948 -42.903 20.300 1.00 42.53 79 VAL E CA 1
ATOM 12908 C C . VAL E 1 79 ? -20.815 -42.900 19.051 1.00 66.60 79 VAL E C 1
ATOM 12909 O O . VAL E 1 79 ? -21.959 -42.446 19.078 1.00 76.07 79 VAL E O 1
ATOM 12913 N N . VAL E 1 80 ? -20.276 -43.393 17.946 1.00 50.39 80 VAL E N 1
ATOM 12914 C CA . VAL E 1 80 ? -21.074 -43.492 16.736 1.00 62.40 80 VAL E CA 1
ATOM 12915 C C . VAL E 1 80 ? -21.928 -44.755 16.805 1.00 94.02 80 VAL E C 1
ATOM 12916 O O . VAL E 1 80 ? -21.498 -45.765 17.363 1.00 103.88 80 VAL E O 1
ATOM 12920 N N . PRO E 1 81 ? -23.147 -44.696 16.245 1.00 118.79 81 PRO E N 1
ATOM 12921 C CA . PRO E 1 81 ? -24.144 -45.778 16.246 1.00 103.48 81 PRO E CA 1
ATOM 12922 C C . PRO E 1 81 ? -23.646 -47.155 15.795 1.00 108.58 81 PRO E C 1
ATOM 12923 O O . PRO E 1 81 ? -23.542 -47.400 14.590 1.00 125.05 81 PRO E O 1
ATOM 12927 N N . GLY E 1 82 ? -23.358 -48.038 16.747 1.00 83.26 82 GLY E N 1
ATOM 12928 C CA . GLY E 1 82 ? -23.143 -49.446 16.447 1.00 131.97 82 GLY E CA 1
ATOM 12929 C C . GLY E 1 82 ? -21.776 -49.907 15.959 1.00 136.98 82 GLY E C 1
ATOM 12930 O O . GLY E 1 82 ? -21.597 -51.088 15.653 1.00 110.79 82 GLY E O 1
ATOM 12931 N N . CYS E 1 83 ? -20.813 -48.995 15.880 1.00 144.11 83 CYS E N 1
ATOM 12932 C CA . CYS E 1 83 ? -19.459 -49.364 15.471 1.00 100.28 83 CYS E CA 1
ATOM 12933 C C . CYS E 1 83 ? -18.756 -50.151 16.575 1.00 139.21 83 CYS E C 1
ATOM 12934 O O . CYS E 1 83 ? -18.860 -49.809 17.752 1.00 143.66 83 CYS E O 1
ATOM 12937 N N . ALA E 1 84 ? -18.046 -51.207 16.187 1.00 141.92 84 ALA E N 1
ATOM 12938 C CA . ALA E 1 84 ? -17.398 -52.109 17.139 1.00 125.74 84 ALA E CA 1
ATOM 12939 C C . ALA E 1 84 ? -16.782 -51.400 18.353 1.00 125.14 84 ALA E C 1
ATOM 12940 O O . ALA E 1 84 ? -15.847 -50.604 18.212 1.00 67.18 84 ALA E O 1
ATOM 12942 N N . GLU E 1 85 ? -17.321 -51.706 19.536 1.00 146.53 85 GLU E N 1
ATOM 12943 C CA . GLU E 1 85 ? -16.861 -51.139 20.810 1.00 142.04 85 GLU E CA 1
ATOM 12944 C C . GLU E 1 85 ? -15.722 -51.956 21.426 1.00 124.05 85 GLU E C 1
ATOM 12945 O O . GLU E 1 85 ? -15.971 -52.811 22.280 1.00 98.54 85 GLU E O 1
ATOM 12951 N N . THR E 1 86 ? -14.485 -51.673 21.013 1.00 116.81 86 THR E N 1
ATOM 12952 C CA . THR E 1 86 ? -13.309 -52.449 21.431 1.00 127.89 86 THR E CA 1
ATOM 12953 C C . THR E 1 86 ? -13.535 -53.953 21.277 1.00 147.07 86 THR E C 1
ATOM 12954 O O . THR E 1 86 ? -12.771 -54.642 20.601 1.00 145.89 86 THR E O 1
ATOM 12958 N N . GLY E 1 138 ? -10.264 -54.295 38.187 1.00 72.98 138 GLY E N 1
ATOM 12959 C CA . GLY E 1 138 ? -9.848 -54.521 36.815 1.00 127.62 138 GLY E CA 1
ATOM 12960 C C . GLY E 1 138 ? -10.919 -54.134 35.812 1.00 162.25 138 GLY E C 1
ATOM 12961 O O . GLY E 1 138 ? -12.112 -54.333 36.058 1.00 91.52 138 GLY E O 1
ATOM 12962 N N . PHE E 1 139 ? -10.496 -53.586 34.675 1.00 189.96 139 PHE E N 1
ATOM 12963 C CA . PHE E 1 139 ? -11.442 -53.135 33.654 1.00 187.99 139 PHE E CA 1
ATOM 12964 C C . PHE E 1 139 ? -11.393 -53.910 32.336 1.00 178.58 139 PHE E C 1
ATOM 12965 O O . PHE E 1 139 ? -10.673 -53.538 31.403 1.00 134.72 139 PHE E O 1
ATOM 12973 N N . ARG E 1 140 ? -12.176 -54.986 32.278 1.00 179.83 140 ARG E N 1
ATOM 12974 C CA . ARG E 1 140 ? -12.415 -55.714 31.038 1.00 152.75 140 ARG E CA 1
ATOM 12975 C C . ARG E 1 140 ? -13.540 -55.015 30.282 1.00 148.57 140 ARG E C 1
ATOM 12976 O O . ARG E 1 140 ? -14.183 -55.603 29.411 1.00 120.82 140 ARG E O 1
ATOM 12984 N N . ASP E 1 141 ? -13.759 -53.749 30.632 1.00 134.34 141 ASP E N 1
ATOM 12985 C CA . ASP E 1 141 ? -14.832 -52.939 30.068 1.00 93.65 141 ASP E CA 1
ATOM 12986 C C . ASP E 1 141 ? -14.590 -52.629 28.593 1.00 99.72 141 ASP E C 1
ATOM 12987 O O . ASP E 1 141 ? -13.491 -52.236 28.202 1.00 113.30 141 ASP E O 1
ATOM 12992 N N . MET E 1 142 ? -15.623 -52.810 27.777 1.00 67.89 142 MET E N 1
ATOM 12993 C CA . MET E 1 142 ? -15.527 -52.511 26.354 1.00 102.47 142 MET E CA 1
ATOM 12994 C C . MET E 1 142 ? -16.271 -51.221 26.013 1.00 78.18 142 MET E C 1
ATOM 12995 O O . MET E 1 142 ? -17.467 -51.090 26.273 1.00 59.56 142 MET E O 1
ATOM 13000 N N . HIS E 1 143 ? -15.545 -50.268 25.441 1.00 68.78 143 HIS E N 1
ATOM 13001 C CA . HIS E 1 143 ? -16.115 -48.979 25.079 1.00 75.69 143 HIS E CA 1
ATOM 13002 C C . HIS E 1 143 ? -15.442 -48.401 23.845 1.00 82.61 143 HIS E C 1
ATOM 13003 O O . HIS E 1 143 ? -14.356 -48.833 23.458 1.00 106.69 143 HIS E O 1
ATOM 13010 N N . GLN E 1 144 ? -16.090 -47.416 23.232 1.00 59.48 144 GLN E N 1
ATOM 13011 C CA . GLN E 1 144 ? -15.559 -46.813 22.017 1.00 88.94 144 GLN E CA 1
ATOM 13012 C C . GLN E 1 144 ? -14.300 -45.962 22.272 1.00 101.91 144 GLN E C 1
ATOM 13013 O O . GLN E 1 144 ? -14.090 -45.453 23.375 1.00 109.97 144 GLN E O 1
ATOM 13019 N N . LYS E 1 145 ? -13.464 -45.827 21.245 1.00 87.47 145 LYS E N 1
ATOM 13020 C CA . LYS E 1 145 ? -12.154 -45.191 21.374 1.00 61.35 145 LYS E CA 1
ATOM 13021 C C . LYS E 1 145 ? -12.225 -43.898 22.164 1.00 58.27 145 LYS E C 1
ATOM 13022 O O . LYS E 1 145 ? -12.923 -42.957 21.787 1.00 72.98 145 LYS E O 1
ATOM 13028 N N . VAL E 1 146 ? -11.507 -43.867 23.277 1.00 74.51 146 VAL E N 1
ATOM 13029 C CA . VAL E 1 146 ? -11.374 -42.651 24.057 1.00 40.49 146 VAL E CA 1
ATOM 13030 C C . VAL E 1 146 ? -10.140 -41.913 23.575 1.00 20.46 146 VAL E C 1
ATOM 13031 O O . VAL E 1 146 ? -9.024 -42.408 23.686 1.00 98.58 146 VAL E O 1
ATOM 13035 N N . GLU E 1 147 ? -10.347 -40.732 23.016 1.00 64.12 147 GLU E N 1
ATOM 13036 C CA . GLU E 1 147 ? -9.266 -39.991 22.392 1.00 46.19 147 GLU E CA 1
ATOM 13037 C C . GLU E 1 147 ? -8.639 -39.066 23.424 1.00 29.64 147 GLU E C 1
ATOM 13038 O O . GLU E 1 147 ? -9.073 -39.005 24.567 1.00 65.65 147 GLU E O 1
ATOM 13044 N N . HIS E 1 148 ? -7.616 -38.343 23.004 1.00 56.81 148 HIS E N 1
ATOM 13045 C CA . HIS E 1 148 ? -6.817 -37.516 23.893 1.00 38.50 148 HIS E CA 1
ATOM 13046 C C . HIS E 1 148 ? -6.678 -36.137 23.240 1.00 78.58 148 HIS E C 1
ATOM 13047 O O . HIS E 1 148 ? -6.224 -36.017 22.095 1.00 60.42 148 HIS E O 1
ATOM 13054 N N . ILE E 1 149 ? -7.106 -35.095 23.946 1.00 37.64 149 ILE E N 1
ATOM 13055 C CA . ILE E 1 149 ? -7.237 -33.785 23.313 1.00 44.73 149 ILE E CA 1
ATOM 13056 C C . ILE E 1 149 ? -6.431 -32.690 24.005 1.00 59.95 149 ILE E C 1
ATOM 13057 O O . ILE E 1 149 ? -6.277 -32.669 25.236 1.00 49.57 149 ILE E O 1
ATOM 13062 N N . ARG E 1 150 ? -5.941 -31.769 23.187 1.00 32.72 150 ARG E N 1
ATOM 13063 C CA . ARG E 1 150 ? -4.992 -30.765 23.617 1.00 31.23 150 ARG E CA 1
ATOM 13064 C C . ARG E 1 150 ? -5.288 -29.485 22.860 1.00 51.66 150 ARG E C 1
ATOM 13065 O O . ARG E 1 150 ? -5.786 -29.522 21.736 1.00 19.96 150 ARG E O 1
ATOM 13073 N N . THR E 1 151 ? -4.978 -28.349 23.470 1.00 47.02 151 THR E N 1
ATOM 13074 C CA . THR E 1 151 ? -5.192 -27.070 22.810 1.00 27.64 151 THR E CA 1
ATOM 13075 C C . THR E 1 151 ? -4.676 -27.088 21.380 1.00 27.20 151 THR E C 1
ATOM 13076 O O . THR E 1 151 ? -3.511 -27.405 21.126 1.00 53.33 151 THR E O 1
ATOM 13080 N N . GLY E 1 152 ? -5.562 -26.748 20.452 1.00 26.13 152 GLY E N 1
ATOM 13081 C CA . GLY E 1 152 ? -5.278 -26.818 19.029 1.00 51.81 152 GLY E CA 1
ATOM 13082 C C . GLY E 1 152 ? -6.187 -27.804 18.303 1.00 59.09 152 GLY E C 1
ATOM 13083 O O . GLY E 1 152 ? -6.522 -27.604 17.132 1.00 47.31 152 GLY E O 1
ATOM 13084 N N . ASP E 1 153 ? -6.583 -28.872 18.994 1.00 15.12 153 ASP E N 1
ATOM 13085 C CA . ASP E 1 153 ? -7.413 -29.903 18.390 1.00 33.53 153 ASP E CA 1
ATOM 13086 C C . ASP E 1 153 ? -8.771 -29.332 17.967 1.00 42.92 153 ASP E C 1
ATOM 13087 O O . ASP E 1 153 ? -9.349 -28.479 18.637 1.00 26.40 153 ASP E O 1
ATOM 13092 N N . THR E 1 154 ? -9.270 -29.828 16.844 1.00 54.47 154 THR E N 1
ATOM 13093 C CA . THR E 1 154 ? -10.515 -29.371 16.258 1.00 38.72 154 THR E CA 1
ATOM 13094 C C . THR E 1 154 ? -11.335 -30.618 16.020 1.00 43.01 154 THR E C 1
ATOM 13095 O O . THR E 1 154 ? -10.935 -31.454 15.219 1.00 50.35 154 THR E O 1
ATOM 13099 N N . ILE E 1 155 ? -12.466 -30.758 16.710 1.00 46.32 155 ILE E N 1
ATOM 13100 C CA . ILE E 1 155 ? -13.235 -32.004 16.652 1.00 34.74 155 ILE E CA 1
ATOM 13101 C C . ILE E 1 155 ? -14.537 -31.927 15.863 1.00 25.65 155 ILE E C 1
ATOM 13102 O O . ILE E 1 155 ? -15.394 -31.101 16.160 1.00 61.64 155 ILE E O 1
ATOM 13107 N N . ALA E 1 156 ? -14.689 -32.810 14.876 1.00 73.49 156 ALA E N 1
ATOM 13108 C CA . ALA E 1 156 ? -15.917 -32.904 14.086 1.00 53.00 156 ALA E CA 1
ATOM 13109 C C . ALA E 1 156 ? -16.888 -33.876 14.726 1.00 44.63 156 ALA E C 1
ATOM 13110 O O . ALA E 1 156 ? -16.510 -34.982 15.100 1.00 44.87 156 ALA E O 1
ATOM 13112 N N . THR E 1 157 ? -18.140 -33.451 14.851 1.00 44.86 157 THR E N 1
ATOM 13113 C CA . THR E 1 157 ? -19.199 -34.325 15.331 1.00 46.01 157 THR E CA 1
ATOM 13114 C C . THR E 1 157 ? -20.406 -34.212 14.432 1.00 35.16 157 THR E C 1
ATOM 13115 O O . THR E 1 157 ? -20.867 -33.117 14.128 1.00 74.32 157 THR E O 1
ATOM 13119 N N . HIS E 1 158 ? -20.931 -35.355 14.024 1.00 78.46 158 HIS E N 1
ATOM 13120 C CA . HIS E 1 158 ? -22.064 -35.392 13.115 1.00 67.21 158 HIS E CA 1
ATOM 13121 C C . HIS E 1 158 ? -23.372 -35.132 13.823 1.00 54.07 158 HIS E C 1
ATOM 13122 O O . HIS E 1 158 ? -23.431 -35.062 15.056 1.00 76.28 158 HIS E O 1
ATOM 13129 N N . PRO E 1 159 ? -24.439 -34.980 13.039 1.00 43.85 159 PRO E N 1
ATOM 13130 C CA . PRO E 1 159 ? -25.748 -34.998 13.679 1.00 58.51 159 PRO E CA 1
ATOM 13131 C C . PRO E 1 159 ? -25.981 -36.403 14.185 1.00 44.02 159 PRO E C 1
ATOM 13132 O O . PRO E 1 159 ? -25.884 -37.340 13.399 1.00 37.02 159 PRO E O 1
ATOM 13136 N N . GLY E 1 160 ? -26.244 -36.547 15.479 1.00 50.01 160 GLY E N 1
ATOM 13137 C CA . GLY E 1 160 ? -26.606 -37.833 16.033 1.00 38.50 160 GLY E CA 1
ATOM 13138 C C . GLY E 1 160 ? -25.481 -38.535 16.762 1.00 52.24 160 GLY E C 1
ATOM 13139 O O . GLY E 1 160 ? -25.725 -39.494 17.484 1.00 68.08 160 GLY E O 1
ATOM 13140 N N . VAL E 1 161 ? -24.247 -38.080 16.579 1.00 41.48 161 VAL E N 1
ATOM 13141 C CA . VAL E 1 161 ? -23.137 -38.656 17.337 1.00 30.68 161 VAL E CA 1
ATOM 13142 C C . VAL E 1 161 ? -23.102 -38.056 18.760 1.00 42.79 161 VAL E C 1
ATOM 13143 O O . VAL E 1 161 ? -23.194 -36.838 18.937 1.00 64.01 161 VAL E O 1
ATOM 13147 N N . ALA E 1 162 ? -22.994 -38.920 19.767 1.00 34.05 162 ALA E N 1
ATOM 13148 C CA . ALA E 1 162 ? -22.918 -38.498 21.163 1.00 22.69 162 ALA E CA 1
ATOM 13149 C C . ALA E 1 162 ? -21.482 -38.191 21.543 1.00 44.26 162 ALA E C 1
ATOM 13150 O O . ALA E 1 162 ? -20.557 -38.856 21.082 1.00 43.03 162 ALA E O 1
ATOM 13152 N N . GLN E 1 163 ? -21.293 -37.194 22.399 1.00 60.21 163 GLN E N 1
ATOM 13153 C CA . GLN E 1 163 ? -19.949 -36.787 22.804 1.00 49.51 163 GLN E CA 1
ATOM 13154 C C . GLN E 1 163 ? -19.859 -36.462 24.279 1.00 65.37 163 GLN E C 1
ATOM 13155 O O . GLN E 1 163 ? -20.802 -35.913 24.854 1.00 61.36 163 GLN E O 1
ATOM 13161 N N . TRP E 1 164 ? -18.711 -36.774 24.881 1.00 44.68 164 TRP E N 1
ATOM 13162 C CA . TRP E 1 164 ? -18.458 -36.403 26.267 1.00 39.70 164 TRP E CA 1
ATOM 13163 C C . TRP E 1 164 ? -17.020 -35.956 26.448 1.00 15.58 164 TRP E C 1
ATOM 13164 O O . TRP E 1 164 ? -16.157 -36.363 25.694 1.00 53.55 164 TRP E O 1
ATOM 13175 N N . PHE E 1 165 ? -16.767 -35.095 27.428 1.00 38.51 165 PHE E N 1
ATOM 13176 C CA . PHE E 1 165 ? -15.408 -34.592 27.687 1.00 41.28 165 PHE E CA 1
ATOM 13177 C C . PHE E 1 165 ? -14.972 -34.734 29.164 1.00 59.87 165 PHE E C 1
ATOM 13178 O O . PHE E 1 165 ? -15.781 -34.590 30.087 1.00 44.67 165 PHE E O 1
ATOM 13186 N N . TYR E 1 166 ? -13.689 -35.009 29.392 1.00 54.18 166 TYR E N 1
ATOM 13187 C CA . TYR E 1 166 ? -13.174 -35.074 30.757 1.00 43.50 166 TYR E CA 1
ATOM 13188 C C . TYR E 1 166 ? -11.854 -34.339 30.903 1.00 28.96 166 TYR E C 1
ATOM 13189 O O . TYR E 1 166 ? -10.890 -34.646 30.206 1.00 62.61 166 TYR E O 1
ATOM 13198 N N . ASN E 1 167 ? -11.819 -33.372 31.815 1.00 27.59 167 ASN E N 1
ATOM 13199 C CA . ASN E 1 167 ? -10.594 -32.639 32.130 1.00 53.31 167 ASN E CA 1
ATOM 13200 C C . ASN E 1 167 ? -9.726 -33.359 33.158 1.00 53.22 167 ASN E C 1
ATOM 13201 O O . ASN E 1 167 ? -9.918 -33.188 34.369 1.00 34.04 167 ASN E O 1
ATOM 13206 N N . ASP E 1 168 ? -8.765 -34.147 32.671 1.00 66.17 168 ASP E N 1
ATOM 13207 C CA . ASP E 1 168 ? -7.849 -34.885 33.547 1.00 61.37 168 ASP E CA 1
ATOM 13208 C C . ASP E 1 168 ? -6.729 -34.006 34.119 1.00 54.91 168 ASP E C 1
ATOM 13209 O O . ASP E 1 168 ? -6.164 -34.311 35.175 1.00 97.26 168 ASP E O 1
ATOM 13214 N N . GLY E 1 169 ? -6.427 -32.913 33.424 1.00 38.07 169 GLY E N 1
ATOM 13215 C CA . GLY E 1 169 ? -5.441 -31.950 33.878 1.00 52.44 169 GLY E CA 1
ATOM 13216 C C . GLY E 1 169 ? -5.911 -31.147 35.075 1.00 55.84 169 GLY E C 1
ATOM 13217 O O . GLY E 1 169 ? -6.995 -31.389 35.605 1.00 55.42 169 GLY E O 1
ATOM 13218 N N . ASN E 1 170 ? -5.094 -30.192 35.514 1.00 97.80 170 ASN E N 1
ATOM 13219 C CA . ASN E 1 170 ? -5.438 -29.404 36.694 1.00 95.25 170 ASN E CA 1
ATOM 13220 C C . ASN E 1 170 ? -5.844 -27.968 36.390 1.00 68.78 170 ASN E C 1
ATOM 13221 O O . ASN E 1 170 ? -6.285 -27.231 37.275 1.00 86.03 170 ASN E O 1
ATOM 13226 N N . GLN E 1 171 ? -5.715 -27.585 35.128 1.00 80.88 171 GLN E N 1
ATOM 13227 C CA . GLN E 1 171 ? -6.303 -26.340 34.667 1.00 59.58 171 GLN E CA 1
ATOM 13228 C C . GLN E 1 171 ? -7.613 -26.583 33.906 1.00 58.89 171 GLN E C 1
ATOM 13229 O O . GLN E 1 171 ? -7.900 -27.701 33.465 1.00 44.45 171 GLN E O 1
ATOM 13235 N N . PRO E 1 172 ? -8.425 -25.532 33.764 1.00 41.84 172 PRO E N 1
ATOM 13236 C CA . PRO E 1 172 ? -9.737 -25.639 33.122 1.00 31.26 172 PRO E CA 1
ATOM 13237 C C . PRO E 1 172 ? -9.607 -26.067 31.682 1.00 45.10 172 PRO E C 1
ATOM 13238 O O . PRO E 1 172 ? -8.627 -25.704 31.018 1.00 44.62 172 PRO E O 1
ATOM 13242 N N . LEU E 1 173 ? -10.588 -26.830 31.211 1.00 42.83 173 LEU E N 1
ATOM 13243 C CA . LEU E 1 173 ? -10.639 -27.260 29.816 1.00 46.18 173 LEU E CA 1
ATOM 13244 C C . LEU E 1 173 ? -11.708 -26.476 29.063 1.00 30.77 173 LEU E C 1
ATOM 13245 O O . LEU E 1 173 ? -12.889 -26.774 29.172 1.00 71.66 173 LEU E O 1
ATOM 13250 N N . VAL E 1 174 ? -11.286 -25.468 28.313 1.00 21.08 174 VAL E N 1
ATOM 13251 C CA . VAL E 1 174 ? -12.190 -24.610 27.554 1.00 27.43 174 VAL E CA 1
ATOM 13252 C C . VAL E 1 174 ? -12.418 -25.131 26.122 1.00 61.09 174 VAL E C 1
ATOM 13253 O O . VAL E 1 174 ? -11.494 -25.172 25.292 1.00 21.73 174 VAL E O 1
ATOM 13257 N N . ILE E 1 175 ? -13.653 -25.525 25.828 1.00 28.77 175 ILE E N 1
ATOM 13258 C CA . ILE E 1 175 ? -13.957 -26.072 24.512 1.00 44.57 175 ILE E CA 1
ATOM 13259 C C . ILE E 1 175 ? -15.018 -25.257 23.778 1.00 43.73 175 ILE E C 1
ATOM 13260 O O . ILE E 1 175 ? -16.184 -25.190 24.160 1.00 72.34 175 ILE E O 1
ATOM 13265 N N . VAL E 1 176 ? -14.569 -24.640 22.704 1.00 31.12 176 VAL E N 1
ATOM 13266 C CA . VAL E 1 176 ? -15.358 -23.729 21.917 1.00 38.01 176 VAL E CA 1
ATOM 13267 C C . VAL E 1 176 ? -15.941 -24.494 20.715 1.00 48.34 176 VAL E C 1
ATOM 13268 O O . VAL E 1 176 ? -15.220 -25.208 20.021 1.00 60.19 176 VAL E O 1
ATOM 13272 N N . SER E 1 177 ? -17.249 -24.390 20.491 1.00 33.50 177 SER E N 1
ATOM 13273 C CA . SER E 1 177 ? -17.877 -25.164 19.415 1.00 38.42 177 SER E CA 1
ATOM 13274 C C . SER E 1 177 ? -19.012 -24.422 18.717 1.00 27.25 177 SER E C 1
ATOM 13275 O O . SER E 1 177 ? -19.673 -23.586 19.320 1.00 31.61 177 SER E O 1
ATOM 13278 N N . VAL E 1 178 ? -19.211 -24.725 17.435 1.00 35.25 178 VAL E N 1
ATOM 13279 C CA . VAL E 1 178 ? -20.228 -24.073 16.615 1.00 16.49 178 VAL E CA 1
ATOM 13280 C C . VAL E 1 178 ? -21.228 -25.102 16.098 1.00 20.60 178 VAL E C 1
ATOM 13281 O O . VAL E 1 178 ? -20.890 -26.279 15.969 1.00 36.62 178 VAL E O 1
ATOM 13285 N N . LEU E 1 179 ? -22.456 -24.655 15.818 1.00 32.17 179 LEU E N 1
ATOM 13286 C CA . LEU E 1 179 ? -23.561 -25.531 15.407 1.00 19.27 179 LEU E CA 1
ATOM 13287 C C . LEU E 1 179 ? -24.202 -24.973 14.146 1.00 23.72 179 LEU E C 1
ATOM 13288 O O . LEU E 1 179 ? -24.693 -23.846 14.166 1.00 42.70 179 LEU E O 1
ATOM 13293 N N . ASP E 1 180 ? -24.188 -25.747 13.055 1.00 29.36 180 ASP E N 1
ATOM 13294 C CA . ASP E 1 180 ? -24.703 -25.300 11.746 1.00 21.03 180 ASP E CA 1
ATOM 13295 C C . ASP E 1 180 ? -26.213 -25.517 11.732 1.00 18.81 180 ASP E C 1
ATOM 13296 O O . ASP E 1 180 ? -26.681 -26.597 11.417 1.00 40.11 180 ASP E O 1
ATOM 13301 N N . LEU E 1 181 ? -26.965 -24.489 12.101 1.00 33.21 181 LEU E N 1
ATOM 13302 C CA . LEU E 1 181 ? -28.416 -24.582 12.220 1.00 32.66 181 LEU E CA 1
ATOM 13303 C C . LEU E 1 181 ? -29.057 -24.605 10.864 1.00 25.92 181 LEU E C 1
ATOM 13304 O O . LEU E 1 181 ? -30.033 -25.312 10.627 1.00 47.36 181 LEU E O 1
ATOM 13309 N N . ALA E 1 182 ? -28.491 -23.799 9.983 1.00 45.84 182 ALA E N 1
ATOM 13310 C CA . ALA E 1 182 ? -29.032 -23.568 8.661 1.00 19.70 182 ALA E CA 1
ATOM 13311 C C . ALA E 1 182 ? -28.695 -24.694 7.674 1.00 33.19 182 ALA E C 1
ATOM 13312 O O . ALA E 1 182 ? -29.172 -24.697 6.539 1.00 58.74 182 ALA E O 1
ATOM 13314 N N . SER E 1 183 ? -27.886 -25.656 8.103 1.00 31.71 183 SER E N 1
ATOM 13315 C CA . SER E 1 183 ? -27.511 -26.758 7.224 1.00 41.89 183 SER E CA 1
ATOM 13316 C C . SER E 1 183 ? -28.650 -27.736 7.086 1.00 21.48 183 SER E C 1
ATOM 13317 O O . SER E 1 183 ? -29.358 -27.986 8.046 1.00 42.21 183 SER E O 1
ATOM 13320 N N . HIS E 1 184 ? -28.824 -28.293 5.892 1.00 44.11 184 HIS E N 1
ATOM 13321 C CA . HIS E 1 184 ? -29.884 -29.274 5.660 1.00 51.26 184 HIS E CA 1
ATOM 13322 C C . HIS E 1 184 ? -29.811 -30.485 6.608 1.00 29.91 184 HIS E C 1
ATOM 13323 O O . HIS E 1 184 ? -30.789 -31.216 6.744 1.00 55.54 184 HIS E O 1
ATOM 13330 N N . GLN E 1 185 ? -28.673 -30.684 7.274 1.00 12.36 185 GLN E N 1
ATOM 13331 C CA . GLN E 1 185 ? -28.497 -31.838 8.164 1.00 37.12 185 GLN E CA 1
ATOM 13332 C C . GLN E 1 185 ? -29.329 -31.709 9.444 1.00 49.92 185 GLN E C 1
ATOM 13333 O O . GLN E 1 185 ? -29.588 -32.693 10.151 1.00 25.20 185 GLN E O 1
ATOM 13339 N N . ASN E 1 186 ? -29.724 -30.473 9.731 1.00 25.70 186 ASN E N 1
ATOM 13340 C CA . ASN E 1 186 ? -30.617 -30.156 10.824 1.00 21.14 186 ASN E CA 1
ATOM 13341 C C . ASN E 1 186 ? -32.058 -30.215 10.347 1.00 32.79 186 ASN E C 1
ATOM 13342 O O . ASN E 1 186 ? -32.536 -29.302 9.685 1.00 52.91 186 ASN E O 1
ATOM 13347 N N . GLN E 1 187 ? -32.758 -31.288 10.678 1.00 35.34 187 GLN E N 1
ATOM 13348 C CA . GLN E 1 187 ? -34.099 -31.464 10.160 1.00 21.58 187 GLN E CA 1
ATOM 13349 C C . GLN E 1 187 ? -35.129 -30.850 11.118 1.00 62.68 187 GLN E C 1
ATOM 13350 O O . GLN E 1 187 ? -36.352 -30.958 10.918 1.00 28.04 187 GLN E O 1
ATOM 13356 N N . LEU E 1 188 ? -34.621 -30.190 12.155 1.00 37.04 188 LEU E N 1
ATOM 13357 C CA . LEU E 1 188 ? -35.478 -29.564 13.141 1.00 15.32 188 LEU E CA 1
ATOM 13358 C C . LEU E 1 188 ? -35.673 -28.076 12.889 1.00 42.80 188 LEU E C 1
ATOM 13359 O O . LEU E 1 188 ? -36.454 -27.656 12.036 1.00 61.47 188 LEU E O 1
ATOM 13364 N N . ASP E 1 189 ? -34.911 -27.288 13.624 1.00 33.44 189 ASP E N 1
ATOM 13365 C CA . ASP E 1 189 ? -35.272 -25.923 13.927 1.00 21.51 189 ASP E CA 1
ATOM 13366 C C . ASP E 1 189 ? -34.093 -24.979 13.748 1.00 74.32 189 ASP E C 1
ATOM 13367 O O . ASP E 1 189 ? -32.934 -25.408 13.682 1.00 51.45 189 ASP E O 1
ATOM 13372 N N . ARG E 1 190 ? -34.384 -23.684 13.725 1.00 45.33 190 ARG E N 1
ATOM 13373 C CA . ARG E 1 190 ? -33.346 -22.661 13.806 1.00 40.29 190 ARG E CA 1
ATOM 13374 C C . ARG E 1 190 ? -32.971 -22.441 15.293 1.00 30.30 190 ARG E C 1
ATOM 13375 O O . ARG E 1 190 ? -32.890 -21.311 15.766 1.00 36.64 190 ARG E O 1
ATOM 13383 N N . ASN E 1 191 ? -32.764 -23.537 16.023 1.00 20.77 191 ASN E N 1
ATOM 13384 C CA . ASN E 1 191 ? -32.477 -23.500 17.460 1.00 28.05 191 ASN E CA 1
ATOM 13385 C C . ASN E 1 191 ? -31.458 -24.574 17.808 1.00 27.37 191 ASN E C 1
ATOM 13386 O O . ASN E 1 191 ? -31.624 -25.732 17.425 1.00 43.09 191 ASN E O 1
ATOM 13391 N N . PRO E 1 192 ? -30.395 -24.205 18.535 1.00 27.35 192 PRO E N 1
ATOM 13392 C CA . PRO E 1 192 ? -29.459 -25.226 19.002 1.00 11.64 192 PRO E CA 1
ATOM 13393 C C . PRO E 1 192 ? -30.225 -26.199 19.858 1.00 15.99 192 PRO E C 1
ATOM 13394 O O . PRO E 1 192 ? -30.735 -25.764 20.882 1.00 45.06 192 PRO E O 1
ATOM 13398 N N . ARG E 1 193 ? -30.319 -27.467 19.471 1.00 18.84 193 ARG E N 1
ATOM 13399 C CA . ARG E 1 193 ? -31.044 -28.438 20.291 1.00 40.99 193 ARG E CA 1
ATOM 13400 C C . ARG E 1 193 ? -30.202 -29.608 20.777 1.00 42.17 193 ARG E C 1
ATOM 13401 O O . ARG E 1 193 ? -30.044 -30.589 20.051 1.00 42.04 193 ARG E O 1
ATOM 13409 N N . PRO E 1 194 ? -29.669 -29.510 22.014 1.00 43.61 194 PRO E N 1
ATOM 13410 C CA . PRO E 1 194 ? -28.886 -30.584 22.641 1.00 31.13 194 PRO E CA 1
ATOM 13411 C C . PRO E 1 194 ? -29.849 -31.583 23.230 1.00 22.15 194 PRO E C 1
ATOM 13412 O O . PRO E 1 194 ? -30.854 -31.161 23.797 1.00 41.17 194 PRO E O 1
ATOM 13416 N N . PHE E 1 195 ? -29.568 -32.870 23.073 1.00 34.41 195 PHE E N 1
ATOM 13417 C CA . PHE E 1 195 ? -30.334 -33.916 23.730 1.00 11.53 195 PHE E CA 1
ATOM 13418 C C . PHE E 1 195 ? -29.388 -34.552 24.732 1.00 38.14 195 PHE E C 1
ATOM 13419 O O . PHE E 1 195 ? -28.512 -35.314 24.334 1.00 21.35 195 PHE E O 1
ATOM 13427 N N . TYR E 1 196 ? -29.560 -34.244 26.019 1.00 23.38 196 TYR E N 1
ATOM 13428 C CA . TYR E 1 196 ? -28.712 -34.787 27.077 1.00 5.87 196 TYR E CA 1
ATOM 13429 C C . TYR E 1 196 ? -29.051 -36.231 27.510 1.00 29.09 196 TYR E C 1
ATOM 13430 O O . TYR E 1 196 ? -30.194 -36.572 27.799 1.00 29.32 196 TYR E O 1
ATOM 13439 N N . LEU E 1 197 ? -28.035 -37.079 27.565 1.00 45.14 197 LEU E N 1
ATOM 13440 C CA . LEU E 1 197 ? -28.248 -38.494 27.817 1.00 23.12 197 LEU E CA 1
ATOM 13441 C C . LEU E 1 197 ? -28.197 -38.824 29.287 1.00 29.91 197 LEU E C 1
ATOM 13442 O O . LEU E 1 197 ? -28.598 -39.911 29.685 1.00 56.43 197 LEU E O 1
ATOM 13447 N N . ALA E 1 198 ? -27.701 -37.897 30.097 1.00 28.62 198 ALA E N 1
ATOM 13448 C CA . ALA E 1 198 ? -27.605 -38.137 31.536 1.00 33.81 198 ALA E CA 1
ATOM 13449 C C . ALA E 1 198 ? -27.801 -36.881 32.369 1.00 30.29 198 ALA E C 1
ATOM 13450 O O . ALA E 1 198 ? -28.450 -36.910 33.405 1.00 37.06 198 ALA E O 1
ATOM 13452 N N . GLY E 1 199 ? -27.219 -35.781 31.918 1.00 42.15 199 GLY E N 1
ATOM 13453 C CA . GLY E 1 199 ? -27.257 -34.552 32.670 1.00 23.62 199 GLY E CA 1
ATOM 13454 C C . GLY E 1 199 ? -28.643 -33.980 32.786 1.00 35.36 199 GLY E C 1
ATOM 13455 O O . GLY E 1 199 ? -29.366 -33.848 31.798 1.00 72.66 199 GLY E O 1
ATOM 13456 N N . ASN E 1 200 ? -29.018 -33.646 34.013 1.00 62.47 200 ASN E N 1
ATOM 13457 C CA . ASN E 1 200 ? -30.270 -32.957 34.278 1.00 67.83 200 ASN E CA 1
ATOM 13458 C C . ASN E 1 200 ? -29.927 -31.479 34.384 1.00 32.98 200 ASN E C 1
ATOM 13459 O O . ASN E 1 200 ? -28.944 -31.120 35.020 1.00 60.60 200 ASN E O 1
ATOM 13464 N N . ASN E 1 201 ? -30.723 -30.632 33.738 1.00 59.00 201 ASN E N 1
ATOM 13465 C CA . ASN E 1 201 ? -30.495 -29.188 33.748 1.00 52.23 201 ASN E CA 1
ATOM 13466 C C . ASN E 1 201 ? -31.730 -28.398 34.189 1.00 45.35 201 ASN E C 1
ATOM 13467 O O . ASN E 1 201 ? -32.691 -28.255 33.432 1.00 39.11 201 ASN E O 1
ATOM 13472 N N . PRO E 1 202 ? -31.700 -27.883 35.422 1.00 37.59 202 PRO E N 1
ATOM 13473 C CA . PRO E 1 202 ? -32.813 -27.158 36.045 1.00 34.00 202 PRO E CA 1
ATOM 13474 C C . PRO E 1 202 ? -33.186 -25.839 35.350 1.00 55.45 202 PRO E C 1
ATOM 13475 O O . PRO E 1 202 ? -34.374 -25.483 35.318 1.00 27.37 202 PRO E O 1
ATOM 13479 N N . GLN E 1 203 ? -32.205 -25.124 34.807 1.00 33.56 203 GLN E N 1
ATOM 13480 C CA . GLN E 1 203 ? -32.486 -23.852 34.135 1.00 36.84 203 GLN E CA 1
ATOM 13481 C C . GLN E 1 203 ? -33.244 -24.064 32.827 1.00 88.04 203 GLN E C 1
ATOM 13482 O O . GLN E 1 203 ? -33.957 -23.165 32.344 1.00 24.15 203 GLN E O 1
ATOM 13488 N N . GLY E 1 204 ? -33.068 -25.253 32.250 1.00 25.06 204 GLY E N 1
ATOM 13489 C CA . GLY E 1 204 ? -33.750 -25.615 31.030 1.00 33.88 204 GLY E CA 1
ATOM 13490 C C . GLY E 1 204 ? -33.324 -24.778 29.837 1.00 28.25 204 GLY E C 1
ATOM 13491 O O . GLY E 1 204 ? -32.396 -23.988 29.920 1.00 37.84 204 GLY E O 1
ATOM 13492 N N . GLN E 1 205 ? -34.029 -24.954 28.728 1.00 30.04 205 GLN E N 1
ATOM 13493 C CA . GLN E 1 205 ? -33.644 -24.383 27.451 1.00 32.88 205 GLN E CA 1
ATOM 13494 C C . GLN E 1 205 ? -33.799 -22.859 27.356 1.00 31.40 205 GLN E C 1
ATOM 13495 O O . GLN E 1 205 ? -34.553 -22.339 26.541 1.00 44.71 205 GLN E O 1
ATOM 13501 N N . VAL E 1 206 ? -33.047 -22.150 28.185 1.00 28.48 206 VAL E N 1
ATOM 13502 C CA . VAL E 1 206 ? -33.096 -20.694 28.231 1.00 35.82 206 VAL E CA 1
ATOM 13503 C C . VAL E 1 206 ? -32.775 -20.019 26.876 1.00 55.92 206 VAL E C 1
ATOM 13504 O O . VAL E 1 206 ? -33.184 -18.876 26.628 1.00 35.13 206 VAL E O 1
ATOM 13508 N N . TRP E 1 207 ? -32.044 -20.725 26.015 1.00 29.88 207 TRP E N 1
ATOM 13509 C CA . TRP E 1 207 ? -31.613 -20.191 24.720 1.00 30.83 207 TRP E CA 1
ATOM 13510 C C . TRP E 1 207 ? -32.651 -20.349 23.617 1.00 41.70 207 TRP E C 1
ATOM 13511 O O . TRP E 1 207 ? -32.435 -19.882 22.505 1.00 45.99 207 TRP E O 1
ATOM 13522 N N . ILE E 1 208 ? -33.759 -21.024 23.925 1.00 46.97 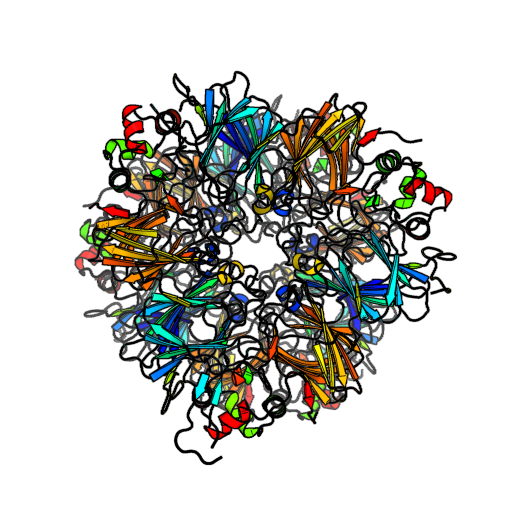208 ILE E N 1
ATOM 13523 C CA . ILE E 1 208 ? -34.916 -21.100 23.035 1.00 31.99 208 ILE E CA 1
ATOM 13524 C C . ILE E 1 208 ? -36.034 -20.165 23.525 1.00 71.70 208 ILE E C 1
ATOM 13525 O O . ILE E 1 208 ? -36.150 -19.897 24.730 1.00 62.66 208 ILE E O 1
ATOM 13530 N N . GLU E 1 209 ? -36.869 -19.704 22.594 1.00 53.10 209 GLU E N 1
ATOM 13531 C CA . GLU E 1 209 ? -37.836 -18.640 22.864 1.00 52.45 209 GLU E CA 1
ATOM 13532 C C . GLU E 1 209 ? -39.122 -19.064 23.588 1.00 100.05 209 GLU E C 1
ATOM 13533 O O . GLU E 1 209 ? -39.750 -18.252 24.280 1.00 46.80 209 GLU E O 1
ATOM 13539 N N . GLY E 1 210 ? -39.527 -20.320 23.433 1.00 54.38 210 GLY E N 1
ATOM 13540 C CA . GLY E 1 210 ? -40.798 -20.739 23.993 1.00 53.11 210 GLY E CA 1
ATOM 13541 C C . GLY E 1 210 ? -40.703 -21.823 25.041 1.00 98.60 210 GLY E C 1
ATOM 13542 O O . GLY E 1 210 ? -41.447 -22.803 25.004 1.00 109.03 210 GLY E O 1
ATOM 13543 N N . ARG E 1 211 ? -39.797 -21.645 25.991 1.00 93.81 211 ARG E N 1
ATOM 13544 C CA . ARG E 1 211 ? -39.568 -22.680 26.985 1.00 121.76 211 ARG E CA 1
ATOM 13545 C C . ARG E 1 211 ? -40.078 -22.276 28.355 1.00 93.40 211 ARG E C 1
ATOM 13546 O O . ARG E 1 211 ? -40.135 -23.095 29.271 1.00 60.11 211 ARG E O 1
ATOM 13554 N N . GLU E 1 212 ? -40.457 -21.009 28.472 1.00 55.69 212 GLU E N 1
ATOM 13555 C CA . GLU E 1 212 ? -41.078 -20.481 29.681 1.00 62.92 212 GLU E CA 1
ATOM 13556 C C . GLU E 1 212 ? -40.550 -21.105 30.993 1.00 73.68 212 GLU E C 1
ATOM 13557 O O . GLU E 1 212 ? -41.320 -21.571 31.829 1.00 46.59 212 GLU E O 1
ATOM 13563 N N . GLN E 1 213 ? -39.235 -21.121 31.169 1.00 78.50 213 GLN E N 1
ATOM 13564 C CA . GLN E 1 213 ? -38.661 -21.395 32.483 1.00 60.05 213 GLN E CA 1
ATOM 13565 C C . GLN E 1 213 ? -38.916 -22.785 33.050 1.00 65.68 213 GLN E C 1
ATOM 13566 O O . GLN E 1 213 ? -39.023 -22.942 34.266 1.00 62.74 213 GLN E O 1
ATOM 13572 N N . GLN E 1 214 ? -39.016 -23.800 32.207 1.00 37.13 214 GLN E N 1
ATOM 13573 C CA . GLN E 1 214 ? -39.109 -25.143 32.761 1.00 46.54 214 GLN E CA 1
ATOM 13574 C C . GLN E 1 214 ? -37.778 -25.883 32.669 1.00 45.19 214 GLN E C 1
ATOM 13575 O O . GLN E 1 214 ? -36.901 -25.512 31.895 1.00 24.73 214 GLN E O 1
ATOM 13581 N N . PRO E 1 215 ? -37.614 -26.926 33.485 1.00 36.61 215 PRO E N 1
ATOM 13582 C CA . PRO E 1 215 ? -36.311 -27.573 33.536 1.00 48.92 215 PRO E CA 1
ATOM 13583 C C . PRO E 1 215 ? -36.169 -28.527 32.364 1.00 46.27 215 PRO E C 1
ATOM 13584 O O . PRO E 1 215 ? -37.181 -28.970 31.829 1.00 24.05 215 PRO E O 1
ATOM 13588 N N . GLN E 1 216 ? -34.931 -28.832 31.986 1.00 42.58 216 GLN E N 1
ATOM 13589 C CA . GLN E 1 216 ? -34.660 -29.759 30.907 1.00 21.46 216 GLN E CA 1
ATOM 13590 C C . GLN E 1 216 ? -33.997 -31.012 31.452 1.00 25.17 216 GLN E C 1
ATOM 13591 O O . GLN E 1 216 ? -32.894 -30.961 31.981 1.00 30.34 216 GLN E O 1
ATOM 13597 N N . LYS E 1 217 ? -34.682 -32.139 31.318 1.00 27.92 217 LYS E N 1
ATOM 13598 C CA . LYS E 1 217 ? -34.184 -33.405 31.826 1.00 36.57 217 LYS E CA 1
ATOM 13599 C C . LYS E 1 217 ? -33.516 -34.209 30.741 1.00 37.80 217 LYS E C 1
ATOM 13600 O O . LYS E 1 217 ? -33.692 -33.919 29.558 1.00 42.37 217 LYS E O 1
ATOM 13606 N N . ASN E 1 218 ? -32.750 -35.219 31.146 1.00 26.89 218 ASN E N 1
ATOM 13607 C CA . ASN E 1 218 ? -32.143 -36.128 30.181 1.00 47.95 218 ASN E CA 1
ATOM 13608 C C . ASN E 1 218 ? -33.215 -36.926 29.446 1.00 42.64 218 ASN E C 1
ATOM 13609 O O . ASN E 1 218 ? -34.370 -36.963 29.873 1.00 42.49 218 ASN E O 1
ATOM 13614 N N . ILE E 1 219 ? -32.829 -37.561 28.345 1.00 31.42 219 ILE E N 1
ATOM 13615 C CA . ILE E 1 219 ? -33.767 -38.319 27.531 1.00 35.23 219 ILE E CA 1
ATOM 13616 C C . ILE E 1 219 ? -34.420 -39.442 28.315 1.00 48.47 219 ILE E C 1
ATOM 13617 O O . ILE E 1 219 ? -35.618 -39.679 28.174 1.00 34.26 219 ILE E O 1
ATOM 13622 N N . LEU E 1 220 ? -33.618 -40.135 29.125 1.00 53.29 220 LEU E N 1
ATOM 13623 C CA . LEU E 1 220 ? -34.074 -41.260 29.952 1.00 33.89 220 LEU E CA 1
ATOM 13624 C C . LEU E 1 220 ? -35.226 -40.884 30.867 1.00 31.97 220 LEU E C 1
ATOM 13625 O O . LEU E 1 220 ? -36.158 -41.668 31.073 1.00 30.02 220 LEU E O 1
ATOM 13630 N N . ASN E 1 221 ? -35.155 -39.678 31.415 1.00 36.10 221 ASN E N 1
ATOM 13631 C CA . ASN E 1 221 ? -36.233 -39.138 32.235 1.00 43.97 221 ASN E CA 1
ATOM 13632 C C . ASN E 1 221 ? -37.563 -39.214 31.513 1.00 25.27 221 ASN E C 1
ATOM 13633 O O . ASN E 1 221 ? -38.618 -39.191 32.138 1.00 35.94 221 ASN E O 1
ATOM 13638 N N . GLY E 1 222 ? -37.505 -39.314 30.190 1.00 32.10 222 GLY E N 1
ATOM 13639 C CA . GLY E 1 222 ? -38.686 -39.194 29.355 1.00 44.27 222 GLY E CA 1
ATOM 13640 C C . GLY E 1 222 ? -39.613 -40.388 29.379 1.00 45.05 222 GLY E C 1
ATOM 13641 O O . GLY E 1 222 ? -40.810 -40.246 29.159 1.00 41.56 222 GLY E O 1
ATOM 13642 N N . PHE E 1 223 ? -39.059 -41.565 29.648 1.00 58.69 223 PHE E N 1
ATOM 13643 C CA . PHE E 1 223 ? -39.831 -42.800 29.656 1.00 51.81 223 PHE E CA 1
ATOM 13644 C C . PHE E 1 223 ? -40.300 -43.193 31.050 1.00 37.21 223 PHE E C 1
ATOM 13645 O O . PHE E 1 223 ? -39.650 -42.882 32.040 1.00 47.82 223 PHE E O 1
ATOM 13653 N N . THR E 1 224 ? -41.430 -43.885 31.119 1.00 42.82 224 THR E N 1
ATOM 13654 C CA . THR E 1 224 ? -41.857 -44.500 32.363 1.00 36.18 224 THR E CA 1
ATOM 13655 C C . THR E 1 224 ? -40.701 -45.359 32.858 1.00 58.30 224 THR E C 1
ATOM 13656 O O . THR E 1 224 ? -40.032 -46.028 32.070 1.00 25.87 224 THR E O 1
ATOM 13660 N N . PRO E 1 225 ? -40.437 -45.321 34.166 1.00 23.82 225 PRO E N 1
ATOM 13661 C CA . PRO E 1 225 ? -39.273 -46.064 34.645 1.00 31.31 225 PRO E CA 1
ATOM 13662 C C . PRO E 1 225 ? -39.464 -47.568 34.452 1.00 51.47 225 PRO E C 1
ATOM 13663 O O . PRO E 1 225 ? -38.527 -48.345 34.605 1.00 35.74 225 PRO E O 1
ATOM 13667 N N . GLU E 1 226 ? -40.675 -47.977 34.104 1.00 26.06 226 GLU E N 1
ATOM 13668 C CA . GLU E 1 226 ? -40.960 -49.397 33.974 1.00 65.74 226 GLU E CA 1
ATOM 13669 C C . GLU E 1 226 ? -40.622 -49.899 32.576 1.00 58.78 226 GLU E C 1
ATOM 13670 O O . GLU E 1 226 ? -40.126 -51.020 32.412 1.00 40.46 226 GLU E O 1
ATOM 13676 N N . VAL E 1 227 ? -40.891 -49.072 31.570 1.00 33.53 227 VAL E N 1
ATOM 13677 C CA . VAL E 1 227 ? -40.483 -49.410 30.219 1.00 51.65 227 VAL E CA 1
ATOM 13678 C C . VAL E 1 227 ? -38.971 -49.281 30.169 1.00 50.14 227 VAL E C 1
ATOM 13679 O O . VAL E 1 227 ? -38.300 -49.985 29.417 1.00 56.46 227 VAL E O 1
ATOM 13683 N N . LEU E 1 228 ? -38.437 -48.381 30.987 1.00 41.68 228 LEU E N 1
ATOM 13684 C CA . LEU E 1 228 ? -36.999 -48.224 31.074 1.00 68.62 228 LEU E CA 1
ATOM 13685 C C . LEU E 1 228 ? -36.468 -49.485 31.730 1.00 53.12 228 LEU E C 1
ATOM 13686 O O . LEU E 1 228 ? -35.461 -50.051 31.305 1.00 61.18 228 LEU E O 1
ATOM 13691 N N . ALA E 1 229 ? -37.180 -49.940 32.750 1.00 24.64 229 ALA E N 1
ATOM 13692 C CA . ALA E 1 229 ? -36.824 -51.169 33.439 1.00 49.47 229 ALA E CA 1
ATOM 13693 C C . ALA E 1 229 ? -36.782 -52.346 32.475 1.00 37.12 229 ALA E C 1
ATOM 13694 O O . ALA E 1 229 ? -35.809 -53.094 32.442 1.00 32.11 229 ALA E O 1
ATOM 13696 N N . LYS E 1 230 ? -37.849 -52.494 31.693 1.00 47.38 230 LYS E N 1
ATOM 13697 C CA . LYS E 1 230 ? -38.024 -53.636 30.799 1.00 46.52 230 LYS E CA 1
ATOM 13698 C C . LYS E 1 230 ? -37.180 -53.539 29.528 1.00 39.41 230 LYS E C 1
ATOM 13699 O O . LYS E 1 230 ? -36.900 -54.543 28.872 1.00 47.16 230 LYS E O 1
ATOM 13705 N N . ALA E 1 231 ? -36.768 -52.326 29.191 1.00 44.90 231 ALA E N 1
ATOM 13706 C CA . ALA E 1 231 ? -35.817 -52.128 28.111 1.00 38.61 231 ALA E CA 1
ATOM 13707 C C . ALA E 1 231 ? -34.434 -52.597 28.529 1.00 44.24 231 ALA E C 1
ATOM 13708 O O . ALA E 1 231 ? -33.945 -53.605 28.035 1.00 45.99 231 ALA E O 1
ATOM 13710 N N . PHE E 1 232 ? -33.812 -51.867 29.450 1.00 34.29 232 PHE E N 1
ATOM 13711 C CA . PHE E 1 232 ? -32.448 -52.175 29.881 1.00 74.20 232 PHE E CA 1
ATOM 13712 C C . PHE E 1 232 ? -32.336 -53.514 30.596 1.00 64.11 232 PHE E C 1
ATOM 13713 O O . PHE E 1 232 ? -31.228 -54.040 30.767 1.00 35.91 232 PHE E O 1
ATOM 13721 N N . LYS E 1 233 ? -33.489 -54.045 31.003 1.00 59.53 233 LYS E N 1
ATOM 13722 C CA . LYS E 1 233 ? -33.574 -55.275 31.788 1.00 47.16 233 LYS E CA 1
ATOM 13723 C C . LYS E 1 233 ? -32.920 -55.121 33.169 1.00 59.98 233 LYS E C 1
ATOM 13724 O O . LYS E 1 233 ? -32.043 -55.895 33.562 1.00 46.37 233 LYS E O 1
ATOM 13730 N N . ILE E 1 234 ? -33.363 -54.100 33.894 1.00 32.02 234 ILE E N 1
ATOM 13731 C CA . ILE E 1 234 ? -32.870 -53.836 35.231 1.00 39.54 234 ILE E CA 1
ATOM 13732 C C . ILE E 1 234 ? -34.044 -53.550 36.148 1.00 46.08 234 ILE E C 1
ATOM 13733 O O . ILE E 1 234 ? -35.181 -53.459 35.705 1.00 42.57 234 ILE E O 1
ATOM 13738 N N . ASP E 1 235 ? -33.753 -53.399 37.430 1.00 64.91 235 ASP E N 1
ATOM 13739 C CA . ASP E 1 235 ? -34.778 -53.170 38.439 1.00 71.68 235 ASP E CA 1
ATOM 13740 C C . ASP E 1 235 ? -35.389 -51.781 38.271 1.00 72.67 235 ASP E C 1
ATOM 13741 O O . ASP E 1 235 ? -34.670 -50.808 38.019 1.00 56.20 235 ASP E O 1
ATOM 13746 N N . VAL E 1 236 ? -36.712 -51.688 38.394 1.00 43.60 236 VAL E N 1
ATOM 13747 C CA . VAL E 1 236 ? -37.398 -50.402 38.257 1.00 44.79 236 VAL E CA 1
ATOM 13748 C C . VAL E 1 236 ? -36.695 -49.282 39.024 1.00 56.80 236 VAL E C 1
ATOM 13749 O O . VAL E 1 236 ? -36.531 -48.171 38.505 1.00 35.20 236 VAL E O 1
ATOM 13753 N N . ARG E 1 237 ? -36.280 -49.582 40.254 1.00 50.72 237 ARG E N 1
ATOM 13754 C CA . ARG E 1 237 ? -35.580 -48.611 41.088 1.00 47.00 237 ARG E CA 1
ATOM 13755 C C . ARG E 1 237 ? -34.307 -48.096 40.424 1.00 65.25 237 ARG E C 1
ATOM 13756 O O . ARG E 1 237 ? -34.050 -46.891 40.399 1.00 54.66 237 ARG E O 1
ATOM 13764 N N . THR E 1 238 ? -33.507 -49.015 39.892 1.00 69.29 238 THR E N 1
ATOM 13765 C CA . THR E 1 238 ? -32.302 -48.638 39.171 1.00 47.94 238 THR E CA 1
ATOM 13766 C C . THR E 1 238 ? -32.687 -47.778 37.975 1.00 75.30 238 THR E C 1
ATOM 13767 O O . THR E 1 238 ? -31.988 -46.823 37.631 1.00 65.94 238 THR E O 1
ATOM 13771 N N . ALA E 1 239 ? -33.810 -48.112 37.347 1.00 33.94 239 ALA E N 1
ATOM 13772 C CA . ALA E 1 239 ? -34.255 -47.367 36.179 1.00 57.19 239 ALA E CA 1
ATOM 13773 C C . ALA E 1 239 ? -34.547 -45.892 36.494 1.00 68.11 239 ALA E C 1
ATOM 13774 O O . ALA E 1 239 ? -34.235 -45.004 35.703 1.00 61.23 239 ALA E O 1
ATOM 13776 N N . GLN E 1 240 ? -35.138 -45.618 37.644 1.00 18.29 240 GLN E N 1
ATOM 13777 C CA . GLN E 1 240 ? -35.433 -44.240 37.966 1.00 44.03 240 GLN E CA 1
ATOM 13778 C C . GLN E 1 240 ? -34.147 -43.472 38.200 1.00 50.54 240 GLN E C 1
ATOM 13779 O O . GLN E 1 240 ? -34.067 -42.274 37.939 1.00 58.06 240 GLN E O 1
ATOM 13785 N N . GLN E 1 241 ? -33.136 -44.167 38.700 1.00 41.82 241 GLN E N 1
ATOM 13786 C CA . GLN E 1 241 ? -31.871 -43.521 39.011 1.00 54.10 241 GLN E CA 1
ATOM 13787 C C . GLN E 1 241 ? -31.200 -43.008 37.749 1.00 53.32 241 GLN E C 1
ATOM 13788 O O . GLN E 1 241 ? -30.370 -42.088 37.788 1.00 41.54 241 GLN E O 1
ATOM 13794 N N . LEU E 1 242 ? -31.566 -43.623 36.631 1.00 47.45 242 LEU E N 1
ATOM 13795 C CA . LEU E 1 242 ? -31.132 -43.173 35.322 1.00 50.18 242 LEU E CA 1
ATOM 13796 C C . LEU E 1 242 ? -31.798 -41.845 34.966 1.00 37.98 242 LEU E C 1
ATOM 13797 O O . LEU E 1 242 ? -31.202 -41.003 34.317 1.00 28.39 242 LEU E O 1
ATOM 13802 N N . GLN E 1 243 ? -33.042 -41.662 35.396 1.00 55.91 243 GLN E N 1
ATOM 13803 C CA . GLN E 1 243 ? -33.794 -40.461 35.049 1.00 43.71 243 GLN E CA 1
ATOM 13804 C C . GLN E 1 243 ? -33.272 -39.218 35.760 1.00 44.23 243 GLN E C 1
ATOM 13805 O O . GLN E 1 243 ? -33.642 -38.094 35.412 1.00 29.51 243 GLN E O 1
ATOM 13811 N N . ASN E 1 244 ? -32.430 -39.428 36.766 1.00 37.30 244 ASN E N 1
ATOM 13812 C CA . ASN E 1 244 ? -31.781 -38.328 37.449 1.00 41.73 244 ASN E CA 1
ATOM 13813 C C . ASN E 1 244 ? -32.717 -37.165 37.713 1.00 26.97 244 ASN E C 1
ATOM 13814 O O . ASN E 1 244 ? -32.400 -36.026 37.364 1.00 40.26 244 ASN E O 1
ATOM 13819 N N . GLN E 1 245 ? -33.863 -37.443 38.325 1.00 50.94 245 GLN E N 1
ATOM 13820 C CA . GLN E 1 245 ? -34.826 -36.388 38.652 1.00 49.18 245 GLN E CA 1
ATOM 13821 C C . GLN E 1 245 ? -34.350 -35.492 39.808 1.00 35.62 245 GLN E C 1
ATOM 13822 O O . GLN E 1 245 ? -34.074 -35.955 40.919 1.00 37.12 245 GLN E O 1
ATOM 13828 N N . GLN E 1 246 ? -34.248 -34.200 39.525 1.00 49.87 246 GLN E N 1
ATOM 13829 C CA . GLN E 1 246 ? -33.765 -33.226 40.500 1.00 25.80 246 GLN E CA 1
ATOM 13830 C C . GLN E 1 246 ? -32.315 -33.456 40.938 1.00 59.51 246 GLN E C 1
ATOM 13831 O O . GLN E 1 246 ? -31.926 -33.108 42.052 1.00 94.32 246 GLN E O 1
ATOM 13837 N N . ASP E 1 247 ? -31.527 -34.057 40.051 1.00 82.61 247 ASP E N 1
ATOM 13838 C CA . ASP E 1 247 ? -30.073 -33.994 40.127 1.00 39.31 247 ASP E CA 1
ATOM 13839 C C . ASP E 1 247 ? -29.736 -32.565 39.729 1.00 36.57 247 ASP E C 1
ATOM 13840 O O . ASP E 1 247 ? -30.210 -32.073 38.701 1.00 65.88 247 ASP E O 1
ATOM 13845 N N . ASN E 1 248 ? -28.957 -31.874 40.548 1.00 48.64 248 ASN E N 1
ATOM 13846 C CA . ASN E 1 248 ? -28.686 -30.471 40.271 1.00 39.20 248 ASN E CA 1
ATOM 13847 C C . ASN E 1 248 ? -27.294 -30.167 39.768 1.00 40.68 248 ASN E C 1
ATOM 13848 O O . ASN E 1 248 ? -26.991 -29.017 39.463 1.00 49.38 248 ASN E O 1
ATOM 13853 N N . ARG E 1 249 ? -26.465 -31.202 39.660 1.00 40.70 249 ARG E N 1
ATOM 13854 C CA . ARG E 1 249 ? -25.093 -31.064 39.165 1.00 49.17 249 ARG E CA 1
ATOM 13855 C C . ARG E 1 249 ? -24.992 -30.479 37.762 1.00 50.01 249 ARG E C 1
ATOM 13856 O O . ARG E 1 249 ? -23.915 -30.056 37.351 1.00 62.22 249 ARG E O 1
ATOM 13864 N N . GLY E 1 250 ? -26.095 -30.478 37.021 1.00 38.55 250 GLY E N 1
ATOM 13865 C CA . GLY E 1 250 ? -26.063 -30.060 35.634 1.00 43.39 250 GLY E CA 1
ATOM 13866 C C . GLY E 1 250 ? -25.404 -31.105 34.753 1.00 45.36 250 GLY E C 1
ATOM 13867 O O . GLY E 1 250 ? -25.373 -32.293 35.103 1.00 33.81 250 GLY E O 1
ATOM 13868 N N . ASN E 1 251 ? -24.868 -30.660 33.619 1.00 12.66 251 ASN E N 1
ATOM 13869 C CA . ASN E 1 251 ? -24.251 -31.569 32.657 1.00 44.50 251 ASN E CA 1
ATOM 13870 C C . ASN E 1 251 ? -22.760 -31.786 32.849 1.00 20.40 251 ASN E C 1
ATOM 13871 O O . ASN E 1 251 ? -22.197 -32.743 32.335 1.00 37.59 251 ASN E O 1
ATOM 13876 N N . ILE E 1 252 ? -22.117 -30.884 33.571 1.00 29.56 252 ILE E N 1
ATOM 13877 C CA . ILE E 1 252 ? -20.703 -31.030 33.850 1.00 28.26 252 ILE E CA 1
ATOM 13878 C C . ILE E 1 252 ? -20.492 -31.389 35.310 1.00 45.33 252 ILE E C 1
ATOM 13879 O O . ILE E 1 252 ? -20.603 -30.543 36.197 1.00 37.24 252 ILE E O 1
ATOM 13884 N N . ILE E 1 253 ? -20.185 -32.656 35.556 1.00 51.29 253 ILE E N 1
ATOM 13885 C CA . ILE E 1 253 ? -20.103 -33.155 36.920 1.00 48.52 253 ILE E CA 1
ATOM 13886 C C . ILE E 1 253 ? -18.686 -33.438 37.401 1.00 40.31 253 ILE E C 1
ATOM 13887 O O . ILE E 1 253 ? -17.804 -33.778 36.618 1.00 59.50 253 ILE E O 1
ATOM 13892 N N . ARG E 1 254 ? -18.487 -33.295 38.709 1.00 71.75 254 ARG E N 1
ATOM 13893 C CA . ARG E 1 254 ? -17.261 -33.714 39.372 1.00 66.60 254 ARG E CA 1
ATOM 13894 C C . ARG E 1 254 ? -17.226 -35.235 39.423 1.00 65.69 254 ARG E C 1
ATOM 13895 O O . ARG E 1 254 ? -18.103 -35.858 40.023 1.00 42.11 254 ARG E O 1
ATOM 13903 N N . VAL E 1 255 ? -16.230 -35.844 38.791 1.00 56.66 255 VAL E N 1
ATOM 13904 C CA . VAL E 1 255 ? -16.098 -37.285 38.895 1.00 39.24 255 VAL E CA 1
ATOM 13905 C C . VAL E 1 255 ? -15.439 -37.577 40.211 1.00 69.44 255 VAL E C 1
ATOM 13906 O O . VAL E 1 255 ? -14.275 -37.235 40.406 1.00 105.64 255 VAL E O 1
ATOM 13910 N N . GLN E 1 256 ? -16.180 -38.196 41.120 1.00 71.60 256 GLN E N 1
ATOM 13911 C CA . GLN E 1 256 ? -15.618 -38.564 42.413 1.00 122.27 256 GLN E CA 1
ATOM 13912 C C . GLN E 1 256 ? -15.183 -40.024 42.399 1.00 101.14 256 GLN E C 1
ATOM 13913 O O . GLN E 1 256 ? -15.992 -40.936 42.593 1.00 69.55 256 GLN E O 1
ATOM 13919 N N . GLY E 1 257 ? -13.891 -40.224 42.153 1.00 64.31 257 GLY E N 1
ATOM 13920 C CA . GLY E 1 257 ? -13.319 -41.548 42.024 1.00 84.92 257 GLY E CA 1
ATOM 13921 C C . GLY E 1 257 ? -12.134 -41.502 41.084 1.00 65.52 257 GLY E C 1
ATOM 13922 O O . GLY E 1 257 ? -11.600 -40.426 40.816 1.00 53.04 257 GLY E O 1
ATOM 13923 N N . PRO E 1 258 ? -11.706 -42.673 40.591 1.00 86.56 258 PRO E N 1
ATOM 13924 C CA . PRO E 1 258 ? -10.641 -42.760 39.587 1.00 95.48 258 PRO E CA 1
ATOM 13925 C C . PRO E 1 258 ? -11.243 -42.692 38.188 1.00 115.38 258 PRO E C 1
ATOM 13926 O O . PRO E 1 258 ? -12.383 -43.134 38.006 1.00 84.05 258 PRO E O 1
ATOM 13930 N N . PHE E 1 259 ? -10.513 -42.150 37.216 1.00 74.49 259 PHE E N 1
ATOM 13931 C CA . PHE E 1 259 ? -11.040 -42.135 35.856 1.00 64.72 259 PHE E CA 1
ATOM 13932 C C . PHE E 1 259 ? -10.286 -43.105 34.944 1.00 64.32 259 PHE E C 1
ATOM 13933 O O . PHE E 1 259 ? -9.656 -42.700 33.961 1.00 41.53 259 PHE E O 1
ATOM 13941 N N . SER E 1 260 ? -10.369 -44.389 35.299 1.00 63.14 260 SER E N 1
ATOM 13942 C CA . SER E 1 260 ? -9.741 -45.485 34.558 1.00 101.75 260 SER E CA 1
ATOM 13943 C C . SER E 1 260 ? -10.458 -45.757 33.248 1.00 127.80 260 SER E C 1
ATOM 13944 O O . SER E 1 260 ? -11.218 -46.719 33.142 1.00 164.12 260 SER E O 1
ATOM 13947 N N . VAL E 1 261 ? -10.197 -44.932 32.243 1.00 99.74 261 VAL E N 1
ATOM 13948 C CA . VAL E 1 261 ? -10.964 -44.995 31.008 1.00 104.22 261 VAL E CA 1
ATOM 13949 C C . VAL E 1 261 ? -10.249 -45.688 29.837 1.00 149.69 261 VAL E C 1
ATOM 13950 O O . VAL E 1 261 ? -10.758 -46.674 29.301 1.00 152.52 261 VAL E O 1
ATOM 13954 N N . ILE E 1 262 ? -9.077 -45.187 29.453 1.00 129.72 262 ILE E N 1
ATOM 13955 C CA . ILE E 1 262 ? -8.334 -45.750 28.323 1.00 110.50 262 ILE E CA 1
ATOM 13956 C C . ILE E 1 262 ? -7.794 -47.157 28.618 1.00 151.41 262 ILE E C 1
ATOM 13957 O O . ILE E 1 262 ? -6.593 -47.331 28.837 1.00 99.98 262 ILE E O 1
ATOM 13962 N N . ARG E 1 263 ? -8.681 -48.155 28.604 1.00 168.34 263 ARG E N 1
ATOM 13963 C CA . ARG E 1 263 ? -8.320 -49.527 28.988 1.00 169.67 263 ARG E CA 1
ATOM 13964 C C . ARG E 1 263 ? -7.917 -50.441 27.805 1.00 153.60 263 ARG E C 1
ATOM 13965 O O . ARG E 1 263 ? -6.725 -50.579 27.524 1.00 154.59 263 ARG E O 1
ATOM 13973 N N . PRO E 1 264 ? -8.886 -51.081 27.116 1.00 148.58 264 PRO E N 1
ATOM 13974 C CA . PRO E 1 264 ? -10.337 -51.181 27.306 1.00 150.21 264 PRO E CA 1
ATOM 13975 C C . PRO E 1 264 ? -10.686 -52.369 28.200 1.00 140.69 264 PRO E C 1
ATOM 13976 O O . PRO E 1 264 ? -10.206 -53.478 27.953 1.00 87.17 264 PRO E O 1
ATOM 13980 N N . GLU E 1 280 ? -20.063 -41.095 5.473 1.00 71.73 280 GLU E N 1
ATOM 13981 C CA . GLU E 1 280 ? -21.259 -41.909 5.296 1.00 82.15 280 GLU E CA 1
ATOM 13982 C C . GLU E 1 280 ? -21.039 -43.307 5.849 1.00 86.67 280 GLU E C 1
ATOM 13983 O O . GLU E 1 280 ? -21.493 -43.633 6.941 1.00 109.98 280 GLU E O 1
ATOM 13989 N N . THR E 1 281 ? -20.342 -44.133 5.080 1.00 118.30 281 THR E N 1
ATOM 13990 C CA . THR E 1 281 ? -19.978 -45.468 5.523 1.00 127.85 281 THR E CA 1
ATOM 13991 C C . THR E 1 281 ? -18.527 -45.431 5.998 1.00 127.10 281 THR E C 1
ATOM 13992 O O . THR E 1 281 ? -17.644 -46.059 5.414 1.00 99.30 281 THR E O 1
ATOM 13996 N N . ILE E 1 282 ? -18.283 -44.659 7.054 1.00 137.40 282 ILE E N 1
ATOM 13997 C CA . ILE E 1 282 ? -16.933 -44.513 7.589 1.00 138.56 282 ILE E CA 1
ATOM 13998 C C . ILE E 1 282 ? -16.913 -44.337 9.118 1.00 114.01 282 ILE E C 1
ATOM 13999 O O . ILE E 1 282 ? -16.964 -43.220 9.642 1.00 40.85 282 ILE E O 1
ATOM 14004 N N . CYS E 1 283 ? -16.851 -45.462 9.825 1.00 100.29 283 CYS E N 1
ATOM 14005 C CA . CYS E 1 283 ? -16.690 -45.452 11.272 1.00 58.23 283 CYS E CA 1
ATOM 14006 C C . CYS E 1 283 ? -15.207 -45.530 11.609 1.00 101.22 283 CYS E C 1
ATOM 14007 O O . CYS E 1 283 ? -14.821 -45.834 12.739 1.00 71.57 283 CYS E O 1
ATOM 14010 N N . SER E 1 284 ? -14.374 -45.259 10.612 1.00 130.05 284 SER E N 1
ATOM 14011 C CA . SER E 1 284 ? -12.930 -45.295 10.786 1.00 57.45 284 SER E CA 1
ATOM 14012 C C . SER E 1 284 ? -12.259 -44.192 9.971 1.00 79.20 284 SER E C 1
ATOM 14013 O O . SER E 1 284 ? -11.095 -44.299 9.599 1.00 79.11 284 SER E O 1
ATOM 14016 N N . ALA E 1 285 ? -13.011 -43.140 9.673 1.00 107.48 285 ALA E N 1
ATOM 14017 C CA . ALA E 1 285 ? -12.411 -41.912 9.181 1.00 80.13 285 ALA E CA 1
ATOM 14018 C C . ALA E 1 285 ? -11.946 -41.163 10.420 1.00 76.61 285 ALA E C 1
ATOM 14019 O O . ALA E 1 285 ? -12.453 -41.394 11.518 1.00 80.66 285 ALA E O 1
ATOM 14021 N N . ARG E 1 286 ? -10.972 -40.281 10.260 1.00 64.78 286 ARG E N 1
ATOM 14022 C CA . ARG E 1 286 ? -10.488 -39.502 11.390 1.00 83.84 286 ARG E CA 1
ATOM 14023 C C . ARG E 1 286 ? -11.441 -38.328 11.633 1.00 114.28 286 ARG E C 1
ATOM 14024 O O . ARG E 1 286 ? -11.877 -37.672 10.681 1.00 129.50 286 ARG E O 1
ATOM 14032 N N . CYS E 1 287 ? -11.785 -38.073 12.894 1.00 59.95 287 CYS E N 1
ATOM 14033 C CA . CYS E 1 287 ? -12.676 -36.957 13.215 1.00 80.97 287 CYS E CA 1
ATOM 14034 C C . CYS E 1 287 ? -11.986 -35.890 14.082 1.00 79.33 287 CYS E C 1
ATOM 14035 O O . CYS E 1 287 ? -12.659 -35.166 14.807 1.00 95.67 287 CYS E O 1
ATOM 14038 N N . THR E 1 288 ? -10.653 -35.795 13.992 1.00 109.35 288 THR E N 1
ATOM 14039 C CA . THR E 1 288 ? -9.843 -34.856 14.799 1.00 67.78 288 THR E CA 1
ATOM 14040 C C . THR E 1 288 ? -8.577 -34.370 14.065 1.00 54.82 288 THR E C 1
ATOM 14041 O O . THR E 1 288 ? -8.109 -35.021 13.138 1.00 98.37 288 THR E O 1
ATOM 14045 N N . ASP E 1 289 ? -8.037 -33.225 14.477 1.00 45.13 289 ASP E N 1
ATOM 14046 C CA . ASP E 1 289 ? -6.796 -32.692 13.912 1.00 41.91 289 ASP E CA 1
ATOM 14047 C C . ASP E 1 289 ? -6.356 -31.423 14.648 1.00 58.85 289 ASP E C 1
ATOM 14048 O O . ASP E 1 289 ? -7.184 -30.571 14.959 1.00 66.33 289 ASP E O 1
ATOM 14053 N N . ASN E 1 290 ? -5.059 -31.295 14.928 1.00 68.72 290 ASN E N 1
ATOM 14054 C CA . ASN E 1 290 ? -4.554 -30.157 15.710 1.00 72.41 290 ASN E CA 1
ATOM 14055 C C . ASN E 1 290 ? -4.005 -29.028 14.833 1.00 56.16 290 ASN E C 1
ATOM 14056 O O . ASN E 1 290 ? -3.024 -29.206 14.116 1.00 39.30 290 ASN E O 1
ATOM 14061 N N . LEU E 1 291 ? -4.649 -27.865 14.909 1.00 37.80 291 LEU E N 1
ATOM 14062 C CA . LEU E 1 291 ? -4.367 -26.764 13.998 1.00 49.66 291 LEU E CA 1
ATOM 14063 C C . LEU E 1 291 ? -3.206 -25.881 14.460 1.00 52.04 291 LEU E C 1
ATOM 14064 O O . LEU E 1 291 ? -2.711 -25.044 13.701 1.00 49.23 291 LEU E O 1
ATOM 14069 N N . ASP E 1 292 ? -2.767 -26.082 15.699 1.00 61.34 292 ASP E N 1
ATOM 14070 C CA . ASP E 1 292 ? -1.710 -25.251 16.292 1.00 85.60 292 ASP E CA 1
ATOM 14071 C C . ASP E 1 292 ? -0.261 -25.515 15.805 1.00 71.26 292 ASP E C 1
ATOM 14072 O O . ASP E 1 292 ? 0.629 -24.714 16.083 1.00 55.44 292 ASP E O 1
ATOM 14077 N N . ASP E 1 293 ? -0.019 -26.610 15.081 1.00 72.27 293 ASP E N 1
ATOM 14078 C CA . ASP E 1 293 ? 1.327 -26.878 14.546 1.00 76.53 293 ASP E CA 1
ATOM 14079 C C . ASP E 1 293 ? 1.672 -25.975 13.354 1.00 83.40 293 ASP E C 1
ATOM 14080 O O . ASP E 1 293 ? 1.048 -26.080 12.295 1.00 95.26 293 ASP E O 1
ATOM 14085 N N . PRO E 1 294 ? 2.679 -25.095 13.520 1.00 56.36 294 PRO E N 1
ATOM 14086 C CA . PRO E 1 294 ? 3.056 -24.091 12.513 1.00 45.81 294 PRO E CA 1
ATOM 14087 C C . PRO E 1 294 ? 3.862 -24.645 11.334 1.00 53.96 294 PRO E C 1
ATOM 14088 O O . PRO E 1 294 ? 4.408 -23.861 10.560 1.00 46.44 294 PRO E O 1
ATOM 14092 N N . SER E 1 295 ? 3.934 -25.967 11.207 1.00 79.92 295 SER E N 1
ATOM 14093 C CA . SER E 1 295 ? 4.605 -26.609 10.080 1.00 55.25 295 SER E CA 1
ATOM 14094 C C . SER E 1 295 ? 3.564 -27.248 9.158 1.00 90.15 295 SER E C 1
ATOM 14095 O O . SER E 1 295 ? 3.882 -27.701 8.053 1.00 79.65 295 SER E O 1
ATOM 14098 N N . ASN E 1 296 ? 2.322 -27.302 9.638 1.00 74.26 296 ASN E N 1
ATOM 14099 C CA . ASN E 1 296 ? 1.182 -27.691 8.818 1.00 65.17 296 ASN E CA 1
ATOM 14100 C C . ASN E 1 296 ? 0.337 -26.473 8.474 1.00 53.10 296 ASN E C 1
ATOM 14101 O O . ASN E 1 296 ? -0.657 -26.582 7.761 1.00 69.47 296 ASN E O 1
ATOM 14106 N N . ALA E 1 297 ? 0.727 -25.314 8.996 1.00 27.28 297 ALA E N 1
ATOM 14107 C CA . ALA E 1 297 ? 0.028 -24.076 8.679 1.00 59.79 297 ALA E CA 1
ATOM 14108 C C . ALA E 1 297 ? 0.033 -23.874 7.176 1.00 50.95 297 ALA E C 1
ATOM 14109 O O . ALA E 1 297 ? 0.774 -24.537 6.455 1.00 68.25 297 ALA E O 1
ATOM 14111 N N . ASP E 1 298 ? -0.798 -22.962 6.698 1.00 59.57 298 ASP E N 1
ATOM 14112 C CA . ASP E 1 298 ? -0.847 -22.674 5.272 1.00 37.77 298 ASP E CA 1
ATOM 14113 C C . ASP E 1 298 ? 0.172 -21.588 4.922 1.00 49.77 298 ASP E C 1
ATOM 14114 O O . ASP E 1 298 ? 0.742 -21.591 3.838 1.00 57.78 298 ASP E O 1
ATOM 14119 N N . VAL E 1 299 ? 0.381 -20.655 5.846 1.00 60.54 299 VAL E N 1
ATOM 14120 C CA . VAL E 1 299 ? 1.442 -19.665 5.731 1.00 37.49 299 VAL E CA 1
ATOM 14121 C C . VAL E 1 299 ? 2.134 -19.597 7.082 1.00 55.29 299 VAL E C 1
ATOM 14122 O O . VAL E 1 299 ? 1.477 -19.634 8.125 1.00 37.74 299 VAL E O 1
ATOM 14126 N N . TYR E 1 300 ? 3.462 -19.526 7.060 1.00 37.45 300 TYR E N 1
ATOM 14127 C CA . TYR E 1 300 ? 4.237 -19.438 8.283 1.00 29.60 300 TYR E CA 1
ATOM 14128 C C . TYR E 1 300 ? 5.414 -18.497 8.122 1.00 36.10 300 TYR E C 1
ATOM 14129 O O . TYR E 1 300 ? 6.547 -18.919 7.913 1.00 79.06 300 TYR E O 1
ATOM 14138 N N . LYS E 1 301 ? 5.125 -17.210 8.211 1.00 32.54 301 LYS E N 1
ATOM 14139 C CA . LYS E 1 301 ? 6.150 -16.201 8.353 1.00 60.04 301 LYS E CA 1
ATOM 14140 C C . LYS E 1 301 ? 6.464 -16.047 9.849 1.00 49.91 301 LYS E C 1
ATOM 14141 O O . LYS E 1 301 ? 5.707 -15.410 10.570 1.00 57.09 301 LYS E O 1
ATOM 14147 N N . PRO E 1 302 ? 7.581 -16.630 10.326 1.00 49.86 302 PRO E N 1
ATOM 14148 C CA . PRO E 1 302 ? 7.882 -16.498 11.759 1.00 60.77 302 PRO E CA 1
ATOM 14149 C C . PRO E 1 302 ? 7.930 -15.033 12.212 1.00 63.79 302 PRO E C 1
ATOM 14150 O O . PRO E 1 302 ? 7.580 -14.746 13.360 1.00 52.38 302 PRO E O 1
ATOM 14154 N N . GLN E 1 303 ? 8.343 -14.123 11.330 1.00 39.47 303 GLN E N 1
ATOM 14155 C CA . GLN E 1 303 ? 8.324 -12.697 11.664 1.00 64.77 303 GLN E CA 1
ATOM 14156 C C . GLN E 1 303 ? 6.940 -12.290 12.139 1.00 57.23 303 GLN E C 1
ATOM 14157 O O . GLN E 1 303 ? 6.809 -11.648 13.178 1.00 53.74 303 GLN E O 1
ATOM 14163 N N . LEU E 1 304 ? 5.921 -12.706 11.385 1.00 42.62 304 LEU E N 1
ATOM 14164 C CA . LEU E 1 304 ? 4.534 -12.276 11.583 1.00 25.51 304 LEU E CA 1
ATOM 14165 C C . LEU E 1 304 ? 3.623 -13.253 12.356 1.00 33.11 304 LEU E C 1
ATOM 14166 O O . LEU E 1 304 ? 2.899 -12.842 13.259 1.00 28.56 304 LEU E O 1
ATOM 14171 N N . GLY E 1 305 ? 3.629 -14.528 11.970 1.00 39.63 305 GLY E N 1
ATOM 14172 C CA . GLY E 1 305 ? 2.780 -15.547 12.583 1.00 32.92 305 GLY E CA 1
ATOM 14173 C C . GLY E 1 305 ? 2.264 -16.564 11.573 1.00 16.96 305 GLY E C 1
ATOM 14174 O O . GLY E 1 305 ? 2.561 -16.443 10.394 1.00 70.32 305 GLY E O 1
ATOM 14175 N N . TYR E 1 306 ? 1.481 -17.552 12.010 1.00 37.83 306 TYR E N 1
ATOM 14176 C CA . TYR E 1 306 ? 0.911 -18.550 11.083 1.00 58.30 306 TYR E CA 1
ATOM 14177 C C . TYR E 1 306 ? -0.620 -18.535 10.932 1.00 30.41 306 TYR E C 1
ATOM 14178 O O . TYR E 1 306 ? -1.333 -18.164 11.853 1.00 45.71 306 TYR E O 1
ATOM 14187 N N . ILE E 1 307 ? -1.098 -18.960 9.761 1.00 38.40 307 ILE E N 1
ATOM 14188 C CA . ILE E 1 307 ? -2.510 -19.277 9.528 1.00 24.82 307 ILE E CA 1
ATOM 14189 C C . ILE E 1 307 ? -2.671 -20.753 9.116 1.00 31.36 307 ILE E C 1
ATOM 14190 O O . ILE E 1 307 ? -2.278 -21.139 8.026 1.00 43.41 307 ILE E O 1
ATOM 14195 N N . SER E 1 308 ? -3.241 -21.577 9.988 1.00 50.35 308 SER E N 1
ATOM 14196 C CA . SER E 1 308 ? -3.511 -22.988 9.682 1.00 46.05 308 SER E CA 1
ATOM 14197 C C . SER E 1 308 ? -5.015 -23.277 9.421 1.00 72.32 308 SER E C 1
ATOM 14198 O O . SER E 1 308 ? -5.895 -22.739 10.102 1.00 56.54 308 SER E O 1
ATOM 14201 N N . THR E 1 309 ? -5.298 -24.138 8.443 1.00 62.32 309 THR E N 1
ATOM 14202 C CA . THR E 1 309 ? -6.663 -24.347 7.944 1.00 26.58 309 THR E CA 1
ATOM 14203 C C . THR E 1 309 ? -7.047 -25.812 7.872 1.00 19.74 309 THR E C 1
ATOM 14204 O O . THR E 1 309 ? -6.244 -26.651 7.479 1.00 55.94 309 THR E O 1
ATOM 14208 N N . LEU E 1 310 ? -8.294 -26.115 8.223 1.00 66.30 310 LEU E N 1
ATOM 14209 C CA . LEU E 1 310 ? -8.780 -27.492 8.203 1.00 39.60 310 LEU E CA 1
ATOM 14210 C C . LEU E 1 310 ? -9.826 -27.735 7.103 1.00 45.28 310 LEU E C 1
ATOM 14211 O O . LEU E 1 310 ? -11.010 -27.518 7.306 1.00 26.76 310 LEU E O 1
ATOM 14216 N N . ASN E 1 311 ? -9.367 -28.186 5.936 1.00 55.37 311 ASN E N 1
ATOM 14217 C CA . ASN E 1 311 ? -10.227 -28.396 4.776 1.00 27.42 311 ASN E CA 1
ATOM 14218 C C . ASN E 1 311 ? -10.944 -29.725 4.834 1.00 54.94 311 ASN E C 1
ATOM 14219 O O . ASN E 1 311 ? -10.926 -30.412 5.852 1.00 28.00 311 ASN E O 1
ATOM 14224 N N . SER E 1 312 ? -11.571 -30.078 3.718 1.00 57.12 312 SER E N 1
ATOM 14225 C CA . SER E 1 312 ? -12.107 -31.416 3.519 1.00 61.83 312 SER E CA 1
ATOM 14226 C C . SER E 1 312 ? -11.005 -32.284 2.935 1.00 39.60 312 SER E C 1
ATOM 14227 O O . SER E 1 312 ? -11.120 -33.510 2.893 1.00 49.44 312 SER E O 1
ATOM 14230 N N . TYR E 1 313 ? -9.942 -31.636 2.467 1.00 70.72 313 TYR E N 1
ATOM 14231 C CA . TYR E 1 313 ? -8.764 -32.357 2.015 1.00 40.15 313 TYR E CA 1
ATOM 14232 C C . TYR E 1 313 ? -8.122 -32.922 3.266 1.00 44.40 313 TYR E C 1
ATOM 14233 O O . TYR E 1 313 ? -7.784 -34.100 3.330 1.00 49.79 313 TYR E O 1
ATOM 14242 N N . ASP E 1 314 ? -7.983 -32.066 4.271 1.00 55.01 314 ASP E N 1
ATOM 14243 C CA . ASP E 1 314 ? -7.400 -32.449 5.549 1.00 37.79 314 ASP E CA 1
ATOM 14244 C C . ASP E 1 314 ? -8.233 -33.532 6.242 1.00 57.62 314 ASP E C 1
ATOM 14245 O O . ASP E 1 314 ? -7.711 -34.576 6.629 1.00 62.35 314 ASP E O 1
ATOM 14250 N N . LEU E 1 315 ? -9.529 -33.286 6.403 1.00 46.66 315 LEU E N 1
ATOM 14251 C CA . LEU E 1 315 ? -10.402 -34.264 7.042 1.00 35.25 315 LEU E CA 1
ATOM 14252 C C . LEU E 1 315 ? -11.538 -34.606 6.118 1.00 44.74 315 LEU E C 1
ATOM 14253 O O . LEU E 1 315 ? -12.516 -33.880 6.038 1.00 46.60 315 LEU E O 1
ATOM 14258 N N . PRO E 1 316 ? -11.409 -35.722 5.409 1.00 43.32 316 PRO E N 1
ATOM 14259 C CA . PRO E 1 316 ? -12.432 -36.126 4.452 1.00 37.90 316 PRO E CA 1
ATOM 14260 C C . PRO E 1 316 ? -13.841 -36.042 5.038 1.00 64.74 316 PRO E C 1
ATOM 14261 O O . PRO E 1 316 ? -14.786 -35.762 4.298 1.00 41.80 316 PRO E O 1
ATOM 14265 N N . ILE E 1 317 ? -13.987 -36.262 6.341 1.00 42.38 317 ILE E N 1
ATOM 14266 C CA . ILE E 1 317 ? -15.324 -36.278 6.934 1.00 61.06 317 ILE E CA 1
ATOM 14267 C C . ILE E 1 317 ? -16.044 -34.932 6.832 1.00 51.48 317 ILE E C 1
ATOM 14268 O O . ILE E 1 317 ? -17.231 -34.884 6.531 1.00 53.90 317 ILE E O 1
ATOM 14273 N N . LEU E 1 318 ? -15.321 -33.844 7.065 1.00 46.07 318 LEU E N 1
ATOM 14274 C CA . LEU E 1 318 ? -15.891 -32.510 6.937 1.00 67.23 318 LEU E CA 1
ATOM 14275 C C . LEU E 1 318 ? -16.700 -32.349 5.659 1.00 73.92 318 LEU E C 1
ATOM 14276 O O . LEU E 1 318 ? -17.614 -31.521 5.591 1.00 38.82 318 LEU E O 1
ATOM 14281 N N . ARG E 1 319 ? -16.348 -33.129 4.642 1.00 71.16 319 ARG E N 1
ATOM 14282 C CA . ARG E 1 319 ? -17.002 -33.021 3.348 1.00 50.41 319 ARG E CA 1
ATOM 14283 C C . ARG E 1 319 ? -18.504 -33.126 3.519 1.00 51.52 319 ARG E C 1
ATOM 14284 O O . ARG E 1 319 ? -19.256 -32.499 2.771 1.00 42.76 319 ARG E O 1
ATOM 14292 N N . PHE E 1 320 ? -18.926 -33.916 4.511 1.00 52.97 320 PHE E N 1
ATOM 14293 C CA . PHE E 1 320 ? -20.348 -34.131 4.810 1.00 42.72 320 PHE E CA 1
ATOM 14294 C C . PHE E 1 320 ? -20.912 -32.989 5.640 1.00 64.67 320 PHE E C 1
ATOM 14295 O O . PHE E 1 320 ? -21.851 -32.306 5.216 1.00 63.72 320 PHE E O 1
ATOM 14303 N N . LEU E 1 321 ? -20.322 -32.793 6.820 1.00 30.75 321 LEU E N 1
ATOM 14304 C CA . LEU E 1 321 ? -20.693 -31.717 7.733 1.00 41.09 321 LEU E CA 1
ATOM 14305 C C . LEU E 1 321 ? -20.827 -30.346 7.084 1.00 48.84 321 LEU E C 1
ATOM 14306 O O . LEU E 1 321 ? -21.531 -29.486 7.607 1.00 98.55 321 LEU E O 1
ATOM 14311 N N . ARG E 1 322 ? -20.145 -30.137 5.962 1.00 26.69 322 ARG E N 1
ATOM 14312 C CA . ARG E 1 322 ? -20.128 -28.840 5.295 1.00 27.60 322 ARG E CA 1
ATOM 14313 C C . ARG E 1 322 ? -19.717 -27.721 6.287 1.00 40.13 322 ARG E C 1
ATOM 14314 O O . ARG E 1 322 ? -20.359 -26.680 6.393 1.00 34.68 322 ARG E O 1
ATOM 14322 N N . LEU E 1 323 ? -18.628 -27.980 7.009 1.00 44.92 323 LEU E N 1
ATOM 14323 C CA . LEU E 1 323 ? -17.997 -27.052 7.944 1.00 22.01 323 LEU E CA 1
ATOM 14324 C C . LEU E 1 323 ? -16.464 -27.100 7.758 1.00 59.58 323 LEU E C 1
ATOM 14325 O O . LEU E 1 323 ? -15.877 -28.166 7.549 1.00 25.89 323 LEU E O 1
ATOM 14330 N N . SER E 1 324 ? -15.828 -25.937 7.845 1.00 40.55 324 SER E N 1
ATOM 14331 C CA . SER E 1 324 ? -14.385 -25.813 7.770 1.00 19.47 324 SER E CA 1
ATOM 14332 C C . SER E 1 324 ? -13.971 -24.992 8.984 1.00 41.43 324 SER E C 1
ATOM 14333 O O . SER E 1 324 ? -14.802 -24.346 9.605 1.00 45.67 324 SER E O 1
ATOM 14336 N N . ALA E 1 325 ? -12.692 -25.004 9.332 1.00 31.28 325 ALA E N 1
ATOM 14337 C CA . ALA E 1 325 ? -12.212 -24.130 10.394 1.00 34.56 325 ALA E CA 1
ATOM 14338 C C . ALA E 1 325 ? -10.883 -23.489 9.982 1.00 47.60 325 ALA E C 1
ATOM 14339 O O . ALA E 1 325 ? -10.273 -23.910 8.995 1.00 25.97 325 ALA E O 1
ATOM 14341 N N . LEU E 1 326 ? -10.463 -22.459 10.719 1.00 31.44 326 LEU E N 1
ATOM 14342 C CA . LEU E 1 326 ? -9.212 -21.753 10.444 1.00 39.54 326 LEU E CA 1
ATOM 14343 C C . LEU E 1 326 ? -8.582 -21.253 11.736 1.00 38.31 326 LEU E C 1
ATOM 14344 O O . LEU E 1 326 ? -9.273 -20.734 12.597 1.00 52.71 326 LEU E O 1
ATOM 14349 N N . ARG E 1 327 ? -7.268 -21.388 11.858 1.00 25.81 327 ARG E N 1
ATOM 14350 C CA . ARG E 1 327 ? -6.578 -21.019 13.089 1.00 50.09 327 ARG E CA 1
ATOM 14351 C C . ARG E 1 327 ? -5.548 -19.932 12.842 1.00 40.13 327 ARG E C 1
ATOM 14352 O O . ARG E 1 327 ? -4.776 -20.002 11.894 1.00 47.64 327 ARG E O 1
ATOM 14360 N N . GLY E 1 328 ? -5.519 -18.927 13.702 1.00 21.67 328 GLY E N 1
ATOM 14361 C CA . GLY E 1 328 ? -4.627 -17.814 13.469 1.00 32.67 328 GLY E CA 1
ATOM 14362 C C . GLY E 1 328 ? -3.778 -17.468 14.668 1.00 21.44 328 GLY E C 1
ATOM 14363 O O . GLY E 1 328 ? -4.287 -17.322 15.768 1.00 53.29 328 GLY E O 1
ATOM 14364 N N . SER E 1 329 ? -2.475 -17.331 14.459 1.00 46.45 329 SER E N 1
ATOM 14365 C CA . SER E 1 329 ? -1.585 -16.864 15.513 1.00 47.04 329 SER E CA 1
ATOM 14366 C C . SER E 1 329 ? -0.655 -15.799 14.943 1.00 24.62 329 SER E C 1
ATOM 14367 O O . SER E 1 329 ? 0.228 -16.106 14.159 1.00 50.63 329 SER E O 1
ATOM 14370 N N . ILE E 1 330 ? -0.876 -14.543 15.317 1.00 35.33 330 ILE E N 1
ATOM 14371 C CA . ILE E 1 330 ? -0.054 -13.450 14.831 1.00 12.78 330 ILE E CA 1
ATOM 14372 C C . ILE E 1 330 ? 0.413 -12.557 15.981 1.00 46.75 330 ILE E C 1
ATOM 14373 O O . ILE E 1 330 ? -0.090 -12.646 17.101 1.00 41.96 330 ILE E O 1
ATOM 14378 N N . ARG E 1 331 ? 1.403 -11.716 15.712 1.00 40.18 331 ARG E N 1
ATOM 14379 C CA . ARG E 1 331 ? 1.974 -10.869 16.756 1.00 31.64 331 ARG E CA 1
ATOM 14380 C C . ARG E 1 331 ? 1.696 -9.397 16.475 1.00 64.65 331 ARG E C 1
ATOM 14381 O O . ARG E 1 331 ? 1.250 -9.037 15.376 1.00 23.03 331 ARG E O 1
ATOM 14389 N N . GLN E 1 332 ? 1.968 -8.553 17.468 1.00 29.64 332 GLN E N 1
ATOM 14390 C CA . GLN E 1 332 ? 1.625 -7.141 17.391 1.00 23.88 332 GLN E CA 1
ATOM 14391 C C . GLN E 1 332 ? 1.795 -6.560 15.984 1.00 25.67 332 GLN E C 1
ATOM 14392 O O . GLN E 1 332 ? 2.691 -6.940 15.245 1.00 59.45 332 GLN E O 1
ATOM 14398 N N . ASN E 1 333 ? 0.905 -5.647 15.621 1.00 32.15 333 ASN E N 1
ATOM 14399 C CA . ASN E 1 333 ? 0.905 -4.985 14.316 1.00 44.88 333 ASN E CA 1
ATOM 14400 C C . ASN E 1 333 ? 0.860 -5.866 13.061 1.00 52.03 333 ASN E C 1
ATOM 14401 O O . ASN E 1 333 ? 0.666 -5.351 11.958 1.00 35.93 333 ASN E O 1
ATOM 14406 N N . ALA E 1 334 ? 1.020 -7.177 13.216 1.00 25.14 334 ALA E N 1
ATOM 14407 C CA . ALA E 1 334 ? 0.798 -8.082 12.089 1.00 28.32 334 ALA E CA 1
ATOM 14408 C C . ALA E 1 334 ? -0.657 -7.998 11.636 1.00 30.57 334 ALA E C 1
ATOM 14409 O O . ALA E 1 334 ? -1.565 -8.333 12.390 1.00 69.01 334 ALA E O 1
ATOM 14411 N N . MET E 1 335 ? -0.891 -7.562 10.407 1.00 48.35 335 MET E N 1
ATOM 14412 C CA . MET E 1 335 ? -2.259 -7.496 9.906 1.00 35.93 335 MET E CA 1
ATOM 14413 C C . MET E 1 335 ? -2.552 -8.631 8.921 1.00 42.32 335 MET E C 1
ATOM 14414 O O . MET E 1 335 ? -1.686 -9.026 8.143 1.00 37.37 335 MET E O 1
ATOM 14419 N N . VAL E 1 336 ? -3.758 -9.189 8.988 1.00 36.33 336 VAL E N 1
ATOM 14420 C CA . VAL E 1 336 ? -4.200 -10.111 7.950 1.00 34.21 336 VAL E CA 1
ATOM 14421 C C . VAL E 1 336 ? -4.835 -9.262 6.867 1.00 30.52 336 VAL E C 1
ATOM 14422 O O . VAL E 1 336 ? -5.764 -8.507 7.145 1.00 41.44 336 VAL E O 1
ATOM 14426 N N . LEU E 1 337 ? -4.312 -9.359 5.644 1.00 34.41 337 LEU E N 1
ATOM 14427 C CA . LEU E 1 337 ? -4.759 -8.516 4.534 1.00 34.31 337 LEU E CA 1
ATOM 14428 C C . LEU E 1 337 ? -6.240 -8.713 4.254 1.00 28.85 337 LEU E C 1
ATOM 14429 O O . LEU E 1 337 ? -6.748 -9.822 4.380 1.00 42.51 337 LEU E O 1
ATOM 14434 N N . PRO E 1 338 ? -6.933 -7.642 3.842 1.00 37.64 338 PRO E N 1
ATOM 14435 C CA . PRO E 1 338 ? -8.386 -7.643 3.609 1.00 60.37 338 PRO E CA 1
ATOM 14436 C C . PRO E 1 338 ? -8.886 -8.811 2.757 1.00 34.98 338 PRO E C 1
ATOM 14437 O O . PRO E 1 338 ? -8.492 -8.935 1.600 1.00 52.47 338 PRO E O 1
ATOM 14441 N N . GLN E 1 339 ? -9.757 -9.641 3.334 1.00 44.98 339 GLN E N 1
ATOM 14442 C CA . GLN E 1 339 ? -10.247 -10.858 2.684 1.00 42.17 339 GLN E CA 1
ATOM 14443 C C . GLN E 1 339 ? -11.767 -11.011 2.854 1.00 46.46 339 GLN E C 1
ATOM 14444 O O . GLN E 1 339 ? -12.351 -10.489 3.804 1.00 44.30 339 GLN E O 1
ATOM 14450 N N . TRP E 1 340 ? -12.396 -11.724 1.923 1.00 34.69 340 TRP E N 1
ATOM 14451 C CA . TRP E 1 340 ? -13.774 -12.164 2.077 1.00 38.21 340 TRP E CA 1
ATOM 14452 C C . TRP E 1 340 ? -13.866 -13.650 1.735 1.00 38.83 340 TRP E C 1
ATOM 14453 O O . TRP E 1 340 ? -13.099 -14.132 0.909 1.00 28.98 340 TRP E O 1
ATOM 14464 N N . ASN E 1 341 ? -14.767 -14.390 2.381 1.00 27.40 341 ASN E N 1
ATOM 14465 C CA . ASN E 1 341 ? -14.979 -15.774 1.978 1.00 22.11 341 ASN E CA 1
ATOM 14466 C C . ASN E 1 341 ? -16.010 -15.765 0.883 1.00 16.08 341 ASN E C 1
ATOM 14467 O O . ASN E 1 341 ? -17.074 -15.182 1.037 1.00 40.85 341 ASN E O 1
ATOM 14472 N N . ALA E 1 342 ? -15.709 -16.403 -0.234 1.00 23.30 342 ALA E N 1
ATOM 14473 C CA . ALA E 1 342 ? -16.657 -16.403 -1.332 1.00 28.72 342 ALA E CA 1
ATOM 14474 C C . ALA E 1 342 ? -17.864 -17.266 -1.010 1.00 25.84 342 ALA E C 1
ATOM 14475 O O . ALA E 1 342 ? -18.955 -17.021 -1.510 1.00 28.48 342 ALA E O 1
ATOM 14477 N N . ASN E 1 343 ? -17.681 -18.261 -0.151 1.00 28.30 343 ASN E N 1
ATOM 14478 C CA . ASN E 1 343 ? -18.675 -19.316 -0.044 1.00 23.01 343 ASN E CA 1
ATOM 14479 C C . ASN E 1 343 ? -18.972 -19.831 1.351 1.00 64.08 343 ASN E C 1
ATOM 14480 O O . ASN E 1 343 ? -19.325 -21.005 1.499 1.00 50.85 343 ASN E O 1
ATOM 14485 N N . ALA E 1 344 ? -18.825 -18.992 2.373 1.00 39.54 344 ALA E N 1
ATOM 14486 C CA . ALA E 1 344 ? -19.179 -19.435 3.721 1.00 31.06 344 ALA E CA 1
ATOM 14487 C C . ALA E 1 344 ? -19.423 -18.298 4.676 1.00 18.67 344 ALA E C 1
ATOM 14488 O O . ALA E 1 344 ? -18.812 -17.234 4.597 1.00 49.07 344 ALA E O 1
ATOM 14490 N N . ASN E 1 345 ? -20.331 -18.519 5.599 1.00 31.95 345 ASN E N 1
ATOM 14491 C CA . ASN E 1 345 ? -20.426 -17.593 6.696 1.00 48.96 345 ASN E CA 1
ATOM 14492 C C . ASN E 1 345 ? -19.321 -17.957 7.677 1.00 26.57 345 ASN E C 1
ATOM 14493 O O . ASN E 1 345 ? -18.899 -19.117 7.757 1.00 29.76 345 ASN E O 1
ATOM 14498 N N . ALA E 1 346 ? -18.802 -16.961 8.376 1.00 42.34 346 ALA E N 1
ATOM 14499 C CA . ALA E 1 346 ? -17.724 -17.204 9.322 1.00 20.45 346 ALA E CA 1
ATOM 14500 C C . ALA E 1 346 ? -18.102 -16.752 10.719 1.00 21.32 346 ALA E C 1
ATOM 14501 O O . ALA E 1 346 ? -18.844 -15.791 10.917 1.00 45.16 346 ALA E O 1
ATOM 14503 N N . VAL E 1 347 ? -17.588 -17.461 11.700 1.00 32.83 347 VAL E N 1
ATOM 14504 C CA . VAL E 1 347 ? -17.704 -16.993 13.062 1.00 26.50 347 VAL E CA 1
ATOM 14505 C C . VAL E 1 347 ? -16.280 -16.961 13.605 1.00 28.76 347 VAL E C 1
ATOM 14506 O O . VAL E 1 347 ? -15.554 -17.956 13.548 1.00 30.69 347 VAL E O 1
ATOM 14510 N N . LEU E 1 348 ? -15.859 -15.784 14.045 1.00 24.23 348 LEU E N 1
ATOM 14511 C CA . LEU E 1 348 ? -14.514 -15.596 14.554 1.00 24.91 348 LEU E CA 1
ATOM 14512 C C . LEU E 1 348 ? -14.547 -15.549 16.092 1.00 51.78 348 LEU E C 1
ATOM 14513 O O . LEU E 1 348 ? -15.242 -14.725 16.693 1.00 23.06 348 LEU E O 1
ATOM 14518 N N . TYR E 1 349 ? -13.827 -16.469 16.724 1.00 16.99 349 TYR E N 1
ATOM 14519 C CA . TYR E 1 349 ? -13.719 -16.482 18.181 1.00 45.25 349 TYR E CA 1
ATOM 14520 C C . TYR E 1 349 ? -12.287 -16.179 18.588 1.00 28.20 349 TYR E C 1
ATOM 14521 O O . TYR E 1 349 ? -11.361 -16.893 18.219 1.00 47.61 349 TYR E O 1
ATOM 14530 N N . VAL E 1 350 ? -12.107 -15.117 19.351 1.00 18.12 350 VAL E N 1
ATOM 14531 C CA . VAL E 1 350 ? -10.789 -14.774 19.840 1.00 35.94 350 VAL E CA 1
ATOM 14532 C C . VAL E 1 350 ? -10.394 -15.619 21.040 1.00 17.38 350 VAL E C 1
ATOM 14533 O O . VAL E 1 350 ? -10.951 -15.448 22.112 1.00 40.23 350 VAL E O 1
ATOM 14537 N N . THR E 1 351 ? -9.415 -16.506 20.865 1.00 38.12 351 THR E N 1
ATOM 14538 C CA . THR E 1 351 ? -8.926 -17.363 21.958 1.00 56.88 351 THR E CA 1
ATOM 14539 C C . THR E 1 351 ? -7.941 -16.678 22.921 1.00 34.80 351 THR E C 1
ATOM 14540 O O . THR E 1 351 ? -7.955 -16.959 24.119 1.00 52.52 351 THR E O 1
ATOM 14544 N N . ASP E 1 352 ? -7.097 -15.792 22.387 1.00 48.40 352 ASP E N 1
ATOM 14545 C CA . ASP E 1 352 ? -6.018 -15.135 23.135 1.00 24.05 352 ASP E CA 1
ATOM 14546 C C . ASP E 1 352 ? -5.748 -13.722 22.603 1.00 19.93 352 ASP E C 1
ATOM 14547 O O . ASP E 1 352 ? -5.780 -13.494 21.402 1.00 41.99 352 ASP E O 1
ATOM 14552 N N . GLY E 1 353 ? -5.480 -12.776 23.493 1.00 29.51 353 GLY E N 1
ATOM 14553 C CA . GLY E 1 353 ? -5.079 -11.441 23.081 1.00 34.46 353 GLY E CA 1
ATOM 14554 C C . GLY E 1 353 ? -6.139 -10.599 22.396 1.00 34.15 353 GLY E C 1
ATOM 14555 O O . GLY E 1 353 ? -7.198 -11.094 22.046 1.00 37.50 353 GLY E O 1
ATOM 14556 N N . GLU E 1 354 ? -5.853 -9.314 22.208 1.00 40.55 354 GLU E N 1
ATOM 14557 C CA . GLU E 1 354 ? -6.813 -8.393 21.605 1.00 16.80 354 GLU E CA 1
ATOM 14558 C C . GLU E 1 354 ? -6.412 -7.997 20.194 1.00 28.37 354 GLU E C 1
ATOM 14559 O O . GLU E 1 354 ? -5.259 -8.136 19.802 1.00 53.56 354 GLU E O 1
ATOM 14565 N N . ALA E 1 355 ? -7.371 -7.516 19.420 1.00 39.71 355 ALA E N 1
ATOM 14566 C CA . ALA E 1 355 ? -7.097 -7.124 18.041 1.00 51.04 355 ALA E CA 1
ATOM 14567 C C . ALA E 1 355 ? -8.156 -6.172 17.503 1.00 32.70 355 ALA E C 1
ATOM 14568 O O . ALA E 1 355 ? -9.253 -6.077 18.030 1.00 72.30 355 ALA E O 1
ATOM 14570 N N . HIS E 1 356 ? -7.815 -5.465 16.446 1.00 20.54 356 HIS E N 1
ATOM 14571 C CA . HIS E 1 356 ? -8.703 -4.473 15.891 1.00 30.58 356 HIS E CA 1
ATOM 14572 C C . HIS E 1 356 ? -9.113 -4.872 14.479 1.00 44.60 356 HIS E C 1
ATOM 14573 O O . HIS E 1 356 ? -8.268 -5.100 13.612 1.00 16.15 356 HIS E O 1
ATOM 14580 N N . VAL E 1 357 ? -10.413 -4.967 14.237 1.00 15.33 357 VAL E N 1
ATOM 14581 C CA . VAL E 1 357 ? -10.839 -5.428 12.933 1.00 51.16 357 VAL E CA 1
ATOM 14582 C C . VAL E 1 357 ? -11.810 -4.460 12.302 1.00 25.39 357 VAL E C 1
ATOM 14583 O O . VAL E 1 357 ? -12.372 -3.603 12.982 1.00 28.85 357 VAL E O 1
ATOM 14587 N N . GLN E 1 358 ? -11.938 -4.576 10.981 1.00 36.93 358 GLN E N 1
ATOM 14588 C CA . GLN E 1 358 ? -12.843 -3.765 10.187 1.00 26.86 358 GLN E CA 1
ATOM 14589 C C . GLN E 1 358 ? -13.598 -4.723 9.302 1.00 26.63 358 GLN E C 1
ATOM 14590 O O . GLN E 1 358 ? -13.004 -5.638 8.725 1.00 55.73 358 GLN E O 1
ATOM 14596 N N . VAL E 1 359 ? -14.911 -4.536 9.228 1.00 25.56 359 VAL E N 1
ATOM 14597 C CA . VAL E 1 359 ? -15.760 -5.373 8.395 1.00 27.85 359 VAL E CA 1
ATOM 14598 C C . VAL E 1 359 ? -16.538 -4.467 7.489 1.00 26.22 359 VAL E C 1
ATOM 14599 O O . VAL E 1 359 ? -17.163 -3.507 7.954 1.00 26.99 359 VAL E O 1
ATOM 14603 N N . VAL E 1 360 ? -16.504 -4.775 6.197 1.00 30.00 360 VAL E N 1
ATOM 14604 C CA . VAL E 1 360 ? -17.235 -3.994 5.210 1.00 27.49 360 VAL E CA 1
ATOM 14605 C C . VAL E 1 360 ? -18.276 -4.856 4.535 1.00 19.32 360 VAL E C 1
ATOM 14606 O O . VAL E 1 360 ? -17.979 -5.977 4.118 1.00 47.62 360 VAL E O 1
ATOM 14610 N N . ASN E 1 361 ? -19.504 -4.343 4.460 1.00 28.07 361 ASN E N 1
ATOM 14611 C CA . ASN E 1 361 ? -20.631 -5.096 3.897 1.00 35.40 361 ASN E CA 1
ATOM 14612 C C . ASN E 1 361 ? -20.853 -4.824 2.399 1.00 34.68 361 ASN E C 1
ATOM 14613 O O . ASN E 1 361 ? -20.046 -4.163 1.738 1.00 26.05 361 ASN E O 1
ATOM 14618 N N . ASP E 1 362 ? -21.962 -5.320 1.871 1.00 23.99 362 ASP E N 1
ATOM 14619 C CA . ASP E 1 362 ? -22.228 -5.209 0.444 1.00 7.17 362 ASP E CA 1
ATOM 14620 C C . ASP E 1 362 ? -22.626 -3.809 -0.007 1.00 14.17 362 ASP E C 1
ATOM 14621 O O . ASP E 1 362 ? -22.495 -3.473 -1.179 1.00 38.62 362 ASP E O 1
ATOM 14626 N N . ASN E 1 363 ? -23.108 -2.989 0.911 1.00 17.81 363 ASN E N 1
ATOM 14627 C CA . ASN E 1 363 ? -23.362 -1.585 0.601 1.00 30.01 363 ASN E CA 1
ATOM 14628 C C . ASN E 1 363 ? -22.086 -0.743 0.672 1.00 49.02 363 ASN E C 1
ATOM 14629 O O . ASN E 1 363 ? -22.102 0.457 0.369 1.00 27.92 363 ASN E O 1
ATOM 14634 N N . GLY E 1 364 ? -20.986 -1.377 1.081 1.00 19.07 364 GLY E N 1
ATOM 14635 C CA . GLY E 1 364 ? -19.685 -0.735 1.060 1.00 24.87 364 GLY E CA 1
ATOM 14636 C C . GLY E 1 364 ? -19.492 0.123 2.285 1.00 30.90 364 GLY E C 1
ATOM 14637 O O . GLY E 1 364 ? -18.655 1.018 2.314 1.00 27.65 364 GLY E O 1
ATOM 14638 N N . ASP E 1 365 ? -20.290 -0.163 3.303 1.00 39.32 365 ASP E N 1
ATOM 14639 C CA . ASP E 1 365 ? -20.259 0.569 4.553 1.00 14.61 365 ASP E CA 1
ATOM 14640 C C . ASP E 1 365 ? -19.425 -0.205 5.563 1.00 30.60 365 ASP E C 1
ATOM 14641 O O . ASP E 1 365 ? -19.369 -1.433 5.505 1.00 46.03 365 ASP E O 1
ATOM 14646 N N . ARG E 1 366 ? -18.790 0.506 6.494 1.00 26.49 366 ARG E N 1
ATOM 14647 C CA . ARG E 1 366 ? -18.083 -0.130 7.604 1.00 12.29 366 ARG E CA 1
ATOM 14648 C C . ARG E 1 366 ? -19.072 -0.560 8.649 1.00 33.61 366 ARG E C 1
ATOM 14649 O O . ARG E 1 366 ? -19.542 0.284 9.409 1.00 37.55 366 ARG E O 1
ATOM 14657 N N . VAL E 1 367 ? -19.387 -1.854 8.714 1.00 23.71 367 VAL E N 1
ATOM 14658 C CA . VAL E 1 367 ? -20.297 -2.331 9.766 1.00 49.82 367 VAL E CA 1
ATOM 14659 C C . VAL E 1 367 ? -19.600 -2.684 11.081 1.00 40.77 367 VAL E C 1
ATOM 14660 O O . VAL E 1 367 ? -20.247 -2.977 12.081 1.00 36.80 367 VAL E O 1
ATOM 14664 N N . PHE E 1 368 ? -18.276 -2.667 11.074 1.00 44.72 368 PHE E N 1
ATOM 14665 C CA . PHE E 1 368 ? -17.523 -2.897 12.291 1.00 28.24 368 PHE E CA 1
ATOM 14666 C C . PHE E 1 368 ? -16.183 -2.199 12.217 1.00 25.31 368 PHE E C 1
ATOM 14667 O O . PHE E 1 368 ? -15.583 -2.104 11.155 1.00 74.33 368 PHE E O 1
ATOM 14675 N N . ASP E 1 369 ? -15.718 -1.715 13.358 1.00 45.54 369 ASP E N 1
ATOM 14676 C CA . ASP E 1 369 ? -14.461 -1.005 13.431 1.00 34.66 369 ASP E CA 1
ATOM 14677 C C . ASP E 1 369 ? -14.116 -0.781 14.890 1.00 38.30 369 ASP E C 1
ATOM 14678 O O . ASP E 1 369 ? -14.480 0.236 15.469 1.00 58.36 369 ASP E O 1
ATOM 14683 N N . GLY E 1 370 ? -13.425 -1.741 15.487 1.00 24.90 370 GLY E N 1
ATOM 14684 C CA . GLY E 1 370 ? -13.001 -1.616 16.862 1.00 30.67 370 GLY E CA 1
ATOM 14685 C C . GLY E 1 370 ? -12.374 -2.897 17.354 1.00 53.04 370 GLY E C 1
ATOM 14686 O O . GLY E 1 370 ? -12.131 -3.803 16.554 1.00 23.37 370 GLY E O 1
ATOM 14687 N N . GLN E 1 371 ? -12.124 -2.975 18.664 1.00 39.55 371 GLN E N 1
ATOM 14688 C CA . GLN E 1 371 ? -11.454 -4.131 19.248 1.00 20.40 371 GLN E CA 1
ATOM 14689 C C . GLN E 1 371 ? -12.386 -5.294 19.498 1.00 35.52 371 GLN E C 1
ATOM 14690 O O . GLN E 1 371 ? -13.522 -5.124 19.950 1.00 52.00 371 GLN E O 1
ATOM 14696 N N . VAL E 1 372 ? -11.882 -6.483 19.203 1.00 28.55 372 VAL E N 1
ATOM 14697 C CA . VAL E 1 372 ? -12.519 -7.726 19.612 1.00 73.23 372 VAL E CA 1
ATOM 14698 C C . VAL E 1 372 ? -11.451 -8.577 20.301 1.00 34.33 372 VAL E C 1
ATOM 14699 O O . VAL E 1 372 ? -10.492 -8.998 19.660 1.00 32.91 372 VAL E O 1
ATOM 14703 N N . SER E 1 373 ? -11.625 -8.811 21.604 1.00 37.72 373 SER E N 1
ATOM 14704 C CA . SER E 1 373 ? -10.607 -9.457 22.440 1.00 25.67 373 SER E CA 1
ATOM 14705 C C . SER E 1 373 ? -10.948 -10.878 22.866 1.00 40.82 373 SER E C 1
ATOM 14706 O O . SER E 1 373 ? -11.835 -11.512 22.294 1.00 32.71 373 SER E O 1
ATOM 14709 N N . GLN E 1 374 ? -10.242 -11.384 23.873 1.00 33.27 374 GLN E N 1
ATOM 14710 C CA . GLN E 1 374 ? -10.426 -12.779 24.242 1.00 26.17 374 GLN E CA 1
ATOM 14711 C C . GLN E 1 374 ? -11.848 -13.032 24.682 1.00 49.37 374 GLN E C 1
ATOM 14712 O O . GLN E 1 374 ? -12.435 -12.212 25.385 1.00 40.99 374 GLN E O 1
ATOM 14718 N N . GLY E 1 375 ? -12.387 -14.176 24.263 1.00 42.96 375 GLY E N 1
ATOM 14719 C CA . GLY E 1 375 ? -13.700 -14.632 24.687 1.00 49.01 375 GLY E CA 1
ATOM 14720 C C . GLY E 1 375 ? -14.867 -14.143 23.847 1.00 41.13 375 GLY E C 1
ATOM 14721 O O . GLY E 1 375 ? -16.006 -14.461 24.147 1.00 42.36 375 GLY E O 1
ATOM 14722 N N . GLN E 1 376 ? -14.586 -13.379 22.797 1.00 11.72 376 GLN E N 1
ATOM 14723 C CA . GLN E 1 376 ? -15.635 -12.788 21.985 1.00 21.69 376 GLN E CA 1
ATOM 14724 C C . GLN E 1 376 ? -15.777 -13.431 20.608 1.00 42.83 376 GLN E C 1
ATOM 14725 O O . GLN E 1 376 ? -14.851 -14.066 20.103 1.00 31.27 376 GLN E O 1
ATOM 14731 N N . LEU E 1 377 ? -16.948 -13.244 20.004 1.00 42.27 377 LEU E N 1
ATOM 14732 C CA . LEU E 1 377 ? -17.265 -13.805 18.695 1.00 21.18 377 LEU E CA 1
ATOM 14733 C C . LEU E 1 377 ? -17.607 -12.673 17.763 1.00 15.06 377 LEU E C 1
ATOM 14734 O O . LEU E 1 377 ? -18.299 -11.737 18.142 1.00 39.39 377 LEU E O 1
ATOM 14739 N N . LEU E 1 378 ? -17.113 -12.742 16.542 1.00 38.73 378 LEU E N 1
ATOM 14740 C CA . LEU E 1 378 ? -17.505 -11.774 15.531 1.00 24.29 378 LEU E CA 1
ATOM 14741 C C . LEU E 1 378 ? -18.103 -12.542 14.397 1.00 17.79 378 LEU E C 1
ATOM 14742 O O . LEU E 1 378 ? -17.565 -13.567 13.999 1.00 50.79 378 LEU E O 1
ATOM 14747 N N . SER E 1 379 ? -19.226 -12.074 13.879 1.00 16.83 379 SER E N 1
ATOM 14748 C CA . SER E 1 379 ? -19.821 -12.743 12.725 1.00 52.46 379 SER E CA 1
ATOM 14749 C C . SER E 1 379 ? -19.381 -12.128 11.383 1.00 26.50 379 SER E C 1
ATOM 14750 O O . SER E 1 379 ? -19.369 -10.906 11.207 1.00 33.30 379 SER E O 1
ATOM 14753 N N . ILE E 1 380 ? -18.988 -12.979 10.446 1.00 18.98 380 ILE E N 1
ATOM 14754 C CA . ILE E 1 380 ? -18.543 -12.497 9.139 1.00 40.16 380 ILE E CA 1
ATOM 14755 C C . ILE E 1 380 ? -19.273 -13.221 8.002 1.00 18.37 380 ILE E C 1
ATOM 14756 O O . ILE E 1 380 ? -18.785 -14.225 7.478 1.00 57.93 380 ILE E O 1
ATOM 14761 N N . PRO E 1 381 ? -20.452 -12.713 7.619 1.00 22.14 381 PRO E N 1
ATOM 14762 C CA . PRO E 1 381 ? -21.222 -13.288 6.517 1.00 20.44 381 PRO E CA 1
ATOM 14763 C C . PRO E 1 381 ? -20.437 -13.355 5.200 1.00 41.43 381 PRO E C 1
ATOM 14764 O O . PRO E 1 381 ? -19.567 -12.521 4.909 1.00 20.88 381 PRO E O 1
ATOM 14768 N N . GLN E 1 382 ? -20.764 -14.383 4.425 1.00 24.24 382 GLN E N 1
ATOM 14769 C CA . GLN E 1 382 ? -20.284 -14.585 3.059 1.00 42.82 382 GLN E CA 1
ATOM 14770 C C . GLN E 1 382 ? -20.342 -13.309 2.222 1.00 21.26 382 GLN E C 1
ATOM 14771 O O . GLN E 1 382 ? -21.419 -12.778 1.961 1.00 40.51 382 GLN E O 1
ATOM 14777 N N . GLY E 1 383 ? -19.182 -12.810 1.813 1.00 24.07 383 GLY E N 1
ATOM 14778 C CA . GLY E 1 383 ? -19.126 -11.582 1.046 1.00 26.27 383 GLY E CA 1
ATOM 14779 C C . GLY E 1 383 ? -18.604 -10.380 1.804 1.00 29.64 383 GLY E C 1
ATOM 14780 O O . GLY E 1 383 ? -18.009 -9.478 1.214 1.00 64.51 383 GLY E O 1
ATOM 14781 N N . PHE E 1 384 ? -18.835 -10.340 3.111 1.00 42.21 384 PHE E N 1
ATOM 14782 C CA . PHE E 1 384 ? -18.342 -9.224 3.910 1.00 31.41 384 PHE E CA 1
ATOM 14783 C C . PHE E 1 384 ? -16.827 -9.297 3.954 1.00 32.02 384 PHE E C 1
ATOM 14784 O O . PHE E 1 384 ? -16.264 -10.388 4.075 1.00 33.95 384 PHE E O 1
ATOM 14792 N N . SER E 1 385 ? -16.174 -8.140 3.869 1.00 38.41 385 SER E N 1
ATOM 14793 C CA . SER E 1 385 ? -14.709 -8.066 3.852 1.00 20.89 385 SER E CA 1
ATOM 14794 C C . SER E 1 385 ? -14.079 -7.708 5.213 1.00 51.49 385 SER E C 1
ATOM 14795 O O . SER E 1 385 ? -14.533 -6.799 5.910 1.00 37.40 385 SER E O 1
ATOM 14798 N N . VAL E 1 386 ? -13.029 -8.441 5.574 1.00 35.92 386 VAL E N 1
ATOM 14799 C CA . VAL E 1 386 ? -12.421 -8.331 6.881 1.00 22.47 386 VAL E CA 1
ATOM 14800 C C . VAL E 1 386 ? -10.952 -8.028 6.746 1.00 58.54 386 VAL E C 1
ATOM 14801 O O . VAL E 1 386 ? -10.239 -8.647 5.960 1.00 48.44 386 VAL E O 1
ATOM 14805 N N . VAL E 1 387 ? -10.489 -7.101 7.560 1.00 43.59 387 VAL E N 1
ATOM 14806 C CA . VAL E 1 387 ? -9.070 -6.900 7.726 1.00 35.24 387 VAL E CA 1
ATOM 14807 C C . VAL E 1 387 ? -8.834 -6.907 9.237 1.00 37.03 387 VAL E C 1
ATOM 14808 O O . VAL E 1 387 ? -9.406 -6.103 9.962 1.00 45.26 387 VAL E O 1
ATOM 14812 N N . LYS E 1 388 ? -8.037 -7.847 9.725 1.00 43.36 388 LYS E N 1
ATOM 14813 C CA . LYS E 1 388 ? -7.765 -7.907 11.153 1.00 28.60 388 LYS E CA 1
ATOM 14814 C C . LYS E 1 388 ? -6.326 -7.449 11.406 1.00 50.24 388 LYS E C 1
ATOM 14815 O O . LYS E 1 388 ? -5.479 -7.577 10.517 1.00 29.67 388 LYS E O 1
ATOM 14821 N N . ARG E 1 389 ? -6.059 -6.926 12.610 1.00 27.65 389 ARG E N 1
ATOM 14822 C CA . ARG E 1 389 ? -4.745 -6.372 12.973 1.00 44.64 389 ARG E CA 1
ATOM 14823 C C . ARG E 1 389 ? -4.456 -6.477 14.482 1.00 54.05 389 ARG E C 1
ATOM 14824 O O . ARG E 1 389 ? -5.148 -5.852 15.291 1.00 38.91 389 ARG E O 1
ATOM 14832 N N . ALA E 1 390 ? -3.431 -7.247 14.857 1.00 44.53 390 ALA E N 1
ATOM 14833 C CA . ALA E 1 390 ? -3.163 -7.520 16.276 1.00 53.41 390 ALA E CA 1
ATOM 14834 C C . ALA E 1 390 ? -2.732 -6.297 17.074 1.00 36.57 390 ALA E C 1
ATOM 14835 O O . ALA E 1 390 ? -2.110 -5.373 16.548 1.00 36.56 390 ALA E O 1
ATOM 14837 N N . THR E 1 391 ? -3.071 -6.314 18.356 1.00 33.00 391 THR E N 1
ATOM 14838 C CA . THR E 1 391 ? -2.986 -5.133 19.203 1.00 30.35 391 THR E CA 1
ATOM 14839 C C . THR E 1 391 ? -2.256 -5.480 20.491 1.00 64.24 391 THR E C 1
ATOM 14840 O O . THR E 1 391 ? -1.631 -4.632 21.139 1.00 50.15 391 THR E O 1
ATOM 14844 N N . SER E 1 392 ? -2.341 -6.753 20.842 1.00 45.96 392 SER E N 1
ATOM 14845 C CA . SER E 1 392 ? -1.648 -7.298 21.985 1.00 43.42 392 SER E CA 1
ATOM 14846 C C . SER E 1 392 ? -0.312 -7.891 21.536 1.00 80.86 392 SER E C 1
ATOM 14847 O O . SER E 1 392 ? 0.001 -7.915 20.339 1.00 45.97 392 SER E O 1
ATOM 14850 N N . GLU E 1 393 ? 0.476 -8.360 22.500 1.00 87.24 393 GLU E N 1
ATOM 14851 C CA . GLU E 1 393 ? 1.706 -9.070 22.186 1.00 48.98 393 GLU E CA 1
ATOM 14852 C C . GLU E 1 393 ? 1.386 -10.061 21.077 1.00 45.66 393 GLU E C 1
ATOM 14853 O O . GLU E 1 393 ? 1.888 -9.931 19.962 1.00 73.61 393 GLU E O 1
ATOM 14859 N N . GLN E 1 394 ? 0.545 -11.048 21.379 1.00 45.17 394 GLN E N 1
ATOM 14860 C CA . GLN E 1 394 ? 0.044 -11.950 20.338 1.00 80.57 394 GLN E CA 1
ATOM 14861 C C . GLN E 1 394 ? -1.476 -12.117 20.346 1.00 43.16 394 GLN E C 1
ATOM 14862 O O . GLN E 1 394 ? -2.127 -12.077 21.384 1.00 36.21 394 GLN E O 1
ATOM 14868 N N . PHE E 1 395 ? -2.018 -12.286 19.149 1.00 61.82 395 PHE E N 1
ATOM 14869 C CA . PHE E 1 395 ? -3.442 -12.423 18.925 1.00 34.82 395 PHE E CA 1
ATOM 14870 C C . PHE E 1 395 ? -3.656 -13.800 18.331 1.00 17.02 395 PHE E C 1
ATOM 14871 O O . PHE E 1 395 ? -3.125 -14.103 17.277 1.00 59.95 395 PHE E O 1
ATOM 14879 N N . ARG E 1 396 ? -4.406 -14.647 19.016 1.00 28.74 396 ARG E N 1
ATOM 14880 C CA . ARG E 1 396 ? -4.684 -15.981 18.504 1.00 38.96 396 ARG E CA 1
ATOM 14881 C C . ARG E 1 396 ? -6.185 -16.226 18.458 1.00 33.84 396 ARG E C 1
ATOM 14882 O O . ARG E 1 396 ? -6.912 -15.907 19.386 1.00 27.48 396 ARG E O 1
ATOM 14890 N N . TRP E 1 397 ? -6.647 -16.767 17.345 1.00 38.50 397 TRP E N 1
ATOM 14891 C CA . TRP E 1 397 ? -8.070 -16.860 17.107 1.00 32.27 397 TRP E CA 1
ATOM 14892 C C . TRP E 1 397 ? -8.426 -18.121 16.348 1.00 47.12 397 TRP E C 1
ATOM 14893 O O . TRP E 1 397 ? -7.554 -18.842 15.844 1.00 37.21 397 TRP E O 1
ATOM 14904 N N . ILE E 1 398 ? -9.721 -18.396 16.303 1.00 22.47 398 ILE E N 1
ATOM 14905 C CA . ILE E 1 398 ? -10.223 -19.545 15.590 1.00 36.86 398 ILE E CA 1
ATOM 14906 C C . ILE E 1 398 ? -11.369 -19.072 14.716 1.00 21.29 398 ILE E C 1
ATOM 14907 O O . ILE E 1 398 ? -12.107 -18.167 15.104 1.00 49.10 398 ILE E O 1
ATOM 14912 N N . GLU E 1 399 ? -11.487 -19.633 13.516 1.00 27.87 399 GLU E N 1
ATOM 14913 C CA . GLU E 1 399 ? -12.563 -19.242 12.602 1.00 43.50 399 GLU E CA 1
ATOM 14914 C C . GLU E 1 399 ? -13.352 -20.461 12.196 1.00 39.45 399 GLU E C 1
ATOM 14915 O O . GLU E 1 399 ? -12.772 -21.461 11.778 1.00 53.45 399 GLU E O 1
ATOM 14921 N N . PHE E 1 400 ? -14.672 -20.378 12.342 1.00 37.46 400 PHE E N 1
ATOM 14922 C CA . PHE E 1 400 ? -15.564 -21.418 11.856 1.00 26.49 400 PHE E CA 1
ATOM 14923 C C . PHE E 1 400 ? -16.295 -20.923 10.610 1.00 34.64 400 PHE E C 1
ATOM 14924 O O . PHE E 1 400 ? -16.916 -19.860 10.612 1.00 32.25 400 PHE E O 1
ATOM 14932 N N . LYS E 1 401 ? -16.192 -21.684 9.533 1.00 20.90 401 LYS E N 1
ATOM 14933 C CA . LYS E 1 401 ? -16.788 -21.287 8.269 1.00 24.13 401 LYS E CA 1
ATOM 14934 C C . LYS E 1 401 ? -17.779 -22.357 7.831 1.00 23.97 401 LYS E C 1
ATOM 14935 O O . LYS E 1 401 ? -17.504 -23.544 7.933 1.00 30.57 401 LYS E O 1
ATOM 14941 N N . THR E 1 402 ? -18.936 -21.943 7.342 1.00 15.70 402 THR E N 1
ATOM 14942 C CA . THR E 1 402 ? -19.957 -22.901 6.914 1.00 36.29 402 THR E CA 1
ATOM 14943 C C . THR E 1 402 ? -19.716 -23.482 5.514 1.00 23.90 402 THR E C 1
ATOM 14944 O O . THR E 1 402 ? -20.545 -23.339 4.626 1.00 31.31 402 THR E O 1
ATOM 14948 N N . ASN E 1 403 ? -18.578 -24.137 5.325 1.00 43.11 403 ASN E N 1
ATOM 14949 C CA . ASN E 1 403 ? -18.275 -24.838 4.078 1.00 33.49 403 ASN E CA 1
ATOM 14950 C C . ASN E 1 403 ? -17.124 -25.823 4.312 1.00 55.94 403 ASN E C 1
ATOM 14951 O O . ASN E 1 403 ? -16.127 -25.478 4.949 1.00 46.27 403 ASN E O 1
ATOM 14956 N N . ALA E 1 404 ? -17.278 -27.050 3.818 1.00 45.15 404 ALA E N 1
ATOM 14957 C CA . ALA E 1 404 ? -16.273 -28.094 3.993 1.00 40.79 404 ALA E CA 1
ATOM 14958 C C . ALA E 1 404 ? -14.924 -27.689 3.400 1.00 54.27 404 ALA E C 1
ATOM 14959 O O . ALA E 1 404 ? -13.876 -28.229 3.755 1.00 81.21 404 ALA E O 1
ATOM 14961 N N . ASN E 1 405 ? -14.958 -26.738 2.482 1.00 51.04 405 ASN E N 1
ATOM 14962 C CA . ASN E 1 405 ? -13.740 -26.162 1.956 1.00 38.14 405 ASN E CA 1
ATOM 14963 C C . ASN E 1 405 ? -13.965 -24.689 1.673 1.00 42.18 405 ASN E C 1
ATOM 14964 O O . ASN E 1 405 ? -14.354 -24.325 0.572 1.00 26.36 405 ASN E O 1
ATOM 14969 N N . ALA E 1 406 ? -13.745 -23.844 2.676 1.00 66.12 406 ALA E N 1
ATOM 14970 C CA . ALA E 1 406 ? -13.984 -22.415 2.518 1.00 32.46 406 ALA E CA 1
ATOM 14971 C C . ALA E 1 406 ? -12.946 -21.855 1.570 1.00 32.50 406 ALA E C 1
ATOM 14972 O O . ALA E 1 406 ? -11.811 -22.317 1.546 1.00 69.99 406 ALA E O 1
ATOM 14974 N N . GLN E 1 407 ? -13.339 -20.869 0.779 1.00 22.38 407 GLN E N 1
ATOM 14975 C CA . GLN E 1 407 ? -12.455 -20.314 -0.227 1.00 39.91 407 GLN E CA 1
ATOM 14976 C C . GLN E 1 407 ? -12.214 -18.833 0.031 1.00 57.21 407 GLN E C 1
ATOM 14977 O O . GLN E 1 407 ? -13.100 -18.012 -0.195 1.00 38.27 407 GLN E O 1
ATOM 14983 N N . ILE E 1 408 ? -11.016 -18.492 0.504 1.00 46.86 408 ILE E N 1
ATOM 14984 C CA . ILE E 1 408 ? -10.724 -17.112 0.887 1.00 52.81 408 ILE E CA 1
ATOM 14985 C C . ILE E 1 408 ? -10.375 -16.280 -0.335 1.00 14.60 408 ILE E C 1
ATOM 14986 O O . ILE E 1 408 ? -9.694 -16.755 -1.227 1.00 58.68 408 ILE E O 1
ATOM 14991 N N . ASN E 1 409 ? -10.871 -15.049 -0.392 1.00 24.50 409 ASN E N 1
ATOM 14992 C CA . ASN E 1 409 ? -10.525 -14.133 -1.482 1.00 38.44 409 ASN E CA 1
ATOM 14993 C C . ASN E 1 409 ? -9.920 -12.862 -0.932 1.00 35.76 409 ASN E C 1
ATOM 14994 O O . ASN E 1 409 ? -10.448 -12.242 -0.014 1.00 53.06 409 ASN E O 1
ATOM 14999 N N . THR E 1 410 ? -8.799 -12.469 -1.502 1.00 56.31 410 THR E N 1
ATOM 15000 C CA . THR E 1 410 ? -7.995 -11.446 -0.878 1.00 26.06 410 THR E CA 1
ATOM 15001 C C . THR E 1 410 ? -8.091 -10.180 -1.735 1.00 27.84 410 THR E C 1
ATOM 15002 O O . THR E 1 410 ? -8.270 -10.273 -2.943 1.00 66.67 410 THR E O 1
ATOM 15006 N N . LEU E 1 411 ? -8.058 -9.003 -1.119 1.00 35.80 411 LEU E N 1
ATOM 15007 C CA . LEU E 1 411 ? -8.142 -7.741 -1.877 1.00 39.87 411 LEU E CA 1
ATOM 15008 C C . LEU E 1 411 ? -6.772 -7.048 -2.057 1.00 81.19 411 LEU E C 1
ATOM 15009 O O . LEU E 1 411 ? -6.682 -5.935 -2.590 1.00 23.35 411 LEU E O 1
ATOM 15014 N N . ALA E 1 412 ? -5.709 -7.709 -1.613 1.00 39.15 412 ALA E N 1
ATOM 15015 C CA . ALA E 1 412 ? -4.373 -7.176 -1.787 1.00 30.89 412 ALA E CA 1
ATOM 15016 C C . ALA E 1 412 ? -3.315 -8.276 -1.729 1.00 64.90 412 ALA E C 1
ATOM 15017 O O . ALA E 1 412 ? -3.553 -9.377 -1.223 1.00 39.83 412 ALA E O 1
ATOM 15019 N N . GLY E 1 413 ? -2.142 -7.978 -2.271 1.00 71.40 413 GLY E N 1
ATOM 15020 C CA . GLY E 1 413 ? -1.037 -8.908 -2.195 1.00 69.82 413 GLY E CA 1
ATOM 15021 C C . GLY E 1 413 ? -1.003 -9.828 -3.383 1.00 34.85 413 GLY E C 1
ATOM 15022 O O . GLY E 1 413 ? -1.718 -9.606 -4.356 1.00 50.14 413 GLY E O 1
ATOM 15023 N N . ARG E 1 414 ? -0.182 -10.869 -3.282 1.00 53.45 414 ARG E N 1
ATOM 15024 C CA . ARG E 1 414 ? 0.149 -11.735 -4.413 1.00 52.77 414 ARG E CA 1
ATOM 15025 C C . ARG E 1 414 ? -1.049 -12.386 -5.086 1.00 46.61 414 ARG E C 1
ATOM 15026 O O . ARG E 1 414 ? -1.053 -12.552 -6.303 1.00 72.13 414 ARG E O 1
ATOM 15034 N N . THR E 1 415 ? -2.051 -12.759 -4.295 1.00 39.27 415 THR E N 1
ATOM 15035 C CA . THR E 1 415 ? -3.228 -13.464 -4.810 1.00 66.91 415 THR E CA 1
ATOM 15036 C C . THR E 1 415 ? -4.514 -12.615 -4.845 1.00 59.88 415 THR E C 1
ATOM 15037 O O . THR E 1 415 ? -5.621 -13.146 -4.948 1.00 37.61 415 THR E O 1
ATOM 15041 N N . SER E 1 416 ? -4.367 -11.299 -4.778 1.00 37.80 416 SER E N 1
ATOM 15042 C CA . SER E 1 416 ? -5.522 -10.430 -4.672 1.00 24.33 416 SER E CA 1
ATOM 15043 C C . SER E 1 416 ? -6.389 -10.535 -5.907 1.00 43.25 416 SER E C 1
ATOM 15044 O O . SER E 1 416 ? -5.968 -11.086 -6.925 1.00 55.07 416 SER E O 1
ATOM 15047 N N . VAL E 1 417 ? -7.610 -10.017 -5.807 1.00 41.61 417 VAL E N 1
ATOM 15048 C CA . VAL E 1 417 ? -8.505 -9.966 -6.948 1.00 30.95 417 VAL E CA 1
ATOM 15049 C C . VAL E 1 417 ? -7.990 -8.910 -7.945 1.00 62.09 417 VAL E C 1
ATOM 15050 O O . VAL E 1 417 ? -8.024 -9.123 -9.158 1.00 53.22 417 VAL E O 1
ATOM 15054 N N . LEU E 1 418 ? -7.483 -7.789 -7.435 1.00 34.61 418 LEU E N 1
ATOM 15055 C CA . LEU E 1 418 ? -6.884 -6.780 -8.302 1.00 38.81 418 LEU E CA 1
ATOM 15056 C C . LEU E 1 418 ? -5.699 -7.342 -9.086 1.00 44.56 418 LEU E C 1
ATOM 15057 O O . LEU E 1 418 ? -5.367 -6.868 -10.165 1.00 54.46 418 LEU E O 1
ATOM 15062 N N . ARG E 1 419 ? -5.044 -8.345 -8.526 1.00 43.39 419 ARG E N 1
ATOM 15063 C CA . ARG E 1 419 ? -3.871 -8.907 -9.157 1.00 46.08 419 ARG E CA 1
ATOM 15064 C C . ARG E 1 419 ? -4.231 -9.514 -10.494 1.00 49.34 419 ARG E C 1
ATOM 15065 O O . ARG E 1 419 ? -3.470 -9.400 -11.450 1.00 69.47 419 ARG E O 1
ATOM 15073 N N . GLY E 1 420 ? -5.381 -10.182 -10.548 1.00 37.45 420 GLY E N 1
ATOM 15074 C CA . GLY E 1 420 ? -5.821 -10.859 -11.759 1.00 66.12 420 GLY E CA 1
ATOM 15075 C C . GLY E 1 420 ? -6.575 -9.934 -12.696 1.00 49.85 420 GLY E C 1
ATOM 15076 O O . GLY E 1 420 ? -7.168 -10.358 -13.695 1.00 38.64 420 GLY E O 1
ATOM 15077 N N . LEU E 1 421 ? -6.525 -8.649 -12.369 1.00 30.17 421 LEU E N 1
ATOM 15078 C CA . LEU E 1 421 ? -7.281 -7.636 -13.075 1.00 35.05 421 LEU E CA 1
ATOM 15079 C C . LEU E 1 421 ? -6.389 -6.812 -14.004 1.00 38.74 421 LEU E C 1
ATOM 15080 O O . LEU E 1 421 ? -5.423 -6.204 -13.566 1.00 50.01 421 LEU E O 1
ATOM 15085 N N . PRO E 1 422 ? -6.716 -6.796 -15.298 1.00 26.29 422 PRO E N 1
ATOM 15086 C CA . PRO E 1 422 ? -6.124 -5.888 -16.278 1.00 29.77 422 PRO E CA 1
ATOM 15087 C C . PRO E 1 422 ? -5.924 -4.492 -15.714 1.00 24.78 422 PRO E C 1
ATOM 15088 O O . PRO E 1 422 ? -6.843 -3.944 -15.117 1.00 58.14 422 PRO E O 1
ATOM 15092 N N . LEU E 1 423 ? -4.746 -3.920 -15.914 1.00 33.79 423 LEU E N 1
ATOM 15093 C CA . LEU E 1 423 ? -4.433 -2.610 -15.361 1.00 25.73 423 LEU E CA 1
ATOM 15094 C C . LEU E 1 423 ? -5.350 -1.494 -15.843 1.00 49.24 423 LEU E C 1
ATOM 15095 O O . LEU E 1 423 ? -5.649 -0.580 -15.078 1.00 26.00 423 LEU E O 1
ATOM 15100 N N . GLU E 1 424 ? -5.784 -1.546 -17.103 1.00 44.03 424 GLU E N 1
ATOM 15101 C CA . GLU E 1 424 ? -6.700 -0.519 -17.606 1.00 41.30 424 GLU E CA 1
ATOM 15102 C C . GLU E 1 424 ? -8.057 -0.577 -16.903 1.00 56.03 424 GLU E C 1
ATOM 15103 O O . GLU E 1 424 ? -8.755 0.438 -16.793 1.00 40.84 424 GLU E O 1
ATOM 15109 N N . VAL E 1 425 ? -8.438 -1.769 -16.450 1.00 47.05 425 VAL E N 1
ATOM 15110 C CA . VAL E 1 425 ? -9.629 -1.905 -15.626 1.00 38.52 425 VAL E CA 1
ATOM 15111 C C . VAL E 1 425 ? -9.422 -1.179 -14.303 1.00 44.34 425 VAL E C 1
ATOM 15112 O O . VAL E 1 425 ? -10.276 -0.405 -13.862 1.00 35.99 425 VAL E O 1
ATOM 15116 N N . ILE E 1 426 ? -8.272 -1.410 -13.684 1.00 29.82 426 ILE E N 1
ATOM 15117 C CA . ILE E 1 426 ? -7.967 -0.758 -12.419 1.00 34.02 426 ILE E CA 1
ATOM 15118 C C . ILE E 1 426 ? -7.832 0.762 -12.532 1.00 41.32 426 ILE E C 1
ATOM 15119 O O . ILE E 1 426 ? -8.296 1.489 -11.655 1.00 44.39 426 ILE E O 1
ATOM 15124 N N . SER E 1 427 ? -7.211 1.241 -13.606 1.00 23.06 427 SER E N 1
ATOM 15125 C CA . SER E 1 427 ? -6.947 2.670 -13.741 1.00 23.24 427 SER E CA 1
ATOM 15126 C C . SER E 1 427 ? -8.191 3.440 -14.152 1.00 33.27 427 SER E C 1
ATOM 15127 O O . SER E 1 427 ? -8.386 4.588 -13.766 1.00 29.01 427 SER E O 1
ATOM 15130 N N . ASN E 1 428 ? -9.041 2.813 -14.946 1.00 32.90 428 ASN E N 1
ATOM 15131 C CA . ASN E 1 428 ? -10.229 3.504 -15.404 1.00 17.46 428 ASN E CA 1
ATOM 15132 C C . ASN E 1 428 ? -11.282 3.495 -14.335 1.00 51.51 428 ASN E C 1
ATOM 15133 O O . ASN E 1 428 ? -11.996 4.487 -14.149 1.00 23.62 428 ASN E O 1
ATOM 15138 N N . GLY E 1 429 ? -11.353 2.360 -13.634 1.00 57.09 429 GLY E N 1
ATOM 15139 C CA . GLY E 1 429 ? -12.271 2.150 -12.527 1.00 36.57 429 GLY E CA 1
ATOM 15140 C C . GLY E 1 429 ? -12.057 3.028 -11.304 1.00 36.02 429 GLY E C 1
ATOM 15141 O O . GLY E 1 429 ? -13.025 3.519 -10.739 1.00 44.31 429 GLY E O 1
ATOM 15142 N N . TYR E 1 430 ? -10.813 3.236 -10.877 1.00 27.49 430 TYR E N 1
ATOM 15143 C CA . TYR E 1 430 ? -10.589 4.006 -9.652 1.00 54.11 430 TYR E CA 1
ATOM 15144 C C . TYR E 1 430 ? -10.300 5.453 -9.960 1.00 49.76 430 TYR E C 1
ATOM 15145 O O . TYR E 1 430 ? -10.222 6.297 -9.055 1.00 39.20 430 TYR E O 1
ATOM 15154 N N . GLN E 1 431 ? -10.175 5.726 -11.254 1.00 33.03 431 GLN E N 1
ATOM 15155 C CA . GLN E 1 431 ? -9.718 7.018 -11.736 1.00 36.47 431 GLN E CA 1
ATOM 15156 C C . GLN E 1 431 ? -8.403 7.372 -11.083 1.00 38.06 431 GLN E C 1
ATOM 15157 O O . GLN E 1 431 ? -8.328 8.308 -10.281 1.00 45.52 431 GLN E O 1
ATOM 15163 N N . ILE E 1 432 ? -7.390 6.566 -11.409 1.00 46.56 432 ILE E N 1
ATOM 15164 C CA . ILE E 1 432 ? -5.992 6.825 -11.086 1.00 29.68 432 ILE E CA 1
ATOM 15165 C C . ILE E 1 432 ? -5.098 6.552 -12.308 1.00 40.96 432 ILE E C 1
ATOM 15166 O O . ILE E 1 432 ? -5.535 5.963 -13.306 1.00 38.13 432 ILE E O 1
ATOM 15171 N N . SER E 1 433 ? -3.847 6.992 -12.230 1.00 36.12 433 SER E N 1
ATOM 15172 C CA . SER E 1 433 ? -2.889 6.827 -13.325 1.00 46.81 433 SER E CA 1
ATOM 15173 C C . SER E 1 433 ? -2.450 5.380 -13.497 1.00 25.22 433 SER E C 1
ATOM 15174 O O . SER E 1 433 ? -2.588 4.579 -12.582 1.00 70.64 433 SER E O 1
ATOM 15177 N N . LEU E 1 434 ? -1.901 5.050 -14.662 1.00 41.20 434 LEU E N 1
ATOM 15178 C CA . LEU E 1 434 ? -1.322 3.722 -14.883 1.00 38.32 434 LEU E CA 1
ATOM 15179 C C . LEU E 1 434 ? -0.303 3.381 -13.807 1.00 53.88 434 LEU E C 1
ATOM 15180 O O . LEU E 1 434 ? -0.145 2.212 -13.460 1.00 43.75 434 LEU E O 1
ATOM 15185 N N . GLU E 1 435 ? 0.407 4.401 -13.313 1.00 45.79 435 GLU E N 1
ATOM 15186 C CA . GLU E 1 435 ? 1.464 4.228 -12.309 1.00 32.38 435 GLU E CA 1
ATOM 15187 C C . GLU E 1 435 ? 0.871 3.848 -10.944 1.00 91.32 435 GLU E C 1
ATOM 15188 O O . GLU E 1 435 ? 1.136 2.747 -10.418 1.00 28.70 435 GLU E O 1
ATOM 15194 N N . GLU E 1 436 ? 0.068 4.761 -10.388 1.00 38.98 436 GLU E N 1
ATOM 15195 C CA . GLU E 1 436 ? -0.785 4.472 -9.239 1.00 42.24 436 GLU E CA 1
ATOM 15196 C C . GLU E 1 436 ? -1.391 3.048 -9.341 1.00 71.66 436 GLU E C 1
ATOM 15197 O O . GLU E 1 436 ? -1.418 2.288 -8.372 1.00 38.31 436 GLU E O 1
ATOM 15203 N N . ALA E 1 437 ? -1.855 2.679 -10.528 1.00 41.15 437 ALA E N 1
ATOM 15204 C CA . ALA E 1 437 ? -2.460 1.368 -10.737 1.00 49.84 437 ALA E CA 1
ATOM 15205 C C . ALA E 1 437 ? -1.446 0.225 -10.714 1.00 50.99 437 ALA E C 1
ATOM 15206 O O . ALA E 1 437 ? -1.736 -0.866 -10.213 1.00 35.16 437 ALA E O 1
ATOM 15208 N N . ARG E 1 438 ? -0.269 0.488 -11.282 1.00 69.19 438 ARG E N 1
ATOM 15209 C CA . ARG E 1 438 ? 0.802 -0.492 -11.392 1.00 24.73 438 ARG E CA 1
ATOM 15210 C C . ARG E 1 438 ? 1.177 -0.937 -9.992 1.00 62.50 438 ARG E C 1
ATOM 15211 O O . ARG E 1 438 ? 1.516 -2.099 -9.770 1.00 46.58 438 ARG E O 1
ATOM 15219 N N . ARG E 1 439 ? 1.109 -0.005 -9.044 1.00 32.20 439 ARG E N 1
ATOM 15220 C CA . ARG E 1 439 ? 1.480 -0.306 -7.664 1.00 41.18 439 ARG E CA 1
ATOM 15221 C C . ARG E 1 439 ? 0.309 -0.823 -6.830 1.00 38.66 439 ARG E C 1
ATOM 15222 O O . ARG E 1 439 ? 0.478 -1.748 -6.037 1.00 50.19 439 ARG E O 1
ATOM 15230 N N . VAL E 1 440 ? -0.872 -0.232 -7.024 1.00 61.57 440 VAL E N 1
ATOM 15231 C CA . VAL E 1 440 ? -2.103 -0.676 -6.373 1.00 7.62 440 VAL E CA 1
ATOM 15232 C C . VAL E 1 440 ? -2.359 -2.141 -6.685 1.00 31.76 440 VAL E C 1
ATOM 15233 O O . VAL E 1 440 ? -3.111 -2.826 -6.003 1.00 37.86 440 VAL E O 1
ATOM 15237 N N . LYS E 1 441 ? -1.698 -2.634 -7.716 1.00 33.91 441 LYS E N 1
ATOM 15238 C CA . LYS E 1 441 ? -1.902 -3.994 -8.158 1.00 18.71 441 LYS E CA 1
ATOM 15239 C C . LYS E 1 441 ? -0.785 -4.880 -7.642 1.00 40.21 441 LYS E C 1
ATOM 15240 O O . LYS E 1 441 ? -0.981 -6.072 -7.410 1.00 36.97 441 LYS E O 1
ATOM 15246 N N . PHE E 1 442 ? 0.386 -4.276 -7.448 1.00 42.11 442 PHE E N 1
ATOM 15247 C CA . PHE E 1 442 ? 1.628 -5.033 -7.343 1.00 30.25 442 PHE E CA 1
ATOM 15248 C C . PHE E 1 442 ? 2.450 -4.833 -6.067 1.00 45.58 442 PHE E C 1
ATOM 15249 O O . PHE E 1 442 ? 3.099 -5.774 -5.611 1.00 33.06 442 PHE E O 1
ATOM 15257 N N . ASN E 1 443 ? 2.455 -3.623 -5.507 1.00 20.59 443 ASN E N 1
ATOM 15258 C CA . ASN E 1 443 ? 3.334 -3.330 -4.364 1.00 33.93 443 ASN E CA 1
ATOM 15259 C C . ASN E 1 443 ? 3.329 -4.408 -3.291 1.00 20.84 443 ASN E C 1
ATOM 15260 O O . ASN E 1 443 ? 4.365 -4.964 -2.952 1.00 46.24 443 ASN E O 1
ATOM 15265 N N . THR E 1 444 ? 2.154 -4.702 -2.756 1.00 64.70 444 THR E N 1
ATOM 15266 C CA . THR E 1 444 ? 2.039 -5.716 -1.724 1.00 52.09 444 THR E CA 1
ATOM 15267 C C . THR E 1 444 ? 2.468 -7.063 -2.272 1.00 35.33 444 THR E C 1
ATOM 15268 O O . THR E 1 444 ? 1.773 -7.667 -3.090 1.00 46.56 444 THR E O 1
ATOM 15272 N N . ILE E 1 445 ? 3.626 -7.522 -1.814 1.00 50.43 445 ILE E N 1
ATOM 15273 C CA . ILE E 1 445 ? 4.223 -8.751 -2.332 1.00 82.31 445 ILE E CA 1
ATOM 15274 C C . ILE E 1 445 ? 3.814 -9.974 -1.508 1.00 39.24 445 ILE E C 1
ATOM 15275 O O . ILE E 1 445 ? 3.921 -11.107 -1.971 1.00 33.70 445 ILE E O 1
ATOM 15280 N N . GLU E 1 446 ? 3.328 -9.738 -0.293 1.00 40.53 446 GLU E N 1
ATOM 15281 C CA . GLU E 1 446 ? 2.873 -10.830 0.560 1.00 42.71 446 GLU E CA 1
ATOM 15282 C C . GLU E 1 446 ? 1.457 -11.274 0.176 1.00 46.45 446 GLU E C 1
ATOM 15283 O O . GLU E 1 446 ? 0.702 -10.533 -0.449 1.00 27.23 446 GLU E O 1
ATOM 15289 N N . THR E 1 447 ? 1.118 -12.496 0.558 1.00 46.20 447 THR E N 1
ATOM 15290 C CA . THR E 1 447 ? -0.143 -13.128 0.198 1.00 42.37 447 THR E CA 1
ATOM 15291 C C . THR E 1 447 ? -1.261 -12.931 1.233 1.00 71.78 447 THR E C 1
ATOM 15292 O O . THR E 1 447 ? -2.420 -12.731 0.863 1.00 31.34 447 THR E O 1
ATOM 15296 N N . THR E 1 448 ? -0.907 -12.994 2.519 1.00 65.76 448 THR E N 1
ATOM 15297 C CA . THR E 1 448 ? -1.895 -12.974 3.598 1.00 27.25 448 THR E CA 1
ATOM 15298 C C . THR E 1 448 ? -1.527 -12.125 4.803 1.00 32.71 448 THR E C 1
ATOM 15299 O O . THR E 1 448 ? -2.359 -11.355 5.282 1.00 57.09 448 THR E O 1
ATOM 15303 N N . LEU E 1 449 ? -0.313 -12.304 5.329 1.00 61.86 449 LEU E N 1
ATOM 15304 C CA . LEU E 1 449 ? 0.157 -11.530 6.490 1.00 37.61 449 LEU E CA 1
ATOM 15305 C C . LEU E 1 449 ? 1.077 -10.397 6.068 1.00 40.90 449 LEU E C 1
ATOM 15306 O O . LEU E 1 449 ? 1.781 -10.493 5.061 1.00 71.15 449 LEU E O 1
ATOM 15311 N N . THR E 1 450 ? 1.088 -9.330 6.850 1.00 23.74 450 THR E N 1
ATOM 15312 C CA . THR E 1 450 ? 1.901 -8.175 6.514 1.00 47.38 450 THR E CA 1
ATOM 15313 C C . THR E 1 450 ? 1.999 -7.218 7.698 1.00 33.87 450 THR E C 1
ATOM 15314 O O . THR E 1 450 ? 1.224 -7.317 8.638 1.00 56.64 450 THR E O 1
ATOM 15318 N N . HIS E 1 451 ? 2.962 -6.305 7.654 1.00 35.97 451 HIS E N 1
ATOM 15319 C CA . HIS E 1 451 ? 3.192 -5.371 8.751 1.00 31.52 451 HIS E CA 1
ATOM 15320 C C . HIS E 1 451 ? 2.261 -4.175 8.627 1.00 33.83 451 HIS E C 1
ATOM 15321 O O . HIS E 1 451 ? 1.952 -3.739 7.526 1.00 58.67 451 HIS E O 1
ATOM 15328 N N . SER E 1 452 ? 1.805 -3.652 9.757 1.00 50.26 452 SER E N 1
ATOM 15329 C CA . SER E 1 452 ? 0.920 -2.499 9.745 1.00 38.61 452 SER E CA 1
ATOM 15330 C C . SER E 1 452 ? 1.689 -1.218 9.526 1.00 59.08 452 SER E C 1
ATOM 15331 O O . SER E 1 452 ? 1.861 -0.410 10.442 1.00 78.38 452 SER E O 1
ATOM 15334 N N . SER E 1 453 ? 2.124 -1.045 8.280 1.00 92.76 453 SER E N 1
ATOM 15335 C CA . SER E 1 453 ? 2.979 0.061 7.872 1.00 109.44 453 SER E CA 1
ATOM 15336 C C . SER E 1 453 ? 3.024 0.164 6.340 1.00 103.52 453 SER E C 1
ATOM 15337 O O . SER E 1 453 ? 3.127 -0.855 5.641 1.00 65.55 453 SER E O 1
ATOM 15340 N N . GLY E 1 454 ? 2.941 1.389 5.824 1.00 62.78 454 GLY E N 1
ATOM 15341 C CA . GLY E 1 454 ? 3.052 1.621 4.392 1.00 57.38 454 GLY E CA 1
ATOM 15342 C C . GLY E 1 454 ? 4.313 2.394 4.049 1.00 92.92 454 GLY E C 1
ATOM 15343 O O . GLY E 1 454 ? 5.109 2.702 4.937 1.00 71.89 454 GLY E O 1
ATOM 15344 N N . PRO E 1 455 ? 4.501 2.720 2.757 1.00 135.59 455 PRO E N 1
ATOM 15345 C CA . PRO E 1 455 ? 5.682 3.453 2.273 1.00 120.03 455 PRO E CA 1
ATOM 15346 C C . PRO E 1 455 ? 6.043 4.658 3.147 1.00 112.10 455 PRO E C 1
ATOM 15347 O O . PRO E 1 455 ? 5.265 5.612 3.239 1.00 67.97 455 PRO E O 1
ATOM 15351 N N . PHE F 1 3 ? -43.049 -21.172 14.151 1.00 82.27 3 PHE F N 1
ATOM 15352 C CA . PHE F 1 3 ? -41.860 -20.915 13.331 1.00 120.32 3 PHE F CA 1
ATOM 15353 C C . PHE F 1 3 ? -41.165 -19.627 13.782 1.00 127.23 3 PHE F C 1
ATOM 15354 O O . PHE F 1 3 ? -41.831 -18.688 14.218 1.00 182.03 3 PHE F O 1
ATOM 15362 N N . PRO F 1 4 ? -39.822 -19.577 13.696 1.00 104.19 4 PRO F N 1
ATOM 15363 C CA . PRO F 1 4 ? -38.934 -20.612 13.169 1.00 93.40 4 PRO F CA 1
ATOM 15364 C C . PRO F 1 4 ? -38.672 -21.616 14.267 1.00 102.53 4 PRO F C 1
ATOM 15365 O O . PRO F 1 4 ? -37.537 -22.064 14.452 1.00 48.78 4 PRO F O 1
ATOM 15369 N N . ASN F 1 5 ? -39.724 -21.934 15.010 1.00 74.73 5 ASN F N 1
ATOM 15370 C CA . ASN F 1 5 ? -39.632 -22.867 16.108 1.00 31.79 5 ASN F CA 1
ATOM 15371 C C . ASN F 1 5 ? -40.541 -24.048 15.863 1.00 30.08 5 ASN F C 1
ATOM 15372 O O . ASN F 1 5 ? -41.064 -24.638 16.795 1.00 43.15 5 ASN F O 1
ATOM 15377 N N . GLU F 1 6 ? -40.701 -24.383 14.586 1.00 18.10 6 GLU F N 1
ATOM 15378 C CA . GLU F 1 6 ? -41.566 -25.469 14.134 1.00 32.82 6 GLU F CA 1
ATOM 15379 C C . GLU F 1 6 ? -41.285 -26.814 14.802 1.00 42.76 6 GLU F C 1
ATOM 15380 O O . GLU F 1 6 ? -41.944 -27.808 14.501 1.00 33.48 6 GLU F O 1
ATOM 15386 N N . CYS F 1 7 ? -40.310 -26.858 15.703 1.00 33.81 7 CYS F N 1
ATOM 15387 C CA . CYS F 1 7 ? -40.014 -28.107 16.394 1.00 28.27 7 CYS F CA 1
ATOM 15388 C C . CYS F 1 7 ? -39.946 -27.987 17.912 1.00 36.42 7 CYS F C 1
ATOM 15389 O O . CYS F 1 7 ? -39.435 -28.878 18.599 1.00 40.90 7 CYS F O 1
ATOM 15392 N N . GLN F 1 8 ? -40.462 -26.871 18.418 1.00 50.51 8 GLN F N 1
ATOM 15393 C CA . GLN F 1 8 ? -40.843 -26.759 19.812 1.00 24.00 8 GLN F CA 1
ATOM 15394 C C . GLN F 1 8 ? -42.189 -27.482 19.955 1.00 46.57 8 GLN F C 1
ATOM 15395 O O . GLN F 1 8 ? -43.260 -26.871 19.864 1.00 29.99 8 GLN F O 1
ATOM 15401 N N . LEU F 1 9 ? -42.108 -28.796 20.145 1.00 32.38 9 LEU F N 1
ATOM 15402 C CA . LEU F 1 9 ? -43.267 -29.657 20.301 1.00 14.94 9 LEU F CA 1
ATOM 15403 C C . LEU F 1 9 ? -43.339 -30.170 21.729 1.00 47.56 9 LEU F C 1
ATOM 15404 O O . LEU F 1 9 ? -42.382 -30.759 22.234 1.00 53.89 9 LEU F O 1
ATOM 15409 N N . ASP F 1 10 ? -44.481 -29.941 22.372 1.00 88.50 10 ASP F N 1
ATOM 15410 C CA . ASP F 1 10 ? -44.703 -30.353 23.752 1.00 46.14 10 ASP F CA 1
ATOM 15411 C C . ASP F 1 10 ? -45.574 -31.590 23.761 1.00 40.60 10 ASP F C 1
ATOM 15412 O O . ASP F 1 10 ? -45.755 -32.237 24.794 1.00 28.78 10 ASP F O 1
ATOM 15417 N N . GLN F 1 11 ? -46.109 -31.911 22.587 1.00 36.08 11 GLN F N 1
ATOM 15418 C CA . GLN F 1 11 ? -47.056 -32.998 22.453 1.00 30.63 11 GLN F CA 1
ATOM 15419 C C . GLN F 1 11 ? -47.256 -33.464 21.014 1.00 39.51 11 GLN F C 1
ATOM 15420 O O . GLN F 1 11 ? -47.511 -32.659 20.117 1.00 64.38 11 GLN F O 1
ATOM 15426 N N . LEU F 1 12 ? -47.134 -34.771 20.805 1.00 31.54 12 LEU F N 1
ATOM 15427 C CA . LEU F 1 12 ? -47.444 -35.391 19.526 1.00 32.98 12 LEU F CA 1
ATOM 15428 C C . LEU F 1 12 ? -48.757 -36.148 19.653 1.00 43.62 12 LEU F C 1
ATOM 15429 O O . LEU F 1 12 ? -49.213 -36.414 20.759 1.00 41.73 12 LEU F O 1
ATOM 15434 N N . ASN F 1 13 ? -49.347 -36.520 18.522 1.00 46.04 13 ASN F N 1
ATOM 15435 C CA . ASN F 1 13 ? -50.657 -37.160 18.518 1.00 52.28 13 ASN F CA 1
ATOM 15436 C C . ASN F 1 13 ? -50.873 -38.091 17.338 1.00 4.53 13 ASN F C 1
ATOM 15437 O O . ASN F 1 13 ? -50.685 -37.691 16.204 1.00 91.02 13 ASN F O 1
ATOM 15442 N N . ALA F 1 14 ? -51.276 -39.327 17.604 1.00 45.07 14 ALA F N 1
ATOM 15443 C CA . ALA F 1 14 ? -51.742 -40.218 16.551 1.00 22.07 14 ALA F CA 1
ATOM 15444 C C . ALA F 1 14 ? -52.745 -39.472 15.673 1.00 55.44 14 ALA F C 1
ATOM 15445 O O . ALA F 1 14 ? -53.847 -39.124 16.121 1.00 32.60 14 ALA F O 1
ATOM 15447 N N . LEU F 1 15 ? -52.352 -39.255 14.418 1.00 37.39 15 LEU F N 1
ATOM 15448 C CA . LEU F 1 15 ? -53.062 -38.378 13.494 1.00 28.61 15 LEU F CA 1
ATOM 15449 C C . LEU F 1 15 ? -53.877 -39.143 12.464 1.00 33.33 15 LEU F C 1
ATOM 15450 O O . LEU F 1 15 ? -53.594 -40.303 12.162 1.00 27.04 15 LEU F O 1
ATOM 15455 N N . GLU F 1 16 ? -54.883 -38.475 11.914 1.00 19.30 16 GLU F N 1
ATOM 15456 C CA . GLU F 1 16 ? -55.736 -39.075 10.902 1.00 27.28 16 GLU F CA 1
ATOM 15457 C C . GLU F 1 16 ? -56.030 -38.063 9.799 1.00 38.68 16 GLU F C 1
ATOM 15458 O O . GLU F 1 16 ? -55.734 -36.880 9.951 1.00 37.08 16 GLU F O 1
ATOM 15464 N N . PRO F 1 17 ? -56.606 -38.520 8.672 1.00 15.66 17 PRO F N 1
ATOM 15465 C CA . PRO F 1 17 ? -56.814 -37.583 7.567 1.00 34.00 17 PRO F CA 1
ATOM 15466 C C . PRO F 1 17 ? -57.618 -36.371 8.008 1.00 20.88 17 PRO F C 1
ATOM 15467 O O . PRO F 1 17 ? -58.402 -36.493 8.932 1.00 41.66 17 PRO F O 1
ATOM 15471 N N . SER F 1 18 ? -57.415 -35.214 7.392 1.00 17.16 18 SER F N 1
ATOM 15472 C CA . SER F 1 18 ? -58.157 -34.036 7.826 1.00 35.21 18 SER F CA 1
ATOM 15473 C C . SER F 1 18 ? -59.065 -33.546 6.747 1.00 17.41 18 SER F C 1
ATOM 15474 O O . SER F 1 18 ? -59.809 -32.598 6.958 1.00 43.26 18 SER F O 1
ATOM 15477 N N . HIS F 1 19 ? -58.993 -34.198 5.589 1.00 33.37 19 HIS F N 1
ATOM 15478 C CA . HIS F 1 19 ? -59.737 -33.785 4.401 1.00 28.99 19 HIS F CA 1
ATOM 15479 C C . HIS F 1 19 ? -59.956 -35.014 3.548 1.00 47.99 19 HIS F C 1
ATOM 15480 O O . HIS F 1 19 ? -59.019 -35.790 3.319 1.00 39.58 19 HIS F O 1
ATOM 15487 N N . VAL F 1 20 ? -61.183 -35.198 3.072 1.00 8.86 20 VAL F N 1
ATOM 15488 C CA . VAL F 1 20 ? -61.450 -36.316 2.185 1.00 19.62 20 VAL F CA 1
ATOM 15489 C C . VAL F 1 20 ? -61.963 -35.809 0.862 1.00 26.33 20 VAL F C 1
ATOM 15490 O O . VAL F 1 20 ? -62.744 -34.868 0.801 1.00 37.93 20 VAL F O 1
ATOM 15494 N N . LEU F 1 21 ? -61.478 -36.418 -0.205 1.00 40.61 21 LEU F N 1
ATOM 15495 C CA . LEU F 1 21 ? -61.921 -36.084 -1.542 1.00 37.09 21 LEU F CA 1
ATOM 15496 C C . LEU F 1 21 ? -62.700 -37.286 -2.013 1.00 33.55 21 LEU F C 1
ATOM 15497 O O . LEU F 1 21 ? -62.147 -38.378 -2.165 1.00 23.92 21 LEU F O 1
ATOM 15502 N N . LYS F 1 22 ? -63.996 -37.096 -2.210 1.00 45.99 22 LYS F N 1
ATOM 15503 C CA . LYS F 1 22 ? -64.867 -38.212 -2.532 1.00 38.48 22 LYS F CA 1
ATOM 15504 C C . LYS F 1 22 ? -64.980 -38.400 -4.049 1.00 36.81 22 LYS F C 1
ATOM 15505 O O . LYS F 1 22 ? -65.392 -37.502 -4.783 1.00 44.27 22 LYS F O 1
ATOM 15511 N N . ALA F 1 23 ? -64.580 -39.576 -4.509 1.00 34.29 23 ALA F N 1
ATOM 15512 C CA . ALA F 1 23 ? -64.569 -39.876 -5.927 1.00 54.23 23 ALA F CA 1
ATOM 15513 C C . ALA F 1 23 ? -65.605 -40.935 -6.245 1.00 51.33 23 ALA F C 1
ATOM 15514 O O . ALA F 1 23 ? -66.029 -41.675 -5.359 1.00 38.07 23 ALA F O 1
ATOM 15516 N N . GLU F 1 24 ? -65.992 -41.005 -7.516 1.00 32.24 24 GLU F N 1
ATOM 15517 C CA . GLU F 1 24 ? -66.922 -42.022 -7.997 1.00 32.03 24 GLU F CA 1
ATOM 15518 C C . GLU F 1 24 ? -66.510 -43.424 -7.547 1.00 32.26 24 GLU F C 1
ATOM 15519 O O . GLU F 1 24 ? -67.341 -44.177 -7.046 1.00 66.83 24 GLU F O 1
ATOM 15525 N N . ALA F 1 25 ? -65.236 -43.778 -7.689 1.00 30.22 25 ALA F N 1
ATOM 15526 C CA . ALA F 1 25 ? -64.810 -45.119 -7.281 1.00 56.26 25 ALA F CA 1
ATOM 15527 C C . ALA F 1 25 ? -63.759 -45.162 -6.173 1.00 37.62 25 ALA F C 1
ATOM 15528 O O . ALA F 1 25 ? -63.009 -46.128 -6.066 1.00 39.39 25 ALA F O 1
ATOM 15530 N N . GLY F 1 26 ? -63.716 -44.134 -5.337 1.00 25.15 26 GLY F N 1
ATOM 15531 C CA . GLY F 1 26 ? -62.809 -44.153 -4.208 1.00 37.17 26 GLY F CA 1
ATOM 15532 C C . GLY F 1 26 ? -62.743 -42.810 -3.517 1.00 76.97 26 GLY F C 1
ATOM 15533 O O . GLY F 1 26 ? -63.498 -41.899 -3.880 1.00 39.45 26 GLY F O 1
ATOM 15534 N N . ARG F 1 27 ? -61.863 -42.691 -2.518 1.00 15.12 27 ARG F N 1
ATOM 15535 C CA . ARG F 1 27 ? -61.594 -41.398 -1.907 1.00 20.97 27 ARG F CA 1
ATOM 15536 C C . ARG F 1 27 ? -60.096 -41.163 -1.669 1.00 57.03 27 ARG F C 1
ATOM 15537 O O . ARG F 1 27 ? -59.342 -42.109 -1.446 1.00 33.69 27 ARG F O 1
ATOM 15545 N N . ILE F 1 28 ? -59.679 -39.898 -1.761 1.00 52.98 28 ILE F N 1
ATOM 15546 C CA . ILE F 1 28 ? -58.307 -39.479 -1.475 1.00 42.02 28 ILE F CA 1
ATOM 15547 C C . ILE F 1 28 ? -58.279 -38.796 -0.117 1.00 40.41 28 ILE F C 1
ATOM 15548 O O . ILE F 1 28 ? -58.872 -37.729 0.048 1.00 66.75 28 ILE F O 1
ATOM 15553 N N . GLU F 1 29 ? -57.583 -39.383 0.851 1.00 22.18 29 GLU F N 1
ATOM 15554 C CA . GLU F 1 29 ? -57.601 -38.850 2.215 1.00 37.46 29 GLU F CA 1
ATOM 15555 C C . GLU F 1 29 ? -56.276 -38.225 2.615 1.00 36.75 29 GLU F C 1
ATOM 15556 O O . GLU F 1 29 ? -55.260 -38.917 2.737 1.00 22.78 29 GLU F O 1
ATOM 15562 N N . VAL F 1 30 ? -56.292 -36.911 2.821 1.00 13.75 30 VAL F N 1
ATOM 15563 C CA . VAL F 1 30 ? -55.055 -36.190 3.094 1.00 28.98 30 VAL F CA 1
ATOM 15564 C C . VAL F 1 30 ? -54.974 -35.655 4.526 1.00 52.55 30 VAL F C 1
ATOM 15565 O O . VAL F 1 30 ? -55.939 -35.075 5.041 1.00 36.26 30 VAL F O 1
ATOM 15569 N N . TRP F 1 31 ? -53.825 -35.871 5.169 1.00 20.08 31 TRP F N 1
ATOM 15570 C CA . TRP F 1 31 ? -53.589 -35.360 6.511 1.00 33.52 31 TRP F CA 1
ATOM 15571 C C . TRP F 1 31 ? -53.264 -33.882 6.428 1.00 43.93 31 TRP F C 1
ATOM 15572 O O . TRP F 1 31 ? -52.891 -33.384 5.360 1.00 25.41 31 TRP F O 1
ATOM 15583 N N . ASP F 1 32 ? -53.375 -33.194 7.564 1.00 24.67 32 ASP F N 1
ATOM 15584 C CA . ASP F 1 32 ? -53.048 -31.776 7.626 1.00 45.25 32 ASP F CA 1
ATOM 15585 C C . ASP F 1 32 ? -51.552 -31.540 7.863 1.00 60.35 32 ASP F C 1
ATOM 15586 O O . ASP F 1 32 ? -51.004 -31.912 8.905 1.00 50.43 32 ASP F O 1
ATOM 15591 N N . HIS F 1 33 ? -50.894 -30.911 6.897 1.00 41.81 33 HIS F N 1
ATOM 15592 C CA . HIS F 1 33 ? -49.460 -30.675 6.998 1.00 48.67 33 HIS F CA 1
ATOM 15593 C C . HIS F 1 33 ? -49.187 -29.297 7.572 1.00 51.73 33 HIS F C 1
ATOM 15594 O O . HIS F 1 33 ? -48.039 -28.854 7.566 1.00 71.77 33 HIS F O 1
ATOM 15601 N N . HIS F 1 34 ? -50.238 -28.609 8.025 1.00 27.69 34 HIS F N 1
ATOM 15602 C CA . HIS F 1 34 ? -50.065 -27.404 8.835 1.00 46.02 34 HIS F CA 1
ATOM 15603 C C . HIS F 1 34 ? -50.103 -27.806 10.304 1.00 46.37 34 HIS F C 1
ATOM 15604 O O . HIS F 1 34 ? -49.980 -26.971 11.194 1.00 60.11 34 HIS F O 1
ATOM 15611 N N . ALA F 1 35 ? -50.325 -29.086 10.560 1.00 45.84 35 ALA F N 1
ATOM 15612 C CA . ALA F 1 35 ? -50.261 -29.567 11.920 1.00 57.49 35 ALA F CA 1
ATOM 15613 C C . ALA F 1 35 ? -48.825 -29.356 12.369 1.00 73.94 35 ALA F C 1
ATOM 15614 O O . ALA F 1 35 ? -47.890 -29.768 11.679 1.00 47.79 35 ALA F O 1
ATOM 15616 N N . PRO F 1 36 ? -48.644 -28.689 13.517 1.00 53.09 36 PRO F N 1
ATOM 15617 C CA . PRO F 1 36 ? -47.334 -28.408 14.107 1.00 34.34 36 PRO F CA 1
ATOM 15618 C C . PRO F 1 36 ? -46.446 -29.634 14.101 1.00 33.17 36 PRO F C 1
ATOM 15619 O O . PRO F 1 36 ? -45.309 -29.583 13.655 1.00 54.16 36 PRO F O 1
ATOM 15623 N N . GLN F 1 37 ? -46.978 -30.739 14.592 1.00 57.21 37 GLN F N 1
ATOM 15624 C CA . GLN F 1 37 ? -46.253 -32.000 14.616 1.00 50.13 37 GLN F CA 1
ATOM 15625 C C . GLN F 1 37 ? -45.764 -32.428 13.239 1.00 52.04 37 GLN F C 1
ATOM 15626 O O . GLN F 1 37 ? -44.718 -33.072 13.131 1.00 35.24 37 GLN F O 1
ATOM 15632 N N . LEU F 1 38 ? -46.525 -32.066 12.200 1.00 57.23 38 LEU F N 1
ATOM 15633 C CA . LEU F 1 38 ? -46.229 -32.450 10.814 1.00 37.70 38 LEU F CA 1
ATOM 15634 C C . LEU F 1 38 ? -45.439 -31.397 10.052 1.00 44.02 38 LEU F C 1
ATOM 15635 O O . LEU F 1 38 ? -44.757 -31.708 9.077 1.00 47.34 38 LEU F O 1
ATOM 15640 N N . ARG F 1 39 ? -45.544 -30.151 10.495 1.00 34.99 39 ARG F N 1
ATOM 15641 C CA . ARG F 1 39 ? -44.790 -29.055 9.904 1.00 27.55 39 ARG F CA 1
ATOM 15642 C C . ARG F 1 39 ? -43.306 -29.259 10.235 1.00 26.30 39 ARG F C 1
ATOM 15643 O O . ARG F 1 39 ? -42.432 -29.093 9.391 1.00 53.14 39 ARG F O 1
ATOM 15651 N N . CYS F 1 40 ? -43.037 -29.650 11.469 1.00 31.74 40 CYS F N 1
ATOM 15652 C CA . CYS F 1 40 ? -41.696 -30.000 11.911 1.00 28.68 40 CYS F CA 1
ATOM 15653 C C . CYS F 1 40 ? -41.059 -31.077 11.031 1.00 19.15 40 CYS F C 1
ATOM 15654 O O . CYS F 1 40 ? -39.920 -30.941 10.596 1.00 33.67 40 CYS F O 1
ATOM 15657 N N . SER F 1 41 ? -41.795 -32.150 10.776 1.00 40.81 41 SER F N 1
ATOM 15658 C CA . SER F 1 41 ? -41.263 -33.265 10.010 1.00 42.48 41 SER F CA 1
ATOM 15659 C C . SER F 1 41 ? -41.024 -32.910 8.558 1.00 24.91 41 SER F C 1
ATOM 15660 O O . SER F 1 41 ? -40.350 -33.639 7.848 1.00 46.46 41 SER F O 1
ATOM 15663 N N . GLY F 1 42 ? -41.578 -31.789 8.117 1.00 29.28 42 GLY F N 1
ATOM 15664 C CA . GLY F 1 42 ? -41.357 -31.314 6.762 1.00 45.26 42 GLY F CA 1
ATOM 15665 C C . GLY F 1 42 ? -41.961 -32.185 5.672 1.00 45.51 42 GLY F C 1
ATOM 15666 O O . GLY F 1 42 ? -41.485 -32.186 4.538 1.00 30.49 42 GLY F O 1
ATOM 15667 N N . VAL F 1 43 ? -43.017 -32.919 6.009 1.00 44.66 43 VAL F N 1
ATOM 15668 C CA . VAL F 1 43 ? -43.678 -33.799 5.048 1.00 55.07 43 VAL F CA 1
ATOM 15669 C C . VAL F 1 43 ? -45.205 -33.735 5.138 1.00 52.62 43 VAL F C 1
ATOM 15670 O O . VAL F 1 43 ? -45.758 -33.357 6.169 1.00 47.72 43 VAL F O 1
ATOM 15674 N N . SER F 1 44 ? -45.877 -34.114 4.053 1.00 40.70 44 SER F N 1
ATOM 15675 C CA . SER F 1 44 ? -47.317 -34.323 4.075 1.00 24.77 44 SER F CA 1
ATOM 15676 C C . SER F 1 44 ? -47.610 -35.817 3.948 1.00 51.90 44 SER F C 1
ATOM 15677 O O . SER F 1 44 ? -46.696 -36.619 3.755 1.00 28.49 44 SER F O 1
ATOM 15680 N N . PHE F 1 45 ? -48.882 -36.191 4.071 1.00 42.81 45 PHE F N 1
ATOM 15681 C CA . PHE F 1 45 ? -49.263 -37.600 4.059 1.00 55.67 45 PHE F CA 1
ATOM 15682 C C . PHE F 1 45 ? -50.653 -37.795 3.476 1.00 23.53 45 PHE F C 1
ATOM 15683 O O . PHE F 1 45 ? -51.569 -37.078 3.833 1.00 52.22 45 PHE F O 1
ATOM 15691 N N . VAL F 1 46 ? -50.806 -38.765 2.581 1.00 24.40 46 VAL F N 1
ATOM 15692 C CA . VAL F 1 46 ? -52.093 -39.004 1.944 1.00 33.29 46 VAL F CA 1
ATOM 15693 C C . VAL F 1 46 ? -52.378 -40.489 1.824 1.00 30.98 46 VAL F C 1
ATOM 15694 O O . VAL F 1 46 ? -51.455 -41.289 1.683 1.00 34.14 46 VAL F O 1
ATOM 15698 N N . ARG F 1 47 ? -53.655 -40.861 1.902 1.00 35.01 47 ARG F N 1
ATOM 15699 C CA . ARG F 1 47 ? -54.055 -42.256 1.713 1.00 32.08 47 ARG F CA 1
ATOM 15700 C C . ARG F 1 47 ? -55.059 -42.353 0.587 1.00 18.20 47 ARG F C 1
ATOM 15701 O O . ARG F 1 47 ? -56.041 -41.637 0.572 1.00 33.03 47 ARG F O 1
ATOM 15709 N N . TYR F 1 48 ? -54.791 -43.221 -0.376 1.00 36.99 48 TYR F N 1
ATOM 15710 C CA . TYR F 1 48 ? -55.759 -43.520 -1.416 1.00 33.09 48 TYR F CA 1
ATOM 15711 C C . TYR F 1 48 ? -56.540 -44.750 -0.975 1.00 17.11 48 TYR F C 1
ATOM 15712 O O . TYR F 1 48 ? -55.951 -45.734 -0.519 1.00 42.53 48 TYR F O 1
ATOM 15721 N N . ILE F 1 49 ? -57.860 -44.703 -1.104 1.00 59.54 49 ILE F N 1
ATOM 15722 C CA . ILE F 1 49 ? -58.675 -45.891 -0.861 1.00 52.20 49 ILE F CA 1
ATOM 15723 C C . ILE F 1 49 ? -59.504 -46.209 -2.081 1.00 28.41 49 ILE F C 1
ATOM 15724 O O . ILE F 1 49 ? -60.606 -45.692 -2.228 1.00 43.33 49 ILE F O 1
ATOM 15729 N N . ILE F 1 50 ? -58.972 -47.058 -2.954 1.00 31.16 50 ILE F N 1
ATOM 15730 C CA . ILE F 1 50 ? -59.644 -47.390 -4.210 1.00 56.46 50 ILE F CA 1
ATOM 15731 C C . ILE F 1 50 ? -60.518 -48.670 -4.152 1.00 69.08 50 ILE F C 1
ATOM 15732 O O . ILE F 1 50 ? -60.047 -49.750 -3.781 1.00 30.43 50 ILE F O 1
ATOM 15737 N N . GLU F 1 51 ? -61.795 -48.532 -4.513 1.00 37.83 51 GLU F N 1
ATOM 15738 C CA . GLU F 1 51 ? -62.714 -49.663 -4.551 1.00 41.85 51 GLU F CA 1
ATOM 15739 C C . GLU F 1 51 ? -62.471 -50.442 -5.836 1.00 55.89 51 GLU F C 1
ATOM 15740 O O . GLU F 1 51 ? -61.727 -49.993 -6.700 1.00 46.24 51 GLU F O 1
ATOM 15746 N N . SER F 1 52 ? -63.110 -51.596 -5.982 1.00 57.61 52 SER F N 1
ATOM 15747 C CA . SER F 1 52 ? -62.850 -52.421 -7.149 1.00 47.87 52 SER F CA 1
ATOM 15748 C C . SER F 1 52 ? -63.358 -51.791 -8.448 1.00 40.32 52 SER F C 1
ATOM 15749 O O . SER F 1 52 ? -64.390 -51.125 -8.464 1.00 37.90 52 SER F O 1
ATOM 15752 N N . LYS F 1 53 ? -62.615 -52.015 -9.530 1.00 42.16 53 LYS F N 1
ATOM 15753 C CA . LYS F 1 53 ? -62.916 -51.431 -10.838 1.00 69.99 53 LYS F CA 1
ATOM 15754 C C . LYS F 1 53 ? -62.553 -49.947 -10.856 1.00 76.46 53 LYS F C 1
ATOM 15755 O O . LYS F 1 53 ? -62.834 -49.229 -11.822 1.00 55.76 53 LYS F O 1
ATOM 15761 N N . GLY F 1 54 ? -61.936 -49.492 -9.774 1.00 57.63 54 GLY F N 1
ATOM 15762 C CA . GLY F 1 54 ? -61.591 -48.093 -9.629 1.00 39.49 54 GLY F CA 1
ATOM 15763 C C . GLY F 1 54 ? -60.158 -47.772 -10.005 1.00 43.00 54 GLY F C 1
ATOM 15764 O O . GLY F 1 54 ? -59.220 -48.503 -9.669 1.00 26.81 54 GLY F O 1
ATOM 15765 N N . LEU F 1 55 ? -60.004 -46.642 -10.688 1.00 43.33 55 LEU F N 1
ATOM 15766 C CA . LEU F 1 55 ? -58.735 -46.212 -11.256 1.00 45.39 55 LEU F CA 1
ATOM 15767 C C . LEU F 1 55 ? -58.373 -44.818 -10.751 1.00 42.39 55 LEU F C 1
ATOM 15768 O O . LEU F 1 55 ? -59.125 -43.871 -10.964 1.00 37.12 55 LEU F O 1
ATOM 15773 N N . TYR F 1 56 ? -57.234 -44.695 -10.071 1.00 40.53 56 TYR F N 1
ATOM 15774 C CA . TYR F 1 56 ? -56.730 -43.388 -9.668 1.00 39.27 56 TYR F CA 1
ATOM 15775 C C . TYR F 1 56 ? -56.063 -42.759 -10.879 1.00 44.25 56 TYR F C 1
ATOM 15776 O O . TYR F 1 56 ? -55.009 -43.220 -11.302 1.00 61.98 56 TYR F O 1
ATOM 15785 N N . LEU F 1 57 ? -56.675 -41.720 -11.445 1.00 52.02 57 LEU F N 1
ATOM 15786 C CA . LEU F 1 57 ? -56.193 -41.141 -12.704 1.00 36.40 57 LEU F CA 1
ATOM 15787 C C . LEU F 1 57 ? -54.848 -40.454 -12.524 1.00 39.55 57 LEU F C 1
ATOM 15788 O O . LEU F 1 57 ? -54.574 -39.898 -11.460 1.00 43.28 57 LEU F O 1
ATOM 15793 N N . PRO F 1 58 ? -54.009 -40.491 -13.572 1.00 52.53 58 PRO F N 1
ATOM 15794 C CA . PRO F 1 58 ? -52.633 -39.984 -13.619 1.00 33.95 58 PRO F CA 1
ATOM 15795 C C . PRO F 1 58 ? -52.438 -38.621 -12.964 1.00 53.46 58 PRO F C 1
ATOM 15796 O O . PRO F 1 58 ? -53.043 -37.618 -13.381 1.00 42.49 58 PRO F O 1
ATOM 15800 N N . SER F 1 59 ? -51.569 -38.587 -11.960 1.00 17.94 59 SER F N 1
ATOM 15801 C CA . SER F 1 59 ? -51.142 -37.328 -11.365 1.00 21.45 59 SER F CA 1
ATOM 15802 C C . SER F 1 59 ? -49.616 -37.240 -11.370 1.00 45.75 59 SER F C 1
ATOM 15803 O O . SER F 1 59 ? -48.920 -38.248 -11.536 1.00 39.83 59 SER F O 1
ATOM 15806 N N . PHE F 1 60 ? -49.091 -36.033 -11.196 1.00 32.50 60 PHE F N 1
ATOM 15807 C CA . PHE F 1 60 ? -47.680 -35.898 -10.877 1.00 44.10 60 PHE F CA 1
ATOM 15808 C C . PHE F 1 60 ? -47.434 -34.849 -9.797 1.00 35.17 60 PHE F C 1
ATOM 15809 O O . PHE F 1 60 ? -48.296 -34.018 -9.513 1.00 32.56 60 PHE F O 1
ATOM 15817 N N . PHE F 1 61 ? -46.252 -34.892 -9.200 1.00 27.66 61 PHE F N 1
ATOM 15818 C CA . PHE F 1 61 ? -45.985 -34.080 -8.024 1.00 38.17 61 PHE F CA 1
ATOM 15819 C C . PHE F 1 61 ? -44.756 -33.186 -8.121 1.00 42.88 61 PHE F C 1
ATOM 15820 O O . PHE F 1 61 ? -43.880 -33.391 -8.969 1.00 37.53 61 PHE F O 1
ATOM 15828 N N . SER F 1 62 ? -44.717 -32.190 -7.236 1.00 38.69 62 SER F N 1
ATOM 15829 C CA . SER F 1 62 ? -43.636 -31.211 -7.180 1.00 36.82 62 SER F CA 1
ATOM 15830 C C . SER F 1 62 ? -42.632 -31.605 -6.100 1.00 38.67 62 SER F C 1
ATOM 15831 O O . SER F 1 62 ? -41.572 -31.009 -5.970 1.00 37.89 62 SER F O 1
ATOM 15834 N N . THR F 1 63 ? -42.987 -32.618 -5.325 1.00 46.56 63 THR F N 1
ATOM 15835 C CA . THR F 1 63 ? -42.146 -33.116 -4.253 1.00 26.37 63 THR F CA 1
ATOM 15836 C C . THR F 1 63 ? -41.883 -34.576 -4.526 1.00 28.44 63 THR F C 1
ATOM 15837 O O . THR F 1 63 ? -42.640 -35.211 -5.263 1.00 35.51 63 THR F O 1
ATOM 15841 N N . ALA F 1 64 ? -40.820 -35.119 -3.948 1.00 34.04 64 ALA F N 1
ATOM 15842 C CA . ALA F 1 64 ? -40.609 -36.557 -4.051 1.00 36.30 64 ALA F CA 1
ATOM 15843 C C . ALA F 1 64 ? -41.755 -37.277 -3.347 1.00 25.01 64 ALA F C 1
ATOM 15844 O O . ALA F 1 64 ? -42.425 -36.707 -2.495 1.00 26.35 64 ALA F O 1
ATOM 15846 N N . LYS F 1 65 ? -41.982 -38.524 -3.727 1.00 37.68 65 LYS F N 1
ATOM 15847 C CA . LYS F 1 65 ? -43.082 -39.311 -3.199 1.00 24.06 65 LYS F CA 1
ATOM 15848 C C . LYS F 1 65 ? -42.559 -40.707 -2.876 1.00 21.23 65 LYS F C 1
ATOM 15849 O O . LYS F 1 65 ? -41.708 -41.241 -3.580 1.00 39.92 65 LYS F O 1
ATOM 15855 N N . LEU F 1 66 ? -43.048 -41.286 -1.788 1.00 44.30 66 LEU F N 1
ATOM 15856 C CA . LEU F 1 66 ? -42.732 -42.666 -1.444 1.00 49.42 66 LEU F CA 1
ATOM 15857 C C . LEU F 1 66 ? -44.027 -43.339 -1.007 1.00 26.34 66 LEU F C 1
ATOM 15858 O O . LEU F 1 66 ? -44.521 -43.076 0.078 1.00 46.41 66 LEU F O 1
ATOM 15863 N N . SER F 1 67 ? -44.581 -44.185 -1.869 1.00 64.21 67 SER F N 1
ATOM 15864 C CA . SER F 1 67 ? -45.874 -44.827 -1.629 1.00 38.40 67 SER F CA 1
ATOM 15865 C C . SER F 1 67 ? -45.684 -46.215 -1.025 1.00 35.50 67 SER F C 1
ATOM 15866 O O . SER F 1 67 ? -44.628 -46.819 -1.178 1.00 47.74 67 SER F O 1
ATOM 15869 N N . PHE F 1 68 ? -46.710 -46.710 -0.337 1.00 64.03 68 PHE F N 1
ATOM 15870 C CA . PHE F 1 68 ? -46.718 -48.063 0.224 1.00 21.35 68 PHE F CA 1
ATOM 15871 C C . PHE F 1 68 ? -48.110 -48.656 0.096 1.00 50.59 68 PHE F C 1
ATOM 15872 O O . PHE F 1 68 ? -49.110 -48.018 0.460 1.00 33.92 68 PHE F O 1
ATOM 15880 N N . VAL F 1 69 ? -48.181 -49.870 -0.437 1.00 34.41 69 VAL F N 1
ATOM 15881 C CA . VAL F 1 69 ? -49.467 -50.536 -0.604 1.00 44.86 69 VAL F CA 1
ATOM 15882 C C . VAL F 1 69 ? -49.757 -51.296 0.678 1.00 59.77 69 VAL F C 1
ATOM 15883 O O . VAL F 1 69 ? -49.129 -52.315 0.959 1.00 40.25 69 VAL F O 1
ATOM 15887 N N . ALA F 1 70 ? -50.692 -50.778 1.470 1.00 60.47 70 ALA F N 1
ATOM 15888 C CA . ALA F 1 70 ? -50.890 -51.269 2.828 1.00 37.34 70 ALA F CA 1
ATOM 15889 C C . ALA F 1 70 ? -51.914 -52.376 2.861 1.00 58.00 70 ALA F C 1
ATOM 15890 O O . ALA F 1 70 ? -52.137 -52.987 3.911 1.00 65.41 70 ALA F O 1
ATOM 15892 N N . LYS F 1 71 ? -52.539 -52.612 1.707 1.00 56.28 71 LYS F N 1
ATOM 15893 C CA . LYS F 1 71 ? -53.479 -53.719 1.523 1.00 78.40 71 LYS F CA 1
ATOM 15894 C C . LYS F 1 71 ? -54.203 -53.662 0.185 1.00 51.25 71 LYS F C 1
ATOM 15895 O O . LYS F 1 71 ? -54.517 -52.589 -0.332 1.00 37.97 71 LYS F O 1
ATOM 15901 N N . GLY F 1 72 ? -54.474 -54.834 -0.367 1.00 35.01 72 GLY F N 1
ATOM 15902 C CA . GLY F 1 72 ? -55.142 -54.909 -1.641 1.00 21.34 72 GLY F CA 1
ATOM 15903 C C . GLY F 1 72 ? -54.128 -55.223 -2.703 1.00 40.85 72 GLY F C 1
ATOM 15904 O O . GLY F 1 72 ? -52.958 -55.488 -2.404 1.00 30.84 72 GLY F O 1
ATOM 15905 N N . GLU F 1 73 ? -54.580 -55.164 -3.949 1.00 32.35 73 GLU F N 1
ATOM 15906 C CA . GLU F 1 73 ? -53.811 -55.640 -5.087 1.00 57.52 73 GLU F CA 1
ATOM 15907 C C . GLU F 1 73 ? -54.172 -54.774 -6.286 1.00 24.74 73 GLU F C 1
ATOM 15908 O O . GLU F 1 73 ? -55.268 -54.242 -6.353 1.00 43.71 73 GLU F O 1
ATOM 15914 N N . GLY F 1 74 ? -53.268 -54.632 -7.243 1.00 44.81 74 GLY F N 1
ATOM 15915 C CA . GLY F 1 74 ? -53.646 -53.982 -8.482 1.00 38.73 74 GLY F CA 1
ATOM 15916 C C . GLY F 1 74 ? -52.563 -53.746 -9.518 1.00 37.61 74 GLY F C 1
ATOM 15917 O O . GLY F 1 74 ? -51.498 -54.356 -9.499 1.00 44.64 74 GLY F O 1
ATOM 15918 N N . LEU F 1 75 ? -52.870 -52.849 -10.444 1.00 47.41 75 LEU F N 1
ATOM 15919 C CA . LEU F 1 75 ? -51.932 -52.415 -11.453 1.00 53.49 75 LEU F CA 1
ATOM 15920 C C . LEU F 1 75 ? -51.526 -50.982 -11.135 1.00 57.38 75 LEU F C 1
ATOM 15921 O O . LEU F 1 75 ? -52.317 -50.219 -10.579 1.00 38.76 75 LEU F O 1
ATOM 15926 N N . MET F 1 76 ? -50.285 -50.633 -11.468 1.00 55.31 76 MET F N 1
ATOM 15927 C CA . MET F 1 76 ? -49.811 -49.253 -11.402 1.00 17.90 76 MET F CA 1
ATOM 15928 C C . MET F 1 76 ? -49.015 -48.912 -12.654 1.00 37.38 76 MET F C 1
ATOM 15929 O O . MET F 1 76 ? -48.461 -49.788 -13.304 1.00 33.77 76 MET F O 1
ATOM 15934 N N . GLY F 1 77 ? -48.964 -47.635 -12.997 1.00 27.75 77 GLY F N 1
ATOM 15935 C CA . GLY F 1 77 ? -48.187 -47.221 -14.140 1.00 29.58 77 GLY F CA 1
ATOM 15936 C C . GLY F 1 77 ? -47.453 -45.921 -13.899 1.00 54.51 77 GLY F C 1
ATOM 15937 O O . GLY F 1 77 ? -48.070 -44.901 -13.592 1.00 35.27 77 GLY F O 1
ATOM 15938 N N . ARG F 1 78 ? -46.129 -45.966 -14.016 1.00 51.17 78 ARG F N 1
ATOM 15939 C CA . ARG F 1 78 ? -45.320 -44.758 -14.078 1.00 21.57 78 ARG F CA 1
ATOM 15940 C C . ARG F 1 78 ? -45.072 -44.409 -15.538 1.00 57.96 78 ARG F C 1
ATOM 15941 O O . ARG F 1 78 ? -44.948 -45.290 -16.394 1.00 60.13 78 ARG F O 1
ATOM 15949 N N . VAL F 1 79 ? -45.013 -43.113 -15.815 1.00 62.24 79 VAL F N 1
ATOM 15950 C CA . VAL F 1 79 ? -44.625 -42.612 -17.121 1.00 39.55 79 VAL F CA 1
ATOM 15951 C C . VAL F 1 79 ? -43.569 -41.538 -16.899 1.00 49.45 79 VAL F C 1
ATOM 15952 O O . VAL F 1 79 ? -43.841 -40.515 -16.270 1.00 79.22 79 VAL F O 1
ATOM 15956 N N . VAL F 1 80 ? -42.364 -41.776 -17.401 1.00 38.83 80 VAL F N 1
ATOM 15957 C CA . VAL F 1 80 ? -41.271 -40.819 -17.248 1.00 92.02 80 VAL F CA 1
ATOM 15958 C C . VAL F 1 80 ? -41.076 -39.927 -18.484 1.00 119.47 80 VAL F C 1
ATOM 15959 O O . VAL F 1 80 ? -41.663 -40.179 -19.540 1.00 93.06 80 VAL F O 1
ATOM 15963 N N . PRO F 1 81 ? -40.253 -38.870 -18.344 1.00 108.40 81 PRO F N 1
ATOM 15964 C CA . PRO F 1 81 ? -39.889 -37.974 -19.452 1.00 112.78 81 PRO F CA 1
ATOM 15965 C C . PRO F 1 81 ? -39.037 -38.668 -20.520 1.00 149.41 81 PRO F C 1
ATOM 15966 O O . PRO F 1 81 ? -37.859 -38.962 -20.276 1.00 109.61 81 PRO F O 1
ATOM 15970 N N . GLY F 1 82 ? -39.630 -38.912 -21.689 1.00 140.94 82 GLY F N 1
ATOM 15971 C CA . GLY F 1 82 ? -38.949 -39.587 -22.783 1.00 100.47 82 GLY F CA 1
ATOM 15972 C C . GLY F 1 82 ? -38.519 -40.998 -22.424 1.00 101.04 82 GLY F C 1
ATOM 15973 O O . GLY F 1 82 ? -37.612 -41.193 -21.613 1.00 87.41 82 GLY F O 1
ATOM 15974 N N . CYS F 1 83 ? -39.167 -41.992 -23.025 1.00 84.63 83 CYS F N 1
ATOM 15975 C CA . CYS F 1 83 ? -38.845 -43.383 -22.715 1.00 106.29 83 CYS F CA 1
ATOM 15976 C C . CYS F 1 83 ? -39.355 -44.405 -23.712 1.00 119.70 83 CYS F C 1
ATOM 15977 O O . CYS F 1 83 ? -40.338 -44.175 -24.417 1.00 90.58 83 CYS F O 1
ATOM 15980 N N . ALA F 1 84 ? -38.666 -45.543 -23.734 1.00 135.79 84 ALA F N 1
ATOM 15981 C CA . ALA F 1 84 ? -39.001 -46.659 -24.603 1.00 146.69 84 ALA F CA 1
ATOM 15982 C C . ALA F 1 84 ? -40.374 -47.224 -24.241 1.00 156.73 84 ALA F C 1
ATOM 15983 O O . ALA F 1 84 ? -40.982 -46.806 -23.251 1.00 130.55 84 ALA F O 1
ATOM 15985 N N . GLU F 1 85 ? -40.858 -48.166 -25.048 1.00 138.44 85 GLU F N 1
ATOM 15986 C CA . GLU F 1 85 ? -42.167 -48.782 -24.821 1.00 141.88 85 GLU F CA 1
ATOM 15987 C C . GLU F 1 85 ? -42.083 -50.236 -24.343 1.00 150.41 85 GLU F C 1
ATOM 15988 O O . GLU F 1 85 ? -41.556 -51.109 -25.038 1.00 111.35 85 GLU F O 1
ATOM 15994 N N . THR F 1 86 ? -42.624 -50.474 -23.149 1.00 154.73 86 THR F N 1
ATOM 15995 C CA . THR F 1 86 ? -42.581 -51.780 -22.492 1.00 168.31 86 THR F CA 1
ATOM 15996 C C . THR F 1 86 ? -43.659 -52.741 -23.013 1.00 156.95 86 THR F C 1
ATOM 15997 O O . THR F 1 86 ? -43.404 -53.554 -23.911 1.00 107.91 86 THR F O 1
ATOM 16001 N N . PHE F 1 87 ? -44.859 -52.643 -22.446 1.00 124.40 87 PHE F N 1
ATOM 16002 C CA . PHE F 1 87 ? -45.956 -53.533 -22.817 1.00 132.71 87 PHE F CA 1
ATOM 16003 C C . PHE F 1 87 ? -46.657 -53.156 -24.124 1.00 149.24 87 PHE F C 1
ATOM 16004 O O . PHE F 1 87 ? -46.388 -52.105 -24.725 1.00 70.32 87 PHE F O 1
ATOM 16012 N N . GLN F 1 88 ? -47.567 -54.034 -24.538 1.00 133.92 88 GLN F N 1
ATOM 16013 C CA . GLN F 1 88 ? -48.325 -53.885 -25.773 1.00 95.08 88 GLN F CA 1
ATOM 16014 C C . GLN F 1 88 ? -49.731 -54.399 -25.491 1.00 114.16 88 GLN F C 1
ATOM 16015 O O . GLN F 1 88 ? -49.936 -55.109 -24.505 1.00 134.15 88 GLN F O 1
ATOM 16021 N N . ASP F 1 89 ? -50.697 -54.055 -26.341 1.00 117.90 89 ASP F N 1
ATOM 16022 C CA . ASP F 1 89 ? -52.093 -54.415 -26.067 1.00 121.42 89 ASP F CA 1
ATOM 16023 C C . ASP F 1 89 ? -52.915 -54.941 -27.246 1.00 119.58 89 ASP F C 1
ATOM 16024 O O . ASP F 1 89 ? -53.628 -54.191 -27.919 1.00 71.54 89 ASP F O 1
ATOM 16029 N N . SER F 1 90 ? -52.819 -56.246 -27.466 1.00 137.27 90 SER F N 1
ATOM 16030 C CA . SER F 1 90 ? -53.648 -56.929 -28.443 1.00 112.06 90 SER F CA 1
ATOM 16031 C C . SER F 1 90 ? -54.668 -57.802 -27.714 1.00 129.87 90 SER F C 1
ATOM 16032 O O . SER F 1 90 ? -55.456 -57.290 -26.915 1.00 99.22 90 SER F O 1
ATOM 16035 N N . SER F 1 91 ? -54.643 -59.110 -27.978 1.00 146.90 91 SER F N 1
ATOM 16036 C CA . SER F 1 91 ? -55.568 -60.060 -27.345 1.00 153.74 91 SER F CA 1
ATOM 16037 C C . SER F 1 91 ? -55.052 -61.514 -27.343 1.00 132.31 91 SER F C 1
ATOM 16038 O O . SER F 1 91 ? -55.689 -62.398 -27.921 1.00 106.52 91 SER F O 1
ATOM 16041 N N . VAL F 1 92 ? -53.926 -61.761 -26.673 1.00 99.67 92 VAL F N 1
ATOM 16042 C CA . VAL F 1 92 ? -53.294 -63.089 -26.657 1.00 126.22 92 VAL F CA 1
ATOM 16043 C C . VAL F 1 92 ? -53.591 -63.916 -27.911 1.00 116.76 92 VAL F C 1
ATOM 16044 O O . VAL F 1 92 ? -52.704 -64.562 -28.474 1.00 105.71 92 VAL F O 1
ATOM 16048 N N . GLY F 1 138 ? -52.431 -56.773 -36.567 1.00 102.45 138 GLY F N 1
ATOM 16049 C CA . GLY F 1 138 ? -53.467 -55.763 -36.433 1.00 119.01 138 GLY F CA 1
ATOM 16050 C C . GLY F 1 138 ? -53.035 -54.586 -35.577 1.00 138.53 138 GLY F C 1
ATOM 16051 O O . GLY F 1 138 ? -51.893 -54.539 -35.116 1.00 127.47 138 GLY F O 1
ATOM 16052 N N . PHE F 1 139 ? -53.949 -53.637 -35.362 1.00 138.78 139 PHE F N 1
ATOM 16053 C CA . PHE F 1 139 ? -53.657 -52.437 -34.570 1.00 148.61 139 PHE F CA 1
ATOM 16054 C C . PHE F 1 139 ? -53.748 -52.666 -33.055 1.00 161.01 139 PHE F C 1
ATOM 16055 O O . PHE F 1 139 ? -54.803 -53.039 -32.531 1.00 144.60 139 PHE F O 1
ATOM 16063 N N . ARG F 1 140 ? -52.641 -52.425 -32.355 1.00 140.65 140 ARG F N 1
ATOM 16064 C CA . ARG F 1 140 ? -52.634 -52.505 -30.896 1.00 93.29 140 ARG F CA 1
ATOM 16065 C C . ARG F 1 140 ? -52.151 -51.222 -30.229 1.00 81.40 140 ARG F C 1
ATOM 16066 O O . ARG F 1 140 ? -52.068 -50.163 -30.851 1.00 80.74 140 ARG F O 1
ATOM 16074 N N . ASP F 1 141 ? -51.829 -51.335 -28.950 1.00 99.90 141 ASP F N 1
ATOM 16075 C CA . ASP F 1 141 ? -51.542 -50.172 -28.128 1.00 63.16 141 ASP F CA 1
ATOM 16076 C C . ASP F 1 141 ? -50.192 -50.302 -27.449 1.00 63.95 141 ASP F C 1
ATOM 16077 O O . ASP F 1 141 ? -49.924 -51.288 -26.764 1.00 78.94 141 ASP F O 1
ATOM 16082 N N . MET F 1 142 ? -49.338 -49.307 -27.644 1.00 51.92 142 MET F N 1
ATOM 16083 C CA . MET F 1 142 ? -48.049 -49.292 -26.977 1.00 74.31 142 MET F CA 1
ATOM 16084 C C . MET F 1 142 ? -48.006 -48.194 -25.921 1.00 61.08 142 MET F C 1
ATOM 16085 O O . MET F 1 142 ? -48.436 -47.069 -26.156 1.00 59.65 142 MET F O 1
ATOM 16090 N N . HIS F 1 143 ? -47.494 -48.546 -24.748 1.00 76.92 143 HIS F N 1
ATOM 16091 C CA . HIS F 1 143 ? -47.449 -47.648 -23.602 1.00 67.66 143 HIS F CA 1
ATOM 16092 C C . HIS F 1 143 ? -46.397 -48.170 -22.628 1.00 53.21 143 HIS F C 1
ATOM 16093 O O . HIS F 1 143 ? -45.998 -49.329 -22.711 1.00 123.52 143 HIS F O 1
ATOM 16100 N N . GLN F 1 144 ? -45.944 -47.322 -21.712 1.00 64.82 144 GLN F N 1
ATOM 16101 C CA . GLN F 1 144 ? -44.874 -47.697 -20.789 1.00 88.35 144 GLN F CA 1
ATOM 16102 C C . GLN F 1 144 ? -45.234 -48.907 -19.931 1.00 80.44 144 GLN F C 1
ATOM 16103 O O . GLN F 1 144 ? -46.353 -49.415 -19.991 1.00 57.49 144 GLN F O 1
ATOM 16109 N N . LYS F 1 145 ? -44.276 -49.365 -19.133 1.00 99.52 145 LYS F N 1
ATOM 16110 C CA . LYS F 1 145 ? -44.492 -50.529 -18.282 1.00 92.84 145 LYS F CA 1
ATOM 16111 C C . LYS F 1 145 ? -45.706 -50.370 -17.370 1.00 84.07 145 LYS F C 1
ATOM 16112 O O . LYS F 1 145 ? -45.978 -49.291 -16.831 1.00 73.08 145 LYS F O 1
ATOM 16118 N N . VAL F 1 146 ? -46.437 -51.464 -17.223 1.00 59.19 146 VAL F N 1
ATOM 16119 C CA . VAL F 1 146 ? -47.561 -51.531 -16.316 1.00 44.23 146 VAL F CA 1
ATOM 16120 C C . VAL F 1 146 ? -47.286 -52.648 -15.344 1.00 44.26 146 VAL F C 1
ATOM 16121 O O . VAL F 1 146 ? -47.394 -53.820 -15.693 1.00 84.85 146 VAL F O 1
ATOM 16125 N N . GLU F 1 147 ? -46.921 -52.285 -14.123 1.00 28.94 147 GLU F N 1
ATOM 16126 C CA . GLU F 1 147 ? -46.551 -53.268 -13.123 1.00 44.19 147 GLU F CA 1
ATOM 16127 C C . GLU F 1 147 ? -47.777 -53.797 -12.377 1.00 74.16 147 GLU F C 1
ATOM 16128 O O . GLU F 1 147 ? -48.834 -53.158 -12.359 1.00 52.87 147 GLU F O 1
ATOM 16134 N N . HIS F 1 148 ? -47.645 -54.978 -11.783 1.00 53.76 148 HIS F N 1
ATOM 16135 C CA . HIS F 1 148 ? -48.635 -55.429 -10.820 1.00 30.07 148 HIS F CA 1
ATOM 16136 C C . HIS F 1 148 ? -48.093 -55.105 -9.440 1.00 34.59 148 HIS F C 1
ATOM 16137 O O . HIS F 1 148 ? -46.887 -55.175 -9.204 1.00 39.89 148 HIS F O 1
ATOM 16144 N N . ILE F 1 149 ? -48.987 -54.727 -8.539 1.00 35.49 149 ILE F N 1
ATOM 16145 C CA . ILE F 1 149 ? -48.600 -54.352 -7.190 1.00 40.39 149 ILE F CA 1
ATOM 16146 C C . ILE F 1 149 ? -49.449 -55.112 -6.188 1.00 60.12 149 ILE F C 1
ATOM 16147 O O . ILE F 1 149 ? -50.656 -55.290 -6.376 1.00 33.15 149 ILE F O 1
ATOM 16152 N N . ARG F 1 150 ? -48.801 -55.578 -5.132 1.00 36.84 150 ARG F N 1
ATOM 16153 C CA . ARG F 1 150 ? -49.476 -56.348 -4.108 1.00 50.73 150 ARG F CA 1
ATOM 16154 C C . ARG F 1 150 ? -49.063 -55.732 -2.802 1.00 48.18 150 ARG F C 1
ATOM 16155 O O . ARG F 1 150 ? -48.220 -54.843 -2.784 1.00 43.86 150 ARG F O 1
ATOM 16163 N N . THR F 1 151 ? -49.638 -56.204 -1.706 1.00 38.30 151 THR F N 1
ATOM 16164 C CA . THR F 1 151 ? -49.322 -55.618 -0.415 1.00 41.06 151 THR F CA 1
ATOM 16165 C C . THR F 1 151 ? -47.834 -55.720 -0.082 1.00 28.37 151 THR F C 1
ATOM 16166 O O . THR F 1 151 ? -47.175 -56.713 -0.388 1.00 49.54 151 THR F O 1
ATOM 16170 N N . GLY F 1 152 ? -47.309 -54.663 0.522 1.00 29.49 152 GLY F N 1
ATOM 16171 C CA . GLY F 1 152 ? -45.929 -54.641 0.950 1.00 29.74 152 GLY F CA 1
ATOM 16172 C C . GLY F 1 152 ? -45.070 -53.844 -0.002 1.00 39.38 152 GLY F C 1
ATOM 16173 O O . GLY F 1 152 ? -44.005 -53.357 0.370 1.00 56.75 152 GLY F O 1
ATOM 16174 N N . ASP F 1 153 ? -45.531 -53.715 -1.241 1.00 45.34 153 ASP F N 1
ATOM 16175 C CA . ASP F 1 153 ? -44.775 -52.985 -2.247 1.00 24.31 153 ASP F CA 1
ATOM 16176 C C . ASP F 1 153 ? -44.489 -51.561 -1.795 1.00 38.61 153 ASP F C 1
ATOM 16177 O O . ASP F 1 153 ? -45.308 -50.915 -1.135 1.00 35.45 153 ASP F O 1
ATOM 16182 N N . THR F 1 154 ? -43.300 -51.097 -2.153 1.00 52.66 154 THR F N 1
ATOM 16183 C CA . THR F 1 154 ? -42.845 -49.765 -1.832 1.00 36.21 154 THR F CA 1
ATOM 16184 C C . THR F 1 154 ? -42.386 -49.118 -3.133 1.00 45.65 154 THR F C 1
ATOM 16185 O O . THR F 1 154 ? -41.536 -49.659 -3.828 1.00 53.73 154 THR F O 1
ATOM 16189 N N . ILE F 1 155 ? -42.978 -47.974 -3.468 1.00 52.65 155 ILE F N 1
ATOM 16190 C CA . ILE F 1 155 ? -42.763 -47.331 -4.758 1.00 26.41 155 ILE F CA 1
ATOM 16191 C C . ILE F 1 155 ? -42.133 -45.952 -4.618 1.00 39.78 155 ILE F C 1
ATOM 16192 O O . ILE F 1 155 ? -42.595 -45.135 -3.828 1.00 61.42 155 ILE F O 1
ATOM 16197 N N . ALA F 1 156 ? -41.095 -45.686 -5.408 1.00 45.12 156 ALA F N 1
ATOM 16198 C CA . ALA F 1 156 ? -40.483 -44.360 -5.449 1.00 22.76 156 ALA F CA 1
ATOM 16199 C C . ALA F 1 156 ? -40.994 -43.524 -6.622 1.00 52.07 156 ALA F C 1
ATOM 16200 O O . ALA F 1 156 ? -41.275 -44.055 -7.702 1.00 47.43 156 ALA F O 1
ATOM 16202 N N . THR F 1 157 ? -41.109 -42.216 -6.393 1.00 35.88 157 THR F N 1
ATOM 16203 C CA . THR F 1 157 ? -41.519 -41.271 -7.427 1.00 38.85 157 THR F CA 1
ATOM 16204 C C . THR F 1 157 ? -40.724 -39.960 -7.393 1.00 46.22 157 THR F C 1
ATOM 16205 O O . THR F 1 157 ? -40.830 -39.183 -6.448 1.00 66.18 157 THR F O 1
ATOM 16209 N N . HIS F 1 158 ? -39.909 -39.745 -8.426 1.00 44.55 158 HIS F N 1
ATOM 16210 C CA . HIS F 1 158 ? -39.230 -38.473 -8.670 1.00 31.38 158 HIS F CA 1
ATOM 16211 C C . HIS F 1 158 ? -40.293 -37.418 -8.925 1.00 30.61 158 HIS F C 1
ATOM 16212 O O . HIS F 1 158 ? -41.303 -37.717 -9.556 1.00 44.35 158 HIS F O 1
ATOM 16219 N N . PRO F 1 159 ? -40.064 -36.170 -8.486 1.00 21.50 159 PRO F N 1
ATOM 16220 C CA . PRO F 1 159 ? -41.000 -35.124 -8.916 1.00 26.81 159 PRO F CA 1
ATOM 16221 C C . PRO F 1 159 ? -41.186 -35.178 -10.438 1.00 59.74 159 PRO F C 1
ATOM 16222 O O . PRO F 1 159 ? -40.241 -35.523 -11.153 1.00 44.56 159 PRO F O 1
ATOM 16226 N N . GLY F 1 160 ? -42.382 -34.855 -10.925 1.00 45.79 160 GLY F N 1
ATOM 16227 C CA . GLY F 1 160 ? -42.612 -34.762 -12.356 1.00 31.04 160 GLY F CA 1
ATOM 16228 C C . GLY F 1 160 ? -42.990 -36.071 -13.016 1.00 36.56 160 GLY F C 1
ATOM 16229 O O . GLY F 1 160 ? -43.502 -36.082 -14.134 1.00 60.14 160 GLY F O 1
ATOM 16230 N N . VAL F 1 161 ? -42.726 -37.180 -12.339 1.00 30.99 161 VAL F N 1
ATOM 16231 C CA . VAL F 1 161 ? -43.190 -38.486 -12.804 1.00 24.57 161 VAL F CA 1
ATOM 16232 C C . VAL F 1 161 ? -44.690 -38.654 -12.555 1.00 32.09 161 VAL F C 1
ATOM 16233 O O . VAL F 1 161 ? -45.179 -38.403 -11.448 1.00 58.28 161 VAL F O 1
ATOM 16237 N N . ALA F 1 162 ? -45.428 -39.087 -13.568 1.00 20.15 162 ALA F N 1
ATOM 16238 C CA . ALA F 1 162 ? -46.864 -39.309 -13.391 1.00 28.37 162 ALA F CA 1
ATOM 16239 C C . ALA F 1 162 ? -47.159 -40.762 -13.063 1.00 20.26 162 ALA F C 1
ATOM 16240 O O . ALA F 1 162 ? -46.526 -41.660 -13.607 1.00 32.19 162 ALA F O 1
ATOM 16242 N N . GLN F 1 163 ? -48.122 -40.991 -12.175 1.00 36.77 163 GLN F N 1
ATOM 16243 C CA . GLN F 1 163 ? -48.531 -42.349 -11.797 1.00 17.26 163 GLN F CA 1
ATOM 16244 C C . GLN F 1 163 ? -50.040 -42.523 -11.751 1.00 32.88 163 GLN F C 1
ATOM 16245 O O . GLN F 1 163 ? -50.787 -41.562 -11.541 1.00 18.54 163 GLN F O 1
ATOM 16251 N N . TRP F 1 164 ? -50.477 -43.764 -11.939 1.00 17.10 164 TRP F N 1
ATOM 16252 C CA . TRP F 1 164 ? -51.899 -44.098 -11.883 1.00 34.03 164 TRP F CA 1
ATOM 16253 C C . TRP F 1 164 ? -52.106 -45.514 -11.327 1.00 45.10 164 TRP F C 1
ATOM 16254 O O . TRP F 1 164 ? -51.280 -46.405 -11.544 1.00 31.18 164 TRP F O 1
ATOM 16265 N N . PHE F 1 165 ? -53.210 -45.703 -10.606 1.00 38.48 165 PHE F N 1
ATOM 16266 C CA . PHE F 1 165 ? -53.480 -46.950 -9.899 1.00 24.98 165 PHE F CA 1
ATOM 16267 C C . PHE F 1 165 ? -54.867 -47.490 -10.225 1.00 52.92 165 PHE F C 1
ATOM 16268 O O . PHE F 1 165 ? -55.844 -46.739 -10.233 1.00 34.13 165 PHE F O 1
ATOM 16276 N N . TYR F 1 166 ? -54.943 -48.796 -10.480 1.00 37.69 166 TYR F N 1
ATOM 16277 C CA . TYR F 1 166 ? -56.198 -49.448 -10.829 1.00 21.73 166 TYR F CA 1
ATOM 16278 C C . TYR F 1 166 ? -56.400 -50.658 -9.956 1.00 33.15 166 TYR F C 1
ATOM 16279 O O . TYR F 1 166 ? -55.543 -51.527 -9.893 1.00 39.54 166 TYR F O 1
ATOM 16288 N N . ASN F 1 167 ? -57.545 -50.721 -9.291 1.00 53.69 167 ASN F N 1
ATOM 16289 C CA . ASN F 1 167 ? -57.874 -51.894 -8.504 1.00 54.11 167 ASN F CA 1
ATOM 16290 C C . ASN F 1 167 ? -58.546 -52.973 -9.342 1.00 43.49 167 ASN F C 1
ATOM 16291 O O . ASN F 1 167 ? -59.752 -52.931 -9.566 1.00 41.58 167 ASN F O 1
ATOM 16296 N N . ASP F 1 168 ? -57.748 -53.928 -9.810 1.00 48.05 168 ASP F N 1
ATOM 16297 C CA . ASP F 1 168 ? -58.254 -55.080 -10.545 1.00 56.79 168 ASP F CA 1
ATOM 16298 C C . ASP F 1 168 ? -58.792 -56.107 -9.568 1.00 51.44 168 ASP F C 1
ATOM 16299 O O . ASP F 1 168 ? -59.316 -57.146 -9.968 1.00 61.16 168 ASP F O 1
ATOM 16304 N N . GLY F 1 169 ? -58.655 -55.807 -8.282 1.00 48.05 169 GLY F N 1
ATOM 16305 C CA . GLY F 1 169 ? -58.914 -56.780 -7.241 1.00 55.57 169 GLY F CA 1
ATOM 16306 C C . GLY F 1 169 ? -60.290 -56.751 -6.602 1.00 65.16 169 GLY F C 1
ATOM 16307 O O . GLY F 1 169 ? -61.164 -55.968 -6.970 1.00 30.57 169 GLY F O 1
ATOM 16308 N N . ASN F 1 170 ? -60.462 -57.626 -5.619 1.00 73.19 170 ASN F N 1
ATOM 16309 C CA . ASN F 1 170 ? -61.730 -57.808 -4.940 1.00 70.11 170 ASN F CA 1
ATOM 16310 C C . ASN F 1 170 ? -61.863 -56.822 -3.794 1.00 63.52 170 ASN F C 1
ATOM 16311 O O . ASN F 1 170 ? -62.693 -55.907 -3.827 1.00 53.57 170 ASN F O 1
ATOM 16316 N N . GLN F 1 171 ? -61.036 -57.032 -2.774 1.00 74.83 171 GLN F N 1
ATOM 16317 C CA A GLN F 1 171 ? -60.962 -56.126 -1.637 0.50 69.68 171 GLN F CA 1
ATOM 16318 C CA B GLN F 1 171 ? -60.964 -56.130 -1.634 0.50 69.93 171 GLN F CA 1
ATOM 16319 C C . GLN F 1 171 ? -60.511 -54.746 -2.112 1.00 67.80 171 GLN F C 1
ATOM 16320 O O . GLN F 1 171 ? -60.031 -54.593 -3.232 1.00 83.56 171 GLN F O 1
ATOM 16331 N N . PRO F 1 172 ? -60.661 -53.722 -1.267 1.00 65.91 172 PRO F N 1
ATOM 16332 C CA . PRO F 1 172 ? -60.169 -52.412 -1.709 1.00 52.37 172 PRO F CA 1
ATOM 16333 C C . PRO F 1 172 ? -58.638 -52.353 -1.763 1.00 38.86 172 PRO F C 1
ATOM 16334 O O . PRO F 1 172 ? -57.956 -53.106 -1.062 1.00 47.14 172 PRO F O 1
ATOM 16338 N N . LEU F 1 173 ? -58.113 -51.455 -2.591 1.00 50.10 173 LEU F N 1
ATOM 16339 C CA . LEU F 1 173 ? -56.676 -51.205 -2.684 1.00 28.92 173 LEU F CA 1
ATOM 16340 C C . LEU F 1 173 ? -56.332 -50.002 -1.824 1.00 47.44 173 LEU F C 1
ATOM 16341 O O . LEU F 1 173 ? -56.992 -48.970 -1.912 1.00 44.30 173 LEU F O 1
ATOM 16346 N N . VAL F 1 174 ? -55.310 -50.112 -0.987 1.00 24.04 174 VAL F N 1
ATOM 16347 C CA . VAL F 1 174 ? -54.951 -48.974 -0.150 1.00 28.49 174 VAL F CA 1
ATOM 16348 C C . VAL F 1 174 ? -53.481 -48.615 -0.320 1.00 48.10 174 VAL F C 1
ATOM 16349 O O . VAL F 1 174 ? -52.594 -49.365 0.098 1.00 42.69 174 VAL F O 1
ATOM 16353 N N . ILE F 1 175 ? -53.231 -47.475 -0.960 1.00 32.59 175 ILE F N 1
ATOM 16354 C CA . ILE F 1 175 ? -51.880 -46.954 -1.086 1.00 36.17 175 ILE F CA 1
ATOM 16355 C C . ILE F 1 175 ? -51.742 -45.813 -0.091 1.00 65.54 175 ILE F C 1
ATOM 16356 O O . ILE F 1 175 ? -52.597 -44.926 -0.032 1.00 34.03 175 ILE F O 1
ATOM 16361 N N . VAL F 1 176 ? -50.676 -45.846 0.702 1.00 23.74 176 VAL F N 1
ATOM 16362 C CA . VAL F 1 176 ? -50.435 -44.797 1.674 1.00 21.34 176 VAL F CA 1
ATOM 16363 C C . VAL F 1 176 ? -49.123 -44.114 1.265 1.00 42.51 176 VAL F C 1
ATOM 16364 O O . VAL F 1 176 ? -48.219 -44.786 0.773 1.00 37.55 176 VAL F O 1
ATOM 16368 N N . SER F 1 177 ? -49.025 -42.792 1.430 1.00 36.36 177 SER F N 1
ATOM 16369 C CA . SER F 1 177 ? -47.948 -42.011 0.795 1.00 22.41 177 SER F CA 1
ATOM 16370 C C . SER F 1 177 ? -47.396 -40.828 1.597 1.00 41.62 177 SER F C 1
ATOM 16371 O O . SER F 1 177 ? -48.156 -40.009 2.113 1.00 37.27 177 SER F O 1
ATOM 16374 N N . VAL F 1 178 ? -46.067 -40.718 1.656 1.00 51.29 178 VAL F N 1
ATOM 16375 C CA . VAL F 1 178 ? -45.421 -39.506 2.168 1.00 32.69 178 VAL F CA 1
ATOM 16376 C C . VAL F 1 178 ? -45.005 -38.593 1.019 1.00 37.77 178 VAL F C 1
ATOM 16377 O O . VAL F 1 178 ? -44.664 -39.053 -0.067 1.00 36.40 178 VAL F O 1
ATOM 16381 N N . LEU F 1 179 ? -45.071 -37.292 1.264 1.00 40.83 179 LEU F N 1
ATOM 16382 C CA . LEU F 1 179 ? -44.654 -36.303 0.294 1.00 17.37 179 LEU F CA 1
ATOM 16383 C C . LEU F 1 179 ? -43.640 -35.405 0.993 1.00 56.75 179 LEU F C 1
ATOM 16384 O O . LEU F 1 179 ? -43.935 -34.832 2.044 1.00 50.73 179 LEU F O 1
ATOM 16389 N N . ASP F 1 180 ? -42.437 -35.314 0.427 1.00 29.42 180 ASP F N 1
ATOM 16390 C CA . ASP F 1 180 ? -41.330 -34.613 1.070 1.00 39.25 180 ASP F CA 1
ATOM 16391 C C . ASP F 1 180 ? -41.377 -33.130 0.716 1.00 17.45 180 ASP F C 1
ATOM 16392 O O . ASP F 1 180 ? -40.913 -32.723 -0.332 1.00 55.53 180 ASP F O 1
ATOM 16397 N N . LEU F 1 181 ? -41.958 -32.328 1.592 1.00 24.36 181 LEU F N 1
ATOM 16398 C CA . LEU F 1 181 ? -42.165 -30.917 1.300 1.00 35.48 181 LEU F CA 1
ATOM 16399 C C . LEU F 1 181 ? -40.884 -30.131 1.442 1.00 25.89 181 LEU F C 1
ATOM 16400 O O . LEU F 1 181 ? -40.672 -29.145 0.751 1.00 37.91 181 LEU F O 1
ATOM 16405 N N . ALA F 1 182 ? -40.027 -30.580 2.345 1.00 41.17 182 ALA F N 1
ATOM 16406 C CA . ALA F 1 182 ? -38.834 -29.827 2.705 1.00 29.58 182 ALA F CA 1
ATOM 16407 C C . ALA F 1 182 ? -37.612 -30.085 1.814 1.00 34.49 182 ALA F C 1
ATOM 16408 O O . ALA F 1 182 ? -36.619 -29.375 1.926 1.00 43.73 182 ALA F O 1
ATOM 16410 N N . SER F 1 183 ? -37.678 -31.086 0.935 1.00 34.49 183 SER F N 1
ATOM 16411 C CA . SER F 1 183 ? -36.542 -31.389 0.060 1.00 28.87 183 SER F CA 1
ATOM 16412 C C . SER F 1 183 ? -36.260 -30.292 -0.966 1.00 34.11 183 SER F C 1
ATOM 16413 O O . SER F 1 183 ? -37.160 -29.578 -1.404 1.00 34.57 183 SER F O 1
ATOM 16416 N N . HIS F 1 184 ? -35.002 -30.155 -1.353 1.00 42.47 184 HIS F N 1
ATOM 16417 C CA . HIS F 1 184 ? -34.674 -29.180 -2.371 1.00 18.79 184 HIS F CA 1
ATOM 16418 C C . HIS F 1 184 ? -35.348 -29.561 -3.683 1.00 48.17 184 HIS F C 1
ATOM 16419 O O . HIS F 1 184 ? -35.472 -28.727 -4.578 1.00 45.92 184 HIS F O 1
ATOM 16426 N N . GLN F 1 185 ? -35.795 -30.814 -3.793 1.00 19.73 185 GLN F N 1
ATOM 16427 C CA . GLN F 1 185 ? -36.481 -31.280 -5.003 1.00 26.25 185 GLN F CA 1
ATOM 16428 C C . GLN F 1 185 ? -37.814 -30.572 -5.281 1.00 54.48 185 GLN F C 1
ATOM 16429 O O . GLN F 1 185 ? -38.247 -30.452 -6.434 1.00 55.99 185 GLN F O 1
ATOM 16435 N N . ASN F 1 186 ? -38.465 -30.123 -4.218 1.00 22.13 186 ASN F N 1
ATOM 16436 C CA . ASN F 1 186 ? -39.668 -29.330 -4.330 1.00 20.56 186 ASN F CA 1
ATOM 16437 C C . ASN F 1 186 ? -39.331 -27.861 -4.469 1.00 17.92 186 ASN F C 1
ATOM 16438 O O . ASN F 1 186 ? -39.003 -27.211 -3.485 1.00 39.53 186 ASN F O 1
ATOM 16443 N N . GLN F 1 187 ? -39.436 -27.331 -5.681 1.00 31.50 187 GLN F N 1
ATOM 16444 C CA . GLN F 1 187 ? -39.132 -25.925 -5.949 1.00 21.02 187 GLN F CA 1
ATOM 16445 C C . GLN F 1 187 ? -40.293 -25.006 -5.617 1.00 41.23 187 GLN F C 1
ATOM 16446 O O . GLN F 1 187 ? -40.206 -23.789 -5.796 1.00 32.99 187 GLN F O 1
ATOM 16452 N N . LEU F 1 188 ? -41.388 -25.576 -5.138 1.00 41.52 188 LEU F N 1
ATOM 16453 C CA . LEU F 1 188 ? -42.570 -24.767 -4.888 1.00 37.06 188 LEU F CA 1
ATOM 16454 C C . LEU F 1 188 ? -42.727 -24.310 -3.441 1.00 25.57 188 LEU F C 1
ATOM 16455 O O . LEU F 1 188 ? -42.096 -23.349 -3.013 1.00 72.94 188 LEU F O 1
ATOM 16460 N N . ASP F 1 189 ? -43.565 -25.029 -2.700 1.00 59.93 189 ASP F N 1
ATOM 16461 C CA . ASP F 1 189 ? -44.169 -24.558 -1.454 1.00 15.64 189 ASP F CA 1
ATOM 16462 C C . ASP F 1 189 ? -44.027 -25.561 -0.375 1.00 43.24 189 ASP F C 1
ATOM 16463 O O . ASP F 1 189 ? -43.675 -26.707 -0.631 1.00 48.82 189 ASP F O 1
ATOM 16468 N N . ARG F 1 190 ? -44.401 -25.143 0.828 1.00 25.22 190 ARG F N 1
ATOM 16469 C CA . ARG F 1 190 ? -44.602 -26.075 1.927 1.00 64.47 190 ARG F CA 1
ATOM 16470 C C . ARG F 1 190 ? -46.028 -26.696 1.864 1.00 10.14 190 ARG F C 1
ATOM 16471 O O . ARG F 1 190 ? -46.674 -26.905 2.878 1.00 52.87 190 ARG F O 1
ATOM 16479 N N . ASN F 1 191 ? -46.497 -26.978 0.649 1.00 28.73 191 ASN F N 1
ATOM 16480 C CA . ASN F 1 191 ? -47.764 -27.675 0.399 1.00 28.50 191 ASN F CA 1
ATOM 16481 C C . ASN F 1 191 ? -47.520 -28.885 -0.504 1.00 12.27 191 ASN F C 1
ATOM 16482 O O . ASN F 1 191 ? -46.619 -28.848 -1.332 1.00 42.31 191 ASN F O 1
ATOM 16487 N N . PRO F 1 192 ? -48.322 -29.951 -0.364 1.00 14.20 192 PRO F N 1
ATOM 16488 C CA . PRO F 1 192 ? -48.281 -31.023 -1.356 1.00 26.49 192 PRO F CA 1
ATOM 16489 C C . PRO F 1 192 ? -49.063 -30.536 -2.566 1.00 19.44 192 PRO F C 1
ATOM 16490 O O . PRO F 1 192 ? -50.154 -30.021 -2.399 1.00 18.92 192 PRO F O 1
ATOM 16494 N N . ARG F 1 193 ? -48.516 -30.668 -3.765 1.00 45.27 193 ARG F N 1
ATOM 16495 C CA . ARG F 1 193 ? -49.212 -30.159 -4.936 1.00 26.16 193 ARG F CA 1
ATOM 16496 C C . ARG F 1 193 ? -49.268 -31.176 -6.049 1.00 42.29 193 ARG F C 1
ATOM 16497 O O . ARG F 1 193 ? -48.322 -31.321 -6.815 1.00 54.35 193 ARG F O 1
ATOM 16505 N N . PRO F 1 194 ? -50.388 -31.900 -6.116 1.00 58.49 194 PRO F N 1
ATOM 16506 C CA . PRO F 1 194 ? -50.740 -32.824 -7.190 1.00 36.29 194 PRO F CA 1
ATOM 16507 C C . PRO F 1 194 ? -51.190 -32.035 -8.399 1.00 23.93 194 PRO F C 1
ATOM 16508 O O . PRO F 1 194 ? -51.981 -31.098 -8.284 1.00 39.53 194 PRO F O 1
ATOM 16512 N N . PHE F 1 195 ? -50.665 -32.398 -9.553 1.00 50.31 195 PHE F N 1
ATOM 16513 C CA . PHE F 1 195 ? -51.145 -31.841 -10.799 1.00 28.21 195 PHE F CA 1
ATOM 16514 C C . PHE F 1 195 ? -51.889 -32.987 -11.430 1.00 45.34 195 PHE F C 1
ATOM 16515 O O . PHE F 1 195 ? -51.341 -34.080 -11.591 1.00 42.88 195 PHE F O 1
ATOM 16523 N N . TYR F 1 196 ? -53.151 -32.759 -11.761 1.00 28.48 196 TYR F N 1
ATOM 16524 C CA . TYR F 1 196 ? -53.958 -33.818 -12.327 1.00 8.99 196 TYR F CA 1
ATOM 16525 C C . TYR F 1 196 ? -53.992 -33.756 -13.847 1.00 29.93 196 TYR F C 1
ATOM 16526 O O . TYR F 1 196 ? -54.373 -32.745 -14.442 1.00 23.22 196 TYR F O 1
ATOM 16535 N N . LEU F 1 197 ? -53.569 -34.839 -14.480 1.00 35.60 197 LEU F N 1
ATOM 16536 C CA . LEU F 1 197 ? -53.671 -34.937 -15.930 1.00 31.80 197 LEU F CA 1
ATOM 16537 C C . LEU F 1 197 ? -55.135 -35.015 -16.427 1.00 22.35 197 LEU F C 1
ATOM 16538 O O . LEU F 1 197 ? -55.509 -34.354 -17.387 1.00 73.69 197 LEU F O 1
ATOM 16543 N N . ALA F 1 198 ? -55.969 -35.809 -15.771 1.00 40.71 198 ALA F N 1
ATOM 16544 C CA . ALA F 1 198 ? -57.296 -36.090 -16.306 1.00 34.44 198 ALA F CA 1
ATOM 16545 C C . ALA F 1 198 ? -58.431 -35.735 -15.358 1.00 37.16 198 ALA F C 1
ATOM 16546 O O . ALA F 1 198 ? -59.342 -34.991 -15.720 1.00 26.33 198 ALA F O 1
ATOM 16548 N N . GLY F 1 199 ? -58.382 -36.285 -14.152 1.00 26.17 199 GLY F N 1
ATOM 16549 C CA . GLY F 1 199 ? -59.481 -36.140 -13.223 1.00 34.75 199 GLY F CA 1
ATOM 16550 C C . GLY F 1 199 ? -59.894 -34.713 -12.916 1.00 37.73 199 GLY F C 1
ATOM 16551 O O . GLY F 1 199 ? -59.068 -33.796 -12.876 1.00 19.00 199 GLY F O 1
ATOM 16552 N N . ASN F 1 200 ? -61.192 -34.531 -12.691 1.00 45.80 200 ASN F N 1
ATOM 16553 C CA . ASN F 1 200 ? -61.708 -33.285 -12.139 1.00 33.27 200 ASN F CA 1
ATOM 16554 C C . ASN F 1 200 ? -61.896 -33.400 -10.607 1.00 47.56 200 ASN F C 1
ATOM 16555 O O . ASN F 1 200 ? -62.339 -34.427 -10.087 1.00 33.05 200 ASN F O 1
ATOM 16560 N N . ASN F 1 201 ? -61.516 -32.360 -9.882 1.00 37.66 201 ASN F N 1
ATOM 16561 C CA . ASN F 1 201 ? -61.766 -32.310 -8.453 1.00 28.95 201 ASN F CA 1
ATOM 16562 C C . ASN F 1 201 ? -62.566 -31.074 -8.177 1.00 48.10 201 ASN F C 1
ATOM 16563 O O . ASN F 1 201 ? -62.032 -29.965 -8.183 1.00 30.63 201 ASN F O 1
ATOM 16568 N N . PRO F 1 202 ? -63.856 -31.250 -7.920 1.00 46.20 202 PRO F N 1
ATOM 16569 C CA . PRO F 1 202 ? -64.699 -30.077 -7.767 1.00 37.28 202 PRO F CA 1
ATOM 16570 C C . PRO F 1 202 ? -64.585 -29.545 -6.345 1.00 31.31 202 PRO F C 1
ATOM 16571 O O . PRO F 1 202 ? -64.870 -28.379 -6.103 1.00 32.09 202 PRO F O 1
ATOM 16575 N N . GLN F 1 203 ? -64.139 -30.379 -5.418 1.00 15.23 203 GLN F N 1
ATOM 16576 C CA . GLN F 1 203 ? -63.879 -29.906 -4.063 1.00 32.54 203 GLN F CA 1
ATOM 16577 C C . GLN F 1 203 ? -62.680 -28.975 -4.004 1.00 47.22 203 GLN F C 1
ATOM 16578 O O . GLN F 1 203 ? -62.567 -28.167 -3.081 1.00 44.91 203 GLN F O 1
ATOM 16584 N N . GLY F 1 204 ? -61.769 -29.118 -4.968 1.00 59.67 204 GLY F N 1
ATOM 16585 C CA . GLY F 1 204 ? -60.579 -28.282 -5.049 1.00 42.55 204 GLY F CA 1
ATOM 16586 C C . GLY F 1 204 ? -59.517 -28.547 -3.994 1.00 62.10 204 GLY F C 1
ATOM 16587 O O . GLY F 1 204 ? -59.545 -29.574 -3.288 1.00 35.72 204 GLY F O 1
ATOM 16588 N N . GLN F 1 205 ? -58.582 -27.605 -3.876 1.00 27.87 205 GLN F N 1
ATOM 16589 C CA . GLN F 1 205 ? -57.409 -27.803 -3.025 1.00 46.09 205 GLN F CA 1
ATOM 16590 C C . GLN F 1 205 ? -57.682 -27.464 -1.572 1.00 35.83 205 GLN F C 1
ATOM 16591 O O . GLN F 1 205 ? -57.147 -26.496 -1.044 1.00 42.62 205 GLN F O 1
ATOM 16597 N N . VAL F 1 206 ? -58.501 -28.279 -0.919 1.00 31.51 206 VAL F N 1
ATOM 16598 C CA . VAL F 1 206 ? -58.942 -27.970 0.440 1.00 44.62 206 VAL F CA 1
ATOM 16599 C C . VAL F 1 206 ? -57.850 -28.121 1.501 1.00 22.19 206 VAL F C 1
ATOM 16600 O O . VAL F 1 206 ? -58.020 -27.644 2.619 1.00 34.79 206 VAL F O 1
ATOM 16604 N N . TRP F 1 207 ? -56.751 -28.790 1.146 1.00 20.17 207 TRP F N 1
ATOM 16605 C CA . TRP F 1 207 ? -55.603 -28.989 2.044 1.00 31.07 207 TRP F CA 1
ATOM 16606 C C . TRP F 1 207 ? -54.618 -27.815 2.046 1.00 25.07 207 TRP F C 1
ATOM 16607 O O . TRP F 1 207 ? -53.681 -27.806 2.832 1.00 45.51 207 TRP F O 1
ATOM 16618 N N . ILE F 1 208 ? -54.837 -26.844 1.161 1.00 33.58 208 ILE F N 1
ATOM 16619 C CA . ILE F 1 208 ? -54.073 -25.598 1.119 1.00 62.24 208 ILE F CA 1
ATOM 16620 C C . ILE F 1 208 ? -54.975 -24.443 1.567 1.00 40.83 208 ILE F C 1
ATOM 16621 O O . ILE F 1 208 ? -56.190 -24.526 1.419 1.00 108.48 208 ILE F O 1
ATOM 16626 N N . GLU F 1 209 ? -54.393 -23.358 2.071 1.00 39.50 209 GLU F N 1
ATOM 16627 C CA . GLU F 1 209 ? -55.167 -22.318 2.764 1.00 70.99 209 GLU F CA 1
ATOM 16628 C C . GLU F 1 209 ? -56.026 -21.336 1.957 1.00 97.37 209 GLU F C 1
ATOM 16629 O O . GLU F 1 209 ? -57.238 -21.207 2.191 1.00 80.59 209 GLU F O 1
ATOM 16635 N N . GLY F 1 210 ? -55.407 -20.605 1.046 1.00 34.44 210 GLY F N 1
ATOM 16636 C CA . GLY F 1 210 ? -56.127 -19.521 0.407 1.00 74.33 210 GLY F CA 1
ATOM 16637 C C . GLY F 1 210 ? -57.097 -19.950 -0.675 1.00 80.19 210 GLY F C 1
ATOM 16638 O O . GLY F 1 210 ? -57.557 -19.125 -1.466 1.00 106.69 210 GLY F O 1
ATOM 16639 N N . ARG F 1 211 ? -57.427 -21.234 -0.707 1.00 73.28 211 ARG F N 1
ATOM 16640 C CA . ARG F 1 211 ? -58.113 -21.796 -1.869 1.00 105.21 211 ARG F CA 1
ATOM 16641 C C . ARG F 1 211 ? -59.558 -21.329 -2.093 1.00 100.38 211 ARG F C 1
ATOM 16642 O O . ARG F 1 211 ? -60.078 -21.392 -3.215 1.00 39.88 211 ARG F O 1
ATOM 16650 N N . GLU F 1 212 ? -60.184 -20.835 -1.029 1.00 112.63 212 GLU F N 1
ATOM 16651 C CA . GLU F 1 212 ? -61.560 -20.357 -1.100 1.00 58.42 212 GLU F CA 1
ATOM 16652 C C . GLU F 1 212 ? -62.411 -21.202 -2.067 1.00 58.77 212 GLU F C 1
ATOM 16653 O O . GLU F 1 212 ? -62.790 -20.769 -3.154 1.00 56.97 212 GLU F O 1
ATOM 16659 N N . GLN F 1 213 ? -62.656 -22.438 -1.659 1.00 67.29 213 GLN F N 1
ATOM 16660 C CA . GLN F 1 213 ? -63.681 -23.281 -2.254 1.00 59.44 213 GLN F CA 1
ATOM 16661 C C . GLN F 1 213 ? -63.939 -23.098 -3.744 1.00 64.59 213 GLN F C 1
ATOM 16662 O O . GLN F 1 213 ? -65.081 -22.906 -4.166 1.00 59.66 213 GLN F O 1
ATOM 16668 N N . GLN F 1 214 ? -62.893 -23.178 -4.549 1.00 33.12 214 GLN F N 1
ATOM 16669 C CA . GLN F 1 214 ? -63.126 -23.235 -5.970 1.00 23.29 214 GLN F CA 1
ATOM 16670 C C . GLN F 1 214 ? -62.550 -24.518 -6.537 1.00 36.73 214 GLN F C 1
ATOM 16671 O O . GLN F 1 214 ? -61.526 -25.016 -6.072 1.00 24.43 214 GLN F O 1
ATOM 16677 N N . PRO F 1 215 ? -63.203 -25.046 -7.572 1.00 41.86 215 PRO F N 1
ATOM 16678 C CA . PRO F 1 215 ? -62.923 -26.388 -8.099 1.00 42.11 215 PRO F CA 1
ATOM 16679 C C . PRO F 1 215 ? -61.494 -26.507 -8.621 1.00 37.48 215 PRO F C 1
ATOM 16680 O O . PRO F 1 215 ? -60.894 -25.481 -8.950 1.00 18.19 215 PRO F O 1
ATOM 16684 N N . GLN F 1 216 ? -60.970 -27.734 -8.690 1.00 23.24 216 GLN F N 1
ATOM 16685 C CA . GLN F 1 216 ? -59.598 -27.963 -9.133 1.00 21.63 216 GLN F CA 1
ATOM 16686 C C . GLN F 1 216 ? -59.564 -28.807 -10.378 1.00 41.71 216 GLN F C 1
ATOM 16687 O O . GLN F 1 216 ? -59.600 -30.042 -10.314 1.00 50.41 216 GLN F O 1
ATOM 16693 N N . LYS F 1 217 ? -59.440 -28.135 -11.512 1.00 21.14 217 LYS F N 1
ATOM 16694 C CA . LYS F 1 217 ? -59.552 -28.798 -12.787 1.00 29.37 217 LYS F CA 1
ATOM 16695 C C . LYS F 1 217 ? -58.264 -29.537 -13.131 1.00 14.85 217 LYS F C 1
ATOM 16696 O O . LYS F 1 217 ? -57.220 -29.293 -12.536 1.00 21.44 217 LYS F O 1
ATOM 16702 N N . ASN F 1 218 ? -58.342 -30.443 -14.097 1.00 28.94 218 ASN F N 1
ATOM 16703 C CA . ASN F 1 218 ? -57.133 -31.029 -14.656 1.00 23.47 218 ASN F CA 1
ATOM 16704 C C . ASN F 1 218 ? -56.309 -30.001 -15.417 1.00 35.24 218 ASN F C 1
ATOM 16705 O O . ASN F 1 218 ? -56.753 -28.875 -15.669 1.00 36.44 218 ASN F O 1
ATOM 16710 N N . ILE F 1 219 ? -55.102 -30.403 -15.781 1.00 31.28 219 ILE F N 1
ATOM 16711 C CA . ILE F 1 219 ? -54.155 -29.496 -16.408 1.00 38.42 219 ILE F CA 1
ATOM 16712 C C . ILE F 1 219 ? -54.579 -29.080 -17.818 1.00 37.65 219 ILE F C 1
ATOM 16713 O O . ILE F 1 219 ? -54.381 -27.931 -18.218 1.00 26.22 219 ILE F O 1
ATOM 16718 N N . LEU F 1 220 ? -55.187 -30.008 -18.556 1.00 47.41 220 LEU F N 1
ATOM 16719 C CA . LEU F 1 220 ? -55.712 -29.723 -19.893 1.00 20.25 220 LEU F CA 1
ATOM 16720 C C . LEU F 1 220 ? -56.810 -28.676 -19.851 1.00 19.09 220 LEU F C 1
ATOM 16721 O O . LEU F 1 220 ? -57.011 -27.949 -20.803 1.00 39.13 220 LEU F O 1
ATOM 16726 N N . ASN F 1 221 ? -57.531 -28.604 -18.745 1.00 17.54 221 ASN F N 1
ATOM 16727 C CA . ASN F 1 221 ? -58.583 -27.613 -18.608 1.00 37.26 221 ASN F CA 1
ATOM 16728 C C . ASN F 1 221 ? -58.083 -26.175 -18.762 1.00 32.99 221 ASN F C 1
ATOM 16729 O O . ASN F 1 221 ? -58.795 -25.304 -19.252 1.00 61.86 221 ASN F O 1
ATOM 16734 N N . GLY F 1 222 ? -56.853 -25.927 -18.338 1.00 53.96 222 GLY F N 1
ATOM 16735 C CA . GLY F 1 222 ? -56.339 -24.570 -18.262 1.00 54.65 222 GLY F CA 1
ATOM 16736 C C . GLY F 1 222 ? -55.877 -24.018 -19.590 1.00 43.38 222 GLY F C 1
ATOM 16737 O O . GLY F 1 222 ? -55.531 -22.847 -19.717 1.00 37.21 222 GLY F O 1
ATOM 16738 N N . PHE F 1 223 ? -55.853 -24.874 -20.594 1.00 31.10 223 PHE F N 1
ATOM 16739 C CA . PHE F 1 223 ? -55.512 -24.422 -21.920 1.00 26.90 223 PHE F CA 1
ATOM 16740 C C . PHE F 1 223 ? -56.809 -24.211 -22.675 1.00 30.30 223 PHE F C 1
ATOM 16741 O O . PHE F 1 223 ? -57.792 -24.907 -22.436 1.00 40.22 223 PHE F O 1
ATOM 16749 N N . THR F 1 224 ? -56.828 -23.239 -23.573 1.00 27.15 224 THR F N 1
ATOM 16750 C CA . THR F 1 224 ? -58.003 -23.053 -24.402 1.00 34.38 224 THR F CA 1
ATOM 16751 C C . THR F 1 224 ? -58.121 -24.245 -25.330 1.00 39.67 224 THR F C 1
ATOM 16752 O O . THR F 1 224 ? -57.124 -24.861 -25.701 1.00 38.20 224 THR F O 1
ATOM 16756 N N . PRO F 1 225 ? -59.353 -24.593 -25.687 1.00 42.71 225 PRO F N 1
ATOM 16757 C CA . PRO F 1 225 ? -59.617 -25.770 -26.514 1.00 36.98 225 PRO F CA 1
ATOM 16758 C C . PRO F 1 225 ? -59.012 -25.674 -27.921 1.00 36.92 225 PRO F C 1
ATOM 16759 O O . PRO F 1 225 ? -58.770 -26.701 -28.557 1.00 40.96 225 PRO F O 1
ATOM 16763 N N . GLU F 1 226 ? -58.768 -24.463 -28.404 1.00 33.57 226 GLU F N 1
ATOM 16764 C CA . GLU F 1 226 ? -58.175 -24.305 -29.728 1.00 44.18 226 GLU F CA 1
ATOM 16765 C C . GLU F 1 226 ? -56.707 -24.718 -29.733 1.00 23.56 226 GLU F C 1
ATOM 16766 O O . GLU F 1 226 ? -56.318 -25.592 -30.497 1.00 67.31 226 GLU F O 1
ATOM 16772 N N . VAL F 1 227 ? -55.896 -24.109 -28.879 1.00 33.11 227 VAL F N 1
ATOM 16773 C CA . VAL F 1 227 ? -54.489 -24.486 -28.787 1.00 44.22 227 VAL F CA 1
ATOM 16774 C C . VAL F 1 227 ? -54.345 -25.975 -28.443 1.00 30.40 227 VAL F C 1
ATOM 16775 O O . VAL F 1 227 ? -53.439 -26.661 -28.916 1.00 35.38 227 VAL F O 1
ATOM 16779 N N . LEU F 1 228 ? -55.262 -26.470 -27.627 1.00 43.21 228 LEU F N 1
ATOM 16780 C CA . LEU F 1 228 ? -55.260 -27.861 -27.228 1.00 21.88 228 LEU F CA 1
ATOM 16781 C C . LEU F 1 228 ? -55.461 -28.701 -28.461 1.00 25.64 228 LEU F C 1
ATOM 16782 O O . LEU F 1 228 ? -54.786 -29.698 -28.658 1.00 27.07 228 LEU F O 1
ATOM 16787 N N . ALA F 1 229 ? -56.407 -28.284 -29.292 1.00 27.73 229 ALA F N 1
ATOM 16788 C CA . ALA F 1 229 ? -56.689 -28.960 -30.552 1.00 35.35 229 ALA F CA 1
ATOM 16789 C C . ALA F 1 229 ? -55.534 -28.854 -31.556 1.00 51.62 229 ALA F C 1
ATOM 16790 O O . ALA F 1 229 ? -55.253 -29.810 -32.280 1.00 51.97 229 ALA F O 1
ATOM 16792 N N . LYS F 1 230 ? -54.874 -27.697 -31.609 1.00 55.09 230 LYS F N 1
ATOM 16793 C CA . LYS F 1 230 ? -53.680 -27.542 -32.450 1.00 80.36 230 LYS F CA 1
ATOM 16794 C C . LYS F 1 230 ? -52.576 -28.462 -31.943 1.00 48.93 230 LYS F C 1
ATOM 16795 O O . LYS F 1 230 ? -51.923 -29.150 -32.719 1.00 47.65 230 LYS F O 1
ATOM 16801 N N . ALA F 1 231 ? -52.388 -28.463 -30.627 1.00 41.19 231 ALA F N 1
ATOM 16802 C CA . ALA F 1 231 ? -51.332 -29.223 -29.984 1.00 41.00 231 ALA F CA 1
ATOM 16803 C C . ALA F 1 231 ? -51.486 -30.726 -30.197 1.00 63.50 231 ALA F C 1
ATOM 16804 O O . ALA F 1 231 ? -50.499 -31.441 -30.378 1.00 65.85 231 ALA F O 1
ATOM 16806 N N . PHE F 1 232 ? -52.726 -31.203 -30.175 1.00 60.44 232 PHE F N 1
ATOM 16807 C CA . PHE F 1 232 ? -53.001 -32.625 -30.352 1.00 44.11 232 PHE F CA 1
ATOM 16808 C C . PHE F 1 232 ? -53.442 -32.980 -31.771 1.00 71.63 232 PHE F C 1
ATOM 16809 O O . PHE F 1 232 ? -53.588 -34.154 -32.100 1.00 40.56 232 PHE F O 1
ATOM 16817 N N . LYS F 1 233 ? -53.667 -31.974 -32.610 1.00 56.14 233 LYS F N 1
ATOM 16818 C CA . LYS F 1 233 ? -54.069 -32.247 -33.981 1.00 49.70 233 LYS F CA 1
ATOM 16819 C C . LYS F 1 233 ? -55.336 -33.099 -33.983 1.00 47.13 233 LYS F C 1
ATOM 16820 O O . LYS F 1 233 ? -55.423 -34.154 -34.611 1.00 26.02 233 LYS F O 1
ATOM 16826 N N . ILE F 1 234 ? -56.318 -32.602 -33.251 1.00 46.66 234 ILE F N 1
ATOM 16827 C CA . ILE F 1 234 ? -57.579 -33.272 -33.076 1.00 38.13 234 ILE F CA 1
ATOM 16828 C C . ILE F 1 234 ? -58.672 -32.234 -33.218 1.00 45.12 234 ILE F C 1
ATOM 16829 O O . ILE F 1 234 ? -58.392 -31.039 -33.303 1.00 38.38 234 ILE F O 1
ATOM 16834 N N . ASP F 1 235 ? -59.914 -32.706 -33.235 1.00 46.28 235 ASP F N 1
ATOM 16835 C CA . ASP F 1 235 ? -61.095 -31.865 -33.374 1.00 43.59 235 ASP F CA 1
ATOM 16836 C C . ASP F 1 235 ? -61.357 -31.050 -32.098 1.00 51.36 235 ASP F C 1
ATOM 16837 O O . ASP F 1 235 ? -61.476 -31.609 -31.005 1.00 51.51 235 ASP F O 1
ATOM 16842 N N . VAL F 1 236 ? -61.444 -29.731 -32.249 1.00 36.67 236 VAL F N 1
ATOM 16843 C CA . VAL F 1 236 ? -61.721 -28.805 -31.144 1.00 35.88 236 VAL F CA 1
ATOM 16844 C C . VAL F 1 236 ? -62.897 -29.214 -30.239 1.00 38.24 236 VAL F C 1
ATOM 16845 O O . VAL F 1 236 ? -63.066 -28.675 -29.153 1.00 42.44 236 VAL F O 1
ATOM 16849 N N . ARG F 1 237 ? -63.720 -30.152 -30.691 1.00 59.61 237 ARG F N 1
ATOM 16850 C CA . ARG F 1 237 ? -64.803 -30.661 -29.864 1.00 36.85 237 ARG F CA 1
ATOM 16851 C C . ARG F 1 237 ? -64.251 -31.775 -28.969 1.00 87.39 237 ARG F C 1
ATOM 16852 O O . ARG F 1 237 ? -64.540 -31.825 -27.765 1.00 52.46 237 ARG F O 1
ATOM 16860 N N . THR F 1 238 ? -63.439 -32.652 -29.559 1.00 33.02 238 THR F N 1
ATOM 16861 C CA . THR F 1 238 ? -62.704 -33.637 -28.781 1.00 46.35 238 THR F CA 1
ATOM 16862 C C . THR F 1 238 ? -61.839 -32.922 -27.721 1.00 62.83 238 THR F C 1
ATOM 16863 O O . THR F 1 238 ? -61.687 -33.412 -26.595 1.00 59.86 238 THR F O 1
ATOM 16867 N N . ALA F 1 239 ? -61.300 -31.753 -28.072 1.00 56.37 239 ALA F N 1
ATOM 16868 C CA . ALA F 1 239 ? -60.482 -30.968 -27.142 1.00 43.91 239 ALA F CA 1
ATOM 16869 C C . ALA F 1 239 ? -61.239 -30.557 -25.892 1.00 45.24 239 ALA F C 1
ATOM 16870 O O . ALA F 1 239 ? -60.673 -30.592 -24.805 1.00 53.11 239 ALA F O 1
ATOM 16872 N N . GLN F 1 240 ? -62.505 -30.169 -26.039 1.00 28.81 240 GLN F N 1
ATOM 16873 C CA . GLN F 1 240 ? -63.307 -29.755 -24.886 1.00 26.44 240 GLN F CA 1
ATOM 16874 C C . GLN F 1 240 ? -63.612 -30.926 -23.951 1.00 54.20 240 GLN F C 1
ATOM 16875 O O . GLN F 1 240 ? -63.663 -30.763 -22.726 1.00 50.72 240 GLN F O 1
ATOM 16881 N N . GLN F 1 241 ? -63.816 -32.110 -24.520 1.00 34.77 241 GLN F N 1
ATOM 16882 C CA . GLN F 1 241 ? -64.065 -33.292 -23.699 1.00 57.49 241 GLN F CA 1
ATOM 16883 C C . GLN F 1 241 ? -62.863 -33.610 -22.815 1.00 63.27 241 GLN F C 1
ATOM 16884 O O . GLN F 1 241 ? -63.005 -34.127 -21.696 1.00 39.94 241 GLN F O 1
ATOM 16890 N N . LEU F 1 242 ? -61.680 -33.299 -23.338 1.00 43.06 242 LEU F N 1
ATOM 16891 C CA . LEU F 1 242 ? -60.431 -33.548 -22.641 1.00 34.02 242 LEU F CA 1
ATOM 16892 C C . LEU F 1 242 ? -60.313 -32.784 -21.329 1.00 41.08 242 LEU F C 1
ATOM 16893 O O . LEU F 1 242 ? -59.575 -33.194 -20.438 1.00 39.87 242 LEU F O 1
ATOM 16898 N N . GLN F 1 243 ? -61.038 -31.673 -21.220 1.00 31.99 243 GLN F N 1
ATOM 16899 C CA . GLN F 1 243 ? -60.919 -30.776 -20.077 1.00 34.37 243 GLN F CA 1
ATOM 16900 C C . GLN F 1 243 ? -61.782 -31.209 -18.898 1.00 47.61 243 GLN F C 1
ATOM 16901 O O . GLN F 1 243 ? -61.685 -30.643 -17.799 1.00 46.44 243 GLN F O 1
ATOM 16907 N N . ASN F 1 244 ? -62.611 -32.220 -19.132 1.00 35.36 244 ASN F N 1
ATOM 16908 C CA . ASN F 1 244 ? -63.649 -32.611 -18.190 1.00 40.89 244 ASN F CA 1
ATOM 16909 C C . ASN F 1 244 ? -64.204 -31.434 -17.407 1.00 56.40 244 ASN F C 1
ATOM 16910 O O . ASN F 1 244 ? -64.194 -31.454 -16.169 1.00 34.29 244 ASN F O 1
ATOM 16915 N N . GLN F 1 245 ? -64.677 -30.408 -18.113 1.00 34.49 245 GLN F N 1
ATOM 16916 C CA . GLN F 1 245 ? -65.346 -29.307 -17.433 1.00 21.79 245 GLN F CA 1
ATOM 16917 C C . GLN F 1 245 ? -66.554 -29.876 -16.690 1.00 76.73 245 GLN F C 1
ATOM 16918 O O . GLN F 1 245 ? -67.468 -30.446 -17.311 1.00 38.72 245 GLN F O 1
ATOM 16924 N N . GLN F 1 246 ? -66.552 -29.743 -15.364 1.00 43.13 246 GLN F N 1
ATOM 16925 C CA . GLN F 1 246 ? -67.698 -30.149 -14.534 1.00 70.83 246 GLN F CA 1
ATOM 16926 C C . GLN F 1 246 ? -67.866 -31.669 -14.308 1.00 60.48 246 GLN F C 1
ATOM 16927 O O . GLN F 1 246 ? -68.887 -32.101 -13.768 1.00 83.26 246 GLN F O 1
ATOM 16933 N N . ASP F 1 247 ? -66.889 -32.475 -14.723 1.00 48.82 247 ASP F N 1
ATOM 16934 C CA . ASP F 1 247 ? -66.896 -33.911 -14.427 1.00 17.54 247 ASP F CA 1
ATOM 16935 C C . ASP F 1 247 ? -66.974 -34.089 -12.907 1.00 54.49 247 ASP F C 1
ATOM 16936 O O . ASP F 1 247 ? -66.084 -33.654 -12.175 1.00 46.75 247 ASP F O 1
ATOM 16941 N N . ASN F 1 248 ? -68.051 -34.711 -12.435 1.00 62.89 248 ASN F N 1
ATOM 16942 C CA . ASN F 1 248 ? -68.316 -34.812 -11.002 1.00 35.61 248 ASN F CA 1
ATOM 16943 C C . ASN F 1 248 ? -67.737 -36.071 -10.352 1.00 57.01 248 ASN F C 1
ATOM 16944 O O . ASN F 1 248 ? -67.935 -36.313 -9.159 1.00 49.67 248 ASN F O 1
ATOM 16949 N N . ARG F 1 249 ? -67.010 -36.864 -11.134 1.00 29.03 249 ARG F N 1
ATOM 16950 C CA . ARG F 1 249 ? -66.445 -38.121 -10.640 1.00 34.75 249 ARG F CA 1
ATOM 16951 C C . ARG F 1 249 ? -65.309 -37.977 -9.624 1.00 48.02 249 ARG F C 1
ATOM 16952 O O . ARG F 1 249 ? -65.132 -38.836 -8.756 1.00 38.94 249 ARG F O 1
ATOM 16960 N N . GLY F 1 250 ? -64.537 -36.904 -9.732 1.00 45.93 250 GLY F N 1
ATOM 16961 C CA . GLY F 1 250 ? -63.326 -36.793 -8.945 1.00 56.14 250 GLY F CA 1
ATOM 16962 C C . GLY F 1 250 ? -62.236 -37.578 -9.637 1.00 27.50 250 GLY F C 1
ATOM 16963 O O . GLY F 1 250 ? -62.406 -37.995 -10.782 1.00 36.86 250 GLY F O 1
ATOM 16964 N N . ASN F 1 251 ? -61.128 -37.805 -8.944 1.00 56.05 251 ASN F N 1
ATOM 16965 C CA . ASN F 1 251 ? -59.943 -38.332 -9.609 1.00 46.71 251 ASN F CA 1
ATOM 16966 C C . ASN F 1 251 ? -59.775 -39.844 -9.532 1.00 49.37 251 ASN F C 1
ATOM 16967 O O . ASN F 1 251 ? -58.898 -40.397 -10.203 1.00 61.83 251 ASN F O 1
ATOM 16972 N N . ILE F 1 252 ? -60.597 -40.509 -8.717 1.00 39.81 252 ILE F N 1
ATOM 16973 C CA . ILE F 1 252 ? -60.631 -41.979 -8.686 1.00 29.48 252 ILE F CA 1
ATOM 16974 C C . ILE F 1 252 ? -61.955 -42.465 -9.281 1.00 37.76 252 ILE F C 1
ATOM 16975 O O . ILE F 1 252 ? -63.005 -42.326 -8.652 1.00 38.23 252 ILE F O 1
ATOM 16980 N N . ILE F 1 253 ? -61.910 -43.030 -10.487 1.00 27.99 253 ILE F N 1
ATOM 16981 C CA . ILE F 1 253 ? -63.140 -43.313 -11.238 1.00 44.13 253 ILE F CA 1
ATOM 16982 C C . ILE F 1 253 ? -63.472 -44.794 -11.464 1.00 40.68 253 ILE F C 1
ATOM 16983 O O . ILE F 1 253 ? -62.618 -45.675 -11.343 1.00 34.42 253 ILE F O 1
ATOM 16988 N N . ARG F 1 254 ? -64.733 -45.059 -11.787 1.00 47.17 254 ARG F N 1
ATOM 16989 C CA . ARG F 1 254 ? -65.151 -46.407 -12.142 1.00 53.71 254 ARG F CA 1
ATOM 16990 C C . ARG F 1 254 ? -64.735 -46.689 -13.575 1.00 78.63 254 ARG F C 1
ATOM 16991 O O . ARG F 1 254 ? -64.883 -45.843 -14.470 1.00 48.60 254 ARG F O 1
ATOM 16999 N N . VAL F 1 255 ? -64.192 -47.875 -13.793 1.00 45.93 255 VAL F N 1
ATOM 17000 C CA . VAL F 1 255 ? -63.800 -48.223 -15.131 1.00 28.19 255 VAL F CA 1
ATOM 17001 C C . VAL F 1 255 ? -64.864 -49.077 -15.761 1.00 49.50 255 VAL F C 1
ATOM 17002 O O . VAL F 1 255 ? -64.971 -50.267 -15.476 1.00 114.28 255 VAL F O 1
ATOM 17006 N N . GLN F 1 256 ? -65.668 -48.455 -16.612 1.00 61.96 256 GLN F N 1
ATOM 17007 C CA . GLN F 1 256 ? -66.556 -49.209 -17.473 1.00 84.94 256 GLN F CA 1
ATOM 17008 C C . GLN F 1 256 ? -65.727 -49.802 -18.608 1.00 94.11 256 GLN F C 1
ATOM 17009 O O . GLN F 1 256 ? -65.112 -49.070 -19.386 1.00 47.71 256 GLN F O 1
ATOM 17015 N N . GLY F 1 257 ? -65.673 -51.129 -18.671 1.00 43.31 257 GLY F N 1
ATOM 17016 C CA . GLY F 1 257 ? -65.118 -51.786 -19.833 1.00 42.90 257 GLY F CA 1
ATOM 17017 C C . GLY F 1 257 ? -63.896 -52.656 -19.622 1.00 109.51 257 GLY F C 1
ATOM 17018 O O . GLY F 1 257 ? -63.482 -52.911 -18.484 1.00 52.69 257 GLY F O 1
ATOM 17019 N N . PRO F 1 258 ? -63.301 -53.097 -20.744 1.00 123.17 258 PRO F N 1
ATOM 17020 C CA . PRO F 1 258 ? -62.248 -54.104 -20.857 1.00 33.37 258 PRO F CA 1
ATOM 17021 C C . PRO F 1 258 ? -60.897 -53.453 -20.694 1.00 91.27 258 PRO F C 1
ATOM 17022 O O . PRO F 1 258 ? -60.255 -53.095 -21.688 1.00 89.75 258 PRO F O 1
ATOM 17026 N N . PHE F 1 259 ? -60.475 -53.308 -19.447 1.00 80.00 259 PHE F N 1
ATOM 17027 C CA . PHE F 1 259 ? -59.204 -52.679 -19.117 1.00 110.96 259 PHE F CA 1
ATOM 17028 C C . PHE F 1 259 ? -58.003 -53.564 -19.499 1.00 110.73 259 PHE F C 1
ATOM 17029 O O . PHE F 1 259 ? -57.185 -53.920 -18.646 1.00 70.93 259 PHE F O 1
ATOM 17037 N N . SER F 1 260 ? -57.903 -53.910 -20.783 1.00 129.85 260 SER F N 1
ATOM 17038 C CA . SER F 1 260 ? -56.791 -54.714 -21.293 1.00 124.87 260 SER F CA 1
ATOM 17039 C C . SER F 1 260 ? -55.516 -53.871 -21.322 1.00 123.41 260 SER F C 1
ATOM 17040 O O . SER F 1 260 ? -55.349 -53.026 -22.204 1.00 119.95 260 SER F O 1
ATOM 17043 N N . VAL F 1 261 ? -54.624 -54.103 -20.359 1.00 115.27 261 VAL F N 1
ATOM 17044 C CA . VAL F 1 261 ? -53.434 -53.264 -20.180 1.00 84.17 261 VAL F CA 1
ATOM 17045 C C . VAL F 1 261 ? -52.102 -54.038 -20.236 1.00 128.84 261 VAL F C 1
ATOM 17046 O O . VAL F 1 261 ? -51.068 -53.478 -20.612 1.00 110.25 261 VAL F O 1
ATOM 17050 N N . ILE F 1 262 ? -52.132 -55.311 -19.839 1.00 161.46 262 ILE F N 1
ATOM 17051 C CA . ILE F 1 262 ? -51.058 -56.264 -20.139 1.00 129.45 262 ILE F CA 1
ATOM 17052 C C . ILE F 1 262 ? -51.719 -57.486 -20.752 1.00 127.38 262 ILE F C 1
ATOM 17053 O O . ILE F 1 262 ? -52.545 -58.126 -20.101 1.00 144.49 262 ILE F O 1
ATOM 17058 N N . ARG F 1 263 ? -51.377 -57.834 -21.985 1.00 77.98 263 ARG F N 1
ATOM 17059 C CA . ARG F 1 263 ? -52.148 -58.887 -22.643 1.00 115.83 263 ARG F CA 1
ATOM 17060 C C . ARG F 1 263 ? -51.526 -60.288 -22.617 1.00 129.88 263 ARG F C 1
ATOM 17061 O O . ARG F 1 263 ? -52.119 -61.218 -22.066 1.00 47.35 263 ARG F O 1
ATOM 17069 N N . PRO F 1 264 ? -50.352 -60.457 -23.241 1.00 175.33 264 PRO F N 1
ATOM 17070 C CA . PRO F 1 264 ? -49.646 -61.710 -22.988 1.00 131.99 264 PRO F CA 1
ATOM 17071 C C . PRO F 1 264 ? -48.334 -61.418 -22.280 1.00 147.41 264 PRO F C 1
ATOM 17072 O O . PRO F 1 264 ? -47.379 -61.011 -22.942 1.00 179.45 264 PRO F O 1
ATOM 17076 N N . PRO F 1 265 ? -48.292 -61.573 -20.950 1.00 142.63 265 PRO F N 1
ATOM 17077 C CA . PRO F 1 265 ? -46.995 -61.528 -20.271 1.00 148.22 265 PRO F CA 1
ATOM 17078 C C . PRO F 1 265 ? -46.053 -62.613 -20.806 1.00 152.82 265 PRO F C 1
ATOM 17079 O O . PRO F 1 265 ? -45.776 -63.607 -20.130 1.00 111.68 265 PRO F O 1
ATOM 17083 N N . LEU F 1 266 ? -45.586 -62.414 -22.035 1.00 152.38 266 LEU F N 1
ATOM 17084 C CA . LEU F 1 266 ? -44.599 -63.286 -22.653 1.00 139.08 266 LEU F CA 1
ATOM 17085 C C . LEU F 1 266 ? -43.389 -62.451 -23.055 1.00 160.93 266 LEU F C 1
ATOM 17086 O O . LEU F 1 266 ? -43.520 -61.438 -23.747 1.00 131.21 266 LEU F O 1
ATOM 17091 N N . ARG F 1 267 ? -42.215 -62.865 -22.594 1.00 167.93 267 ARG F N 1
ATOM 17092 C CA . ARG F 1 267 ? -40.983 -62.155 -22.908 1.00 169.90 267 ARG F CA 1
ATOM 17093 C C . ARG F 1 267 ? -40.295 -62.778 -24.122 1.00 178.00 267 ARG F C 1
ATOM 17094 O O . ARG F 1 267 ? -40.133 -63.996 -24.197 1.00 171.07 267 ARG F O 1
ATOM 17102 N N . SER F 1 268 ? -39.905 -61.935 -25.075 1.00 172.16 268 SER F N 1
ATOM 17103 C CA . SER F 1 268 ? -39.231 -62.396 -26.286 1.00 160.52 268 SER F CA 1
ATOM 17104 C C . SER F 1 268 ? -37.768 -61.956 -26.309 1.00 135.67 268 SER F C 1
ATOM 17105 O O . SER F 1 268 ? -36.960 -62.483 -27.076 1.00 78.87 268 SER F O 1
ATOM 17108 N N . THR F 1 281 ? -29.291 -40.126 -16.955 1.00 127.02 281 THR F N 1
ATOM 17109 C CA . THR F 1 281 ? -30.252 -40.589 -15.959 1.00 162.11 281 THR F CA 1
ATOM 17110 C C . THR F 1 281 ? -30.188 -42.107 -15.777 1.00 160.42 281 THR F C 1
ATOM 17111 O O . THR F 1 281 ? -29.182 -42.749 -16.092 1.00 70.65 281 THR F O 1
ATOM 17115 N N . ILE F 1 282 ? -31.269 -42.671 -15.248 1.00 152.00 282 ILE F N 1
ATOM 17116 C CA . ILE F 1 282 ? -31.409 -44.116 -15.145 1.00 93.87 282 ILE F CA 1
ATOM 17117 C C . ILE F 1 282 ? -32.855 -44.497 -15.454 1.00 123.19 282 ILE F C 1
ATOM 17118 O O . ILE F 1 282 ? -33.558 -45.057 -14.612 1.00 116.20 282 ILE F O 1
ATOM 17123 N N . CYS F 1 283 ? -33.304 -44.173 -16.663 1.00 128.67 283 CYS F N 1
ATOM 17124 C CA . CYS F 1 283 ? -34.648 -44.543 -17.098 1.00 103.67 283 CYS F CA 1
ATOM 17125 C C . CYS F 1 283 ? -34.863 -46.048 -16.933 1.00 80.24 283 CYS F C 1
ATOM 17126 O O . CYS F 1 283 ? -35.985 -46.520 -16.777 1.00 85.98 283 CYS F O 1
ATOM 17129 N N . SER F 1 284 ? -33.774 -46.803 -16.962 1.00 127.29 284 SER F N 1
ATOM 17130 C CA . SER F 1 284 ? -33.854 -48.238 -16.751 1.00 117.03 284 SER F CA 1
ATOM 17131 C C . SER F 1 284 ? -33.370 -48.557 -15.338 1.00 108.99 284 SER F C 1
ATOM 17132 O O . SER F 1 284 ? -32.235 -48.988 -15.134 1.00 91.59 284 SER F O 1
ATOM 17135 N N . ALA F 1 285 ? -34.233 -48.313 -14.359 1.00 108.92 285 ALA F N 1
ATOM 17136 C CA . ALA F 1 285 ? -33.923 -48.628 -12.972 1.00 57.94 285 ALA F CA 1
ATOM 17137 C C . ALA F 1 285 ? -35.124 -49.264 -12.291 1.00 98.80 285 ALA F C 1
ATOM 17138 O O . ALA F 1 285 ? -36.264 -49.164 -12.768 1.00 76.31 285 ALA F O 1
ATOM 17140 N N . ARG F 1 286 ? -34.856 -49.923 -11.171 1.00 93.07 286 ARG F N 1
ATOM 17141 C CA . ARG F 1 286 ? -35.908 -50.535 -10.373 1.00 120.99 286 ARG F CA 1
ATOM 17142 C C . ARG F 1 286 ? -36.339 -49.559 -9.278 1.00 66.95 286 ARG F C 1
ATOM 17143 O O . ARG F 1 286 ? -35.559 -49.241 -8.381 1.00 69.12 286 ARG F O 1
ATOM 17151 N N . CYS F 1 287 ? -37.574 -49.071 -9.368 1.00 66.17 287 CYS F N 1
ATOM 17152 C CA . CYS F 1 287 ? -38.093 -48.123 -8.385 1.00 68.12 287 CYS F CA 1
ATOM 17153 C C . CYS F 1 287 ? -39.174 -48.734 -7.461 1.00 73.48 287 CYS F C 1
ATOM 17154 O O . CYS F 1 287 ? -39.787 -48.016 -6.672 1.00 52.18 287 CYS F O 1
ATOM 17157 N N . THR F 1 288 ? -39.382 -50.053 -7.546 1.00 108.59 288 THR F N 1
ATOM 17158 C CA . THR F 1 288 ? -40.378 -50.766 -6.719 1.00 58.06 288 THR F CA 1
ATOM 17159 C C . THR F 1 288 ? -39.788 -51.957 -5.952 1.00 57.25 288 THR F C 1
ATOM 17160 O O . THR F 1 288 ? -39.201 -52.854 -6.551 1.00 73.40 288 THR F O 1
ATOM 17164 N N . ASP F 1 289 ? -39.974 -51.985 -4.635 1.00 78.90 289 ASP F N 1
ATOM 17165 C CA . ASP F 1 289 ? -39.430 -53.063 -3.805 1.00 61.79 289 ASP F CA 1
ATOM 17166 C C . ASP F 1 289 ? -40.480 -53.572 -2.806 1.00 34.65 289 ASP F C 1
ATOM 17167 O O . ASP F 1 289 ? -41.450 -52.879 -2.533 1.00 56.93 289 ASP F O 1
ATOM 17172 N N . ASN F 1 290 ? -40.291 -54.767 -2.251 1.00 27.06 290 ASN F N 1
ATOM 17173 C CA . ASN F 1 290 ? -41.310 -55.332 -1.355 1.00 63.43 290 ASN F CA 1
ATOM 17174 C C . ASN F 1 290 ? -40.868 -55.658 0.080 1.00 58.29 290 ASN F C 1
ATOM 17175 O O . ASN F 1 290 ? -40.110 -56.598 0.321 1.00 51.31 290 ASN F O 1
ATOM 17180 N N . LEU F 1 291 ? -41.394 -54.888 1.029 1.00 61.12 291 LEU F N 1
ATOM 17181 C CA . LEU F 1 291 ? -40.923 -54.912 2.406 1.00 43.45 291 LEU F CA 1
ATOM 17182 C C . LEU F 1 291 ? -41.569 -55.997 3.264 1.00 49.22 291 LEU F C 1
ATOM 17183 O O . LEU F 1 291 ? -41.083 -56.300 4.351 1.00 37.93 291 LEU F O 1
ATOM 17188 N N . ASP F 1 292 ? -42.661 -56.578 2.784 1.00 49.00 292 ASP F N 1
ATOM 17189 C CA . ASP F 1 292 ? -43.282 -57.693 3.493 1.00 40.45 292 ASP F CA 1
ATOM 17190 C C . ASP F 1 292 ? -42.498 -59.010 3.333 1.00 78.04 292 ASP F C 1
ATOM 17191 O O . ASP F 1 292 ? -42.949 -60.067 3.786 1.00 52.83 292 ASP F O 1
ATOM 17196 N N . ASP F 1 293 ? -41.325 -58.935 2.700 1.00 70.48 293 ASP F N 1
ATOM 17197 C CA . ASP F 1 293 ? -40.451 -60.100 2.514 1.00 70.55 293 ASP F CA 1
ATOM 17198 C C . ASP F 1 293 ? -39.287 -60.119 3.516 1.00 78.73 293 ASP F C 1
ATOM 17199 O O . ASP F 1 293 ? -38.365 -59.301 3.425 1.00 83.76 293 ASP F O 1
ATOM 17204 N N . PRO F 1 294 ? -39.329 -61.067 4.467 1.00 46.45 294 PRO F N 1
ATOM 17205 C CA . PRO F 1 294 ? -38.413 -61.191 5.613 1.00 92.29 294 PRO F CA 1
ATOM 17206 C C . PRO F 1 294 ? -37.009 -61.716 5.290 1.00 91.95 294 PRO F C 1
ATOM 17207 O O . PRO F 1 294 ? -36.178 -61.791 6.200 1.00 53.50 294 PRO F O 1
ATOM 17211 N N . SER F 1 295 ? -36.746 -62.080 4.039 1.00 60.20 295 SER F N 1
ATOM 17212 C CA . SER F 1 295 ? -35.411 -62.531 3.656 1.00 53.92 295 SER F CA 1
ATOM 17213 C C . SER F 1 295 ? -34.510 -61.335 3.379 1.00 98.49 295 SER F C 1
ATOM 17214 O O . SER F 1 295 ? -33.293 -61.481 3.275 1.00 60.61 295 SER F O 1
ATOM 17217 N N . ASN F 1 296 ? -35.124 -60.158 3.247 1.00 115.39 296 ASN F N 1
ATOM 17218 C CA . ASN F 1 296 ? -34.394 -58.904 3.073 1.00 70.70 296 ASN F CA 1
ATOM 17219 C C . ASN F 1 296 ? -34.536 -57.976 4.280 1.00 81.01 296 ASN F C 1
ATOM 17220 O O . ASN F 1 296 ? -34.345 -56.763 4.178 1.00 83.71 296 ASN F O 1
ATOM 17225 N N . ALA F 1 297 ? -34.869 -58.557 5.425 1.00 36.59 297 ALA F N 1
ATOM 17226 C CA . ALA F 1 297 ? -34.930 -57.806 6.668 1.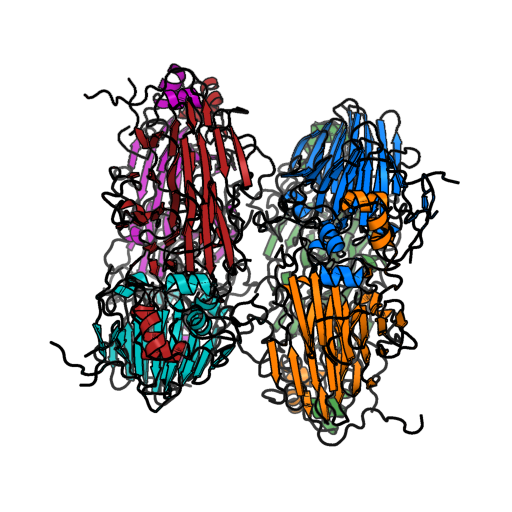00 62.70 297 ALA F CA 1
ATOM 17227 C C . ALA F 1 297 ? -33.548 -57.678 7.323 1.00 68.98 297 ALA F C 1
ATOM 17228 O O . ALA F 1 297 ? -32.677 -58.531 7.152 1.00 57.37 297 ALA F O 1
ATOM 17230 N N . ASP F 1 298 ? -33.354 -56.598 8.072 1.00 77.08 298 ASP F N 1
ATOM 17231 C CA . ASP F 1 298 ? -32.098 -56.362 8.767 1.00 55.69 298 ASP F CA 1
ATOM 17232 C C . ASP F 1 298 ? -32.036 -57.273 9.983 1.00 69.05 298 ASP F C 1
ATOM 17233 O O . ASP F 1 298 ? -30.976 -57.795 10.341 1.00 73.39 298 ASP F O 1
ATOM 17238 N N . VAL F 1 299 ? -33.194 -57.448 10.612 1.00 59.44 299 VAL F N 1
ATOM 17239 C CA . VAL F 1 299 ? -33.330 -58.237 11.826 1.00 34.88 299 VAL F CA 1
ATOM 17240 C C . VAL F 1 299 ? -34.589 -59.097 11.712 1.00 48.97 299 VAL F C 1
ATOM 17241 O O . VAL F 1 299 ? -35.681 -58.578 11.482 1.00 38.28 299 VAL F O 1
ATOM 17245 N N . TYR F 1 300 ? -34.433 -60.414 11.849 1.00 62.61 300 TYR F N 1
ATOM 17246 C CA . TYR F 1 300 ? -35.554 -61.345 11.670 1.00 50.71 300 TYR F CA 1
ATOM 17247 C C . TYR F 1 300 ? -35.602 -62.453 12.710 1.00 31.02 300 TYR F C 1
ATOM 17248 O O . TYR F 1 300 ? -35.151 -63.557 12.447 1.00 81.69 300 TYR F O 1
ATOM 17257 N N . LYS F 1 301 ? -36.150 -62.164 13.882 1.00 47.03 301 LYS F N 1
ATOM 17258 C CA . LYS F 1 301 ? -36.396 -63.192 14.880 1.00 25.57 301 LYS F CA 1
ATOM 17259 C C . LYS F 1 301 ? -37.814 -63.724 14.671 1.00 58.00 301 LYS F C 1
ATOM 17260 O O . LYS F 1 301 ? -38.768 -62.950 14.680 1.00 53.90 301 LYS F O 1
ATOM 17266 N N . PRO F 1 302 ? -37.961 -65.046 14.483 1.00 63.61 302 PRO F N 1
ATOM 17267 C CA . PRO F 1 302 ? -39.239 -65.667 14.100 1.00 42.60 302 PRO F CA 1
ATOM 17268 C C . PRO F 1 302 ? -40.277 -65.845 15.227 1.00 64.23 302 PRO F C 1
ATOM 17269 O O . PRO F 1 302 ? -41.476 -65.988 14.952 1.00 55.10 302 PRO F O 1
ATOM 17273 N N . GLN F 1 303 ? -39.836 -65.830 16.478 1.00 29.03 303 GLN F N 1
ATOM 17274 C CA . GLN F 1 303 ? -40.790 -65.794 17.580 1.00 39.41 303 GLN F CA 1
ATOM 17275 C C . GLN F 1 303 ? -41.320 -64.368 17.792 1.00 49.28 303 GLN F C 1
ATOM 17276 O O . GLN F 1 303 ? -42.477 -64.183 18.162 1.00 71.21 303 GLN F O 1
ATOM 17282 N N . LEU F 1 304 ? -40.474 -63.371 17.535 1.00 50.06 304 LEU F N 1
ATOM 17283 C CA . LEU F 1 304 ? -40.795 -61.965 17.791 1.00 28.16 304 LEU F CA 1
ATOM 17284 C C . LEU F 1 304 ? -41.353 -61.210 16.591 1.00 53.09 304 LEU F C 1
ATOM 17285 O O . LEU F 1 304 ? -42.323 -60.473 16.721 1.00 52.87 304 LEU F O 1
ATOM 17290 N N . GLY F 1 305 ? -40.722 -61.365 15.433 1.00 59.41 305 GLY F N 1
ATOM 17291 C CA . GLY F 1 305 ? -41.147 -60.656 14.237 1.00 73.09 305 GLY F CA 1
ATOM 17292 C C . GLY F 1 305 ? -39.970 -60.098 13.458 1.00 58.32 305 GLY F C 1
ATOM 17293 O O . GLY F 1 305 ? -38.838 -60.536 13.666 1.00 34.11 305 GLY F O 1
ATOM 17294 N N . TYR F 1 306 ? -40.226 -59.130 12.571 1.00 53.42 306 TYR F N 1
ATOM 17295 C CA . TYR F 1 306 ? -39.160 -58.587 11.727 1.00 54.97 306 TYR F CA 1
ATOM 17296 C C . TYR F 1 306 ? -39.180 -57.089 11.452 1.00 37.61 306 TYR F C 1
ATOM 17297 O O . TYR F 1 306 ? -40.197 -56.416 11.620 1.00 53.70 306 TYR F O 1
ATOM 17306 N N . ILE F 1 307 ? -38.026 -56.586 11.019 1.00 40.10 307 ILE F N 1
ATOM 17307 C CA . ILE F 1 307 ? -37.896 -55.209 10.550 1.00 47.02 307 ILE F CA 1
ATOM 17308 C C . ILE F 1 307 ? -37.133 -55.140 9.230 1.00 52.82 307 ILE F C 1
ATOM 17309 O O . ILE F 1 307 ? -36.030 -55.666 9.106 1.00 54.99 307 ILE F O 1
ATOM 17314 N N . SER F 1 308 ? -37.734 -54.495 8.241 1.00 19.89 308 SER F N 1
ATOM 17315 C CA . SER F 1 308 ? -37.116 -54.374 6.936 1.00 38.64 308 SER F CA 1
ATOM 17316 C C . SER F 1 308 ? -36.833 -52.914 6.626 1.00 49.74 308 SER F C 1
ATOM 17317 O O . SER F 1 308 ? -37.436 -52.021 7.216 1.00 53.83 308 SER F O 1
ATOM 17320 N N . THR F 1 309 ? -35.916 -52.681 5.692 1.00 48.23 309 THR F N 1
ATOM 17321 C CA . THR F 1 309 ? -35.460 -51.339 5.377 1.00 33.11 309 THR F CA 1
ATOM 17322 C C . THR F 1 309 ? -35.241 -51.122 3.891 1.00 66.51 309 THR F C 1
ATOM 17323 O O . THR F 1 309 ? -34.629 -51.953 3.216 1.00 45.86 309 THR F O 1
ATOM 17327 N N . LEU F 1 310 ? -35.720 -49.985 3.398 1.00 44.86 310 LEU F N 1
ATOM 17328 C CA . LEU F 1 310 ? -35.376 -49.540 2.062 1.00 32.69 310 LEU F CA 1
ATOM 17329 C C . LEU F 1 310 ? -34.377 -48.370 2.122 1.00 30.60 310 LEU F C 1
ATOM 17330 O O . LEU F 1 310 ? -34.768 -47.208 2.121 1.00 41.91 310 LEU F O 1
ATOM 17335 N N . ASN F 1 311 ? -33.089 -48.697 2.189 1.00 57.68 311 ASN F N 1
ATOM 17336 C CA . ASN F 1 311 ? -32.001 -47.721 2.130 1.00 36.34 311 ASN F CA 1
ATOM 17337 C C . ASN F 1 311 ? -31.655 -47.331 0.694 1.00 69.16 311 ASN F C 1
ATOM 17338 O O . ASN F 1 311 ? -32.121 -47.944 -0.266 1.00 44.86 311 ASN F O 1
ATOM 17343 N N . SER F 1 312 ? -30.813 -46.317 0.546 1.00 64.87 312 SER F N 1
ATOM 17344 C CA . SER F 1 312 ? -30.256 -46.010 -0.759 1.00 33.95 312 SER F CA 1
ATOM 17345 C C . SER F 1 312 ? -29.352 -47.165 -1.213 1.00 52.82 312 SER F C 1
ATOM 17346 O O . SER F 1 312 ? -28.998 -47.269 -2.389 1.00 46.14 312 SER F O 1
ATOM 17349 N N . TYR F 1 313 ? -28.987 -48.037 -0.274 1.00 65.38 313 TYR F N 1
ATOM 17350 C CA . TYR F 1 313 ? -28.258 -49.253 -0.610 1.00 52.45 313 TYR F CA 1
ATOM 17351 C C . TYR F 1 313 ? -29.141 -50.067 -1.522 1.00 38.33 313 TYR F C 1
ATOM 17352 O O . TYR F 1 313 ? -28.719 -50.538 -2.562 1.00 51.46 313 TYR F O 1
ATOM 17361 N N . ASP F 1 314 ? -30.391 -50.219 -1.114 1.00 62.20 314 ASP F N 1
ATOM 17362 C CA . ASP F 1 314 ? -31.311 -51.126 -1.784 1.00 50.15 314 ASP F CA 1
ATOM 17363 C C . ASP F 1 314 ? -31.930 -50.551 -3.062 1.00 40.25 314 ASP F C 1
ATOM 17364 O O . ASP F 1 314 ? -31.870 -51.185 -4.105 1.00 48.22 314 ASP F O 1
ATOM 17369 N N . LEU F 1 315 ? -32.516 -49.358 -2.988 1.00 67.22 315 LEU F N 1
ATOM 17370 C CA . LEU F 1 315 ? -33.001 -48.676 -4.191 1.00 57.00 315 LEU F CA 1
ATOM 17371 C C . LEU F 1 315 ? -32.186 -47.437 -4.475 1.00 40.44 315 LEU F C 1
ATOM 17372 O O . LEU F 1 315 ? -32.573 -46.344 -4.077 1.00 56.51 315 LEU F O 1
ATOM 17377 N N . PRO F 1 316 ? -31.058 -47.607 -5.175 1.00 77.51 316 PRO F N 1
ATOM 17378 C CA . PRO F 1 316 ? -30.091 -46.542 -5.465 1.00 69.76 316 PRO F CA 1
ATOM 17379 C C . PRO F 1 316 ? -30.727 -45.230 -5.921 1.00 35.13 316 PRO F C 1
ATOM 17380 O O . PRO F 1 316 ? -30.213 -44.179 -5.552 1.00 56.62 316 PRO F O 1
ATOM 17384 N N . ILE F 1 317 ? -31.813 -45.289 -6.689 1.00 63.31 317 ILE F N 1
ATOM 17385 C CA . ILE F 1 317 ? -32.573 -44.087 -7.068 1.00 57.60 317 ILE F CA 1
ATOM 17386 C C . ILE F 1 317 ? -32.949 -43.212 -5.860 1.00 61.68 317 ILE F C 1
ATOM 17387 O O . ILE F 1 317 ? -33.092 -41.994 -5.986 1.00 59.00 317 ILE F O 1
ATOM 17392 N N . LEU F 1 318 ? -33.083 -43.833 -4.689 1.00 40.06 318 LEU F N 1
ATOM 17393 C CA . LEU F 1 318 ? -33.395 -43.103 -3.461 1.00 49.20 318 LEU F CA 1
ATOM 17394 C C . LEU F 1 318 ? -32.332 -42.066 -3.039 1.00 62.05 318 LEU F C 1
ATOM 17395 O O . LEU F 1 318 ? -32.641 -41.120 -2.315 1.00 42.18 318 LEU F O 1
ATOM 17400 N N . ARG F 1 319 ? -31.092 -42.236 -3.495 1.00 46.93 319 ARG F N 1
ATOM 17401 C CA . ARG F 1 319 ? -30.031 -41.282 -3.187 1.00 31.82 319 ARG F CA 1
ATOM 17402 C C . ARG F 1 319 ? -30.470 -39.902 -3.627 1.00 46.70 319 ARG F C 1
ATOM 17403 O O . ARG F 1 319 ? -30.056 -38.898 -3.064 1.00 53.05 319 ARG F O 1
ATOM 17411 N N . PHE F 1 320 ? -31.311 -39.854 -4.649 1.00 41.34 320 PHE F N 1
ATOM 17412 C CA . PHE F 1 320 ? -31.742 -38.581 -5.192 1.00 39.64 320 PHE F CA 1
ATOM 17413 C C . PHE F 1 320 ? -32.927 -38.045 -4.408 1.00 50.08 320 PHE F C 1
ATOM 17414 O O . PHE F 1 320 ? -32.958 -36.862 -4.046 1.00 58.62 320 PHE F O 1
ATOM 17422 N N . LEU F 1 321 ? -33.881 -38.934 -4.132 1.00 41.32 321 LEU F N 1
ATOM 17423 C CA . LEU F 1 321 ? -35.126 -38.581 -3.451 1.00 37.34 321 LEU F CA 1
ATOM 17424 C C . LEU F 1 321 ? -34.981 -38.082 -2.007 1.00 56.90 321 LEU F C 1
ATOM 17425 O O . LEU F 1 321 ? -35.904 -37.469 -1.472 1.00 51.25 321 LEU F O 1
ATOM 17430 N N . ARG F 1 322 ? -33.833 -38.334 -1.383 1.00 41.45 322 ARG F N 1
ATOM 17431 C CA . ARG F 1 322 ? -33.643 -37.992 0.022 1.00 38.61 322 ARG F CA 1
ATOM 17432 C C . ARG F 1 322 ? -34.777 -38.608 0.871 1.00 57.02 322 ARG F C 1
ATOM 17433 O O . ARG F 1 322 ? -35.378 -37.912 1.694 1.00 58.63 322 ARG F O 1
ATOM 17441 N N . LEU F 1 323 ? -35.073 -39.898 0.656 1.00 31.37 323 LEU F N 1
ATOM 17442 C CA . LEU F 1 323 ? -36.148 -40.612 1.383 1.00 41.65 323 LEU F CA 1
ATOM 17443 C C . LEU F 1 323 ? -35.851 -42.091 1.675 1.00 33.67 323 LEU F C 1
ATOM 17444 O O . LEU F 1 323 ? -35.602 -42.870 0.765 1.00 36.60 323 LEU F O 1
ATOM 17449 N N . SER F 1 324 ? -35.903 -42.470 2.950 1.00 59.09 324 SER F N 1
ATOM 17450 C CA . SER F 1 324 ? -35.744 -43.864 3.367 1.00 36.42 324 SER F CA 1
ATOM 17451 C C . SER F 1 324 ? -37.097 -44.438 3.802 1.00 67.41 324 SER F C 1
ATOM 17452 O O . SER F 1 324 ? -38.036 -43.684 4.074 1.00 37.65 324 SER F O 1
ATOM 17455 N N . ALA F 1 325 ? -37.209 -45.763 3.863 1.00 30.00 325 ALA F N 1
ATOM 17456 C CA . ALA F 1 325 ? -38.393 -46.374 4.461 1.00 38.16 325 ALA F CA 1
ATOM 17457 C C . ALA F 1 325 ? -38.017 -47.508 5.407 1.00 47.51 325 ALA F C 1
ATOM 17458 O O . ALA F 1 325 ? -36.861 -47.948 5.430 1.00 37.30 325 ALA F O 1
ATOM 17460 N N . LEU F 1 326 ? -39.003 -47.961 6.189 1.00 58.84 326 LEU F N 1
ATOM 17461 C CA . LEU F 1 326 ? -38.817 -49.046 7.160 1.00 35.94 326 LEU F CA 1
ATOM 17462 C C . LEU F 1 326 ? -40.125 -49.744 7.585 1.00 45.02 326 LEU F C 1
ATOM 17463 O O . LEU F 1 326 ? -40.952 -49.173 8.295 1.00 35.05 326 LEU F O 1
ATOM 17468 N N . ARG F 1 327 ? -40.290 -50.992 7.159 1.00 44.91 327 ARG F N 1
ATOM 17469 C CA . ARG F 1 327 ? -41.463 -51.785 7.512 1.00 45.80 327 ARG F CA 1
ATOM 17470 C C . ARG F 1 327 ? -41.193 -52.684 8.709 1.00 28.57 327 ARG F C 1
ATOM 17471 O O . ARG F 1 327 ? -40.115 -53.253 8.840 1.00 58.78 327 ARG F O 1
ATOM 17479 N N . GLY F 1 328 ? -42.180 -52.812 9.584 1.00 54.16 328 GLY F N 1
ATOM 17480 C CA . GLY F 1 328 ? -42.043 -53.650 10.758 1.00 46.37 328 GLY F CA 1
ATOM 17481 C C . GLY F 1 328 ? -43.306 -54.424 11.084 1.00 61.37 328 GLY F C 1
ATOM 17482 O O . GLY F 1 328 ? -44.429 -53.950 10.860 1.00 39.02 328 GLY F O 1
ATOM 17483 N N . SER F 1 329 ? -43.108 -55.622 11.628 1.00 49.72 329 SER F N 1
ATOM 17484 C CA . SER F 1 329 ? -44.194 -56.524 11.985 1.00 44.15 329 SER F CA 1
ATOM 17485 C C . SER F 1 329 ? -43.784 -57.357 13.191 1.00 37.26 329 SER F C 1
ATOM 17486 O O . SER F 1 329 ? -42.884 -58.182 13.090 1.00 61.43 329 SER F O 1
ATOM 17489 N N . ILE F 1 330 ? -44.444 -57.156 14.326 1.00 24.57 330 ILE F N 1
ATOM 17490 C CA . ILE F 1 330 ? -44.088 -57.891 15.536 1.00 33.64 330 ILE F CA 1
ATOM 17491 C C . ILE F 1 330 ? -45.274 -58.565 16.261 1.00 46.66 330 ILE F C 1
ATOM 17492 O O . ILE F 1 330 ? -46.394 -58.058 16.235 1.00 49.76 330 ILE F O 1
ATOM 17497 N N . ARG F 1 331 ? -45.029 -59.720 16.887 1.00 68.01 331 ARG F N 1
ATOM 17498 C CA . ARG F 1 331 ? -46.074 -60.398 17.666 1.00 77.60 331 ARG F CA 1
ATOM 17499 C C . ARG F 1 331 ? -46.309 -59.607 18.941 1.00 34.58 331 ARG F C 1
ATOM 17500 O O . ARG F 1 331 ? -45.426 -58.909 19.417 1.00 38.65 331 ARG F O 1
ATOM 17508 N N . GLN F 1 332 ? -47.505 -59.725 19.496 1.00 50.51 332 GLN F N 1
ATOM 17509 C CA . GLN F 1 332 ? -47.836 -59.061 20.748 1.00 51.03 332 GLN F CA 1
ATOM 17510 C C . GLN F 1 332 ? -46.692 -59.071 21.749 1.00 32.20 332 GLN F C 1
ATOM 17511 O O . GLN F 1 332 ? -45.945 -60.045 21.853 1.00 66.83 332 GLN F O 1
ATOM 17517 N N . ASN F 1 333 ? -46.577 -57.976 22.490 1.00 52.84 333 ASN F N 1
ATOM 17518 C CA . ASN F 1 333 ? -45.622 -57.866 23.590 1.00 71.10 333 ASN F CA 1
ATOM 17519 C C . ASN F 1 333 ? -44.162 -57.745 23.189 1.00 54.05 333 ASN F C 1
ATOM 17520 O O . ASN F 1 333 ? -43.311 -57.491 24.036 1.00 53.26 333 ASN F O 1
ATOM 17525 N N . ALA F 1 334 ? -43.865 -57.925 21.909 1.00 35.26 334 ALA F N 1
ATOM 17526 C CA . ALA F 1 334 ? -42.518 -57.646 21.438 1.00 33.09 334 ALA F CA 1
ATOM 17527 C C . ALA F 1 334 ? -42.300 -56.148 21.526 1.00 56.79 334 ALA F C 1
ATOM 17528 O O . ALA F 1 334 ? -43.223 -55.356 21.303 1.00 42.98 334 ALA F O 1
ATOM 17530 N N . MET F 1 335 ? -41.080 -55.765 21.873 1.00 46.76 335 MET F N 1
ATOM 17531 C CA . MET F 1 335 ? -40.763 -54.368 22.100 1.00 33.14 335 MET F CA 1
ATOM 17532 C C . MET F 1 335 ? -39.651 -53.932 21.178 1.00 39.43 335 MET F C 1
ATOM 17533 O O . MET F 1 335 ? -38.638 -54.624 21.035 1.00 44.65 335 MET F O 1
ATOM 17538 N N . VAL F 1 336 ? -39.858 -52.789 20.535 1.00 39.90 336 VAL F N 1
ATOM 17539 C CA . VAL F 1 336 ? -38.808 -52.151 19.762 1.00 57.34 336 VAL F CA 1
ATOM 17540 C C . VAL F 1 336 ? -38.066 -51.218 20.701 1.00 36.01 336 VAL F C 1
ATOM 17541 O O . VAL F 1 336 ? -38.620 -50.225 21.177 1.00 27.55 336 VAL F O 1
ATOM 17545 N N . LEU F 1 337 ? -36.816 -51.571 20.975 1.00 31.93 337 LEU F N 1
ATOM 17546 C CA . LEU F 1 337 ? -35.992 -50.876 21.946 1.00 16.90 337 LEU F CA 1
ATOM 17547 C C . LEU F 1 337 ? -35.887 -49.381 21.676 1.00 46.28 337 LEU F C 1
ATOM 17548 O O . LEU F 1 337 ? -35.820 -48.947 20.516 1.00 40.23 337 LEU F O 1
ATOM 17553 N N . PRO F 1 338 ? -35.835 -48.590 22.756 1.00 32.15 338 PRO F N 1
ATOM 17554 C CA . PRO F 1 338 ? -35.785 -47.126 22.699 1.00 35.56 338 PRO F CA 1
ATOM 17555 C C . PRO F 1 338 ? -34.717 -46.658 21.726 1.00 26.54 338 PRO F C 1
ATOM 17556 O O . PRO F 1 338 ? -33.534 -46.895 21.959 1.00 47.24 338 PRO F O 1
ATOM 17560 N N . GLN F 1 339 ? -35.138 -46.001 20.651 1.00 43.72 339 GLN F N 1
ATOM 17561 C CA . GLN F 1 339 ? -34.232 -45.583 19.585 1.00 29.12 339 GLN F CA 1
ATOM 17562 C C . GLN F 1 339 ? -34.529 -44.178 19.052 1.00 31.20 339 GLN F C 1
ATOM 17563 O O . GLN F 1 339 ? -35.612 -43.631 19.243 1.00 40.15 339 GLN F O 1
ATOM 17569 N N . TRP F 1 340 ? -33.555 -43.595 18.371 1.00 41.80 340 TRP F N 1
ATOM 17570 C CA . TRP F 1 340 ? -33.778 -42.339 17.677 1.00 29.77 340 TRP F CA 1
ATOM 17571 C C . TRP F 1 340 ? -33.150 -42.354 16.290 1.00 48.14 340 TRP F C 1
ATOM 17572 O O . TRP F 1 340 ? -32.209 -43.097 16.031 1.00 41.12 340 TRP F O 1
ATOM 17583 N N . ASN F 1 341 ? -33.709 -41.569 15.383 1.00 19.49 341 ASN F N 1
ATOM 17584 C CA . ASN F 1 341 ? -33.088 -41.370 14.096 1.00 16.53 341 ASN F CA 1
ATOM 17585 C C . ASN F 1 341 ? -32.011 -40.300 14.217 1.00 32.60 341 ASN F C 1
ATOM 17586 O O . ASN F 1 341 ? -32.276 -39.204 14.712 1.00 34.20 341 ASN F O 1
ATOM 17591 N N . ALA F 1 342 ? -30.797 -40.619 13.773 1.00 33.98 342 ALA F N 1
ATOM 17592 C CA . ALA F 1 342 ? -29.683 -39.683 13.877 1.00 19.34 342 ALA F CA 1
ATOM 17593 C C . ALA F 1 342 ? -29.802 -38.556 12.863 1.00 34.45 342 ALA F C 1
ATOM 17594 O O . ALA F 1 342 ? -29.502 -37.414 13.176 1.00 29.43 342 ALA F O 1
ATOM 17596 N N . ASN F 1 343 ? -30.263 -38.874 11.654 1.00 28.39 343 ASN F N 1
ATOM 17597 C CA . ASN F 1 343 ? -30.284 -37.888 10.579 1.00 27.87 343 ASN F CA 1
ATOM 17598 C C . ASN F 1 343 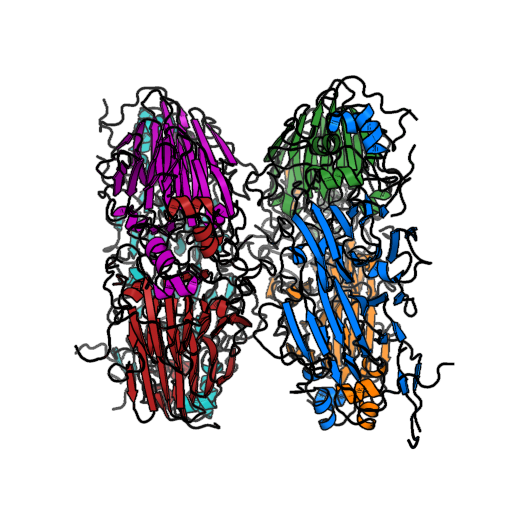? -31.554 -37.804 9.740 1.00 27.58 343 ASN F C 1
ATOM 17599 O O . ASN F 1 343 ? -31.483 -37.526 8.552 1.00 28.55 343 ASN F O 1
ATOM 17604 N N . ALA F 1 344 ? -32.716 -38.023 10.342 1.00 34.81 344 ALA F N 1
ATOM 17605 C CA . ALA F 1 344 ? -33.961 -37.817 9.608 1.00 26.92 344 ALA F CA 1
ATOM 17606 C C . ALA F 1 344 ? -35.169 -37.703 10.508 1.00 27.76 344 ALA F C 1
ATOM 17607 O O . ALA F 1 344 ? -35.229 -38.303 11.576 1.00 34.47 344 ALA F O 1
ATOM 17609 N N . ASN F 1 345 ? -36.129 -36.907 10.060 1.00 29.87 345 ASN F N 1
ATOM 17610 C CA . ASN F 1 345 ? -37.465 -36.945 10.601 1.00 14.77 345 ASN F CA 1
ATOM 17611 C C . ASN F 1 345 ? -38.129 -38.159 10.015 1.00 17.63 345 ASN F C 1
ATOM 17612 O O . ASN F 1 345 ? -37.917 -38.482 8.850 1.00 42.74 345 ASN F O 1
ATOM 17617 N N . ALA F 1 346 ? -38.910 -38.853 10.825 1.00 24.34 346 ALA F N 1
ATOM 17618 C CA . ALA F 1 346 ? -39.670 -39.983 10.335 1.00 17.73 346 ALA F CA 1
ATOM 17619 C C . ALA F 1 346 ? -41.164 -39.745 10.519 1.00 23.59 346 ALA F C 1
ATOM 17620 O O . ALA F 1 346 ? -41.586 -38.755 11.112 1.00 44.88 346 ALA F O 1
ATOM 17622 N N . VAL F 1 347 ? -41.959 -40.661 9.986 1.00 28.47 347 VAL F N 1
ATOM 17623 C CA . VAL F 1 347 ? -43.409 -40.577 10.055 1.00 18.89 347 VAL F CA 1
ATOM 17624 C C . VAL F 1 347 ? -43.959 -42.015 10.053 1.00 36.36 347 VAL F C 1
ATOM 17625 O O . VAL F 1 347 ? -43.676 -42.810 9.166 1.00 28.87 347 VAL F O 1
ATOM 17629 N N . LEU F 1 348 ? -44.708 -42.356 11.092 1.00 65.32 348 LEU F N 1
ATOM 17630 C CA . LEU F 1 348 ? -45.096 -43.736 11.334 1.00 26.85 348 LEU F CA 1
ATOM 17631 C C . LEU F 1 348 ? -46.594 -43.964 11.102 1.00 63.13 348 LEU F C 1
ATOM 17632 O O . LEU F 1 348 ? -47.451 -43.293 11.706 1.00 27.07 348 LEU F O 1
ATOM 17637 N N . TYR F 1 349 ? -46.898 -44.916 10.224 1.00 19.52 349 TYR F N 1
ATOM 17638 C CA . TYR F 1 349 ? -48.280 -45.283 9.925 1.00 45.52 349 TYR F CA 1
ATOM 17639 C C . TYR F 1 349 ? -48.520 -46.718 10.375 1.00 46.96 349 TYR F C 1
ATOM 17640 O O . TYR F 1 349 ? -47.712 -47.604 10.113 1.00 41.57 349 TYR F O 1
ATOM 17649 N N . VAL F 1 350 ? -49.620 -46.953 11.073 1.00 25.86 350 VAL F N 1
ATOM 17650 C CA . VAL F 1 350 ? -49.899 -48.301 11.523 1.00 30.76 350 VAL F CA 1
ATOM 17651 C C . VAL F 1 350 ? -50.786 -48.978 10.494 1.00 42.43 350 VAL F C 1
ATOM 17652 O O . VAL F 1 350 ? -51.853 -48.467 10.170 1.00 35.40 350 VAL F O 1
ATOM 17656 N N . THR F 1 351 ? -50.345 -50.113 9.959 1.00 36.63 351 THR F N 1
ATOM 17657 C CA . THR F 1 351 ? -51.167 -50.824 8.981 1.00 47.18 351 THR F CA 1
ATOM 17658 C C . THR F 1 351 ? -52.011 -51.925 9.618 1.00 46.12 351 THR F C 1
ATOM 17659 O O . THR F 1 351 ? -53.041 -52.330 9.068 1.00 38.10 351 THR F O 1
ATOM 17663 N N . ASP F 1 352 ? -51.579 -52.394 10.782 1.00 29.85 352 ASP F N 1
ATOM 17664 C CA . ASP F 1 352 ? -52.254 -53.496 11.441 1.00 38.09 352 ASP F CA 1
ATOM 17665 C C . ASP F 1 352 ? -52.046 -53.488 12.941 1.00 73.54 352 ASP F C 1
ATOM 17666 O O . ASP F 1 352 ? -50.908 -53.502 13.429 1.00 50.13 352 ASP F O 1
ATOM 17671 N N . GLY F 1 353 ? -53.148 -53.486 13.677 1.00 25.57 353 GLY F N 1
ATOM 17672 C CA . GLY F 1 353 ? -53.056 -53.663 15.105 1.00 21.38 353 GLY F CA 1
ATOM 17673 C C . GLY F 1 353 ? -52.765 -52.383 15.854 1.00 59.27 353 GLY F C 1
ATOM 17674 O O . GLY F 1 353 ? -53.034 -51.267 15.385 1.00 36.37 353 GLY F O 1
ATOM 17675 N N . GLU F 1 354 ? -52.217 -52.552 17.045 1.00 21.91 354 GLU F N 1
ATOM 17676 C CA . GLU F 1 354 ? -51.935 -51.421 17.885 1.00 10.18 354 GLU F CA 1
ATOM 17677 C C . GLU F 1 354 ? -50.797 -51.728 18.807 1.00 35.64 354 GLU F C 1
ATOM 17678 O O . GLU F 1 354 ? -50.534 -52.885 19.120 1.00 28.39 354 GLU F O 1
ATOM 17684 N N . ALA F 1 355 ? -50.111 -50.673 19.222 1.00 27.71 355 ALA F N 1
ATOM 17685 C CA . ALA F 1 355 ? -48.981 -50.788 20.118 1.00 42.50 355 ALA F CA 1
ATOM 17686 C C . ALA F 1 355 ? -48.962 -49.569 21.011 1.00 29.22 355 ALA F C 1
ATOM 17687 O O . ALA F 1 355 ? -49.455 -48.505 20.646 1.00 48.53 355 ALA F O 1
ATOM 17689 N N . HIS F 1 356 ? -48.408 -49.735 22.197 1.00 40.29 356 HIS F N 1
ATOM 17690 C CA . HIS F 1 356 ? -48.233 -48.620 23.083 1.00 31.13 356 HIS F CA 1
ATOM 17691 C C . HIS F 1 356 ? -46.829 -48.070 22.861 1.00 58.61 356 HIS F C 1
ATOM 17692 O O . HIS F 1 356 ? -45.835 -48.801 22.934 1.00 47.10 356 HIS F O 1
ATOM 17699 N N . VAL F 1 357 ? -46.755 -46.779 22.559 1.00 44.70 357 VAL F N 1
ATOM 17700 C CA . VAL F 1 357 ? -45.488 -46.160 22.217 1.00 42.64 357 VAL F CA 1
ATOM 17701 C C . VAL F 1 357 ? -45.280 -44.935 23.086 1.00 45.49 357 VAL F C 1
ATOM 17702 O O . VAL F 1 357 ? -46.239 -44.302 23.532 1.00 30.39 357 VAL F O 1
ATOM 17706 N N . GLN F 1 358 ? -44.015 -44.617 23.331 1.00 41.03 358 GLN F N 1
ATOM 17707 C CA . GLN F 1 358 ? -43.649 -43.384 24.001 1.00 30.30 358 GLN F CA 1
ATOM 17708 C C . GLN F 1 358 ? -42.611 -42.615 23.166 1.00 57.43 358 GLN F C 1
ATOM 17709 O O . GLN F 1 358 ? -41.628 -43.184 22.680 1.00 41.99 358 GLN F O 1
ATOM 17715 N N . VAL F 1 359 ? -42.838 -41.318 22.999 1.00 35.96 359 VAL F N 1
ATOM 17716 C CA . VAL F 1 359 ? -41.891 -40.465 22.314 1.00 26.46 359 VAL F CA 1
ATOM 17717 C C . VAL F 1 359 ? -41.351 -39.400 23.265 1.00 52.54 359 VAL F C 1
ATOM 17718 O O . VAL F 1 359 ? -42.119 -38.688 23.914 1.00 35.98 359 VAL F O 1
ATOM 17722 N N . VAL F 1 360 ? -40.027 -39.288 23.339 1.00 35.50 360 VAL F N 1
ATOM 17723 C CA . VAL F 1 360 ? -39.397 -38.280 24.191 1.00 53.99 360 VAL F CA 1
ATOM 17724 C C . VAL F 1 360 ? -38.555 -37.236 23.433 1.00 31.81 360 VAL F C 1
ATOM 17725 O O . VAL F 1 360 ? -37.560 -37.565 22.795 1.00 56.29 360 VAL F O 1
ATOM 17729 N N . ASN F 1 361 ? -38.955 -35.974 23.528 1.00 20.95 361 ASN F N 1
ATOM 17730 C CA . ASN F 1 361 ? -38.237 -34.891 22.867 1.00 26.95 361 ASN F CA 1
ATOM 17731 C C . ASN F 1 361 ? -36.947 -34.467 23.571 1.00 38.01 361 ASN F C 1
ATOM 17732 O O . ASN F 1 361 ? -36.465 -35.133 24.494 1.00 38.10 361 ASN F O 1
ATOM 17737 N N . ASP F 1 362 ? -36.403 -33.342 23.125 1.00 39.46 362 ASP F N 1
ATOM 17738 C CA . ASP F 1 362 ? -35.081 -32.895 23.546 1.00 40.44 362 ASP F CA 1
ATOM 17739 C C . ASP F 1 362 ? -35.073 -32.211 24.910 1.00 25.27 362 ASP F C 1
ATOM 17740 O O . ASP F 1 362 ? -34.021 -31.820 25.395 1.00 20.70 362 ASP F O 1
ATOM 17745 N N . ASN F 1 363 ? -36.246 -32.045 25.514 1.00 42.66 363 ASN F N 1
ATOM 17746 C CA . ASN F 1 363 ? -36.350 -31.437 26.842 1.00 29.38 363 ASN F CA 1
ATOM 17747 C C . ASN F 1 363 ? -36.419 -32.529 27.885 1.00 36.86 363 ASN F C 1
ATOM 17748 O O . ASN F 1 363 ? -36.363 -32.260 29.080 1.00 37.70 363 ASN F O 1
ATOM 17753 N N . GLY F 1 364 ? -36.529 -33.768 27.412 1.00 30.89 364 GLY F N 1
ATOM 17754 C CA . GLY F 1 364 ? -36.638 -34.915 28.286 1.00 26.76 364 GLY F CA 1
ATOM 17755 C C . GLY F 1 364 ? -38.084 -35.118 28.688 1.00 37.97 364 GLY F C 1
ATOM 17756 O O . GLY F 1 364 ? -38.381 -35.907 29.570 1.00 42.64 364 GLY F O 1
ATOM 17757 N N . ASP F 1 365 ? -38.990 -34.398 28.037 1.00 31.68 365 ASP F N 1
ATOM 17758 C CA . ASP F 1 365 ? -40.411 -34.513 28.329 1.00 27.66 365 ASP F CA 1
ATOM 17759 C C . ASP F 1 365 ? -41.005 -35.643 27.520 1.00 37.02 365 ASP F C 1
ATOM 17760 O O . ASP F 1 365 ? -40.543 -35.934 26.424 1.00 40.17 365 ASP F O 1
ATOM 17765 N N . ARG F 1 366 ? -42.030 -36.289 28.063 1.00 54.93 366 ARG F N 1
ATOM 17766 C CA . ARG F 1 366 ? -42.762 -37.287 27.296 1.00 54.85 366 ARG F CA 1
ATOM 17767 C C . ARG F 1 366 ? -43.779 -36.547 26.441 1.00 19.74 366 ARG F C 1
ATOM 17768 O O . ARG F 1 366 ? -44.668 -35.893 26.968 1.00 43.89 366 ARG F O 1
ATOM 17776 N N . VAL F 1 367 ? -43.623 -36.609 25.122 1.00 56.36 367 VAL F N 1
ATOM 17777 C CA . VAL F 1 367 ? -44.478 -35.835 24.214 1.00 37.83 367 VAL F CA 1
ATOM 17778 C C . VAL F 1 367 ? -45.546 -36.700 23.594 1.00 39.08 367 VAL F C 1
ATOM 17779 O O . VAL F 1 367 ? -46.357 -36.216 22.811 1.00 36.75 367 VAL F O 1
ATOM 17783 N N . PHE F 1 368 ? -45.514 -37.988 23.920 1.00 42.88 368 PHE F N 1
ATOM 17784 C CA . PHE F 1 368 ? -46.553 -38.919 23.503 1.00 39.76 368 PHE F CA 1
ATOM 17785 C C . PHE F 1 368 ? -46.469 -40.176 24.349 1.00 28.94 368 PHE F C 1
ATOM 17786 O O . PHE F 1 368 ? -45.389 -40.692 24.597 1.00 37.13 368 PHE F O 1
ATOM 17794 N N . ASP F 1 369 ? -47.614 -40.667 24.798 1.00 52.97 369 ASP F N 1
ATOM 17795 C CA . ASP F 1 369 ? -47.634 -41.841 25.665 1.00 58.90 369 ASP F CA 1
ATOM 17796 C C . ASP F 1 369 ? -49.005 -42.513 25.609 1.00 36.00 369 ASP F C 1
ATOM 17797 O O . ASP F 1 369 ? -49.787 -42.437 26.553 1.00 64.97 369 ASP F O 1
ATOM 17802 N N . GLY F 1 370 ? -49.285 -43.175 24.490 1.00 55.74 370 GLY F N 1
ATOM 17803 C CA . GLY F 1 370 ? -50.581 -43.780 24.258 1.00 42.42 370 GLY F CA 1
ATOM 17804 C C . GLY F 1 370 ? -50.613 -44.892 23.224 1.00 46.44 370 GLY F C 1
ATOM 17805 O O . GLY F 1 370 ? -49.585 -45.371 22.742 1.00 38.73 370 GLY F O 1
ATOM 17806 N N . GLN F 1 371 ? -51.826 -45.307 22.886 1.00 61.96 371 GLN F N 1
ATOM 17807 C CA . GLN F 1 371 ? -52.033 -46.372 21.924 1.00 26.10 371 GLN F CA 1
ATOM 17808 C C . GLN F 1 371 ? -51.974 -45.782 20.518 1.00 35.21 371 GLN F C 1
ATOM 17809 O O . GLN F 1 371 ? -52.303 -44.610 20.311 1.00 59.34 371 GLN F O 1
ATOM 17815 N N . VAL F 1 372 ? -51.528 -46.575 19.555 1.00 32.11 372 VAL F N 1
ATOM 17816 C CA . VAL F 1 372 ? -51.542 -46.138 18.159 1.00 40.64 372 VAL F CA 1
ATOM 17817 C C . VAL F 1 372 ? -52.003 -47.325 17.322 1.00 30.12 372 VAL F C 1
ATOM 17818 O O . VAL F 1 372 ? -51.537 -48.446 17.513 1.00 49.10 372 VAL F O 1
ATOM 17822 N N . SER F 1 373 ? -52.954 -47.100 16.427 1.00 35.78 373 SER F N 1
ATOM 17823 C CA . SER F 1 373 ? -53.638 -48.226 15.798 1.00 48.38 373 SER F CA 1
ATOM 17824 C C . SER F 1 373 ? -53.919 -48.036 14.310 1.00 43.64 373 SER F C 1
ATOM 17825 O O . SER F 1 373 ? -53.718 -46.962 13.751 1.00 27.36 373 SER F O 1
ATOM 17828 N N . GLN F 1 374 ? -54.403 -49.093 13.679 1.00 26.33 374 GLN F N 1
ATOM 17829 C CA . GLN F 1 374 ? -54.597 -49.079 12.242 1.00 35.11 374 GLN F CA 1
ATOM 17830 C C . GLN F 1 374 ? -55.032 -47.725 11.679 1.00 40.22 374 GLN F C 1
ATOM 17831 O O . GLN F 1 374 ? -56.058 -47.172 12.075 1.00 50.86 374 GLN F O 1
ATOM 17837 N N . GLY F 1 375 ? -54.233 -47.194 10.757 1.00 28.55 375 GLY F N 1
ATOM 17838 C CA . GLY F 1 375 ? -54.611 -46.012 10.002 1.00 36.11 375 GLY F CA 1
ATOM 17839 C C . GLY F 1 375 ? -54.218 -44.680 10.603 1.00 38.02 375 GLY F C 1
ATOM 17840 O O . GLY F 1 375 ? -54.423 -43.633 9.993 1.00 36.61 375 GLY F O 1
ATOM 17841 N N . GLN F 1 376 ? -53.664 -44.708 11.808 1.00 24.60 376 GLN F N 1
ATOM 17842 C CA . GLN F 1 376 ? -53.145 -43.494 12.414 1.00 21.12 376 GLN F CA 1
ATOM 17843 C C . GLN F 1 376 ? -51.685 -43.268 12.016 1.00 55.05 376 GLN F C 1
ATOM 17844 O O . GLN F 1 376 ? -50.962 -44.214 11.663 1.00 26.69 376 GLN F O 1
ATOM 17850 N N . LEU F 1 377 ? -51.268 -42.006 12.057 1.00 35.37 377 LEU F N 1
ATOM 17851 C CA . LEU F 1 377 ? -49.932 -41.618 11.635 1.00 26.29 377 LEU F CA 1
ATOM 17852 C C . LEU F 1 377 ? -49.291 -40.842 12.748 1.00 27.06 377 LEU F C 1
ATOM 17853 O O . LEU F 1 377 ? -49.889 -39.908 13.268 1.00 41.34 377 LEU F O 1
ATOM 17858 N N . LEU F 1 378 ? -48.074 -41.214 13.115 1.00 36.17 378 LEU F N 1
ATOM 17859 C CA . LEU F 1 378 ? -47.375 -40.520 14.196 1.00 35.84 378 LEU F CA 1
ATOM 17860 C C . LEU F 1 378 ? -46.046 -39.958 13.719 1.00 35.83 378 LEU F C 1
ATOM 17861 O O . LEU F 1 378 ? -45.251 -40.660 13.108 1.00 39.14 378 LEU F O 1
ATOM 17866 N N . SER F 1 379 ? -45.817 -38.685 14.014 1.00 32.36 379 SER F N 1
ATOM 17867 C CA . SER F 1 379 ? -44.633 -37.966 13.574 1.00 15.18 379 SER F CA 1
ATOM 17868 C C . SER F 1 379 ? -43.488 -38.073 14.607 1.00 49.17 379 SER F C 1
ATOM 17869 O O . SER F 1 379 ? -43.707 -37.927 15.814 1.00 34.19 379 SER F O 1
ATOM 17872 N N . ILE F 1 380 ? -42.272 -38.348 14.128 1.00 40.64 380 ILE F N 1
ATOM 17873 C CA . ILE F 1 380 ? -41.107 -38.526 14.995 1.00 25.53 380 ILE F CA 1
ATOM 17874 C C . ILE F 1 380 ? -39.877 -37.800 14.450 1.00 63.14 380 ILE F C 1
ATOM 17875 O O . ILE F 1 380 ? -39.075 -38.402 13.725 1.00 65.86 380 ILE F O 1
ATOM 17880 N N . PRO F 1 381 ? -39.703 -36.516 14.816 1.00 31.68 381 PRO F N 1
ATOM 17881 C CA . PRO F 1 381 ? -38.637 -35.680 14.252 1.00 38.01 381 PRO F CA 1
ATOM 17882 C C . PRO F 1 381 ? -37.253 -36.203 14.609 1.00 58.93 381 PRO F C 1
ATOM 17883 O O . PRO F 1 381 ? -37.118 -36.945 15.583 1.00 48.13 381 PRO F O 1
ATOM 17887 N N . GLN F 1 382 ? -36.248 -35.818 13.825 1.00 23.79 382 GLN F N 1
ATOM 17888 C CA . GLN F 1 382 ? -34.866 -36.166 14.123 1.00 31.11 382 GLN F CA 1
ATOM 17889 C C . GLN F 1 382 ? -34.522 -35.873 15.569 1.00 31.07 382 GLN F C 1
ATOM 17890 O O . GLN F 1 382 ? -34.666 -34.744 16.031 1.00 47.12 382 GLN F O 1
ATOM 17896 N N . GLY F 1 383 ? -34.062 -36.893 16.285 1.00 32.18 383 GLY F N 1
ATOM 17897 C CA . GLY F 1 383 ? -33.613 -36.710 17.653 1.00 24.72 383 GLY F CA 1
ATOM 17898 C C . GLY F 1 383 ? -34.572 -37.231 18.699 1.00 34.57 383 GLY F C 1
ATOM 17899 O O . GLY F 1 383 ? -34.153 -37.744 19.740 1.00 35.73 383 GLY F O 1
ATOM 17900 N N . PHE F 1 384 ? -35.867 -37.086 18.443 1.00 48.74 384 PHE F N 1
ATOM 17901 C CA . PHE F 1 384 ? -36.859 -37.619 19.362 1.00 38.31 384 PHE F CA 1
ATOM 17902 C C . PHE F 1 384 ? -36.619 -39.128 19.521 1.00 36.33 384 PHE F C 1
ATOM 17903 O O . PHE F 1 384 ? -36.360 -39.828 18.543 1.00 32.58 384 PHE F O 1
ATOM 17911 N N . SER F 1 385 ? -36.682 -39.605 20.762 1.00 41.81 385 SER F N 1
ATOM 17912 C CA . SER F 1 385 ? -36.452 -41.009 21.088 1.00 29.77 385 SER F CA 1
ATOM 17913 C C . SER F 1 385 ? -37.782 -41.713 21.380 1.00 54.84 385 SER F C 1
ATOM 17914 O O . SER F 1 385 ? -38.655 -41.185 22.079 1.00 32.23 385 SER F O 1
ATOM 17917 N N . VAL F 1 386 ? -37.913 -42.923 20.852 1.00 63.82 386 VAL F N 1
ATOM 17918 C CA . VAL F 1 386 ? -39.188 -43.616 20.781 1.00 34.35 386 VAL F CA 1
ATOM 17919 C C . VAL F 1 386 ? -39.063 -45.034 21.305 1.00 56.22 386 VAL F C 1
ATOM 17920 O O . VAL F 1 386 ? -38.011 -45.656 21.181 1.00 56.87 386 VAL F O 1
ATOM 17924 N N . VAL F 1 387 ? -40.138 -45.551 21.888 1.00 40.83 387 VAL F N 1
ATOM 17925 C CA . VAL F 1 387 ? -40.220 -46.973 22.185 1.00 25.21 387 VAL F CA 1
ATOM 17926 C C . VAL F 1 387 ? -41.592 -47.492 21.767 1.00 38.08 387 VAL F C 1
ATOM 17927 O O . VAL F 1 387 ? -42.611 -46.840 21.978 1.00 43.27 387 VAL F O 1
ATOM 17931 N N . LYS F 1 388 ? -41.622 -48.659 21.145 1.00 32.42 388 LYS F N 1
ATOM 17932 C CA . LYS F 1 388 ? -42.896 -49.243 20.761 1.00 43.73 388 LYS F CA 1
ATOM 17933 C C . LYS F 1 388 ? -43.040 -50.631 21.392 1.00 33.90 388 LYS F C 1
ATOM 17934 O O . LYS F 1 388 ? -42.081 -51.397 21.430 1.00 41.69 388 LYS F O 1
ATOM 17940 N N . ARG F 1 389 ? -44.232 -50.948 21.897 1.00 47.21 389 ARG F N 1
ATOM 17941 C CA . ARG F 1 389 ? -44.517 -52.290 22.391 1.00 50.95 389 ARG F CA 1
ATOM 17942 C C . ARG F 1 389 ? -45.848 -52.787 21.833 1.00 46.08 389 ARG F C 1
ATOM 17943 O O . ARG F 1 389 ? -46.898 -52.240 22.153 1.00 51.88 389 ARG F O 1
ATOM 17951 N N . ALA F 1 390 ? -45.800 -53.820 20.997 1.00 41.34 390 ALA F N 1
ATOM 17952 C CA . ALA F 1 390 ? -47.008 -54.361 20.376 1.00 31.98 390 ALA F CA 1
ATOM 17953 C C . ALA F 1 390 ? -48.028 -54.766 21.426 1.00 38.56 390 ALA F C 1
ATOM 17954 O O . ALA F 1 390 ? -47.679 -55.224 22.509 1.00 61.16 390 ALA F O 1
ATOM 17956 N N . THR F 1 391 ? -49.299 -54.607 21.090 1.00 62.13 391 THR F N 1
ATOM 17957 C CA . THR F 1 391 ? -50.376 -54.764 22.059 1.00 39.73 391 THR F CA 1
ATOM 17958 C C . THR F 1 391 ? -51.458 -55.700 21.566 1.00 55.72 391 THR F C 1
ATOM 17959 O O . THR F 1 391 ? -52.158 -56.326 22.369 1.00 36.92 391 THR F O 1
ATOM 17963 N N . SER F 1 392 ? -51.595 -55.759 20.241 1.00 30.97 392 SER F N 1
ATOM 17964 C CA . SER F 1 392 ? -52.517 -56.654 19.579 1.00 21.71 392 SER F CA 1
ATOM 17965 C C . SER F 1 392 ? -51.758 -57.931 19.272 1.00 36.18 392 SER F C 1
ATOM 17966 O O . SER F 1 392 ? -50.595 -58.047 19.636 1.00 36.14 392 SER F O 1
ATOM 17969 N N . GLU F 1 393 ? -52.407 -58.891 18.619 1.00 43.58 393 GLU F N 1
ATOM 17970 C CA . GLU F 1 393 ? -51.738 -60.133 18.237 1.00 40.11 393 GLU F CA 1
ATOM 17971 C C . GLU F 1 393 ? -50.500 -59.865 17.386 1.00 46.21 393 GLU F C 1
ATOM 17972 O O . GLU F 1 393 ? -49.433 -60.447 17.590 1.00 62.80 393 GLU F O 1
ATOM 17978 N N . GLN F 1 394 ? -50.661 -58.992 16.407 1.00 45.42 394 GLN F N 1
ATOM 17979 C CA . GLN F 1 394 ? -49.547 -58.563 15.590 1.00 48.87 394 GLN F CA 1
ATOM 17980 C C . GLN F 1 394 ? -49.674 -57.048 15.434 1.00 56.25 394 GLN F C 1
ATOM 17981 O O . GLN F 1 394 ? -50.766 -56.528 15.171 1.00 53.54 394 GLN F O 1
ATOM 17987 N N . PHE F 1 395 ? -48.565 -56.344 15.648 1.00 34.53 395 PHE F N 1
ATOM 17988 C CA . PHE F 1 395 ? -48.466 -54.916 15.349 1.00 48.38 395 PHE F CA 1
ATOM 17989 C C . PHE F 1 395 ? -47.672 -54.773 14.058 1.00 37.90 395 PHE F C 1
ATOM 17990 O O . PHE F 1 395 ? -46.573 -55.314 13.948 1.00 38.30 395 PHE F O 1
ATOM 17998 N N . ARG F 1 396 ? -48.212 -54.069 13.070 1.00 33.69 396 ARG F N 1
ATOM 17999 C CA . ARG F 1 396 ? -47.451 -53.874 11.840 1.00 36.63 396 ARG F CA 1
ATOM 18000 C C . ARG F 1 396 ? -47.503 -52.457 11.315 1.00 31.53 396 ARG F C 1
ATOM 18001 O O . ARG F 1 396 ? -48.561 -51.862 11.146 1.00 28.99 396 ARG F O 1
ATOM 18009 N N . TRP F 1 397 ? -46.328 -51.916 11.057 1.00 36.81 397 TRP F N 1
ATOM 18010 C CA . TRP F 1 397 ? -46.233 -50.515 10.726 1.00 35.59 397 TRP F CA 1
ATOM 18011 C C . TRP F 1 397 ? -45.295 -50.272 9.551 1.00 33.15 397 TRP F C 1
ATOM 18012 O O . TRP F 1 397 ? -44.609 -51.174 9.086 1.00 35.80 397 TRP F O 1
ATOM 18023 N N . ILE F 1 398 ? -45.317 -49.042 9.064 1.00 29.16 398 ILE F N 1
ATOM 18024 C CA . ILE F 1 398 ? -44.418 -48.571 8.040 1.00 18.84 398 ILE F CA 1
ATOM 18025 C C . ILE F 1 398 ? -43.912 -47.207 8.507 1.00 30.88 398 ILE F C 1
ATOM 18026 O O . ILE F 1 398 ? -44.709 -46.358 8.928 1.00 33.13 398 ILE F O 1
ATOM 18031 N N . GLU F 1 399 ? -42.590 -47.016 8.476 1.00 35.50 399 GLU F N 1
ATOM 18032 C CA . GLU F 1 399 ? -41.965 -45.728 8.800 1.00 18.22 399 GLU F CA 1
ATOM 18033 C C . GLU F 1 399 ? -41.407 -45.112 7.544 1.00 12.14 399 GLU F C 1
ATOM 18034 O O . GLU F 1 399 ? -40.757 -45.789 6.767 1.00 51.75 399 GLU F O 1
ATOM 18040 N N . PHE F 1 400 ? -41.661 -43.825 7.345 1.00 29.47 400 PHE F N 1
ATOM 18041 C CA . PHE F 1 400 ? -41.036 -43.074 6.260 1.00 43.89 400 PHE F CA 1
ATOM 18042 C C . PHE F 1 400 ? -40.030 -42.098 6.856 1.00 31.71 400 PHE F C 1
ATOM 18043 O O . PHE F 1 400 ? -40.378 -41.324 7.731 1.00 34.68 400 PHE F O 1
ATOM 18051 N N . LYS F 1 401 ? -38.786 -42.139 6.388 1.00 35.87 401 LYS F N 1
ATOM 18052 C CA . LYS F 1 401 ? -37.735 -41.271 6.919 1.00 31.29 401 LYS F CA 1
ATOM 18053 C C . LYS F 1 401 ? -37.216 -40.286 5.852 1.00 41.63 401 LYS F C 1
ATOM 18054 O O . LYS F 1 401 ? -37.114 -40.635 4.679 1.00 25.25 401 LYS F O 1
ATOM 18060 N N . THR F 1 402 ? -36.897 -39.058 6.257 1.00 41.33 402 THR F N 1
ATOM 18061 C CA . THR F 1 402 ? -36.433 -38.039 5.308 1.00 36.71 402 THR F CA 1
ATOM 18062 C C . THR F 1 402 ? -34.927 -38.067 5.069 1.00 35.10 402 THR F C 1
ATOM 18063 O O . THR F 1 402 ? -34.261 -37.039 5.149 1.00 36.07 402 THR F O 1
ATOM 18067 N N . ASN F 1 403 ? -34.403 -39.249 4.771 1.00 23.84 403 ASN F N 1
ATOM 18068 C CA . ASN F 1 403 ? -33.013 -39.399 4.386 1.00 27.32 403 ASN F CA 1
ATOM 18069 C C . ASN F 1 403 ? -32.855 -40.664 3.556 1.00 50.78 403 ASN F C 1
ATOM 18070 O O . ASN F 1 403 ? -33.473 -41.676 3.871 1.00 46.79 403 ASN F O 1
ATOM 18075 N N . ALA F 1 404 ? -32.049 -40.619 2.497 1.00 27.07 404 ALA F N 1
ATOM 18076 C CA . ALA F 1 404 ? -31.867 -41.809 1.657 1.00 53.00 404 ALA F CA 1
ATOM 18077 C C . ALA F 1 404 ? -31.316 -43.022 2.430 1.00 65.63 404 ALA F C 1
ATOM 18078 O O . ALA F 1 404 ? -31.632 -44.168 2.112 1.00 85.73 404 ALA F O 1
ATOM 18080 N N . ASN F 1 405 ? -30.481 -42.768 3.431 1.00 54.47 405 ASN F N 1
ATOM 18081 C CA . ASN F 1 405 ? -30.041 -43.814 4.343 1.00 48.04 405 ASN F CA 1
ATOM 18082 C C . ASN F 1 405 ? -30.213 -43.324 5.765 1.00 44.17 405 ASN F C 1
ATOM 18083 O O . ASN F 1 405 ? -29.453 -42.491 6.241 1.00 31.11 405 ASN F O 1
ATOM 18088 N N . ALA F 1 406 ? -31.232 -43.827 6.443 1.00 57.94 406 ALA F N 1
ATOM 18089 C CA . ALA F 1 406 ? -31.493 -43.373 7.792 1.00 45.33 406 ALA F CA 1
ATOM 18090 C C . ALA F 1 406 ? -30.536 -44.075 8.728 1.00 30.22 406 ALA F C 1
ATOM 18091 O O . ALA F 1 406 ? -30.300 -45.272 8.596 1.00 72.42 406 ALA F O 1
ATOM 18093 N N . GLN F 1 407 ? -29.965 -43.319 9.656 1.00 39.62 407 GLN F N 1
ATOM 18094 C CA . GLN F 1 407 ? -29.140 -43.890 10.715 1.00 56.23 407 GLN F CA 1
ATOM 18095 C C . GLN F 1 407 ? -29.902 -43.958 12.042 1.00 46.36 407 GLN F C 1
ATOM 18096 O O . GLN F 1 407 ? -30.134 -42.933 12.691 1.00 28.02 407 GLN F O 1
ATOM 18102 N N . ILE F 1 408 ? -30.277 -45.173 12.436 1.00 41.47 408 ILE F N 1
ATOM 18103 C CA . ILE F 1 408 ? -30.942 -45.433 13.712 1.00 32.99 408 ILE F CA 1
ATOM 18104 C C . ILE F 1 408 ? -29.917 -45.680 14.831 1.00 33.91 408 ILE F C 1
ATOM 18105 O O . ILE F 1 408 ? -29.113 -46.605 14.756 1.00 45.83 408 ILE F O 1
ATOM 18110 N N . ASN F 1 409 ? -29.930 -44.841 15.861 1.00 46.97 409 ASN F N 1
ATOM 18111 C CA . ASN F 1 409 ? -29.103 -45.079 17.045 1.00 44.74 409 ASN F CA 1
ATOM 18112 C C . ASN F 1 409 ? -29.972 -45.570 18.192 1.00 33.50 409 ASN F C 1
ATOM 18113 O O . ASN F 1 409 ? -31.011 -44.996 18.479 1.00 62.66 409 ASN F O 1
ATOM 18118 N N . THR F 1 410 ? -29.552 -46.642 18.842 1.00 45.35 410 THR F N 1
ATOM 18119 C CA . THR F 1 410 ? -30.365 -47.262 19.879 1.00 41.91 410 THR F CA 1
ATOM 18120 C C . THR F 1 410 ? -29.926 -46.810 21.285 1.00 61.43 410 THR F C 1
ATOM 18121 O O . THR F 1 410 ? -28.755 -46.487 21.504 1.00 41.35 410 THR F O 1
ATOM 18125 N N . LEU F 1 411 ? -30.868 -46.765 22.225 1.00 34.07 411 LEU F N 1
ATOM 18126 C CA . LEU F 1 411 ? -30.568 -46.325 23.588 1.00 30.15 411 LEU F CA 1
ATOM 18127 C C . LEU F 1 411 ? -30.291 -47.479 24.531 1.00 33.01 411 LEU F C 1
ATOM 18128 O O . LEU F 1 411 ? -29.604 -47.318 25.531 1.00 61.67 411 LEU F O 1
ATOM 18133 N N . ALA F 1 412 ? -30.845 -48.641 24.222 1.00 59.81 412 ALA F N 1
ATOM 18134 C CA . ALA F 1 412 ? -30.590 -49.835 25.015 1.00 56.44 412 ALA F CA 1
ATOM 18135 C C . ALA F 1 412 ? -30.413 -51.034 24.097 1.00 41.90 412 ALA F C 1
ATOM 18136 O O . ALA F 1 412 ? -31.076 -51.151 23.072 1.00 57.99 412 ALA F O 1
ATOM 18138 N N . GLY F 1 413 ? -29.504 -51.921 24.458 1.00 57.92 413 GLY F N 1
ATOM 18139 C CA . GLY F 1 413 ? -29.253 -53.080 23.630 1.00 67.92 413 GLY F CA 1
ATOM 18140 C C . GLY F 1 413 ? -27.798 -53.168 23.250 1.00 53.63 413 GLY F C 1
ATOM 18141 O O . GLY F 1 413 ? -26.994 -52.324 23.636 1.00 65.70 413 GLY F O 1
ATOM 18142 N N . ARG F 1 414 ? -27.468 -54.188 22.471 1.00 72.38 414 ARG F N 1
ATOM 18143 C CA . ARG F 1 414 ? -26.081 -54.534 22.194 1.00 45.97 414 ARG F CA 1
ATOM 18144 C C . ARG F 1 414 ? -25.318 -53.491 21.360 1.00 42.84 414 ARG F C 1
ATOM 18145 O O . ARG F 1 414 ? -24.089 -53.474 21.361 1.00 86.21 414 ARG F O 1
ATOM 18153 N N . THR F 1 415 ? -26.036 -52.613 20.666 1.00 55.84 415 THR F N 1
ATOM 18154 C CA . THR F 1 415 ? -25.393 -51.515 19.936 1.00 63.96 415 THR F CA 1
ATOM 18155 C C . THR F 1 415 ? -25.801 -50.146 20.479 1.00 62.96 415 THR F C 1
ATOM 18156 O O . THR F 1 415 ? -25.874 -49.164 19.740 1.00 69.20 415 THR F O 1
ATOM 18160 N N . SER F 1 416 ? -26.073 -50.097 21.775 1.00 50.68 416 SER F N 1
ATOM 18161 C CA . SER F 1 416 ? -26.548 -48.895 22.428 1.00 33.12 416 SER F CA 1
ATOM 18162 C C . SER F 1 416 ? -25.475 -47.816 22.440 1.00 51.07 416 SER F C 1
ATOM 18163 O O . SER F 1 416 ? -24.284 -48.126 22.421 1.00 43.99 416 SER F O 1
ATOM 18166 N N . VAL F 1 417 ? -25.899 -46.552 22.461 1.00 48.30 417 VAL F N 1
ATOM 18167 C CA . VAL F 1 417 ? -24.977 -45.435 22.666 1.00 18.29 417 VAL F CA 1
ATOM 18168 C C . VAL F 1 417 ? -24.290 -45.605 24.023 1.00 58.23 417 VAL F C 1
ATOM 18169 O O . VAL F 1 417 ? -23.138 -45.210 24.197 1.00 56.34 417 VAL F O 1
ATOM 18173 N N . LEU F 1 418 ? -25.004 -46.208 24.976 1.00 65.30 418 LEU F N 1
ATOM 18174 C CA . LEU F 1 418 ? -24.501 -46.416 26.337 1.00 47.74 418 LEU F CA 1
ATOM 18175 C C . LEU F 1 418 ? -23.468 -47.527 26.389 1.00 70.01 418 LEU F C 1
ATOM 18176 O O . LEU F 1 418 ? -22.484 -47.455 27.135 1.00 68.05 418 LEU F O 1
ATOM 18181 N N . ARG F 1 419 ? -23.712 -48.567 25.605 1.00 54.57 419 ARG F N 1
ATOM 18182 C CA . ARG F 1 419 ? -22.760 -49.641 25.469 1.00 31.39 419 ARG F CA 1
ATOM 18183 C C . ARG F 1 419 ? -21.408 -49.022 25.155 1.00 55.93 419 ARG F C 1
ATOM 18184 O O . ARG F 1 419 ? -20.373 -49.533 25.575 1.00 55.37 419 ARG F O 1
ATOM 18192 N N . GLY F 1 420 ? -21.433 -47.906 24.426 1.00 59.31 420 GLY F N 1
ATOM 18193 C CA . GLY F 1 420 ? -20.227 -47.231 23.969 1.00 35.16 420 GLY F CA 1
ATOM 18194 C C . GLY F 1 420 ? -19.586 -46.322 24.999 1.00 47.14 420 GLY F C 1
ATOM 18195 O O . GLY F 1 420 ? -18.574 -45.664 24.731 1.00 60.87 420 GLY F O 1
ATOM 18196 N N . LEU F 1 421 ? -20.167 -46.295 26.192 1.00 47.96 421 LEU F N 1
ATOM 18197 C CA . LEU F 1 421 ? -19.667 -45.455 27.270 1.00 38.73 421 LEU F CA 1
ATOM 18198 C C . LEU F 1 421 ? -18.790 -46.226 28.248 1.00 50.77 421 LEU F C 1
ATOM 18199 O O . LEU F 1 421 ? -19.097 -47.362 28.605 1.00 53.05 421 LEU F O 1
ATOM 18204 N N . PRO F 1 422 ? -17.694 -45.598 28.692 1.00 51.23 422 PRO F N 1
ATOM 18205 C CA . PRO F 1 422 ? -16.903 -46.076 29.832 1.00 55.29 422 PRO F CA 1
ATOM 18206 C C . PRO F 1 422 ? -17.793 -46.238 31.057 1.00 45.42 422 PRO F C 1
ATOM 18207 O O . PRO F 1 422 ? -18.589 -45.355 31.345 1.00 57.49 422 PRO F O 1
ATOM 18211 N N . LEU F 1 423 ? -17.666 -47.348 31.767 1.00 53.99 423 LEU F N 1
ATOM 18212 C CA . LEU F 1 423 ? -18.519 -47.588 32.916 1.00 40.00 423 LEU F CA 1
ATOM 18213 C C . LEU F 1 423 ? -18.562 -46.375 33.821 1.00 41.54 423 LEU F C 1
ATOM 18214 O O . LEU F 1 423 ? -19.624 -46.005 34.315 1.00 45.81 423 LEU F O 1
ATOM 18219 N N . GLU F 1 424 ? -17.412 -45.744 34.027 1.00 42.83 424 GLU F N 1
ATOM 18220 C CA . GLU F 1 424 ? -17.325 -44.645 34.990 1.00 64.31 424 GLU F CA 1
ATOM 18221 C C . GLU F 1 424 ? -18.128 -43.409 34.571 1.00 85.52 424 GLU F C 1
ATOM 18222 O O . GLU F 1 424 ? -18.579 -42.632 35.418 1.00 63.46 424 GLU F O 1
ATOM 18228 N N . VAL F 1 425 ? -18.305 -43.224 33.269 1.00 40.78 425 VAL F N 1
ATOM 18229 C CA . VAL F 1 425 ? -19.146 -42.139 32.788 1.00 56.26 425 VAL F CA 1
ATOM 18230 C C . VAL F 1 425 ? -20.608 -42.407 33.164 1.00 53.71 425 VAL F C 1
ATOM 18231 O O . VAL F 1 425 ? -21.342 -41.499 33.549 1.00 45.47 425 VAL F O 1
ATOM 18235 N N . ILE F 1 426 ? -21.012 -43.668 33.062 1.00 40.83 426 ILE F N 1
ATOM 18236 C CA . ILE F 1 426 ? -22.368 -44.071 33.382 1.00 28.38 426 ILE F CA 1
ATOM 18237 C C . ILE F 1 426 ? -22.643 -43.938 34.872 1.00 36.96 426 ILE F C 1
ATOM 18238 O O . ILE F 1 426 ? -23.619 -43.312 35.274 1.00 45.00 426 ILE F O 1
ATOM 18243 N N . SER F 1 427 ? -21.775 -44.512 35.693 1.00 44.31 427 SER F N 1
ATOM 18244 C CA . SER F 1 427 ? -21.978 -44.479 37.136 1.00 38.85 427 SER F CA 1
ATOM 18245 C C . SER F 1 427 ? -21.972 -43.060 37.703 1.00 24.46 427 SER F C 1
ATOM 18246 O O . SER F 1 427 ? -22.824 -42.734 38.505 1.00 59.05 427 SER F O 1
ATOM 18249 N N . ASN F 1 428 ? -21.024 -42.213 37.305 1.00 39.78 428 ASN F N 1
ATOM 18250 C CA . ASN F 1 428 ? -21.037 -40.827 37.788 1.00 29.24 428 ASN F CA 1
ATOM 18251 C C . ASN F 1 428 ? -22.183 -40.046 37.177 1.00 34.35 428 ASN F C 1
ATOM 18252 O O . ASN F 1 428 ? -22.689 -39.108 37.774 1.00 46.74 428 ASN F O 1
ATOM 18257 N N . GLY F 1 429 ? -22.573 -40.431 35.966 1.00 46.25 429 GLY F N 1
ATOM 18258 C CA . GLY F 1 429 ? -23.574 -39.700 35.213 1.00 24.80 429 GLY F CA 1
ATOM 18259 C C . GLY F 1 429 ? -24.958 -39.832 35.805 1.00 50.83 429 GLY F C 1
ATOM 18260 O O . GLY F 1 429 ? -25.754 -38.894 35.797 1.00 34.28 429 GLY F O 1
ATOM 18261 N N . TYR F 1 430 ? -25.243 -41.011 36.334 1.00 57.49 430 TYR F N 1
ATOM 18262 C CA . TYR F 1 430 ? -26.557 -41.298 36.878 1.00 45.63 430 TYR F CA 1
ATOM 18263 C C . TYR F 1 430 ? -26.480 -41.474 38.387 1.00 58.13 430 TYR F C 1
ATOM 18264 O O . TYR F 1 430 ? -27.505 -41.636 39.064 1.00 73.73 430 TYR F O 1
ATOM 18273 N N . GLN F 1 431 ? -25.255 -41.404 38.905 1.00 52.42 431 GLN F N 1
ATOM 18274 C CA . GLN F 1 431 ? -24.984 -41.719 40.300 1.00 34.80 431 GLN F CA 1
ATOM 18275 C C . GLN F 1 431 ? -25.565 -43.081 40.666 1.00 32.92 431 GLN F C 1
ATOM 18276 O O . GLN F 1 431 ? -26.588 -43.156 41.334 1.00 43.53 431 GLN F O 1
ATOM 18282 N N . ILE F 1 432 ? -24.926 -44.142 40.179 1.00 24.02 432 ILE F N 1
ATOM 18283 C CA . ILE F 1 432 ? -25.297 -45.509 40.501 1.00 32.41 432 ILE F CA 1
ATOM 18284 C C . ILE F 1 432 ? -24.055 -46.383 40.753 1.00 72.29 432 ILE F C 1
ATOM 18285 O O . ILE F 1 432 ? -22.916 -45.939 40.561 1.00 44.47 432 ILE F O 1
ATOM 18290 N N . SER F 1 433 ? -24.291 -47.620 41.197 1.00 78.87 433 SER F N 1
ATOM 18291 C CA . SER F 1 433 ? -23.224 -48.578 41.485 1.00 49.86 433 SER F CA 1
ATOM 18292 C C . SER F 1 433 ? -22.367 -48.826 40.259 1.00 75.85 433 SER F C 1
ATOM 18293 O O . SER F 1 433 ? -22.861 -48.853 39.126 1.00 45.90 433 SER F O 1
ATOM 18296 N N . LEU F 1 434 ? -21.081 -49.048 40.485 1.00 43.03 434 LEU F N 1
ATOM 18297 C CA . LEU F 1 434 ? -20.229 -49.511 39.406 1.00 77.05 434 LEU F CA 1
ATOM 18298 C C . LEU F 1 434 ? -20.813 -50.821 38.862 1.00 68.16 434 LEU F C 1
ATOM 18299 O O . LEU F 1 434 ? -20.634 -51.167 37.697 1.00 69.56 434 LEU F O 1
ATOM 18304 N N . GLU F 1 435 ? -21.539 -51.526 39.722 1.00 65.00 435 GLU F N 1
ATOM 18305 C CA . GLU F 1 435 ? -22.140 -52.806 39.377 1.00 67.57 435 GLU F CA 1
ATOM 18306 C C . GLU F 1 435 ? -23.523 -52.623 38.785 1.00 74.78 435 GLU F C 1
ATOM 18307 O O . GLU F 1 435 ? -23.988 -53.476 38.035 1.00 92.24 435 GLU F O 1
ATOM 18313 N N . GLU F 1 436 ? -24.184 -51.520 39.131 1.00 67.52 436 GLU F N 1
ATOM 18314 C CA . GLU F 1 436 ? -25.456 -51.183 38.505 1.00 51.24 436 GLU F CA 1
ATOM 18315 C C . GLU F 1 436 ? -25.173 -50.716 37.082 1.00 93.53 436 GLU F C 1
ATOM 18316 O O . GLU F 1 436 ? -25.925 -51.026 36.158 1.00 79.27 436 GLU F O 1
ATOM 18322 N N . ALA F 1 437 ? -24.079 -49.979 36.899 1.00 73.37 437 ALA F N 1
ATOM 18323 C CA . ALA F 1 437 ? -23.681 -49.584 35.553 1.00 63.81 437 ALA F CA 1
ATOM 18324 C C . ALA F 1 437 ? -23.367 -50.837 34.750 1.00 49.27 437 ALA F C 1
ATOM 18325 O O . ALA F 1 437 ? -23.880 -51.021 33.651 1.00 46.79 437 ALA F O 1
ATOM 18327 N N . ARG F 1 438 ? -22.539 -51.708 35.318 1.00 60.75 438 ARG F N 1
ATOM 18328 C CA . ARG F 1 438 ? -22.212 -52.966 34.669 1.00 51.83 438 ARG F CA 1
ATOM 18329 C C . ARG F 1 438 ? -23.500 -53.585 34.143 1.00 48.91 438 ARG F C 1
ATOM 18330 O O . ARG F 1 438 ? -23.530 -54.104 33.030 1.00 69.38 438 ARG F O 1
ATOM 18338 N N . ARG F 1 439 ? -24.567 -53.498 34.938 1.00 52.29 439 ARG F N 1
ATOM 18339 C CA . ARG F 1 439 ? -25.864 -54.083 34.588 1.00 41.27 439 ARG F CA 1
ATOM 18340 C C . ARG F 1 439 ? -26.602 -53.333 33.490 1.00 46.01 439 ARG F C 1
ATOM 18341 O O . ARG F 1 439 ? -26.971 -53.924 32.474 1.00 62.22 439 ARG F O 1
ATOM 18349 N N . VAL F 1 440 ? -26.841 -52.041 33.693 1.00 49.51 440 VAL F N 1
ATOM 18350 C CA . VAL F 1 440 ? -27.609 -51.269 32.720 1.00 45.84 440 VAL F CA 1
ATOM 18351 C C . VAL F 1 440 ? -27.002 -51.363 31.323 1.00 59.18 440 VAL F C 1
ATOM 18352 O O . VAL F 1 440 ? -27.720 -51.451 30.323 1.00 73.40 440 VAL F O 1
ATOM 18356 N N . LYS F 1 441 ? -25.673 -51.389 31.279 1.00 46.79 441 LYS F N 1
ATOM 18357 C CA . LYS F 1 441 ? -24.911 -51.377 30.034 1.00 53.23 441 LYS F CA 1
ATOM 18358 C C . LYS F 1 441 ? -24.888 -52.715 29.275 1.00 56.90 441 LYS F C 1
ATOM 18359 O O . LYS F 1 441 ? -24.833 -52.746 28.037 1.00 39.55 441 LYS F O 1
ATOM 18365 N N . PHE F 1 442 ? -24.934 -53.819 30.011 1.00 58.43 442 PHE F N 1
ATOM 18366 C CA . PHE F 1 442 ? -24.711 -55.122 29.395 1.00 64.78 442 PHE F CA 1
ATOM 18367 C C . PHE F 1 442 ? -25.858 -56.132 29.472 1.00 50.54 442 PHE F C 1
ATOM 18368 O O . PHE F 1 442 ? -25.914 -57.056 28.659 1.00 37.12 442 PHE F O 1
ATOM 18376 N N . ASN F 1 443 ? -26.768 -55.960 30.429 1.00 54.71 443 ASN F N 1
ATOM 18377 C CA . ASN F 1 443 ? -27.807 -56.967 30.674 1.00 52.65 443 ASN F CA 1
ATOM 18378 C C . ASN F 1 443 ? -28.692 -57.270 29.466 1.00 34.93 443 ASN F C 1
ATOM 18379 O O . ASN F 1 443 ? -29.047 -58.419 29.232 1.00 68.77 443 ASN F O 1
ATOM 18384 N N . THR F 1 444 ? -29.051 -56.252 28.694 1.00 54.22 444 THR F N 1
ATOM 18385 C CA . THR F 1 444 ? -29.774 -56.508 27.454 1.00 41.91 444 THR F CA 1
ATOM 18386 C C . THR F 1 444 ? -28.802 -56.919 26.362 1.00 63.68 444 THR F C 1
ATOM 18387 O O . THR F 1 444 ? -27.856 -56.191 26.044 1.00 60.24 444 THR F O 1
ATOM 18391 N N . ILE F 1 445 ? -29.030 -58.089 25.786 1.00 59.69 445 ILE F N 1
ATOM 18392 C CA . ILE F 1 445 ? -28.122 -58.587 24.764 1.00 81.12 445 ILE F CA 1
ATOM 18393 C C . ILE F 1 445 ? -28.647 -58.352 23.358 1.00 51.21 445 ILE F C 1
ATOM 18394 O O . ILE F 1 445 ? -27.869 -58.325 22.409 1.00 62.57 445 ILE F O 1
ATOM 18399 N N . GLU F 1 446 ? -29.956 -58.163 23.219 1.00 32.10 446 GLU F N 1
ATOM 18400 C CA . GLU F 1 446 ? -30.529 -57.903 21.896 1.00 75.60 446 GLU F CA 1
ATOM 18401 C C . GLU F 1 446 ? -30.270 -56.483 21.364 1.00 66.29 446 GLU F C 1
ATOM 18402 O O . GLU F 1 446 ? -30.092 -55.530 22.125 1.00 69.48 446 GLU F O 1
ATOM 18408 N N . THR F 1 447 ? -30.261 -56.370 20.041 1.00 49.31 447 THR F N 1
ATOM 18409 C CA . THR F 1 447 ? -29.944 -55.133 19.338 1.00 81.74 447 THR F CA 1
ATOM 18410 C C . THR F 1 447 ? -31.114 -54.158 19.251 1.00 76.04 447 THR F C 1
ATOM 18411 O O . THR F 1 447 ? -31.037 -53.033 19.753 1.00 38.19 447 THR F O 1
ATOM 18415 N N . THR F 1 448 ? -32.185 -54.618 18.605 1.00 76.11 448 THR F N 1
ATOM 18416 C CA . THR F 1 448 ? -33.337 -53.801 18.241 1.00 54.60 448 THR F CA 1
ATOM 18417 C C . THR F 1 448 ? -34.632 -54.353 18.844 1.00 51.40 448 THR F C 1
ATOM 18418 O O . THR F 1 448 ? -35.347 -53.652 19.564 1.00 59.62 448 THR F O 1
ATOM 18422 N N . LEU F 1 449 ? -34.913 -55.617 18.525 1.00 76.13 449 LEU F N 1
ATOM 18423 C CA . LEU F 1 449 ? -36.127 -56.338 18.923 1.00 50.02 449 LEU F CA 1
ATOM 18424 C C . LEU F 1 449 ? -35.934 -57.185 20.184 1.00 75.45 449 LEU F C 1
ATOM 18425 O O . LEU F 1 449 ? -34.918 -57.870 20.325 1.00 39.82 449 LEU F O 1
ATOM 18430 N N . THR F 1 450 ? -36.917 -57.170 21.081 1.00 27.11 450 THR F N 1
ATOM 18431 C CA . THR F 1 450 ? -36.854 -58.016 22.269 1.00 36.97 450 THR F CA 1
ATOM 18432 C C . THR F 1 450 ? -38.239 -58.505 22.743 1.00 44.01 450 THR F C 1
ATOM 18433 O O . THR F 1 450 ? -39.265 -58.112 22.194 1.00 41.01 450 THR F O 1
ATOM 18437 N N . HIS F 1 451 ? -38.270 -59.384 23.743 1.00 75.94 451 HIS F N 1
ATOM 18438 C CA . HIS F 1 451 ? -39.544 -59.812 24.331 1.00 76.32 451 HIS F CA 1
ATOM 18439 C C . HIS F 1 451 ? -39.781 -59.076 25.652 1.00 50.36 451 HIS F C 1
ATOM 18440 O O . HIS F 1 451 ? -38.828 -58.631 26.288 1.00 84.17 451 HIS F O 1
ATOM 18447 N N . SER F 1 452 ? -41.043 -58.929 26.054 1.00 78.47 452 SER F N 1
ATOM 18448 C CA . SER F 1 452 ? -41.369 -58.293 27.337 1.00 91.17 452 SER F CA 1
ATOM 18449 C C . SER F 1 452 ? -42.796 -58.577 27.806 1.00 90.74 452 SER F C 1
ATOM 18450 O O . SER F 1 452 ? -43.414 -59.560 27.398 1.00 116.64 452 SER F O 1
ATOM 18453 N N . SER F 1 453 ? -43.306 -57.706 28.673 1.00 82.71 453 SER F N 1
ATOM 18454 C CA . SER F 1 453 ? -44.682 -57.796 29.152 1.00 112.85 453 SER F CA 1
ATOM 18455 C C . SER F 1 453 ? -45.117 -56.469 29.775 1.00 132.95 453 SER F C 1
ATOM 18456 O O . SER F 1 453 ? -44.584 -56.057 30.806 1.00 148.98 453 SER F O 1
ATOM 18459 N N . GLY F 1 454 ? -46.083 -55.805 29.141 1.00 109.24 454 GLY F N 1
ATOM 18460 C CA . GLY F 1 454 ? -46.554 -54.499 29.581 1.00 94.37 454 GLY F CA 1
ATOM 18461 C C . GLY F 1 454 ? -47.200 -54.485 30.954 1.00 132.91 454 GLY F C 1
ATOM 18462 O O . GLY F 1 454 ? -47.500 -55.546 31.506 1.00 136.66 454 GLY F O 1
ATOM 18463 N N . PRO F 1 455 ? -47.417 -53.276 31.513 1.00 170.98 455 PRO F N 1
ATOM 18464 C CA . PRO F 1 455 ? -47.997 -53.072 32.850 1.00 179.47 455 PRO F CA 1
ATOM 18465 C C . PRO F 1 455 ? -49.292 -53.848 33.063 1.00 133.62 455 PRO F C 1
ATOM 18466 O O . PRO F 1 455 ? -49.336 -54.657 33.992 1.00 72.92 455 PRO F O 1
#